Protein 9JER (pdb70)

Sequence (1684 aa):
VENPVETFRRKLIENDSTLYMLAHSMFDEVPEKAPYDRDPTTLKKQVRRNYKTMLYLFNTTLLTEVPEYFLRDNPNVPSGLIGFPFNIIVDWPMGTPSGRRQFFLDTRVNKCLKDILNKWNEFLKDPTAQGNGNKGGNQALIDAGWSSDAAVEQLVNKANESTTTDKKKTFSEIFQHPANGTQENFFNYACWDNFFTRRFKDGVRPVADAAVVNACESFPLSFDTDVSRRRNTFWLKGTPYSLHDMMLGATQDEERRVASYVDGFVGGSVYQAFLSADSYHCWNAPVTGKVVYRSLIDGTYFAETAAAGFGGSNGPDPAGPDVSQRYITHIAARGVLIVDTNVTGGAKIGLVGFVPVGMSEVSTCDWFDNTEEGKTISKGDVIGAFHSGGTHCLIFQRDAVKKLQFIPKAQYPEEIATTNLAVNSELAKLTVENPVEETFRRKLIENDSTLYMLAHSMFDEVPEKAPYDRDPTTLKKQVRRNYKTMLYLFNTLLTEVPEYFLRDNPNVPSGLIGFPFNIIVDWPMGTPSGRRQFFLDTRRVNKCLKDILNKWNEFLKDPTAQGNGNKGGNQALIDAGWSSDAAVEQQLVNKANESTTTDKKKTFSEIFQHPANGTQENFFNYACWDNFFTRRFKDGVRPVADAAVVNACESFPLSFDTDVSRRRNTFWLKGTPYSLHDMMLGATQQDERVASYVDGFVGGSVYQAFLSADSYHCWNAPVTGKVVYRSLIDGTYFAETAAAGFGGSNGPDPAGPDVSQRYITHIAARGVLIVDTNVTGGAKIGLVGFVPVGMSEVSTCDWFDNTEEEGKTISKGDVIGAFHSGGTHCLIFQRDAVKKLQFIPKAQYPEEIATTNLAVNSELAKLTVENPVETFRKLIENDSTLYMLAHSMFDEVPEKAPYDRDPTTLKKQVRRNYKTMLYLFNTLLTEVPEYFLRDNPNVPSGLIGFPFNIIVDWPMGTPSGRRQFFLDTRVNKCLKDILNKWNEEFLKDPTAQGNGNKGGNQALIDAGWSSDAAVEQQLVNKANESTTDKKKTFSEIFQHPANGTQENFFNYACWDNFFTRRFKDGVRPVADAAVVNACESFPLSFDTDVSRRNTFWLKGTPYSLHDMLGATQQDERVASYVDGFVGGSVYQAFLSADSYHCWNAPVTGKVVYRSLIDGTYFAETAAAGFGGSNGPDPAGPDVSQRYITHIAARGVLIVDTNVTGGAKIGLVGFVPVGMSEVSTCDWFDNTEEGKTISKGDVIGAFHSGGTHCLIFQRDAVKKLQFIPKAQYPEIATTNLAVNSELAKLTVENPVEETFRRKLIENDSTLYMLAHSMFDEVPEKAPYDRDPTTLKKQVRNYKTMLYLFNTLLTEVPEYFLRDNPNVPSGLIGFPFNIIVDWPMGTPSGRRQFFLDTRVNKCLKDILNKWNEEFLKDPTAQGNGNKGGNQALIDAGWSSDAAVEQLVNKANESTTDKKKTFSEIFQHPANGTQENFFNYACWDNFFTRRFKDGVRPVADAAVVNACESFPLSFDTDVSRRRNTFWLKGTTPYSLHDMLGATQDERVASYVDGFVGGSVYQAFLSADSYHCWNAPVTGKVVYRSLIDGTYFAETAAAGFGGSNGPDPAGPDVSQRYITHIAARGVLIVDTNVTGGAKIGLVGFVPVGMSEVSTCDWFDNTTEEGKTISKGDVIGAFHSGGTHCLIFQRDAVKKLQFIPKAQYPEEIATTNLAVNSELAKLT

Foldseek 3Di:
DDQLLVVLVCVCVVDVLSVVLQQVLLVQQDCDPPSQAFQQSPGGADRGVVVLSVVLSVLLLAFFAPVCLVPVPGDDLQRRFPNCRRCLQSLQGPSSLVNQQDPVSLVSQQVSQASSVVQQPDLCSVPVDNNNQLVSCVVRPCLPPVNQVLLQVLLQVVDPPHDDGPVQFWDADPPADSVSPGSHSGNQCVQQIHTDPPSDDFDPDQFDDFFSWAWDDKDFQAALADDQQDPPRGAHLCLLQVCVPDVVCSVVSVVCHRGMDTDTHDGSSGNFFTFDGHWFAWADKFWDAFGASNAHNLCHVVHVNYVPSNPPVVRVSVQSRGAGKMKIKGAQCDVVRPNPGIDMDIGGHYHQQRDWFFDPCRPHGHIHHGGHGGTGTGRHD/DDDDDDDPVVVVFKDADCCVVVVVVDDDDDDPPDDGIDGD/DDDLLVVLVCVCVVDPLSVVLQQVLLVQQDCDPPSQAFQQSPGGADRGVVVLSVVLSVLLLAFFAPVCQVPVPGDDLCRRPPNCRRCLQSLQGPSSLVSQQDPVNLVSQQVSQASSVVLQPQLCSVPVDNNNQQVSCVVRPCLPPVNQVVLQVLLQVVDPDHDDGPVQFWDADPPADSVSPGSHSGNQCVQQIDTDPPSDDFDPDQFDAFFSWAWDDKDFQAACADPLQDPVRGAHLCLLQVCVPDVVCSVVSVVCHRHMDTDTHAGSSTNFFTFARHWFAWADKFWDAFGASNAHNLCHVVHVNYVPSNPPVVRVSVQSRGAGKMKIKGAQCDVVRPNPGIDMDIGGHYHQQRDWFFDPQRPGGHIHHGGHGGTGTGRHD/DDDDDDDPVVVVQKDADCCVVVVVPDDDDDDPPDDGIDGD/DPQLLVVLVCVQVVDPLSVVLQQVLLVQQDCDPPSQAFQQSPGGADRGVVVLSVVLVVLLLAFFAPVCQVPVPGDCQCRRPPNCRRCLQSLQGPSSLVSQQDPVNLVSQQVSQASSVVLQPDLCSVPNPNNNQQVSCVVRPCLPPVNQVVLQCLLQVVDPPRDDGPVQFWDADPPADSVSPRPHSGNQCVQQIDTDPPSDDFDPDQFDDFFSWAWDDKDFQAALADPQQDPVRGAHLCQLQPCVPDVVCSVVSVVCHRGMDTDTHAGSSTNFFTFAGHWFAWADKFWDAFGASNAHNLCHVVHVNYVPSNPPVVRVSVQSRGAGKMKTKGAQCDVPRPNPGIDMDIGGHYHQQRDWFFDPCRPGGHIHHGGHGGTGTGRGD/DDDDDDDPVVVVFKDADCCVVPVVVDDDDDDPPDGGIDGD/DDQLLVVLVCVQVVDPLSVVLQQVLLVQQDCDPPSQAFQQSPGGADRGVVVLSVVLSVLLLAFFAPVCVVPVPGDDLCRRFPNCRRCLQSLQGPSSLVNLQDPVNLVSQQVSQASSLVLQPQLCSVPVPNNNQQVSCVVRPCLPPVNQVVLQVLLQVVDPPHDDGPVQFWDADPPADSVSPRPHSGNQCVQQIDTDPPSDDFDPDQFDDFFSWAWDDKFFQAALADDLQDPVRGAHLCQLQVCVPPVVCSVVSVVCHRHMDTDTHAGSSTNFFTFAGHWFAWADKFWDAFGASNAHNLCHVVHVNYVPSNPPVVRVSVQSRGAGKMKTKGAQCDVVRPNPGIDMDIGGHYHQQRDWFFDPQRPHGHIHHGGHGGTGTGRGD/DDDDDDDPVVVVQKDADCCVVVVVVDDDDDDPPDDGIDGD

InterPro domains:
  IPR003817 Phosphatidylserine decarboxylase-related [PF02666] (248-454)
  IPR003817 Phosphatidylserine decarboxylase-related [PTHR10067] (147-462)
  IPR022237 L-tryptophan decarboxylase PsiD-like [PF12588] (63-188)

Structure (mmCIF, N/CA/C/O backbone):
data_9JER
#
_entry.id   9JER
#
_cell.length_a   134.692
_cell.length_b   196.484
_cell.length_c   196.783
_cell.angle_alpha   90.000
_cell.angle_beta   90.000
_cell.angle_gamma   90.000
#
_symmetry.space_group_name_H-M   'C 2 2 21'
#
loop_
_entity.id
_entity.type
_entity.pdbx_description
1 polymer 'L-tryptophan decarboxylase PsiD-like domain-containing protein'
2 polymer 'L-tryptophan decarboxylase PsiD-like domain-containing protein'
3 non-polymer DI(HYDROXYETHYL)ETHER
4 non-polymer 1,2-ETHANEDIOL
5 water water
#
loop_
_atom_site.group_PDB
_atom_site.id
_atom_site.type_symbol
_atom_site.label_atom_id
_atom_site.label_alt_id
_atom_site.label_comp_id
_atom_site.label_asym_id
_atom_site.label_entity_id
_atom_site.label_seq_id
_atom_site.pdbx_PDB_ins_code
_atom_site.Cartn_x
_atom_site.Cartn_y
_atom_site.Cartn_z
_atom_site.occupancy
_atom_site.B_iso_or_equiv
_atom_site.auth_seq_id
_atom_site.auth_comp_id
_atom_site.auth_asym_id
_atom_site.auth_atom_id
_atom_site.pdbx_PDB_model_num
ATOM 1 N N . VAL A 1 81 ? 47.28400 -54.73300 -0.99500 1.000 64.39000 61 VAL A N 1
ATOM 2 C CA . VAL A 1 81 ? 46.27900 -55.79000 -0.94200 1.000 67.73000 61 VAL A CA 1
ATOM 3 C C . VAL A 1 81 ? 46.39000 -56.55400 0.39200 1.000 61.36000 61 VAL A C 1
ATOM 4 O O . VAL A 1 81 ? 45.41500 -57.15000 0.86900 1.000 59.28000 61 VAL A O 1
ATOM 8 N N . GLU A 1 82 ? 47.57000 -56.50800 1.00900 1.000 50.05000 62 GLU A N 1
ATOM 9 C CA . GLU A 1 82 ? 47.79500 -57.22600 2.25600 1.000 44.89000 62 GLU A CA 1
ATOM 10 C C . GLU A 1 82 ? 47.12200 -56.50800 3.42700 1.000 39.20000 62 GLU A C 1
ATOM 11 O O . GLU A 1 82 ? 47.15600 -55.27600 3.52400 1.000 42.29000 62 GLU A O 1
ATOM 17 N N . ASN A 1 83 ? 46.47800 -57.29200 4.29200 1.000 29.45000 63 ASN A N 1
ATOM 18 C CA . ASN A 1 83 ? 45.99300 -56.84300 5.58900 1.000 27.98000 63 ASN A CA 1
ATOM 19 C C . ASN A 1 83 ? 47.09100 -56.03700 6.28300 1.000 28.00000 63 ASN A C 1
ATOM 20 O O . ASN A 1 83 ? 48.19000 -56.57000 6.51000 1.000 26.12000 63 ASN A O 1
ATOM 25 N N . PRO A 1 84 ? 46.84000 -54.77200 6.63500 1.000 23.30000 64 PRO A N 1
ATOM 26 C CA . PRO A 1 84 ? 47.89900 -53.96400 7.26400 1.000 25.78000 6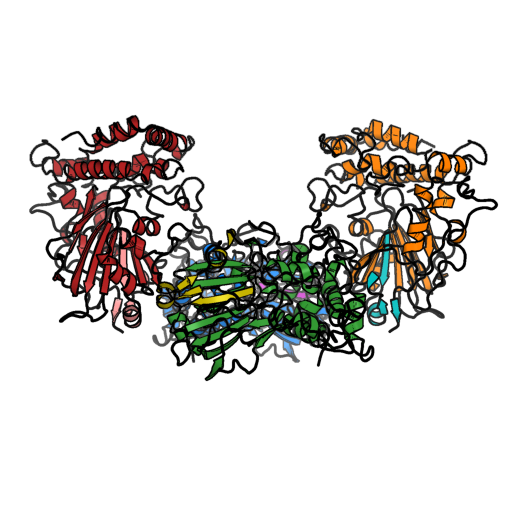4 PRO A CA 1
ATOM 27 C C . PRO A 1 84 ? 48.32400 -54.48600 8.63400 1.000 22.57000 64 PRO A C 1
ATOM 28 O O . PRO A 1 84 ? 49.46300 -54.23400 9.04500 1.000 22.85000 64 PRO A O 1
ATOM 32 N N . VAL A 1 85 ? 47.46500 -55.22200 9.33700 1.000 19.37000 65 VAL A N 1
ATOM 33 C CA . VAL A 1 85 ? 47.91300 -55.86900 10.57000 1.000 22.38000 65 VAL A CA 1
ATOM 34 C C . VAL A 1 85 ? 48.92700 -56.95900 10.24500 1.000 25.49000 65 VAL A C 1
ATOM 35 O O . VAL A 1 85 ? 49.91200 -57.14600 10.96600 1.000 21.68000 65 VAL A O 1
ATOM 39 N N . GLU A 1 86 ? 48.73300 -57.67000 9.13100 1.000 24.48000 66 GLU A N 1
ATOM 40 C CA . GLU A 1 86 ? 49.72400 -58.66900 8.74000 1.000 24.85000 66 GLU A CA 1
ATOM 41 C C . GLU A 1 86 ? 51.03500 -58.01800 8.32200 1.000 23.91000 66 GLU A C 1
ATOM 42 O O . GLU A 1 86 ? 52.11500 -58.53900 8.63200 1.000 23.07000 66 GLU A O 1
ATOM 48 N N . THR A 1 87 ? 50.97300 -56.87700 7.62600 1.000 22.40000 67 THR A N 1
ATOM 49 C CA . THR A 1 87 ? 52.19900 -56.15900 7.28500 1.000 23.50000 67 THR A CA 1
ATOM 50 C C . THR A 1 87 ? 52.96700 -55.76200 8.54900 1.000 21.59000 67 THR A C 1
ATOM 51 O O . THR A 1 87 ? 54.20300 -55.83700 8.58900 1.000 20.31000 67 THR A O 1
ATOM 55 N N . PHE A 1 88 ? 52.24400 -55.34500 9.58400 1.000 24.05000 68 PHE A N 1
ATOM 56 C CA . PHE A 1 88 ? 52.84700 -54.98600 10.87300 1.000 21.22000 68 PHE A CA 1
ATOM 57 C C . PHE A 1 88 ? 53.47400 -56.20700 11.55200 1.000 22.54000 68 PHE A C 1
ATOM 58 O O . PHE A 1 88 ? 54.58700 -56.12100 12.09000 1.000 21.86000 68 PHE A O 1
ATOM 66 N N . ARG A 1 89 ? 52.76300 -57.34400 11.55400 1.000 21.07000 69 ARG A N 1
ATOM 67 C CA A ARG A 1 89 ? 53.32500 -58.58300 12.08800 0.620 22.72000 69 ARG A CA 1
ATOM 68 C CA B ARG A 1 89 ? 53.32800 -58.58200 12.08800 0.380 22.73000 69 ARG A CA 1
ATOM 69 C C . ARG A 1 89 ? 54.66300 -58.90100 11.43400 1.000 23.14000 69 ARG A C 1
ATOM 70 O O . ARG A 1 89 ? 55.64300 -59.22100 12.11800 1.000 19.98000 69 ARG A O 1
ATOM 85 N N . LYS A 1 90 ? 54.71300 -58.82100 10.09700 1.000 22.30000 70 LYS A N 1
ATOM 86 C CA . LYS A 1 90 ? 55.95000 -59.09000 9.37400 1.000 21.22000 70 LYS A CA 1
ATOM 87 C C . LYS A 1 90 ? 57.04600 -58.09600 9.73900 1.000 23.15000 70 LYS A C 1
ATOM 88 O O . LYS A 1 90 ? 58.21300 -58.48300 9.88500 1.000 21.57000 70 LYS A O 1
ATOM 94 N N . LEU A 1 91 ? 56.70300 -56.80300 9.84800 1.000 22.07000 71 LEU A N 1
ATOM 95 C CA . LEU A 1 91 ? 57.69400 -55.80800 10.25200 1.000 19.65000 71 LEU A CA 1
ATOM 96 C C . LEU A 1 91 ? 58.33100 -56.19500 11.58200 1.000 20.19000 71 LEU A C 1
ATOM 97 O O . LEU A 1 91 ? 59.56000 -56.23700 11.70600 1.000 23.04000 71 LEU A O 1
ATOM 102 N N . ILE A 1 92 ? 57.49200 -56.49900 12.57700 1.000 19.83000 72 ILE A N 1
ATOM 103 C CA . ILE A 1 92 ? 57.97100 -56.86700 13.90900 1.000 19.21000 72 ILE A CA 1
ATOM 104 C C . ILE A 1 92 ? 58.84400 -58.11700 13.84700 1.000 23.83000 72 ILE A C 1
ATOM 105 O O . ILE A 1 92 ? 59.93600 -58.16400 14.42800 1.000 23.81000 72 ILE A O 1
ATOM 110 N N . GLU A 1 93 ? 58.35600 -59.16100 13.17700 1.000 21.84000 73 GLU A N 1
ATOM 111 C CA . GLU A 1 93 ? 59.02800 -60.45400 13.21700 1.000 23.71000 73 GLU A CA 1
ATOM 112 C C . GLU A 1 93 ? 60.24600 -60.53100 12.30800 1.000 26.49000 73 GLU A C 1
ATOM 113 O O . GLU A 1 93 ? 61.13500 -61.35500 12.56600 1.000 26.55000 73 GLU A O 1
ATOM 119 N N . ASN A 1 94 ? 60.32900 -59.69700 11.26700 1.000 20.87000 74 ASN A N 1
ATOM 120 C CA . ASN A 1 94 ? 61.45200 -59.76000 10.34100 1.000 25.49000 74 ASN A CA 1
ATOM 121 C C . ASN A 1 94 ? 62.51200 -58.71700 10.63900 1.000 25.53000 74 ASN A C 1
ATOM 122 O O . ASN A 1 94 ? 63.42000 -58.52400 9.82800 1.000 25.49000 74 ASN A O 1
ATOM 127 N N . ASP A 1 95 ? 62.43000 -58.04700 11.78500 1.000 22.05000 75 ASP A N 1
ATOM 128 C CA . ASP A 1 95 ? 63.47200 -57.12100 12.21100 1.000 21.81000 75 ASP A CA 1
ATOM 129 C C . ASP A 1 95 ? 63.86300 -57.47700 13.63600 1.000 24.59000 75 ASP A C 1
ATOM 130 O O . ASP A 1 95 ? 63.02600 -57.41000 14.54300 1.000 24.46000 75 ASP A O 1
ATOM 135 N N . SER A 1 96 ? 65.13000 -57.85000 13.82800 1.000 21.64000 76 SER A N 1
ATOM 136 C CA . SER A 1 96 ? 65.55900 -58.35500 15.12700 1.000 24.65000 76 SER A CA 1
ATOM 137 C C . SER A 1 96 ? 65.37600 -57.31100 16.22400 1.000 21.49000 76 SER A C 1
ATOM 138 O O . SER A 1 96 ? 64.97100 -57.64900 17.33700 1.000 20.66000 76 SER A O 1
ATOM 141 N N . THR A 1 97 ? 65.65800 -56.03800 15.93200 1.000 17.68000 77 THR A N 1
ATOM 142 C CA . THR A 1 97 ? 65.51600 -55.01800 16.97500 1.000 23.99000 77 THR A CA 1
ATOM 143 C C . THR A 1 97 ? 64.05000 -54.78000 17.32300 1.000 22.79000 77 THR A C 1
ATOM 144 O O . THR A 1 97 ? 63.68200 -54.72000 18.50600 1.000 21.32000 77 THR A O 1
ATOM 148 N N . LEU A 1 98 ? 63.19000 -54.65000 16.30700 1.000 22.52000 78 LEU A N 1
ATOM 149 C CA . LEU A 1 98 ? 61.76500 -54.46000 16.57600 1.000 22.17000 78 LEU A CA 1
ATOM 150 C C . LEU A 1 98 ? 61.16200 -55.68700 17.25600 1.000 21.15000 78 LEU A C 1
ATOM 151 O O . LEU A 1 98 ? 60.27100 -55.56200 18.10700 1.000 22.31000 78 LEU A O 1
ATOM 156 N N . TYR A 1 99 ? 61.62400 -56.88500 16.89000 1.000 22.44000 79 TYR A N 1
ATOM 157 C CA . TYR A 1 99 ? 61.17200 -58.08900 17.58600 1.000 18.50000 79 TYR A CA 1
ATOM 158 C C . TYR A 1 99 ? 61.52300 -58.02000 19.07000 1.000 18.57000 79 TYR A C 1
ATOM 159 O O . TYR A 1 99 ? 60.68700 -58.32500 19.93500 1.000 21.55000 79 TYR A O 1
ATOM 168 N N . MET A 1 100 ? 62.74900 -57.59800 19.38200 1.000 19.34000 80 MET A N 1
ATOM 169 C CA . MET A 1 100 ? 63.14800 -57.40400 20.77600 1.000 20.30000 80 MET A CA 1
ATOM 170 C C . MET A 1 100 ? 62.23500 -56.40400 21.47900 1.000 19.54000 80 MET A C 1
ATOM 171 O O . MET A 1 100 ? 61.69300 -56.68600 22.55500 1.000 21.17000 80 MET A O 1
ATOM 176 N N . LEU A 1 101 ? 62.05700 -55.22500 20.88100 1.000 20.52000 81 LEU A N 1
ATOM 177 C CA . LEU A 1 101 ? 61.26900 -54.17600 21.52400 1.000 19.15000 81 LEU A CA 1
ATOM 178 C C . LEU A 1 101 ? 59.82600 -54.60400 21.72800 1.000 22.01000 81 LEU A C 1
ATOM 179 O O . LEU A 1 101 ? 59.20200 -54.24500 22.73400 1.000 19.52000 81 LEU A O 1
ATOM 184 N N . ALA A 1 102 ? 59.27300 -55.36500 20.77500 1.000 22.96000 82 ALA A N 1
ATOM 185 C CA . ALA A 1 102 ? 57.88200 -55.79200 20.86400 1.000 21.17000 82 ALA A CA 1
ATOM 186 C C . ALA A 1 102 ? 57.65700 -56.81100 21.97300 1.000 22.98000 82 ALA A C 1
ATOM 187 O O . ALA A 1 102 ? 56.50700 -57.02900 22.36100 1.000 23.97000 82 ALA A O 1
ATOM 189 N N . HIS A 1 103 ? 58.71300 -57.45800 22.47000 1.000 19.07000 83 HIS A N 1
ATOM 190 C CA . HIS A 1 103 ? 58.60300 -58.21300 23.71300 1.000 21.31000 83 HIS A CA 1
ATOM 191 C C . HIS A 1 103 ? 58.84400 -57.32200 24.92600 1.000 21.06000 83 HIS A C 1
ATOM 192 O O . HIS A 1 103 ? 58.04700 -57.32300 25.87300 1.000 23.00000 83 HIS A O 1
ATOM 199 N N . SER A 1 104 ? 59.93800 -56.55900 24.90000 1.000 21.83000 84 SER A N 1
ATOM 200 C CA . SER A 1 104 ? 60.34500 -55.80500 26.08200 1.000 21.03000 84 SER A CA 1
ATOM 201 C C . SER A 1 104 ? 59.32400 -54.74300 26.47300 1.000 24.39000 84 SER A C 1
ATOM 202 O O . SER A 1 104 ? 59.19000 -54.43900 27.65900 1.000 20.46000 84 SER A O 1
ATOM 205 N N . MET A 1 105 ? 58.60400 -54.15600 25.51000 1.000 21.61000 85 MET A N 1
ATOM 206 C CA . MET A 1 105 ? 57.63400 -53.13000 25.89300 1.000 21.23000 85 MET A CA 1
ATOM 207 C C . MET A 1 105 ? 56.46800 -53.71100 26.68900 1.000 21.89000 85 MET A C 1
ATOM 208 O O . MET A 1 105 ? 55.79000 -52.96800 27.41000 1.000 21.26000 85 MET A O 1
ATOM 213 N N . PHE A 1 106 ? 56.23100 -55.02400 26.60300 1.000 21.52000 86 PHE A N 1
ATOM 214 C CA . PHE A 1 106 ? 55.27800 -55.64900 27.51400 1.000 22.79000 86 PHE A CA 1
ATOM 215 C C . PHE A 1 106 ? 55.94000 -56.15900 28.78900 1.000 22.05000 86 PHE A C 1
ATOM 216 O O . PHE A 1 106 ? 55.35600 -56.02900 29.87200 1.000 22.80000 86 PHE A O 1
ATOM 224 N N . ASP A 1 107 ? 57.14100 -56.74800 28.68200 1.000 21.45000 87 ASP A N 1
ATOM 225 C CA . ASP A 1 107 ? 57.85000 -57.23800 29.86700 1.000 24.23000 87 ASP A CA 1
ATOM 226 C C . ASP A 1 107 ? 58.09700 -56.12600 30.87600 1.000 26.05000 87 ASP A C 1
ATOM 227 O O . ASP A 1 107 ? 58.13100 -56.37800 32.08900 1.000 24.79000 87 ASP A O 1
ATOM 232 N N . GLU A 1 108 ? 58.29100 -54.89900 30.39900 1.000 20.86000 88 GLU A N 1
ATOM 233 C CA . GLU A 1 108 ? 58.56500 -53.76600 31.26800 1.000 20.53000 88 GLU A CA 1
ATOM 234 C C . GLU A 1 108 ? 57.31400 -53.21500 31.95200 1.000 25.61000 88 GLU A C 1
ATOM 235 O O . GLU A 1 108 ? 57.43800 -52.36200 32.83200 1.000 23.51000 88 GLU A O 1
ATOM 241 N N . VAL A 1 109 ? 56.12300 -53.67600 31.59100 1.000 20.35000 89 VAL A N 1
ATOM 242 C CA . VAL A 1 109 ? 54.92200 -53.31300 32.35200 1.000 21.65000 89 VAL A CA 1
ATOM 243 C C . VAL A 1 109 ? 54.89600 -54.13500 33.63400 1.000 20.00000 89 VAL A C 1
ATOM 244 O O . VAL A 1 109 ? 54.99800 -55.36900 33.56600 1.000 21.34000 89 VAL A O 1
ATOM 248 N N . PRO A 1 110 ? 54.76400 -53.51200 34.80800 1.000 21.26000 90 PRO A N 1
ATOM 249 C CA . PRO A 1 110 ? 54.71900 -54.28800 36.06000 1.000 24.19000 90 PRO A CA 1
ATOM 250 C C . PRO A 1 110 ? 53.59200 -55.30700 36.04100 1.000 24.09000 90 PRO A C 1
ATOM 251 O O . PRO A 1 110 ? 52.52800 -55.06900 35.46200 1.000 21.62000 90 PRO A O 1
ATOM 255 N N . GLU A 1 111 ? 53.83700 -56.46200 36.68400 1.000 22.53000 91 GLU A N 1
ATOM 256 C CA . GLU A 1 111 ? 52.78100 -57.46300 36.83500 1.000 23.33000 91 GLU A CA 1
ATOM 257 C C . GLU A 1 111 ? 51.72800 -57.02600 37.83800 1.000 24.27000 91 GLU A C 1
ATOM 258 O O . GLU A 1 111 ? 50.58000 -57.47400 37.75800 1.000 21.77000 91 GLU A O 1
ATOM 264 N N . LYS A 1 112 ? 52.09400 -56.17100 38.79300 1.000 20.72000 92 LYS A N 1
ATOM 265 C CA . LYS A 1 112 ? 51.23000 -55.91700 39.93900 1.000 23.08000 92 LYS A CA 1
ATOM 266 C C . LYS A 1 112 ? 50.13400 -54.90300 39.62600 1.000 21.88000 92 LYS A C 1
ATOM 267 O O . LYS A 1 112 ? 50.31600 -53.98500 38.81800 1.000 21.97000 92 LYS A O 1
ATOM 273 N N . ALA A 1 113 ? 48.99800 -55.06800 40.30500 1.000 20.76000 93 ALA A N 1
ATOM 274 C CA . ALA A 1 113 ? 47.89800 -54.11700 40.20600 1.000 21.49000 93 ALA A CA 1
ATOM 275 C C . ALA A 1 113 ? 48.39900 -52.69400 40.44800 1.000 24.43000 93 ALA A C 1
ATOM 276 O O . ALA A 1 113 ? 49.27300 -52.48000 41.30000 1.000 23.03000 93 ALA A O 1
ATOM 278 N N . PRO A 1 114 ? 47.86600 -51.69500 39.73300 1.000 23.53000 94 PRO A N 1
ATOM 279 C CA . PRO A 1 114 ? 46.75100 -51.76900 38.76900 1.000 24.99000 94 PRO A CA 1
ATOM 280 C C . PRO A 1 114 ? 47.17000 -52.17000 37.35500 1.000 22.95000 94 PRO A C 1
ATOM 281 O O . PRO A 1 114 ? 46.33200 -52.18300 36.44800 1.000 23.89000 94 PRO A O 1
ATOM 285 N N . TYR A 1 115 ? 48.44200 -52.48700 37.11400 1.000 22.42000 95 TYR A N 1
ATOM 286 C CA . TYR A 1 115 ? 48.90300 -52.69000 35.74400 1.000 20.48000 95 TYR A CA 1
ATOM 287 C C . TYR A 1 115 ? 48.62300 -54.09200 35.22400 1.000 21.56000 95 TYR A C 1
ATOM 288 O O . TYR A 1 115 ? 48.91000 -54.36900 34.05100 1.000 22.34000 95 TYR A O 1
ATOM 297 N N . ASP A 1 116 ? 48.03300 -54.96700 36.04200 1.000 22.19000 96 ASP A N 1
ATOM 298 C CA . ASP A 1 116 ? 47.51300 -56.22600 35.51900 1.000 24.58000 96 ASP A CA 1
ATOM 299 C C . ASP A 1 116 ? 46.26900 -56.02300 34.65700 1.000 25.12000 96 ASP A C 1
ATOM 300 O O . ASP A 1 116 ? 45.85400 -56.95600 33.95600 1.000 23.40000 96 ASP A O 1
ATOM 305 N N . ARG A 1 117 ? 45.66800 -54.83500 34.70100 1.000 23.37000 97 ARG A N 1
ATOM 306 C CA . ARG A 1 117 ? 44.52700 -54.46300 33.87800 1.000 23.54000 97 ARG A CA 1
ATOM 307 C C . ARG A 1 117 ? 44.86400 -53.20600 33.08600 1.000 24.20000 97 ARG A C 1
ATOM 308 O O . ARG A 1 117 ? 45.74900 -52.42800 33.46600 1.000 20.37000 97 ARG A O 1
ATOM 316 N N . ASP A 1 118 ? 44.16200 -53.01600 31.95800 1.000 21.34000 98 ASP A N 1
ATOM 317 C CA . ASP A 1 118 ? 44.35500 -51.81600 31.16300 1.000 19.59000 98 ASP A CA 1
ATOM 318 C C . ASP A 1 118 ? 43.78600 -50.62000 31.93900 1.000 22.02000 98 ASP A C 1
ATOM 319 O O . ASP A 1 118 ? 43.13500 -50.79200 32.98200 1.000 22.11000 98 ASP A O 1
ATOM 324 N N . PRO A 1 119 ? 44.02100 -49.38600 31.46900 1.000 22.59000 99 PRO A N 1
ATOM 325 C CA . PRO A 1 119 ? 43.63700 -48.21900 32.28600 1.000 21.43000 99 PRO A CA 1
ATOM 326 C C . PRO A 1 119 ? 42.14000 -48.06400 32.50900 1.000 23.75000 99 PRO A C 1
ATOM 327 O O . PRO A 1 119 ? 41.76100 -47.35200 33.44700 1.000 24.60000 99 PRO A O 1
ATOM 331 N N . THR A 1 120 ? 41.27300 -48.69400 31.70200 1.000 21.97000 100 THR A N 1
ATOM 332 C CA . THR A 1 120 ? 39.84300 -48.63000 32.01000 1.000 22.47000 100 THR A CA 1
ATOM 333 C C . THR A 1 120 ? 39.47800 -49.47400 33.22200 1.000 22.63000 100 THR A C 1
ATOM 334 O O . THR A 1 120 ? 38.38300 -49.29700 33.76900 1.000 22.23000 100 THR A O 1
ATOM 338 N N . THR A 1 121 ? 40.35400 -50.40400 33.61500 1.000 22.75000 101 THR A N 1
ATOM 339 C CA . THR A 1 121 ? 40.20300 -51.43000 34.65300 1.000 24.04000 101 THR A CA 1
ATOM 340 C C . THR A 1 121 ? 39.20400 -52.52100 34.27400 1.000 27.51000 101 THR A C 1
ATOM 341 O O . THR A 1 121 ? 38.94300 -53.41600 35.09300 1.000 28.20000 101 THR A O 1
ATOM 345 N N . LEU A 1 122 ? 38.66000 -52.50700 33.05600 1.000 26.25000 102 LEU A N 1
ATOM 346 C CA . LEU A 1 122 ? 37.60100 -53.44100 32.69600 1.000 26.06000 102 LEU A CA 1
ATOM 347 C C . LEU A 1 122 ? 38.11800 -54.75400 32.13400 1.000 28.29000 102 LEU A C 1
ATOM 348 O O . LEU A 1 122 ? 37.37000 -55.73600 32.11900 1.000 28.88000 102 LEU A O 1
ATOM 353 N N . LYS A 1 123 ? 39.36400 -54.79600 31.66700 1.000 23.40000 103 LYS A N 1
ATOM 354 C CA . LYS A 1 123 ? 39.91900 -55.98000 31.02000 1.000 26.06000 103 LYS A CA 1
ATOM 355 C C . LYS A 1 123 ? 41.35000 -56.19400 31.48100 1.000 25.18000 103 LYS A C 1
ATOM 356 O O . LYS A 1 123 ? 42.04300 -55.23700 31.83300 1.000 24.13000 103 LYS A O 1
ATOM 362 N N . LYS A 1 124 ? 41.80700 -57.44700 31.42300 1.000 24.49000 104 LYS A N 1
ATOM 363 C CA . LYS A 1 124 ? 43.20800 -57.73800 31.70400 1.000 26.28000 104 LYS A CA 1
ATOM 364 C C . LYS A 1 124 ? 44.11400 -57.04900 30.68900 1.000 31.04000 104 LYS A C 1
ATOM 365 O O . LYS A 1 124 ? 43.77500 -56.90300 29.50900 1.000 24.91000 104 LYS A O 1
ATOM 371 N N . GLN A 1 125 ? 45.28000 -56.62100 31.16400 1.000 23.13000 105 GLN A N 1
ATOM 372 C CA . GLN A 1 125 ? 46.25000 -55.96800 30.29100 1.000 22.95000 105 GLN A CA 1
ATOM 373 C C . GLN A 1 125 ? 46.88500 -56.97000 29.33500 1.000 26.72000 105 GLN A C 1
ATOM 374 O O . GLN A 1 125 ? 47.26800 -58.07400 29.73000 1.000 24.53000 105 GLN A O 1
ATOM 380 N N . VAL A 1 126 ? 46.98900 -56.57700 28.06300 1.000 21.45000 106 VAL A N 1
ATOM 381 C CA . VAL A 1 126 ? 47.66200 -57.39300 27.06100 1.000 21.39000 106 VAL A CA 1
ATOM 382 C C . VAL A 1 126 ? 49.15500 -57.45300 27.36200 1.000 26.25000 106 VAL A C 1
ATOM 383 O O . VAL A 1 126 ? 49.77700 -56.43500 27.69600 1.000 20.25000 106 VAL A O 1
ATOM 387 N N . ARG A 1 127 ? 49.74600 -58.64900 27.22400 1.000 20.82000 107 ARG A N 1
ATOM 388 C CA A ARG A 1 127 ? 51.12500 -58.91000 27.62200 0.520 25.58000 107 ARG A CA 1
ATOM 389 C CA B ARG A 1 127 ? 51.14200 -58.85000 27.60300 0.480 25.58000 107 ARG A CA 1
ATOM 390 C C . ARG A 1 127 ? 52.01500 -59.40800 26.48700 1.000 25.12000 107 ARG A C 1
ATOM 391 O O . ARG A 1 127 ? 53.16900 -59.75700 26.74300 1.000 22.12000 107 ARG A O 1
ATOM 406 N N . ASN A 1 128 ? 51.52100 -59.47800 25.25000 1.000 21.72000 108 ASN A N 1
ATOM 407 C CA . ASN A 1 128 ? 52.41000 -59.87900 24.16100 1.000 22.47000 108 ASN A CA 1
ATOM 408 C C . ASN A 1 128 ? 51.87900 -59.32600 22.84600 1.000 23.55000 108 ASN A C 1
ATOM 409 O O . ASN A 1 128 ? 50.68400 -59.05900 22.70400 1.000 23.43000 108 ASN A O 1
ATOM 414 N N . TYR A 1 129 ? 52.78900 -59.18200 21.88100 1.000 22.65000 109 TYR A N 1
ATOM 415 C CA . TYR A 1 129 ? 52.47500 -58.50700 20.62500 1.000 22.99000 109 TYR A CA 1
ATOM 416 C C . TYR A 1 129 ? 51.54800 -59.32300 19.73200 1.000 24.72000 109 TYR A C 1
ATOM 417 O O . TYR A 1 129 ? 50.87600 -58.74800 18.86700 1.000 22.79000 109 TYR A O 1
ATOM 426 N N . LYS A 1 130 ? 51.51100 -60.64800 19.89600 1.000 23.71000 110 LYS A N 1
ATOM 427 C CA . LYS A 1 130 ? 50.61000 -61.45000 19.07300 1.000 24.63000 110 LYS A CA 1
ATOM 428 C C . LYS A 1 130 ? 49.16400 -61.23800 19.49100 1.000 22.69000 110 LYS A C 1
ATOM 429 O O . LYS A 1 130 ? 48.28300 -61.05900 18.63900 1.000 24.08000 110 LYS A O 1
ATOM 435 N N . THR A 1 131 ? 48.90400 -61.22000 20.79800 1.000 22.29000 111 THR A N 1
ATOM 436 C CA . THR A 1 131 ? 47.57400 -60.84900 21.26600 1.000 23.46000 111 THR A CA 1
ATOM 437 C C . THR A 1 131 ? 47.23100 -59.42600 20.83500 1.000 23.19000 111 THR A C 1
ATOM 438 O O . THR A 1 131 ? 46.09900 -59.15000 20.40900 1.000 20.65000 111 THR A O 1
ATOM 442 N N . MET A 1 132 ? 48.20600 -58.51600 20.91600 1.000 21.19000 112 MET A N 1
ATOM 443 C CA . MET A 1 132 ? 48.00700 -57.15300 20.42800 1.000 20.70000 112 MET A CA 1
ATOM 444 C C . MET A 1 132 ? 47.56300 -57.15100 18.96600 1.000 23.01000 112 MET A C 1
ATOM 445 O O . MET A 1 132 ? 46.59600 -56.47300 18.59600 1.000 21.45000 112 MET A O 1
ATOM 450 N N . LEU A 1 133 ? 48.27000 -57.90000 18.11900 1.000 21.87000 113 LEU A N 1
ATOM 451 C CA . LEU A 1 133 ? 47.91900 -57.92900 16.70200 1.000 25.14000 113 LEU A CA 1
ATOM 452 C C . LEU A 1 133 ? 46.54800 -58.54500 16.49000 1.000 22.55000 113 LEU A C 1
ATOM 453 O O . LEU A 1 133 ? 45.75400 -58.03900 15.68600 1.000 25.17000 113 LEU A O 1
ATOM 458 N N . TYR A 1 134 ? 46.24100 -59.63300 17.20400 1.000 24.04000 114 TYR A N 1
ATOM 459 C CA . TYR A 1 134 ? 44.91100 -60.22100 17.08200 1.000 23.22000 114 TYR A CA 1
ATOM 460 C C . TYR A 1 134 ? 43.83900 -59.18000 17.36800 1.000 28.42000 114 TYR A C 1
ATOM 461 O O . TYR A 1 134 ? 42.83700 -59.08800 16.64800 1.000 20.13000 114 TYR A O 1
ATOM 470 N N . LEU A 1 135 ? 44.03300 -58.39200 18.43100 1.000 20.98000 115 LEU A N 1
ATOM 471 C CA . LEU A 1 135 ? 43.03500 -57.39600 18.80200 1.000 25.06000 115 LEU A CA 1
ATOM 472 C C . LEU A 1 135 ? 42.99700 -56.25300 17.79300 1.000 21.23000 115 LEU A C 1
ATOM 473 O O . LEU A 1 135 ? 41.91800 -55.74700 17.45800 1.000 22.24000 115 LEU A O 1
ATOM 478 N N . PHE A 1 136 ? 44.16300 -55.81500 17.31100 1.000 21.34000 116 PHE A N 1
ATOM 479 C CA . PHE A 1 136 ? 44.17500 -54.76800 16.29500 1.000 19.49000 116 PHE A CA 1
ATOM 480 C C . PHE A 1 136 ? 43.37700 -55.19400 15.07000 1.000 24.67000 116 PHE A C 1
ATOM 481 O O . PHE A 1 136 ? 42.63000 -54.39000 14.50200 1.000 21.94000 116 PHE A O 1
ATOM 489 N N . ASN A 1 137 ? 43.53700 -56.45300 14.64100 1.000 23.33000 117 ASN A N 1
ATOM 490 C CA . ASN A 1 137 ? 42.81000 -56.93000 13.46800 1.000 25.05000 117 ASN A CA 1
ATOM 491 C C . ASN A 1 137 ? 41.31400 -56.97000 13.73600 1.000 24.48000 117 ASN A C 1
ATOM 492 O O . ASN A 1 137 ? 40.51300 -56.58100 12.88200 1.000 24.76000 117 ASN A O 1
ATOM 497 N N . THR A 1 138 ? 40.91700 -57.42900 14.92100 1.000 22.16000 118 THR A N 1
ATOM 498 C CA A THR A 1 138 ? 39.50800 -57.43500 15.30100 0.560 23.71000 118 THR A CA 1
ATOM 499 C CA B THR A 1 138 ? 39.49500 -57.44100 15.21900 0.440 23.72000 118 THR A CA 1
ATOM 500 C C . THR A 1 138 ? 38.92900 -56.02200 15.28300 1.000 25.05000 118 THR A C 1
ATOM 501 O O . THR A 1 138 ? 37.78800 -55.80100 14.85000 1.000 22.64000 118 THR A O 1
ATOM 508 N N . LEU A 1 139 ? 39.71700 -55.04300 15.75000 1.000 20.94000 119 LEU A N 1
ATOM 509 C CA . LEU A 1 139 ? 39.24900 -53.66300 15.88400 1.000 23.13000 119 LEU A CA 1
ATOM 510 C C . LEU A 1 139 ? 38.99700 -52.99000 14.54900 1.000 23.11000 119 LEU A C 1
ATOM 511 O O . LEU A 1 139 ? 38.26300 -51.99600 14.50600 1.000 23.21000 119 LEU A O 1
ATOM 516 N N . LEU A 1 140 ? 39.61600 -53.49000 13.47600 1.000 22.12000 120 LEU A N 1
ATOM 517 C CA . LEU A 1 140 ? 39.38700 -52.93400 12.14800 1.000 22.61000 120 LEU A CA 1
ATOM 518 C C . LEU A 1 140 ? 37.90700 -52.87100 11.79200 1.000 24.33000 120 LEU A C 1
ATOM 519 O O . LEU A 1 140 ? 37.51100 -52.05800 10.94600 1.000 24.41000 120 LEU A O 1
ATOM 524 N N . THR A 1 141 ? 37.07800 -53.72300 12.39200 1.000 20.88000 121 THR A N 1
ATOM 525 C CA . THR A 1 141 ? 35.64200 -53.70700 12.12600 1.000 25.28000 121 THR A CA 1
ATOM 526 C C . THR A 1 141 ? 34.83300 -53.50300 13.40500 1.000 26.70000 121 THR A C 1
ATOM 527 O O . THR A 1 141 ? 33.80400 -54.14700 13.62200 1.000 27.50000 121 THR A O 1
ATOM 531 N N . GLU A 1 142 ? 35.27800 -52.56700 14.25500 1.000 23.96000 122 GLU A N 1
ATOM 532 C CA . GLU A 1 142 ? 34.57100 -52.18700 15.47300 1.000 23.50000 122 GLU A CA 1
ATOM 533 C C . GLU A 1 142 ? 34.57500 -50.67100 15.60700 1.000 24.34000 122 GLU A C 1
ATOM 534 O O . GLU A 1 142 ? 35.57100 -50.01200 15.28400 1.000 23.57000 122 GLU A O 1
ATOM 540 N N . VAL A 1 143 ? 33.47100 -50.11600 16.09000 1.000 21.06000 123 VAL A N 1
ATOM 541 C CA . VAL A 1 143 ? 33.48200 -48.70200 16.46200 1.000 21.81000 123 VAL A CA 1
ATOM 542 C C . VAL A 1 143 ? 33.89100 -48.65000 17.93100 1.000 23.30000 123 VAL A C 1
ATOM 543 O O . VAL A 1 143 ? 33.78100 -49.66400 18.63500 1.000 21.00000 123 VAL A O 1
ATOM 547 N N . PRO A 1 144 ? 34.37900 -47.51900 18.43600 1.000 21.84000 124 PRO A N 1
ATOM 548 C CA . PRO A 1 144 ? 34.70000 -47.45400 19.86700 1.000 26.22000 124 PRO A CA 1
ATOM 549 C C . PRO A 1 144 ? 33.45300 -47.69400 20.70200 1.000 28.08000 124 PRO A C 1
ATOM 550 O O . PRO A 1 144 ? 32.33700 -47.32400 20.32000 1.000 25.93000 124 PRO A O 1
ATOM 554 N N . GLU A 1 145 ? 33.65500 -48.34400 21.84300 1.000 25.62000 125 GLU A N 1
ATOM 555 C CA . GLU A 1 145 ? 32.57200 -48.67700 22.75300 1.000 25.91000 125 GLU A CA 1
ATOM 556 C C . GLU A 1 145 ? 32.41700 -47.59900 23.81800 1.000 26.71000 125 GLU A C 1
ATOM 557 O O . GLU A 1 145 ? 33.40800 -47.13200 24.38700 1.000 23.11000 125 GLU A O 1
ATOM 563 N N . TYR A 1 146 ? 31.17200 -47.20100 24.08400 1.000 24.04000 126 TYR A N 1
ATOM 564 C CA . TYR A 1 146 ? 30.88900 -46.29900 25.19900 1.000 25.78000 126 TYR A CA 1
ATOM 565 C C . TYR A 1 146 ? 30.76000 -47.15800 26.45300 1.000 28.08000 126 TYR A C 1
ATOM 566 O O . TYR A 1 146 ? 29.66600 -47.52800 26.88600 1.000 27.40000 126 TYR A O 1
ATOM 575 N N . PHE A 1 147 ? 31.91500 -47.49300 27.04000 1.000 23.27000 127 PHE A N 1
ATOM 576 C CA . PHE A 1 147 ? 31.91300 -48.43800 28.15100 1.000 24.58000 127 PHE A CA 1
ATOM 577 C C . PHE A 1 147 ? 31.40700 -47.83000 29.45200 1.000 25.98000 127 PHE A C 1
ATOM 578 O O . PHE A 1 147 ? 31.21700 -48.56900 30.42600 1.000 27.75000 127 PHE A O 1
ATOM 586 N N . LEU A 1 148 ? 31.16300 -46.51900 29.49400 1.000 25.22000 128 LEU A N 1
ATOM 587 C CA . LEU A 1 148 ? 30.63500 -45.90700 30.71100 1.000 30.13000 128 LEU A CA 1
ATOM 588 C C . LEU A 1 148 ? 29.16200 -46.21100 30.94200 1.000 35.49000 128 LEU A C 1
ATOM 589 O O . LEU A 1 148 ? 28.66000 -45.92700 32.03600 1.000 32.55000 128 LEU A O 1
ATOM 594 N N . ARG A 1 149 ? 28.45200 -46.76000 29.95000 1.000 29.12000 129 ARG A N 1
ATOM 595 C CA . ARG A 1 149 ? 27.03800 -47.06600 30.15500 1.000 31.01000 129 ARG A CA 1
ATOM 596 C C . ARG A 1 149 ? 26.85800 -48.05800 31.29700 1.000 33.72000 129 ARG A C 1
ATOM 597 O O . ARG A 1 149 ? 26.12300 -47.79300 32.25400 1.000 31.55000 129 ARG A O 1
ATOM 605 N N . ASP A 1 150 ? 27.52000 -49.21000 31.20900 1.000 31.85000 130 ASP A N 1
ATOM 606 C CA . ASP A 1 150 ? 27.42700 -50.23200 32.24000 1.000 32.10000 130 ASP A CA 1
ATOM 607 C C . ASP A 1 150 ? 28.49500 -50.09200 33.32100 1.000 32.91000 130 ASP A C 1
ATOM 608 O O . ASP A 1 150 ? 28.39900 -50.76300 34.35400 1.000 32.93000 130 ASP A O 1
ATOM 613 N N . ASN A 1 151 ? 29.49300 -49.23400 33.12100 1.000 34.16000 131 ASN A N 1
ATOM 614 C CA . ASN A 1 151 ? 30.60400 -49.06100 34.05800 1.000 35.03000 131 ASN A CA 1
ATOM 615 C C . ASN A 1 151 ? 30.82700 -47.57300 34.30600 1.000 28.86000 131 ASN A C 1
ATOM 616 O O . ASN A 1 151 ? 31.85900 -47.01000 33.92000 1.000 31.11000 131 ASN A O 1
ATOM 621 N N . PRO A 1 152 ? 29.86500 -46.89400 34.93800 1.000 28.74000 132 PRO A N 1
ATOM 622 C CA . PRO A 1 152 ? 29.93100 -45.42400 34.98500 1.000 31.12000 132 PRO A CA 1
ATOM 623 C C . PRO A 1 152 ? 31.08600 -44.86700 35.79900 1.000 30.37000 132 PRO A C 1
ATOM 624 O O . PRO A 1 152 ? 31.43500 -43.69700 35.60100 1.000 32.88000 132 PRO A O 1
ATOM 628 N N . ASN A 1 153 ? 31.70600 -45.64700 36.68600 1.000 29.93000 133 ASN A N 1
ATOM 629 C CA . ASN A 1 153 ? 32.67600 -45.09800 37.63200 1.000 32.06000 133 ASN A CA 1
ATOM 630 C C . ASN A 1 153 ? 34.12700 -45.43200 37.31100 1.000 31.17000 133 ASN A C 1
ATOM 631 O O . ASN A 1 153 ? 35.00900 -45.08600 38.10100 1.000 28.87000 133 ASN A O 1
ATOM 636 N N . VAL A 1 154 ? 34.41100 -46.08200 36.18800 1.000 29.81000 134 VAL A N 1
ATOM 637 C CA . VAL A 1 154 ? 35.79000 -46.45500 35.88200 1.000 25.62000 134 VAL A CA 1
ATOM 638 C C . VAL A 1 154 ? 36.47400 -45.28400 35.18600 1.000 26.72000 134 VAL A C 1
ATOM 639 O O . VAL A 1 154 ? 35.78500 -44.37400 34.70000 1.000 26.40000 134 VAL A O 1
ATOM 643 N N . PRO A 1 155 ? 37.80500 -45.26000 35.11200 1.000 26.41000 135 PRO A N 1
ATOM 644 C CA . PRO A 1 155 ? 38.49200 -44.18800 34.37600 1.000 25.06000 135 PRO A CA 1
ATOM 645 C C . PRO A 1 155 ? 37.99100 -44.08200 32.94000 1.000 28.70000 135 PRO A C 1
ATOM 646 O O . PRO A 1 155 ? 37.87100 -45.08000 32.23400 1.000 26.82000 135 PRO A O 1
ATOM 650 N N . SER A 1 156 ? 37.70300 -42.85500 32.50900 1.000 25.34000 136 SER A N 1
ATOM 651 C CA . SER A 1 156 ? 37.03600 -42.60700 31.23700 1.000 27.03000 136 SER A CA 1
ATOM 652 C C . SER A 1 156 ? 37.94200 -41.91500 30.22500 1.000 28.15000 136 SER A C 1
ATOM 653 O O . SER A 1 156 ? 37.47700 -41.53500 29.14200 1.000 25.36000 136 SER A O 1
ATOM 656 N N . GLY A 1 157 ? 39.22700 -41.75200 30.54400 1.000 25.67000 137 GLY A N 1
ATOM 657 C CA . GLY A 1 157 ? 40.12900 -41.03300 29.66200 1.000 23.01000 137 GLY A CA 1
ATOM 658 C C . GLY A 1 157 ? 40.25300 -41.62400 28.27100 1.000 23.68000 137 GLY A C 1
ATOM 659 O O . GLY A 1 157 ? 40.59500 -40.89900 27.33500 1.000 23.99000 137 GLY A O 1
ATOM 660 N N . LEU A 1 158 ? 39.98300 -42.92100 28.10300 1.000 19.96000 138 LEU A N 1
ATOM 661 C CA . LEU A 1 158 ? 40.21800 -43.56800 26.81600 1.000 22.86000 138 LEU A CA 1
ATOM 662 C C . LEU A 1 158 ? 38.92400 -43.89400 26.07100 1.000 21.46000 138 LEU A C 1
ATOM 663 O O . LEU A 1 158 ? 38.94200 -44.70000 25.13500 1.000 20.18000 138 LEU A O 1
ATOM 668 N N . ILE A 1 159 ? 37.81100 -43.26600 26.45400 1.000 22.22000 139 ILE A N 1
ATOM 669 C CA . ILE A 1 159 ? 36.59700 -43.35300 25.64900 1.000 20.52000 139 ILE A CA 1
ATOM 670 C C . ILE A 1 159 ? 36.91500 -42.86600 24.24500 1.000 19.11000 139 ILE A C 1
ATOM 671 O O . ILE A 1 159 ? 37.43100 -41.75700 24.05300 1.000 21.16000 139 ILE A O 1
ATOM 676 N N . GLY A 1 160 ? 36.65800 -43.71900 23.25500 1.000 18.42000 140 GLY A N 1
ATOM 677 C CA . GLY A 1 160 ? 36.94000 -43.41100 21.86700 1.000 19.07000 140 GLY A CA 1
ATOM 678 C C . GLY A 1 160 ? 38.20900 -44.03400 21.31900 1.000 21.81000 140 GLY A C 1
ATOM 679 O O . GLY A 1 160 ? 38.45800 -43.93000 20.11200 1.000 21.72000 140 GLY A O 1
ATOM 680 N N . PHE A 1 161 ? 39.00900 -44.69500 22.15800 1.000 18.78000 141 PHE A N 1
ATOM 681 C CA . PHE A 1 161 ? 40.38900 -45.04800 21.81700 1.000 18.17000 141 PHE A CA 1
ATOM 682 C C . PHE A 1 161 ? 40.65600 -46.52600 22.11600 1.000 21.92000 141 PHE A C 1
ATOM 683 O O . PHE A 1 161 ? 41.39100 -46.85900 23.05600 1.000 21.43000 141 PHE A O 1
ATOM 691 N N . PRO A 1 162 ? 40.11500 -47.44300 21.30700 1.000 22.96000 142 PRO A N 1
ATOM 692 C CA . PRO A 1 162 ? 40.30700 -48.87000 21.62200 1.000 21.84000 142 PRO A CA 1
ATOM 693 C C . PRO A 1 162 ? 41.73600 -49.36500 21.41000 1.000 24.05000 142 PRO A C 1
ATOM 694 O O . PRO A 1 162 ? 42.17500 -50.26100 22.14300 1.000 22.08000 142 PRO A O 1
ATOM 698 N N . PHE A 1 163 ? 42.46200 -48.84800 20.41300 1.000 21.12000 143 PHE A N 1
ATOM 699 C CA . PHE A 1 163 ? 43.86400 -49.23500 20.25200 1.000 24.24000 143 PHE A CA 1
ATOM 700 C C . PHE A 1 163 ? 44.70100 -48.70500 21.40800 1.000 20.45000 143 PHE A C 1
ATOM 701 O O . PHE A 1 163 ? 45.57400 -49.41200 21.92500 1.000 20.85000 143 PHE A O 1
ATOM 709 N N . ASN A 1 164 ? 44.44900 -47.44900 21.79500 1.000 21.83000 144 ASN A N 1
ATOM 710 C CA . ASN A 1 164 ? 45.15000 -46.79600 22.90200 1.000 25.09000 144 ASN A CA 1
ATOM 711 C C . ASN A 1 164 ? 45.03300 -47.60600 24.18700 1.000 22.73000 144 ASN A C 1
ATOM 712 O O . ASN A 1 164 ? 45.98700 -47.68200 24.96900 1.000 22.01000 144 ASN A O 1
ATOM 717 N N . ILE A 1 165 ? 43.86500 -48.21900 24.42100 1.000 20.58000 145 ILE A N 1
ATOM 718 C CA . ILE A 1 165 ? 43.64500 -48.98300 25.64700 1.000 22.82000 145 ILE A CA 1
ATOM 719 C C . ILE A 1 165 ? 44.64200 -50.13200 25.75000 1.000 23.20000 145 ILE A C 1
ATOM 720 O O . ILE A 1 165 ? 45.19300 -50.41600 26.83100 1.000 21.11000 145 ILE A O 1
ATOM 725 N N . ILE A 1 166 ? 44.90700 -50.79400 24.62100 1.000 20.30000 146 ILE A N 1
ATOM 726 C CA . ILE A 1 166 ? 45.79200 -51.95400 24.59600 1.000 19.07000 146 ILE A CA 1
ATOM 727 C C . ILE A 1 166 ? 47.23500 -51.55000 24.86100 1.000 19.38000 146 ILE A C 1
ATOM 728 O O . ILE A 1 166 ? 47.96300 -52.24500 25.57900 1.000 22.64000 146 ILE A O 1
ATOM 733 N N . VAL A 1 167 ? 47.68500 -50.43200 24.28700 1.000 18.20000 147 VAL A N 1
ATOM 734 C CA . VAL A 1 167 ? 49.10500 -50.09600 24.32500 1.000 19.11000 147 VAL A CA 1
ATOM 735 C C . VAL A 1 167 ? 49.42200 -49.01400 25.35700 1.000 21.17000 147 VAL A C 1
ATOM 736 O O . VAL A 1 167 ? 50.57100 -48.57100 25.43900 1.000 19.65000 147 VAL A O 1
ATOM 740 N N . ASP A 1 168 ? 48.44700 -48.60200 26.17100 1.000 16.90000 148 ASP A N 1
ATOM 741 C CA . ASP A 1 168 ? 48.69000 -47.44100 27.02500 1.000 20.21000 148 ASP A CA 1
ATOM 742 C C . ASP A 1 168 ? 49.82900 -47.68500 28.01900 1.000 19.61000 148 ASP A C 1
ATOM 743 O O . ASP A 1 168 ? 50.69800 -46.82300 28.19800 1.000 18.46000 148 ASP A O 1
ATOM 748 N N . TRP A 1 169 ? 49.83300 -48.83400 28.69400 1.000 18.75000 149 TRP A N 1
ATOM 749 C CA . TRP A 1 169 ? 50.94900 -49.06100 29.61500 1.000 19.13000 149 TRP A CA 1
ATOM 750 C C . TRP A 1 169 ? 52.24100 -49.35500 28.83700 1.000 17.30000 149 TRP A C 1
ATOM 751 O O . TRP A 1 169 ? 53.29400 -48.80000 29.18200 1.000 18.36000 149 TRP A O 1
ATOM 762 N N . PRO A 1 170 ? 52.22300 -50.18900 27.77600 1.000 18.46000 150 PRO A N 1
ATOM 763 C CA . PRO A 1 170 ? 53.44800 -50.34600 26.97500 1.000 18.78000 150 PRO A CA 1
ATOM 764 C C . PRO A 1 170 ? 54.04700 -49.03600 26.49100 1.000 20.68000 150 PRO A C 1
ATOM 765 O O . PRO A 1 170 ? 55.27900 -48.90100 26.49100 1.000 19.19000 150 PRO A O 1
ATOM 769 N N . MET A 1 171 ? 53.21300 -48.06400 26.07800 1.000 19.88000 151 MET A N 1
ATOM 770 C CA . MET A 1 171 ? 53.69800 -46.73000 25.71300 1.000 22.17000 151 MET A CA 1
ATOM 771 C C . MET A 1 171 ? 54.54700 -46.09000 26.80200 1.000 20.31000 151 MET A C 1
ATOM 772 O O . MET A 1 171 ? 55.36600 -45.20600 26.51600 1.000 22.06000 151 MET A O 1
ATOM 777 N N . GLY A 1 172 ? 54.31800 -46.45900 28.04800 1.000 21.12000 152 GLY A N 1
ATOM 778 C CA . GLY A 1 172 ? 55.00300 -45.83600 29.15600 1.000 22.42000 152 GLY A CA 1
ATOM 779 C C . GLY A 1 172 ? 56.28300 -46.50600 29.58700 1.000 22.21000 152 GLY A C 1
ATOM 780 O O . GLY A 1 172 ? 56.88700 -46.07800 30.58200 1.000 21.27000 152 GLY A O 1
ATOM 781 N N . THR A 1 173 ? 56.71200 -47.57200 28.87300 1.000 21.39000 153 THR A N 1
ATOM 782 C CA . THR A 1 173 ? 57.96900 -48.25400 29.15100 1.000 25.20000 153 THR A CA 1
ATOM 783 C C . THR A 1 173 ? 59.08400 -47.68800 28.28700 1.000 21.09000 153 THR A C 1
ATOM 784 O O . THR A 1 173 ? 58.83100 -47.12600 27.21300 1.000 21.20000 153 THR A O 1
ATOM 788 N N . PRO A 1 174 ? 60.34000 -47.83100 28.73000 1.000 20.34000 154 PRO A N 1
ATOM 789 C CA . PRO A 1 174 ? 61.47000 -47.37700 27.89700 1.000 20.82000 154 PRO A CA 1
ATOM 790 C C . PRO A 1 174 ? 61.52200 -48.04300 26.53000 1.000 21.88000 154 PRO A C 1
ATOM 791 O O . PRO A 1 174 ? 61.78300 -47.37100 25.52000 1.000 21.03000 154 PRO A O 1
ATOM 795 N N . SER A 1 175 ? 61.26800 -49.35300 26.47200 1.000 20.67000 155 SER A N 1
ATOM 796 C CA . SER A 1 175 ? 61.25800 -50.05500 25.19100 1.000 22.05000 155 SER A CA 1
ATOM 797 C C . SER A 1 175 ? 60.05500 -49.64700 24.35500 1.000 19.63000 155 SER A C 1
ATOM 798 O O . SER A 1 175 ? 60.15100 -49.54100 23.12300 1.000 20.04000 155 SER A O 1
ATOM 801 N N . GLY A 1 176 ? 58.91800 -49.40400 25.01000 1.000 18.84000 156 GLY A N 1
ATOM 802 C CA . GLY A 1 176 ? 57.74300 -48.94800 24.28300 1.000 21.55000 156 GLY A CA 1
ATOM 803 C C . GLY A 1 176 ? 57.93200 -47.57100 23.68200 1.000 21.41000 156 GLY A C 1
ATOM 804 O O . GLY A 1 176 ? 57.48300 -47.30600 22.56000 1.000 20.46000 156 GLY A O 1
ATOM 805 N N . ARG A 1 177 ? 58.58000 -46.66700 24.42000 1.000 19.25000 157 ARG A N 1
ATOM 806 C CA A ARG A 1 177 ? 58.88200 -45.34900 23.86300 0.570 19.41000 157 ARG A CA 1
ATOM 807 C CA B ARG A 1 177 ? 58.86200 -45.35300 23.85400 0.430 19.41000 157 ARG A CA 1
ATOM 808 C C . ARG A 1 177 ? 59.73000 -45.46800 22.60500 1.000 22.48000 157 ARG A C 1
ATOM 809 O O . ARG A 1 177 ? 59.46700 -44.80200 21.60000 1.000 20.82000 157 ARG A O 1
ATOM 824 N N . GLN A 1 178 ? 60.74300 -46.33300 22.63200 1.000 18.93000 158 GLN A N 1
ATOM 825 C CA . GLN A 1 178 ? 61.56800 -46.53100 21.44800 1.000 17.94000 158 GLN A CA 1
ATOM 826 C C . GLN A 1 178 ? 60.74600 -47.12400 20.30400 1.000 17.70000 158 GLN A C 1
ATOM 827 O O . GLN A 1 178 ? 60.81400 -46.66000 19.15700 1.000 21.26000 158 GLN A O 1
ATOM 833 N N . PHE A 1 179 ? 59.93700 -48.13600 20.60700 1.000 18.25000 159 PHE A N 1
ATOM 834 C CA . PHE A 1 179 ? 59.11300 -48.78800 19.58900 1.000 19.06000 159 PHE A CA 1
ATOM 835 C C . PHE A 1 179 ? 58.19300 -47.78600 18.88900 1.000 21.02000 159 PHE A C 1
ATOM 836 O O . PHE A 1 179 ? 58.09200 -47.77300 17.65500 1.000 18.59000 159 PHE A O 1
ATOM 844 N N . PHE A 1 180 ? 57.51600 -46.92800 19.66300 1.000 20.51000 160 PHE A N 1
ATOM 845 C CA . PHE A 1 180 ? 56.53700 -46.01200 19.08500 1.000 19.35000 160 PHE A CA 1
ATOM 846 C C . PHE A 1 180 ? 57.16300 -44.74500 18.51700 1.000 20.79000 160 PHE A C 1
ATOM 847 O O . PHE A 1 180 ? 56.43200 -43.87700 18.01400 1.000 21.84000 160 PHE A O 1
ATOM 855 N N . LEU A 1 181 ? 58.49000 -44.62000 18.55900 1.000 19.38000 161 LEU A N 1
ATOM 856 C CA . LEU A 1 181 ? 59.19500 -43.60000 17.80200 1.000 20.51000 161 LEU A CA 1
ATOM 857 C C . LEU A 1 181 ? 59.74800 -44.12000 16.47700 1.000 22.46000 161 LEU A C 1
ATOM 858 O O . LEU A 1 181 ? 60.28300 -43.33100 15.70200 1.000 21.45000 161 LEU A O 1
ATOM 863 N N . ASP A 1 182 ? 59.63700 -45.41700 16.19600 1.000 21.75000 162 ASP A N 1
ATOM 864 C CA . ASP A 1 182 ? 60.21300 -45.98100 14.97700 1.000 21.18000 162 ASP A CA 1
ATOM 865 C C . ASP A 1 182 ? 59.35400 -45.60900 13.77000 1.000 18.45000 162 ASP A C 1
ATOM 866 O O . ASP A 1 182 ? 58.14000 -45.82700 13.77800 1.000 19.40000 162 ASP A O 1
ATOM 871 N N . THR A 1 183 ? 59.98800 -45.06000 12.72900 1.000 17.83000 163 THR A N 1
ATOM 872 C CA . THR A 1 183 ? 59.24900 -44.56100 11.56900 1.000 23.69000 163 THR A CA 1
ATOM 873 C C . THR A 1 183 ? 58.54100 -45.68000 10.81000 1.000 21.82000 163 THR A C 1
ATOM 874 O O . THR A 1 183 ? 57.45500 -45.46300 10.25300 1.000 22.42000 163 THR A O 1
ATOM 878 N N . ARG A 1 184 ? 59.13700 -46.87300 10.76200 1.000 22.68000 164 ARG A N 1
ATOM 879 C CA . ARG A 1 184 ? 58.49600 -47.99600 10.08100 1.000 22.29000 164 ARG A CA 1
ATOM 880 C C . ARG A 1 184 ? 57.29400 -48.50300 10.86600 1.000 23.48000 164 ARG A C 1
ATOM 881 O O . ARG A 1 184 ? 56.25800 -48.84900 10.27600 1.000 21.04000 164 ARG A O 1
ATOM 889 N N . VAL A 1 185 ? 57.42200 -48.57700 12.19700 1.000 19.53000 165 VAL A N 1
ATOM 890 C CA . VAL A 1 185 ? 56.27700 -48.90100 13.03800 1.000 22.23000 165 VAL A CA 1
ATOM 891 C C . VAL A 1 185 ? 55.14900 -47.91300 12.78500 1.000 20.06000 165 VAL A C 1
ATOM 892 O O . VAL A 1 185 ? 53.97600 -48.29300 12.69100 1.000 20.00000 165 VAL A O 1
ATOM 896 N N . ASN A 1 186 ? 55.48200 -46.62700 12.68400 1.000 17.00000 166 ASN A N 1
ATOM 897 C CA . ASN A 1 186 ? 54.42700 -45.63200 12.54700 1.000 20.52000 166 ASN A CA 1
ATOM 898 C C . ASN A 1 186 ? 53.81200 -45.63100 11.14500 1.000 20.58000 166 ASN A C 1
ATOM 899 O O . ASN A 1 186 ? 52.61500 -45.34800 10.99900 1.000 22.01000 166 ASN A O 1
ATOM 904 N N . LYS A 1 187 ? 54.57700 -45.98900 10.11700 1.000 21.77000 167 LYS A N 1
ATOM 905 C CA . LYS A 1 187 ? 53.94300 -46.22200 8.81300 1.000 20.77000 167 LYS A CA 1
ATOM 906 C C . LYS A 1 187 ? 52.94200 -47.37500 8.89700 1.000 21.82000 167 LYS A C 1
ATOM 907 O O . LYS A 1 187 ? 51.81000 -47.26600 8.40500 1.000 22.17000 167 LYS A O 1
ATOM 913 N N . CYS A 1 188 ? 53.32000 -48.47000 9.56500 1.000 21.83000 168 CYS A N 1
ATOM 914 C CA . CYS A 1 188 ? 52.39700 -49.58900 9.73800 1.000 20.16000 168 CYS A CA 1
ATOM 915 C C . CYS A 1 188 ? 51.16700 -49.18300 10.53700 1.000 22.11000 168 CYS A C 1
ATOM 916 O O . CYS A 1 188 ? 50.04300 -49.57900 10.20000 1.000 20.68000 168 CYS A O 1
ATOM 919 N N . LEU A 1 189 ? 51.36000 -48.42300 11.62700 1.000 19.23000 169 LEU A N 1
ATOM 920 C CA . LEU A 1 189 ? 50.21100 -47.94500 12.38900 1.000 21.10000 169 LEU A CA 1
ATOM 921 C C . LEU A 1 189 ? 49.33900 -47.02800 11.54000 1.000 15.35000 169 LEU A C 1
ATOM 922 O O . LEU A 1 189 ? 48.10700 -47.10400 11.59900 1.000 19.96000 169 LEU A O 1
ATOM 927 N N . LYS A 1 190 ? 49.96200 -46.13400 10.77600 1.000 18.74000 170 LYS A N 1
ATOM 928 C CA . LYS A 1 190 ? 49.19500 -45.28600 9.87000 1.000 23.09000 170 LYS A CA 1
ATOM 929 C C . LYS A 1 190 ? 48.27800 -46.13500 8.99300 1.000 21.68000 170 LYS A C 1
ATOM 930 O O . LYS A 1 190 ? 47.06500 -45.88700 8.90600 1.000 20.15000 170 LYS A O 1
ATOM 936 N N . ASP A 1 191 ? 48.83700 -47.18000 8.37700 1.000 22.01000 171 ASP A N 1
ATOM 937 C CA . ASP A 1 191 ? 48.04100 -47.99700 7.46600 1.000 22.03000 171 ASP A CA 1
ATOM 938 C C . ASP A 1 191 ? 46.94300 -48.75800 8.20200 1.000 23.69000 171 ASP A C 1
ATOM 939 O O . ASP A 1 191 ? 45.83300 -48.91200 7.67500 1.000 21.67000 171 ASP A O 1
ATOM 944 N N . ILE A 1 192 ? 47.21300 -49.20500 9.43500 1.000 20.96000 172 ILE A N 1
ATOM 945 C CA . ILE A 1 192 ? 46.19600 -49.90700 10.21100 1.000 17.74000 172 ILE A CA 1
ATOM 946 C C . ILE A 1 192 ? 45.06600 -48.95900 10.58500 1.000 20.23000 172 ILE A C 1
ATOM 947 O O . ILE A 1 192 ? 43.88900 -49.29700 10.45200 1.000 21.21000 172 ILE A O 1
ATOM 952 N N . LEU A 1 193 ? 45.40900 -47.77200 11.09100 1.000 20.08000 173 LEU A N 1
ATOM 953 C CA . LEU A 1 193 ? 44.39000 -46.83600 11.54800 1.000 21.06000 173 LEU A CA 1
ATOM 954 C C . LEU A 1 193 ? 43.60900 -46.24100 10.37400 1.000 18.44000 173 LEU A C 1
ATOM 955 O O . LEU A 1 193 ? 42.42800 -45.91200 10.53000 1.000 22.92000 173 LEU A O 1
ATOM 960 N N . ASN A 1 194 ? 44.23400 -46.11900 9.19700 1.000 20.39000 174 ASN A N 1
ATOM 961 C CA . ASN A 1 194 ? 43.49700 -45.66800 8.01600 1.000 22.09000 174 ASN A CA 1
ATOM 962 C C . ASN A 1 194 ? 42.55500 -46.75300 7.49500 1.000 24.38000 174 ASN A C 1
ATOM 963 O O . ASN A 1 194 ? 41.45700 -46.44800 7.00600 1.000 25.57000 174 ASN A O 1
ATOM 968 N N . LYS A 1 195 ? 42.95800 -48.02400 7.59500 1.000 22.40000 175 LYS A N 1
ATOM 969 C CA . LYS A 1 195 ? 42.02200 -49.11400 7.31100 1.000 22.95000 175 LYS A CA 1
ATOM 970 C C . LYS A 1 195 ? 40.85000 -49.08800 8.28800 1.000 25.55000 175 LYS A C 1
ATOM 971 O O . LYS A 1 195 ? 39.69000 -49.28800 7.89800 1.000 21.80000 175 LYS A O 1
ATOM 977 N N . TRP A 1 196 ? 41.13400 -48.84400 9.57200 1.000 23.66000 176 TRP A N 1
ATOM 978 C CA . TRP A 1 196 ? 40.06500 -48.64100 10.54700 1.000 21.06000 176 TRP A CA 1
ATOM 979 C C . TRP A 1 196 ? 39.13300 -47.51300 10.11100 1.000 21.39000 176 TRP A C 1
ATOM 980 O O . TRP A 1 196 ? 37.90400 -47.65100 10.14300 1.000 21.79000 176 TRP A O 1
ATOM 991 N N . ASN A 1 197 ? 39.70900 -46.38100 9.71000 1.000 21.62000 177 ASN A N 1
ATOM 992 C CA . ASN A 1 197 ? 38.89900 -45.23400 9.31500 1.000 22.62000 177 ASN A CA 1
ATOM 993 C C . ASN A 1 197 ? 37.97000 -45.59400 8.15300 1.000 24.25000 177 ASN A C 1
ATOM 994 O O . ASN A 1 197 ? 36.82300 -45.12800 8.09800 1.000 21.12000 177 ASN A O 1
ATOM 999 N N . GLU A 1 198 ? 38.43500 -46.44200 7.23300 1.000 24.33000 178 GLU A N 1
ATOM 1000 C CA . GLU A 1 198 ? 37.55800 -46.89600 6.15300 1.000 27.76000 178 GLU A CA 1
ATOM 1001 C C . GLU A 1 198 ? 36.29200 -47.52600 6.71400 1.000 26.39000 178 GLU A C 1
ATOM 1002 O O . GLU A 1 198 ? 35.18700 -47.26800 6.22200 1.000 25.81000 178 GLU A O 1
ATOM 1008 N N . PHE A 1 199 ? 36.43500 -48.34600 7.75900 1.000 22.51000 179 PHE A N 1
ATOM 1009 C CA . PHE A 1 199 ? 35.27400 -48.96400 8.38900 1.000 21.64000 179 PHE A CA 1
ATOM 1010 C C . PHE A 1 199 ? 34.40400 -47.92500 9.09400 1.000 23.27000 179 PHE A C 1
ATOM 1011 O O . PHE A 1 199 ? 33.17000 -47.98300 9.01500 1.000 22.57000 179 PHE A O 1
ATOM 1019 N N . LEU A 1 200 ? 35.02800 -46.97000 9.79200 1.000 23.18000 180 LEU A N 1
ATOM 1020 C CA . LEU A 1 200 ? 34.27900 -45.96500 10.54600 1.000 23.48000 180 LEU A CA 1
ATOM 1021 C C . LEU A 1 200 ? 33.49500 -45.01400 9.64200 1.000 20.73000 180 LEU A C 1
ATOM 1022 O O . LEU A 1 200 ? 32.54400 -44.36800 10.11400 1.000 21.83000 180 LEU A O 1
ATOM 1027 N N . LYS A 1 201 ? 33.89500 -44.89700 8.37900 1.000 19.91000 181 LYS A N 1
ATOM 1028 C CA . LYS A 1 201 ? 33.21300 -44.10200 7.36100 1.000 20.97000 181 LYS A CA 1
ATOM 1029 C C . LYS A 1 201 ? 32.17600 -44.90200 6.58600 1.000 26.00000 181 LYS A C 1
ATOM 1030 O O . LYS A 1 201 ? 31.54400 -44.35200 5.67400 1.000 23.20000 181 LYS A O 1
ATOM 1036 N N . ASP A 1 202 ? 32.01400 -46.18500 6.90000 1.000 25.13000 182 ASP A N 1
ATOM 1037 C CA . ASP A 1 202 ? 31.25600 -47.08900 6.04700 1.000 26.22000 182 ASP A CA 1
ATOM 1038 C C . ASP A 1 202 ? 29.84100 -47.20600 6.58200 1.000 23.73000 182 ASP A C 1
ATOM 1039 O O . ASP A 1 202 ? 29.64300 -47.78800 7.66200 1.000 25.26000 182 ASP A O 1
ATOM 1044 N N . PRO A 1 203 ? 28.83400 -46.66600 5.89100 1.000 22.55000 183 PRO A N 1
ATOM 1045 C CA . PRO A 1 203 ? 27.46300 -46.74000 6.41900 1.000 20.87000 183 PRO A CA 1
ATOM 1046 C C . PRO A 1 203 ? 26.89500 -48.15400 6.43300 1.000 19.28000 183 PRO A C 1
ATOM 1047 O O . PRO A 1 203 ? 25.83700 -48.36800 7.03800 1.000 27.58000 183 PRO A O 1
ATOM 1051 N N . THR A 1 204 ? 27.56500 -49.12800 5.81700 1.000 22.15000 184 THR A N 1
ATOM 1052 C CA . THR A 1 204 ? 27.13000 -50.51900 5.89300 1.000 22.62000 184 THR A CA 1
ATOM 1053 C C . THR A 1 204 ? 27.83000 -51.31200 6.98700 1.000 27.12000 184 THR A C 1
ATOM 1054 O O . THR A 1 204 ? 27.44800 -52.46500 7.22400 1.000 26.59000 184 THR A O 1
ATOM 1058 N N . ALA A 1 205 ? 28.83300 -50.73500 7.65400 1.000 25.40000 185 ALA A N 1
ATOM 1059 C CA . ALA A 1 205 ? 29.63600 -51.47100 8.63400 1.000 24.08000 185 ALA A CA 1
ATOM 1060 C C . ALA A 1 205 ? 30.17500 -52.75600 8.01100 1.000 24.33000 185 ALA A C 1
ATOM 1061 O O . ALA A 1 205 ? 30.02200 -53.85400 8.54900 1.000 22.99000 185 ALA A O 1
ATOM 1063 N N . GLN A 1 206 ? 30.78500 -52.58700 6.83600 1.000 24.75000 186 GLN A N 1
ATOM 1064 C CA . GLN A 1 206 ? 31.36800 -53.64800 6.01000 1.000 26.65000 186 GLN A CA 1
ATOM 1065 C C . GLN A 1 206 ? 30.33400 -54.71800 5.63900 1.000 28.11000 186 GLN A C 1
ATOM 1066 O O . GLN A 1 206 ? 30.46600 -55.90200 5.95900 1.000 24.03000 186 GLN A O 1
ATOM 1072 N N . GLY A 1 207 ? 29.29700 -54.27800 4.93400 1.000 28.29000 187 GLY A N 1
ATOM 1073 C CA . GLY A 1 207 ? 28.38600 -55.20600 4.29600 1.000 26.85000 187 GLY A CA 1
ATOM 1074 C C . GLY A 1 207 ? 27.25500 -55.72200 5.14600 1.000 26.29000 187 GLY A C 1
ATOM 1075 O O . GLY A 1 207 ? 26.71700 -56.79600 4.84500 1.000 26.74000 187 GLY A O 1
ATOM 1076 N N . ASN A 1 208 ? 26.86400 -54.99900 6.19000 1.000 25.69000 188 ASN A N 1
ATOM 1077 C CA . ASN A 1 208 ? 25.78400 -55.40900 7.07800 1.000 29.01000 188 ASN A CA 1
ATOM 1078 C C . ASN A 1 208 ? 24.51400 -54.59600 6.83900 1.000 27.02000 188 ASN A C 1
ATOM 1079 O O . ASN A 1 208 ? 23.76200 -54.29700 7.77000 1.000 28.11000 188 ASN A O 1
ATOM 1084 N N . GLY A 1 209 ? 24.25200 -54.24600 5.58200 1.000 31.63000 189 GLY A N 1
ATOM 1085 C CA . GLY A 1 209 ? 23.06100 -53.50100 5.22600 1.000 32.14000 189 GLY A CA 1
ATOM 1086 C C . GLY A 1 209 ? 23.25500 -51.99700 5.32800 1.000 34.67000 189 GLY A C 1
ATOM 1087 O O . GLY A 1 209 ? 24.19600 -51.49700 5.94500 1.000 28.11000 189 GLY A O 1
ATOM 1088 N N . ASN A 1 210 ? 22.31900 -51.26200 4.72100 1.000 28.55000 190 ASN A N 1
ATOM 1089 C CA . ASN A 1 210 ? 22.43700 -49.81000 4.64400 1.000 29.46000 190 ASN A CA 1
ATOM 1090 C C . ASN A 1 210 ? 22.36400 -49.12900 6.00900 1.000 28.44000 190 ASN A C 1
ATOM 1091 O O . ASN A 1 210 ? 22.72400 -47.95300 6.11600 1.000 35.19000 190 ASN A O 1
ATOM 1096 N N . LYS A 1 211 ? 21.90600 -49.82300 7.04800 1.000 28.76000 191 LYS A N 1
ATOM 1097 C CA . LYS A 1 211 ? 21.87800 -49.27700 8.40100 1.000 31.42000 191 LYS A CA 1
ATOM 1098 C C . LYS A 1 211 ? 22.95600 -49.87400 9.29500 1.000 28.44000 191 LYS A C 1
ATOM 1099 O O . LYS A 1 211 ? 22.95400 -49.62200 10.50900 1.000 29.97000 191 LYS A O 1
ATOM 1105 N N . GLY A 1 212 ? 23.87800 -50.65400 8.72800 1.000 26.97000 192 GLY A N 1
ATOM 1106 C CA . GLY A 1 212 ? 24.86700 -51.32900 9.55400 1.000 29.63000 192 GLY A CA 1
ATOM 1107 C C . GLY A 1 212 ? 25.70900 -50.36200 10.36100 1.000 25.63000 192 GLY A C 1
ATOM 1108 O O . GLY A 1 212 ? 25.94900 -50.57500 11.55100 1.000 26.16000 192 GLY A O 1
ATOM 1109 N N . GLY A 1 213 ? 26.16000 -49.28100 9.72400 1.000 22.92000 193 GLY A N 1
ATOM 1110 C CA . GLY A 1 213 ? 26.98000 -48.30600 10.42400 1.000 27.10000 193 GLY A CA 1
ATOM 1111 C C . GLY A 1 213 ? 26.24300 -47.65200 11.57400 1.000 25.70000 193 GLY A C 1
ATOM 1112 O O . GLY A 1 213 ? 26.80700 -47.45800 12.65500 1.000 25.15000 193 GLY A O 1
ATOM 1113 N N . ASN A 1 214 ? 24.96600 -47.32100 11.36500 1.000 27.70000 194 ASN A N 1
ATOM 1114 C CA . ASN A 1 214 ? 24.14700 -46.76200 12.44000 1.000 25.78000 194 ASN A CA 1
ATOM 1115 C C . ASN A 1 214 ? 23.94000 -47.76600 13.56600 1.000 27.28000 194 ASN A C 1
ATOM 1116 O O . ASN A 1 214 ? 24.04300 -47.41500 14.75300 1.000 23.33000 194 ASN A O 1
ATOM 1121 N N . GLN A 1 215 ? 23.63700 -49.02100 13.21800 1.000 27.37000 195 GLN A N 1
ATOM 1122 C CA . GLN A 1 215 ? 23.36500 -50.02600 14.24100 1.000 25.76000 195 GLN A CA 1
ATOM 1123 C C . GLN A 1 215 ? 24.59300 -50.28200 15.10600 1.000 27.85000 195 GLN A C 1
ATOM 1124 O O . GLN A 1 215 ? 24.47000 -50.49000 16.32000 1.000 26.42000 195 GLN A O 1
ATOM 1130 N N . ALA A 1 216 ? 25.78500 -50.28000 14.49500 1.000 27.60000 196 ALA A N 1
ATOM 1131 C CA . ALA A 1 216 ? 27.01500 -50.46600 15.26100 1.000 26.67000 196 ALA A CA 1
ATOM 1132 C C . ALA A 1 216 ? 27.14600 -49.41600 16.36100 1.000 25.20000 196 ALA A C 1
ATOM 1133 O O . ALA A 1 216 ? 27.60900 -49.72000 17.47100 1.000 28.14000 196 ALA A O 1
ATOM 1135 N N . LEU A 1 217 ? 26.72000 -48.18200 16.08100 1.000 23.25000 197 LEU A N 1
ATOM 1136 C CA . LEU A 1 217 ? 26.77900 -47.12500 17.08300 1.000 27.95000 197 LEU A CA 1
ATOM 1137 C C . LEU A 1 217 ? 25.83500 -47.41700 18.23900 1.000 28.42000 197 LEU A C 1
ATOM 1138 O O . LEU A 1 217 ? 26.20100 -47.26000 19.41600 1.000 24.31000 197 LEU A O 1
ATOM 1143 N N . ILE A 1 218 ? 24.62200 -47.86900 17.92300 1.000 25.32000 198 ILE A N 1
ATOM 1144 C CA . ILE A 1 218 ? 23.65600 -48.19400 18.96400 1.000 23.85000 198 ILE A CA 1
ATOM 1145 C C . ILE A 1 218 ? 24.12900 -49.38900 19.78500 1.000 27.15000 198 ILE A C 1
ATOM 1146 O O . ILE A 1 218 ? 24.04300 -49.38000 21.02000 1.000 27.21000 198 ILE A O 1
ATOM 1151 N N . ASP A 1 219 ? 24.63500 -50.43400 19.11800 1.000 25.96000 199 ASP A N 1
ATOM 1152 C CA . ASP A 1 219 ? 25.13700 -51.60100 19.83900 1.000 29.49000 199 ASP A CA 1
ATOM 1153 C C . ASP A 1 219 ? 26.27400 -51.23100 20.78000 1.000 27.20000 199 ASP A C 1
ATOM 1154 O O . ASP A 1 219 ? 26.41400 -51.83200 21.85300 1.000 29.42000 199 ASP A O 1
ATOM 1159 N N . ALA A 1 220 ? 27.08400 -50.24100 20.40100 1.000 25.62000 200 ALA A N 1
ATOM 1160 C CA . ALA A 1 220 ? 28.22500 -49.79500 21.19100 1.000 27.22000 200 ALA A CA 1
ATOM 1161 C C . ALA A 1 220 ? 27.84000 -48.86000 22.32900 1.000 24.80000 200 ALA A C 1
ATOM 1162 O O . ALA A 1 220 ? 28.73500 -48.38800 23.04100 1.000 28.73000 200 ALA A O 1
ATOM 1164 N N . GLY A 1 221 ? 26.55200 -48.56400 22.51000 1.000 27.47000 201 GLY A N 1
ATOM 1165 C CA . GLY A 1 221 ? 26.07900 -47.84300 23.67900 1.000 25.11000 201 GLY A CA 1
ATOM 1166 C C . GLY A 1 221 ? 25.94400 -46.34800 23.52500 1.000 27.37000 201 GLY A C 1
ATOM 1167 O O . GLY A 1 221 ? 25.68000 -45.66100 24.52100 1.000 28.00000 201 GLY A O 1
ATOM 1168 N N . TRP A 1 222 ? 26.10100 -45.81700 22.31500 1.000 22.85000 202 TRP A N 1
ATOM 1169 C CA . TRP A 1 222 ? 26.15300 -44.37300 22.12800 1.000 24.88000 202 TRP A CA 1
ATOM 1170 C C . TRP A 1 222 ? 24.78600 -43.70400 22.18600 1.000 28.82000 202 TRP A C 1
ATOM 1171 O O . TRP A 1 222 ? 24.72100 -42.48400 22.38000 1.000 25.85000 202 TRP A O 1
ATOM 1182 N N . SER A 1 223 ? 23.70000 -44.45700 22.04600 1.000 25.50000 203 SER A N 1
ATOM 1183 C CA . SER A 1 223 ? 22.37000 -43.88400 22.20800 1.000 29.70000 203 SER A CA 1
ATOM 1184 C C . SER A 1 223 ? 21.85400 -43.99700 23.64000 1.000 31.09000 203 SER A C 1
ATOM 1185 O O . SER A 1 223 ? 20.69000 -43.66900 23.89900 1.000 30.85000 203 SER A O 1
ATOM 1188 N N . SER A 1 224 ? 22.68600 -44.44500 24.57500 1.000 28.57000 204 SER A N 1
ATOM 1189 C CA . SER A 1 224 ? 22.26200 -44.52700 25.96900 1.000 25.36000 204 SER A CA 1
ATOM 1190 C C . SER A 1 224 ? 22.05700 -43.13000 26.55000 1.000 23.46000 204 SER A C 1
ATOM 1191 O O . SER A 1 224 ? 22.64200 -42.15100 26.08700 1.000 26.59000 204 SER A O 1
ATOM 1194 N N . ASP A 1 225 ? 21.20800 -43.03900 27.58200 1.000 26.74000 205 ASP A N 1
ATOM 1195 C CA . ASP A 1 225 ? 21.07500 -41.77600 28.30900 1.000 29.47000 205 ASP A CA 1
ATOM 1196 C C . ASP A 1 225 ? 22.43200 -41.25000 28.75500 1.000 29.58000 205 ASP A C 1
ATOM 1197 O O . ASP A 1 225 ? 22.69400 -40.04300 28.68100 1.000 26.80000 205 ASP A O 1
ATOM 1202 N N . ALA A 1 226 ? 23.31300 -42.14200 29.20700 1.000 28.44000 206 ALA A N 1
ATOM 1203 C CA . ALA A 1 226 ? 24.58900 -41.69200 29.75700 1.000 31.19000 206 ALA A CA 1
ATOM 1204 C C . ALA A 1 226 ? 25.42500 -40.99600 28.68900 1.000 25.52000 206 ALA A C 1
ATOM 1205 O O . ALA A 1 226 ? 25.94200 -39.89500 28.91200 1.000 28.47000 206 ALA A O 1
ATOM 1207 N N . ALA A 1 227 ? 25.53600 -41.60800 27.50500 1.000 27.07000 207 ALA A N 1
ATOM 1208 C CA . ALA A 1 227 ? 26.33700 -41.02100 26.43200 1.000 28.06000 207 ALA A CA 1
ATOM 1209 C C . ALA A 1 227 ? 25.72200 -39.72000 25.92800 1.000 26.14000 207 ALA A C 1
ATOM 1210 O O . ALA A 1 227 ? 26.41600 -38.70700 25.77900 1.000 27.85000 207 ALA A O 1
ATOM 1212 N N . VAL A 1 228 ? 24.41700 -39.73300 25.65900 1.000 25.24000 208 VAL A N 1
ATOM 1213 C CA . VAL A 1 228 ? 23.76600 -38.56000 25.08300 1.000 29.42000 208 VAL A CA 1
ATOM 1214 C C . VAL A 1 228 ? 23.79200 -37.39300 26.06300 1.000 29.16000 208 VAL A C 1
ATOM 1215 O O . VAL A 1 228 ? 24.09200 -36.25500 25.68300 1.000 29.40000 208 VAL A O 1
ATOM 1219 N N . GLU A 1 229 ? 23.49500 -37.65200 27.33800 1.000 28.02000 209 GLU A N 1
ATOM 1220 C CA . GLU A 1 229 ? 23.59900 -36.58500 28.33100 1.000 28.15000 209 GLU A CA 1
ATOM 1221 C C . GLU A 1 229 ? 25.01700 -36.03600 28.41300 1.000 25.97000 209 GLU A C 1
ATOM 1222 O O . GLU A 1 229 ? 25.20900 -34.82200 28.52500 1.000 27.25000 209 GLU A O 1
ATOM 1228 N N . GLN A 1 230 ? 26.02100 -36.91600 28.35900 1.000 27.85000 210 GLN A N 1
ATOM 1229 C CA . GLN A 1 230 ? 27.40900 -36.46900 28.36600 1.000 27.22000 210 GLN A CA 1
ATOM 1230 C C . GLN A 1 230 ? 27.69400 -35.54300 27.18700 1.000 24.45000 210 GLN A C 1
ATOM 1231 O O . GLN A 1 230 ? 28.29800 -34.47900 27.35100 1.000 23.49000 210 GLN A O 1
ATOM 1237 N N . LEU A 1 231 ? 27.23800 -35.92000 25.98900 1.000 25.47000 211 LEU A N 1
ATOM 1238 C CA . LEU A 1 231 ? 27.47800 -35.09400 24.80600 1.000 22.16000 211 LEU A CA 1
ATOM 1239 C C . LEU A 1 231 ? 26.75600 -33.75900 24.90100 1.000 24.51000 211 LEU A C 1
ATOM 1240 O O . LEU A 1 231 ? 27.28900 -32.71900 24.48100 1.000 23.11000 211 LEU A O 1
ATOM 1245 N N . VAL A 1 232 ? 25.52700 -33.77500 25.41300 1.000 25.35000 212 VAL A N 1
ATOM 1246 C CA . VAL A 1 232 ? 24.76500 -32.54200 25.56100 1.000 27.35000 212 VAL A CA 1
ATOM 1247 C C . VAL A 1 232 ? 25.40200 -31.65400 26.62200 1.000 23.92000 212 VAL A C 1
ATOM 1248 O O . VAL A 1 232 ? 25.58200 -30.44900 26.41500 1.000 25.58000 212 VAL A O 1
ATOM 1252 N N . ASN A 1 233 ? 25.75300 -32.24000 27.77400 1.000 24.06000 213 ASN A N 1
ATOM 1253 C CA . ASN A 1 233 ? 26.37300 -31.45300 28.83500 1.000 26.88000 213 ASN A CA 1
ATOM 1254 C C . ASN A 1 233 ? 27.68400 -30.83000 28.37300 1.000 25.35000 213 ASN A C 1
ATOM 1255 O O . ASN A 1 233 ? 27.93500 -29.64600 28.62300 1.000 24.06000 213 ASN A O 1
ATOM 1260 N N . LYS A 1 234 ? 28.51900 -31.59900 27.66600 1.000 27.47000 214 LYS A N 1
ATOM 1261 C CA . LYS A 1 234 ? 29.79900 -31.05700 27.21600 1.000 25.52000 214 LYS A CA 1
ATOM 1262 C C . LYS A 1 234 ? 29.60400 -29.88200 26.27000 1.000 25.04000 214 LYS A C 1
ATOM 1263 O O . LYS A 1 234 ? 30.35800 -28.90300 26.32200 1.000 25.05000 214 LYS A O 1
ATOM 1269 N N . ALA A 1 235 ? 28.62300 -29.97500 25.36700 1.000 26.52000 215 ALA A N 1
ATOM 1270 C CA . ALA A 1 235 ? 28.36800 -28.85700 24.46500 1.000 24.50000 215 ALA A CA 1
ATOM 1271 C C . ALA A 1 235 ? 27.87500 -27.63600 25.23400 1.000 22.59000 215 ALA A C 1
ATOM 1272 O O . ALA A 1 235 ? 28.24000 -26.49900 24.90900 1.000 24.85000 215 ALA A O 1
ATOM 1274 N N . ASN A 1 236 ? 27.05000 -27.85300 26.26000 1.000 24.59000 216 ASN A N 1
ATOM 1275 C CA . ASN A 1 236 ? 26.47800 -26.74500 27.01700 1.000 27.10000 216 ASN A CA 1
ATOM 1276 C C . ASN A 1 236 ? 27.48000 -26.07000 27.94500 1.000 30.62000 216 ASN A C 1
ATOM 1277 O O . ASN A 1 236 ? 27.25300 -24.92100 28.34500 1.000 28.58000 216 ASN A O 1
ATOM 1282 N N . GLU A 1 237 ? 28.57700 -26.74400 28.30100 1.000 27.38000 217 GLU A N 1
ATOM 1283 C CA . GLU A 1 237 ? 29.45500 -26.18300 29.32200 1.000 28.67000 217 GLU A CA 1
ATOM 1284 C C . GLU A 1 237 ? 30.18300 -24.93500 28.84200 1.000 30.44000 217 GLU A C 1
ATOM 1285 O O . GLU A 1 237 ? 30.63200 -24.14400 29.67700 1.000 27.89000 217 GLU A O 1
ATOM 1291 N N . SER A 1 238 ? 30.26900 -24.70700 27.53000 1.000 25.73000 218 SER A N 1
ATOM 1292 C CA . SER A 1 238 ? 31.05700 -23.60500 26.99500 1.000 23.63000 218 SER A CA 1
ATOM 1293 C C . SER A 1 238 ? 30.23700 -22.36300 26.67800 1.000 24.42000 218 SER A C 1
ATOM 1294 O O . SER A 1 238 ? 30.80000 -21.39400 26.16100 1.000 27.57000 218 SER A O 1
ATOM 1297 N N . THR A 1 239 ? 28.93000 -22.36800 26.95400 1.000 28.45000 219 THR A N 1
ATOM 1298 C CA A THR A 1 239 ? 28.04300 -21.28800 26.54100 0.350 29.76000 219 THR A CA 1
ATOM 1299 C CA B THR A 1 239 ? 28.05800 -21.27500 26.55200 0.650 29.72000 219 THR A CA 1
ATOM 1300 C C . THR A 1 239 ? 26.99700 -21.02700 27.61600 1.000 30.50000 219 THR A C 1
ATOM 1301 O O . THR A 1 239 ? 26.64100 -21.91300 28.39600 1.000 29.08000 219 THR A O 1
ATOM 1308 N N . THR A 1 240 ? 26.48300 -19.79500 27.63100 1.000 35.66000 220 THR A N 1
ATOM 1309 C CA . THR A 1 240 ? 25.33400 -19.48400 28.47400 1.000 40.06000 220 THR A CA 1
ATOM 1310 C C . THR A 1 240 ? 24.01300 -19.84000 27.79700 1.000 40.30000 220 THR A C 1
ATOM 1311 O O . THR A 1 240 ? 23.00600 -20.01900 28.48700 1.000 47.50000 220 THR A O 1
ATOM 1315 N N . ASP A 1 241 ? 24.00400 -19.96800 26.46700 1.000 40.31000 221 ASP A N 1
ATOM 1316 C CA . ASP A 1 241 ? 22.80600 -20.33300 25.70600 1.000 41.68000 221 ASP A CA 1
ATOM 1317 C C . ASP A 1 241 ? 22.71100 -21.85600 25.65400 1.000 41.02000 221 ASP A C 1
ATOM 1318 O O . ASP A 1 241 ? 22.97900 -22.49900 24.63700 1.000 38.98000 221 ASP A O 1
ATOM 1323 N N . LYS A 1 242 ? 22.30500 -22.43400 26.78100 1.000 35.78000 222 LYS A N 1
ATOM 1324 C CA . LYS A 1 242 ? 22.26300 -23.88200 26.93000 1.000 38.13000 222 LYS A CA 1
ATOM 1325 C C . LYS A 1 242 ? 21.00100 -24.46700 26.30600 1.000 40.74000 222 LYS A C 1
ATOM 1326 O O . LYS A 1 242 ? 19.90600 -23.91100 26.44300 1.000 36.15000 222 LYS A O 1
ATOM 1332 N N . LYS A 1 243 ? 21.15800 -25.59800 25.62100 1.000 31.30000 223 LYS A N 1
ATOM 1333 C CA . LYS A 1 243 ? 20.04600 -26.30100 24.99800 1.000 30.57000 223 LYS A CA 1
ATOM 1334 C C . LYS A 1 243 ? 19.73300 -27.58200 25.76500 1.000 33.80000 223 LYS A C 1
ATOM 1335 O O . LYS A 1 243 ? 20.62100 -28.22800 26.33000 1.000 29.27000 223 LYS A O 1
ATOM 1341 N N . LYS A 1 244 ? 18.45600 -27.96600 25.74800 1.000 33.18000 224 LYS A N 1
ATOM 1342 C CA . LYS A 1 244 ? 18.00800 -29.14900 26.47200 1.000 30.94000 224 LYS A CA 1
ATOM 1343 C C . LYS A 1 244 ? 18.29700 -30.45300 25.73300 1.000 30.41000 224 LYS A C 1
ATOM 1344 O O . LYS A 1 244 ? 18.51900 -31.48000 26.38300 1.000 32.56000 224 LYS A O 1
ATOM 1350 N N . THR A 1 245 ? 18.28600 -30.45700 24.39600 1.000 29.37000 225 THR A N 1
ATOM 1351 C CA . THR A 1 245 ? 18.35200 -31.70800 23.65300 1.000 30.86000 225 THR A CA 1
ATOM 1352 C C . THR A 1 245 ? 19.49700 -31.69400 22.64700 1.000 25.79000 225 THR A C 1
ATOM 1353 O O . THR A 1 245 ? 19.88500 -30.64500 22.13000 1.000 26.09000 225 THR A O 1
ATOM 1357 N N . PHE A 1 246 ? 20.02800 -32.89000 22.38400 1.000 29.52000 226 PHE A N 1
ATOM 1358 C CA . PHE A 1 246 ? 21.07700 -33.06200 21.38600 1.000 27.83000 226 PHE A CA 1
ATOM 1359 C C . PHE A 1 246 ? 20.67800 -32.44600 20.05100 1.000 31.91000 226 PHE A C 1
ATOM 1360 O O . PHE A 1 246 ? 21.49200 -31.78400 19.39600 1.000 27.73000 226 PHE A O 1
ATOM 1368 N N . SER A 1 247 ? 19.41800 -32.63500 19.64000 1.000 29.43000 227 SER A N 1
ATOM 1369 C CA . SER A 1 247 ? 18.99500 -32.18200 18.31700 1.000 27.13000 227 SER A CA 1
ATOM 1370 C C . SER A 1 247 ? 18.96500 -30.66600 18.18700 1.000 31.79000 227 SER A C 1
ATOM 1371 O O . SER A 1 247 ? 19.02300 -30.16000 17.06000 1.000 32.12000 227 SER A O 1
ATOM 1374 N N . GLU A 1 248 ? 18.86500 -29.92400 19.29500 1.000 26.12000 228 GLU A N 1
ATOM 1375 C CA . GLU A 1 248 ? 18.97500 -28.47200 19.17800 1.000 30.67000 228 GLU A CA 1
ATOM 1376 C C . GLU A 1 248 ? 20.41200 -27.99800 19.01400 1.000 27.85000 228 GLU A C 1
ATOM 1377 O O . GLU A 1 248 ? 20.63000 -26.83300 18.67200 1.000 29.59000 228 GLU A O 1
ATOM 1383 N N . ILE A 1 249 ? 21.39100 -28.85800 19.26400 1.000 30.08000 229 ILE A N 1
ATOM 1384 C CA . ILE A 1 249 ? 22.79100 -28.45900 19.28900 1.000 26.09000 229 ILE A CA 1
ATOM 1385 C C . ILE A 1 249 ? 23.50600 -28.86500 18.01500 1.000 22.68000 229 ILE A C 1
ATOM 1386 O O . ILE A 1 249 ? 24.20200 -28.05600 17.40100 1.000 24.81000 229 ILE A O 1
ATOM 1391 N N . PHE A 1 250 ? 23.35000 -30.12200 17.60100 1.000 23.83000 230 PHE A N 1
ATOM 1392 C CA . PHE A 1 250 ? 24.14200 -30.67700 16.51000 1.000 21.29000 230 PHE A CA 1
ATOM 1393 C C . PHE A 1 250 ? 23.27000 -31.07300 15.33100 1.000 26.99000 230 PHE A C 1
ATOM 1394 O O . PHE A 1 250 ? 22.17100 -31.59900 15.50800 1.000 28.18000 230 PHE A O 1
ATOM 1402 N N . GLN A 1 251 ? 23.79800 -30.85200 14.13100 1.000 25.16000 231 GLN A N 1
ATOM 1403 C CA . GLN A 1 251 ? 23.14300 -31.31900 12.91400 1.000 26.32000 231 GLN A CA 1
ATOM 1404 C C . GLN A 1 251 ? 23.23900 -32.83700 12.79500 1.000 29.93000 231 GLN A C 1
ATOM 1405 O O . GLN A 1 251 ? 24.29100 -33.43100 13.05100 1.000 25.02000 231 GLN A O 1
ATOM 1411 N N . HIS A 1 252 ? 22.14300 -33.46600 12.38200 1.000 28.06000 232 HIS A N 1
ATOM 1412 C CA . HIS A 1 252 ? 22.12200 -34.90300 12.15100 1.000 25.26000 232 HIS A CA 1
ATOM 1413 C C . HIS A 1 252 ? 21.05600 -35.20500 11.10700 1.000 31.64000 232 HIS A C 1
ATOM 1414 O O . HIS A 1 252 ? 20.24200 -34.33600 10.77300 1.000 25.71000 232 HIS A O 1
ATOM 1421 N N . PRO A 1 253 ? 21.04200 -36.42200 10.56000 1.000 25.75000 233 PRO A N 1
ATOM 1422 C CA . PRO A 1 253 ? 20.11000 -36.71100 9.46200 1.000 28.93000 233 PRO A CA 1
ATOM 1423 C C . PRO A 1 253 ? 18.64500 -36.66100 9.88600 1.000 25.82000 233 PRO A C 1
ATOM 1424 O O . PRO A 1 253 ? 18.29100 -36.74400 11.06600 1.000 28.41000 233 PRO A O 1
ATOM 1428 N N . ALA A 1 254 ? 17.78900 -36.56200 8.87200 1.000 28.46000 234 ALA A N 1
ATOM 1429 C CA . ALA A 1 254 ? 16.35300 -36.41200 9.05600 1.000 30.27000 234 ALA A CA 1
ATOM 1430 C C . ALA A 1 254 ? 15.76700 -37.56800 9.85700 1.000 25.94000 234 ALA A C 1
ATOM 1431 O O . ALA A 1 254 ? 16.24600 -38.70400 9.80000 1.000 28.96000 234 ALA A O 1
ATOM 1433 N N . ASN A 1 255 ? 14.72200 -37.25900 10.62200 1.000 32.12000 235 ASN A N 1
ATOM 1434 C CA . ASN A 1 255 ? 14.02100 -38.22100 11.47300 1.000 28.67000 235 ASN A CA 1
ATOM 1435 C C . ASN A 1 255 ? 14.91900 -38.79900 12.56500 1.000 32.92000 235 ASN A C 1
ATOM 1436 O O . ASN A 1 255 ? 14.62800 -39.86600 13.11200 1.000 29.74000 235 ASN A O 1
ATOM 1441 N N . GLY A 1 256 ? 16.00300 -38.10700 12.89800 1.000 28.41000 236 GLY A N 1
ATOM 1442 C CA . GLY A 1 256 ? 16.87600 -38.58000 13.95300 1.000 28.48000 236 GLY A CA 1
ATOM 1443 C C . GLY A 1 256 ? 16.26100 -38.34600 15.32300 1.000 29.85000 236 GLY A C 1
ATOM 1444 O O . GLY A 1 256 ? 15.68900 -37.29100 15.60100 1.000 30.46000 236 GLY A O 1
ATOM 1445 N N . THR A 1 257 ? 16.37600 -39.36300 16.17700 1.000 27.81000 237 THR A N 1
ATOM 1446 C CA . THR A 1 257 ? 15.94800 -39.33300 17.57200 1.000 29.13000 237 THR A CA 1
ATOM 1447 C C . THR A 1 257 ? 17.03600 -39.99800 18.40800 1.000 27.09000 237 THR A C 1
ATOM 1448 O O . THR A 1 257 ? 17.94700 -40.63400 17.87000 1.000 29.39000 237 THR A O 1
ATOM 1452 N N . GLN A 1 258 ? 16.92900 -39.89600 19.73600 1.000 29.96000 238 GLN A N 1
ATOM 1453 C CA . GLN A 1 258 ? 17.89500 -40.61700 20.56400 1.000 30.97000 238 GLN A CA 1
ATOM 1454 C C . GLN A 1 258 ? 17.84100 -42.11400 20.27600 1.000 33.38000 238 GLN A C 1
ATOM 1455 O O . GLN A 1 258 ? 18.88600 -42.77100 20.17500 1.000 28.95000 238 GLN A O 1
ATOM 1461 N N . GLU A 1 259 ? 16.63200 -42.65800 20.08000 1.000 31.16000 239 GLU A N 1
ATOM 1462 C CA . GLU A 1 259 ? 16.47700 -44.10100 19.92500 1.000 31.85000 239 GLU A CA 1
ATOM 1463 C C . GLU A 1 259 ? 17.21000 -44.64000 18.69700 1.000 31.48000 239 GLU A C 1
ATOM 1464 O O . GLU A 1 259 ? 17.70100 -45.77400 18.72600 1.000 34.97000 239 GLU A O 1
ATOM 1470 N N . ASN A 1 260 ? 17.28500 -43.86900 17.60900 1.000 29.25000 240 ASN A N 1
ATOM 1471 C CA . ASN A 1 260 ? 18.02100 -44.31000 16.42500 1.000 29.49000 240 ASN A CA 1
ATOM 1472 C C . ASN A 1 260 ? 19.39200 -43.63800 16.30800 1.000 28.64000 240 ASN A C 1
ATOM 1473 O O . ASN A 1 260 ? 19.95200 -43.56300 15.20200 1.000 29.14000 240 ASN A O 1
ATOM 1478 N N . PHE A 1 261 ? 19.93600 -43.17200 17.43500 1.000 29.32000 241 PHE A N 1
ATOM 1479 C CA . PHE A 1 261 ? 21.16500 -42.37500 17.50900 1.000 27.99000 241 PHE A CA 1
ATOM 1480 C C . PHE A 1 261 ? 21.20600 -41.32100 16.40900 1.000 27.80000 241 PHE A C 1
ATOM 1481 O O . PHE A 1 261 ? 22.18100 -41.18500 15.66300 1.000 25.80000 241 PHE A O 1
ATOM 1489 N N . PHE A 1 262 ? 20.10200 -40.57900 16.31100 1.000 27.31000 242 PHE A N 1
ATOM 1490 C CA . PHE A 1 262 ? 19.97100 -39.39800 15.46600 1.000 28.47000 242 PHE A CA 1
ATOM 1491 C C . PHE A 1 262 ? 20.18100 -39.72400 13.99200 1.000 24.68000 242 PHE A C 1
ATOM 1492 O O . PHE A 1 262 ? 20.44500 -38.83200 13.17700 1.000 26.42000 242 PHE A O 1
ATOM 1500 N N . ASN A 1 263 ? 20.02600 -41.00100 13.65200 1.000 26.11000 243 ASN A N 1
ATOM 1501 C CA . ASN A 1 263 ? 20.22000 -41.52400 12.29900 1.000 28.99000 243 ASN A CA 1
ATOM 1502 C C . ASN A 1 263 ? 21.61000 -41.21100 11.74100 1.000 28.15000 243 ASN A C 1
ATOM 1503 O O . ASN A 1 263 ? 21.79700 -41.18600 10.51800 1.000 27.42000 243 ASN A O 1
ATOM 1508 N N . TYR A 1 264 ? 22.61400 -40.98500 12.59600 1.000 25.75000 244 TYR A N 1
ATOM 1509 C CA . TYR A 1 264 ? 23.97800 -40.88000 12.08200 1.000 25.59000 244 TYR A CA 1
ATOM 1510 C C . TYR A 1 264 ? 24.34200 -42.16300 11.34300 1.000 24.40000 244 TYR A C 1
ATOM 1511 O O . TYR A 1 264 ? 24.19500 -43.27000 11.87900 1.000 25.30000 244 TYR A O 1
ATOM 1520 N N . ALA A 1 265 ? 24.80800 -42.01300 10.09900 1.000 23.95000 245 ALA A N 1
ATOM 1521 C CA . ALA A 1 265 ? 24.99200 -43.17400 9.23500 1.000 26.65000 245 ALA A CA 1
ATOM 1522 C C . ALA A 1 265 ? 26.21200 -44.00600 9.60800 1.000 28.30000 245 ALA A C 1
ATOM 1523 O O . ALA A 1 265 ? 26.27100 -45.18900 9.25100 1.000 25.75000 245 ALA A O 1
ATOM 1525 N N . CYS A 1 266 ? 27.18500 -43.41600 10.30000 1.000 26.18000 246 CYS A N 1
ATOM 1526 C CA . CYS A 1 266 ? 28.41700 -44.11000 10.65000 1.000 23.27000 246 CYS A CA 1
ATOM 1527 C C . CYS A 1 266 ? 29.13200 -43.28300 11.70700 1.000 26.34000 246 CYS A C 1
ATOM 1528 O O . CYS A 1 266 ? 28.81700 -42.10700 11.91100 1.000 21.79000 246 CYS A O 1
ATOM 1531 N N . TRP A 1 267 ? 30.10400 -43.91600 12.37100 1.000 22.43000 247 TRP A N 1
ATOM 1532 C CA . TRP A 1 267 ? 30.89400 -43.22500 13.38800 1.000 23.96000 247 TRP A CA 1
ATOM 1533 C C . TRP A 1 267 ? 31.47500 -41.91700 12.86100 1.000 22.84000 247 TRP A C 1
ATOM 1534 O O . TRP A 1 267 ? 31.40200 -40.87900 13.53200 1.000 23.41000 247 TRP A O 1
ATOM 1545 N N . ASP A 1 268 ? 32.05200 -41.94600 11.65300 1.000 21.36000 248 ASP A N 1
ATOM 1546 C CA . ASP A 1 268 ? 32.75000 -40.76400 11.15100 1.000 21.87000 248 ASP A CA 1
ATOM 1547 C C . ASP A 1 268 ? 31.82400 -39.55000 11.09100 1.000 23.96000 248 ASP A C 1
ATOM 1548 O O . ASP A 1 268 ? 32.21700 -38.44100 11.47500 1.000 22.29000 248 ASP A O 1
ATOM 1553 N N . ASN A 1 269 ? 30.58000 -39.74800 10.64300 1.000 24.75000 249 ASN A N 1
ATOM 1554 C CA . ASN A 1 269 ? 29.62500 -38.64500 10.57800 1.000 24.24000 249 ASN A CA 1
ATOM 1555 C C . ASN A 1 269 ? 29.23800 -38.15200 11.96900 1.000 21.63000 249 ASN A C 1
ATOM 1556 O O . ASN A 1 269 ? 29.04500 -36.94800 12.17400 1.000 25.12000 249 ASN A O 1
ATOM 1561 N N . PHE A 1 270 ? 29.07000 -39.06600 12.92500 1.000 21.32000 250 PHE A N 1
ATOM 1562 C CA . PHE A 1 270 ? 28.85500 -38.64100 14.30300 1.000 23.30000 250 PHE A CA 1
ATOM 1563 C C . PHE A 1 270 ? 30.06300 -37.86600 14.82300 1.000 24.77000 250 PHE A C 1
ATOM 1564 O O . PHE A 1 270 ? 29.92500 -36.79000 15.42000 1.000 24.53000 250 PHE A O 1
ATOM 1572 N N . PHE A 1 271 ? 31.26200 -38.40500 14.59900 1.000 23.37000 251 PHE A N 1
ATOM 1573 C CA . PHE A 1 271 ? 32.47300 -37.81300 15.16100 1.000 24.42000 251 PHE A CA 1
ATOM 1574 C C . PHE A 1 271 ? 32.69400 -36.39000 14.65300 1.000 25.58000 251 PHE A C 1
ATOM 1575 O O . PHE A 1 271 ? 33.05400 -35.49300 15.42700 1.000 24.97000 251 PHE A O 1
ATOM 1583 N N . THR A 1 272 ? 32.47900 -36.16200 13.35800 1.000 21.47000 252 THR A N 1
ATOM 1584 C CA . THR A 1 272 ? 32.71500 -34.86400 12.73800 1.000 21.91000 252 THR A CA 1
ATOM 1585 C C . THR A 1 272 ? 31.43000 -34.05700 12.57600 1.000 21.55000 252 THR A C 1
ATOM 1586 O O . THR A 1 272 ? 31.34000 -33.20500 11.68100 1.000 24.06000 252 THR A O 1
ATOM 1590 N N . ARG A 1 273 ? 30.44000 -34.29700 13.43400 1.000 20.64000 253 ARG A N 1
ATOM 1591 C CA . ARG A 1 273 ? 29.16400 -33.59600 13.33800 1.000 21.06000 253 ARG A CA 1
ATOM 1592 C C . ARG A 1 273 ? 29.35800 -32.08300 13.44900 1.000 28.23000 253 ARG A C 1
ATOM 1593 O O . ARG A 1 273 ? 30.29800 -31.59200 14.08700 1.000 22.01000 253 ARG A O 1
ATOM 1601 N N . ARG A 1 274 ? 28.45700 -31.34400 12.80600 1.000 21.80000 254 ARG A N 1
ATOM 1602 C CA . ARG A 1 274 ? 28.46000 -29.88900 12.82200 1.000 22.06000 254 ARG A CA 1
ATOM 1603 C C . ARG A 1 274 ? 27.45100 -29.36000 13.84000 1.000 22.10000 254 ARG A C 1
ATOM 1604 O O . ARG A 1 274 ? 26.43200 -29.99400 14.13000 1.000 23.83000 254 ARG A O 1
ATOM 1612 N N . PHE A 1 275 ? 27.73700 -28.17300 14.36000 1.000 24.56000 255 PHE A N 1
ATOM 1613 C CA . PHE A 1 275 ? 26.75700 -27.44700 15.15200 1.000 25.56000 255 PHE A CA 1
ATOM 1614 C C . PHE A 1 275 ? 25.63100 -26.93700 14.25500 1.000 25.25000 255 PHE A C 1
ATOM 1615 O O . PHE A 1 275 ? 25.85100 -26.56600 13.10000 1.000 26.11000 255 PHE A O 1
ATOM 1623 N N . LYS A 1 276 ? 24.42200 -26.89900 14.81100 1.000 27.43000 256 LYS A N 1
ATOM 1624 C CA . LYS A 1 276 ? 23.30900 -26.22700 14.15000 1.000 29.24000 256 LYS A CA 1
ATOM 1625 C C . LYS A 1 276 ? 23.58300 -24.73300 14.01900 1.000 33.47000 256 LYS A C 1
ATOM 1626 O O . LYS A 1 276 ? 24.32100 -24.14400 14.81400 1.000 26.64000 256 LYS A O 1
ATOM 1632 N N . ASP A 1 277 ? 22.96700 -24.11600 13.00500 1.000 28.83000 257 ASP A N 1
ATOM 1633 C CA . ASP A 1 277 ? 23.14700 -22.68500 12.77400 1.000 32.74000 257 ASP A CA 1
ATOM 1634 C C . ASP A 1 277 ? 22.79700 -21.89800 14.03000 1.000 29.18000 257 ASP A C 1
ATOM 1635 O O . ASP A 1 277 ? 21.83100 -22.21800 14.72800 1.000 26.54000 257 ASP A O 1
ATOM 1640 N N . GLY A 1 278 ? 23.59800 -20.87000 14.32300 1.000 31.56000 258 GLY A N 1
ATOM 1641 C CA . GLY A 1 278 ? 23.35600 -20.01100 15.47200 1.000 28.21000 258 GLY A CA 1
ATOM 1642 C C . GLY A 1 278 ? 23.77600 -20.56300 16.82300 1.000 34.23000 258 GLY A C 1
ATOM 1643 O O . GLY A 1 278 ? 23.77800 -19.80800 17.80700 1.000 31.12000 258 GLY A O 1
ATOM 1644 N N . VAL A 1 279 ? 24.12600 -21.84700 16.91900 1.000 29.55000 259 VAL A N 1
ATOM 1645 C CA . VAL A 1 279 ? 24.52200 -22.40900 18.21100 1.000 27.47000 259 VAL A CA 1
ATOM 1646 C C . VAL A 1 279 ? 25.94100 -21.97200 18.60100 1.000 27.85000 259 VAL A C 1
ATOM 1647 O O . VAL A 1 279 ? 26.26600 -21.89600 19.79600 1.000 28.32000 259 VAL A O 1
ATOM 1651 N N . ARG A 1 280 ? 26.79700 -21.67000 17.62400 1.000 29.78000 260 ARG A N 1
ATOM 1652 C CA . ARG A 1 280 ? 28.14500 -21.14200 17.86200 1.000 31.31000 260 ARG A CA 1
ATOM 1653 C C . ARG A 1 280 ? 28.32800 -19.88400 17.02400 1.000 25.27000 260 ARG A C 1
ATOM 1654 O O . ARG A 1 280 ? 29.00200 -19.89900 15.98300 1.000 22.88000 260 ARG A O 1
ATOM 1662 N N . PRO A 1 281 ? 27.74300 -18.76800 17.45100 1.000 26.58000 261 PRO A N 1
ATOM 1663 C CA . PRO A 1 281 ? 27.84200 -17.53800 16.65800 1.000 32.14000 261 PRO A CA 1
ATOM 1664 C C . PRO A 1 281 ? 29.26700 -17.00500 16.62300 1.000 32.33000 261 PRO A C 1
ATOM 1665 O O . PRO A 1 281 ? 30.02200 -17.11700 17.59200 1.000 31.53000 261 PRO A O 1
ATOM 1669 N N . VAL A 1 282 ? 29.63700 -16.43100 15.48200 1.000 29.03000 262 VAL A N 1
ATOM 1670 C CA . VAL A 1 282 ? 30.98800 -15.91100 15.30300 1.000 30.70000 262 VAL A CA 1
ATOM 1671 C C . VAL A 1 282 ? 31.10200 -14.56300 16.00100 1.000 33.15000 262 VAL A C 1
ATOM 1672 O O . VAL A 1 282 ? 30.31600 -13.64500 15.73800 1.000 29.56000 262 VAL A O 1
ATOM 1676 N N . ALA A 1 28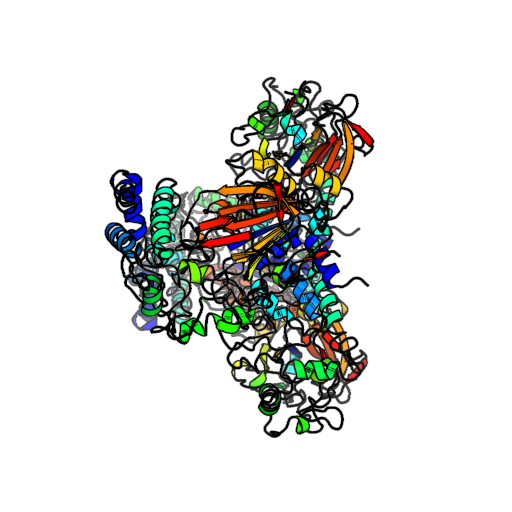3 ? 32.09700 -14.43300 16.87800 1.000 26.74000 263 ALA A N 1
ATOM 1677 C CA . ALA A 1 283 ? 32.26900 -13.22800 17.67600 1.000 29.03000 263 ALA A CA 1
ATOM 1678 C C . ALA A 1 283 ? 32.86600 -12.09800 16.83700 1.000 29.79000 263 ALA A C 1
ATOM 1679 O O . ALA A 1 283 ? 33.50500 -12.32500 15.80700 1.000 28.87000 263 ALA A O 1
ATOM 1681 N N . ASP A 1 284 ? 32.65200 -10.85500 17.29100 1.000 32.82000 264 ASP A N 1
ATOM 1682 C CA . ASP A 1 284 ? 33.18100 -9.69600 16.56500 1.000 31.66000 264 ASP A CA 1
ATOM 1683 C C . ASP A 1 284 ? 34.70100 -9.59200 16.63200 1.000 34.58000 264 ASP A C 1
ATOM 1684 O O . ASP A 1 284 ? 35.30600 -8.94000 15.77300 1.000 30.58000 264 ASP A O 1
ATOM 1689 N N . ALA A 1 285 ? 35.31700 -10.21500 17.63000 1.000 30.63000 265 ALA A N 1
ATOM 1690 C CA . ALA A 1 285 ? 36.74700 -10.08700 17.87400 1.000 27.94000 265 ALA A CA 1
ATOM 1691 C C . ALA A 1 285 ? 37.57500 -10.52200 16.67000 1.000 28.80000 265 ALA A C 1
ATOM 1692 O O . ALA A 1 285 ? 37.16700 -11.37400 15.87600 1.000 30.29000 265 ALA A O 1
ATOM 1694 N N . ALA A 1 286 ? 38.77200 -9.93600 16.55900 1.000 27.89000 266 ALA A N 1
ATOM 1695 C CA . ALA A 1 286 ? 39.65800 -10.24000 15.44400 1.000 27.14000 266 ALA A CA 1
ATOM 1696 C C . ALA A 1 286 ? 40.05000 -11.71400 15.40600 1.000 26.75000 266 ALA A C 1
ATOM 1697 O O . ALA A 1 286 ? 40.27000 -12.26300 14.31800 1.000 27.06000 266 ALA A O 1
ATOM 1699 N N . VAL A 1 287 ? 40.17100 -12.36100 16.56900 1.000 24.76000 267 VAL A N 1
ATOM 1700 C CA . VAL A 1 287 ? 40.57400 -13.76600 16.65800 1.000 24.13000 267 VAL A CA 1
ATOM 1701 C C . VAL A 1 287 ? 39.51500 -14.52700 17.44100 1.000 25.31000 267 VAL A C 1
ATOM 1702 O O . VAL A 1 287 ? 39.13700 -14.11900 18.54900 1.000 23.66000 267 VAL A O 1
ATOM 1706 N N . VAL A 1 288 ? 39.04600 -15.63700 16.87200 1.000 23.78000 268 VAL A N 1
ATOM 1707 C CA . VAL A 1 288 ? 38.08000 -16.49200 17.54000 1.000 25.15000 268 VAL A CA 1
ATOM 1708 C C . VAL A 1 288 ? 38.70600 -17.86400 17.72700 1.000 24.92000 268 VAL A C 1
ATOM 1709 O O . VAL A 1 288 ? 39.72000 -18.20400 17.11300 1.000 22.70000 268 VAL A O 1
ATOM 1713 N N . ASN A 1 289 ? 38.08300 -18.64600 18.60200 1.000 21.79000 269 ASN A N 1
ATOM 1714 C CA . ASN A 1 289 ? 38.53500 -20.00100 18.87900 1.000 24.17000 269 ASN A CA 1
ATOM 1715 C C . ASN A 1 289 ? 38.32800 -20.89000 17.66400 1.000 27.36000 269 ASN A C 1
ATOM 1716 O O . ASN A 1 289 ? 37.22800 -20.94500 17.10100 1.000 23.13000 269 ASN A O 1
ATOM 1721 N N . ALA A 1 290 ? 39.39000 -21.59800 17.27200 1.000 21.45000 270 ALA A N 1
ATOM 1722 C CA . ALA A 1 290 ? 39.33600 -22.46300 16.10100 1.000 21.30000 270 ALA A CA 1
ATOM 1723 C C . ALA A 1 290 ? 38.73300 -23.82200 16.41800 1.000 21.44000 270 ALA A C 1
ATOM 1724 O O . ALA A 1 290 ? 38.17200 -24.47000 15.53000 1.000 24.20000 270 ALA A O 1
ATOM 1726 N N . CYS A 1 291 ? 38.85800 -24.27700 17.66200 1.000 19.84000 271 CYS A N 1
ATOM 1727 C CA . CYS A 1 291 ? 38.29500 -25.54400 18.09100 1.000 23.99000 271 CYS A CA 1
ATOM 1728 C C . CYS A 1 291 ? 37.48100 -25.34000 19.35300 1.000 24.55000 271 CYS A C 1
ATOM 1729 O O . CYS A 1 291 ? 37.75100 -24.43500 20.14900 1.000 23.29000 271 CYS A O 1
ATOM 1732 N N . GLU A 1 292 ? 36.45200 -26.16700 19.49500 1.000 22.53000 272 GLU A N 1
ATOM 1733 C CA . GLU A 1 292 ? 35.74500 -26.35600 20.75700 1.000 20.90000 272 GLU A CA 1
ATOM 1734 C C . GLU A 1 292 ? 36.70200 -27.08600 21.68900 1.000 25.99000 272 GLU A C 1
ATOM 1735 O O . GLU A 1 292 ? 36.86400 -28.30100 21.58500 1.000 21.38000 272 GLU A O 1
ATOM 1741 N N . SER A 1 293 ? 37.36900 -26.36000 22.58500 1.000 21.83000 273 SER A N 1
ATOM 1742 C CA . SER A 1 293 ? 38.60300 -26.91200 23.13500 1.000 21.08000 273 SER A CA 1
ATOM 1743 C C . SER A 1 293 ? 38.91600 -26.29900 24.49800 1.000 24.25000 273 SER A C 1
ATOM 1744 O O . SER A 1 293 ? 38.43600 -25.21800 24.84800 1.000 22.78000 273 SER A O 1
ATOM 1747 N N . PHE A 1 294 ? 39.76800 -27.00100 25.24400 1.000 21.87000 274 PHE A N 1
ATOM 1748 C CA . PHE A 1 294 ? 40.07000 -26.69000 26.63800 1.000 18.18000 274 PHE A CA 1
ATOM 1749 C C . PHE A 1 294 ? 41.47000 -26.09900 26.72900 1.000 21.36000 274 PHE A C 1
ATOM 1750 O O . PHE A 1 294 ? 42.44000 -26.79300 26.37900 1.000 20.39000 274 PHE A O 1
ATOM 1758 N N . PRO A 1 295 ? 41.63400 -24.84600 27.17000 1.000 22.83000 275 PRO A N 1
ATOM 1759 C CA . PRO A 1 295 ? 42.97100 -24.23400 27.18400 1.000 23.56000 275 PRO A CA 1
ATOM 1760 C C . PRO A 1 295 ? 43.98600 -25.09600 27.92400 1.000 21.21000 275 PRO A C 1
ATOM 1761 O O . PRO A 1 295 ? 43.69900 -25.66000 28.98400 1.000 21.42000 275 PRO A O 1
ATOM 1765 N N . LEU A 1 296 ? 45.17300 -25.20700 27.32700 1.000 21.65000 276 LEU A N 1
ATOM 1766 C CA . LEU A 1 296 ? 46.29200 -25.98400 27.84900 1.000 25.07000 276 LEU A CA 1
ATOM 1767 C C . LEU A 1 296 ? 47.49800 -25.12000 28.17900 1.000 22.05000 276 LEU A C 1
ATOM 1768 O O . LEU A 1 296 ? 48.01100 -25.18700 29.29900 1.000 22.73000 276 LEU A O 1
ATOM 1773 N N . SER A 1 297 ? 47.97600 -24.32300 27.22900 1.000 23.43000 277 SER A N 1
ATOM 1774 C CA . SER A 1 297 ? 49.20500 -23.56300 27.39900 1.000 23.35000 277 SER A CA 1
ATOM 1775 C C . SER A 1 297 ? 49.09600 -22.25000 26.64600 1.000 23.48000 277 SER A C 1
ATOM 1776 O O . SER A 1 297 ? 48.41900 -22.16100 25.62200 1.000 22.03000 277 SER A O 1
ATOM 1779 N N . PHE A 1 298 ? 49.80100 -21.23800 27.14600 1.000 19.20000 278 PHE A N 1
ATOM 1780 C CA . PHE A 1 298 ? 50.00600 -19.99600 26.40200 1.000 22.76000 278 PHE A CA 1
ATOM 1781 C C . PHE A 1 298 ? 51.43900 -19.55200 26.66000 1.000 23.30000 278 PHE A C 1
ATOM 1782 O O . PHE A 1 298 ? 51.78300 -19.20200 27.79400 1.000 26.05000 278 PHE A O 1
ATOM 1790 N N . ASP A 1 299 ? 52.27600 -19.58600 25.63000 1.000 21.56000 279 ASP A N 1
ATOM 1791 C CA . ASP A 1 299 ? 53.69800 -19.29700 25.77400 1.000 24.01000 279 ASP A CA 1
ATOM 1792 C C . ASP A 1 299 ? 54.03300 -18.05900 24.96400 1.000 22.97000 279 ASP A C 1
ATOM 1793 O O . ASP A 1 299 ? 53.66400 -17.97400 23.78700 1.000 24.48000 279 ASP A O 1
ATOM 1798 N N . THR A 1 300 ? 54.74400 -17.11000 25.57500 1.000 20.33000 280 THR A N 1
ATOM 1799 C CA . THR A 1 300 ? 55.18400 -15.92500 24.84900 1.000 23.24000 280 THR A CA 1
ATOM 1800 C C . THR A 1 300 ? 56.67900 -16.00000 24.56100 1.000 23.82000 280 THR A C 1
ATOM 1801 O O . THR A 1 300 ? 57.42300 -16.73500 25.21600 1.000 27.09000 280 THR A O 1
ATOM 1805 N N . ASP A 1 301 ? 57.09900 -15.25300 23.53800 1.000 21.72000 281 ASP A N 1
ATOM 1806 C CA . ASP A 1 301 ? 58.51700 -15.08200 23.21300 1.000 27.41000 281 ASP A CA 1
ATOM 1807 C C . ASP A 1 301 ? 59.18000 -16.42800 22.91300 1.000 30.66000 281 ASP A C 1
ATOM 1808 O O . ASP A 1 301 ? 60.20700 -16.78000 23.49500 1.000 26.79000 281 ASP A O 1
ATOM 1813 N N . VAL A 1 302 ? 58.57900 -17.18900 21.99300 1.000 26.56000 282 VAL A N 1
ATOM 1814 C CA . VAL A 1 302 ? 59.06600 -18.54100 21.71900 1.000 27.53000 282 VAL A CA 1
ATOM 1815 C C . VAL A 1 302 ? 60.25600 -18.48900 20.76100 1.000 27.43000 282 VAL A C 1
ATOM 1816 O O . VAL A 1 302 ? 60.42800 -17.54500 19.98100 1.000 28.52000 282 VAL A O 1
ATOM 1820 N N . SER A 1 303 ? 61.07600 -19.53900 20.80600 1.000 27.81000 283 SER A N 1
ATOM 1821 C CA . SER A 1 303 ? 62.34800 -19.58600 20.09700 1.000 30.83000 283 SER A CA 1
ATOM 1822 C C . SER A 1 303 ? 62.21200 -20.22900 18.72200 1.000 25.83000 283 SER A C 1
ATOM 1823 O O . SER A 1 303 ? 61.26900 -20.97400 18.44500 1.000 29.00000 283 SER A O 1
ATOM 1826 N N . ARG A 1 304 ? 63.20100 -19.94800 17.86900 1.000 24.34000 284 ARG A N 1
ATOM 1827 C CA A ARG A 1 304 ? 63.24400 -20.56800 16.54600 0.530 24.60000 284 ARG A CA 1
ATOM 1828 C CA B ARG A 1 304 ? 63.25200 -20.56600 16.54700 0.470 24.61000 284 ARG A CA 1
ATOM 1829 C C . ARG A 1 304 ? 63.26700 -22.08700 16.65400 1.000 22.58000 284 ARG A C 1
ATOM 1830 O O . ARG A 1 304 ? 62.51100 -22.77900 15.97100 1.000 22.78000 284 ARG A O 1
ATOM 1845 N N . ARG A 1 305 ? 64.13800 -22.62100 17.51100 1.000 23.18000 285 ARG A N 1
ATOM 1846 C CA . ARG A 1 305 ? 64.22400 -24.04700 17.77900 1.000 23.04000 285 ARG A CA 1
ATOM 1847 C C . ARG A 1 305 ? 64.59500 -24.18500 19.24500 1.000 25.21000 285 ARG A C 1
ATOM 1848 O O . ARG A 1 305 ? 65.27200 -23.31600 19.79600 1.000 25.34000 285 ARG A O 1
ATOM 1856 N N . ASN A 1 306 ? 64.14200 -25.25700 19.88800 1.000 21.44000 286 ASN A N 1
ATOM 1857 C CA . ASN A 1 306 ? 64.36700 -25.35400 21.32400 1.000 22.19000 286 ASN A CA 1
ATOM 1858 C C . ASN A 1 306 ? 64.41000 -26.81500 21.73500 1.000 22.60000 286 ASN A C 1
ATOM 1859 O O . ASN A 1 306 ? 64.07100 -27.71300 20.96300 1.000 19.46000 286 ASN A O 1
ATOM 1864 N N . THR A 1 307 ? 64.83400 -27.03800 22.98000 1.000 19.65000 287 THR A N 1
ATOM 1865 C CA . THR A 1 307 ? 64.98800 -28.37400 23.55600 1.000 20.85000 287 THR A CA 1
ATOM 1866 C C . THR A 1 307 ? 63.62600 -28.89100 24.01800 1.000 21.95000 287 THR A C 1
ATOM 1867 O O . THR A 1 307 ? 63.32200 -28.98200 25.20900 1.000 21.44000 287 THR A O 1
ATOM 1871 N N . PHE A 1 308 ? 62.79000 -29.24400 23.04100 1.000 19.91000 288 PHE A N 1
ATOM 1872 C CA . PHE A 1 308 ? 61.42400 -29.63400 23.37400 1.000 19.75000 288 PHE A CA 1
ATOM 1873 C C . PHE A 1 308 ? 61.34900 -30.91300 24.20800 1.000 20.80000 288 PHE A C 1
ATOM 1874 O O . PHE A 1 308 ? 60.28000 -31.22200 24.73900 1.000 19.57000 288 PHE A O 1
ATOM 1882 N N . TRP A 1 309 ? 62.44500 -31.65400 24.34000 1.000 19.74000 289 TRP A N 1
ATOM 1883 C CA . TRP A 1 309 ? 62.46200 -32.89300 25.10500 1.000 22.37000 289 TRP A CA 1
ATOM 1884 C C . TRP A 1 309 ? 62.72800 -32.68800 26.59200 1.000 24.63000 289 TRP A C 1
ATOM 1885 O O . TRP A 1 309 ? 62.60300 -33.64600 27.36600 1.000 22.96000 289 TRP A O 1
ATOM 1896 N N . LEU A 1 310 ? 63.09400 -31.47900 27.01100 1.000 21.56000 290 LEU A N 1
ATOM 1897 C CA . LEU A 1 310 ? 63.38000 -31.22500 28.42000 1.000 21.19000 290 LEU A CA 1
ATOM 1898 C C . LEU A 1 310 ? 62.08700 -30.97400 29.20000 1.000 28.17000 290 LEU A C 1
ATOM 1899 O O . LEU A 1 310 ? 61.02300 -30.71300 28.63000 1.000 24.21000 290 LEU A O 1
ATOM 1904 N N . LYS A 1 311 ? 62.18400 -31.08400 30.52800 1.000 29.06000 291 LYS A N 1
ATOM 1905 C CA . LYS A 1 311 ? 61.00100 -30.96900 31.36900 1.000 28.62000 291 LYS A CA 1
ATOM 1906 C C . LYS A 1 311 ? 60.29400 -29.64100 31.11200 1.000 23.81000 291 LYS A C 1
ATOM 1907 O O . LYS A 1 311 ? 60.92600 -28.59900 30.91900 1.000 24.88000 291 LYS A O 1
ATOM 1913 N N . GLY A 1 312 ? 58.97000 -29.69100 31.06200 1.000 28.17000 292 GLY A N 1
ATOM 1914 C CA . GLY A 1 312 ? 58.19300 -28.53000 30.70600 1.000 32.14000 292 GLY A CA 1
ATOM 1915 C C . GLY A 1 312 ? 57.99300 -28.33700 29.21700 1.000 27.91000 292 GLY A C 1
ATOM 1916 O O . GLY A 1 312 ? 57.11800 -2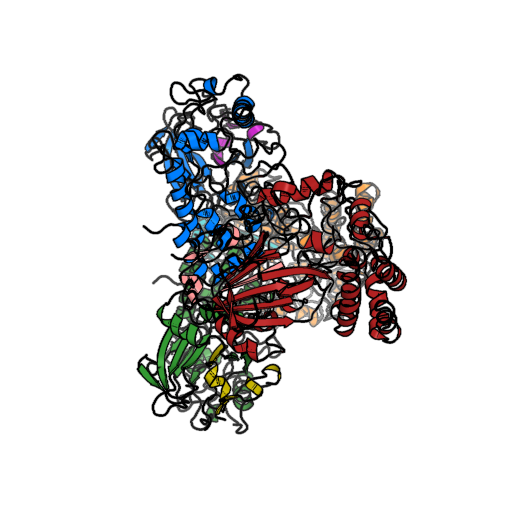7.56000 28.82300 1.000 24.76000 292 GLY A O 1
ATOM 1917 N N . THR A 1 313 ? 58.79000 -29.01100 28.38200 1.000 24.14000 293 THR A N 1
ATOM 1918 C CA . THR A 1 313 ? 58.59500 -29.02700 26.93100 1.000 20.36000 293 THR A CA 1
ATOM 1919 C C . THR A 1 313 ? 58.51100 -27.62900 26.33500 1.000 21.03000 293 THR A C 1
ATOM 1920 O O . THR A 1 313 ? 57.42800 -27.21000 25.89900 1.000 20.98000 293 THR A O 1
ATOM 1924 N N . PRO A 1 314 ? 59.60500 -26.87300 26.29200 1.000 21.35000 294 PRO A N 1
ATOM 1925 C CA . PRO A 1 314 ? 59.56200 -25.59300 25.57700 1.000 22.55000 294 PRO A CA 1
ATOM 1926 C C . PRO A 1 314 ? 59.24100 -25.83900 24.11100 1.000 22.37000 294 PRO A C 1
ATOM 1927 O O . PRO A 1 314 ? 59.70200 -26.81700 23.51400 1.000 21.40000 294 PRO A O 1
ATOM 1931 N N . TYR A 1 315 ? 58.42600 -24.95700 23.53400 1.000 19.01000 295 TYR A N 1
ATOM 1932 C CA . TYR A 1 315 ? 58.03800 -25.13700 22.13600 1.000 22.49000 295 TYR A CA 1
ATOM 1933 C C . TYR A 1 315 ? 59.21800 -24.89900 21.20600 1.000 19.90000 295 TYR A C 1
ATOM 1934 O O . TYR A 1 315 ? 60.04100 -24.01200 21.43100 1.000 20.35000 295 TYR A O 1
ATOM 1943 N N . SER A 1 316 ? 59.27500 -25.68000 20.13000 1.000 18.65000 296 SER A N 1
ATOM 1944 C CA . SER A 1 316 ? 60.32700 -25.58300 19.12500 1.000 22.36000 296 SER A CA 1
ATOM 1945 C C . SER A 1 316 ? 59.65500 -25.38100 17.76700 1.000 20.19000 296 SER A C 1
ATOM 1946 O O . SER A 1 316 ? 59.23000 -26.35500 17.13600 1.000 22.35000 296 SER A O 1
ATOM 1949 N N . LEU A 1 317 ? 59.56700 -24.12000 17.32100 1.000 21.89000 297 LEU A N 1
ATOM 1950 C CA . LEU A 1 317 ? 58.88400 -23.79700 16.06100 1.000 22.15000 297 LEU A CA 1
ATOM 1951 C C . LEU A 1 317 ? 59.44600 -24.58700 14.88600 1.000 23.38000 297 LEU A C 1
ATOM 1952 O O . LEU A 1 317 ? 58.69100 -25.10100 14.04700 1.000 21.89000 297 LEU A O 1
ATOM 1957 N N . HIS A 1 318 ? 60.77500 -24.64100 14.77500 1.000 21.73000 298 HIS A N 1
ATOM 1958 C CA . HIS A 1 318 ? 61.40200 -25.31800 13.64100 1.000 21.95000 298 HIS A CA 1
ATOM 1959 C C . HIS A 1 318 ? 60.89400 -26.75000 13.51300 1.000 23.30000 298 HIS A C 1
ATOM 1960 O O . HIS A 1 318 ? 60.54100 -27.20400 12.41500 1.000 21.12000 298 HIS A O 1
ATOM 1967 N N . ASP A 1 319 ? 60.79400 -27.45300 14.64100 1.000 22.50000 299 ASP A N 1
ATOM 1968 C CA . ASP A 1 319 ? 60.32200 -28.83200 14.64800 1.000 21.50000 299 ASP A CA 1
ATOM 1969 C C . ASP A 1 319 ? 58.80900 -28.91800 14.48200 1.000 21.25000 299 ASP A C 1
ATOM 1970 O O . ASP A 1 319 ? 58.31700 -29.72800 13.68900 1.000 20.83000 299 ASP A O 1
ATOM 1975 N N . MET A 1 320 ? 58.06700 -28.08300 15.22200 1.000 20.04000 300 MET A N 1
ATOM 1976 C CA A MET A 1 320 ? 56.61200 -28.15400 15.17800 0.730 19.82000 300 MET A CA 1
ATOM 1977 C CA B MET A 1 320 ? 56.60300 -28.10700 15.18100 0.270 19.87000 300 MET A CA 1
ATOM 1978 C C . MET A 1 320 ? 56.08700 -27.93400 13.76300 1.000 21.16000 300 MET A C 1
ATOM 1979 O O . MET A 1 320 ? 55.21600 -28.68000 13.29800 1.000 20.67000 300 MET A O 1
ATOM 1988 N N . LEU A 1 321 ? 56.60300 -26.92700 13.06500 1.000 19.44000 301 LEU A N 1
ATOM 1989 C CA . LEU A 1 321 ? 56.07800 -26.55100 11.75900 1.000 21.05000 301 LEU A CA 1
ATOM 1990 C C . LEU A 1 321 ? 56.68100 -27.36200 10.62300 1.000 24.87000 301 LEU A C 1
ATOM 1991 O O . LEU A 1 321 ? 56.27300 -27.18600 9.46800 1.000 23.15000 301 LEU A O 1
ATOM 1996 N N . GLY A 1 322 ? 57.63200 -28.24500 10.92000 1.000 22.36000 302 GLY A N 1
ATOM 1997 C CA . GLY A 1 322 ? 58.16200 -29.12400 9.90400 1.000 21.65000 302 GLY A CA 1
ATOM 1998 C C . GLY A 1 322 ? 59.22500 -28.52400 9.01700 1.000 24.53000 302 GLY A C 1
ATOM 1999 O O . GLY A 1 322 ? 59.41000 -29.00300 7.89300 1.000 25.68000 302 GLY A O 1
ATOM 2000 N N . ALA A 1 323 ? 59.93000 -27.48400 9.48300 1.000 23.92000 303 ALA A N 1
ATOM 2001 C CA . ALA A 1 323 ? 61.05400 -26.94000 8.72900 1.000 26.85000 303 ALA A CA 1
ATOM 2002 C C . ALA A 1 323 ? 62.18600 -27.94700 8.59900 1.000 30.44000 303 ALA A C 1
ATOM 2003 O O . ALA A 1 323 ? 63.06300 -27.78400 7.73800 1.000 31.92000 303 ALA A O 1
ATOM 2005 N N . THR A 1 324 ? 62.18200 -28.97500 9.45000 1.000 24.76000 304 THR A N 1
ATOM 2006 C CA . THR A 1 324 ? 63.08700 -30.10300 9.29500 1.000 29.22000 304 THR A CA 1
ATOM 2007 C C . THR A 1 324 ? 63.01100 -30.69200 7.89200 1.000 29.11000 304 THR A C 1
ATOM 2008 O O . THR A 1 324 ? 64.03300 -31.08000 7.31700 1.000 30.56000 304 THR A O 1
ATOM 2012 N N . GLN A 1 325 ? 61.80300 -30.79600 7.33800 1.000 28.13000 305 GLN A N 1
ATOM 2013 C CA . GLN A 1 325 ? 61.60300 -31.51400 6.08300 1.000 31.97000 305 GLN A CA 1
ATOM 2014 C C . GLN A 1 325 ? 61.00000 -30.67700 4.96300 1.000 33.97000 305 GLN A C 1
ATOM 2015 O O . GLN A 1 325 ? 60.82300 -31.20000 3.85700 1.000 32.92000 305 GLN A O 1
ATOM 2021 N N . ASP A 1 326 ? 60.68300 -29.40400 5.19500 1.000 29.95000 306 ASP A N 1
ATOM 2022 C CA . ASP A 1 326 ? 60.18900 -28.53500 4.12500 1.000 30.79000 306 ASP A CA 1
ATOM 2023 C C . ASP A 1 326 ? 60.82600 -27.16500 4.29300 1.000 29.83000 306 ASP A C 1
ATOM 2024 O O . ASP A 1 326 ? 60.43500 -26.41200 5.18300 1.000 30.67000 306 ASP A O 1
ATOM 2029 N N . GLU A 1 327 ? 61.79600 -26.83300 3.43800 1.000 30.55000 307 GLU A N 1
ATOM 2030 C CA A GLU A 1 327 ? 62.43500 -25.52700 3.52300 0.510 33.26000 307 GLU A CA 1
ATOM 2031 C CA B GLU A 1 327 ? 62.43500 -25.52500 3.52700 0.490 33.27000 307 GLU A CA 1
ATOM 2032 C C . GLU A 1 327 ? 61.46100 -24.39100 3.24200 1.000 35.74000 307 GLU A C 1
ATOM 2033 O O . GLU A 1 327 ? 61.73100 -23.24900 3.62700 1.000 32.63000 307 GLU A O 1
ATOM 2044 N N . ARG A 1 328 ? 60.33400 -24.68400 2.58600 1.000 32.17000 308 ARG A N 1
ATOM 2045 C CA A ARG A 1 328 ? 59.39100 -23.62300 2.25400 0.650 30.34000 308 ARG A CA 1
ATOM 2046 C CA B ARG A 1 328 ? 59.35200 -23.65700 2.25400 0.350 30.35000 308 ARG A CA 1
ATOM 2047 C C . ARG A 1 328 ? 58.73700 -23.03100 3.49900 1.000 29.07000 308 ARG A C 1
ATOM 2048 O O . ARG A 1 328 ? 58.32200 -21.86700 3.47600 1.000 28.77000 308 ARG A O 1
ATOM 2063 N N . VAL A 1 329 ? 58.64500 -23.79200 4.59600 1.000 27.55000 309 VAL A N 1
ATOM 2064 C CA . VAL A 1 329 ? 58.07100 -23.24200 5.82300 1.000 24.19000 309 VAL A CA 1
ATOM 2065 C C . VAL A 1 329 ? 59.10700 -22.48700 6.65400 1.000 25.77000 309 VAL A C 1
ATOM 2066 O O . VAL A 1 329 ? 58.73800 -21.82900 7.63500 1.000 26.13000 309 VAL A O 1
ATOM 2070 N N . ALA A 1 330 ? 60.38700 -22.53000 6.27500 1.000 25.85000 310 ALA A N 1
ATOM 2071 C CA . ALA A 1 330 ? 61.42600 -21.98400 7.14400 1.000 29.81000 310 ALA A CA 1
ATOM 2072 C C . ALA A 1 330 ? 61.26400 -20.48000 7.33700 1.000 32.78000 310 ALA A C 1
ATOM 2073 O O . ALA A 1 330 ? 61.52600 -19.95600 8.42600 1.000 27.72000 310 ALA A O 1
ATOM 2075 N N . SER A 1 331 ? 60.82600 -19.76100 6.30000 1.000 30.88000 311 SER A N 1
ATOM 2076 C CA . SER A 1 331 ? 60.63500 -18.32800 6.48100 1.000 28.02000 311 SER A CA 1
ATOM 2077 C C . SER A 1 331 ? 59.52700 -18.04000 7.48800 1.000 26.02000 311 SER A C 1
ATOM 2078 O O . SER A 1 331 ? 59.59400 -17.03800 8.20800 1.000 27.86000 311 SER A O 1
ATOM 2081 N N . TYR A 1 332 ? 58.50900 -18.90400 7.56600 1.000 24.81000 312 TYR A N 1
ATOM 2082 C CA . TYR A 1 332 ? 57.44200 -18.69000 8.54200 1.000 25.84000 312 TYR A CA 1
ATOM 2083 C C . TYR A 1 332 ? 57.92300 -18.96700 9.96000 1.000 24.60000 312 TYR A C 1
ATOM 2084 O O . TYR A 1 332 ? 57.50100 -18.29000 10.90300 1.000 24.52000 312 TYR A O 1
ATOM 2093 N N . VAL A 1 333 ? 58.79000 -19.96600 10.13000 1.000 28.63000 313 VAL A N 1
ATOM 2094 C CA . VAL A 1 333 ? 59.44200 -20.16500 11.42100 1.000 25.69000 313 VAL A CA 1
ATOM 2095 C C . VAL A 1 333 ? 60.14200 -18.88700 11.85300 1.000 24.69000 313 VAL A C 1
ATOM 2096 O O . VAL A 1 333 ? 59.94800 -18.39800 12.97200 1.000 26.12000 313 VAL A O 1
ATOM 2100 N N . ASP A 1 334 ? 60.96300 -18.32400 10.96400 1.000 25.27000 314 ASP A N 1
ATOM 2101 C CA . ASP A 1 334 ? 61.68600 -17.10000 11.29600 1.000 30.18000 314 ASP A CA 1
ATOM 2102 C C . ASP A 1 334 ? 60.72400 -15.99500 11.71300 1.000 28.14000 314 ASP A C 1
ATOM 2103 O O . ASP A 1 334 ? 60.95500 -15.29800 12.70900 1.000 26.14000 314 ASP A O 1
ATOM 2108 N N . GLY A 1 335 ? 59.62500 -15.83600 10.96800 1.000 29.12000 315 GLY A N 1
ATOM 2109 C CA . GLY A 1 335 ? 58.64000 -14.80800 11.26600 1.000 25.92000 315 GLY A CA 1
ATOM 2110 C C . GLY A 1 335 ? 57.87000 -15.01900 12.55800 1.000 29.62000 315 GLY A C 1
ATOM 2111 O O . GLY A 1 335 ? 57.24600 -14.07200 13.05300 1.000 27.05000 315 GLY A O 1
ATOM 2112 N N . PHE A 1 336 ? 57.87800 -16.23600 13.11000 1.000 24.85000 316 PHE A N 1
ATOM 2113 C CA . PHE A 1 336 ? 57.22100 -16.49400 14.38600 1.000 23.72000 316 PHE A CA 1
ATOM 2114 C C . PHE A 1 336 ? 58.17600 -16.42300 15.57200 1.000 23.76000 316 PHE A C 1
ATOM 2115 O O . PHE A 1 336 ? 57.72900 -16.57000 16.71300 1.000 25.35000 316 PHE A O 1
ATOM 2123 N N . VAL A 1 337 ? 59.47500 -16.21000 15.33500 1.000 25.89000 317 VAL A N 1
ATOM 2124 C CA . VAL A 1 337 ? 60.41700 -16.09200 16.44400 1.000 25.59000 317 VAL A CA 1
ATOM 2125 C C . VAL A 1 337 ? 60.01800 -14.90200 17.30000 1.000 30.64000 317 VAL A C 1
ATOM 2126 O O . VAL A 1 337 ? 59.77600 -13.80100 16.78700 1.000 29.93000 317 VAL A O 1
ATOM 2130 N N . GLY A 1 338 ? 59.94100 -15.11600 18.60900 1.000 25.76000 318 GLY A N 1
ATOM 2131 C CA . GLY A 1 338 ? 59.45900 -14.10100 19.51900 1.000 28.18000 318 GLY A CA 1
ATOM 2132 C C . GLY A 1 338 ? 57.95800 -14.04700 19.64600 1.000 27.06000 318 GLY A C 1
ATOM 2133 O O . GLY A 1 338 ? 57.44800 -13.28900 20.47600 1.000 27.49000 318 GLY A O 1
ATOM 2134 N N . GLY A 1 339 ? 57.22800 -14.82400 18.85300 1.000 28.81000 319 GLY A N 1
ATOM 2135 C CA . GLY A 1 339 ? 55.78400 -14.83800 18.91400 1.000 24.97000 319 GLY A CA 1
ATOM 2136 C C . GLY A 1 339 ? 55.24500 -15.67700 20.05300 1.000 24.50000 319 GLY A C 1
ATOM 2137 O O . GLY A 1 339 ? 55.96000 -16.10300 20.96700 1.000 26.69000 319 GLY A O 1
ATOM 2138 N N . SER A 1 340 ? 53.93400 -15.90000 20.00400 1.000 22.05000 320 SER A N 1
ATOM 2139 C CA . SER A 1 340 ? 53.24600 -16.63900 21.04900 1.000 23.82000 320 SER A CA 1
ATOM 2140 C C . SER A 1 340 ? 52.59200 -17.88900 20.48000 1.000 25.55000 320 SER A C 1
ATOM 2141 O O . SER A 1 340 ? 52.10000 -17.88500 19.34200 1.000 22.94000 320 SER A O 1
ATOM 2144 N N . VAL A 1 341 ? 52.59000 -18.94900 21.28800 1.000 21.23000 321 VAL A N 1
ATOM 2145 C CA . VAL A 1 341 ? 51.95600 -20.22400 20.96800 1.000 22.66000 321 VAL A CA 1
ATOM 2146 C C . VAL A 1 341 ? 50.86400 -20.48600 21.99400 1.000 22.01000 321 VAL A C 1
ATOM 2147 O O . VAL A 1 341 ? 51.12600 -20.50100 23.20700 1.000 21.07000 321 VAL A O 1
ATOM 2151 N N . TYR A 1 342 ? 49.64300 -20.70400 21.51500 1.000 21.00000 322 TYR A N 1
ATOM 2152 C CA . TYR A 1 342 ? 48.52500 -21.08800 22.36400 1.000 19.09000 322 TYR A CA 1
ATOM 2153 C C . TYR A 1 342 ? 48.11400 -22.50600 22.01300 1.000 21.98000 322 TYR A C 1
ATOM 2154 O O . TYR A 1 342 ? 48.04800 -22.85200 20.83500 1.000 22.70000 322 TYR A O 1
ATOM 2163 N N . GLN A 1 343 ? 47.82500 -23.32900 23.02500 1.000 21.18000 323 GLN A N 1
ATOM 2164 C CA . GLN A 1 343 ? 47.47300 -24.72500 22.77500 1.000 20.37000 323 GLN A CA 1
ATOM 2165 C C . GLN A 1 343 ? 46.24600 -25.11600 23.58400 1.000 20.14000 323 GLN A C 1
ATOM 2166 O O . GLN A 1 343 ? 46.10800 -24.72400 24.74700 1.000 21.16000 323 GLN A O 1
ATOM 2172 N N . ALA A 1 344 ? 45.36600 -25.91400 22.97800 1.000 20.10000 324 ALA A N 1
ATOM 2173 C CA . ALA A 1 344 ? 44.14100 -26.31900 23.65700 1.000 22.49000 324 ALA A CA 1
ATOM 2174 C C . ALA A 1 344 ? 43.72000 -27.70800 23.17800 1.000 18.64000 324 ALA A C 1
ATOM 2175 O O . ALA A 1 344 ? 43.99700 -28.10000 22.04500 1.000 18.33000 324 ALA A O 1
ATOM 2177 N N . PHE A 1 345 ? 43.02400 -28.42700 24.05600 1.000 18.42000 325 PHE A N 1
ATOM 2178 C CA . PHE A 1 345 ? 42.75900 -29.85600 23.94800 1.000 19.92000 325 PHE A CA 1
ATOM 2179 C C . PHE A 1 345 ? 41.30000 -30.11400 23.59300 1.000 21.48000 325 PHE A C 1
ATOM 2180 O O . PHE A 1 345 ? 40.40000 -29.49900 24.17400 1.000 20.48000 325 PHE A O 1
ATOM 2188 N N . LEU A 1 346 ? 41.07000 -31.04800 22.66200 1.000 19.97000 326 LEU A N 1
ATOM 2189 C CA . LEU A 1 346 ? 39.72800 -31.47200 22.25600 1.000 21.30000 326 LEU A CA 1
ATOM 2190 C C . LEU A 1 346 ? 39.41500 -32.84400 22.84600 1.000 25.74000 326 LEU A C 1
ATOM 2191 O O . LEU A 1 346 ? 40.03200 -33.84100 22.45700 1.000 31.09000 326 LEU A O 1
ATOM 2196 N N . SER A 1 347 ? 38.42000 -32.90700 23.72700 1.000 25.82000 327 SER A N 1
ATOM 2197 C CA . SER A 1 347 ? 38.02500 -34.16900 24.33600 1.000 24.90000 327 SER A CA 1
ATOM 2198 C C . SER A 1 347 ? 37.19300 -35.01200 23.36600 1.000 28.53000 327 SER A C 1
ATOM 2199 O O . SER A 1 347 ? 36.68800 -34.52800 22.34500 1.000 25.45000 327 SER A O 1
ATOM 2202 N N . ALA A 1 348 ? 37.05600 -36.29800 23.70000 1.000 20.70000 328 ALA A N 1
ATOM 2203 C CA . ALA A 1 348 ? 36.33900 -37.20500 22.80600 1.000 26.60000 328 ALA A CA 1
ATOM 2204 C C . ALA A 1 348 ? 34.87600 -36.81600 22.66500 1.000 26.57000 328 ALA A C 1
ATOM 2205 O O . ALA A 1 348 ? 34.26600 -37.07200 21.62000 1.000 23.52000 328 ALA A O 1
ATOM 2207 N N . ASP A 1 349 ? 34.29400 -36.20200 23.69100 1.000 26.10000 329 ASP A N 1
ATOM 2208 C CA . ASP A 1 349 ? 32.89300 -35.80700 23.63100 1.000 26.22000 329 ASP A CA 1
ATOM 2209 C C . ASP A 1 349 ? 32.69900 -34.36400 23.16800 1.000 26.05000 329 ASP A C 1
ATOM 2210 O O . ASP A 1 349 ? 31.58700 -33.84100 23.27600 1.000 27.45000 329 ASP A O 1
ATOM 2215 N N . SER A 1 350 ? 33.73700 -33.72600 22.63000 1.000 24.80000 330 SER A N 1
ATOM 2216 C CA . SER A 1 350 ? 33.64400 -32.38900 22.05900 1.000 26.24000 330 SER A CA 1
ATOM 2217 C C . SER A 1 350 ? 33.48500 -32.44600 20.54200 1.000 26.06000 330 SER A C 1
ATOM 2218 O O . SER A 1 350 ? 33.86000 -33.42000 19.88500 1.000 22.98000 330 SER A O 1
ATOM 2221 N N . TYR A 1 351 ? 32.93100 -31.36200 20.00000 1.000 21.63000 331 TYR A N 1
ATOM 2222 C CA . TYR A 1 351 ? 33.01200 -31.05800 18.57000 1.000 23.12000 331 TYR A CA 1
ATOM 2223 C C . TYR A 1 351 ? 34.44600 -31.18400 18.06500 1.000 27.84000 331 TYR A C 1
ATOM 2224 O O . TYR A 1 351 ? 35.38600 -30.68700 18.69300 1.000 23.98000 331 TYR A O 1
ATOM 2233 N N . HIS A 1 352 ? 34.60900 -31.85400 16.91600 1.000 22.11000 332 HIS A N 1
ATOM 2234 C CA . HIS A 1 352 ? 35.92600 -32.17600 16.37800 1.000 24.63000 332 HIS A CA 1
ATOM 2235 C C . HIS A 1 352 ? 36.27200 -31.48100 15.07600 1.000 27.03000 332 HIS A C 1
ATOM 2236 O O . HIS A 1 352 ? 37.32400 -31.79800 14.49500 1.000 23.58000 332 HIS A O 1
ATOM 2243 N N . CYS A 1 353 ? 35.42700 -30.57700 14.57300 1.000 21.61000 333 CYS A N 1
ATOM 2244 C CA . CYS A 1 353 ? 35.80700 -29.87500 13.35800 1.000 21.77000 333 CYS A CA 1
ATOM 2245 C C . CYS A 1 353 ? 36.66500 -28.66300 13.69200 1.000 23.87000 333 CYS A C 1
ATOM 2246 O O . CYS A 1 353 ? 36.83400 -28.28700 14.85800 1.000 24.05000 333 CYS A O 1
ATOM 2249 N N . TRP A 1 354 ? 37.20600 -28.04600 12.64300 1.000 22.87000 334 TRP A N 1
ATOM 2250 C CA . TRP A 1 354 ? 38.05600 -26.86900 12.76200 1.000 22.02000 334 TRP A CA 1
ATOM 2251 C C . TRP A 1 354 ? 37.40600 -25.67900 12.07700 1.000 23.97000 334 TRP A C 1
ATOM 2252 O O . TRP A 1 354 ? 36.97400 -25.78200 10.92300 1.000 23.71000 334 TRP A O 1
ATOM 2263 N N . ASN A 1 355 ? 37.40600 -24.53600 12.75800 1.000 25.15000 335 ASN A N 1
ATOM 2264 C CA . ASN A 1 355 ? 36.86900 -23.29600 12.21800 1.000 24.07000 335 ASN A CA 1
ATOM 2265 C C . ASN A 1 355 ? 37.97200 -22.24800 12.11300 1.000 25.20000 335 ASN A C 1
ATOM 2266 O O . ASN A 1 355 ? 38.89500 -22.21200 12.93200 1.000 24.75000 335 ASN A O 1
ATOM 2271 N N . ALA A 1 356 ? 37.87200 -21.39600 11.09800 1.000 24.07000 336 ALA A N 1
ATOM 2272 C CA . ALA A 1 356 ? 38.91200 -20.41700 10.82100 1.000 22.73000 336 ALA A CA 1
ATOM 2273 C C . ALA A 1 356 ? 39.03500 -19.43200 11.97700 1.000 23.35000 336 ALA A C 1
ATOM 2274 O O . ALA A 1 356 ? 38.04700 -18.75900 12.31600 1.000 27.03000 336 ALA A O 1
ATOM 2276 N N . PRO A 1 357 ? 40.20400 -19.31600 12.60900 1.000 26.13000 337 PRO A N 1
ATOM 2277 C CA . PRO A 1 357 ? 40.32400 -18.39800 13.74900 1.000 25.66000 337 PRO A CA 1
ATOM 2278 C C . PRO A 1 357 ? 40.38300 -16.94100 13.33100 1.000 23.21000 337 PRO A C 1
ATOM 2279 O O . PRO A 1 357 ? 40.07900 -16.06500 14.15200 1.000 24.83000 337 PRO A O 1
ATOM 2283 N N . VAL A 1 358 ? 40.79900 -16.66200 12.09200 1.000 24.54000 338 VAL A N 1
ATOM 2284 C CA . VAL A 1 358 ? 40.92700 -15.31100 11.56500 1.000 21.54000 338 VAL A CA 1
ATOM 2285 C C . VAL A 1 358 ? 40.50900 -15.33300 10.10200 1.000 26.28000 338 VAL A C 1
ATOM 2286 O O . VAL A 1 358 ? 40.44900 -16.38800 9.46300 1.000 24.19000 338 VAL A O 1
ATOM 2290 N N . THR A 1 359 ? 40.22600 -14.14600 9.57600 1.000 25.13000 339 THR A N 1
ATOM 2291 C CA . THR A 1 359 ? 40.03100 -13.94500 8.14400 1.000 23.15000 339 THR A CA 1
ATOM 2292 C C . THR A 1 359 ? 41.36700 -13.64100 7.48300 1.000 26.57000 339 THR A C 1
ATOM 2293 O O . THR A 1 359 ? 42.13000 -12.80700 7.98100 1.000 28.29000 339 THR A O 1
ATOM 2297 N N . GLY A 1 360 ? 41.64300 -14.29600 6.36100 1.000 24.21000 340 GLY A N 1
ATOM 2298 C CA . GLY A 1 360 ? 42.85400 -14.00000 5.62700 1.000 23.61000 340 GLY A CA 1
ATOM 2299 C C . GLY A 1 360 ? 43.07800 -14.96800 4.48300 1.000 23.81000 340 GLY A C 1
ATOM 2300 O O . GLY A 1 360 ? 42.27000 -15.85800 4.20900 1.000 28.48000 340 GLY A O 1
ATOM 2301 N N . LYS A 1 361 ? 44.21400 -14.78000 3.82600 1.000 26.22000 341 LYS A N 1
ATOM 2302 C CA . LYS A 1 361 ? 44.61100 -15.58400 2.67800 1.000 31.46000 341 LYS A CA 1
ATOM 2303 C C . LYS A 1 361 ? 45.57500 -16.67800 3.12100 1.000 29.44000 341 LYS A C 1
ATOM 2304 O O . LYS A 1 361 ? 46.57500 -16.39400 3.79600 1.000 26.13000 341 LYS A O 1
ATOM 2310 N N . VAL A 1 362 ? 45.27400 -17.92100 2.74700 1.000 28.62000 342 VAL A N 1
ATOM 2311 C CA . VAL A 1 362 ? 46.15200 -19.04300 3.07400 1.000 24.17000 342 VAL A CA 1
ATOM 2312 C C . VAL A 1 362 ? 47.44300 -18.91100 2.28000 1.000 24.71000 342 VAL A C 1
ATOM 2313 O O . VAL A 1 362 ? 47.42800 -18.85900 1.04300 1.000 29.62000 342 VAL A O 1
ATOM 2317 N N . VAL A 1 363 ? 48.57400 -18.86200 2.98100 1.000 21.93000 343 VAL A N 1
ATOM 2318 C CA . VAL A 1 363 ? 49.86900 -18.75100 2.31700 1.000 21.04000 343 VAL A CA 1
ATOM 2319 C C . VAL A 1 363 ? 50.69500 -20.02400 2.41200 1.000 24.69000 343 VAL A C 1
ATOM 2320 O O . VAL A 1 363 ? 51.68700 -20.15400 1.67500 1.000 26.39000 343 VAL A O 1
ATOM 2324 N N . TYR A 1 364 ? 50.32100 -20.96700 3.26800 1.000 24.41000 344 TYR A N 1
ATOM 2325 C CA . TYR A 1 364 ? 51.06800 -22.20900 3.40600 1.000 24.20000 344 TYR A CA 1
ATOM 2326 C C . TYR A 1 364 ? 50.14900 -23.26100 4.00700 1.000 22.75000 344 TYR A C 1
ATOM 2327 O O . TYR A 1 364 ? 49.41200 -22.97200 4.95100 1.000 23.65000 344 TYR A O 1
ATOM 2336 N N . ARG A 1 365 ? 50.20500 -24.47900 3.47300 1.000 23.50000 345 ARG A N 1
ATOM 2337 C CA . ARG A 1 365 ? 49.43100 -25.57000 4.05500 1.000 25.33000 345 ARG A CA 1
ATOM 2338 C C . ARG A 1 365 ? 50.21700 -26.86400 3.91100 1.000 24.82000 345 ARG A C 1
ATOM 2339 O O . ARG A 1 365 ? 50.74700 -27.14100 2.83700 1.000 21.96000 345 ARG A O 1
ATOM 2347 N N . SER A 1 366 ? 50.28300 -27.65700 4.98000 1.000 23.36000 346 SER A N 1
ATOM 2348 C CA . SER A 1 366 ? 51.00500 -28.92000 4.92600 1.000 24.11000 346 SER A CA 1
ATOM 2349 C C . SER A 1 366 ? 50.32300 -29.95800 5.80200 1.000 20.68000 346 SER A C 1
ATOM 2350 O O . SER A 1 366 ? 49.51300 -29.64000 6.68200 1.000 20.36000 346 SER A O 1
ATOM 2353 N N . LEU A 1 367 ? 50.65300 -31.21500 5.51400 1.000 19.65000 347 LEU A N 1
ATOM 2354 C CA . LEU A 1 367 ? 50.40700 -32.35300 6.38500 1.000 19.87000 347 LEU A CA 1
ATOM 2355 C C . LEU A 1 367 ? 51.75000 -33.00100 6.67200 1.000 26.04000 347 LEU A C 1
ATOM 2356 O O . LEU A 1 367 ? 52.60300 -33.08300 5.78100 1.000 22.35000 347 LEU A O 1
ATOM 2361 N N . ILE A 1 368 ? 51.94300 -33.44500 7.91600 1.000 22.29000 348 ILE A N 1
ATOM 2362 C CA . ILE A 1 368 ? 53.22400 -33.98200 8.37600 1.000 19.88000 348 ILE A CA 1
ATOM 2363 C C . ILE A 1 368 ? 52.97900 -35.35900 8.98600 1.000 20.01000 348 ILE A C 1
ATOM 2364 O O . ILE A 1 368 ? 52.19700 -35.48600 9.93700 1.000 20.85000 348 ILE A O 1
ATOM 2369 N N . ASP A 1 369 ? 53.63000 -36.38700 8.43600 1.000 18.55000 349 ASP A N 1
ATOM 2370 C CA . ASP A 1 369 ? 53.57200 -37.71900 9.03100 1.000 21.89000 349 ASP A CA 1
ATOM 2371 C C . ASP A 1 369 ? 54.35500 -37.74000 10.33800 1.000 19.22000 349 ASP A C 1
ATOM 2372 O O . ASP A 1 369 ? 55.35100 -37.03200 10.50000 1.000 23.00000 349 ASP A O 1
ATOM 2377 N N . GLY A 1 370 ? 53.91500 -38.57500 11.26600 1.000 21.17000 350 GLY A N 1
ATOM 2378 C CA . GLY A 1 370 ? 54.65000 -38.68600 12.51200 1.000 22.16000 350 GLY A CA 1
ATOM 2379 C C . GLY A 1 370 ? 54.15300 -39.79600 13.40100 1.000 22.30000 350 GLY A C 1
ATOM 2380 O O . GLY A 1 370 ? 53.69600 -40.82900 12.91700 1.000 19.81000 350 GLY A O 1
ATOM 2381 N N . THR A 1 371 ? 54.24500 -39.59900 14.71000 1.000 19.06000 351 THR A N 1
ATOM 2382 C CA . THR A 1 371 ? 53.93300 -40.64200 15.67400 1.000 15.71000 351 THR A CA 1
ATOM 2383 C C . THR A 1 371 ? 52.43400 -40.69200 15.97000 1.000 19.57000 351 THR A C 1
ATOM 2384 O O . THR A 1 371 ? 51.65600 -39.82200 15.55200 1.000 20.85000 351 THR A O 1
ATOM 2388 N N . TYR A 1 372 ? 52.04200 -41.72200 16.72800 1.000 17.43000 352 TYR A N 1
ATOM 2389 C CA . TYR A 1 372 ? 50.67700 -41.90700 17.22500 1.000 18.77000 352 TYR A CA 1
ATOM 2390 C C . TYR A 1 372 ? 50.64100 -42.11700 18.72900 1.000 20.40000 352 TYR A C 1
ATOM 2391 O O . TYR A 1 372 ? 49.80700 -41.52400 19.42100 1.000 19.81000 352 TYR A O 1
ATOM 2400 N N . PHE A 1 373 ? 51.52900 -42.97500 19.23200 1.000 18.50000 353 PHE A N 1
ATOM 2401 C CA . PHE A 1 373 ? 51.53100 -43.39900 20.63100 1.000 19.92000 353 PHE A CA 1
ATOM 2402 C C . PHE A 1 373 ? 52.85100 -43.05100 21.30400 1.000 19.95000 353 PHE A C 1
ATOM 2403 O O . PHE A 1 373 ? 53.27900 -43.72700 22.25200 1.000 22.43000 353 PHE A O 1
ATOM 2411 N N . ALA A 1 374 ? 53.50700 -41.99600 20.83100 1.000 17.39000 354 ALA A N 1
ATOM 2412 C CA . ALA A 1 374 ? 54.72800 -41.51200 21.46200 1.000 19.48000 354 ALA A CA 1
ATOM 2413 C C . ALA A 1 374 ? 54.38500 -40.51400 22.57000 1.000 21.82000 354 ALA A C 1
ATOM 2414 O O . ALA A 1 374 ? 53.66500 -39.53200 22.34100 1.000 19.10000 354 ALA A O 1
ATOM 2416 N N . GLU A 1 375 ? 54.89600 -40.77100 23.77500 1.000 20.34000 355 GLU A N 1
ATOM 2417 C CA . GLU A 1 375 ? 54.70100 -39.87700 24.91700 1.000 18.34000 355 GLU A CA 1
ATOM 2418 C C . GLU A 1 375 ? 56.03900 -39.66100 25.61900 1.000 22.26000 355 GLU A C 1
ATOM 2419 O O . GLU A 1 375 ? 57.03300 -40.32500 25.31000 1.000 18.40000 355 GLU A O 1
ATOM 2425 N N . THR A 1 376 ? 56.06700 -38.72100 26.57100 1.000 19.69000 356 THR A N 1
ATOM 2426 C CA . THR A 1 376 ? 57.32900 -38.37000 27.22600 1.000 22.49000 356 THR A CA 1
ATOM 2427 C C . THR A 1 376 ? 57.75500 -39.44100 28.22600 1.000 20.17000 356 THR A C 1
ATOM 2428 O O . THR A 1 376 ? 56.95700 -40.26600 28.68700 1.000 19.56000 356 THR A O 1
ATOM 2432 N N . ALA A 1 377 ? 59.04300 -39.39600 28.58100 1.000 20.61000 357 ALA A N 1
ATOM 2433 C CA . ALA A 1 377 ? 59.53500 -40.20800 29.68500 1.000 21.60000 357 ALA A CA 1
ATOM 2434 C C . ALA A 1 377 ? 58.86000 -39.82000 30.99600 1.000 19.95000 357 ALA A C 1
ATOM 2435 O O . ALA A 1 377 ? 58.56200 -40.68400 31.83100 1.000 17.63000 357 ALA A O 1
ATOM 2437 N N . ALA A 1 378 ? 58.59700 -38.52400 31.19700 1.000 18.41000 358 ALA A N 1
ATOM 2438 C CA . ALA A 1 378 ? 57.89400 -38.11700 32.41900 1.000 19.84000 358 ALA A CA 1
ATOM 2439 C C . ALA A 1 378 ? 56.50700 -38.74200 32.50500 1.000 20.01000 358 ALA A C 1
ATOM 2440 O O . ALA A 1 378 ? 55.99500 -38.98100 33.60500 1.000 19.89000 358 ALA A O 1
ATOM 2442 N N . ALA A 1 379 ? 55.89000 -39.02700 31.36100 1.000 19.83000 359 ALA A N 1
ATOM 2443 C CA . ALA A 1 379 ? 54.57400 -39.65100 31.30300 1.000 21.32000 359 ALA A CA 1
ATOM 2444 C C . ALA A 1 379 ? 54.62300 -41.17400 31.41500 1.000 20.64000 359 ALA A C 1
ATOM 2445 O O . ALA A 1 379 ? 53.57000 -41.81700 31.34100 1.000 19.46000 359 ALA A O 1
ATOM 2447 N N . GLY A 1 380 ? 55.80500 -41.77700 31.55700 1.000 20.39000 360 GLY A N 1
ATOM 2448 C CA . GLY A 1 380 ? 55.92700 -43.21600 31.62000 1.000 18.20000 360 GLY A CA 1
ATOM 2449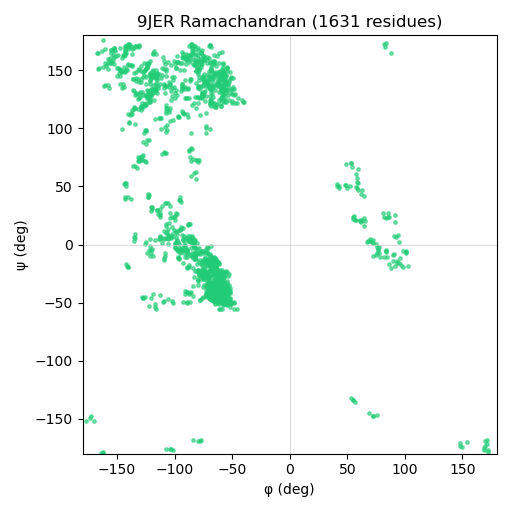 C C . GLY A 1 380 ? 56.15500 -43.74500 33.03300 1.000 22.82000 360 GLY A C 1
ATOM 2450 O O . GLY A 1 380 ? 56.15300 -43.01000 34.01800 1.000 20.68000 360 GLY A O 1
ATOM 2451 N N . PHE A 1 381 ? 56.35600 -45.06400 33.10800 1.000 20.65000 361 PHE A N 1
ATOM 2452 C CA . PHE A 1 381 ? 56.66200 -45.70500 34.38200 1.000 21.27000 361 PHE A CA 1
ATOM 2453 C C . PHE A 1 381 ? 57.93400 -45.11200 34.97400 1.000 19.09000 361 PHE A C 1
ATOM 2454 O O . PHE A 1 381 ? 58.92600 -44.90900 34.27100 1.000 18.89000 361 PHE A O 1
ATOM 2462 N N . GLY A 1 382 ? 57.88600 -44.80200 36.27000 1.000 22.07000 362 GLY A N 1
ATOM 2463 C CA . GLY A 1 382 ? 58.98200 -44.10900 36.91400 1.000 23.41000 362 GLY A CA 1
ATOM 2464 C C . GLY A 1 382 ? 59.09600 -42.63700 36.58800 1.000 29.04000 362 GLY A C 1
ATOM 2465 O O . GLY A 1 382 ? 60.01600 -41.98100 37.09400 1.000 24.17000 362 GLY A O 1
ATOM 2466 N N . GLY A 1 383 ? 58.19400 -42.09200 35.75800 1.000 23.94000 363 GLY A N 1
ATOM 2467 C CA . GLY A 1 383 ? 58.27400 -40.69400 35.39000 1.000 20.74000 363 GLY A CA 1
ATOM 2468 C C . GLY A 1 383 ? 57.65200 -39.77300 36.43100 1.000 23.27000 363 GLY A C 1
ATOM 2469 O O . GLY A 1 383 ? 56.80900 -40.17300 37.23800 1.000 21.63000 363 GLY A O 1
ATOM 2470 N N . SER A 1 384 ? 58.06300 -38.50100 36.38600 1.000 21.38000 364 SER A N 1
ATOM 2471 C CA . SER A 1 384 ? 57.56900 -37.53500 37.36100 1.000 25.79000 364 SER A CA 1
ATOM 2472 C C . SER A 1 384 ? 56.08400 -37.24900 37.20100 1.000 24.46000 364 SER A C 1
ATOM 2473 O O . SER A 1 384 ? 55.48500 -36.65600 38.10500 1.000 22.68000 364 SER A O 1
ATOM 2476 N N . ASN A 1 385 ? 55.46900 -37.66600 36.09400 1.000 20.68000 365 ASN A N 1
ATOM 2477 C CA . ASN A 1 385 ? 54.03000 -37.51300 35.91600 1.000 18.43000 365 ASN A CA 1
ATOM 2478 C C . ASN A 1 385 ? 53.46100 -38.72400 35.18900 1.000 21.62000 365 ASN A C 1
ATOM 2479 O O . ASN A 1 385 ? 52.60700 -38.59600 34.30300 1.000 19.54000 365 ASN A O 1
ATOM 2484 N N . GLY A 1 386 ? 53.93700 -39.91800 35.55500 1.000 20.63000 366 GLY A N 1
ATOM 2485 C CA . GLY A 1 386 ? 53.60600 -41.13700 34.84700 1.000 19.69000 366 GLY A CA 1
ATOM 2486 C C . GLY A 1 386 ? 53.38100 -42.32600 35.76500 1.000 22.02000 366 GLY A C 1
ATOM 2487 O O . GLY A 1 386 ? 53.64200 -42.27300 36.97100 1.000 24.01000 366 GLY A O 1
ATOM 2488 N N . PRO A 1 387 ? 52.87600 -43.43500 35.20100 1.000 23.58000 367 PRO A N 1
ATOM 2489 C CA . PRO A 1 387 ? 52.50900 -43.61300 33.79200 1.000 19.05000 367 PRO A CA 1
ATOM 2490 C C . PRO A 1 387 ? 51.14200 -42.98700 33.50400 1.000 19.90000 367 PRO A C 1
ATOM 2491 O O . PRO A 1 387 ? 50.20400 -43.14500 34.27900 1.000 20.95000 367 PRO A O 1
ATOM 2495 N N . ASP A 1 388 ? 51.02900 -42.28300 32.38300 1.000 19.84000 368 ASP A N 1
ATOM 2496 C CA . ASP A 1 388 ? 49.77400 -41.65200 31.96800 1.000 19.41000 368 ASP A CA 1
ATOM 2497 C C . ASP A 1 388 ? 48.72000 -42.71500 31.66000 1.000 18.87000 368 ASP A C 1
ATOM 2498 O O . ASP A 1 388 ? 48.93900 -43.54500 30.76800 1.000 21.42000 368 ASP A O 1
ATOM 2503 N N . PRO A 1 389 ? 47.57700 -42.73600 32.36600 1.000 20.09000 369 PRO A N 1
ATOM 2504 C CA . PRO A 1 389 ? 46.50800 -43.69900 32.03600 1.000 22.15000 369 PRO A CA 1
ATOM 2505 C C . PRO A 1 389 ? 45.81200 -43.40800 30.71300 1.000 19.17000 369 PRO A C 1
ATOM 2506 O O . PRO A 1 389 ? 44.98800 -44.22300 30.26000 1.000 20.60000 369 PRO A O 1
ATOM 2510 N N . ALA A 1 390 ? 46.09900 -42.26900 30.09700 1.000 20.19000 370 ALA A N 1
ATOM 2511 C CA . ALA A 1 390 ? 45.52500 -41.90600 28.81200 1.000 21.94000 370 ALA A CA 1
ATOM 2512 C C . ALA A 1 390 ? 46.56700 -41.16600 27.97800 1.000 21.06000 370 ALA A C 1
ATOM 2513 O O . ALA A 1 390 ? 46.34300 -40.05600 27.49100 1.000 19.71000 370 ALA A O 1
ATOM 2515 N N . GLY A 1 391 ? 47.74300 -41.77200 27.81300 1.000 22.74000 371 GLY A N 1
ATOM 2516 C CA . GLY A 1 391 ? 48.76300 -41.19000 26.97200 1.000 18.54000 371 GLY A CA 1
ATOM 2517 C C . GLY A 1 391 ? 48.23200 -41.01200 25.56400 1.000 21.42000 371 GLY A C 1
ATOM 2518 O O . GLY A 1 391 ? 47.46700 -41.84300 25.07000 1.000 21.06000 371 GLY A O 1
ATOM 2519 N N . PRO A 1 392 ? 48.62400 -39.92400 24.88400 1.000 22.40000 372 PRO A N 1
ATOM 2520 C CA . PRO A 1 392 ? 49.59900 -38.90100 25.29300 1.000 18.31000 372 PRO A CA 1
ATOM 2521 C C . PRO A 1 392 ? 48.98900 -37.65400 25.94800 1.000 19.52000 372 PRO A C 1
ATOM 2522 O O . PRO A 1 392 ? 49.47400 -36.55300 25.69800 1.000 18.30000 372 PRO A O 1
ATOM 2526 N N . ASP A 1 393 ? 47.94800 -37.81100 26.77300 1.000 20.32000 373 ASP A N 1
ATOM 2527 C CA . ASP A 1 393 ? 47.28200 -36.68100 27.43200 1.000 22.96000 373 ASP A CA 1
ATOM 2528 C C . ASP A 1 393 ? 48.27200 -35.68700 28.05000 1.000 21.46000 373 ASP A C 1
ATOM 2529 O O . ASP A 1 393 ? 48.24500 -34.48400 27.74900 1.000 20.09000 373 ASP A O 1
ATOM 2534 N N . VAL A 1 394 ? 49.15900 -36.16800 28.92200 1.000 20.00000 374 VAL A N 1
ATOM 2535 C CA . VAL A 1 394 ? 50.01900 -35.23500 29.64700 1.000 19.65000 374 VAL A CA 1
ATOM 2536 C C . VAL A 1 394 ? 51.26100 -34.91800 28.82400 1.000 19.07000 374 VAL A C 1
ATOM 2537 O O . VAL A 1 394 ? 52.16500 -34.22300 29.30000 1.000 20.69000 374 VAL A O 1
ATOM 2541 N N . SER A 1 395 ? 51.30400 -35.38700 27.56600 1.000 19.54000 375 SER A N 1
ATOM 2542 C CA . SER A 1 395 ? 52.42300 -35.13000 26.66400 1.000 16.73000 375 SER A CA 1
ATOM 2543 C C . SER A 1 395 ? 52.03400 -34.23100 25.48600 1.000 20.18000 375 SER A C 1
ATOM 2544 O O . SER A 1 395 ? 52.69400 -34.25300 24.44800 1.000 18.01000 375 SER A O 1
ATOM 2547 N N . GLN A 1 396 ? 50.98400 -33.41600 25.64000 1.000 19.69000 376 GLN A N 1
ATOM 2548 C CA . GLN A 1 396 ? 50.43000 -32.70900 24.48400 1.000 18.48000 376 GLN A CA 1
ATOM 2549 C C . GLN A 1 396 ? 51.39200 -31.68100 23.90200 1.000 20.17000 376 GLN A C 1
ATOM 2550 O O . GLN A 1 396 ? 51.41000 -31.48500 22.68200 1.000 18.38000 376 GLN A O 1
ATOM 2556 N N . ARG A 1 397 ? 52.18600 -31.00300 24.73800 1.000 19.76000 377 ARG A N 1
ATOM 2557 C CA . ARG A 1 397 ? 53.16900 -30.07800 24.18600 1.000 17.45000 377 ARG A CA 1
ATOM 2558 C C . ARG A 1 397 ? 54.24000 -30.82900 23.40800 1.000 17.84000 377 ARG A C 1
ATOM 2559 O O . ARG A 1 397 ? 54.69500 -30.37300 22.35100 1.000 19.41000 377 ARG A O 1
ATOM 2567 N N . TYR A 1 398 ? 54.66600 -31.97100 23.94000 1.000 18.33000 378 TYR A N 1
ATOM 2568 C CA . TYR A 1 398 ? 55.73200 -32.75100 23.31900 1.000 18.93000 378 TYR A CA 1
ATOM 2569 C C . TYR A 1 398 ? 55.33100 -33.21700 21.92400 1.000 19.40000 378 TYR A C 1
ATOM 2570 O O . TYR A 1 398 ? 56.09000 -33.05900 20.95900 1.000 18.76000 378 TYR A O 1
ATOM 2579 N N . ILE A 1 399 ? 54.12600 -33.77400 21.79100 1.000 17.73000 379 ILE A N 1
ATOM 2580 C CA . ILE A 1 399 ? 53.73100 -34.37700 20.52200 1.000 18.51000 379 ILE A CA 1
ATOM 2581 C C . ILE A 1 399 ? 53.49200 -33.35400 19.42000 1.000 19.49000 379 ILE A C 1
ATOM 2582 O O . ILE A 1 399 ? 53.41500 -33.74200 18.24400 1.000 20.75000 379 ILE A O 1
ATOM 2587 N N . THR A 1 400 ? 53.38200 -32.05700 19.74500 1.000 18.06000 380 THR A N 1
ATOM 2588 C CA . THR A 1 400 ? 53.29600 -31.07000 18.66600 1.000 18.61000 380 THR A CA 1
ATOM 2589 C C . THR A 1 400 ? 54.54200 -31.08700 17.79700 1.000 21.74000 380 THR A C 1
ATOM 2590 O O . THR A 1 400 ? 54.52500 -30.53500 16.69000 1.000 20.58000 380 THR A O 1
ATOM 2594 N N . HIS A 1 401 ? 55.62700 -31.69500 18.27900 1.000 20.20000 381 HIS A N 1
ATOM 2595 C CA . HIS A 1 401 ? 56.88400 -31.71700 17.54800 1.000 19.06000 381 HIS A CA 1
ATOM 2596 C C . HIS A 1 401 ? 57.10000 -32.99600 16.75000 1.000 18.52000 381 HIS A C 1
ATOM 2597 O O . HIS A 1 401 ? 58.01800 -33.02900 15.92600 1.000 20.35000 381 HIS A O 1
ATOM 2604 N N . ILE A 1 402 ? 56.28800 -34.03900 16.95800 1.000 19.15000 382 ILE A N 1
ATOM 2605 C CA . ILE A 1 402 ? 56.55300 -35.34300 16.34800 1.000 21.27000 382 ILE A CA 1
ATOM 2606 C C . ILE A 1 402 ? 55.31000 -36.09400 15.87700 1.000 17.99000 382 ILE A C 1
ATOM 2607 O O . ILE A 1 402 ? 55.42000 -37.05700 15.11100 1.000 19.31000 382 ILE A O 1
ATOM 2612 N N . ALA A 1 403 ? 54.12600 -35.70200 16.33200 1.000 16.63000 383 ALA A N 1
ATOM 2613 C CA . ALA A 1 403 ? 52.95000 -36.48500 15.96600 1.000 17.90000 383 ALA A CA 1
ATOM 2614 C C . ALA A 1 403 ? 52.47700 -36.14000 14.55300 1.000 20.82000 383 ALA A C 1
ATOM 2615 O O . ALA A 1 403 ? 52.76700 -35.06900 14.01500 1.000 19.64000 383 ALA A O 1
ATOM 2617 N N . ALA A 1 404 ? 51.74900 -37.07800 13.94500 1.000 19.38000 384 ALA A N 1
ATOM 2618 C CA . ALA A 1 404 ? 50.99300 -36.76700 12.73400 1.000 22.23000 384 ALA A CA 1
ATOM 2619 C C . ALA A 1 404 ? 50.19600 -35.49000 12.95800 1.000 19.68000 384 ALA A C 1
ATOM 2620 O O . ALA A 1 404 ? 49.47800 -35.37500 13.95200 1.000 20.01000 384 ALA A O 1
ATOM 2622 N N . ARG A 1 405 ? 50.32600 -34.52800 12.04400 1.000 18.07000 385 ARG A N 1
ATOM 2623 C CA . ARG A 1 405 ? 49.75800 -33.20400 12.28500 1.000 24.24000 385 ARG A CA 1
ATOM 2624 C C . ARG A 1 405 ? 49.64400 -32.45300 10.96200 1.000 20.27000 385 ARG A C 1
ATOM 2625 O O . ARG A 1 405 ? 49.99300 -32.97200 9.89600 1.000 21.78000 385 ARG A O 1
ATOM 2633 N N . GLY A 1 406 ? 49.16900 -31.20600 11.04400 1.000 18.28000 386 GLY A N 1
ATOM 2634 C CA . GLY A 1 406 ? 49.09800 -30.34400 9.88100 1.000 20.78000 386 GLY A CA 1
ATOM 2635 C C . GLY A 1 406 ? 49.43200 -28.91100 10.24700 1.000 20.66000 386 GLY A C 1
ATOM 2636 O O . GLY A 1 406 ? 49.41600 -28.52300 11.42100 1.000 19.60000 386 GLY A O 1
ATOM 2637 N N . VAL A 1 407 ? 49.70600 -28.11400 9.21600 1.000 21.19000 387 VAL A N 1
ATOM 2638 C CA . VAL A 1 407 ? 50.10100 -26.71700 9.37400 1.000 18.58000 387 VAL A CA 1
ATOM 2639 C C . VAL A 1 407 ? 49.30800 -25.86200 8.39200 1.000 22.91000 387 VAL A C 1
ATOM 2640 O O . VAL A 1 407 ? 49.26200 -26.16800 7.19400 1.000 23.01000 387 VAL A O 1
ATOM 2644 N N . LEU A 1 408 ? 48.70700 -24.78300 8.89300 1.000 23.64000 388 LEU A N 1
ATOM 2645 C CA . LEU A 1 408 ? 48.06300 -23.77100 8.06100 1.000 22.07000 388 LEU A CA 1
ATOM 2646 C C . LEU A 1 408 ? 48.55900 -22.40100 8.49400 1.000 23.33000 388 LEU A C 1
ATOM 2647 O O . LEU A 1 408 ? 48.56900 -22.10100 9.69400 1.000 24.52000 388 LEU A O 1
ATOM 2652 N N . ILE A 1 409 ? 48.98100 -21.57800 7.53100 1.000 22.75000 389 ILE A N 1
ATOM 2653 C CA . ILE A 1 409 ? 49.47800 -20.23000 7.81000 1.000 21.97000 389 ILE A CA 1
ATOM 2654 C C . ILE A 1 409 ? 48.60800 -19.25500 7.02800 1.000 24.49000 389 ILE A C 1
ATOM 2655 O O . ILE A 1 409 ? 48.50700 -19.35800 5.80000 1.000 26.84000 389 ILE A O 1
ATOM 2660 N N . VAL A 1 410 ? 47.98900 -18.31100 7.73300 1.000 24.72000 390 VAL A N 1
ATOM 2661 C CA . VAL A 1 410 ? 47.02200 -17.38800 7.14900 1.000 25.93000 390 VAL A CA 1
ATOM 2662 C C . VAL A 1 410 ? 47.58500 -15.97600 7.22900 1.000 30.18000 390 VAL A C 1
ATOM 2663 O O . VAL A 1 410 ? 48.04100 -15.54200 8.29500 1.000 27.06000 390 VAL A O 1
ATOM 2667 N N . ASP A 1 411 ? 47.55800 -15.26100 6.10500 1.000 29.65000 391 ASP A N 1
ATOM 2668 C CA . ASP A 1 411 ? 47.97200 -13.85900 6.06000 1.000 27.98000 391 ASP A CA 1
ATOM 2669 C C . ASP A 1 411 ? 46.74200 -12.98900 6.29900 1.000 28.60000 391 ASP A C 1
ATOM 2670 O O . ASP A 1 411 ? 45.82900 -12.95700 5.46900 1.000 29.54000 391 ASP A O 1
ATOM 2675 N N . THR A 1 412 ? 46.71200 -12.29300 7.43700 1.000 26.55000 392 THR A N 1
ATOM 2676 C CA . THR A 1 412 ? 45.61600 -11.39100 7.77400 1.000 30.05000 392 THR A CA 1
ATOM 2677 C C . THR A 1 412 ? 45.86100 -9.95900 7.30800 1.000 31.31000 392 THR A C 1
ATOM 2678 O O . THR A 1 412 ? 45.00500 -9.09700 7.53100 1.000 30.81000 392 THR A O 1
ATOM 2682 N N . ASN A 1 413 ? 47.01700 -9.67600 6.71200 1.000 30.88000 393 ASN A N 1
ATOM 2683 C CA . ASN A 1 413 ? 47.31600 -8.34100 6.19000 1.000 34.97000 393 ASN A CA 1
ATOM 2684 C C . ASN A 1 413 ? 46.77100 -8.20900 4.77100 1.000 34.52000 393 ASN A C 1
ATOM 2685 O O . ASN A 1 413 ? 47.50100 -7.98500 3.80800 1.000 42.27000 393 ASN A O 1
ATOM 2690 N N . VAL A 1 414 ? 45.45600 -8.38700 4.65600 1.000 35.95000 394 VAL A N 1
ATOM 2691 C CA . VAL A 1 414 ? 44.75500 -8.34600 3.38000 1.000 40.18000 394 VAL A CA 1
ATOM 2692 C C . VAL A 1 414 ? 43.42900 -7.62400 3.58900 1.000 41.43000 394 VAL A C 1
ATOM 2693 O O . VAL A 1 414 ? 42.99700 -7.38100 4.71800 1.000 36.78000 394 VAL A O 1
ATOM 2697 N N . THR A 1 415 ? 42.77800 -7.28200 2.47600 1.000 43.48000 395 THR A N 1
ATOM 2698 C CA . THR A 1 415 ? 41.47500 -6.63600 2.55100 1.000 36.18000 395 THR A CA 1
ATOM 2699 C C . THR A 1 415 ? 40.49400 -7.53200 3.29400 1.000 38.03000 395 THR A C 1
ATOM 2700 O O . THR A 1 415 ? 40.39600 -8.72900 3.01500 1.000 44.85000 395 THR A O 1
ATOM 2704 N N . GLY A 1 416 ? 39.77500 -6.94800 4.25300 1.000 31.60000 396 GLY A N 1
ATOM 2705 C CA . GLY A 1 416 ? 38.90300 -7.70000 5.12800 1.000 41.43000 396 GLY A CA 1
ATOM 2706 C C . GLY A 1 416 ? 39.58600 -8.37600 6.30100 1.000 35.76000 396 GLY A C 1
ATOM 2707 O O . GLY A 1 416 ? 38.89000 -8.87400 7.19400 1.000 35.93000 396 GLY A O 1
ATOM 2708 N N . GLY A 1 417 ? 40.92900 -8.42600 6.32800 1.000 36.45000 397 GLY A N 1
ATOM 2709 C CA . GLY A 1 417 ? 41.63000 -9.03500 7.44000 1.000 33.20000 397 GLY A CA 1
ATOM 2710 C C . GLY A 1 417 ? 41.87600 -8.07200 8.59500 1.000 37.35000 397 GLY A C 1
ATOM 2711 O O . GLY A 1 417 ? 41.81600 -6.85500 8.44900 1.000 32.04000 397 GLY A O 1
ATOM 2712 N N . ALA A 1 418 ? 42.17700 -8.64000 9.76300 1.000 33.31000 398 ALA A N 1
ATOM 2713 C CA . ALA A 1 418 ? 42.39800 -7.83500 10.95700 1.000 28.45000 398 ALA A CA 1
ATOM 2714 C C . ALA A 1 418 ? 43.75500 -7.13700 10.97600 1.000 31.32000 398 ALA A C 1
ATOM 2715 O O . ALA A 1 418 ? 44.01400 -6.35000 11.89400 1.000 35.51000 398 ALA A O 1
ATOM 2717 N N . LYS A 1 419 ? 44.62000 -7.40500 10.00200 1.000 29.00000 399 LYS A N 1
ATOM 2718 C CA . LYS A 1 419 ? 45.94800 -6.79000 9.91900 1.000 34.94000 399 LYS A CA 1
ATOM 2719 C C . LYS A 1 419 ? 46.81000 -7.13600 11.13300 1.000 35.80000 399 LYS A C 1
ATOM 2720 O O . LYS A 1 419 ? 47.50200 -6.27700 11.69100 1.000 31.89000 399 LYS A O 1
ATOM 2726 N N . ILE A 1 420 ? 46.78100 -8.40300 11.54500 1.000 29.65000 400 ILE A N 1
ATOM 2727 C CA . ILE A 1 420 ? 47.64400 -8.86500 12.63000 1.000 26.75000 400 ILE A CA 1
ATOM 2728 C C . ILE A 1 420 ? 48.70200 -9.82200 12.08500 1.000 32.56000 400 ILE A C 1
ATOM 2729 O O . ILE A 1 420 ? 49.11500 -10.76000 12.77300 1.000 33.03000 400 ILE A O 1
ATOM 2734 N N . GLY A 1 421 ? 49.15100 -9.59000 10.85300 1.000 27.10000 401 GLY A N 1
ATOM 2735 C CA . GLY A 1 421 ? 50.21500 -10.39500 10.27600 1.000 33.72000 401 GLY A CA 1
ATOM 2736 C C . GLY A 1 421 ? 49.80000 -11.83300 9.98700 1.000 34.11000 401 GLY A C 1
ATOM 2737 O O . GLY A 1 421 ? 48.65600 -12.12400 9.61700 1.000 28.29000 401 GLY A O 1
ATOM 2738 N N . LEU A 1 422 ? 50.75600 -12.74700 10.16800 1.000 28.20000 402 LEU A N 1
ATOM 2739 C CA . LEU A 1 422 ? 50.56700 -14.15700 9.85500 1.000 27.94000 402 LEU A CA 1
ATOM 2740 C C . LEU A 1 422 ? 50.13400 -14.92200 11.09400 1.000 26.19000 402 LEU A C 1
ATOM 2741 O O . LEU A 1 422 ? 50.73300 -14.77400 12.16700 1.000 26.58000 402 LEU A O 1
ATOM 2746 N N . VAL A 1 423 ? 49.09700 -15.74200 10.94700 1.000 23.88000 403 VAL A N 1
ATOM 2747 C CA . VAL A 1 423 ? 48.58400 -16.56600 12.03400 1.000 25.02000 403 VAL A CA 1
ATOM 2748 C C . VAL A 1 423 ? 48.70500 -18.02800 11.62000 1.000 25.84000 403 VAL A C 1
ATOM 2749 O O . VAL A 1 423 ? 48.34700 -18.38700 10.49300 1.000 23.98000 403 VAL A O 1
ATOM 2753 N N . GLY A 1 424 ? 49.20800 -18.86200 12.52700 1.000 24.64000 404 GLY A N 1
ATOM 2754 C CA . GLY A 1 424 ? 49.38700 -20.28700 12.27600 1.000 19.01000 404 GLY A CA 1
ATOM 2755 C C . GLY A 1 424 ? 48.37300 -21.10200 13.05200 1.000 20.10000 404 GLY A C 1
ATOM 2756 O O . GLY A 1 424 ? 47.99800 -20.74700 14.17600 1.000 20.88000 404 GLY A O 1
ATOM 2757 N N . PHE A 1 425 ? 47.92700 -22.20100 12.44200 1.000 21.21000 405 PHE A N 1
ATOM 2758 C CA . PHE A 1 425 ? 47.00000 -23.14000 13.05200 1.000 18.81000 405 PHE A CA 1
ATOM 2759 C C . PHE A 1 425 ? 47.57900 -24.53200 12.84200 1.000 24.81000 405 PHE A C 1
ATOM 2760 O O . PHE A 1 425 ? 47.76000 -24.95800 11.69800 1.000 21.24000 405 PHE A O 1
ATOM 2768 N N . VAL A 1 426 ? 47.91100 -25.21400 13.93700 1.000 19.97000 406 VAL A N 1
ATOM 2769 C CA . VAL A 1 426 ? 48.58500 -26.51500 13.88100 1.000 20.23000 406 VAL A CA 1
ATOM 2770 C C . VAL A 1 426 ? 47.75000 -27.56900 14.59800 1.000 18.68000 406 VAL A C 1
ATOM 2771 O O . VAL A 1 426 ? 47.92000 -27.77300 15.81200 1.000 21.14000 406 VAL A O 1
ATOM 2775 N N . PRO A 1 427 ? 46.83800 -28.25100 13.90200 1.000 19.99000 407 PRO A N 1
ATOM 2776 C CA . PRO A 1 427 ? 46.16500 -29.40800 14.50400 1.000 20.68000 407 PRO A CA 1
ATOM 2777 C C . PRO A 1 427 ? 47.12200 -30.58000 14.60800 1.000 17.01000 407 PRO A C 1
ATOM 2778 O O . PRO A 1 427 ? 47.87900 -30.86800 13.67700 1.000 21.43000 407 PRO A O 1
ATOM 2782 N N . VAL A 1 428 ? 47.06100 -31.27000 15.74400 1.000 21.00000 408 VAL A N 1
ATOM 2783 C CA . VAL A 1 428 ? 48.02800 -32.30000 16.11200 1.000 21.55000 408 VAL A CA 1
ATOM 2784 C C . VAL A 1 428 ? 47.26100 -33.54000 16.55400 1.000 16.25000 408 VAL A C 1
ATOM 2785 O O . VAL A 1 428 ? 46.41300 -33.46300 17.44900 1.000 20.58000 408 VAL A O 1
ATOM 2789 N N . GLY A 1 429 ? 47.56400 -34.68300 15.93400 1.000 20.20000 409 GLY A N 1
ATOM 2790 C CA . GLY A 1 429 ? 46.89200 -35.91200 16.30100 1.000 17.50000 409 GLY A CA 1
ATOM 2791 C C . GLY A 1 429 ? 47.27400 -36.40800 17.68400 1.000 22.32000 409 GLY A C 1
ATOM 2792 O O . GLY A 1 429 ? 48.31600 -36.07200 18.24500 1.000 18.43000 409 GLY A O 1
ATOM 2793 N N . MET A 1 430 ? 46.38400 -37.21700 18.25200 1.000 18.65000 410 MET A N 1
ATOM 2794 C CA . MET A 1 430 ? 46.64800 -37.93200 19.49600 1.000 19.36000 410 MET A CA 1
ATOM 2795 C C . MET A 1 430 ? 46.15800 -39.35200 19.28700 1.000 18.88000 410 MET A C 1
ATOM 2796 O O . MET A 1 430 ? 44.97100 -39.54900 19.02000 1.000 18.83000 410 MET A O 1
ATOM 2801 N N . SER A 1 431 ? 47.06400 -40.32200 19.36600 1.000 20.24000 411 SER A N 1
ATOM 2802 C CA . SER A 1 431 ? 46.68600 -41.75000 19.36800 1.000 19.31000 411 SER A CA 1
ATOM 2803 C C . SER A 1 431 ? 45.88100 -42.01500 18.09300 1.000 20.43000 411 SER A C 1
ATOM 2804 O O . SER A 1 431 ? 46.27900 -41.53900 17.01500 1.000 17.78000 411 SER A O 1
ATOM 2807 N N . GLU A 1 432 ? 44.75800 -42.73600 18.16200 1.000 19.25000 412 GLU A N 1
ATOM 2808 C CA . GLU A 1 432 ? 44.05000 -43.05400 16.92900 1.000 23.55000 412 GLU A CA 1
ATOM 2809 C C . GLU A 1 432 ? 43.04100 -41.97300 16.53100 1.000 23.27000 412 GLU A C 1
ATOM 2810 O O . GLU A 1 432 ? 42.15500 -42.23800 15.70600 1.000 20.90000 412 GLU A O 1
ATOM 2816 N N . VAL A 1 433 ? 43.15400 -40.76500 17.08800 1.000 21.79000 413 VAL A N 1
ATOM 2817 C CA . VAL A 1 433 ? 42.47200 -39.61000 16.50300 1.000 19.93000 413 VAL A CA 1
ATOM 2818 C C . VAL A 1 433 ? 43.55100 -38.74700 15.86400 1.000 22.79000 413 VAL A C 1
ATOM 2819 O O . VAL A 1 433 ? 43.98400 -37.73200 16.42800 1.000 21.62000 413 VAL A O 1
ATOM 2823 N N . SER A 1 434 ? 44.00600 -39.15400 14.67800 1.000 19.62000 414 SER A N 1
ATOM 2824 C CA . SER A 1 434 ? 45.17100 -38.51100 14.09300 1.000 19.38000 414 SER A CA 1
ATOM 2825 C C . SER A 1 434 ? 45.00300 -38.19000 12.61200 1.000 21.61000 414 SER A C 1
ATOM 2826 O O . SER A 1 434 ? 45.96900 -37.74700 11.99000 1.000 20.87000 414 SER A O 1
ATOM 2829 N N . THR A 1 435 ? 43.81800 -38.39700 12.03800 1.000 19.21000 415 THR A N 1
ATOM 2830 C CA . THR A 1 435 ? 43.53500 -38.00200 10.66100 1.000 18.50000 415 THR A CA 1
ATOM 2831 C C . THR A 1 435 ? 43.28400 -36.50400 10.64400 1.000 22.70000 415 THR A C 1
ATOM 2832 O O . THR A 1 435 ? 42.28600 -36.02900 11.19700 1.000 20.60000 415 THR A O 1
ATOM 2836 N N . CYS A 1 436 ? 44.20700 -35.76400 10.03900 1.000 20.06000 416 CYS A N 1
ATOM 2837 C CA . CYS A 1 436 ? 44.10900 -34.31500 9.89700 1.000 22.22000 416 CYS A CA 1
ATOM 2838 C C . CYS A 1 436 ? 43.55300 -34.01300 8.50800 1.000 19.76000 416 CYS A C 1
ATOM 2839 O O . CYS A 1 436 ? 44.23600 -34.22000 7.49600 1.000 23.84000 416 CYS A O 1
ATOM 2842 N N . ASP A 1 437 ? 42.31300 -33.53500 8.46000 1.000 19.75000 417 ASP A N 1
A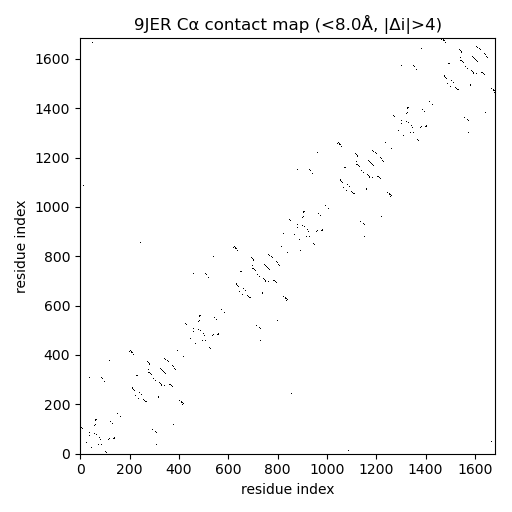TOM 2843 C CA . ASP A 1 437 ? 41.55400 -33.39500 7.21000 1.000 23.35000 417 ASP A CA 1
ATOM 2844 C C . ASP A 1 437 ? 41.36200 -31.91100 6.90200 1.000 21.66000 417 ASP A C 1
ATOM 2845 O O . ASP A 1 437 ? 40.46800 -31.27300 7.45600 1.000 22.76000 417 ASP A O 1
ATOM 2850 N N . TRP A 1 438 ? 42.18800 -31.35800 6.01300 1.000 22.99000 418 TRP A N 1
ATOM 2851 C CA . TRP A 1 438 ? 41.98400 -29.98500 5.55100 1.000 23.96000 418 TRP A CA 1
ATOM 2852 C C . TRP A 1 438 ? 40.89700 -29.96600 4.48100 1.000 26.91000 418 TRP A C 1
ATOM 2853 O O . TRP A 1 438 ? 40.99700 -30.69100 3.49300 1.000 23.62000 418 TRP A O 1
ATOM 2864 N N . PHE A 1 439 ? 39.87800 -29.12500 4.65600 1.000 25.06000 419 PHE A N 1
ATOM 2865 C CA . PHE A 1 439 ? 38.88400 -28.98300 3.59700 1.000 31.73000 419 PHE A CA 1
ATOM 2866 C C . PHE A 1 439 ? 39.45800 -28.16700 2.43300 1.000 31.19000 419 PHE A C 1
ATOM 2867 O O . PHE A 1 439 ? 40.43700 -27.42100 2.57600 1.000 27.18000 419 PHE A O 1
ATOM 2875 N N . ASP A 1 440 ? 38.84500 -28.32800 1.25000 1.000 27.11000 420 ASP A N 1
ATOM 2876 C CA . ASP A 1 440 ? 39.38000 -27.67800 0.05400 1.000 28.15000 420 ASP A CA 1
ATOM 2877 C C . ASP A 1 440 ? 39.34600 -26.15900 0.13600 1.000 25.76000 420 ASP A C 1
ATOM 2878 O O . ASP A 1 440 ? 40.07900 -25.49900 -0.60900 1.000 27.58000 420 ASP A O 1
ATOM 2883 N N . ASN A 1 441 ? 38.54300 -25.58200 1.02700 1.000 31.37000 421 ASN A N 1
ATOM 2884 C CA . ASN A 1 441 ? 38.56100 -24.12800 1.12200 1.000 27.32000 421 ASN A CA 1
ATOM 2885 C C . ASN A 1 441 ? 39.84300 -23.58400 1.75500 1.000 31.43000 421 ASN A C 1
ATOM 2886 O O . ASN A 1 441 ? 39.99800 -22.35600 1.81900 1.000 26.40000 421 ASN A O 1
ATOM 2891 N N . THR A 1 442 ? 40.77500 -24.43900 2.18900 1.000 25.09000 422 THR A N 1
ATOM 2892 C CA . THR A 1 442 ? 42.03900 -23.98800 2.76800 1.000 24.82000 422 THR A CA 1
ATOM 2893 C C . THR A 1 442 ? 43.20100 -24.08900 1.79300 1.000 27.32000 422 THR A C 1
ATOM 2894 O O . THR A 1 442 ? 44.35400 -23.89600 2.19400 1.000 23.57000 422 THR A O 1
ATOM 2898 N N . GLU A 1 443 ? 42.92800 -24.37700 0.52100 1.000 24.96000 423 GLU A N 1
ATOM 2899 C CA . GLU A 1 443 ? 44.00000 -24.45900 -0.45800 1.000 26.70000 423 GLU A CA 1
ATOM 2900 C C . GLU A 1 443 ? 44.79300 -23.15900 -0.48400 1.000 24.97000 423 GLU A C 1
ATOM 2901 O O . GLU A 1 443 ? 44.23600 -22.07100 -0.31600 1.000 29.19000 423 GLU A O 1
ATOM 2907 N N . GLU A 1 444 ? 46.10600 -23.28300 -0.66100 1.000 22.50000 424 GLU A N 1
ATOM 2908 C CA . GLU A 1 444 ? 46.96400 -22.11000 -0.68500 1.000 24.20000 424 GLU A CA 1
ATOM 2909 C C . GLU A 1 444 ? 46.49500 -21.16100 -1.77700 1.000 33.22000 424 GLU A C 1
ATOM 2910 O O . GLU A 1 444 ? 46.27300 -21.57000 -2.91800 1.000 27.06000 424 GLU A O 1
ATOM 2916 N N . GLY A 1 445 ? 46.31900 -19.89900 -1.41900 1.000 30.17000 425 GLY A N 1
ATOM 2917 C CA . GLY A 1 445 ? 45.82100 -18.90100 -2.33100 1.000 33.71000 425 GLY A CA 1
ATOM 2918 C C . GLY A 1 445 ? 44.36600 -18.54400 -2.12100 1.000 31.12000 425 GLY A C 1
ATOM 2919 O O . GLY A 1 445 ? 43.92600 -17.48900 -2.59400 1.000 34.76000 425 GLY A O 1
ATOM 2920 N N . LYS A 1 446 ? 43.61000 -19.38700 -1.42500 1.000 25.28000 426 LYS A N 1
ATOM 2921 C CA . LYS A 1 446 ? 42.23500 -19.05000 -1.10000 1.000 31.20000 426 LYS A CA 1
ATOM 2922 C C . LYS A 1 446 ? 42.17400 -18.17500 0.14400 1.000 32.04000 426 LYS A C 1
ATOM 2923 O O . LYS A 1 446 ? 43.06700 -18.20200 0.99700 1.000 28.51000 426 LYS A O 1
ATOM 2929 N N . THR A 1 447 ? 41.10200 -17.39500 0.23700 1.000 26.62000 427 THR A N 1
ATOM 2930 C CA . THR A 1 447 ? 40.79900 -16.59000 1.41200 1.000 28.99000 427 THR A CA 1
ATOM 2931 C C . THR A 1 447 ? 39.75700 -17.31800 2.24300 1.000 30.92000 427 THR A C 1
ATOM 2932 O O . THR A 1 447 ? 38.74200 -17.77500 1.70800 1.000 30.86000 427 THR A O 1
ATOM 2936 N N . ILE A 1 448 ? 40.01100 -17.44500 3.54200 1.000 24.87000 428 ILE A N 1
ATOM 2937 C CA . ILE A 1 448 ? 39.02500 -18.01200 4.44700 1.000 27.25000 428 ILE A CA 1
ATOM 2938 C C . ILE A 1 448 ? 38.46600 -16.88500 5.29900 1.000 26.48000 428 ILE A C 1
ATOM 2939 O O . ILE A 1 448 ? 39.14000 -15.88100 5.56100 1.000 27.92000 428 ILE A O 1
ATOM 2944 N N . SER A 1 449 ? 37.21900 -17.05200 5.71900 1.000 28.50000 429 SER A N 1
ATOM 2945 C CA . SER A 1 449 ? 36.55500 -16.10800 6.60400 1.000 33.16000 429 SER A CA 1
ATOM 2946 C C . SER A 1 449 ? 36.50800 -16.66900 8.01300 1.000 28.43000 429 SER A C 1
ATOM 2947 O O . SER A 1 449 ? 36.23600 -17.85500 8.21300 1.000 31.18000 429 SER A O 1
ATOM 2950 N N . LYS A 1 450 ? 36.78000 -15.79900 8.97600 1.000 28.61000 430 LYS A N 1
ATOM 2951 C CA . LYS A 1 450 ? 36.66200 -16.11500 10.39300 1.000 28.82000 430 LYS A CA 1
ATOM 2952 C C . LYS A 1 450 ? 35.36100 -16.85800 10.68800 1.000 32.26000 430 LYS A C 1
ATOM 2953 O O . LYS A 1 450 ? 34.27500 -16.40100 10.32800 1.000 30.00000 430 LYS A O 1
ATOM 2959 N N . GLY A 1 451 ? 35.47200 -18.01900 11.33300 1.000 26.76000 431 GLY A N 1
ATOM 2960 C CA . GLY A 1 451 ? 34.31200 -18.82700 11.63500 1.000 27.61000 431 GLY A CA 1
ATOM 2961 C C . GLY A 1 451 ? 33.95700 -19.89400 10.61300 1.000 26.72000 431 GLY A C 1
ATOM 2962 O O . GLY A 1 451 ? 33.16200 -20.78400 10.93900 1.000 28.97000 431 GLY A O 1
ATOM 2963 N N . ASP A 1 452 ? 34.50100 -19.83200 9.39200 1.000 26.94000 432 ASP A N 1
ATOM 2964 C CA . ASP A 1 452 ? 34.26100 -20.88100 8.39600 1.000 28.48000 432 ASP A CA 1
ATOM 2965 C C . ASP A 1 452 ? 34.78200 -22.22500 8.88700 1.000 33.35000 432 ASP A C 1
ATOM 2966 O O . ASP A 1 452 ? 35.88700 -22.30900 9.42900 1.000 28.18000 432 ASP A O 1
ATOM 2971 N N . VAL A 1 453 ? 34.00800 -23.28700 8.66000 1.000 27.68000 433 VAL A N 1
ATOM 2972 C CA . VAL A 1 453 ? 34.52400 -24.63200 8.91500 1.000 26.21000 433 VAL A CA 1
ATOM 2973 C C . VAL A 1 453 ? 35.59800 -24.94800 7.87700 1.000 26.98000 433 VAL A C 1
ATOM 2974 O O . VAL A 1 453 ? 35.36600 -24.85200 6.66400 1.000 28.62000 433 VAL A O 1
ATOM 2978 N N . ILE A 1 454 ? 36.79400 -25.30300 8.34700 1.000 20.19000 434 ILE A N 1
ATOM 2979 C CA . ILE A 1 454 ? 37.95000 -25.44500 7.46900 1.000 18.86000 434 ILE A CA 1
ATOM 2980 C C . ILE A 1 454 ? 38.58000 -26.83200 7.50800 1.000 19.21000 434 ILE A C 1
ATOM 2981 O O . ILE A 1 454 ? 39.50800 -27.09700 6.72100 1.000 20.62000 434 ILE A O 1
ATOM 2986 N N . GLY A 1 455 ? 38.11000 -27.72700 8.36300 1.000 23.40000 435 GLY A N 1
ATOM 2987 C CA . GLY A 1 455 ? 38.66500 -29.06400 8.41300 1.000 24.44000 435 GLY A CA 1
ATOM 2988 C C . GLY A 1 455 ? 38.11900 -29.82700 9.60400 1.000 19.26000 435 GLY A C 1
ATOM 2989 O O . GLY A 1 455 ? 37.16300 -29.39700 10.25500 1.000 22.38000 435 GLY A O 1
ATOM 2990 N N . ALA A 1 456 ? 38.74900 -30.96700 9.88500 1.000 22.17000 436 ALA A N 1
ATOM 2991 C CA . ALA A 1 456 ? 38.30900 -31.75800 11.03200 1.000 19.91000 436 ALA A CA 1
ATOM 2992 C C . ALA A 1 456 ? 39.34000 -32.82900 11.36900 1.000 20.24000 436 ALA A C 1
ATOM 2993 O O . ALA A 1 456 ? 40.05000 -33.31700 10.48700 1.000 20.58000 436 ALA A O 1
ATOM 2995 N N . PHE A 1 457 ? 39.38700 -33.19800 12.65200 1.000 20.42000 437 PHE A N 1
ATOM 2996 C CA . PHE A 1 457 ? 39.97100 -34.46300 13.07400 1.000 20.54000 437 PHE A CA 1
ATOM 2997 C C . PHE A 1 457 ? 39.01400 -35.60200 12.74200 1.000 19.79000 437 PHE A C 1
ATOM 2998 O O . PHE A 1 457 ? 37.79300 -35.46500 12.88500 1.000 21.96000 437 PHE A O 1
ATOM 3006 N N . HIS A 1 458 ? 39.57100 -36.74600 12.34800 1.000 19.68000 438 HIS A N 1
ATOM 3007 C CA . HIS A 1 458 ? 38.82200 -37.99600 12.29400 1.000 20.39000 438 HIS A CA 1
ATOM 3008 C C . HIS A 1 458 ? 39.57200 -39.05600 13.08800 1.000 20.94000 438 HIS A C 1
ATOM 3009 O O . HIS A 1 458 ? 40.80700 -39.03700 13.15800 1.000 20.77000 438 HIS A O 1
ATOM 3016 N N . SER A 1 459 ? 38.82300 -39.98700 13.68000 1.000 21.01000 439 SER A N 1
ATOM 3017 C CA . SER A 1 459 ? 39.42700 -41.23800 14.12500 1.000 23.11000 439 SER A CA 1
ATOM 3018 C C . SER A 1 459 ? 40.08200 -41.92100 12.92800 1.000 26.06000 439 SER A C 1
ATOM 3019 O O . SER A 1 459 ? 39.43200 -42.14900 11.90100 1.000 23.00000 439 SER A O 1
ATOM 3022 N N . GLY A 1 460 ? 41.36200 -42.24100 13.05400 1.000 21.61000 440 GLY A N 1
ATOM 3023 C CA . GLY A 1 460 ? 42.12900 -42.75400 11.93900 1.000 19.51000 440 GLY A CA 1
ATOM 3024 C C . GLY A 1 460 ? 43.57500 -42.31000 12.03600 1.000 21.26000 440 GLY A C 1
ATOM 3025 O O . GLY A 1 460 ? 44.00400 -41.71600 13.02600 1.000 21.24000 440 GLY A O 1
ATOM 3026 N N . GLY A 1 461 ? 44.32300 -42.61700 10.98400 1.000 21.01000 441 GLY A N 1
ATOM 3027 C CA . GLY A 1 461 ? 45.75500 -42.37500 10.96400 1.000 22.09000 441 GLY A CA 1
ATOM 3028 C C . GLY A 1 461 ? 46.20000 -41.12400 10.23200 1.000 24.59000 441 GLY A C 1
ATOM 3029 O O . GLY A 1 461 ? 45.37500 -40.36600 9.72200 1.000 23.94000 441 GLY A O 1
ATOM 3035 N N . THR B 2 2 ? 44.62800 -32.23500 19.67100 1.000 21.23000 502 THR E N 1
ATOM 3036 C CA . THR B 2 2 ? 45.09700 -31.04500 20.36700 1.000 21.97000 502 THR E CA 1
ATOM 3037 C C . THR B 2 2 ? 45.50000 -30.08000 19.25100 1.000 18.11000 502 THR E C 1
ATOM 3038 O O . THR B 2 2 ? 45.55700 -30.49300 18.09200 1.000 19.87000 502 THR E O 1
ATOM 3042 N N . HIS B 2 3 ? 45.70500 -28.79600 19.54200 1.000 18.38000 503 HIS E N 1
ATOM 3043 C CA . HIS B 2 3 ? 46.06000 -27.88800 18.45900 1.000 19.15000 503 HIS E CA 1
ATOM 3044 C C . HIS B 2 3 ? 46.73700 -26.65100 19.02000 1.000 18.33000 503 HIS E C 1
ATOM 3045 O O . HIS B 2 3 ? 46.52200 -26.27200 20.17500 1.000 20.69000 503 HIS E O 1
ATOM 3052 N N . CYS B 2 4 ? 47.54000 -26.02200 18.17900 1.000 18.92000 504 CYS E N 1
ATOM 3053 C CA . CYS B 2 4 ? 48.18200 -24.76400 18.50900 1.000 21.92000 504 CYS E CA 1
ATOM 3054 C C . CYS B 2 4 ? 47.69500 -23.66700 17.57700 1.000 22.48000 504 CYS E C 1
ATOM 3055 O O . CYS B 2 4 ? 47.41500 -23.91300 16.40500 1.000 21.46000 504 CYS E O 1
ATOM 3058 N N . LEU B 2 5 ? 47.61400 -22.45100 18.11000 1.000 22.31000 505 LEU E N 1
ATOM 3059 C CA . LEU B 2 5 ? 47.53800 -21.24300 17.30300 1.000 25.42000 505 LEU E CA 1
ATOM 3060 C C . LEU B 2 5 ? 48.78400 -20.42100 17.58800 1.000 23.40000 505 LEU E C 1
ATOM 3061 O O . LEU B 2 5 ? 49.21200 -20.32000 18.74500 1.000 20.15000 505 LEU E O 1
ATOM 3066 N N . ILE B 2 6 ? 49.37900 -19.86000 16.53500 1.000 20.41000 506 ILE E N 1
ATOM 3067 C CA . ILE B 2 6 ? 50.67100 -19.18900 16.61300 1.000 21.17000 506 ILE E CA 1
ATOM 3068 C C . ILE B 2 6 ? 50.51600 -17.76300 16.10600 1.000 25.32000 506 ILE E C 1
ATOM 3069 O O . ILE B 2 6 ? 49.95200 -17.53900 15.02900 1.000 24.19000 506 ILE E O 1
ATOM 3074 N N . PHE B 2 7 ? 51.04700 -16.80700 16.86100 1.000 21.76000 507 PHE E N 1
ATOM 3075 C CA . PHE B 2 7 ? 50.90900 -15.39300 16.54600 1.000 29.94000 507 PHE E CA 1
ATOM 3076 C C . PHE B 2 7 ? 52.27800 -14.73400 16.52600 1.000 27.57000 507 PHE E C 1
ATOM 3077 O O . PHE B 2 7 ? 53.17700 -15.12100 17.27600 1.000 24.00000 507 PHE E O 1
ATOM 3085 N N . GLN B 2 8 ? 52.42200 -13.71900 15.68000 1.000 23.88000 508 GLN E N 1
ATOM 3086 C CA . GLN B 2 8 ? 53.69000 -13.01900 15.55700 1.000 24.99000 508 GLN E CA 1
ATOM 3087 C C . GLN B 2 8 ? 53.88800 -12.03000 16.70500 1.000 28.98000 508 GLN E C 1
ATOM 3088 O O . GLN B 2 8 ? 52.93100 -11.52900 17.30200 1.000 27.34000 508 GLN E O 1
ATOM 3094 N N . ARG B 2 9 ? 55.16000 -11.74800 16.99800 1.000 27.75000 509 ARG E N 1
ATOM 3095 C CA . ARG B 2 9 ? 55.51900 -10.86000 18.10300 1.000 29.08000 509 ARG E CA 1
ATOM 3096 C C . ARG B 2 9 ? 54.82000 -9.50800 17.99600 1.000 31.66000 509 ARG E C 1
ATOM 3097 O O . ARG B 2 9 ? 54.21000 -9.03400 18.96100 1.000 34.06000 509 ARG E O 1
ATOM 3105 N N . ASP B 2 10 ? 54.88800 -8.87600 16.82200 1.000 33.68000 510 ASP E N 1
ATOM 3106 C CA . ASP B 2 10 ? 54.28500 -7.55300 16.66900 1.000 37.03000 510 ASP E CA 1
ATOM 3107 C C . ASP B 2 10 ? 52.76300 -7.60600 16.74700 1.000 37.04000 510 ASP E C 1
ATOM 3108 O O . ASP B 2 10 ? 52.13100 -6.62500 17.15600 1.000 36.49000 510 ASP E O 1
ATOM 3113 N N . ALA B 2 11 ? 52.15700 -8.73300 16.36200 1.000 34.15000 511 ALA E N 1
ATOM 3114 C CA . ALA B 2 11 ? 50.70700 -8.86300 16.45600 1.000 32.58000 511 ALA E CA 1
ATOM 3115 C C . ALA B 2 11 ? 50.25200 -9.01700 17.90300 1.000 34.63000 511 ALA E C 1
ATOM 3116 O O . ALA B 2 11 ? 49.22200 -8.45700 18.30000 1.000 35.20000 511 ALA E O 1
ATOM 3118 N N . VAL B 2 12 ? 51.01000 -9.76600 18.71000 1.000 29.97000 512 VAL E N 1
ATOM 3119 C CA . VAL B 2 12 ? 50.66000 -9.95000 20.11400 1.000 28.90000 512 VAL E CA 1
ATOM 3120 C C . VAL B 2 12 ? 50.65800 -8.61700 20.85900 1.000 30.57000 512 VAL E C 1
ATOM 3121 O O . VAL B 2 12 ? 49.88500 -8.42500 21.80600 1.000 33.41000 512 VAL E O 1
ATOM 3125 N N . LYS B 2 13 ? 51.49300 -7.66800 20.43000 1.000 31.69000 513 LYS E N 1
ATOM 3126 C CA . LYS B 2 13 ? 51.46100 -6.33400 21.02600 1.000 39.96000 513 LYS E CA 1
ATOM 3127 C C . LYS B 2 13 ? 50.10600 -5.66100 20.83800 1.000 40.05000 513 LYS E C 1
ATOM 3128 O O . LYS B 2 13 ? 49.71200 -4.82700 21.66200 1.000 42.05000 513 LYS E O 1
ATOM 3134 N N . LYS B 2 14 ? 49.38500 -6.00400 19.76800 1.000 36.30000 514 LYS E N 1
ATOM 3135 C CA . LYS B 2 14 ? 48.12500 -5.35700 19.41900 1.000 37.95000 514 LYS E CA 1
ATOM 3136 C C . LYS B 2 14 ? 46.89500 -6.10900 19.91200 1.000 40.09000 514 LYS E C 1
ATOM 3137 O O . LYS B 2 14 ? 45.77400 -5.65500 19.65300 1.000 38.79000 514 LYS E O 1
ATOM 3143 N N . LEU B 2 15 ? 47.06500 -7.24000 20.59800 1.000 32.66000 515 LEU E N 1
ATOM 3144 C CA . LEU B 2 15 ? 45.96500 -8.14800 20.89100 1.000 29.89000 515 LEU E CA 1
ATOM 3145 C C . LEU B 2 15 ? 45.78200 -8.32100 22.38800 1.000 34.61000 515 LEU E C 1
ATOM 3146 O O . LEU B 2 15 ? 46.75800 -8.39300 23.14000 1.000 34.36000 515 LEU E O 1
ATOM 3151 N N . GLN B 2 16 ? 44.52300 -8.43200 22.80600 1.000 29.79000 516 GLN E N 1
ATOM 3152 C CA . GLN B 2 16 ? 44.15300 -8.78400 24.16900 1.000 30.75000 516 GLN E CA 1
ATOM 3153 C C . GLN B 2 16 ? 43.49000 -10.15700 24.13000 1.000 31.34000 516 GLN E C 1
ATOM 3154 O O . GLN B 2 16 ? 42.37100 -10.29400 23.62300 1.000 25.80000 516 GLN E O 1
ATOM 3160 N N . PHE B 2 17 ? 44.18000 -11.17000 24.64900 1.000 27.74000 517 PHE E N 1
ATOM 3161 C CA . PHE B 2 17 ? 43.60200 -12.50200 24.74100 1.000 25.82000 517 PHE E CA 1
ATOM 3162 C C . PHE B 2 17 ? 42.69700 -12.60000 25.95900 1.000 29.82000 517 PHE E C 1
ATOM 3163 O O . PHE B 2 17 ? 42.91400 -11.93500 26.97800 1.000 26.43000 517 PHE E O 1
ATOM 3171 N N . ILE B 2 18 ? 41.66400 -13.42900 25.84600 1.000 22.33000 518 ILE E N 1
ATOM 3172 C CA . ILE B 2 18 ? 40.79200 -13.69200 26.98400 1.000 22.78000 518 ILE E CA 1
ATOM 3173 C C . ILE B 2 18 ? 41.60400 -14.39700 28.06400 1.000 24.27000 518 ILE E C 1
ATOM 3174 O O . ILE B 2 18 ? 42.51600 -15.17900 27.74800 1.000 22.37000 518 ILE E O 1
ATOM 3179 N N . PRO B 2 19 ? 41.30500 -14.15000 29.34000 1.000 25.13000 519 PRO E N 1
ATOM 3180 C CA . PRO B 2 19 ? 42.12400 -14.73700 30.41600 1.000 26.95000 519 PRO E CA 1
ATOM 3181 C C . PRO B 2 19 ? 42.09700 -16.25300 30.47400 1.000 25.54000 519 PRO E C 1
ATOM 3182 O O . PRO B 2 19 ? 43.11100 -16.86500 30.84700 1.000 23.06000 519 PRO E O 1
ATOM 3186 N N . LYS B 2 20 ? 40.95500 -16.88000 30.16700 1.000 22.72000 520 LYS E N 1
ATOM 3187 C CA . LYS B 2 20 ? 40.88700 -18.33600 30.23200 1.000 23.80000 520 LYS E CA 1
ATOM 3188 C C . LYS B 2 20 ? 41.88300 -18.98400 29.28000 1.000 20.63000 520 LYS E C 1
ATOM 3189 O O . LYS B 2 20 ? 42.36500 -20.09100 29.54300 1.000 23.66000 520 LYS E O 1
ATOM 3195 N N . ALA B 2 21 ? 42.18900 -18.31900 28.17100 1.000 20.66000 521 ALA E N 1
ATOM 3196 C CA . ALA B 2 21 ? 43.17800 -18.82100 27.22600 1.000 24.05000 521 ALA E CA 1
ATOM 3197 C C . ALA B 2 21 ? 44.59700 -18.39200 27.58600 1.000 25.30000 521 ALA E C 1
ATOM 3198 O O . ALA B 2 21 ? 45.53300 -19.19100 27.48100 1.000 20.43000 521 ALA E O 1
ATOM 3200 N N . GLN B 2 22 ? 44.78700 -17.14000 28.00400 1.000 23.44000 522 GLN E N 1
ATOM 3201 C CA . GLN B 2 22 ? 46.14200 -16.68400 28.29500 1.000 23.20000 522 GLN E CA 1
ATOM 3202 C C . GLN B 2 22 ? 46.66900 -17.27500 29.59400 1.000 22.91000 522 GLN E C 1
ATOM 3203 O O . GLN B 2 22 ? 47.88800 -17.40000 29.75600 1.000 23.47000 522 GLN E O 1
ATOM 3209 N N . TYR B 2 23 ? 45.77700 -17.64200 30.52000 1.000 19.94000 523 TYR E N 1
ATOM 3210 C CA . TYR B 2 23 ? 46.14700 -18.20100 31.82400 1.000 22.58000 523 TYR E CA 1
ATOM 3211 C C . TYR B 2 23 ? 45.42400 -19.52900 32.01000 1.000 22.50000 523 TYR E C 1
ATOM 3212 O O . TYR B 2 23 ? 44.49500 -19.64300 32.81400 1.000 20.39000 523 TYR E O 1
ATOM 3221 N N . PRO B 2 24 ? 45.84500 -20.56400 31.27600 1.000 23.74000 524 PRO E N 1
ATOM 3222 C CA . PRO B 2 24 ? 45.00200 -21.76600 31.12600 1.000 24.29000 524 PRO E CA 1
ATOM 3223 C C . PRO B 2 24 ? 44.66200 -22.47700 32.41400 1.000 22.65000 524 PRO E C 1
ATOM 3224 O O . PRO B 2 24 ? 43.63100 -23.15900 32.46600 1.000 23.43000 524 PRO E O 1
ATOM 3228 N N . GLU B 2 25 ? 45.48800 -22.37100 33.45900 1.000 20.62000 525 GLU E N 1
ATOM 3229 C CA A GLU B 2 25 ? 45.15900 -23.04700 34.70900 0.670 20.99000 525 GLU E CA 1
ATOM 3230 C CA B GLU B 2 25 ? 45.15700 -23.04600 34.70800 0.330 21.04000 525 GLU E CA 1
ATOM 3231 C C . GLU B 2 25 ? 43.82400 -22.58800 35.28000 1.000 21.39000 525 GLU E C 1
ATOM 3232 O O . GLU B 2 25 ? 43.23500 -23.31100 36.08700 1.000 20.13000 525 GLU E O 1
ATOM 3243 N N . ILE B 2 26 ? 43.33400 -21.40400 34.88900 1.000 20.78000 526 ILE E N 1
ATOM 3244 C CA . ILE B 2 26 ? 42.06000 -20.94100 35.44100 1.000 22.74000 526 ILE E CA 1
ATOM 3245 C C . ILE B 2 26 ? 40.86200 -21.53400 34.72100 1.000 26.50000 526 ILE E C 1
ATOM 3246 O O . ILE B 2 26 ? 39.74200 -21.43300 35.23200 1.000 23.44000 526 ILE E O 1
ATOM 3251 N N . ALA B 2 27 ? 41.06500 -22.16900 33.56300 1.000 22.55000 527 ALA E N 1
ATOM 3252 C CA . ALA B 2 27 ? 39.94600 -22.65700 32.77000 1.000 21.97000 527 ALA E CA 1
ATOM 3253 C C . ALA B 2 27 ? 39.33700 -23.89300 33.40800 1.000 24.38000 527 ALA E C 1
ATOM 3254 O O . ALA B 2 27 ? 40.04700 -24.77100 33.90700 1.000 23.35000 527 ALA E O 1
ATOM 3256 N N . THR B 2 28 ? 38.00100 -23.95600 33.40100 1.000 20.46000 528 THR E N 1
ATOM 3257 C CA . THR B 2 28 ? 37.27900 -25.10700 33.92200 1.000 23.16000 528 THR E CA 1
ATOM 3258 C C . THR B 2 28 ? 36.42000 -25.82300 32.88600 1.000 24.95000 528 THR E C 1
ATOM 3259 O O . THR B 2 28 ? 35.88900 -26.89500 33.19400 1.000 22.61000 528 THR E O 1
ATOM 3263 N N . THR B 2 29 ? 36.24000 -25.25400 31.69600 1.000 26.27000 529 THR E N 1
ATOM 3264 C CA . THR B 2 29 ? 35.39800 -25.82400 30.64900 1.000 26.73000 529 THR E CA 1
ATOM 3265 C C . THR B 2 29 ? 36.05400 -25.58700 29.30300 1.000 25.94000 529 THR E C 1
ATOM 3266 O O . THR B 2 29 ? 37.00600 -24.80800 29.18300 1.000 22.77000 529 THR E O 1
ATOM 3270 N N . ASN B 2 30 ? 35.49200 -26.22800 28.27100 1.000 26.66000 530 ASN E N 1
ATOM 3271 C CA . ASN B 2 30 ? 35.80100 -25.85400 26.89800 1.000 24.53000 530 ASN E CA 1
ATOM 3272 C C . ASN B 2 30 ? 35.53800 -24.37000 26.68100 1.000 23.76000 530 ASN E C 1
ATOM 3273 O O . ASN B 2 30 ? 34.65000 -23.78100 27.29900 1.000 24.76000 530 ASN E O 1
ATOM 3278 N N . LEU B 2 31 ? 36.31900 -23.77300 25.78600 1.000 25.16000 531 LEU E N 1
ATOM 3279 C CA . LEU B 2 31 ? 35.93000 -22.53600 25.12600 1.000 19.97000 531 LEU E CA 1
ATOM 3280 C C . LEU B 2 31 ? 35.07800 -22.90100 23.91900 1.000 26.21000 531 LEU E C 1
ATOM 3281 O O . LEU B 2 31 ? 35.32800 -23.91800 23.26400 1.000 23.16000 531 LEU E O 1
ATOM 3286 N N . ALA B 2 32 ? 34.05600 -22.08900 23.64600 1.000 27.50000 532 ALA E N 1
ATOM 3287 C CA . ALA B 2 32 ? 33.17000 -22.34400 22.51500 1.000 25.99000 532 ALA E CA 1
ATOM 3288 C C . ALA B 2 32 ? 33.84900 -21.95600 21.21300 1.000 22.51000 532 ALA E C 1
ATOM 3289 O O . ALA B 2 32 ? 34.38400 -20.85000 21.09000 1.000 24.54000 532 ALA E O 1
ATOM 3291 N N . VAL B 2 33 ? 33.82800 -22.86600 20.23300 1.000 21.98000 533 VAL E N 1
ATOM 3292 C CA . VAL B 2 33 ? 34.33400 -22.51600 18.91800 1.000 21.56000 533 VAL E CA 1
ATOM 3293 C C . VAL B 2 33 ? 33.56300 -21.29900 18.41000 1.000 21.58000 533 VAL E C 1
ATOM 3294 O O . VAL B 2 33 ? 32.38200 -21.10300 18.73300 1.000 23.15000 533 VAL E O 1
ATOM 3298 N N . ASN B 2 34 ? 34.26100 -20.45200 17.65900 1.000 21.30000 534 ASN E N 1
ATOM 3299 C CA . ASN B 2 34 ? 33.81600 -19.22800 17.00000 1.000 25.72000 534 ASN E CA 1
ATOM 3300 C C . ASN B 2 34 ? 33.69700 -18.07500 17.98600 1.000 26.27000 534 ASN E C 1
ATOM 3301 O O . ASN B 2 34 ? 33.49000 -16.93400 17.55400 1.000 25.65000 534 ASN E O 1
ATOM 3306 N N . SER B 2 35 ? 33.84300 -18.31900 19.28600 1.000 26.81000 535 SER E N 1
ATOM 3307 C CA . SER B 2 35 ? 33.73200 -17.26400 20.28100 1.000 30.17000 535 SER E CA 1
ATOM 3308 C C . SER B 2 35 ? 35.06400 -16.53700 20.42800 1.000 27.52000 535 SER E C 1
ATOM 3309 O O . SER B 2 35 ? 36.10800 -16.99600 19.96400 1.000 26.26000 535 SER E O 1
ATOM 3312 N N . GLU B 2 36 ? 35.01300 -15.38000 21.08700 1.000 27.07000 536 GLU E N 1
ATOM 3313 C CA . GLU B 2 36 ? 36.18600 -14.52600 21.20500 1.000 29.01000 536 GLU E CA 1
ATOM 3314 C C . GLU B 2 36 ? 37.36800 -15.27100 21.80900 1.000 22.21000 536 GLU E C 1
ATOM 3315 O O . GLU B 2 36 ? 37.23800 -15.92700 22.84600 1.000 24.06000 536 GLU E O 1
ATOM 3321 N N . LEU B 2 37 ? 38.51800 -15.16100 21.15300 1.000 25.20000 537 LEU E N 1
ATOM 3322 C CA . LEU B 2 37 ? 39.80700 -15.55700 21.71400 1.000 26.92000 537 LEU E CA 1
ATOM 3323 C C . LEU B 2 37 ? 40.72800 -14.36900 21.96800 1.000 27.94000 537 LEU E C 1
ATOM 3324 O O . LEU B 2 37 ? 41.35600 -14.29400 23.03200 1.000 26.37000 537 LEU E O 1
ATOM 3329 N N . ALA B 2 38 ? 40.81700 -13.42500 21.02900 1.000 23.96000 538 ALA E N 1
ATOM 3330 C CA . ALA B 2 38 ? 41.63100 -12.23000 21.21800 1.000 26.74000 538 ALA E CA 1
ATOM 3331 C C . ALA B 2 38 ? 41.00700 -11.07600 20.44800 1.000 33.26000 538 ALA E C 1
ATOM 3332 O O . ALA B 2 38 ? 40.46500 -11.27400 19.36000 1.000 26.06000 538 ALA E O 1
ATOM 3334 N N . LYS B 2 39 ? 41.11300 -9.86800 20.99500 1.000 28.67000 539 LYS E N 1
ATOM 3335 C CA . LYS B 2 39 ? 40.59600 -8.69000 20.31900 1.000 29.69000 539 LYS E CA 1
ATOM 3336 C C . LYS B 2 39 ? 41.69700 -7.65200 20.13600 1.000 31.62000 539 LYS E C 1
ATOM 3337 O O . LYS B 2 39 ? 42.67500 -7.60700 20.88900 1.000 28.55000 539 LYS E O 1
ATOM 3343 N N . LEU B 2 40 ? 41.53800 -6.83300 19.10600 1.000 31.60000 540 LEU E N 1
ATOM 3344 C CA . LEU B 2 40 ? 42.44500 -5.71700 18.89100 1.000 34.41000 540 LEU E CA 1
ATOM 3345 C C . LEU B 2 40 ? 42.29100 -4.67800 19.99400 1.000 34.74000 540 LEU E C 1
ATOM 3346 O O . LEU B 2 40 ? 41.18100 -4.39000 20.44800 1.000 33.88000 540 LEU E O 1
ATOM 3351 N N . THR B 2 41 ? 43.41400 -4.11200 20.42000 1.000 37.38000 541 THR E N 1
ATOM 3352 C CA . THR B 2 41 ? 43.39900 -3.03400 21.40400 1.000 48.67000 541 THR E CA 1
ATOM 3353 C C . THR B 2 41 ? 43.74400 -1.70200 20.75000 1.000 56.91000 541 THR E C 1
ATOM 3354 O O . THR B 2 41 ? 44.52300 -1.64500 19.79300 1.000 58.52000 541 THR E O 1
ATOM 3358 N N . VAL C 1 81 ? 85.49400 6.55100 57.86300 1.000 72.45000 61 VAL B N 1
ATOM 3359 C CA . VAL C 1 81 ? 84.63900 5.56000 57.21600 1.000 67.85000 61 VAL B CA 1
ATOM 3360 C C . VAL C 1 81 ? 84.80300 4.19600 57.89900 1.000 61.38000 61 VAL B C 1
ATOM 3361 O O . VAL C 1 81 ? 85.90200 3.80700 58.30000 1.000 54.84000 61 VAL B O 1
ATOM 3365 N N . GLU C 1 82 ? 83.68800 3.48500 58.03900 1.000 54.93000 62 GLU B N 1
ATOM 3366 C CA . GLU C 1 82 ? 83.67400 2.24500 58.80000 1.000 51.68000 62 GLU B CA 1
ATOM 3367 C C . GLU C 1 82 ? 84.42000 1.14500 58.05300 1.000 43.97000 62 GLU B C 1
ATOM 3368 O O . GLU C 1 82 ? 84.34600 1.04800 56.82500 1.000 47.71000 62 GLU B O 1
ATOM 3374 N N . ASN C 1 83 ? 85.16200 0.33600 58.80600 1.000 36.55000 63 ASN B N 1
ATOM 3375 C CA . ASN C 1 83 ? 85.71200 -0.92100 58.32300 1.000 31.00000 63 ASN B CA 1
ATOM 3376 C C . ASN C 1 83 ? 84.61800 -1.71100 57.59900 1.000 23.89000 63 ASN B C 1
ATOM 3377 O O . ASN C 1 83 ? 83.57800 -2.01000 58.20900 1.000 24.62000 63 ASN B O 1
ATOM 3382 N N . PRO C 1 84 ? 84.80500 -2.05800 56.31700 1.000 24.87000 64 PRO B N 1
ATOM 3383 C CA . PRO C 1 84 ? 83.74100 -2.76900 55.58300 1.000 21.79000 64 PRO B CA 1
ATOM 3384 C C . PRO C 1 84 ? 83.46200 -4.16500 56.11300 1.000 23.02000 64 PRO B C 1
ATOM 3385 O O . PRO C 1 84 ? 82.35100 -4.67600 55.91000 1.000 22.21000 64 PRO B O 1
ATOM 3389 N N . VAL C 1 85 ? 84.42400 -4.80500 56.77600 1.000 21.69000 65 VAL B N 1
ATOM 3390 C CA . VAL C 1 85 ? 84.12500 -6.06800 57.44700 1.000 22.90000 65 VAL B CA 1
ATOM 3391 C C . VAL C 1 85 ? 83.18200 -5.83300 58.62000 1.000 20.82000 65 VAL B C 1
ATOM 3392 O O . VAL C 1 85 ? 82.28900 -6.64500 58.88300 1.000 23.84000 65 VAL B O 1
ATOM 3396 N N . GLU C 1 86 ? 83.33500 -4.70900 59.32900 1.000 21.68000 66 GLU B N 1
ATOM 3397 C CA A GLU C 1 86 ? 82.41200 -4.38300 60.41400 0.560 23.51000 66 GLU B CA 1
ATOM 3398 C CA B GLU C 1 86 ? 82.40000 -4.43200 60.41000 0.440 23.51000 66 GLU B CA 1
ATOM 3399 C C . GLU C 1 86 ? 81.02800 -4.04200 59.87500 1.000 25.82000 66 GLU B C 1
ATOM 3400 O O . GLU C 1 86 ? 80.01100 -4.36500 60.50200 1.000 20.87000 66 GLU B O 1
ATOM 3411 N N . THR C 1 87 ? 80.96700 -3.37900 58.71500 1.000 22.02000 67 THR B N 1
ATOM 3412 C CA . THR C 1 87 ? 79.66500 -3.12700 58.10500 1.000 26.38000 67 THR B CA 1
ATOM 3413 C C . THR C 1 87 ? 78.97700 -4.44500 57.75900 1.000 24.58000 67 THR B C 1
ATOM 3414 O O . THR C 1 87 ? 77.76100 -4.59000 57.93400 1.000 20.64000 67 THR B O 1
ATOM 3418 N N . PHE C 1 88 ? 79.75400 -5.42100 57.28400 1.000 20.17000 68 PHE B N 1
ATOM 3419 C CA . PHE C 1 88 ? 79.22600 -6.74500 56.96500 1.000 21.60000 68 PHE B CA 1
ATOM 3420 C C . PHE C 1 88 ? 78.74700 -7.46100 58.22700 1.000 22.46000 68 PHE B C 1
ATOM 3421 O O . PHE C 1 88 ? 77.68100 -8.08600 58.22700 1.000 20.77000 68 PHE B O 1
ATOM 3429 N N . ARG C 1 89 ? 79.51900 -7.37000 59.31500 1.000 21.76000 69 ARG B N 1
ATOM 3430 C CA A ARG C 1 89 ? 79.08300 -7.93900 60.58700 0.360 21.18000 69 ARG B CA 1
ATOM 3431 C CA B ARG C 1 89 ? 79.08700 -7.93200 60.59100 0.640 21.16000 69 ARG B CA 1
ATOM 3432 C C . ARG C 1 89 ? 77.72500 -7.38800 61.00400 1.000 24.94000 69 ARG B C 1
ATOM 3433 O O . ARG C 1 89 ? 76.83600 -8.14500 61.41500 1.000 21.66000 69 ARG B O 1
ATOM 3448 N N . LYS C 1 90 ? 77.55300 -6.06700 60.92800 1.000 20.52000 70 LYS B N 1
ATOM 3449 C CA . LYS C 1 90 ? 76.28200 -5.46600 61.32400 1.000 21.22000 70 LYS B CA 1
ATOM 3450 C C . LYS C 1 90 ? 75.14800 -5.90000 60.40300 1.000 21.84000 70 LYS B C 1
ATOM 3451 O O . LYS C 1 90 ? 74.02200 -6.09700 60.86600 1.000 20.30000 70 LYS B O 1
ATOM 3457 N N . LEU C 1 91 ? 75.41100 -6.02700 59.09600 1.000 22.30000 71 LEU B N 1
ATOM 3458 C CA . LEU C 1 91 ? 74.37300 -6.52000 58.19100 1.000 21.81000 71 LEU B CA 1
ATOM 3459 C C . LEU C 1 91 ? 73.87800 -7.89000 58.63600 1.000 21.58000 71 LEU B C 1
ATOM 3460 O O . LEU C 1 91 ? 72.66800 -8.12400 58.74800 1.000 23.56000 71 LEU B O 1
ATOM 3465 N N . ILE C 1 92 ? 74.81000 -8.81300 58.87900 1.000 17.74000 72 ILE B N 1
ATOM 3466 C CA . ILE C 1 92 ? 74.44900 -10.17700 59.26200 1.000 19.92000 72 ILE B CA 1
ATOM 3467 C C . ILE C 1 92 ? 73.67400 -10.17800 60.57200 1.000 23.40000 72 ILE B C 1
ATOM 3468 O O . ILE C 1 92 ? 72.61200 -10.80400 60.68800 1.000 21.43000 72 ILE B O 1
ATOM 3473 N N . GLU C 1 93 ? 74.19800 -9.47800 61.58500 1.000 21.94000 73 GLU B N 1
ATOM 3474 C CA . GLU C 1 93 ? 73.62500 -9.56300 62.92200 1.000 20.52000 73 GLU B CA 1
ATOM 3475 C C . GLU C 1 93 ? 72.33400 -8.76300 63.07900 1.000 24.30000 73 GLU B C 1
ATOM 3476 O O . GLU C 1 93 ? 71.52400 -9.10200 63.95100 1.000 22.60000 73 GLU B O 1
ATOM 3482 N N . ASN C 1 94 ? 72.10200 -7.73600 62.25700 1.000 19.90000 74 ASN B N 1
ATOM 3483 C CA . ASN C 1 94 ? 70.91900 -6.89500 62.40400 1.000 23.20000 74 ASN B CA 1
ATOM 3484 C C . ASN C 1 94 ? 69.79700 -7.28000 61.44600 1.000 27.84000 74 ASN B C 1
ATOM 3485 O O . ASN C 1 94 ? 68.82700 -6.52600 61.30000 1.000 26.57000 74 ASN B O 1
ATOM 3490 N N . ASP C 1 95 ? 69.91000 -8.43300 60.79100 1.000 26.78000 75 ASP B N 1
ATOM 3491 C CA . ASP C 1 95 ? 68.85700 -8.96300 59.93100 1.000 23.25000 75 ASP B CA 1
ATOM 3492 C C . ASP C 1 95 ? 68.60400 -10.40400 60.33800 1.000 20.18000 75 ASP B C 1
ATOM 3493 O O . ASP C 1 95 ? 69.49100 -11.24900 60.20500 1.000 19.53000 75 ASP B O 1
ATOM 3498 N N . SER C 1 96 ? 67.39900 -10.68100 60.83600 1.000 21.75000 76 SER B N 1
ATOM 3499 C CA . SER C 1 96 ? 67.10800 -12.00900 61.36400 1.000 20.59000 76 SER B CA 1
ATOM 3500 C C . SER C 1 96 ? 67.33500 -13.09800 60.32200 1.000 17.70000 76 SER B C 1
ATOM 3501 O O . SER C 1 96 ? 67.88600 -14.15800 60.63200 1.000 19.87000 76 SER B O 1
ATOM 3504 N N . THR C 1 97 ? 66.91900 -12.85900 59.08100 1.000 18.49000 77 THR B N 1
ATOM 3505 C CA . THR C 1 97 ? 67.07300 -13.88400 58.05100 1.000 21.26000 77 THR B CA 1
ATOM 3506 C C . THR C 1 97 ? 68.53600 -14.09200 57.68500 1.000 18.15000 77 THR B C 1
ATOM 3507 O O . THR C 1 97 ? 69.00400 -15.23200 57.58900 1.000 18.53000 77 THR B O 1
ATOM 3511 N N . LEU C 1 98 ? 69.28000 -13.00400 57.46800 1.000 18.69000 78 LEU B N 1
ATOM 3512 C CA . LEU C 1 98 ? 70.69700 -13.16700 57.17000 1.000 19.40000 78 LEU B CA 1
ATOM 3513 C C . LEU C 1 98 ? 71.44300 -13.78200 58.35100 1.000 20.55000 78 LEU B C 1
ATOM 3514 O O . LEU C 1 98 ? 72.38600 -14.55400 58.15200 1.000 20.17000 78 LEU B O 1
ATOM 3519 N N . TYR C 1 99 ? 71.03100 -13.46500 59.58000 1.000 23.32000 79 TYR B N 1
ATOM 3520 C CA . TYR C 1 99 ? 71.64700 -14.09000 60.75500 1.000 19.56000 79 TYR B CA 1
ATOM 3521 C C . TYR C 1 99 ? 71.44700 -15.60100 60.72700 1.000 19.39000 79 TYR B C 1
ATOM 3522 O O . TYR C 1 99 ? 72.39200 -16.37200 60.93600 1.000 20.03000 79 TYR B O 1
ATOM 3531 N N . MET C 1 100 ? 70.21900 -16.03700 60.42200 1.000 21.74000 80 MET B N 1
ATOM 3532 C CA . MET C 1 100 ? 69.92300 -17.45700 60.23000 1.000 20.43000 80 MET B CA 1
ATOM 3533 C C . MET C 1 100 ? 70.79400 -18.08000 59.13500 1.000 17.71000 80 MET B C 1
ATOM 3534 O O . MET C 1 100 ? 71.41100 -19.13200 59.33600 1.000 19.82000 80 MET B O 1
ATOM 3539 N N . LEU C 1 101 ? 70.83900 -17.45600 57.96100 1.000 17.06000 81 LEU B N 1
ATOM 3540 C CA . LEU C 1 101 ? 71.57800 -18.04500 56.84400 1.000 17.56000 81 LEU B CA 1
ATOM 3541 C C . LEU C 1 101 ? 73.07100 -18.11400 57.13500 1.000 18.69000 81 LEU B C 1
ATOM 3542 O O . LEU C 1 101 ? 73.74800 -19.07100 56.72700 1.000 17.98000 81 LEU B O 1
ATOM 3547 N N . ALA C 1 102 ? 73.60200 -17.10500 57.82700 1.000 18.66000 82 ALA B N 1
ATOM 3548 C CA . ALA C 1 102 ? 75.02300 -17.08800 58.16000 1.000 22.08000 82 ALA B CA 1
ATOM 3549 C C . ALA C 1 102 ? 75.39500 -18.18800 59.14400 1.000 24.50000 82 ALA B C 1
ATOM 3550 O O . ALA C 1 102 ? 76.58100 -18.49200 59.29400 1.000 21.67000 82 ALA B O 1
ATOM 3552 N N . HIS C 1 103 ? 74.41900 -18.78700 59.82100 1.000 21.46000 83 HIS B N 1
ATOM 3553 C CA . HIS C 1 103 ? 74.69100 -20.00100 60.58100 1.000 18.71000 83 HIS B CA 1
ATOM 3554 C C . HIS C 1 103 ? 74.49500 -21.24500 59.72600 1.000 18.78000 83 HIS B C 1
ATOM 3555 O O . HIS C 1 103 ? 75.37100 -22.11300 59.67300 1.000 20.89000 83 HIS B O 1
ATOM 3562 N N . SER C 1 104 ? 73.34400 -21.33500 59.05100 1.000 17.55000 84 SER B N 1
ATOM 3563 C CA . SER C 1 104 ? 72.98500 -22.55500 58.33100 1.000 23.28000 84 SER B CA 1
ATOM 3564 C C . SER C 1 104 ? 73.96000 -22.87400 57.20700 1.000 20.72000 84 SER B C 1
ATOM 3565 O O . SER C 1 104 ? 74.17900 -24.05000 56.90000 1.000 18.48000 84 SER B O 1
ATOM 3568 N N . MET C 1 105 ? 74.54700 -21.86000 56.56600 1.000 19.30000 85 MET B N 1
ATOM 3569 C CA . MET C 1 105 ? 75.45800 -22.15400 55.45800 1.000 19.59000 85 MET B CA 1
ATOM 3570 C C . MET C 1 105 ? 76.74000 -22.83100 55.92500 1.000 22.06000 85 MET B C 1
ATOM 3571 O O . MET C 1 105 ? 77.45700 -23.41800 55.10000 1.000 18.56000 85 MET B O 1
ATOM 3576 N N . PHE C 1 106 ? 77.06000 -22.73800 57.21700 1.000 17.86000 86 PHE B N 1
ATOM 3577 C CA . PHE C 1 106 ? 78.12500 -23.55100 57.79700 1.000 19.18000 86 PHE B CA 1
ATOM 3578 C C . PHE C 1 106 ? 77.59600 -24.87100 58.34600 1.000 21.38000 86 PHE B C 1
ATOM 3579 O O . PHE C 1 106 ? 78.21500 -25.92100 58.12700 1.000 18.91000 86 PHE B O 1
ATOM 3587 N N . ASP C 1 107 ? 76.45100 -24.83600 59.04000 1.000 21.86000 87 ASP B N 1
ATOM 3588 C CA . ASP C 1 107 ? 75.84600 -26.06300 59.56000 1.000 22.81000 87 ASP B CA 1
ATOM 3589 C C . ASP C 1 107 ? 75.62700 -27.09100 58.46400 1.000 22.55000 87 ASP B C 1
ATOM 3590 O O . ASP C 1 107 ? 75.67400 -28.30200 58.72100 1.000 23.04000 87 ASP B O 1
ATOM 3595 N N . GLU C 1 108 ? 75.36600 -26.63200 57.23600 1.000 19.44000 88 GLU B N 1
ATOM 3596 C CA . GLU C 1 108 ? 75.03100 -27.54400 56.15400 1.000 21.23000 88 GLU B CA 1
ATOM 3597 C C . GLU C 1 108 ? 76.25600 -28.15800 55.49000 1.000 21.23000 88 GLU B C 1
ATOM 3598 O O . GLU C 1 108 ? 76.09600 -29.04500 54.64800 1.000 20.56000 88 GLU B O 1
ATOM 3604 N N . VAL C 1 109 ? 77.45500 -27.70200 55.82500 1.000 18.50000 89 VAL B N 1
ATOM 3605 C CA . VAL C 1 109 ? 78.67700 -28.36300 55.35800 1.000 20.52000 89 VAL B CA 1
ATOM 3606 C C . VAL C 1 109 ? 78.88400 -29.64100 56.17400 1.000 20.16000 89 VAL B C 1
ATOM 3607 O O . VAL C 1 109 ? 78.87200 -29.57900 57.41800 1.000 19.61000 89 VAL B O 1
ATOM 3611 N N . PRO C 1 110 ? 79.07800 -30.80000 55.53700 1.000 21.15000 90 PRO B N 1
ATOM 3612 C CA . PRO C 1 110 ? 79.26800 -32.03500 56.31200 1.000 23.10000 90 PRO B CA 1
ATOM 3613 C C . PRO C 1 110 ? 80.46700 -31.93400 57.23900 1.000 23.85000 90 PRO B C 1
ATOM 3614 O O . PRO C 1 110 ? 81.45600 -31.26100 56.94000 1.000 19.78000 90 PRO B O 1
ATOM 3618 N N . GLU C 1 111 ? 80.37400 -32.62600 58.37900 1.000 21.19000 91 GLU B N 1
ATOM 3619 C CA . GLU C 1 111 ? 81.50300 -32.67400 59.30600 1.000 25.43000 91 GLU B CA 1
ATOM 3620 C C . GLU C 1 111 ? 82.60900 -33.58600 58.79600 1.000 20.44000 91 GLU B C 1
ATOM 3621 O O . GLU C 1 111 ? 83.77900 -33.38400 59.13700 1.000 22.24000 91 GLU B O 1
ATOM 3627 N N . LYS C 1 112 ? 82.25800 -34.59000 58.00100 1.000 22.33000 92 LYS B N 1
ATOM 3628 C CA . LYS C 1 112 ? 83.18100 -35.66200 57.65900 1.000 23.57000 92 LYS B CA 1
ATOM 3629 C C . LYS C 1 112 ? 84.15900 -35.24800 56.56800 1.000 21.75000 92 LYS B C 1
ATOM 3630 O O . LYS C 1 112 ? 83.83500 -34.45100 55.68700 1.000 21.21000 92 LYS B O 1
ATOM 3636 N N . ALA C 1 113 ? 85.36600 -35.81300 56.63700 1.000 21.51000 93 ALA B N 1
ATOM 3637 C CA . ALA C 1 113 ? 86.36300 -35.60600 55.59300 1.000 25.29000 93 ALA B CA 1
ATOM 3638 C C . ALA C 1 113 ? 85.76000 -35.89100 54.21900 1.000 25.77000 93 ALA B C 1
ATOM 3639 O O . ALA C 1 113 ? 84.98200 -36.84200 54.07300 1.000 23.49000 93 ALA B O 1
ATOM 3641 N N . PRO C 1 114 ? 86.15000 -35.13700 53.17500 1.000 22.37000 94 PRO B N 1
ATOM 3642 C CA . PRO C 1 114 ? 87.21400 -34.11500 53.17800 1.000 20.98000 94 PRO B CA 1
ATOM 3643 C C . PRO C 1 114 ? 86.72200 -32.74900 53.63100 1.000 22.64000 94 PRO B C 1
ATOM 3644 O O . PRO C 1 114 ? 87.49500 -31.79200 53.62400 1.000 22.96000 94 PRO B O 1
ATOM 3648 N N . TYR C 1 115 ? 85.46400 -32.62500 54.06200 1.000 21.66000 95 TYR B N 1
ATOM 3649 C CA . TYR C 1 115 ? 84.86600 -31.31700 54.31900 1.000 21.01000 95 TYR B CA 1
ATOM 3650 C C . TYR C 1 115 ? 85.20100 -30.75100 55.69000 1.000 22.79000 95 TYR B C 1
ATOM 3651 O O . TYR C 1 115 ? 84.80800 -29.61300 55.98600 1.000 19.73000 95 TYR B O 1
ATOM 3660 N N . ASP C 1 116 ? 85.92700 -31.49900 56.52300 1.000 20.37000 96 ASP B N 1
ATOM 3661 C CA . ASP C 1 116 ? 86.49800 -30.91800 57.73100 1.000 23.09000 96 ASP B CA 1
ATOM 3662 C C . ASP C 1 116 ? 87.65600 -29.97200 57.42600 1.000 22.14000 96 ASP B C 1
ATOM 3663 O O . ASP C 1 116 ? 88.06400 -29.21300 58.31000 1.000 19.12000 96 ASP B O 1
ATOM 3668 N N . ARG C 1 117 ? 88.18100 -29.99200 56.20100 1.000 23.52000 97 ARG B N 1
ATOM 3669 C CA . ARG C 1 117 ? 89.20200 -29.05500 55.75600 1.000 24.88000 97 ARG B CA 1
ATOM 3670 C C . ARG C 1 117 ? 88.69800 -28.29400 54.53400 1.000 23.11000 97 ARG B C 1
ATOM 3671 O O . ARG C 1 117 ? 87.79300 -28.75200 53.83100 1.000 19.39000 97 ARG B O 1
ATOM 3679 N N . ASP C 1 118 ? 89.28900 -27.11800 54.28300 1.000 20.34000 98 ASP B N 1
ATOM 3680 C CA . ASP C 1 118 ? 88.93200 -26.33900 53.09800 1.000 18.32000 98 ASP B CA 1
ATOM 3681 C C . ASP C 1 118 ? 89.42700 -27.08500 51.85500 1.000 20.51000 98 ASP B C 1
ATOM 3682 O O . ASP C 1 118 ? 90.13800 -28.09200 51.96700 1.000 22.82000 98 ASP B O 1
ATOM 3687 N N . PRO C 1 119 ? 89.03000 -26.65800 50.64500 1.000 19.99000 99 PRO B N 1
ATOM 3688 C CA . PRO C 1 119 ? 89.37100 -27.46500 49.46100 1.000 20.99000 99 PRO B CA 1
ATOM 3689 C C . PRO C 1 119 ? 90.87200 -27.58200 49.19500 1.000 22.17000 99 PRO B C 1
ATOM 3690 O O . PRO C 1 119 ? 91.27300 -28.49300 48.46400 1.000 24.39000 99 PRO B O 1
ATOM 3694 N N . THR C 1 120 ? 91.71700 -26.71500 49.76400 1.000 23.69000 100 THR B N 1
ATOM 3695 C CA . THR C 1 120 ? 93.15500 -26.90900 49.58400 1.000 22.33000 100 THR B CA 1
ATOM 3696 C C . THR C 1 120 ? 93.67600 -28.10500 50.37400 1.000 25.41000 100 THR B C 1
ATOM 3697 O O . THR C 1 120 ? 94.77700 -28.59500 50.08100 1.000 25.52000 100 THR B O 1
ATOM 3701 N N . THR C 1 121 ? 92.90100 -28.57800 51.35300 1.000 22.92000 101 THR B N 1
ATOM 3702 C CA . THR C 1 121 ? 93.21200 -29.60500 52.35200 1.000 24.12000 101 THR B CA 1
ATOM 3703 C C . THR C 1 121 ? 94.24200 -29.13500 53.37100 1.000 30.21000 101 THR B C 1
ATOM 3704 O O . THR C 1 121 ? 94.61500 -29.91500 54.25600 1.000 26.48000 101 THR B O 1
ATOM 3708 N N . LEU C 1 122 ? 94.68800 -27.88400 53.30500 1.000 24.63000 102 LEU B N 1
ATOM 3709 C CA . LEU C 1 122 ? 95.78900 -27.43300 54.14300 1.000 25.76000 102 LEU B CA 1
ATOM 3710 C C . LEU C 1 122 ? 95.34300 -26.88300 55.48500 1.000 28.32000 102 LEU B C 1
ATOM 3711 O O . LEU C 1 122 ? 96.16500 -26.81700 56.40400 1.000 28.06000 102 LEU B O 1
ATOM 3716 N N . LYS C 1 123 ? 94.08000 -26.48000 55.62300 1.000 23.38000 103 LYS B N 1
ATOM 3717 C CA . LYS C 1 123 ? 93.57900 -25.88500 56.85200 1.000 25.29000 103 LYS B CA 1
ATOM 3718 C C . LYS C 1 123 ? 92.20600 -26.45700 57.17700 1.000 22.86000 103 LYS B C 1
ATOM 3719 O O . LYS C 1 123 ? 91.47000 -26.88800 56.28600 1.000 24.07000 103 LYS B O 1
ATOM 3725 N N . LYS C 1 124 ? 91.86600 -26.43200 58.46200 1.000 22.88000 104 LYS B N 1
ATOM 3726 C CA . LYS C 1 124 ? 90.51600 -26.77600 58.89200 1.000 21.96000 104 LYS B CA 1
ATOM 3727 C C . LYS C 1 124 ? 89.49200 -25.83600 58.26500 1.000 24.52000 104 LYS B C 1
ATOM 3728 O O . LYS C 1 124 ? 89.72200 -24.62800 58.15200 1.000 21.65000 104 LYS B O 1
ATOM 3734 N N . GLN C 1 125 ? 88.33400 -26.39100 57.91900 1.000 23.06000 105 GLN B N 1
ATOM 3735 C CA . GLN C 1 125 ? 87.23100 -25.60100 57.38000 1.000 20.99000 105 GLN B CA 1
ATOM 3736 C C . GLN C 1 125 ? 86.64100 -24.68000 58.44000 1.000 25.07000 105 GLN B C 1
ATOM 3737 O O . GLN C 1 125 ? 86.33500 -25.11000 59.56000 1.000 22.25000 105 GLN B O 1
ATOM 3743 N N . VAL C 1 126 ? 86.46700 -23.40600 58.07500 1.000 21.26000 106 VAL B N 1
ATOM 3744 C CA . VAL C 1 126 ? 85.75900 -22.46100 58.92900 1.000 20.69000 106 VAL B CA 1
ATOM 3745 C C . VAL C 1 126 ? 84.31100 -22.90700 59.09500 1.000 24.23000 106 VAL B C 1
ATOM 3746 O O . VAL C 1 126 ? 83.65200 -23.30700 58.12400 1.000 23.65000 106 VAL B O 1
ATOM 3750 N N . ARG C 1 127 ? 83.79200 -22.79800 60.32800 1.000 20.69000 107 ARG B N 1
ATOM 3751 C CA A ARG C 1 127 ? 82.47600 -23.31300 60.69000 0.510 24.39000 107 ARG B CA 1
ATOM 3752 C CA B ARG C 1 127 ? 82.45600 -23.29900 60.63300 0.490 24.37000 107 ARG B CA 1
ATOM 3753 C C . ARG C 1 127 ? 81.53200 -22.26100 61.26200 1.000 24.08000 107 ARG B C 1
ATOM 3754 O O . ARG C 1 127 ? 80.42600 -22.61600 61.68900 1.000 22.83000 107 ARG B O 1
ATOM 3769 N N . ASN C 1 128 ? 81.92800 -20.98900 61.32900 1.000 19.63000 108 ASN B N 1
ATOM 3770 C CA . ASN C 1 128 ? 80.98700 -19.98100 61.80900 1.000 18.31000 108 ASN B CA 1
ATOM 3771 C C . ASN C 1 128 ? 81.34900 -18.62500 61.22300 1.000 17.79000 108 ASN B C 1
ATOM 3772 O O . ASN C 1 128 ? 82.48900 -18.38900 60.79900 1.000 20.21000 108 ASN B O 1
ATOM 3777 N N . TYR C 1 129 ? 80.36300 -17.72900 61.20900 1.000 19.27000 109 TYR B N 1
ATOM 3778 C CA . TYR C 1 129 ? 80.53200 -16.47200 60.47600 1.000 22.94000 109 TYR B CA 1
ATOM 3779 C C . TYR C 1 129 ? 81.47300 -15.51300 61.20200 1.000 23.01000 109 TYR B C 1
ATOM 3780 O O . TYR C 1 129 ? 82.08000 -14.64000 60.56600 1.000 18.58000 109 TYR B O 1
ATOM 3789 N N . LYS C 1 130 ? 81.58700 -15.62800 62.52900 1.000 20.39000 110 LYS B N 1
ATOM 3790 C CA . LYS C 1 130 ? 82.48700 -14.73100 63.25000 1.000 23.35000 110 LYS B CA 1
ATOM 3791 C C . LYS C 1 130 ? 83.94600 -15.02600 62.91900 1.000 23.21000 110 LYS B C 1
ATOM 3792 O O . LYS C 1 130 ? 84.74300 -14.09800 62.70900 1.000 23.76000 110 LYS B O 1
ATOM 3798 N N . THR C 1 131 ? 84.31800 -16.30500 62.85800 1.000 18.56000 111 THR B N 1
ATOM 3799 C CA . THR C 1 131 ? 85.65400 -16.64600 62.37800 1.000 19.06000 111 THR B CA 1
ATOM 3800 C C . THR C 1 131 ? 85.84200 -16.18500 60.93700 1.000 22.53000 111 THR B C 1
ATOM 3801 O O . THR C 1 131 ? 86.90700 -15.67800 60.56900 1.000 20.34000 111 THR B O 1
ATOM 3805 N N . MET C 1 132 ? 84.81100 -16.33900 60.10800 1.000 22.27000 112 MET B N 1
ATOM 3806 C CA . MET C 1 132 ? 84.90800 -15.86600 58.73000 1.000 18.69000 112 MET B CA 1
ATOM 3807 C C . MET C 1 132 ? 85.22400 -14.37700 58.69300 1.000 18.57000 112 MET B C 1
ATOM 3808 O O . MET C 1 132 ? 86.10400 -13.93800 57.94300 1.000 21.78000 112 MET B O 1
ATOM 3813 N N . LEU C 1 133 ? 84.51000 -13.58500 59.50200 1.000 17.70000 113 LEU B N 1
ATOM 3814 C CA . LEU C 1 133 ? 84.72300 -12.14200 59.50700 1.000 18.04000 113 LEU B CA 1
ATOM 3815 C C . LEU C 1 133 ? 86.11800 -11.80100 60.01700 1.000 23.86000 113 LEU B C 1
ATOM 3816 O O . LEU C 1 133 ? 86.78100 -10.90600 59.47800 1.000 19.81000 113 LEU B O 1
ATOM 3821 N N . TYR C 1 134 ? 86.58200 -12.50100 61.06100 1.000 21.65000 114 TYR B N 1
ATOM 3822 C CA . TYR C 1 134 ? 87.94600 -12.27300 61.54100 1.000 21.78000 114 TYR B CA 1
ATOM 3823 C C . TYR C 1 134 ? 88.95800 -12.49800 60.42600 1.000 22.46000 114 TYR B C 1
ATOM 3824 O O . TYR C 1 134 ? 89.87900 -11.69700 60.23700 1.000 22.40000 114 TYR B O 1
ATOM 3833 N N . LEU C 1 135 ? 88.81900 -13.60100 59.68900 1.000 20.11000 115 LEU B N 1
ATOM 3834 C CA . LEU C 1 135 ? 89.76800 -13.88700 58.61700 1.000 22.19000 115 LEU B CA 1
ATOM 3835 C C . LEU C 1 135 ? 89.64400 -12.88700 57.47400 1.000 24.79000 115 LEU B C 1
ATOM 3836 O O . LEU C 1 135 ? 90.66000 -12.46500 56.90000 1.000 22.92000 115 LEU B O 1
ATOM 3841 N N . PHE C 1 136 ? 88.41200 -12.52400 57.10400 1.000 20.18000 116 PHE B N 1
ATOM 3842 C CA . PHE C 1 136 ? 88.23500 -11.52000 56.05200 1.000 21.75000 116 PHE B CA 1
ATOM 3843 C C . PHE C 1 136 ? 88.96200 -10.23200 56.41500 1.000 23.04000 116 PHE B C 1
ATOM 3844 O O . PHE C 1 136 ? 89.63900 -9.63000 55.57300 1.000 25.69000 116 PHE B O 1
ATOM 3852 N N . ASN C 1 137 ? 88.83800 -9.79600 57.66800 1.000 23.51000 117 ASN B N 1
ATOM 3853 C CA . ASN C 1 137 ? 89.53000 -8.58400 58.09600 1.000 23.89000 117 ASN B CA 1
ATOM 3854 C C . ASN C 1 137 ? 91.04800 -8.73200 57.99200 1.000 22.78000 117 ASN B C 1
ATOM 3855 O O . ASN C 1 137 ? 91.73000 -7.81500 57.51600 1.000 23.25000 117 ASN B O 1
ATOM 3860 N N . THR C 1 138 ? 91.59800 -9.87900 58.41200 1.000 24.56000 118 THR B N 1
ATOM 3861 C CA . THR C 1 138 ? 93.04400 -10.08400 58.28300 1.000 24.46000 118 THR B CA 1
ATOM 3862 C C . THR C 1 138 ? 93.47400 -10.11900 56.82300 1.000 24.65000 118 THR B C 1
ATOM 3863 O O . THR C 1 138 ? 94.57000 -9.65900 56.48100 1.000 25.74000 118 THR B O 1
ATOM 3867 N N . LEU C 1 139 ? 92.62900 -10.66700 55.94800 1.000 22.93000 119 LEU B N 1
ATOM 3868 C CA . LEU C 1 139 ? 92.97800 -10.77600 54.54000 1.000 23.20000 119 LEU B CA 1
ATOM 3869 C C . LEU C 1 139 ? 93.02900 -9.41900 53.84100 1.000 21.68000 119 LEU B C 1
ATOM 3870 O O . LEU C 1 139 ? 93.65600 -9.31900 52.78400 1.000 21.98000 119 LEU B O 1
ATOM 3875 N N . LEU C 1 140 ? 92.37900 -8.38700 54.39400 1.000 21.57000 120 LEU B N 1
ATOM 3876 C CA . LEU C 1 140 ? 92.46500 -7.04500 53.81400 1.000 23.87000 120 LEU B CA 1
ATOM 3877 C C . LEU C 1 140 ? 93.90700 -6.57300 53.64700 1.000 25.97000 120 LEU B C 1
ATOM 3878 O O . LEU C 1 140 ? 94.16800 -5.71400 52.80200 1.000 23.64000 120 LEU B O 1
ATOM 3883 N N . THR C 1 141 ? 94.84900 -7.11200 54.41800 1.000 22.90000 121 THR B N 1
ATOM 3884 C CA . THR C 1 141 ? 96.26100 -6.76700 54.26200 1.000 27.02000 121 THR B CA 1
ATOM 3885 C C . THR C 1 141 ? 97.11900 -8.00700 54.00900 1.000 25.42000 121 THR B C 1
ATOM 3886 O O . THR C 1 141 ? 98.23000 -8.13400 54.53000 1.000 29.17000 121 THR B O 1
ATOM 3890 N N . GLU C 1 142 ? 96.61600 -8.93400 53.18900 1.000 23.31000 122 GLU B N 1
ATOM 3891 C CA . GLU C 1 142 ? 97.37100 -10.09700 52.73600 1.000 23.91000 122 GLU B CA 1
ATOM 3892 C C . GLU C 1 142 ? 97.29100 -10.22300 51.22200 1.000 21.58000 122 GLU B C 1
ATOM 3893 O O . GLU C 1 142 ? 96.23600 -9.97800 50.63000 1.000 23.92000 122 GLU B O 1
ATOM 3899 N N . VAL C 1 143 ? 98.39600 -10.63100 50.59900 1.000 21.81000 123 VAL B N 1
ATOM 3900 C CA . VAL C 1 143 ? 98.37900 -11.03400 49.19400 1.000 23.16000 123 VAL B CA 1
ATOM 3901 C C . VAL C 1 143 ? 98.09900 -12.53200 49.15000 1.000 24.26000 123 VAL B C 1
ATOM 3902 O O . VAL C 1 143 ? 98.37400 -13.24300 50.13000 1.000 24.18000 123 VAL B O 1
ATOM 3906 N N . PRO C 1 144 ? 97.55600 -13.05500 48.05300 1.000 23.16000 124 PRO B N 1
ATOM 3907 C CA . PRO C 1 144 ? 97.34500 -14.50400 47.96600 1.000 25.96000 124 PRO B CA 1
ATOM 3908 C C . PRO C 1 144 ? 98.65700 -15.25200 48.12200 1.000 31.19000 124 PRO B C 1
ATOM 3909 O O . PRO C 1 144 ? 99.70800 -14.81100 47.65200 1.000 23.50000 124 PRO B O 1
ATOM 3913 N N . GLU C 1 145 ? 98.58200 -16.39500 48.79000 1.000 28.93000 125 GLU B N 1
ATOM 3914 C CA . GLU C 1 145 ? 99.74900 -17.21300 49.05200 1.000 27.63000 125 GLU B CA 1
ATOM 3915 C C . GLU C 1 145 ? 99.90300 -18.25000 47.95400 1.000 28.33000 125 GLU B C 1
ATOM 3916 O O . GLU C 1 145 ? 98.92400 -18.87400 47.53000 1.000 26.34000 125 GLU B O 1
ATOM 3922 N N . TYR C 1 146 ? 101.13600 -18.42400 47.47200 1.000 25.00000 126 TYR B N 1
ATOM 3923 C CA . TYR C 1 146 ? 101.40500 -19.50500 46.52300 1.000 25.20000 126 TYR B CA 1
ATOM 3924 C C . TYR C 1 146 ? 101.68200 -20.77100 47.33000 1.000 30.52000 126 TYR B C 1
ATOM 3925 O O . TYR C 1 146 ? 102.82600 -21.14700 47.60000 1.000 31.97000 126 TYR B O 1
ATOM 3934 N N . PHE C 1 147 ? 100.60100 -21.44100 47.74300 1.000 27.30000 127 PHE B N 1
ATOM 3935 C CA . PHE C 1 147 ? 100.75900 -22.52800 48.70100 1.000 27.14000 127 PHE B CA 1
ATOM 3936 C C . PHE C 1 147 ? 101.28900 -23.80800 48.07200 1.000 27.69000 127 PHE B C 1
ATOM 3937 O O . PHE C 1 147 ? 101.57400 -24.76200 48.80200 1.000 28.47000 127 PHE B O 1
ATOM 3945 N N . LEU C 1 148 ? 101.43700 -23.85100 46.74500 1.000 25.87000 128 LEU B N 1
ATOM 3946 C CA . LEU C 1 148 ? 101.99200 -25.02600 46.08400 1.000 27.31000 128 LEU B CA 1
ATOM 3947 C C . LEU C 1 148 ? 103.50000 -25.17700 46.27400 1.000 30.72000 128 LEU B C 1
ATOM 3948 O O . LEU C 1 148 ? 104.03800 -26.24100 45.94700 1.000 34.41000 128 LEU B O 1
ATOM 3953 N N . ARG C 1 149 ? 104.19600 -24.15500 46.77800 1.000 25.87000 129 ARG B N 1
ATOM 3954 C CA . ARG C 1 149 ? 105.64000 -24.28500 46.96600 1.000 34.26000 129 ARG B CA 1
ATOM 3955 C C . ARG C 1 149 ? 105.96400 -25.40500 47.94800 1.000 30.85000 129 ARG B C 1
ATOM 3956 O O . ARG C 1 149 ? 106.72100 -26.32700 47.62800 1.000 30.80000 129 ARG B O 1
ATOM 3964 N N . ASP C 1 150 ? 105.39400 -25.34000 49.14900 1.000 33.40000 130 ASP B N 1
ATOM 3965 C CA . ASP C 1 150 ? 105.63000 -26.34900 50.17600 1.000 32.61000 130 ASP B CA 1
ATOM 3966 C C . ASP C 1 150 ? 104.64900 -27.50700 50.11400 1.000 37.99000 130 ASP B C 1
ATOM 3967 O O . ASP C 1 150 ? 104.85800 -28.50800 50.80500 1.000 35.75000 130 ASP B O 1
ATOM 3972 N N . ASN C 1 151 ? 103.58900 -27.39600 49.31700 1.000 35.21000 131 ASN B N 1
ATOM 3973 C CA . ASN C 1 151 ? 102.55900 -28.42700 49.20700 1.000 31.43000 131 ASN B CA 1
ATOM 3974 C C . ASN C 1 151 ? 102.24800 -28.66200 47.73800 1.000 29.83000 131 ASN B C 1
ATOM 3975 O O . ASN C 1 151 ? 101.14300 -28.36000 47.26900 1.000 31.08000 131 ASN B O 1
ATOM 3980 N N . PRO C 1 152 ? 103.19800 -29.22100 46.98100 1.000 35.39000 132 PRO B N 1
ATOM 3981 C CA . PRO C 1 152 ? 103.02900 -29.28000 45.52000 1.000 29.89000 132 PRO B CA 1
ATOM 3982 C C . PRO C 1 152 ? 101.86800 -30.13500 45.05300 1.000 35.76000 132 PRO B C 1
ATOM 3983 O O . PRO C 1 152 ? 101.41000 -29.94500 43.92000 1.000 32.87000 132 PRO B O 1
ATOM 3987 N N . ASN C 1 153 ? 101.37000 -31.06000 45.86800 1.000 32.29000 133 ASN B N 1
ATOM 3988 C CA . ASN C 1 153 ? 100.43300 -32.06100 45.37500 1.000 36.20000 133 ASN B CA 1
ATOM 3989 C C . ASN C 1 153 ? 98.99700 -31.85400 45.84400 1.000 33.71000 133 ASN B C 1
ATOM 3990 O O . ASN C 1 153 ? 98.16700 -32.73700 45.62500 1.000 35.62000 133 ASN B O 1
ATOM 3995 N N . VAL C 1 154 ? 98.67300 -30.72200 46.46600 1.000 31.77000 134 VAL B N 1
ATOM 3996 C CA . VAL C 1 154 ? 97.31000 -30.49700 46.95000 1.000 29.26000 134 VAL B CA 1
ATOM 3997 C C . VAL C 1 154 ? 96.48500 -29.83100 45.85100 1.000 30.87000 134 VAL B C 1
ATOM 3998 O O . VAL C 1 154 ? 97.05800 -29.31500 44.87900 1.000 25.51000 134 VAL B O 1
ATOM 4002 N N . PRO C 1 155 ? 95.15200 -29.82600 45.94200 1.000 29.81000 135 PRO B N 1
ATOM 4003 C CA . PRO C 1 155 ? 94.35300 -29.14500 44.91100 1.000 28.12000 135 PRO B CA 1
ATOM 4004 C C . PRO C 1 155 ? 94.72600 -27.67100 44.79500 1.000 27.36000 135 PRO B C 1
ATOM 4005 O O . PRO C 1 155 ? 94.86000 -26.96300 45.79700 1.000 24.21000 135 PRO B O 1
ATOM 4009 N N . SER C 1 156 ? 94.86100 -27.20900 43.55100 1.000 31.05000 136 SER B N 1
ATOM 4010 C CA . SER C 1 156 ? 95.42000 -25.89600 43.24300 1.000 28.55000 136 SER B CA 1
ATOM 4011 C C . SER C 1 156 ? 94.40300 -24.91300 42.68400 1.000 30.73000 136 SER B C 1
ATOM 4012 O O . SER C 1 156 ? 94.77500 -23.77300 42.36300 1.000 25.31000 136 SER B O 1
ATOM 4015 N N . GLY C 1 157 ? 93.13600 -25.31600 42.56400 1.000 29.52000 137 GLY B N 1
ATOM 4016 C CA . GLY C 1 157 ? 92.13000 -24.48500 41.92900 1.000 24.46000 137 GLY B CA 1
ATOM 4017 C C . GLY C 1 157 ? 91.91300 -23.13100 42.56900 1.000 23.91000 137 GLY B C 1
ATOM 4018 O O . GLY C 1 157 ? 91.41300 -22.21700 41.89900 1.000 23.65000 137 GLY B O 1
ATOM 4019 N N . LEU C 1 158 ? 92.27700 -22.96400 43.84800 1.000 20.53000 138 LEU B N 1
ATOM 4020 C CA . LEU C 1 158 ? 92.03200 -21.71300 44.55200 1.000 20.12000 138 LEU B CA 1
ATOM 4021 C C . LEU C 1 158 ? 93.30500 -20.90400 44.79000 1.000 22.63000 138 LEU B C 1
ATOM 4022 O O . LEU C 1 158 ? 93.29500 -19.98000 45.60900 1.000 21.98000 138 LEU B O 1
ATOM 4027 N N . ILE C 1 159 ? 94.39400 -21.22200 44.08900 1.000 22.86000 139 ILE B N 1
ATOM 4028 C CA . ILE C 1 159 ? 95.57000 -20.35200 44.06300 1.000 23.16000 139 ILE B CA 1
ATOM 4029 C C . ILE C 1 159 ? 95.12300 -18.96700 43.61200 1.000 19.63000 139 ILE B C 1
ATOM 4030 O O . ILE C 1 159 ? 94.54700 -18.82200 42.52600 1.000 24.77000 139 ILE B O 1
ATOM 4035 N N . GLY C 1 160 ? 95.37600 -17.95100 44.42900 1.000 22.20000 140 GLY B N 1
ATOM 4036 C CA . GLY C 1 160 ? 94.93900 -16.60100 44.13400 1.000 21.77000 140 GLY B CA 1
ATOM 4037 C C . GLY C 1 160 ? 93.70000 -16.13700 44.87300 1.000 23.90000 140 GLY B C 1
ATOM 4038 O O . GLY C 1 160 ? 93.37300 -14.94100 44.80800 1.000 21.82000 140 GLY B O 1
ATOM 4039 N N . PHE C 1 161 ? 93.01700 -17.02100 45.60300 1.000 20.96000 141 PHE B N 1
ATOM 4040 C CA . PHE C 1 161 ? 91.66300 -16.75400 46.08800 1.000 21.42000 141 PHE B CA 1
ATOM 4041 C C . PHE C 1 161 ? 91.52500 -17.08300 47.57100 1.000 21.47000 141 PHE B C 1
ATOM 4042 O O . PHE C 1 161 ? 90.88200 -18.07800 47.93100 1.000 21.67000 141 PHE B O 1
ATOM 4050 N N . PRO C 1 162 ? 92.05900 -16.23900 48.46100 1.000 22.08000 142 PRO B N 1
ATOM 4051 C CA . PRO C 1 162 ? 91.98500 -16.56900 49.89700 1.000 22.06000 142 PRO B CA 1
ATOM 4052 C C . PRO C 1 162 ? 90.58800 -16.45500 50.49100 1.000 23.34000 142 PRO B C 1
ATOM 4053 O O . PRO C 1 162 ? 90.24000 -17.24400 51.38200 1.000 22.31000 142 PRO B O 1
ATOM 4057 N N . PHE C 1 163 ? 89.78400 -15.47600 50.06400 1.000 20.23000 143 PHE B N 1
ATOM 4058 C CA . PHE C 1 163 ? 88.40400 -15.41600 50.54000 1.000 19.71000 143 PHE B CA 1
ATOM 4059 C C . PHE C 1 163 ? 87.61900 -16.63900 50.08000 1.000 21.98000 143 PHE B C 1
ATOM 4060 O O . PHE C 1 163 ? 86.88200 -17.24200 50.86700 1.000 21.37000 143 PHE B O 1
ATOM 4068 N N . ASN C 1 164 ? 87.77600 -17.00800 48.80000 1.000 20.78000 144 ASN B N 1
ATOM 4069 C CA . ASN C 1 164 ? 87.10000 -18.16000 48.20500 1.000 22.33000 144 ASN B CA 1
ATOM 4070 C C . ASN C 1 164 ? 87.38400 -19.43900 48.98700 1.000 23.43000 144 ASN B C 1
ATOM 4071 O O . ASN C 1 164 ? 86.51300 -20.30400 49.11500 1.000 20.27000 144 ASN B O 1
ATOM 4076 N N . ILE C 1 165 ? 88.60900 -19.58400 49.50100 1.000 22.85000 145 ILE B N 1
ATOM 4077 C CA . ILE C 1 165 ? 88.97300 -20.78500 50.24900 1.000 23.31000 145 ILE B CA 1
ATOM 4078 C C . ILE C 1 165 ? 88.06400 -20.95700 51.46200 1.000 19.81000 145 ILE B C 1
ATOM 4079 O O . ILE C 1 165 ? 87.59600 -22.06500 51.75800 1.000 21.41000 145 ILE B O 1
ATOM 4084 N N . ILE C 1 166 ? 87.77200 -19.85900 52.15400 1.000 17.88000 146 ILE B N 1
ATOM 4085 C CA . ILE C 1 166 ? 86.99000 -19.90600 53.38600 1.000 18.48000 146 ILE B CA 1
ATOM 4086 C C . ILE C 1 166 ? 85.55000 -20.31800 53.10200 1.000 22.17000 146 ILE B C 1
ATOM 4087 O O . ILE C 1 166 ? 84.95500 -21.09100 53.86400 1.000 22.29000 146 ILE B O 1
ATOM 4092 N N . VAL C 1 167 ? 84.96300 -19.80800 52.01400 1.000 18.32000 147 VAL B N 1
ATOM 4093 C CA . VAL C 1 167 ? 83.52300 -19.91100 51.78300 1.000 19.19000 147 VAL B CA 1
ATOM 4094 C C . VAL C 1 167 ? 83.18100 -20.94500 50.71500 1.000 18.38000 147 VAL B C 1
ATOM 4095 O O . VAL C 1 167 ? 82.00700 -21.08400 50.34900 1.000 20.41000 147 VAL B O 1
ATOM 4099 N N . ASP C 1 168 ? 84.16300 -21.69700 50.21600 1.000 17.73000 148 ASP B N 1
ATOM 4100 C CA . ASP C 1 168 ? 83.89400 -22.56500 49.06800 1.000 21.03000 148 ASP B CA 1
ATOM 4101 C C . ASP C 1 168 ? 82.87000 -23.64600 49.39100 1.000 21.35000 148 ASP B C 1
ATOM 4102 O O . ASP C 1 168 ? 81.93400 -23.87300 48.61800 1.000 19.93000 148 ASP B O 1
ATOM 4107 N N . TRP C 1 169 ? 83.05000 -24.36700 50.50600 1.000 18.31000 149 TRP B N 1
ATOM 4108 C CA . TRP C 1 169 ? 82.02800 -25.35600 50.85400 1.000 17.84000 149 TRP B CA 1
ATOM 4109 C C . TRP C 1 169 ? 80.71100 -24.68500 51.24000 1.000 17.88000 149 TRP B C 1
ATOM 4110 O O . TRP C 1 169 ? 79.65000 -25.12500 50.75100 1.000 17.90000 149 TRP B O 1
ATOM 4121 N N . PRO C 1 170 ? 80.68700 -23.63900 52.08000 1.000 19.47000 150 PRO B N 1
ATOM 4122 C CA . PRO C 1 170 ? 79.41500 -22.92900 52.32600 1.000 18.48000 150 PRO B CA 1
ATOM 4123 C C . PRO C 1 170 ? 78.70200 -22.48100 51.05400 1.000 23.62000 150 PRO B C 1
ATOM 4124 O O . PRO C 1 170 ? 77.46000 -22.52000 51.00800 1.000 19.60000 150 PRO B O 1
ATOM 4128 N N . MET C 1 171 ? 79.45600 -22.09100 50.01100 1.000 21.47000 151 MET B N 1
ATOM 4129 C CA . MET C 1 171 ? 78.87600 -21.73300 48.71400 1.000 21.15000 151 MET B CA 1
ATOM 4130 C C . MET C 1 171 ? 78.04100 -22.85200 48.12900 1.000 19.36000 151 MET B C 1
ATOM 4131 O O . MET C 1 171 ? 77.14500 -22.59300 47.31600 1.000 19.65000 151 MET B O 1
ATOM 4136 N N . GLY C 1 172 ? 78.36700 -24.09500 48.46400 1.000 20.18000 152 GLY B N 1
ATOM 4137 C CA . GLY C 1 172 ? 77.72500 -25.26400 47.91500 1.000 19.12000 152 GLY B CA 1
ATOM 4138 C C . GLY C 1 172 ? 76.52600 -25.75600 48.68900 1.000 20.80000 152 GLY B C 1
ATOM 4139 O O . GLY C 1 172 ? 75.97400 -26.80800 48.34000 1.000 20.71000 152 GLY B O 1
ATOM 4140 N N . THR C 1 173 ? 76.10500 -25.02500 49.72100 1.000 18.75000 153 THR B N 1
ATOM 4141 C CA . THR C 1 173 ? 74.96600 -25.41300 50.53600 1.000 20.03000 153 THR B CA 1
ATOM 4142 C C . THR C 1 173 ? 73.72900 -24.64500 50.11400 1.000 18.53000 153 THR B C 1
ATOM 4143 O O . THR C 1 173 ? 73.81900 -23.55800 49.53800 1.000 18.12000 153 THR B O 1
ATOM 4147 N N . PRO C 1 174 ? 72.54400 -25.18800 50.37700 1.000 21.50000 154 PRO B N 1
ATOM 4148 C CA . PRO C 1 174 ? 71.32100 -24.44500 50.02900 1.000 21.60000 154 PRO B CA 1
ATOM 4149 C C . PRO C 1 174 ? 71.21900 -23.09200 50.71600 1.000 21.00000 154 PRO B C 1
ATOM 4150 O O . PRO C 1 174 ? 70.84900 -22.10800 50.06600 1.000 19.31000 154 PRO B O 1
ATOM 4154 N N . SER C 1 175 ? 71.55200 -23.00400 52.01200 1.000 16.24000 155 SER B N 1
ATOM 4155 C CA . SER C 1 175 ? 71.51500 -21.70500 52.68400 1.000 14.80000 155 SER B CA 1
ATOM 4156 C C . SER C 1 175 ? 72.63300 -20.78900 52.19400 1.000 17.49000 155 SER B C 1
ATOM 4157 O O . SER C 1 175 ? 72.45000 -19.56500 52.10300 1.000 19.58000 155 SER B O 1
ATOM 4160 N N . GLY C 1 176 ? 73.81100 -21.35400 51.90900 1.000 15.69000 156 GLY B N 1
ATOM 4161 C CA . GLY C 1 176 ? 74.88400 -20.54600 51.34100 1.000 18.50000 156 GLY B CA 1
ATOM 4162 C C . GLY C 1 176 ? 74.54300 -19.98200 49.97100 1.000 20.87000 156 GLY B C 1
ATOM 4163 O O . GLY C 1 176 ? 74.86900 -18.83100 49.66400 1.000 17.12000 156 GLY B O 1
ATOM 4164 N N . ARG C 1 177 ? 73.89300 -20.77900 49.12300 1.000 18.65000 157 ARG B N 1
ATOM 4165 C CA A ARG C 1 177 ? 73.45700 -20.25400 47.83100 0.560 17.91000 157 ARG B CA 1
ATOM 4166 C CA B ARG C 1 177 ? 73.46300 -20.25000 47.83200 0.440 17.81000 157 ARG B CA 1
ATOM 4167 C C . ARG C 1 177 ? 72.52100 -19.06800 48.01800 1.000 19.29000 157 ARG B C 1
ATOM 4168 O O . ARG C 1 177 ? 72.64100 -18.05300 47.32200 1.000 20.90000 157 ARG B O 1
ATOM 4183 N N . GLN C 1 178 ? 71.59300 -19.16900 48.97200 1.000 19.77000 158 GLN B N 1
ATOM 4184 C CA . GLN C 1 178 ? 70.69400 -18.05400 49.23500 1.000 17.91000 158 GLN B CA 1
ATOM 4185 C C . GLN C 1 178 ? 71.46800 -16.84900 49.75100 1.000 18.27000 158 GLN B C 1
ATOM 4186 O O . GLN C 1 178 ? 71.30500 -15.72800 49.25200 1.000 19.99000 158 GLN B O 1
ATOM 4192 N N . PHE C 1 179 ? 72.33400 -17.07100 50.74700 1.000 21.66000 159 PHE B N 1
ATOM 4193 C CA . PHE C 1 179 ? 73.14000 -15.99600 51.32000 1.000 16.95000 159 PHE B CA 1
ATOM 4194 C C . PHE C 1 179 ? 73.91100 -15.24000 50.24100 1.000 21.47000 159 PHE B C 1
ATOM 4195 O O . PHE C 1 179 ? 73.92500 -14.00500 50.21800 1.000 20.78000 159 PHE B O 1
ATOM 4203 N N . PHE C 1 180 ? 74.57200 -15.96500 49.34500 1.000 16.63000 160 PHE B N 1
ATOM 4204 C CA . PHE C 1 180 ? 75.43200 -15.31000 48.36400 1.000 19.61000 160 PHE B CA 1
ATOM 4205 C C . PHE C 1 180 ? 74.67300 -14.77300 47.15100 1.000 20.64000 160 PHE B C 1
ATOM 4206 O O . PHE C 1 180 ? 75.30300 -14.22700 46.23800 1.000 20.44000 160 PHE B O 1
ATOM 4214 N N . LEU C 1 181 ? 73.34900 -14.86900 47.13400 1.000 19.41000 161 LEU B N 1
ATOM 4215 C CA . LEU C 1 181 ? 72.53300 -14.15100 46.16500 1.000 21.28000 161 LEU B CA 1
ATOM 4216 C C . LEU C 1 181 ? 71.92400 -12.87800 46.73800 1.000 23.64000 161 LEU B C 1
ATOM 4217 O O . LEU C 1 181 ? 71.26900 -12.13700 46.00400 1.000 20.55000 161 LEU B O 1
ATOM 4222 N N . ASP C 1 182 ? 72.13000 -12.59400 48.02200 1.000 18.15000 162 ASP B N 1
ATOM 4223 C CA . ASP C 1 182 ? 71.49200 -11.43900 48.64000 1.000 21.02000 162 ASP B CA 1
ATOM 4224 C C . ASP C 1 182 ? 72.19000 -10.15500 48.19900 1.000 21.72000 162 ASP B C 1
ATOM 4225 O O . ASP C 1 182 ? 73.41900 -10.04700 48.27900 1.000 20.17000 162 ASP B O 1
ATOM 4230 N N . THR C 1 183 ? 71.40800 -9.17300 47.72600 1.000 19.40000 163 THR B N 1
ATOM 4231 C CA . THR C 1 183 ? 72.03500 -7.98500 47.15500 1.000 24.18000 163 THR B CA 1
ATOM 4232 C C . THR C 1 183 ? 72.77800 -7.16900 48.20800 1.000 21.10000 163 THR B C 1
ATOM 4233 O O . THR C 1 183 ? 73.80200 -6.55500 47.89400 1.000 20.79000 163 THR B O 1
ATOM 4237 N N . ARG C 1 184 ? 72.28700 -7.13700 49.45000 1.000 21.23000 164 ARG B N 1
ATOM 4238 C CA A ARG C 1 184 ? 72.99800 -6.39500 50.48600 0.370 22.52000 164 ARG B CA 1
ATOM 4239 C CA B ARG C 1 184 ? 72.98900 -6.40700 50.50500 0.630 22.51000 164 ARG B CA 1
ATOM 4240 C C . ARG C 1 184 ? 74.28900 -7.10300 50.88000 1.000 25.21000 164 ARG B C 1
ATOM 4241 O O . ARG C 1 184 ? 75.30900 -6.44400 51.14300 1.000 19.65000 164 ARG B O 1
ATOM 4256 N N . VAL C 1 185 ? 74.26100 -8.43900 50.93300 1.000 20.79000 165 VAL B N 1
ATOM 4257 C CA . VAL C 1 185 ? 75.47500 -9.21000 51.16400 1.000 19.47000 165 VAL B CA 1
ATOM 4258 C C . VAL C 1 185 ? 76.50800 -8.88300 50.09300 1.000 19.43000 165 VAL B C 1
ATOM 4259 O O . VAL C 1 185 ? 77.68900 -8.65000 50.38300 1.000 18.94000 165 VAL B O 1
ATOM 4263 N N . ASN C 1 186 ? 76.07300 -8.82000 48.84200 1.000 15.69000 166 ASN B N 1
ATOM 4264 C CA . ASN C 1 186 ? 77.04700 -8.61900 47.78500 1.000 20.01000 166 ASN B CA 1
ATOM 4265 C C . ASN C 1 186 ? 77.55600 -7.18500 47.73600 1.000 19.24000 166 ASN B C 1
ATOM 4266 O O . ASN C 1 186 ? 78.70700 -6.96300 47.35400 1.000 20.88000 166 ASN B O 1
ATOM 4271 N N . LYS C 1 187 ? 76.74600 -6.20300 48.13900 1.000 18.89000 167 LYS B N 1
ATOM 4272 C CA . LYS C 1 187 ? 77.28700 -4.85400 48.30000 1.000 22.62000 167 LYS B CA 1
ATOM 4273 C C . LYS C 1 187 ? 78.35400 -4.82500 49.39500 1.000 24.73000 167 LYS B C 1
ATOM 4274 O O . LYS C 1 187 ? 79.41500 -4.20600 49.22600 1.000 19.96000 167 LYS B O 1
ATOM 4280 N N . CYS C 1 188 ? 78.10900 -5.51800 50.51200 1.000 20.13000 168 CYS B N 1
ATOM 4281 C CA . CYS C 1 188 ? 79.12600 -5.58700 51.55900 1.000 21.33000 168 CYS B CA 1
ATOM 4282 C C . CYS C 1 188 ? 80.39300 -6.26400 51.05100 1.000 19.39000 168 CYS B C 1
ATOM 4283 O O . CYS C 1 188 ? 81.50500 -5.80400 51.33000 1.000 20.98000 168 CYS B O 1
ATOM 4286 N N . LEU C 1 189 ? 80.24500 -7.35000 50.28300 1.000 20.58000 169 LEU B N 1
ATOM 4287 C CA . LEU C 1 189 ? 81.41000 -8.05400 49.75500 1.000 20.83000 169 LEU B CA 1
ATOM 4288 C C . LEU C 1 189 ? 82.16600 -7.19600 48.74500 1.000 20.96000 169 LEU B C 1
ATOM 4289 O O . LEU C 1 189 ? 83.40200 -7.19300 48.72800 1.000 19.70000 169 LEU B O 1
ATOM 4294 N N . LYS C 1 190 ? 81.44200 -6.48500 47.88200 1.000 22.06000 170 LYS B N 1
ATOM 4295 C CA . LYS C 1 190 ? 82.08500 -5.53100 46.98600 1.000 21.72000 170 LYS B CA 1
ATOM 4296 C C . LYS C 1 190 ? 82.99500 -4.58200 47.76100 1.000 19.45000 170 LYS B C 1
ATOM 4297 O O . LYS C 1 190 ? 84.16000 -4.36700 47.39500 1.000 23.75000 170 LYS B O 1
ATOM 4303 N N . ASP C 1 191 ? 82.46500 -3.98900 48.82800 1.000 20.04000 171 ASP B N 1
ATOM 4304 C CA . ASP C 1 191 ? 83.23400 -3.00500 49.58700 1.000 23.28000 171 ASP B CA 1
ATOM 4305 C C . ASP C 1 191 ? 84.43000 -3.64700 50.28000 1.000 21.53000 171 ASP B C 1
ATOM 4306 O O . ASP C 1 191 ? 85.51700 -3.06300 50.31800 1.000 19.90000 171 ASP B O 1
ATOM 4311 N N . ILE C 1 192 ? 84.25700 -4.86200 50.80700 1.000 20.73000 172 ILE B N 1
ATOM 4312 C CA . ILE C 1 192 ? 85.38200 -5.58800 51.39400 1.000 23.02000 172 ILE B CA 1
ATOM 4313 C C . ILE C 1 192 ? 86.44700 -5.87400 50.34200 1.000 22.89000 172 ILE B C 1
ATOM 4314 O O . ILE C 1 192 ? 87.64400 -5.64000 50.56100 1.000 20.64000 172 ILE B O 1
ATOM 4319 N N . LEU C 1 193 ? 86.03500 -6.41700 49.19600 1.000 20.67000 173 LEU B N 1
ATOM 4320 C CA . LEU C 1 193 ? 87.01000 -6.80700 48.18600 1.000 20.61000 173 LEU B CA 1
ATOM 4321 C C . LEU C 1 193 ? 87.65800 -5.58900 47.53600 1.000 23.41000 173 LEU B C 1
ATOM 4322 O O . LEU C 1 193 ? 88.80600 -5.66900 47.08000 1.000 23.38000 173 LEU B O 1
ATOM 4327 N N . ASN C 1 194 ? 86.95500 -4.45500 47.49300 1.000 21.23000 174 ASN B N 1
ATOM 4328 C CA . ASN C 1 194 ? 87.58000 -3.24200 46.97100 1.000 22.36000 174 ASN B CA 1
ATOM 4329 C C . ASN C 1 194 ? 88.57500 -2.66100 47.97000 1.000 24.26000 174 ASN B C 1
ATOM 4330 O O . ASN C 1 194 ? 89.62100 -2.12700 47.57400 1.000 22.03000 174 ASN B O 1
ATOM 4335 N N . LYS C 1 195 ? 88.28700 -2.77900 49.26800 1.000 23.27000 175 LYS B N 1
ATOM 4336 C CA . LYS C 1 195 ? 89.28600 -2.39900 50.26300 1.000 24.24000 175 LYS B CA 1
ATOM 4337 C C . LYS C 1 195 ? 90.52700 -3.27700 50.13900 1.000 26.23000 175 LYS B C 1
ATOM 4338 O O . LYS C 1 195 ? 91.66000 -2.79600 50.27600 1.000 25.25000 175 LYS B O 1
ATOM 4344 N N . TRP C 1 196 ? 90.33000 -4.57100 49.86900 1.000 22.75000 176 TRP B N 1
ATOM 4345 C CA . TRP C 1 196 ? 91.45000 -5.47200 49.61800 1.000 21.50000 176 TRP B CA 1
ATOM 4346 C C . TRP C 1 196 ? 92.25300 -5.02000 48.40600 1.000 26.45000 176 TRP B C 1
ATOM 4347 O O . TRP C 1 196 ? 93.49200 -5.01800 48.42600 1.000 23.52000 176 TRP B O 1
ATOM 4358 N N . ASN C 1 197 ? 91.55300 -4.67500 47.32200 1.000 24.06000 177 ASN B N 1
ATOM 4359 C CA . ASN C 1 197 ? 92.22100 -4.19200 46.12200 1.000 27.13000 177 ASN B CA 1
ATOM 4360 C C . ASN C 1 197 ? 93.07400 -2.95900 46.41300 1.000 22.94000 177 ASN B C 1
ATOM 4361 O O . ASN C 1 197 ? 94.16200 -2.81500 45.84800 1.000 24.46000 177 ASN B O 1
ATOM 4366 N N . GLU C 1 198 ? 92.60100 -2.06100 47.28900 1.000 22.45000 178 GLU B N 1
ATOM 4367 C CA . GLU C 1 198 ? 93.40600 -0.89700 47.67500 1.000 28.08000 178 GLU B CA 1
ATOM 4368 C C . GLU C 1 198 ? 94.75700 -1.31700 48.23400 1.000 31.87000 178 GLU B C 1
ATOM 4369 O O . GLU C 1 198 ? 95.78500 -0.68000 47.95900 1.000 24.97000 178 GLU B O 1
ATOM 4375 N N . PHE C 1 199 ? 94.76600 -2.35700 49.06900 1.000 24.65000 179 PHE B N 1
ATOM 4376 C CA . PHE C 1 199 ? 96.01800 -2.87100 49.60400 1.000 24.91000 179 PHE B CA 1
ATOM 4377 C C . PHE C 1 199 ? 96.85100 -3.53800 48.51600 1.000 24.44000 179 PHE B C 1
ATOM 4378 O O . PHE C 1 199 ? 98.07900 -3.37800 48.47700 1.000 26.06000 179 PHE B O 1
ATOM 4386 N N . LEU C 1 200 ? 96.20900 -4.29600 47.62200 1.000 24.81000 180 LEU B N 1
ATOM 4387 C CA . LEU C 1 200 ? 96.95200 -4.99600 46.58300 1.000 20.02000 180 LEU B CA 1
ATOM 4388 C C . LEU C 1 200 ? 97.60400 -4.04200 45.58300 1.000 24.17000 180 LEU B C 1
ATOM 4389 O O . LEU C 1 200 ? 98.55700 -4.43500 44.90400 1.000 24.66000 180 LEU B O 1
ATOM 4394 N N . LYS C 1 201 ? 97.09700 -2.82200 45.46200 1.000 22.29000 181 LYS B N 1
ATOM 4395 C CA . LYS C 1 201 ? 97.68100 -1.78400 44.61600 1.000 27.28000 181 LYS B CA 1
ATOM 4396 C C . LYS C 1 201 ? 98.66100 -0.88500 45.35900 1.000 25.38000 181 LYS B C 1
ATOM 4397 O O . LYS C 1 201 ? 99.12200 0.10400 44.78100 1.000 26.20000 181 LYS B O 1
ATOM 4403 N N . ASP C 1 202 ? 98.94500 -1.17000 46.62900 1.000 25.49000 182 ASP B N 1
ATOM 4404 C CA . ASP C 1 202 ? 99.75900 -0.30100 47.46300 1.000 25.27000 182 ASP B CA 1
ATOM 4405 C C . ASP C 1 202 ? 101.19400 -0.80800 47.44600 1.000 29.34000 182 ASP B C 1
ATOM 4406 O O . ASP C 1 202 ? 101.47400 -1.87000 48.03000 1.000 27.17000 182 ASP B O 1
ATOM 4411 N N . PRO C 1 203 ? 102.13400 -0.10300 46.81300 1.000 28.35000 183 PRO B N 1
ATOM 4412 C CA . PRO C 1 203 ? 103.52900 -0.58400 46.81700 1.000 26.59000 183 PRO B CA 1
ATOM 4413 C C . PRO C 1 203 ? 104.15900 -0.60700 48.20700 1.000 20.31000 183 PRO B C 1
ATOM 4414 O O . PRO C 1 203 ? 105.19900 -1.25200 48.38600 1.000 28.31000 183 PRO B O 1
ATOM 4418 N N . THR C 1 204 ? 103.56100 0.05000 49.19600 1.000 25.21000 184 THR B N 1
ATOM 4419 C CA . THR C 1 204 ? 104.07300 0.00200 50.56000 1.000 25.66000 184 THR B CA 1
ATOM 4420 C C . THR C 1 204 ? 103.44800 -1.10200 51.40500 1.000 31.49000 184 THR B C 1
ATOM 4421 O O . THR C 1 204 ? 103.88100 -1.29700 52.54500 1.000 27.20000 184 THR B O 1
ATOM 4425 N N . ALA C 1 205 ? 102.45700 -1.82900 50.88700 1.000 28.59000 185 ALA B N 1
ATOM 4426 C CA . ALA C 1 205 ? 101.70900 -2.81300 51.68600 1.000 23.73000 185 ALA B CA 1
ATOM 4427 C C . ALA C 1 205 ? 101.25000 -2.20500 53.00900 1.000 25.88000 185 ALA B C 1
ATOM 4428 O O . ALA C 1 205 ? 101.48800 -2.74400 54.09200 1.000 27.25000 185 ALA B O 1
ATOM 4430 N N . GLN C 1 206 ? 100.60500 -1.04700 52.90200 1.000 24.57000 186 GLN B N 1
ATOM 4431 C CA . GLN C 1 206 ? 100.03500 -0.31200 54.02400 1.000 28.25000 186 GLN B CA 1
ATOM 4432 C C . GLN C 1 206 ? 101.10500 0.04500 55.06200 1.000 30.52000 186 GLN B C 1
ATOM 4433 O O . GLN C 1 206 ? 101.01700 -0.29600 56.24300 1.000 24.88000 186 GLN B O 1
ATOM 4439 N N . GLY C 1 207 ? 102.12900 0.75200 54.59800 1.000 27.65000 187 GLY B N 1
ATOM 4440 C CA . GLY C 1 207 ? 103.05000 1.39400 55.51200 1.000 29.74000 187 GLY B CA 1
ATOM 4441 C C . GLY C 1 207 ? 104.25400 0.57700 55.90400 1.000 27.20000 187 GLY B C 1
ATOM 4442 O O . GLY C 1 207 ? 104.82700 0.81700 56.97400 1.000 26.70000 187 GLY B O 1
ATOM 4443 N N . ASN C 1 208 ? 104.66700 -0.37000 55.06600 1.000 28.93000 188 ASN B N 1
ATOM 4444 C CA . ASN C 1 208 ? 105.81200 -1.23100 55.33600 1.000 30.62000 188 ASN B CA 1
ATOM 4445 C C . ASN C 1 208 ? 107.01000 -0.86500 54.46100 1.000 30.79000 188 ASN B C 1
ATOM 4446 O O . ASN C 1 208 ? 107.78200 -1.72900 54.03700 1.000 30.25000 188 ASN B O 1
ATOM 4451 N N . GLY C 1 209 ? 107.18100 0.43100 54.19600 1.000 30.68000 189 GLY B N 1
ATOM 4452 C CA . GLY C 1 209 ? 108.28300 0.91000 53.39000 1.000 32.72000 189 GLY B CA 1
ATOM 4453 C C . GLY C 1 209 ? 107.99500 0.79200 51.90600 1.000 33.82000 189 GLY B C 1
ATOM 4454 O O . GLY C 1 209 ? 107.03400 0.16000 51.46900 1.000 28.18000 189 GLY B O 1
ATOM 4455 N N . ASN C 1 210 ? 108.86700 1.41000 51.10700 1.000 29.85000 190 ASN B N 1
ATOM 4456 C CA . ASN C 1 210 ? 108.61800 1.45800 49.67000 1.000 25.63000 190 ASN B CA 1
ATOM 4457 C C . ASN C 1 210 ? 108.71800 0.08700 49.00600 1.000 28.01000 190 ASN B C 1
ATOM 4458 O O . ASN C 1 210 ? 108.14500 -0.10500 47.92700 1.000 25.92000 190 ASN B O 1
ATOM 4463 N N . LYS C 1 211 ? 109.40300 -0.87500 49.62500 1.000 30.67000 191 LYS B N 1
ATOM 4464 C CA . LYS C 1 211 ? 109.48700 -2.23100 49.09600 1.000 29.15000 191 LYS B CA 1
ATOM 4465 C C . LYS C 1 211 ? 108.48600 -3.17900 49.74800 1.000 29.60000 191 LYS B C 1
ATOM 4466 O O . LYS C 1 211 ? 108.55400 -4.39100 49.51200 1.000 28.34000 191 LYS B O 1
ATOM 4472 N N . GLY C 1 212 ? 107.56300 -2.65500 50.55700 1.000 27.24000 192 GLY B N 1
ATOM 4473 C CA . GLY C 1 212 ? 106.66200 -3.52400 51.30100 1.000 33.85000 192 GLY B CA 1
ATOM 4474 C C . GLY C 1 212 ? 105.77700 -4.37100 50.40400 1.000 30.29000 192 GLY B C 1
ATOM 4475 O O . GLY C 1 212 ? 105.56500 -5.55900 50.66900 1.000 26.56000 192 GLY B O 1
ATOM 4476 N N . GLY C 1 213 ? 105.26300 -3.77500 49.32500 1.000 24.67000 193 GLY B N 1
ATOM 4477 C CA . GLY C 1 213 ? 104.41600 -4.52300 48.40500 1.000 26.83000 193 GLY B CA 1
ATOM 4478 C C . GLY C 1 213 ? 105.15900 -5.64900 47.71800 1.000 31.72000 193 GLY B C 1
ATOM 4479 O O . GLY C 1 213 ? 104.61000 -6.73500 47.50900 1.000 27.92000 193 GLY B O 1
ATOM 4480 N N . ASN C 1 214 ? 106.42300 -5.40600 47.36300 1.000 27.65000 194 ASN B N 1
ATOM 4481 C CA . ASN C 1 214 ? 107.24300 -6.43000 46.73200 1.000 26.84000 194 ASN B CA 1
ATOM 4482 C C . ASN C 1 214 ? 107.63300 -7.52700 47.72300 1.000 24.98000 194 ASN B C 1
ATOM 4483 O O . ASN C 1 214 ? 107.63700 -8.71400 47.37400 1.000 26.31000 194 ASN B O 1
ATOM 4488 N N . GLN C 1 215 ? 107.99300 -7.15000 48.95100 1.000 31.43000 195 GLN B N 1
ATOM 4489 C CA . GLN C 1 215 ? 108.38500 -8.15800 49.93300 1.000 28.92000 195 GLN B CA 1
ATOM 4490 C C . GLN C 1 215 ? 107.21800 -9.08300 50.25800 1.000 31.39000 195 GLN B C 1
ATOM 4491 O O . GLN C 1 215 ? 107.40500 -10.29100 50.46300 1.000 27.76000 195 GLN B O 1
ATOM 4497 N N . ALA C 1 216 ? 106.00900 -8.53000 50.32100 1.000 26.93000 196 ALA B N 1
ATOM 4498 C CA . ALA C 1 216 ? 104.83900 -9.36200 50.57500 1.000 32.20000 196 ALA B CA 1
ATOM 4499 C C . ALA C 1 216 ? 104.71400 -10.46000 49.52400 1.000 27.21000 196 ALA B C 1
ATOM 4500 O O . ALA C 1 216 ? 104.37900 -11.60600 49.84700 1.000 30.14000 196 ALA B O 1
ATOM 4502 N N . LEU C 1 217 ? 105.02800 -10.13900 48.26700 1.000 23.24000 197 LEU B N 1
ATOM 4503 C CA . LEU C 1 217 ? 104.97100 -11.13900 47.20700 1.000 22.16000 197 LEU B CA 1
ATOM 4504 C C . LEU C 1 217 ? 106.02300 -12.21800 47.41100 1.000 28.99000 197 LEU B C 1
ATOM 4505 O O . LEU C 1 217 ? 105.76200 -13.40300 47.17100 1.000 26.24000 197 LEU B O 1
ATOM 4510 N N . ILE C 1 218 ? 107.23000 -11.82400 47.82900 1.000 30.74000 198 ILE B N 1
ATOM 4511 C CA . ILE C 1 218 ? 108.29000 -12.80300 48.04100 1.000 28.73000 198 ILE B CA 1
ATOM 4512 C C . ILE C 1 218 ? 107.96300 -13.68000 49.24300 1.000 23.05000 198 ILE B C 1
ATOM 4513 O O . ILE C 1 218 ? 108.11800 -14.90600 49.19400 1.000 27.33000 198 ILE B O 1
ATOM 4518 N N . ASP C 1 219 ? 107.48700 -13.06600 50.33000 1.000 24.74000 199 ASP B N 1
ATOM 4519 C CA . ASP C 1 219 ? 107.12800 -13.82700 51.52300 1.000 29.78000 199 ASP B CA 1
ATOM 4520 C C . ASP C 1 219 ? 106.06700 -14.87600 51.21400 1.000 33.08000 199 ASP B C 1
ATOM 4521 O O . ASP C 1 219 ? 106.07100 -15.96200 51.81100 1.000 27.68000 199 ASP B O 1
ATOM 4526 N N . ALA C 1 220 ? 105.16200 -14.57800 50.27700 1.000 25.71000 200 ALA B N 1
ATOM 4527 C CA . ALA C 1 220 ? 104.05900 -15.47000 49.95100 1.000 29.22000 200 ALA B CA 1
ATOM 4528 C C . ALA C 1 220 ? 104.44200 -16.55500 48.95100 1.000 31.01000 200 ALA B C 1
ATOM 4529 O O . ALA C 1 220 ? 103.56600 -17.30800 48.51800 1.000 30.01000 200 ALA B O 1
ATOM 4531 N N . GLY C 1 221 ? 105.71400 -16.65600 48.56900 1.000 29.10000 201 GLY B N 1
ATOM 4532 C CA . GLY C 1 221 ? 106.18400 -17.76400 47.76300 1.000 27.10000 201 GLY B CA 1
ATOM 4533 C C . GLY C 1 221 ? 106.18300 -17.56600 46.26500 1.000 28.28000 201 GLY B C 1
ATOM 4534 O O . GLY C 1 221 ? 106.47700 -18.52100 45.53200 1.000 28.28000 201 GLY B O 1
ATOM 4535 N N . TRP C 1 222 ? 105.88000 -16.36200 45.77800 1.000 28.44000 202 TRP B N 1
ATOM 4536 C CA . TRP C 1 222 ? 105.75000 -16.17200 44.34000 1.000 27.88000 202 TRP B CA 1
ATOM 4537 C C . TRP C 1 222 ? 107.09000 -16.11400 43.61100 1.000 27.51000 202 TRP B C 1
ATOM 4538 O O . TRP C 1 222 ? 107.11700 -16.32100 42.39500 1.000 28.42000 202 TRP B O 1
ATOM 4549 N N . SER C 1 223 ? 108.20100 -15.87200 44.30900 1.000 28.84000 203 SER B N 1
ATOM 4550 C CA . SER C 1 223 ? 109.50700 -15.96200 43.66000 1.000 30.55000 203 SER B CA 1
ATOM 4551 C C . SER C 1 223 ? 110.08200 -17.37100 43.67400 1.000 33.12000 203 SER B C 1
ATOM 4552 O O . SER C 1 223 ? 111.19700 -17.57100 43.18400 1.000 31.25000 203 SER B O 1
ATOM 4555 N N . SER C 1 224 ? 109.35600 -18.35100 44.21000 1.000 29.62000 204 SER B N 1
ATOM 4556 C CA . SER C 1 224 ? 109.85800 -19.71400 44.23400 1.000 26.52000 204 SER B CA 1
ATOM 4557 C C . SER C 1 224 ? 110.00800 -20.25000 42.81100 1.000 33.88000 204 SER B C 1
ATOM 4558 O O . SER C 1 224 ? 109.37800 -19.76600 41.86500 1.000 29.01000 204 SER B O 1
ATOM 4561 N N . ASP C 1 225 ? 110.87100 -21.26200 42.66500 1.000 30.62000 205 ASP B N 1
ATOM 4562 C CA . ASP C 1 225 ? 110.98600 -21.95300 41.38200 1.000 30.73000 205 ASP B CA 1
ATOM 4563 C C . ASP C 1 225 ? 109.64600 -22.52300 40.94900 1.000 35.04000 205 ASP B C 1
ATOM 4564 O O . ASP C 1 225 ? 109.29500 -22.46700 39.76700 1.000 30.73000 205 ASP B O 1
ATOM 4569 N N . ALA C 1 226 ? 108.89400 -23.10300 41.89000 1.000 30.94000 206 ALA B N 1
ATOM 4570 C CA . ALA C 1 226 ? 107.59600 -23.67400 41.54200 1.000 33.75000 206 ALA B CA 1
ATOM 4571 C C . ALA C 1 226 ? 106.70400 -22.63600 40.86800 1.000 25.52000 206 ALA B C 1
ATOM 4572 O O . ALA C 1 226 ? 106.14900 -22.88500 39.79300 1.000 28.85000 206 ALA B O 1
ATOM 4574 N N . ALA C 1 227 ? 106.56700 -21.45900 41.48900 1.000 30.18000 207 ALA B N 1
ATOM 4575 C CA . ALA C 1 227 ? 105.64200 -20.44800 40.98300 1.000 28.03000 207 ALA B CA 1
ATOM 4576 C C . ALA C 1 227 ? 106.12400 -19.86400 39.65800 1.000 32.33000 207 ALA B C 1
ATOM 4577 O O . ALA C 1 227 ? 105.35000 -19.74600 38.69600 1.000 26.54000 207 ALA B O 1
ATOM 4579 N N . VAL C 1 228 ? 107.40200 -19.49100 39.57900 1.000 29.53000 208 VAL B N 1
ATOM 4580 C CA . VAL C 1 228 ? 107.88300 -18.84100 38.36000 1.000 30.04000 208 VAL B CA 1
ATOM 4581 C C . VAL C 1 228 ? 107.86000 -19.81500 37.18500 1.000 29.62000 208 VAL B C 1
ATOM 4582 O O . VAL C 1 228 ? 107.43300 -19.45900 36.07800 1.000 30.12000 208 VAL B O 1
ATOM 4586 N N . GLU C 1 229 ? 108.29200 -21.06300 37.40400 1.000 28.94000 209 GLU B N 1
ATOM 4587 C CA . GLU C 1 229 ? 108.20600 -22.05800 36.33800 1.000 29.45000 209 GLU B CA 1
ATOM 4588 C C . GLU C 1 229 ? 106.76400 -22.26000 35.88100 1.000 32.55000 209 GLU B C 1
ATOM 4589 O O . GLU C 1 229 ? 106.50500 -22.43900 34.68600 1.000 33.11000 209 GLU B O 1
ATOM 4595 N N . GLN C 1 230 ? 105.81000 -22.24000 36.81500 1.000 31.73000 210 GLN B N 1
ATOM 4596 C CA A GLN C 1 230 ? 104.40200 -22.38100 36.45300 0.660 30.68000 210 GLN B CA 1
ATOM 4597 C CA B GLN C 1 230 ? 104.42000 -22.40300 36.40800 0.340 30.69000 210 GLN B CA 1
ATOM 4598 C C . GLN C 1 230 ? 103.93300 -21.20500 35.60200 1.000 27.87000 210 GLN B C 1
ATOM 4599 O O . GLN C 1 230 ? 103.19900 -21.38000 34.62400 1.000 30.26000 210 GLN B O 1
ATOM 4610 N N . LEU C 1 231 ? 104.33600 -19.98800 35.97500 1.000 27.33000 211 LEU B N 1
ATOM 4611 C CA . LEU C 1 231 ? 103.93400 -18.82400 35.19100 1.000 27.57000 211 LEU B CA 1
ATOM 4612 C C . LEU C 1 231 ? 104.53800 -18.87800 33.79400 1.000 28.75000 211 LEU B C 1
ATOM 4613 O O . LEU C 1 231 ? 103.86100 -18.57100 32.79800 1.000 26.90000 211 LEU B O 1
ATOM 4618 N N . VAL C 1 232 ? 105.80500 -19.28900 33.70100 1.000 28.62000 212 VAL B N 1
ATOM 4619 C CA . VAL C 1 232 ? 106.46500 -19.41700 32.40400 1.000 29.57000 212 VAL B CA 1
ATOM 4620 C C . VAL C 1 232 ? 105.81100 -20.51600 31.58000 1.000 29.62000 212 VAL B C 1
ATOM 4621 O O . VAL C 1 232 ? 105.46700 -20.31400 30.41000 1.000 35.02000 212 VAL B O 1
ATOM 4625 N N . ASN C 1 233 ? 105.62000 -21.69500 32.17800 1.000 29.77000 213 ASN B N 1
ATOM 4626 C CA . ASN C 1 233 ? 105.01600 -22.80800 31.44700 1.000 27.44000 213 ASN B CA 1
ATOM 4627 C C . ASN C 1 233 ? 103.62200 -22.45800 30.94300 1.000 29.63000 213 ASN B C 1
ATOM 4628 O O . ASN C 1 233 ? 103.22200 -22.89300 29.85700 1.000 31.53000 213 ASN B O 1
ATOM 4633 N N . LYS C 1 234 ? 102.85500 -21.69800 31.73300 1.000 31.49000 214 LYS B N 1
ATOM 4634 C CA . LYS C 1 234 ? 101.50500 -21.34100 31.30800 1.000 28.48000 214 LYS B CA 1
ATOM 4635 C C . LYS C 1 234 ? 101.53700 -20.38100 30.12200 1.000 28.42000 214 LYS B C 1
ATOM 4636 O O . LYS C 1 234 ? 100.78800 -20.55800 29.15500 1.000 26.29000 214 LYS B O 1
ATOM 4642 N N . ALA C 1 235 ? 102.39900 -19.36300 30.17500 1.000 26.87000 215 ALA B N 1
ATOM 4643 C CA . ALA C 1 235 ? 102.54100 -18.46400 29.03300 1.000 32.77000 215 ALA B CA 1
ATOM 4644 C C . ALA C 1 235 ? 102.97400 -19.22200 27.78000 1.000 30.86000 215 ALA B C 1
ATOM 4645 O O . ALA C 1 235 ? 102.47900 -18.94300 26.68000 1.000 31.77000 215 ALA B O 1
ATOM 4647 N N . ASN C 1 236 ? 103.85700 -20.22100 27.92900 1.000 30.95000 216 ASN B N 1
ATOM 4648 C CA . ASN C 1 236 ? 104.39500 -20.93800 26.77400 1.000 32.66000 216 ASN B CA 1
ATOM 4649 C C . ASN C 1 236 ? 103.41800 -21.93800 26.15700 1.000 31.89000 216 ASN B C 1
ATOM 4650 O O . ASN C 1 236 ? 103.59100 -22.30300 24.98600 1.000 30.51000 216 ASN B O 1
ATOM 4655 N N . GLU C 1 237 ? 102.40300 -22.40000 26.90100 1.000 32.20000 217 GLU B N 1
ATOM 4656 C CA . GLU C 1 237 ? 101.54800 -23.46100 26.37500 1.000 26.36000 217 GLU B CA 1
ATOM 4657 C C . GLU C 1 237 ? 100.67700 -22.99800 25.20700 1.000 29.49000 217 GLU B C 1
ATOM 4658 O O . GLU C 1 237 ? 100.16100 -23.84200 24.46600 1.000 33.25000 217 GLU B O 1
ATOM 4664 N N . SER C 1 238 ? 100.51300 -21.68900 25.00200 1.000 28.43000 218 SER B N 1
ATOM 4665 C CA . SER C 1 238 ? 99.61600 -21.21100 23.95500 1.000 30.49000 218 SER B CA 1
ATOM 4666 C C . SER C 1 238 ? 100.32800 -20.81900 22.66100 1.000 30.91000 218 SER B C 1
ATOM 4667 O O . SER C 1 238 ? 99.65600 -20.38500 21.72400 1.000 31.60000 218 SER B O 1
ATOM 4670 N N . THR C 1 239 ? 101.65400 -20.97300 22.57700 1.000 31.94000 219 THR B N 1
ATOM 4671 C CA A THR C 1 239 ? 102.41900 -20.56100 21.40600 0.730 33.81000 219 THR B CA 1
ATOM 4672 C CA B THR C 1 239 ? 102.43300 -20.54700 21.42100 0.270 33.91000 219 THR B CA 1
ATOM 4673 C C . THR C 1 239 ? 103.41100 -21.64400 21.01500 1.000 37.38000 219 THR B C 1
ATOM 4674 O O . THR C 1 239 ? 103.85900 -22.43600 21.84700 1.000 35.66000 219 THR B O 1
ATOM 4681 N N . THR C 1 240 ? 103.75300 -21.67300 19.72600 1.000 40.84000 220 THR B N 1
ATOM 4682 C CA . THR C 1 240 ? 104.83100 -22.55000 19.27800 1.000 43.12000 220 THR B CA 1
ATOM 4683 C C . THR C 1 240 ? 106.19800 -21.94400 19.58500 1.000 38.69000 220 THR B C 1
ATOM 4684 O O . THR C 1 240 ? 107.17600 -22.67700 19.76300 1.000 46.20000 220 THR B O 1
ATOM 4688 N N . ASP C 1 241 ? 106.27400 -20.61800 19.67900 1.000 37.54000 221 ASP B N 1
ATOM 4689 C CA . ASP C 1 241 ? 107.50200 -19.89500 20.01000 1.000 38.75000 221 ASP B CA 1
ATOM 4690 C C . ASP C 1 241 ? 107.63600 -19.82400 21.53000 1.000 47.61000 221 ASP B C 1
ATOM 4691 O O . ASP C 1 241 ? 107.08000 -18.93100 22.17300 1.000 55.85000 221 ASP B O 1
ATOM 4696 N N . LYS C 1 242 ? 108.39200 -20.75100 22.10900 1.000 43.69000 222 LYS B N 1
ATOM 4697 C CA . LYS C 1 242 ? 108.55100 -20.82300 23.55500 1.000 43.94000 222 LYS B CA 1
ATOM 4698 C C . LYS C 1 242 ? 109.75600 -20.01600 24.02800 1.000 46.94000 222 LYS B C 1
ATOM 4699 O O . LYS C 1 242 ? 110.74900 -19.86600 23.31300 1.000 46.44000 222 LYS B O 1
ATOM 4705 N N . LYS C 1 243 ? 109.65700 -19.49700 25.25000 1.000 37.13000 223 LYS B N 1
ATOM 4706 C CA . LYS C 1 243 ? 110.71100 -18.71000 25.87200 1.000 37.88000 223 LYS B CA 1
ATOM 4707 C C . LYS C 1 243 ? 111.18800 -19.40000 27.14300 1.000 46.86000 223 LYS B C 1
ATOM 4708 O O . LYS C 1 243 ? 110.42000 -20.08400 27.82700 1.000 42.60000 223 LYS B O 1
ATOM 4714 N N . LYS C 1 244 ? 112.46500 -19.19600 27.46700 1.000 41.36000 224 LYS B N 1
ATOM 4715 C CA . LYS C 1 244 ? 113.06300 -19.89900 28.59700 1.000 46.00000 224 LYS B CA 1
ATOM 4716 C C . LYS C 1 244 ? 112.78900 -19.20200 29.92500 1.000 39.46000 224 LYS B C 1
ATOM 4717 O O . LYS C 1 244 ? 112.60800 -19.87000 30.94900 1.000 39.59000 224 LYS B O 1
ATOM 4723 N N . THR C 1 245 ? 112.75400 -17.87300 29.94100 1.000 40.41000 225 THR B N 1
ATOM 4724 C CA . THR C 1 245 ? 112.65900 -17.14100 31.19300 1.000 39.46000 225 THR B CA 1
ATOM 4725 C C . THR C 1 245 ? 111.45000 -16.21200 31.21600 1.000 36.89000 225 THR B C 1
ATOM 4726 O O . THR C 1 245 ? 110.96500 -15.75300 30.17800 1.000 38.87000 225 THR B O 1
ATOM 4730 N N . PHE C 1 246 ? 110.99100 -15.93400 32.43700 1.000 40.79000 226 PHE B N 1
ATOM 4731 C CA . PHE C 1 246 ? 109.90300 -14.99000 32.67200 1.000 33.59000 226 PHE B CA 1
ATOM 4732 C C . PHE C 1 246 ? 110.19400 -13.63100 32.04200 1.000 39.38000 226 PHE B C 1
ATOM 4733 O O . PHE C 1 246 ? 109.32900 -13.03100 31.39100 1.000 30.56000 226 PHE B O 1
ATOM 4741 N N . SER C 1 247 ? 111.42000 -13.13300 32.22400 1.000 33.66000 227 SER B N 1
ATOM 4742 C CA . SER C 1 247 ? 111.77000 -11.80400 31.73600 1.000 36.07000 227 SER B CA 1
ATOM 4743 C C . SER C 1 247 ? 111.71200 -11.68700 30.21900 1.000 34.35000 227 SER B C 1
ATOM 4744 O O . SER C 1 247 ? 111.64700 -10.56700 29.70600 1.000 40.14000 227 SER B O 1
ATOM 4747 N N . GLU C 1 248 ? 111.74600 -12.80100 29.49000 1.000 34.67000 228 GLU B N 1
ATOM 4748 C CA . GLU C 1 248 ? 111.56200 -12.75200 28.04400 1.000 33.70000 228 GLU B CA 1
ATOM 4749 C C . GLU C 1 248 ? 110.09800 -12.69000 27.63100 1.000 42.44000 228 GLU B C 1
ATOM 4750 O O . GLU C 1 248 ? 109.81700 -12.47000 26.44500 1.000 36.00000 228 GLU B O 1
ATOM 4756 N N . ILE C 1 249 ? 109.17000 -12.88300 28.56700 1.000 34.31000 229 ILE B N 1
ATOM 4757 C CA . ILE C 1 249 ? 107.74300 -12.99000 28.27300 1.000 31.97000 229 ILE B CA 1
ATOM 4758 C C . ILE C 1 249 ? 106.98200 -11.76000 28.75200 1.000 31.37000 229 ILE B C 1
ATOM 4759 O O . ILE C 1 249 ? 106.19800 -11.17300 28.00600 1.000 33.60000 229 ILE B O 1
ATOM 4764 N N . PHE C 1 250 ? 107.21600 -11.34600 29.99200 1.000 29.79000 230 PHE B N 1
ATOM 4765 C CA . PHE C 1 250 ? 106.43200 -10.29500 30.62100 1.000 31.68000 230 PHE B CA 1
ATOM 4766 C C . PHE C 1 250 ? 107.30200 -9.10200 30.97300 1.000 34.35000 230 PHE B C 1
ATOM 4767 O O . PHE C 1 250 ? 108.45900 -9.26100 31.37500 1.000 33.51000 230 PHE B O 1
ATOM 4775 N N . GLN C 1 251 ? 106.71800 -7.91400 30.86500 1.000 28.56000 231 GLN B N 1
ATOM 4776 C CA . GLN C 1 251 ? 107.37800 -6.69700 31.30600 1.000 31.27000 231 GLN B CA 1
ATOM 4777 C C . GLN C 1 251 ? 107.33600 -6.57600 32.82800 1.000 36.17000 231 GLN B C 1
ATOM 4778 O O . GLN C 1 251 ? 106.34600 -6.94500 33.46600 1.000 35.00000 231 GLN B O 1
ATOM 4784 N N . HIS C 1 252 ? 108.41000 -6.04400 33.40200 1.000 33.82000 232 HIS B N 1
ATOM 4785 C CA . HIS C 1 252 ? 108.49200 -5.81500 34.84000 1.000 32.45000 232 HIS B CA 1
ATOM 4786 C C . HIS C 1 252 ? 109.49200 -4.69700 35.08400 1.000 39.55000 232 HIS B C 1
ATOM 4787 O O . HIS C 1 252 ? 110.21600 -4.29000 34.16800 1.000 35.81000 232 HIS B O 1
ATOM 4794 N N . PRO C 1 253 ? 109.53100 -4.14800 36.30400 1.000 33.94000 233 PRO B N 1
ATOM 4795 C CA . PRO C 1 253 ? 110.41800 -3.00600 36.55900 1.000 37.36000 233 PRO B CA 1
ATOM 4796 C C . PRO C 1 253 ? 111.89000 -3.32800 36.33700 1.000 42.47000 233 PRO B C 1
ATOM 4797 O O . PRO C 1 253 ? 112.30800 -4.48700 36.25100 1.000 39.43000 233 PRO B O 1
ATOM 4801 N N . ALA C 1 254 ? 112.67600 -2.25400 36.24100 1.000 40.75000 234 ALA B N 1
ATOM 4802 C CA . ALA C 1 254 ? 114.11000 -2.35300 36.01000 1.000 43.72000 234 ALA B CA 1
ATOM 4803 C C . ALA C 1 254 ? 114.79900 -3.12800 37.12700 1.000 37.75000 234 ALA B C 1
ATOM 4804 O O . ALA C 1 254 ? 114.38200 -3.09300 38.29100 1.000 39.58000 234 ALA B O 1
ATOM 4806 N N . ASN C 1 255 ? 115.88000 -3.81300 36.75200 1.000 36.10000 235 ASN B N 1
ATOM 4807 C CA . ASN C 1 255 ? 116.72000 -4.59900 37.65100 1.000 37.47000 235 ASN B CA 1
ATOM 4808 C C . ASN C 1 255 ? 115.96700 -5.77900 38.24800 1.000 38.21000 235 ASN B C 1
ATOM 4809 O O . ASN C 1 255 ? 116.35200 -6.29300 39.30200 1.000 35.36000 235 ASN B O 1
ATOM 4814 N N . GLY C 1 256 ? 114.90700 -6.22300 37.57400 1.000 39.00000 236 GLY B N 1
ATOM 4815 C CA . GLY C 1 256 ? 114.10300 -7.32300 38.07400 1.000 35.27000 236 GLY B CA 1
ATOM 4816 C C . GLY C 1 256 ? 114.75700 -8.66000 37.79500 1.000 33.77000 236 GLY B C 1
ATOM 4817 O O . GLY C 1 256 ? 115.25200 -8.91200 36.69100 1.000 36.20000 236 GLY B O 1
ATOM 4818 N N . THR C 1 257 ? 114.76700 -9.51900 38.80800 1.000 36.22000 237 THR B N 1
ATOM 4819 C CA . THR C 1 257 ? 115.22600 -10.89400 38.71300 1.000 35.52000 237 THR B CA 1
ATOM 4820 C C . THR C 1 257 ? 114.21200 -11.77000 39.43700 1.000 35.04000 237 THR B C 1
ATOM 4821 O O . THR C 1 257 ? 113.33900 -11.27400 40.15900 1.000 29.28000 237 THR B O 1
ATOM 4825 N N . GLN C 1 258 ? 114.34300 -13.08500 39.26500 1.000 35.36000 238 GLN B N 1
ATOM 4826 C CA . GLN C 1 258 ? 113.51900 -13.99200 40.05700 1.000 35.67000 238 GLN B CA 1
ATOM 4827 C C . GLN C 1 258 ? 113.70700 -13.73800 41.54700 1.000 37.35000 238 GLN B C 1
ATOM 4828 O O . GLN C 1 258 ? 112.73600 -13.75400 42.31200 1.000 34.55000 238 GLN B O 1
ATOM 4834 N N . GLU C 1 259 ? 114.94200 -13.43800 41.96600 1.000 34.95000 239 GLU B N 1
ATOM 4835 C CA . GLU C 1 259 ? 115.23800 -13.31100 43.38900 1.000 39.46000 239 GLU B CA 1
ATOM 4836 C C . GLU C 1 259 ? 114.44600 -12.17900 44.03300 1.000 39.50000 239 GLU B C 1
ATOM 4837 O O . GLU C 1 259 ? 114.02300 -12.29700 45.18800 1.000 33.42000 239 GLU B O 1
ATOM 4843 N N . ASN C 1 260 ? 114.23000 -11.07200 43.31500 1.000 35.70000 240 ASN B N 1
ATOM 4844 C CA . ASN C 1 260 ? 113.43000 -9.97800 43.85600 1.000 36.18000 240 ASN B CA 1
ATOM 4845 C C . ASN C 1 260 ? 112.02500 -9.93800 43.25100 1.000 31.05000 240 ASN B C 1
ATOM 4846 O O . ASN C 1 260 ? 111.38400 -8.88000 43.23700 1.000 30.36000 240 ASN B O 1
ATOM 4851 N N . PHE C 1 261 ? 111.52900 -11.09500 42.81500 1.000 30.74000 241 PHE B N 1
ATOM 4852 C CA . PHE C 1 261 ? 110.27000 -11.24000 42.07800 1.000 30.25000 241 PHE B CA 1
ATOM 4853 C C . PHE C 1 261 ? 110.10200 -10.12100 41.05600 1.000 33.04000 241 PHE B C 1
ATOM 4854 O O . PHE C 1 261 ? 109.08700 -9.42000 41.01800 1.000 29.27000 241 PHE B O 1
ATOM 4862 N N . PHE C 1 262 ? 111.13800 -9.95400 40.22800 1.000 32.53000 242 PHE B N 1
ATOM 4863 C CA . PHE C 1 262 ? 111.14600 -9.05700 39.07100 1.000 31.70000 242 PHE B CA 1
ATOM 4864 C C . PHE C 1 262 ? 110.84500 -7.61500 39.44700 1.000 28.63000 242 PHE B C 1
ATOM 4865 O O . PHE C 1 262 ? 110.47100 -6.80500 38.58600 1.000 32.61000 242 PHE B O 1
ATOM 4873 N N . ASN C 1 263 ? 111.04100 -7.28200 40.71800 1.000 26.28000 243 ASN B N 1
ATOM 4874 C CA . ASN C 1 263 ? 110.80400 -5.95400 41.26900 1.000 29.99000 243 ASN B CA 1
ATOM 4875 C C . ASN C 1 263 ? 109.37300 -5.46900 41.05200 1.000 32.21000 243 ASN B C 1
ATOM 4876 O O . ASN C 1 263 ? 109.11800 -4.26000 41.10500 1.000 29.65000 243 ASN B O 1
ATOM 4881 N N . TYR C 1 264 ? 108.42300 -6.37600 40.81800 1.000 28.24000 244 TYR B N 1
ATOM 4882 C CA . TYR C 1 264 ? 107.02000 -5.97700 40.84300 1.000 27.62000 244 TYR B CA 1
ATOM 4883 C C . TYR C 1 264 ? 106.71400 -5.27800 42.15600 1.000 28.43000 244 TYR B C 1
ATOM 4884 O O . TYR C 1 264 ? 107.02300 -5.79100 43.23800 1.000 32.48000 244 TYR B O 1
ATOM 4893 N N . ALA C 1 265 ? 106.11400 -4.09200 42.05600 1.000 26.45000 245 ALA B N 1
ATOM 4894 C CA . ALA C 1 265 ? 105.95200 -3.24600 43.22900 1.000 25.79000 245 ALA B CA 1
ATOM 4895 C C . ALA C 1 265 ? 104.78500 -3.66700 44.11300 1.000 26.02000 245 ALA B C 1
ATOM 4896 O O . ALA C 1 265 ? 104.77300 -3.31900 45.29700 1.000 25.17000 245 ALA B O 1
ATOM 4898 N N . CYS C 1 266 ? 103.81000 -4.39300 43.57200 1.000 27.95000 246 CYS B N 1
ATOM 4899 C CA . CYS C 1 266 ? 102.67600 -4.86600 44.36000 1.000 25.55000 246 CYS B CA 1
ATOM 4900 C C . CYS C 1 266 ? 101.98900 -5.97900 43.58500 1.000 29.09000 246 CYS B C 1
ATOM 4901 O O . CYS C 1 266 ? 102.24400 -6.18100 42.39400 1.000 24.18000 246 CYS B O 1
ATOM 4904 N N . TRP C 1 267 ? 101.10500 -6.69700 44.28500 1.000 27.05000 247 TRP B N 1
ATOM 4905 C CA . TRP C 1 267 ? 100.30300 -7.74200 43.65500 1.000 26.17000 247 TRP B CA 1
ATOM 4906 C C . TRP C 1 267 ? 99.64400 -7.25100 42.37100 1.000 21.25000 247 TRP B C 1
ATOM 4907 O O . TRP C 1 267 ? 99.71600 -7.91300 41.33100 1.000 22.18000 247 TRP B O 1
ATOM 4918 N N . ASP C 1 268 ? 98.98600 -6.09400 42.43300 1.000 23.18000 248 ASP B N 1
ATOM 4919 C CA . ASP C 1 268 ? 98.19300 -5.64200 41.29100 1.000 24.77000 248 ASP B CA 1
ATOM 4920 C C . ASP C 1 268 ? 99.05400 -5.46600 40.03900 1.000 27.31000 248 ASP B C 1
ATOM 4921 O O . ASP C 1 268 ? 98.62800 -5.81600 38.93000 1.000 25.26000 248 ASP B O 1
ATOM 4926 N N . ASN C 1 269 ? 100.27300 -4.93500 40.19600 1.000 27.08000 249 ASN B N 1
ATOM 4927 C CA . ASN C 1 269 ? 101.17400 -4.78300 39.05200 1.000 24.92000 249 ASN B CA 1
ATOM 4928 C C . ASN C 1 269 ? 101.57400 -6.13400 38.46800 1.000 27.04000 249 ASN B C 1
ATOM 4929 O O . ASN C 1 269 ? 101.66600 -6.28800 37.24400 1.000 26.79000 249 ASN B O 1
ATOM 4934 N N . PHE C 1 270 ? 101.83500 -7.12200 39.32800 1.000 25.13000 250 PHE B N 1
ATOM 4935 C CA . PHE C 1 270 ? 102.11600 -8.47100 38.84600 1.000 24.90000 250 PHE B CA 1
ATOM 4936 C C . PHE C 1 270 ? 100.89100 -9.08000 38.17000 1.000 26.28000 250 PHE B C 1
ATOM 4937 O O . PHE C 1 270 ? 100.99000 -9.68200 37.08900 1.000 25.14000 250 PHE B O 1
ATOM 4945 N N . PHE C 1 271 ? 99.72600 -8.94500 38.80900 1.000 26.41000 251 PHE B N 1
ATOM 4946 C CA . PHE C 1 271 ? 98.51500 -9.59200 38.31400 1.000 22.88000 251 PHE B CA 1
ATOM 4947 C C . PHE C 1 271 ? 98.14700 -9.08800 36.92100 1.000 23.75000 251 PHE B C 1
ATOM 4948 O O . PHE C 1 271 ? 97.76600 -9.87700 36.04400 1.000 25.31000 251 PHE B O 1
ATOM 4956 N N . THR C 1 272 ? 98.24300 -7.77300 36.70600 1.000 25.81000 252 THR B N 1
ATOM 4957 C CA . THR C 1 272 ? 97.89500 -7.15000 35.43100 1.000 23.98000 252 THR B CA 1
ATOM 4958 C C . THR C 1 272 ? 99.12000 -6.89800 34.55300 1.000 30.42000 252 THR B C 1
ATOM 4959 O O . THR C 1 272 ? 99.09800 -5.99600 33.70900 1.000 29.68000 252 THR B O 1
ATOM 4963 N N . ARG C 1 273 ? 100.17900 -7.68800 34.72600 1.000 28.99000 253 ARG B N 1
ATOM 4964 C CA . ARG C 1 273 ? 101.40900 -7.50400 33.96000 1.000 31.89000 253 ARG B CA 1
ATOM 4965 C C . ARG C 1 273 ? 101.15700 -7.60300 32.45200 1.000 33.48000 253 ARG B C 1
ATOM 4966 O O . ARG C 1 273 ? 100.28700 -8.34500 31.98100 1.000 28.46000 253 ARG B O 1
ATOM 4974 N N . ARG C 1 274 ? 101.94400 -6.85300 31.68500 1.000 31.67000 254 ARG B N 1
ATOM 4975 C CA . ARG C 1 274 ? 101.83100 -6.85900 30.23200 1.000 30.16000 254 ARG B CA 1
ATOM 4976 C C . ARG C 1 274 ? 102.82900 -7.82900 29.61600 1.000 30.90000 254 ARG B C 1
ATOM 4977 O O . ARG C 1 274 ? 103.91400 -8.06100 30.15900 1.000 32.12000 254 ARG B O 1
ATOM 4985 N N . PHE C 1 275 ? 102.45800 -8.38600 28.46600 1.000 26.36000 255 PHE B N 1
ATOM 4986 C CA . PHE C 1 275 ? 103.41100 -9.12700 27.65100 1.000 34.53000 255 PHE B CA 1
ATOM 4987 C C . PHE C 1 275 ? 104.47900 -8.18000 27.10700 1.000 36.04000 255 PHE B C 1
ATOM 4988 O O . PHE C 1 275 ? 104.22200 -7.00000 26.84800 1.000 30.52000 255 PHE B O 1
ATOM 4996 N N . LYS C 1 276 ? 105.69400 -8.70400 26.95600 1.000 34.64000 256 LYS B N 1
ATOM 4997 C CA . LYS C 1 276 ? 106.72700 -7.97400 26.23300 1.000 36.91000 256 LYS B CA 1
ATOM 4998 C C . LYS C 1 276 ? 106.30900 -7.79200 24.78000 1.000 38.24000 256 LYS B C 1
ATOM 4999 O O . LYS C 1 276 ? 105.72200 -8.69300 24.17100 1.000 33.36000 256 LYS B O 1
ATOM 5005 N N . ASP C 1 277 ? 106.63200 -6.62700 24.21800 1.000 35.35000 257 ASP B N 1
ATOM 5006 C CA . ASP C 1 277 ? 106.31400 -6.35800 22.82100 1.000 42.60000 257 ASP B CA 1
ATOM 5007 C C . ASP C 1 277 ? 106.82100 -7.49200 21.93700 1.000 32.75000 257 ASP B C 1
ATOM 5008 O O . ASP C 1 277 ? 107.93500 -7.98800 22.11900 1.000 38.40000 257 ASP B O 1
ATOM 5013 N N . GLY C 1 278 ? 105.97000 -7.94300 21.01500 1.000 35.98000 258 GLY B N 1
ATOM 5014 C CA . GLY C 1 278 ? 106.31800 -9.00000 20.09000 1.000 34.70000 258 GLY B CA 1
ATOM 5015 C C . GLY C 1 278 ? 106.01100 -10.41000 20.55600 1.000 37.99000 258 GLY B C 1
ATOM 5016 O O . GLY C 1 278 ? 106.01800 -11.33100 19.73200 1.000 31.71000 258 GLY B O 1
ATOM 5017 N N . VAL C 1 279 ? 105.73300 -10.61000 21.84900 1.000 36.58000 259 VAL B N 1
ATOM 5018 C CA . VAL C 1 279 ? 105.48600 -11.95900 22.36200 1.000 35.58000 259 VAL B CA 1
ATOM 5019 C C . VAL C 1 279 ? 104.07200 -12.43700 22.01500 1.000 29.13000 259 VAL B C 1
ATOM 5020 O O . VAL C 1 279 ? 103.83000 -13.64500 21.90300 1.000 31.49000 259 VAL B O 1
ATOM 5024 N N . ARG C 1 280 ? 103.13000 -11.51400 21.82400 1.000 28.90000 260 ARG B N 1
ATOM 5025 C CA . ARG C 1 280 ? 101.76000 -11.83400 21.41600 1.000 32.72000 260 ARG B CA 1
ATOM 5026 C C . ARG C 1 280 ? 101.39500 -11.00500 20.18900 1.000 31.80000 260 ARG B C 1
ATOM 5027 O O . ARG C 1 280 ? 100.65900 -10.01300 20.29100 1.000 29.48000 260 ARG B O 1
ATOM 5035 N N . PRO C 1 281 ? 101.88900 -11.38700 19.01100 1.000 32.82000 261 PRO B N 1
ATOM 5036 C CA . PRO C 1 281 ? 101.60600 -10.60000 17.80600 1.000 31.39000 261 PRO B CA 1
ATOM 5037 C C . PRO C 1 281 ? 100.14000 -10.67400 17.40300 1.000 36.85000 261 PRO B C 1
ATOM 5038 O O . PRO C 1 281 ? 99.45400 -11.67600 17.62600 1.000 30.94000 261 PRO B O 1
ATOM 5042 N N . VAL C 1 282 ? 99.66600 -9.58600 16.80100 1.000 29.37000 262 VAL B N 1
ATOM 5043 C CA . VAL C 1 282 ? 98.27000 -9.46800 16.39500 1.000 33.12000 262 VAL B CA 1
ATOM 5044 C C . VAL C 1 282 ? 98.08600 -10.15800 15.04900 1.000 39.00000 262 VAL B C 1
ATOM 5045 O O . VAL C 1 282 ? 98.72900 -9.78900 14.05800 1.000 32.78000 262 VAL B O 1
ATOM 5049 N N . ALA C 1 283 ? 97.19800 -11.15300 15.00400 1.000 30.56000 263 ALA B N 1
ATOM 5050 C CA . ALA C 1 283 ? 96.99200 -11.90600 13.77200 1.000 33.85000 263 ALA B CA 1
ATOM 5051 C C . ALA C 1 283 ? 96.26400 -11.07000 12.71600 1.000 30.63000 263 ALA B C 1
ATOM 5052 O O . ALA C 1 283 ? 95.58400 -10.08900 13.01800 1.000 28.68000 263 ALA B O 1
ATOM 5054 N N . ASP C 1 284 ? 96.40200 -11.49300 11.45200 1.000 33.84000 264 ASP B N 1
ATOM 5055 C CA . ASP C 1 284 ? 95.70400 -10.83300 10.34800 1.000 34.02000 264 ASP B CA 1
ATOM 5056 C C . ASP C 1 284 ? 94.19300 -11.01700 10.42200 1.000 33.88000 264 ASP B C 1
ATOM 5057 O O . ASP C 1 284 ? 93.44900 -10.18300 9.89500 1.000 35.07000 264 ASP B O 1
ATOM 5062 N N . ALA C 1 285 ? 93.72800 -12.10000 11.04700 1.000 35.04000 265 ALA B N 1
ATOM 5063 C CA . ALA C 1 285 ? 92.31000 -12.45300 11.04100 1.000 32.90000 265 ALA B CA 1
ATOM 5064 C C . ALA C 1 285 ? 91.44000 -11.30800 11.55000 1.000 24.16000 265 ALA B C 1
ATOM 5065 O O . ALA C 1 285 ? 91.87000 -10.48100 12.36000 1.000 29.74000 265 ALA B O 1
ATOM 5067 N N . ALA C 1 286 ? 90.19500 -11.26900 11.06200 1.000 21.73000 266 ALA B N 1
ATOM 5068 C CA . ALA C 1 286 ? 89.27200 -10.21000 11.45600 1.000 24.93000 266 ALA B CA 1
ATOM 5069 C C . ALA C 1 286 ? 88.97800 -10.23200 12.95600 1.000 26.94000 266 ALA B C 1
ATOM 5070 O O . ALA C 1 286 ? 88.74600 -9.17400 13.55800 1.000 24.58000 266 ALA B O 1
ATOM 5072 N N . VAL C 1 287 ? 88.97200 -11.41000 13.57700 1.000 25.79000 267 VAL B N 1
ATOM 5073 C CA . VAL C 1 287 ? 88.68400 -11.53300 15.00700 1.000 22.65000 267 VAL B CA 1
ATOM 5074 C C . VAL C 1 287 ? 89.84400 -12.24200 15.69100 1.000 19.57000 267 VAL B C 1
ATOM 5075 O O . VAL C 1 287 ? 90.22600 -13.34900 15.29100 1.000 24.23000 267 VAL B O 1
ATOM 5079 N N . VAL C 1 288 ? 90.39300 -11.61500 16.73200 1.000 22.96000 268 VAL B N 1
ATOM 5080 C CA . VAL C 1 288 ? 91.47700 -12.20600 17.50200 1.000 24.66000 268 VAL B CA 1
ATOM 5081 C C . VAL C 1 288 ? 90.99800 -12.44200 18.93000 1.000 22.44000 268 VAL B C 1
ATOM 5082 O O . VAL C 1 288 ? 89.99400 -11.88300 19.37600 1.000 25.89000 268 VAL B O 1
ATOM 5086 N N . ASN C 1 289 ? 91.75000 -13.26800 19.65100 1.000 26.60000 269 ASN B N 1
ATOM 5087 C CA . ASN C 1 289 ? 91.42500 -13.57200 21.04500 1.000 24.48000 269 ASN B CA 1
ATOM 5088 C C . ASN C 1 289 ? 91.59600 -12.34500 21.92800 1.000 29.04000 269 ASN B C 1
ATOM 5089 O O . ASN C 1 289 ? 92.65700 -11.71400 21.93500 1.000 25.75000 269 ASN B O 1
ATOM 5094 N N . ALA C 1 290 ? 90.54900 -12.01200 22.68700 1.000 23.90000 270 ALA B N 1
ATOM 5095 C CA . ALA C 1 290 ? 90.60200 -10.84700 23.55800 1.000 22.93000 270 ALA B CA 1
ATOM 5096 C C . ALA C 1 290 ? 91.32500 -11.13400 24.86400 1.000 22.92000 270 ALA B C 1
ATOM 5097 O O . ALA C 1 290 ? 91.82600 -10.20400 25.50500 1.000 25.58000 270 ALA B O 1
ATOM 5099 N N . CYS C 1 291 ? 91.38600 -12.39700 25.26400 1.000 23.97000 271 CYS B N 1
ATOM 5100 C CA . CYS C 1 291 ? 91.97600 -12.79900 26.52600 1.000 23.30000 271 CYS B CA 1
ATOM 5101 C C . CYS C 1 291 ? 92.86800 -14.00400 26.29200 1.000 23.94000 271 CYS B C 1
ATOM 5102 O O . CYS C 1 291 ? 92.58700 -14.84100 25.42900 1.000 24.35000 271 CYS B O 1
ATOM 5105 N N . GLU C 1 292 ? 93.94100 -14.08700 27.07500 1.000 25.09000 272 GLU B N 1
ATOM 5106 C CA . GLU C 1 292 ? 94.75300 -15.30000 27.14800 1.000 22.80000 272 GLU B CA 1
ATOM 5107 C C . GLU C 1 292 ? 93.93100 -16.32000 27.92700 1.000 24.99000 272 GLU B C 1
ATOM 5108 O O . GLU C 1 292 ? 93.84300 -16.23900 29.15100 1.000 24.86000 272 GLU B O 1
ATOM 5114 N N . SER C 1 293 ? 93.28000 -17.25500 27.23500 1.000 26.40000 273 SER B N 1
ATOM 5115 C CA . SER C 1 293 ? 92.11800 -17.88000 27.85900 1.000 26.53000 273 SER B CA 1
ATOM 5116 C C . SER C 1 293 ? 91.83600 -19.24700 27.25600 1.000 23.35000 273 SER B C 1
ATOM 5117 O O . SER C 1 293 ? 92.23800 -19.55000 26.13200 1.000 25.13000 273 SER B O 1
ATOM 5120 N N . PHE C 1 294 ? 91.12800 -20.07200 28.03800 1.000 23.30000 274 PHE B N 1
ATOM 5121 C CA . PHE C 1 294 ? 90.89400 -21.47700 27.71900 1.000 20.02000 274 PHE B CA 1
ATOM 5122 C C . PHE C 1 294 ? 89.46600 -21.66000 27.22600 1.000 21.99000 274 PHE B C 1
ATOM 5123 O O . PHE C 1 294 ? 88.52300 -21.39900 27.99100 1.000 22.17000 274 PHE B O 1
ATOM 5131 N N . PRO C 1 295 ? 89.26000 -22.09600 25.98100 1.000 24.01000 275 PRO B N 1
ATOM 5132 C CA . PRO C 1 295 ? 87.89500 -22.24100 25.45300 1.000 21.51000 275 PRO B CA 1
ATOM 5133 C C . PRO C 1 295 ? 86.99000 -23.03400 26.38900 1.000 28.39000 275 PRO B C 1
ATOM 5134 O O . PRO C 1 295 ? 87.36500 -24.09200 26.90000 1.000 27.26000 275 PRO B O 1
ATOM 5138 N N . LEU C 1 296 ? 85.78200 -22.51700 26.60500 1.000 22.26000 276 LEU B N 1
ATOM 5139 C CA . LEU C 1 296 ? 84.79800 -23.17200 27.45900 1.000 20.68000 276 LEU B CA 1
ATOM 5140 C C . LEU C 1 296 ? 83.54700 -23.57900 26.70000 1.000 22.85000 276 LEU B C 1
ATOM 5141 O O . LEU C 1 296 ? 83.12500 -24.74000 26.79000 1.000 21.86000 276 LEU B O 1
ATOM 5146 N N . SER C 1 297 ? 82.94200 -22.65600 25.94700 1.000 20.12000 277 SER B N 1
ATOM 5147 C CA . SER C 1 297 ? 81.66000 -22.90300 25.29700 1.000 19.86000 277 SER B CA 1
ATOM 5148 C C . SER C 1 297 ? 81.60500 -22.15100 23.97600 1.000 20.72000 277 SER B C 1
ATOM 5149 O O . SER C 1 297 ? 82.16000 -21.05900 23.85100 1.000 21.01000 277 SER B O 1
ATOM 5152 N N . PHE C 1 298 ? 80.88000 -22.71800 23.01700 1.000 19.41000 278 PHE B N 1
ATOM 5153 C CA . PHE C 1 298 ? 80.51900 -22.00700 21.79200 1.000 22.53000 278 PHE B CA 1
ATOM 5154 C C . PHE C 1 298 ? 79.06700 -22.35000 21.47700 1.000 20.40000 278 PHE B C 1
ATOM 5155 O O . PHE C 1 298 ? 78.76500 -23.49800 21.14400 1.000 22.02000 278 PHE B O 1
ATOM 5163 N N . ASP C 1 299 ? 78.16700 -21.37300 21.60000 1.000 19.01000 279 ASP B N 1
ATOM 5164 C CA . ASP C 1 299 ? 76.73300 -21.59200 21.41400 1.000 18.62000 279 ASP B CA 1
ATOM 5165 C C . ASP C 1 299 ? 76.24600 -20.78100 20.22700 1.000 21.11000 279 ASP B C 1
ATOM 5166 O O . ASP C 1 299 ? 76.53500 -19.58600 20.13400 1.000 23.22000 279 ASP B O 1
ATOM 5171 N N . THR C 1 300 ? 75.47300 -21.41700 19.35200 1.000 23.11000 280 THR B N 1
ATOM 5172 C CA . THR C 1 300 ? 74.89800 -20.74800 18.19200 1.000 24.15000 280 THR B CA 1
ATOM 5173 C C . THR C 1 300 ? 73.39400 -20.56200 18.36400 1.000 23.33000 280 THR B C 1
ATOM 5174 O O . THR C 1 300 ? 72.73600 -21.27300 19.13800 1.000 26.97000 280 THR B O 1
ATOM 5178 N N . ASP C 1 301 ? 72.86000 -19.55700 17.66300 1.000 22.38000 281 ASP B N 1
ATOM 5179 C CA . ASP C 1 301 ? 71.41800 -19.31400 17.60300 1.000 23.87000 281 ASP B CA 1
ATOM 5180 C C . ASP C 1 301 ? 70.83800 -19.09800 19.00600 1.000 27.28000 281 ASP B C 1
ATOM 5181 O O . ASP C 1 301 ? 69.88100 -19.75800 19.41500 1.000 28.14000 281 ASP B O 1
ATOM 5186 N N . VAL C 1 302 ? 71.42900 -18.15600 19.74600 1.000 25.84000 282 VAL B N 1
ATOM 5187 C CA . VAL C 1 302 ? 71.02000 -17.93300 21.13400 1.000 23.81000 282 VAL B CA 1
ATOM 5188 C C . VAL C 1 302 ? 69.75100 -17.08200 21.17700 1.000 28.90000 282 VAL B C 1
ATOM 5189 O O . VAL C 1 302 ? 69.42200 -16.34600 20.24200 1.000 28.04000 282 VAL B O 1
ATOM 5193 N N . SER C 1 303 ? 69.02900 -17.18900 22.28700 1.000 24.14000 283 SER B N 1
ATOM 5194 C CA . SER C 1 303 ? 67.72500 -16.56100 22.44600 1.000 27.69000 283 SER B CA 1
ATOM 5195 C C . SER C 1 303 ? 67.82900 -15.18800 23.10400 1.000 24.54000 283 SER B C 1
ATOM 5196 O O . SER C 1 303 ? 68.81100 -14.86200 23.76900 1.000 27.59000 283 SER B O 1
ATOM 5199 N N . ARG C 1 304 ? 66.76200 -14.39600 22.93900 1.000 23.45000 284 ARG B N 1
ATOM 5200 C CA A ARG C 1 304 ? 66.69500 -13.10300 23.60900 0.610 24.68000 284 ARG B CA 1
ATOM 5201 C CA B ARG C 1 304 ? 66.68200 -13.10100 23.60800 0.390 24.74000 284 ARG B CA 1
ATOM 5202 C C . ARG C 1 304 ? 66.76000 -13.26800 25.12000 1.000 23.58000 284 ARG B C 1
ATOM 5203 O O . ARG C 1 304 ? 67.47900 -12.53000 25.80500 1.000 23.57000 284 ARG B O 1
ATOM 5218 N N . ARG C 1 305 ? 66.01000 -14.22700 25.65900 1.000 21.29000 285 ARG B N 1
ATOM 5219 C CA . ARG C 1 305 ? 66.03500 -14.53800 27.08400 1.000 21.25000 285 ARG B CA 1
ATOM 5220 C C . ARG C 1 305 ? 65.79300 -16.03100 27.21100 1.000 24.07000 285 ARG B C 1
ATOM 5221 O O . ARG C 1 305 ? 65.13500 -16.63700 26.35800 1.000 22.89000 285 ARG B O 1
ATOM 5229 N N . ASN C 1 306 ? 66.35000 -16.63800 28.25700 1.000 24.28000 286 ASN B N 1
ATOM 5230 C CA . ASN C 1 306 ? 66.26100 -18.08700 28.35900 1.000 21.20000 286 ASN B CA 1
ATOM 5231 C C . ASN C 1 306 ? 66.37700 -18.51100 29.81800 1.000 23.27000 286 ASN B C 1
ATOM 5232 O O . ASN C 1 306 ? 66.75800 -17.72600 30.69000 1.000 20.29000 286 ASN B O 1
ATOM 5237 N N . THR C 1 307 ? 66.04900 -19.78200 30.06400 1.000 19.98000 287 THR B N 1
ATOM 5238 C CA . THR C 1 307 ? 66.03000 -20.37400 31.40800 1.000 22.16000 287 THR B CA 1
ATOM 5239 C C . THR C 1 307 ? 67.45300 -20.74600 31.83200 1.000 21.49000 287 THR B C 1
ATOM 5240 O O . THR C 1 307 ? 67.83200 -21.91600 31.92300 1.000 21.58000 287 THR B O 1
ATOM 5244 N N . PHE C 1 308 ? 68.24700 -19.71100 32.10900 1.000 20.99000 288 PHE B N 1
ATOM 5245 C CA . PHE C 1 308 ? 69.67300 -19.90600 32.34600 1.000 19.95000 288 PHE B CA 1
ATOM 5246 C C . PHE C 1 308 ? 69.95500 -20.72100 33.60600 1.000 23.48000 288 PHE B C 1
ATOM 5247 O O . PHE C 1 308 ? 71.09200 -21.16100 33.79500 1.000 20.78000 288 PHE B O 1
ATOM 5255 N N . TRP C 1 309 ? 68.95500 -20.92200 34.46800 1.000 22.01000 289 TRP B N 1
ATOM 5256 C CA . TRP C 1 309 ? 69.11000 -21.70300 35.68800 1.000 21.77000 289 TRP B CA 1
ATOM 5257 C C . TRP C 1 309 ? 68.93900 -23.19900 35.46300 1.000 23.83000 289 TRP B C 1
ATOM 5258 O O . TRP C 1 309 ? 69.18000 -23.97000 36.39000 1.000 22.28000 289 TRP B O 1
ATOM 5269 N N . LEU C 1 310 ? 68.51500 -23.63500 34.27600 1.000 22.08000 290 LEU B N 1
ATOM 5270 C CA . LEU C 1 310 ? 68.30600 -25.06100 34.07900 1.000 21.81000 290 LEU B CA 1
ATOM 5271 C C . LEU C 1 310 ? 69.61500 -25.74000 33.69200 1.000 28.10000 290 LEU B C 1
ATOM 5272 O O . LEU C 1 310 ? 70.59000 -25.08900 33.31600 1.000 27.52000 290 LEU B O 1
ATOM 5277 N N . LYS C 1 311 ? 69.63000 -27.06700 33.80800 1.000 29.89000 291 LYS B N 1
ATOM 5278 C CA . LYS C 1 311 ? 70.83800 -27.82800 33.51200 1.000 33.16000 291 LYS B CA 1
ATOM 5279 C C . LYS C 1 311 ? 71.32200 -27.52200 32.09900 1.000 29.05000 291 LYS B C 1
ATOM 5280 O O . LYS C 1 311 ? 70.53000 -27.39100 31.16400 1.000 31.18000 291 LYS B O 1
ATOM 5286 N N . GLY C 1 312 ? 72.63000 -27.36600 31.95900 1.000 33.60000 292 GLY B N 1
ATOM 5287 C CA . GLY C 1 312 ? 73.20600 -26.93200 30.71200 1.000 36.93000 292 GLY B CA 1
ATOM 5288 C C . GLY C 1 312 ? 73.36800 -25.43300 30.58900 1.000 31.37000 292 GLY B C 1
ATOM 5289 O O . GLY C 1 312 ? 74.14300 -24.97900 29.74200 1.000 30.25000 292 GLY B O 1
ATOM 5290 N N . THR C 1 313 ? 72.65400 -24.65400 31.41600 1.000 22.44000 293 THR B N 1
ATOM 5291 C CA . THR C 1 313 ? 72.74300 -23.19500 31.48300 1.000 17.93000 293 THR B CA 1
ATOM 5292 C C . THR C 1 313 ? 72.65000 -22.55800 30.09600 1.000 19.48000 293 THR B C 1
ATOM 5293 O O . THR C 1 313 ? 73.64100 -22.00800 29.60100 1.000 21.25000 293 THR B O 1
ATOM 5297 N N . PRO C 1 314 ? 71.49300 -22.59100 29.43900 1.000 23.44000 294 PRO B N 1
ATOM 5298 C CA . PRO C 1 314 ? 71.36700 -21.85800 28.17400 1.000 22.50000 294 PRO B CA 1
ATOM 5299 C C . PRO C 1 314 ? 71.56700 -20.36900 28.41600 1.000 22.09000 294 PRO B C 1
ATOM 5300 O O . PRO C 1 314 ? 71.10300 -19.81700 29.41700 1.000 19.91000 294 PRO B O 1
ATOM 5304 N N . TYR C 1 315 ? 72.30200 -19.73000 27.51000 1.000 23.47000 295 TYR B N 1
ATOM 5305 C CA . TYR C 1 315 ? 72.59100 -18.31200 27.65200 1.000 19.33000 295 TYR B CA 1
ATOM 5306 C C . TYR C 1 315 ? 71.32000 -17.49100 27.51000 1.000 21.99000 295 TYR B C 1
ATOM 5307 O O . TYR C 1 315 ? 70.44500 -17.80300 26.69500 1.000 20.70000 295 TYR B O 1
ATOM 5316 N N . SER C 1 316 ? 71.23300 -16.41900 28.29500 1.000 19.28000 296 SER B N 1
ATOM 5317 C CA . SER C 1 316 ? 70.09700 -15.49700 28.26600 1.000 22.01000 296 SER B CA 1
ATOM 5318 C C . SER C 1 316 ? 70.64200 -14.08800 28.04300 1.000 23.04000 296 SER B C 1
ATOM 5319 O O . SER C 1 316 ? 71.08700 -13.43400 28.98800 1.000 21.81000 296 SER B O 1
ATOM 5322 N N . LEU C 1 317 ? 70.59800 -13.61900 26.78800 1.000 21.49000 297 LEU B N 1
ATOM 5323 C CA . LEU C 1 317 ? 71.19700 -12.32800 26.44200 1.000 20.86000 297 LEU B CA 1
ATOM 5324 C C . LEU C 1 317 ? 70.62800 -11.19000 27.27600 1.000 18.61000 297 LEU B C 1
ATOM 5325 O O . LEU C 1 317 ? 71.37300 -10.31500 27.73300 1.000 21.05000 297 LEU B O 1
ATOM 5330 N N . HIS C 1 318 ? 69.30400 -11.16100 27.44500 1.000 21.40000 298 HIS B N 1
ATOM 5331 C CA . HIS C 1 318 ? 68.64700 -10.11100 28.22000 1.000 21.58000 298 HIS B CA 1
ATOM 5332 C C . HIS C 1 318 ? 69.27200 -9.97200 29.60800 1.000 22.93000 298 HIS B C 1
ATOM 5333 O O . HIS C 1 318 ? 69.58100 -8.86400 30.06700 1.000 20.32000 298 HIS B O 1
ATOM 5340 N N . ASP C 1 319 ? 69.48600 -11.10300 30.27600 1.000 20.66000 299 ASP B N 1
ATOM 5341 C CA . ASP C 1 319 ? 70.07300 -11.10000 31.61500 1.000 22.73000 299 ASP B CA 1
ATOM 5342 C C . ASP C 1 319 ? 71.57500 -10.81900 31.56700 1.000 19.32000 299 ASP B C 1
ATOM 5343 O O . ASP C 1 319 ? 72.07900 -9.99300 32.34000 1.000 22.45000 299 ASP B O 1
ATOM 5348 N N . MET C 1 320 ? 72.29400 -11.47500 30.63900 1.000 21.30000 300 MET B N 1
ATOM 5349 C CA A MET C 1 320 ? 73.74500 -11.30600 30.55500 0.730 20.27000 300 MET B CA 1
ATOM 5350 C CA B MET C 1 320 ? 73.74700 -11.30600 30.52100 0.270 20.30000 300 MET B CA 1
ATOM 5351 C C . MET C 1 320 ? 74.13100 -9.84500 30.33800 1.000 21.93000 300 MET B C 1
ATOM 5352 O O . MET C 1 320 ? 75.00500 -9.31600 31.04200 1.000 20.13000 300 MET B O 1
ATOM 5361 N N . LEU C 1 321 ? 73.51100 -9.18300 29.35600 1.000 20.50000 301 LEU B N 1
ATOM 5362 C CA . LEU C 1 321 ? 73.89300 -7.83200 28.96100 1.000 19.33000 301 LEU B CA 1
ATOM 5363 C C . LEU C 1 321 ? 73.29800 -6.75400 29.85100 1.000 23.84000 301 LEU B C 1
ATOM 5364 O O . LEU C 1 321 ? 73.59400 -5.57600 29.64000 1.000 27.92000 301 LEU B O 1
ATOM 5369 N N . GLY C 1 322 ? 72.46600 -7.11900 30.82300 1.000 23.69000 302 GLY B N 1
ATOM 5370 C CA . GLY C 1 322 ? 71.95400 -6.15400 31.77700 1.000 24.25000 302 GLY B CA 1
ATOM 5371 C C . GLY C 1 322 ? 70.74700 -5.36300 31.33000 1.000 26.76000 302 GLY B C 1
ATOM 5372 O O . GLY C 1 322 ? 70.50900 -4.26800 31.85800 1.000 28.96000 302 GLY B O 1
ATOM 5373 N N . ALA C 1 323 ? 69.97200 -5.88100 30.37500 1.000 28.71000 303 ALA B N 1
ATOM 5374 C CA . ALA C 1 323 ? 68.75300 -5.21700 29.92000 1.000 28.81000 303 ALA B CA 1
ATOM 5375 C C . ALA C 1 323 ? 67.67900 -5.19200 30.99200 1.000 33.58000 303 ALA B C 1
ATOM 5376 O O . ALA C 1 323 ? 66.69400 -4.45600 30.84800 1.000 30.78000 303 ALA B O 1
ATOM 5378 N N . THR C 1 324 ? 67.83900 -5.99900 32.04000 1.000 28.48000 304 THR B N 1
ATOM 5379 C CA . THR C 1 324 ? 66.95600 -5.92000 33.19300 1.000 34.86000 304 THR B CA 1
ATOM 5380 C C . THR C 1 324 ? 66.98200 -4.53800 33.82300 1.000 35.94000 304 THR B C 1
ATOM 5381 O O . THR C 1 324 ? 65.96500 -4.07800 34.35900 1.000 36.66000 304 THR B O 1
ATOM 5385 N N . GLN C 1 325 ? 68.13200 -3.85800 33.78000 1.000 37.65000 305 GLN B N 1
ATOM 5386 C CA A GLN C 1 325 ? 68.27200 -2.59600 34.48400 0.580 36.82000 305 GLN B CA 1
ATOM 5387 C CA B GLN C 1 325 ? 68.29000 -2.59800 34.48700 0.420 36.81000 305 GLN B CA 1
ATOM 5388 C C . GLN C 1 325 ? 68.81700 -1.45300 33.63300 1.000 38.64000 305 GLN B C 1
ATOM 5389 O O . GLN C 1 325 ? 68.94300 -0.33900 34.14700 1.000 40.79000 305 GLN B O 1
ATOM 5400 N N . ASP C 1 326 ? 69.13000 -1.68100 32.35700 1.000 30.79000 306 ASP B N 1
ATOM 5401 C CA . ASP C 1 326 ? 69.51100 -0.58600 31.46100 1.000 30.67000 306 ASP B CA 1
ATOM 5402 C C . ASP C 1 326 ? 68.75700 -0.77800 30.15400 1.000 34.38000 306 ASP B C 1
ATOM 5403 O O . ASP C 1 326 ? 69.12500 -1.62500 29.33400 1.000 33.21000 306 ASP B O 1
ATOM 5408 N N . GLU C 1 327 ? 67.70800 0.02400 29.95600 1.000 34.24000 307 GLU B N 1
ATOM 5409 C CA . GLU C 1 327 ? 66.94000 -0.06900 28.72200 1.000 33.74000 307 GLU B CA 1
ATOM 5410 C C . GLU C 1 327 ? 67.79800 0.26200 27.50800 1.000 31.61000 307 GLU B C 1
ATOM 5411 O O . GLU C 1 327 ? 67.53400 -0.23300 26.40700 1.000 35.96000 307 GLU B O 1
ATOM 5417 N N . ARG C 1 328 ? 68.85100 1.06400 27.69100 1.000 29.37000 308 ARG B N 1
ATOM 5418 C CA . ARG C 1 328 ? 69.70000 1.44300 26.56500 1.000 32.66000 308 ARG B CA 1
ATOM 5419 C C . ARG C 1 328 ? 70.40300 0.24500 25.93100 1.000 32.57000 308 ARG B C 1
ATOM 5420 O O . ARG C 1 328 ? 70.78600 0.31400 24.75700 1.000 27.66000 308 ARG B O 1
ATOM 5428 N N . VAL C 1 329 ? 70.57500 -0.86600 26.65900 1.000 28.97000 309 VAL B N 1
ATOM 5429 C CA . VAL C 1 329 ? 71.20100 -2.03300 26.03900 1.000 25.71000 309 VAL B CA 1
ATOM 5430 C C . VAL C 1 329 ? 70.18000 -2.95000 25.38100 1.000 25.74000 309 VAL B C 1
ATOM 5431 O O . VAL C 1 329 ? 70.57400 -3.90000 24.69000 1.000 25.96000 309 VAL B O 1
ATOM 5435 N N . ALA C 1 330 ? 68.88200 -2.66900 25.52900 1.000 27.84000 310 ALA B N 1
ATOM 5436 C CA . ALA C 1 330 ? 67.86400 -3.59200 25.02500 1.000 30.29000 310 ALA B CA 1
ATOM 5437 C C . ALA C 1 330 ? 67.91300 -3.74400 23.50400 1.000 31.66000 310 ALA B C 1
ATOM 5438 O O . ALA C 1 330 ? 67.65400 -4.83600 22.98200 1.000 30.55000 310 ALA B O 1
ATOM 5440 N N . SER C 1 331 ? 68.23700 -2.67500 22.77100 1.000 27.42000 311 SER B N 1
ATOM 5441 C CA . SER C 1 331 ? 68.33400 -2.81000 21.31900 1.000 32.59000 311 SER B CA 1
ATOM 5442 C C . SER C 1 331 ? 69.49400 -3.71100 20.92100 1.000 28.69000 311 SER B C 1
ATOM 5443 O O . SER C 1 331 ? 69.41100 -4.42000 19.91300 1.000 28.80000 311 SER B O 1
ATOM 5446 N N . TYR C 1 332 ? 70.57800 -3.70900 21.69800 1.000 28.55000 312 TYR B N 1
ATOM 5447 C CA . TYR C 1 332 ? 71.69500 -4.58900 21.37200 1.000 28.76000 312 TYR B CA 1
ATOM 5448 C C . TYR C 1 332 ? 71.36000 -6.04800 21.66600 1.000 24.94000 312 TYR B C 1
ATOM 5449 O O . TYR C 1 332 ? 71.78000 -6.94300 20.92300 1.000 24.53000 312 TYR B O 1
ATOM 5458 N N . VAL C 1 333 ? 70.60700 -6.31000 22.74400 1.000 27.57000 313 VAL B N 1
ATOM 5459 C CA . VAL C 1 333 ? 70.10800 -7.66500 22.99100 1.000 24.55000 313 VAL B CA 1
ATOM 5460 C C . VAL C 1 333 ? 69.32800 -8.17100 21.78500 1.000 23.47000 313 VAL B C 1
ATOM 5461 O O . VAL C 1 333 ? 69.54700 -9.29000 21.30400 1.000 23.25000 313 VAL B O 1
ATOM 5465 N N . ASP C 1 334 ? 68.38200 -7.35900 21.29700 1.000 25.69000 314 ASP B N 1
ATOM 5466 C CA . ASP C 1 334 ? 67.59100 -7.76200 20.13400 1.000 26.19000 314 ASP B CA 1
ATOM 5467 C C . ASP C 1 334 ? 68.48600 -8.05700 18.93500 1.000 27.01000 314 ASP B C 1
ATOM 5468 O O . ASP C 1 334 ? 68.29800 -9.06600 18.24800 1.000 29.77000 314 ASP B O 1
ATOM 5473 N N . GLY C 1 335 ? 69.48800 -7.20800 18.68900 1.000 28.03000 315 GLY B N 1
ATOM 5474 C CA . GLY C 1 335 ? 70.38800 -7.41700 17.56500 1.000 28.17000 315 GLY B CA 1
ATOM 5475 C C . GLY C 1 335 ? 71.27500 -8.64300 17.68800 1.000 27.57000 315 GLY B C 1
ATOM 5476 O O . GLY C 1 335 ? 71.84900 -9.08200 16.68800 1.000 26.11000 315 GLY B O 1
ATOM 5477 N N . PHE C 1 336 ? 71.41100 -9.20200 18.89200 1.000 24.82000 316 PHE B N 1
ATOM 5478 C CA . PHE C 1 336 ? 72.19200 -10.41900 19.10200 1.000 24.70000 316 PHE B CA 1
ATOM 5479 C C . PHE C 1 336 ? 71.34500 -11.69000 19.07600 1.000 21.55000 316 PHE B C 1
ATOM 5480 O O . PHE C 1 336 ? 71.91000 -12.78800 19.09500 1.000 23.47000 316 PHE B O 1
ATOM 5488 N N . VAL C 1 337 ? 70.01400 -11.57900 19.02700 1.000 25.83000 317 VAL B N 1
ATOM 5489 C CA . VAL C 1 337 ? 69.18100 -12.77500 18.95100 1.000 22.22000 317 VAL B CA 1
ATOM 5490 C C . VAL C 1 337 ? 69.55900 -13.57200 17.71400 1.000 29.78000 317 VAL B C 1
ATOM 5491 O O . VAL C 1 337 ? 69.76100 -13.01300 16.62800 1.000 27.47000 317 VAL B O 1
ATOM 5495 N N . GLY C 1 338 ? 69.65700 -14.88900 17.87200 1.000 27.67000 318 GLY B N 1
ATOM 5496 C CA . GLY C 1 338 ? 70.13400 -15.73800 16.80700 1.000 28.78000 318 GLY B CA 1
ATOM 5497 C C . GLY C 1 338 ? 71.63000 -15.69900 16.59900 1.000 29.51000 318 GLY B C 1
ATOM 5498 O O . GLY C 1 338 ? 72.14100 -16.44600 15.75100 1.000 27.41000 318 GLY B O 1
ATOM 5499 N N . GLY C 1 339 ? 72.34700 -14.85100 17.33600 1.000 25.25000 319 GLY B N 1
ATOM 5500 C CA . GLY C 1 339 ? 73.78700 -14.76300 17.22400 1.000 23.38000 319 GLY B CA 1
ATOM 5501 C C . GLY C 1 339 ? 74.48000 -15.89600 17.95400 1.000 25.32000 319 GLY B C 1
ATOM 5502 O O . GLY C 1 339 ? 73.86200 -16.86700 18.39600 1.000 25.96000 319 GLY B O 1
ATOM 5503 N N . SER C 1 340 ? 75.79800 -15.75900 18.09200 1.000 19.14000 320 SER B N 1
ATOM 5504 C CA . SER C 1 340 ? 76.60100 -16.78600 18.74700 1.000 21.32000 320 SER B CA 1
ATOM 5505 C C . SER C 1 340 ? 77.35900 -16.21800 19.93600 1.000 22.60000 320 SER B C 1
ATOM 5506 O O . SER C 1 340 ? 77.81800 -15.07200 19.91100 1.000 22.52000 320 SER B O 1
ATOM 5509 N N . VAL C 1 341 ? 77.52300 -17.05800 20.95600 1.000 19.74000 321 VAL B N 1
ATOM 5510 C CA . VAL C 1 341 ? 78.21700 -16.70000 22.18800 1.000 21.71000 321 VAL B CA 1
ATOM 5511 C C . VAL C 1 341 ? 79.38300 -17.65800 22.37400 1.000 18.21000 321 VAL B C 1
ATOM 5512 O O . VAL C 1 341 ? 79.19400 -18.88100 22.39500 1.000 23.06000 321 VAL B O 1
ATOM 5516 N N . TYR C 1 342 ? 80.58100 -17.09700 22.52700 1.000 21.72000 322 TYR B N 1
ATOM 5517 C CA . TYR C 1 342 ? 81.79200 -17.84700 22.82000 1.000 20.92000 322 TYR B CA 1
ATOM 5518 C C . TYR C 1 342 ? 82.27000 -17.45500 24.21000 1.000 20.24000 322 TYR B C 1
ATOM 5519 O O . TYR C 1 342 ? 82.29500 -16.26500 24.54700 1.000 21.90000 322 TYR B O 1
ATOM 5528 N N . GLN C 1 343 ? 82.64300 -18.44500 25.01900 1.000 21.63000 323 GLN B N 1
ATOM 5529 C CA . GLN C 1 343 ? 83.09200 -18.18000 26.38100 1.000 20.24000 323 GLN B CA 1
ATOM 5530 C C . GLN C 1 343 ? 84.41800 -18.88000 26.64500 1.000 18.68000 323 GLN B C 1
ATOM 5531 O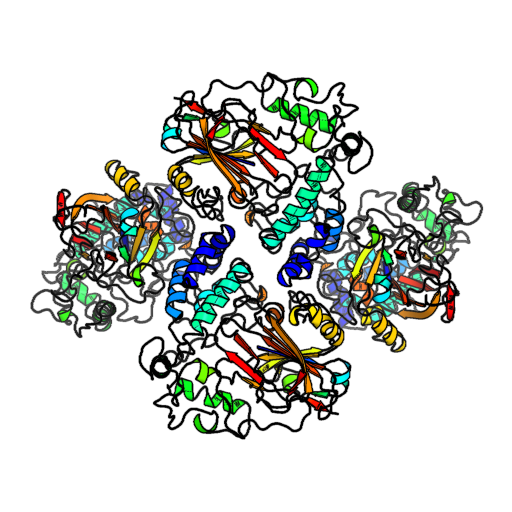 O . GLN C 1 343 ? 84.61900 -20.02000 26.22300 1.000 22.09000 323 GLN B O 1
ATOM 5537 N N . ALA C 1 344 ? 85.31500 -18.20100 27.35700 1.000 18.86000 324 ALA B N 1
ATOM 5538 C CA . ALA C 1 344 ? 86.62200 -18.77500 27.64100 1.000 22.01000 324 ALA B CA 1
ATOM 5539 C C . ALA C 1 344 ? 87.09800 -18.29900 29.00900 1.000 20.03000 324 ALA B C 1
ATOM 5540 O O . ALA C 1 344 ? 86.78700 -17.18300 29.44000 1.000 22.74000 324 ALA B O 1
ATOM 5542 N N . PHE C 1 345 ? 87.87800 -19.16000 29.66600 1.000 21.37000 325 PHE B N 1
ATOM 5543 C CA . PHE C 1 345 ? 88.27700 -19.03300 31.06600 1.000 21.68000 325 PHE B CA 1
ATOM 5544 C C . PHE C 1 345 ? 89.72700 -18.55700 31.21000 1.000 22.43000 325 PHE B C 1
ATOM 5545 O O . PHE C 1 345 ? 90.61800 -19.02900 30.50000 1.000 20.90000 325 PHE B O 1
ATOM 5553 N N . LEU C 1 346 ? 89.96400 -17.63300 32.15700 1.000 24.02000 326 LEU B N 1
ATOM 5554 C CA . LEU C 1 346 ? 91.30200 -17.11200 32.46300 1.000 24.87000 326 LEU B CA 1
ATOM 5555 C C . LEU C 1 346 ? 91.77700 -17.66300 33.81000 1.000 28.18000 326 LEU B C 1
ATOM 5556 O O . LEU C 1 346 ? 91.25100 -17.28100 34.85800 1.000 24.85000 326 LEU B O 1
ATOM 5561 N N . SER C 1 347 ? 92.80800 -18.50200 33.79200 1.000 25.95000 327 SER B N 1
ATOM 5562 C CA . SER C 1 347 ? 93.32800 -19.06600 35.03100 1.000 25.63000 327 SER B CA 1
ATOM 5563 C C . SER C 1 347 ? 94.17600 -18.04800 35.80100 1.000 25.53000 327 SER B C 1
ATOM 5564 O O . SER C 1 347 ? 94.60900 -17.01600 35.27500 1.000 23.32000 327 SER B O 1
ATOM 5567 N N . ALA C 1 348 ? 94.41700 -18.36700 37.07600 1.000 20.43000 328 ALA B N 1
ATOM 5568 C CA . ALA C 1 348 ? 95.12600 -17.44800 37.96100 1.000 24.73000 328 ALA B CA 1
ATOM 5569 C C . ALA C 1 348 ? 96.55500 -17.18900 37.49900 1.000 23.01000 328 ALA B C 1
ATOM 5570 O O . ALA C 1 348 ? 97.11500 -16.12400 37.79100 1.000 24.03000 328 ALA B O 1
ATOM 5572 N N . ASP C 1 349 ? 97.16300 -18.14100 36.79400 1.000 24.49000 329 ASP B N 1
ATOM 5573 C CA . ASP C 1 349 ? 98.51600 -17.96900 36.27900 1.000 29.84000 329 ASP B CA 1
ATOM 5574 C C . ASP C 1 349 ? 98.54200 -17.50600 34.83000 1.000 28.22000 329 ASP B C 1
ATOM 5575 O O . ASP C 1 349 ? 99.60300 -17.55400 34.19900 1.000 27.07000 329 ASP B O 1
ATOM 5580 N N . SER C 1 350 ? 97.40600 -17.07500 34.29100 1.000 25.20000 330 SER B N 1
ATOM 5581 C CA . SER C 1 350 ? 97.33000 -16.51400 32.94800 1.000 28.12000 330 SER B CA 1
ATOM 5582 C C . SER C 1 350 ? 97.40500 -14.98500 32.98200 1.000 25.24000 330 SER B C 1
ATOM 5583 O O . SER C 1 350 ? 97.09500 -14.33900 33.98000 1.000 26.54000 330 SER B O 1
ATOM 5586 N N . TYR C 1 351 ? 97.83300 -14.41800 31.85700 1.000 26.76000 331 TYR B N 1
ATOM 5587 C CA . TYR C 1 351 ? 97.64900 -12.99800 31.57500 1.000 26.73000 331 TYR B CA 1
ATOM 5588 C C . TYR C 1 351 ? 96.20200 -12.57800 31.81500 1.000 21.13000 331 TYR B C 1
ATOM 5589 O O . TYR C 1 351 ? 95.27000 -13.25900 31.38200 1.000 23.80000 331 TYR B O 1
ATOM 5598 N N . HIS C 1 352 ? 96.01400 -11.43400 32.48600 1.000 24.40000 332 HIS B N 1
ATOM 5599 C CA . HIS C 1 352 ? 94.69100 -10.98700 32.92000 1.000 25.83000 332 HIS B CA 1
ATOM 5600 C C . HIS C 1 352 ? 94.21400 -9.67800 32.30700 1.000 28.09000 332 HIS B C 1
ATOM 5601 O O . HIS C 1 352 ? 93.14800 -9.18300 32.70500 1.000 24.82000 332 HIS B O 1
ATOM 5608 N N . CYS C 1 353 ? 94.96100 -9.08700 31.38300 1.000 25.13000 333 CYS B N 1
ATOM 5609 C CA . CYS C 1 353 ? 94.44800 -7.90000 30.72500 1.000 23.28000 333 CYS B CA 1
ATOM 5610 C C . CYS C 1 353 ? 93.56600 -8.30800 29.54900 1.000 24.28000 333 CYS B C 1
ATOM 5611 O O . CYS C 1 353 ? 93.50800 -9.47700 29.15600 1.000 27.26000 333 CYS B O 1
ATOM 5614 N N . TRP C 1 354 ? 92.86400 -7.33100 28.98500 1.000 23.35000 334 TRP B N 1
ATOM 5615 C CA . TRP C 1 354 ? 91.96600 -7.56900 27.86200 1.000 20.47000 334 TRP B CA 1
ATOM 5616 C C . TRP C 1 354 ? 92.46500 -6.81500 26.63900 1.000 22.21000 334 TRP B C 1
ATOM 5617 O O . TRP C 1 354 ? 92.89000 -5.66000 26.74500 1.000 23.38000 334 TRP B O 1
ATOM 5628 N N . ASN C 1 355 ? 92.38400 -7.46300 25.48400 1.000 22.66000 335 ASN B N 1
ATOM 5629 C CA . ASN C 1 355 ? 92.82700 -6.88300 24.22300 1.000 25.94000 335 ASN B CA 1
ATOM 5630 C C . ASN C 1 355 ? 91.65600 -6.81400 23.25100 1.000 28.30000 335 ASN B C 1
ATOM 5631 O O . ASN C 1 355 ? 90.80700 -7.70900 23.22800 1.000 25.67000 335 ASN B O 1
ATOM 5636 N N . ALA C 1 356 ? 91.61400 -5.75300 22.44000 1.000 28.36000 336 ALA B N 1
ATOM 5637 C CA . ALA C 1 356 ? 90.50200 -5.57000 21.51700 1.000 25.00000 336 ALA B CA 1
ATOM 5638 C C . ALA C 1 356 ? 90.42000 -6.74800 20.55300 1.000 22.52000 336 ALA B C 1
ATOM 5639 O O . ALA C 1 356 ? 91.37900 -6.99800 19.80200 1.000 24.88000 336 ALA B O 1
ATOM 5641 N N . PRO C 1 357 ? 89.31400 -7.49300 20.53500 1.000 23.63000 337 PRO B N 1
ATOM 5642 C CA . PRO C 1 357 ? 89.21200 -8.62100 19.59900 1.000 25.38000 337 PRO B CA 1
ATOM 5643 C C . PRO C 1 357 ? 88.96500 -8.18200 18.16900 1.000 27.85000 337 PRO B C 1
ATOM 5644 O O . PRO C 1 357 ? 89.20200 -8.96800 17.24200 1.000 26.28000 337 PRO B O 1
ATOM 5648 N N . VAL C 1 358 ? 88.45600 -6.96700 17.96700 1.000 27.23000 338 VAL B N 1
ATOM 5649 C CA . VAL C 1 358 ? 88.15200 -6.44700 16.63800 1.000 26.21000 338 VAL B CA 1
ATOM 5650 C C . VAL C 1 358 ? 88.45200 -4.95600 16.62800 1.000 29.11000 338 VAL B C 1
ATOM 5651 O O . VAL C 1 358 ? 88.58700 -4.31900 17.67300 1.000 23.66000 338 VAL B O 1
ATOM 5655 N N . THR C 1 359 ? 88.56400 -4.40600 15.42100 1.000 29.30000 339 THR B N 1
ATOM 5656 C CA . THR C 1 359 ? 88.65000 -2.96800 15.22700 1.000 29.67000 339 THR B CA 1
ATOM 5657 C C . THR C 1 359 ? 87.24400 -2.41400 15.03700 1.000 27.13000 339 THR B C 1
ATOM 5658 O O . THR C 1 359 ? 86.42500 -3.00300 14.32600 1.000 30.43000 339 THR B O 1
ATOM 5662 N N . GLY C 1 360 ? 86.95400 -1.30000 15.69700 1.000 28.84000 340 GLY B N 1
ATOM 5663 C CA . GLY C 1 360 ? 85.66100 -0.68000 15.50100 1.000 26.54000 340 GLY B CA 1
ATOM 5664 C C . GLY C 1 360 ? 85.40700 0.40200 16.52400 1.000 25.67000 340 GLY B C 1
ATOM 5665 O O . GLY C 1 360 ? 86.26700 0.73600 17.34800 1.000 31.72000 340 GLY B O 1
ATOM 5666 N N . LYS C 1 361 ? 84.19400 0.93800 16.45900 1.000 26.75000 341 LYS B N 1
ATOM 5667 C CA . LYS C 1 361 ? 83.80100 2.07400 17.28000 1.000 27.38000 341 LYS B CA 1
ATOM 5668 C C . LYS C 1 361 ? 82.94700 1.60400 18.45100 1.000 26.50000 341 LYS B C 1
ATOM 5669 O O . LYS C 1 361 ? 81.94500 0.90400 18.26000 1.000 26.53000 341 LYS B O 1
ATOM 5675 N N . VAL C 1 362 ? 83.34200 1.99900 19.66000 1.000 28.85000 342 VAL B N 1
ATOM 5676 C CA . VAL C 1 362 ? 82.58700 1.62100 20.84800 1.000 27.39000 342 VAL B CA 1
ATOM 5677 C C . VAL C 1 362 ? 81.25100 2.34800 20.83200 1.000 27.90000 342 VAL B C 1
ATOM 5678 O O . VAL C 1 362 ? 81.19800 3.58400 20.81200 1.000 31.09000 342 VAL B O 1
ATOM 5682 N N . VAL C 1 363 ? 80.16100 1.58500 20.84400 1.000 24.97000 343 VAL B N 1
ATOM 5683 C CA . VAL C 1 363 ? 78.82300 2.16500 20.89600 1.000 26.48000 343 VAL B CA 1
ATOM 5684 C C . VAL C 1 363 ? 78.13500 1.93700 22.23300 1.000 30.19000 343 VAL B C 1
ATOM 5685 O O . VAL C 1 363 ? 77.09700 2.57200 22.49900 1.000 25.89000 343 VAL B O 1
ATOM 5689 N N . TYR C 1 364 ? 78.67200 1.07200 23.08900 1.000 25.42000 344 TYR B N 1
ATOM 5690 C CA . TYR C 1 364 ? 78.06000 0.84600 24.39200 1.000 24.68000 344 TYR B CA 1
ATOM 5691 C C . TYR C 1 364 ? 79.12400 0.29700 25.33300 1.000 22.46000 344 TYR B C 1
ATOM 5692 O O . TYR C 1 364 ? 79.89200 -0.58900 24.95100 1.000 22.49000 344 TYR B O 1
ATOM 5701 N N . ARG C 1 365 ? 79.17000 0.83600 26.55600 1.000 27.02000 345 ARG B N 1
ATOM 5702 C CA . ARG C 1 365 ? 80.07100 0.33900 27.58900 1.000 24.50000 345 ARG B CA 1
ATOM 5703 C C . ARG C 1 365 ? 79.37600 0.43900 28.93600 1.000 27.50000 345 ARG B C 1
ATOM 5704 O O . ARG C 1 365 ? 78.75500 1.46100 29.24600 1.000 25.40000 345 ARG B O 1
ATOM 5712 N N . SER C 1 366 ? 79.48200 -0.61800 29.74300 1.000 21.42000 346 SER B N 1
ATOM 5713 C CA . SER C 1 366 ? 78.80600 -0.59400 31.03200 1.000 24.84000 346 SER B CA 1
ATOM 5714 C C . SER C 1 366 ? 79.56400 -1.44400 32.04500 1.000 21.38000 346 SER B C 1
ATOM 5715 O O . SER C 1 366 ? 80.41100 -2.27500 31.69800 1.000 21.48000 346 SER B O 1
ATOM 5718 N N . LEU C 1 367 ? 79.25800 -1.19300 33.30700 1.000 19.85000 347 LEU B N 1
ATOM 5719 C CA . LEU C 1 367 ? 79.59100 -2.08800 34.40200 1.000 23.66000 347 LEU B CA 1
ATOM 5720 C C . LEU C 1 367 ? 78.29200 -2.48000 35.08400 1.000 24.54000 347 LEU B C 1
ATOM 5721 O O . LEU C 1 367 ? 77.37900 -1.65600 35.20900 1.000 24.87000 347 LEU B O 1
ATOM 5726 N N . ILE C 1 368 ? 78.20000 -3.74100 35.49800 1.000 22.35000 348 ILE B N 1
ATOM 5727 C CA . ILE C 1 368 ? 77.00200 -4.28400 36.12900 1.000 22.48000 348 ILE B CA 1
ATOM 5728 C C . ILE C 1 368 ? 77.40800 -4.87500 37.47200 1.000 26.35000 348 ILE B C 1
ATOM 5729 O O . ILE C 1 368 ? 78.23600 -5.79200 37.51100 1.000 21.72000 348 ILE B O 1
ATOM 5734 N N . ASP C 1 369 ? 76.82400 -4.36300 38.56100 1.000 19.35000 349 ASP B N 1
ATOM 5735 C CA . ASP C 1 369 ? 77.03500 -4.94900 39.88200 1.000 26.07000 349 ASP B CA 1
ATOM 5736 C C . ASP C 1 369 ? 76.38100 -6.32500 39.96600 1.000 22.33000 349 ASP B C 1
ATOM 5737 O O . ASP C 1 369 ? 75.37200 -6.59600 39.31000 1.000 23.44000 349 ASP B O 1
ATOM 5742 N N . GLY C 1 370 ? 76.94800 -7.19700 40.80100 1.000 23.59000 350 GLY B N 1
ATOM 5743 C CA . GLY C 1 370 ? 76.35700 -8.51500 40.94300 1.000 23.11000 350 GLY B CA 1
ATOM 5744 C C . GLY C 1 370 ? 76.95800 -9.39300 42.02300 1.000 20.52000 350 GLY B C 1
ATOM 5745 O O . GLY C 1 370 ? 77.46900 -8.90600 43.04000 1.000 19.61000 350 GLY B O 1
ATOM 5746 N N . THR C 1 371 ? 76.93000 -10.70000 41.78700 1.000 20.33000 351 THR B N 1
ATOM 5747 C CA . THR C 1 371 ? 77.37400 -11.67100 42.77300 1.000 19.07000 351 THR B CA 1
ATOM 5748 C C . THR C 1 371 ? 78.88800 -11.87100 42.70200 1.000 19.20000 351 THR B C 1
ATOM 5749 O O . THR C 1 371 ? 79.56900 -11.43100 41.76600 1.000 18.68000 351 THR B O 1
ATOM 5753 N N . TYR C 1 372 ? 79.40900 -12.55300 43.71300 1.000 18.21000 352 TYR B N 1
ATOM 5754 C CA . TYR C 1 372 ? 80.80800 -12.96300 43.79100 1.000 18.92000 352 TYR B CA 1
ATOM 5755 C C . TYR C 1 372 ? 80.96800 -14.45600 44.02700 1.000 19.52000 352 TYR B C 1
ATOM 5756 O O . TYR C 1 372 ? 81.80500 -15.09400 43.37200 1.000 18.36000 352 TYR B O 1
ATOM 5765 N N . PHE C 1 373 ? 80.20000 -15.02900 44.95600 1.000 17.25000 353 PHE B N 1
ATOM 5766 C CA . PHE C 1 373 ? 80.33300 -16.42600 45.36100 1.000 18.80000 353 PHE B CA 1
ATOM 5767 C C . PHE C 1 373 ? 79.03600 -17.19800 45.11000 1.000 18.39000 353 PHE B C 1
ATOM 5768 O O . PHE C 1 373 ? 78.68800 -18.11200 45.85200 1.000 17.90000 353 PHE B O 1
ATOM 5776 N N . ALA C 1 374 ? 78.30000 -16.82200 44.07400 1.000 19.65000 354 ALA B N 1
ATOM 5777 C CA . ALA C 1 374 ? 77.10500 -17.54200 43.67000 1.000 21.79000 354 ALA B CA 1
ATOM 5778 C C . ALA C 1 374 ? 77.47300 -18.61800 42.65500 1.000 21.18000 354 ALA B C 1
ATOM 5779 O O . ALA C 1 374 ? 78.09000 -18.31900 41.62600 1.000 19.28000 354 ALA B O 1
ATOM 5781 N N . GLU C 1 375 ? 77.08300 -19.86500 42.93300 1.000 19.20000 355 GLU B N 1
ATOM 5782 C CA . GLU C 1 375 ? 77.27900 -20.97200 41.99800 1.000 18.80000 355 GLU B CA 1
ATOM 5783 C C . GLU C 1 375 ? 75.97000 -21.74400 41.87300 1.000 21.49000 355 GLU B C 1
ATOM 5784 O O . GLU C 1 375 ? 75.03000 -21.51700 42.63700 1.000 19.72000 355 GLU B O 1
ATOM 5790 N N . THR C 1 376 ? 75.91300 -22.66100 40.90000 1.000 19.92000 356 THR B N 1
ATOM 5791 C CA . THR C 1 376 ? 74.70500 -23.44900 40.65500 1.000 22.01000 356 THR B CA 1
ATOM 5792 C C . THR C 1 376 ? 74.46200 -24.48600 41.75700 1.000 20.59000 356 THR B C 1
ATOM 5793 O O . THR C 1 376 ? 75.36500 -24.87200 42.50800 1.000 17.36000 356 THR B O 1
ATOM 5797 N N . ALA C 1 377 ? 73.21300 -24.96100 41.82000 1.000 18.24000 357 ALA B N 1
ATOM 5798 C CA . ALA C 1 377 ? 72.90000 -26.09600 42.68400 1.000 23.66000 357 ALA B CA 1
ATOM 5799 C C . ALA C 1 377 ? 73.63000 -27.35400 42.22900 1.000 23.86000 357 ALA B C 1
ATOM 5800 O O . ALA C 1 377 ? 74.05300 -28.15900 43.06800 1.000 18.38000 357 ALA B O 1
ATOM 5802 N N . ALA C 1 378 ? 73.80600 -27.53400 40.91300 1.000 18.62000 358 ALA B N 1
ATOM 5803 C CA . ALA C 1 378 ? 74.57100 -28.68400 40.43500 1.000 16.95000 358 ALA B CA 1
ATOM 5804 C C . ALA C 1 378 ? 76.00900 -28.64800 40.93300 1.000 17.68000 358 ALA B C 1
ATOM 5805 O O . ALA C 1 378 ? 76.63800 -29.70000 41.08700 1.000 19.07000 358 ALA B O 1
ATOM 5807 N N . ALA C 1 379 ? 76.54300 -27.45700 41.20400 1.000 17.21000 359 ALA B N 1
ATOM 5808 C CA . ALA C 1 379 ? 77.89100 -27.29200 41.74000 1.000 16.91000 359 ALA B CA 1
ATOM 5809 C C . ALA C 1 379 ? 77.94600 -27.40800 43.26200 1.000 18.95000 359 ALA B C 1
ATOM 5810 O O . ALA C 1 379 ? 79.02600 -27.25600 43.85200 1.000 18.22000 359 ALA B O 1
ATOM 5812 N N . GLY C 1 380 ? 76.81100 -27.65900 43.91700 1.000 19.68000 360 GLY B N 1
ATOM 5813 C CA . GLY C 1 380 ? 76.76100 -27.73200 45.36000 1.000 17.54000 360 GLY B CA 1
ATOM 5814 C C . GLY C 1 380 ? 76.74000 -29.16000 45.89200 1.000 20.19000 360 GLY B C 1
ATOM 5815 O O . GLY C 1 380 ? 76.82100 -30.14500 45.15600 1.000 19.56000 360 GLY B O 1
ATOM 5816 N N . PHE C 1 381 ? 76.62900 -29.25200 47.22100 1.000 19.04000 361 PHE B N 1
ATOM 5817 C CA . PHE C 1 381 ? 76.49700 -30.55400 47.85900 1.000 17.91000 361 PHE B CA 1
ATOM 5818 C C . PHE C 1 381 ? 75.2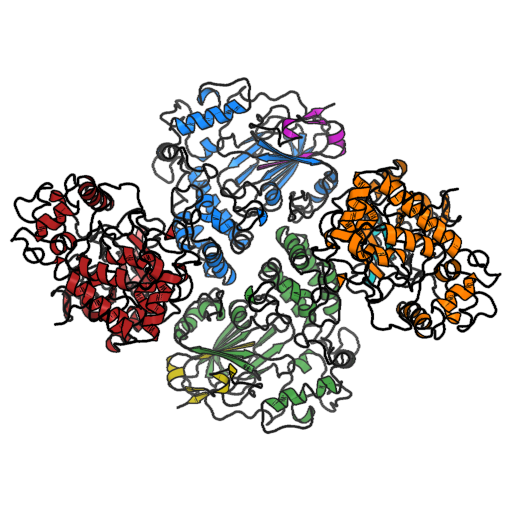5600 -31.26700 47.34900 1.000 18.33000 361 PHE B C 1
ATOM 5819 O O . PHE C 1 381 ? 74.18000 -30.67000 47.22400 1.000 20.44000 361 PHE B O 1
ATOM 5827 N N . GLY C 1 382 ? 75.41800 -32.55600 47.04700 1.000 19.12000 362 GLY B N 1
ATOM 5828 C CA . GLY C 1 382 ? 74.37000 -33.33700 46.42700 1.000 24.04000 362 GLY B CA 1
ATOM 5829 C C . GLY C 1 382 ? 74.10600 -33.02500 44.96700 1.000 25.43000 362 GLY B C 1
ATOM 5830 O O . GLY C 1 382 ? 73.21800 -33.64800 44.37200 1.000 20.22000 362 GLY B O 1
ATOM 5831 N N . GLY C 1 383 ? 74.85500 -32.09900 44.35900 1.000 21.23000 363 GLY B N 1
ATOM 5832 C CA . GLY C 1 383 ? 74.61900 -31.73700 42.97600 1.000 19.84000 363 GLY B CA 1
ATOM 5833 C C . GLY C 1 383 ? 75.31400 -32.67300 42.00200 1.000 21.52000 363 GLY B C 1
ATOM 5834 O O . GLY C 1 383 ? 76.30900 -33.31400 42.33000 1.000 22.37000 363 GLY B O 1
ATOM 5835 N N . SER C 1 384 ? 74.76800 -32.74500 40.78300 1.000 22.73000 364 SER B N 1
ATOM 5836 C CA . SER C 1 384 ? 75.31000 -33.65000 39.77000 1.000 21.27000 364 SER B CA 1
ATOM 5837 C C . SER C 1 384 ? 76.75300 -33.32600 39.39000 1.000 26.38000 364 SER B C 1
ATOM 5838 O O . SER C 1 384 ? 77.41000 -34.16200 38.76200 1.000 24.88000 364 SER B O 1
ATOM 5841 N N . ASN C 1 385 ? 77.26200 -32.14800 39.74100 1.000 24.27000 365 ASN B N 1
ATOM 5842 C CA . ASN C 1 385 ? 78.66300 -31.81500 39.48700 1.000 19.70000 365 ASN B CA 1
ATOM 5843 C C . ASN C 1 385 ? 79.26000 -31.10300 40.69400 1.000 21.94000 365 ASN B C 1
ATOM 5844 O O . ASN C 1 385 ? 80.04400 -30.15700 40.55700 1.000 19.86000 365 ASN B O 1
ATOM 5849 N N . GLY C 1 386 ? 78.90200 -31.54500 41.90000 1.000 20.78000 366 GLY B N 1
ATOM 5850 C CA . GLY C 1 386 ? 79.28900 -30.82700 43.09600 1.000 19.30000 366 GLY B CA 1
ATOM 5851 C C . GLY C 1 386 ? 79.68800 -31.72300 44.25300 1.000 21.14000 366 GLY B C 1
ATOM 5852 O O . GLY C 1 386 ? 79.53500 -32.94600 44.20800 1.000 19.63000 366 GLY B O 1
ATOM 5853 N N . PRO C 1 387 ? 80.21600 -31.11900 45.32100 1.000 19.45000 367 PRO B N 1
ATOM 5854 C CA . PRO C 1 387 ? 80.48700 -29.68200 45.49400 1.000 19.24000 367 PRO B CA 1
ATOM 5855 C C . PRO C 1 387 ? 81.75700 -29.25600 44.76400 1.000 21.07000 367 PRO B C 1
ATOM 5856 O O . PRO C 1 387 ? 82.78000 -29.93800 44.81600 1.000 19.33000 367 PRO B O 1
ATOM 5860 N N . ASP C 1 388 ? 81.69800 -28.12400 44.07400 1.000 20.66000 368 ASP B N 1
ATOM 5861 C CA . ASP C 1 388 ? 82.85100 -27.57700 43.36600 1.000 20.10000 368 ASP B CA 1
ATOM 5862 C C . ASP C 1 388 ? 83.94500 -27.18800 44.35900 1.000 17.94000 368 ASP B C 1
ATOM 5863 O O . ASP C 1 388 ? 83.71300 -26.31400 45.20400 1.000 20.78000 368 ASP B O 1
ATOM 5868 N N . PRO C 1 389 ? 85.13400 -27.80000 44.29300 1.000 20.22000 369 PRO B N 1
ATOM 5869 C CA . PRO C 1 389 ? 86.24100 -27.39300 45.17700 1.000 21.06000 369 PRO B CA 1
ATOM 5870 C C . PRO C 1 389 ? 86.83700 -26.04900 44.81300 1.000 24.01000 369 PRO B C 1
ATOM 5871 O O . PRO C 1 389 ? 87.70800 -25.55900 45.54700 1.000 20.95000 369 PRO B O 1
ATOM 5875 N N . ALA C 1 390 ? 86.41600 -25.45300 43.69900 1.000 19.00000 370 ALA B N 1
ATOM 5876 C CA . ALA C 1 390 ? 86.87000 -24.12800 43.28900 1.000 22.96000 370 ALA B CA 1
ATOM 5877 C C . ALA C 1 390 ? 85.71700 -23.34000 42.66200 1.000 23.99000 370 ALA B C 1
ATOM 5878 O O . ALA C 1 390 ? 85.83100 -22.81300 41.55600 1.000 21.26000 370 ALA B O 1
ATOM 5880 N N . GLY C 1 391 ? 84.57300 -23.28100 43.34900 1.000 20.64000 371 GLY B N 1
ATOM 5881 C CA . GLY C 1 391 ? 83.44400 -22.50700 42.86600 1.000 20.98000 371 GLY B CA 1
ATOM 5882 C C . GLY C 1 391 ? 83.82000 -21.05300 42.64200 1.000 23.70000 371 GLY B C 1
ATOM 5883 O O . GLY C 1 391 ? 84.57900 -20.46600 43.42200 1.000 20.58000 371 GLY B O 1
ATOM 5884 N N . PRO C 1 392 ? 83.28600 -20.42100 41.57900 1.000 20.88000 372 PRO B N 1
ATOM 5885 C CA . PRO C 1 392 ? 82.27500 -20.89300 40.61600 1.000 16.80000 372 PRO B CA 1
ATOM 5886 C C . PRO C 1 392 ? 82.82700 -21.51200 39.31600 1.000 21.98000 372 PRO B C 1
ATOM 5887 O O . PRO C 1 392 ? 82.22100 -21.37200 38.24300 1.000 19.96000 372 PRO B O 1
ATOM 5891 N N . ASP C 1 393 ? 83.94000 -22.24700 39.39300 1.000 19.54000 373 ASP B N 1
ATOM 5892 C CA . ASP C 1 393 ? 84.58000 -22.82300 38.20700 1.000 19.27000 373 ASP B CA 1
ATOM 5893 C C . ASP C 1 393 ? 83.59800 -23.56000 37.29000 1.000 22.59000 373 ASP B C 1
ATOM 5894 O O . ASP C 1 393 ? 83.57300 -23.33300 36.07100 1.000 21.90000 373 ASP B O 1
ATOM 5899 N N . VAL C 1 394 ? 82.79200 -24.46400 37.84400 1.000 20.34000 374 VAL B N 1
ATOM 5900 C CA . VAL C 1 394 ? 81.92200 -25.26800 36.99300 1.000 20.30000 374 VAL B CA 1
ATOM 5901 C C . VAL C 1 394 ? 80.58900 -24.55400 36.78800 1.000 18.55000 374 VAL B C 1
ATOM 5902 O O . VAL C 1 394 ? 79.67800 -25.10500 36.16600 1.000 21.08000 374 VAL B O 1
ATOM 5906 N N . SER C 1 395 ? 80.47400 -23.31900 37.28600 1.000 18.94000 375 SER B N 1
ATOM 5907 C CA . SER C 1 395 ? 79.28100 -22.49600 37.10100 1.000 19.70000 375 SER B CA 1
ATOM 5908 C C . SER C 1 395 ? 79.54700 -21.27800 36.21000 1.000 17.92000 375 SER B C 1
ATOM 5909 O O . SER C 1 395 ? 78.84900 -20.26800 36.31300 1.000 18.39000 375 SER B O 1
ATOM 5912 N N . GLN C 1 396 ? 80.52400 -21.37200 35.30600 1.000 18.73000 376 GLN B N 1
ATOM 5913 C CA . GLN C 1 396 ? 80.94800 -20.18900 34.54700 1.000 20.88000 376 GLN B CA 1
ATOM 5914 C C . GLN C 1 396 ? 79.85900 -19.66900 33.61100 1.000 17.99000 376 GLN B C 1
ATOM 5915 O O . GLN C 1 396 ? 79.69600 -18.44900 33.46800 1.000 18.65000 376 GLN B O 1
ATOM 5921 N N . ARG C 1 397 ? 79.10700 -20.55600 32.96000 1.000 19.23000 377 ARG B N 1
ATOM 5922 C CA . ARG C 1 397 ? 77.99700 -20.08400 32.12500 1.000 19.00000 377 ARG B CA 1
ATOM 5923 C C . ARG C 1 397 ? 76.92500 -19.40400 32.97600 1.000 20.50000 377 ARG B C 1
ATOM 5924 O O . ARG C 1 397 ? 76.39200 -18.34700 32.60700 1.000 17.85000 377 ARG B O 1
ATOM 5932 N N . TYR C 1 398 ? 76.60200 -19.99900 34.12600 1.000 16.42000 378 TYR B N 1
ATOM 5933 C CA . TYR C 1 398 ? 75.57600 -19.43900 35.00500 1.000 16.83000 378 TYR B CA 1
ATOM 5934 C C . TYR C 1 398 ? 75.92400 -18.02000 35.45100 1.000 20.57000 378 TYR B C 1
ATOM 5935 O O . TYR C 1 398 ? 75.08500 -17.11300 35.37500 1.000 19.62000 378 TYR B O 1
ATOM 5944 N N . ILE C 1 399 ? 77.16500 -17.79100 35.89900 1.000 18.90000 379 ILE B N 1
ATOM 5945 C CA . ILE C 1 399 ? 77.49700 -16.48200 36.46900 1.000 18.24000 379 ILE B CA 1
ATOM 5946 C C . ILE C 1 399 ? 77.54100 -15.35300 35.43500 1.000 18.24000 379 ILE B C 1
ATOM 5947 O O . ILE C 1 399 ? 77.54300 -14.18000 35.82700 1.000 18.11000 379 ILE B O 1
ATOM 5952 N N . THR C 1 400 ? 77.57500 -15.64700 34.13000 1.000 16.37000 380 THR B N 1
ATOM 5953 C CA . THR C 1 400 ? 77.50200 -14.54700 33.16200 1.000 18.31000 380 THR B CA 1
ATOM 5954 C C . THR C 1 400 ? 76.18900 -13.77800 33.26700 1.000 18.91000 380 THR B C 1
ATOM 5955 O O . THR C 1 400 ? 76.08600 -12.66400 32.73900 1.000 18.47000 380 THR B O 1
ATOM 5959 N N . HIS C 1 401 ? 75.19100 -14.33800 33.94300 1.000 19.85000 381 HIS B N 1
ATOM 5960 C CA . HIS C 1 401 ? 73.90400 -13.67700 34.10800 1.000 19.67000 381 HIS B CA 1
ATOM 5961 C C . HIS C 1 401 ? 73.75100 -12.92800 35.42500 1.000 23.16000 381 HIS B C 1
ATOM 5962 O O . HIS C 1 401 ? 72.77500 -12.18100 35.56400 1.000 19.92000 381 HIS B O 1
ATOM 5969 N N . ILE C 1 402 ? 74.66300 -13.10300 36.39900 1.000 18.64000 382 ILE B N 1
ATOM 5970 C CA . ILE C 1 402 ? 74.42300 -12.52900 37.72600 1.000 19.23000 382 ILE B CA 1
ATOM 5971 C C . ILE C 1 402 ? 75.66900 -11.94400 38.39200 1.000 21.56000 382 ILE B C 1
ATOM 5972 O O . ILE C 1 402 ? 75.55200 -11.16400 39.34200 1.000 19.81000 382 ILE B O 1
ATOM 5977 N N . ALA C 1 403 ? 76.86500 -12.33600 37.95100 1.000 18.56000 383 ALA B N 1
ATOM 5978 C CA . ALA C 1 403 ? 78.07200 -11.88600 38.63700 1.000 19.57000 383 ALA B CA 1
ATOM 5979 C C . ALA C 1 403 ? 78.41700 -10.44400 38.26300 1.000 23.41000 383 ALA B C 1
ATOM 5980 O O . ALA C 1 403 ? 78.02700 -9.93700 37.20900 1.000 23.29000 383 ALA B O 1
ATOM 5982 N N . ALA C 1 404 ? 79.17100 -9.78700 39.14300 1.000 19.08000 384 ALA B N 1
ATOM 5983 C CA . ALA C 1 404 ? 79.81800 -8.53100 38.78200 1.000 19.15000 384 ALA B CA 1
ATOM 5984 C C . ALA C 1 404 ? 80.52900 -8.67700 37.43900 1.000 22.63000 384 ALA B C 1
ATOM 5985 O O . ALA C 1 404 ? 81.28700 -9.63000 37.22300 1.000 20.52000 384 ALA B O 1
ATOM 5987 N N . ARG C 1 405 ? 80.26900 -7.74800 36.51800 1.000 22.55000 385 ARG B N 1
ATOM 5988 C CA . ARG C 1 405 ? 80.73200 -7.95100 35.14600 1.000 17.57000 385 ARG B CA 1
ATOM 5989 C C . ARG C 1 405 ? 80.69100 -6.62900 34.37900 1.000 17.86000 385 ARG B C 1
ATOM 5990 O O . ARG C 1 405 ? 80.31100 -5.58200 34.91000 1.000 20.78000 385 ARG B O 1
ATOM 5998 N N . GLY C 1 406 ? 81.07500 -6.69400 33.10100 1.000 21.94000 386 GLY B N 1
ATOM 5999 C CA . GLY C 1 406 ? 81.05600 -5.51500 32.25600 1.000 21.29000 386 GLY B CA 1
ATOM 6000 C C . GLY C 1 406 ? 80.65700 -5.87800 30.84100 1.000 21.09000 386 GLY B C 1
ATOM 6001 O O . GLY C 1 406 ? 80.69600 -7.04400 30.44000 1.000 21.27000 386 GLY B O 1
ATOM 6002 N N . VAL C 1 407 ? 80.27400 -4.85300 30.08400 1.000 19.94000 387 VAL B N 1
ATOM 6003 C CA . VAL C 1 407 ? 79.80500 -5.04500 28.71400 1.000 16.66000 387 VAL B CA 1
ATOM 6004 C C . VAL C 1 407 ? 80.45900 -3.99900 27.82700 1.000 22.58000 387 VAL B C 1
ATOM 6005 O O . VAL C 1 407 ? 80.47100 -2.81100 28.17000 1.000 22.40000 387 VAL B O 1
ATOM 6009 N N . LEU C 1 408 ? 81.00200 -4.44300 26.69200 1.000 20.62000 388 LEU B N 1
ATOM 6010 C CA . LEU C 1 408 ? 81.51800 -3.56200 25.65200 1.000 21.66000 388 LEU B CA 1
ATOM 6011 C C . LEU C 1 408 ? 80.92900 -4.02100 24.33200 1.000 21.71000 388 LEU B C 1
ATOM 6012 O O . LEU C 1 408 ? 80.96600 -5.21300 24.02400 1.000 24.73000 388 LEU B O 1
ATOM 6017 N N . ILE C 1 409 ? 80.35300 -3.09100 23.57300 1.000 24.54000 389 ILE B N 1
ATOM 6018 C CA . ILE C 1 409 ? 79.79300 -3.39600 22.25900 1.000 23.17000 389 ILE B CA 1
ATOM 6019 C C . ILE C 1 409 ? 80.46400 -2.49300 21.23800 1.000 25.69000 389 ILE B C 1
ATOM 6020 O O . ILE C 1 409 ? 80.49700 -1.26800 21.40800 1.000 24.21000 389 ILE B O 1
ATOM 6025 N N . VAL C 1 410 ? 81.01000 -3.11000 20.19500 1.000 23.83000 390 VAL B N 1
ATOM 6026 C CA . VAL C 1 410 ? 81.89500 -2.46500 19.23500 1.000 22.71000 390 VAL B CA 1
ATOM 6027 C C . VAL C 1 410 ? 81.26500 -2.61200 17.85600 1.000 28.83000 390 VAL B C 1
ATOM 6028 O O . VAL C 1 410 ? 80.88600 -3.71900 17.45900 1.000 23.45000 390 VAL B O 1
ATOM 6032 N N . ASP C 1 411 ? 81.13600 -1.49600 17.13900 1.000 26.68000 391 ASP B N 1
ATOM 6033 C CA . ASP C 1 411 ? 80.57700 -1.48800 15.79000 1.000 27.03000 391 ASP B CA 1
ATOM 6034 C C . ASP C 1 411 ? 81.73700 -1.59200 14.80900 1.000 28.04000 391 ASP B C 1
ATOM 6035 O O . ASP C 1 411 ? 82.58200 -0.69700 14.74700 1.000 28.53000 391 ASP B O 1
ATOM 6040 N N . THR C 1 412 ? 81.80100 -2.69800 14.07100 1.000 26.78000 392 THR B N 1
ATOM 6041 C CA . THR C 1 412 ? 82.86500 -2.91300 13.10200 1.000 27.54000 392 THR B CA 1
ATOM 6042 C C . THR C 1 412 ? 82.47500 -2.45300 11.70300 1.000 30.34000 392 THR B C 1
ATOM 6043 O O . THR C 1 412 ? 83.29000 -2.56500 10.78200 1.000 30.79000 392 THR B O 1
ATOM 6047 N N . ASN C 1 413 ? 81.23800 -1.98400 11.52000 1.000 28.71000 393 ASN B N 1
ATOM 6048 C CA . ASN C 1 413 ? 80.77600 -1.48200 10.22400 1.000 32.72000 393 ASN B CA 1
ATOM 6049 C C . ASN C 1 413 ? 81.21800 -0.02600 10.07500 1.000 32.76000 393 ASN B C 1
ATOM 6050 O O . ASN C 1 413 ? 80.41300 0.90200 10.00000 1.000 40.34000 393 ASN B O 1
ATOM 6055 N N . VAL C 1 414 ? 82.54000 0.16100 10.10000 1.000 30.92000 394 VAL B N 1
ATOM 6056 C CA . VAL C 1 414 ? 83.16700 1.47600 10.08400 1.000 37.96000 394 VAL B CA 1
ATOM 6057 C C . VAL C 1 414 ? 84.43300 1.38800 9.24100 1.000 42.50000 394 VAL B C 1
ATOM 6058 O O . VAL C 1 414 ? 84.92100 0.30200 8.92100 1.000 37.58000 394 VAL B O 1
ATOM 6062 N N . THR C 1 415 ? 84.96800 2.55700 8.89000 1.000 41.65000 395 THR B N 1
ATOM 6063 C CA . THR C 1 415 ? 86.21900 2.60600 8.14500 1.000 45.87000 395 THR B CA 1
ATOM 6064 C C . THR C 1 415 ? 87.32400 1.90500 8.92700 1.000 43.39000 395 THR B C 1
ATOM 6065 O O . THR C 1 415 ? 87.54700 2.19400 10.10600 1.000 40.66000 395 THR B O 1
ATOM 6069 N N . GLY C 1 416 ? 88.01100 0.97500 8.26600 1.000 40.55000 396 GLY B N 1
ATOM 6070 C CA . GLY C 1 416 ? 89.02700 0.18200 8.92100 1.000 38.01000 396 GLY B CA 1
ATOM 6071 C C . GLY C 1 416 ? 88.50900 -1.02900 9.67000 1.000 39.00000 396 GLY B C 1
ATOM 6072 O O . GLY C 1 416 ? 89.31900 -1.81800 10.17300 1.000 37.78000 396 GLY B O 1
ATOM 6073 N N . GLY C 1 417 ? 87.18800 -1.21500 9.74600 1.000 36.57000 397 GLY B N 1
ATOM 6074 C CA . GLY C 1 417 ? 86.63200 -2.38000 10.39900 1.000 39.77000 397 GLY B CA 1
ATOM 6075 C C . GLY C 1 417 ? 86.36300 -3.53200 9.44000 1.000 37.58000 397 GLY B C 1
ATOM 6076 O O . GLY C 1 417 ? 86.32000 -3.36100 8.22100 1.000 35.70000 397 GLY B O 1
ATOM 6077 N N . ALA C 1 418 ? 86.17300 -4.72200 10.01300 1.000 29.24000 398 ALA B N 1
ATOM 6078 C CA . ALA C 1 418 ? 85.94800 -5.92800 9.22200 1.000 29.93000 398 ALA B CA 1
ATOM 6079 C C . ALA C 1 418 ? 84.52400 -6.04800 8.68900 1.000 30.17000 398 ALA B C 1
ATOM 6080 O O . ALA C 1 418 ? 84.23500 -7.00600 7.95800 1.000 30.93000 398 ALA B O 1
ATOM 6082 N N . LYS C 1 419 ? 83.63600 -5.11400 9.03000 1.000 26.12000 399 LYS B N 1
ATOM 6083 C CA . LYS C 1 419 ? 82.25400 -5.10900 8.53600 1.000 30.94000 399 LYS B CA 1
ATOM 6084 C C . LYS C 1 419 ? 81.51800 -6.38700 8.93000 1.000 34.40000 399 LYS B C 1
ATOM 6085 O O . LYS C 1 419 ? 80.83500 -7.01900 8.11800 1.000 27.96000 399 LYS B O 1
ATOM 6091 N N . ILE C 1 420 ? 81.65500 -6.76700 10.19900 1.000 31.00000 400 ILE B N 1
ATOM 6092 C CA . ILE C 1 420 ? 80.93500 -7.92500 10.71000 1.000 30.24000 400 ILE B CA 1
ATOM 6093 C C . ILE C 1 420 ? 79.95100 -7.46900 11.78300 1.000 33.95000 400 ILE B C 1
ATOM 6094 O O . ILE C 1 420 ? 79.64600 -8.21400 12.71900 1.000 31.60000 400 ILE B O 1
ATOM 6099 N N . GLY C 1 421 ? 79.45300 -6.24000 11.65600 1.000 28.17000 401 GLY B N 1
ATOM 6100 C CA . GLY C 1 421 ? 78.37600 -5.80600 12.52500 1.000 27.46000 401 GLY B CA 1
ATOM 6101 C C . GLY C 1 421 ? 78.86300 -5.48000 13.93000 1.000 27.87000 401 GLY B C 1
ATOM 6102 O O . GLY C 1 421 ? 79.98000 -4.99500 14.13700 1.000 25.92000 401 GLY B O 1
ATOM 6103 N N . LEU C 1 422 ? 78.00100 -5.75500 14.91300 1.000 28.32000 402 LEU B N 1
ATOM 6104 C CA . LEU C 1 422 ? 78.27300 -5.43500 16.31100 1.000 30.67000 402 LEU B CA 1
ATOM 6105 C C . LEU C 1 422 ? 78.89100 -6.63400 17.02500 1.000 26.43000 402 LEU B C 1
ATOM 6106 O O . LEU C 1 422 ? 78.41000 -7.76000 16.88700 1.000 27.65000 402 LEU B O 1
ATOM 6111 N N . VAL C 1 423 ? 79.96000 -6.39200 17.78100 1.000 23.99000 403 VAL B N 1
ATOM 6112 C CA . VAL C 1 423 ? 80.66000 -7.44700 18.50700 1.000 24.72000 403 VAL B CA 1
ATOM 6113 C C . VAL C 1 423 ? 80.63100 -7.09200 19.98400 1.000 22.25000 403 VAL B C 1
ATOM 6114 O O . VAL C 1 423 ? 80.97000 -5.96500 20.36300 1.000 23.85000 403 VAL B O 1
ATOM 6118 N N . GLY C 1 424 ? 80.19700 -8.03700 20.81000 1.000 26.35000 404 GLY B N 1
ATOM 6119 C CA . GLY C 1 424 ? 80.09900 -7.82300 22.24300 1.000 20.67000 404 GLY B CA 1
ATOM 6120 C C . GLY C 1 424 ? 81.25300 -8.49300 22.96300 1.000 21.27000 404 GLY B C 1
ATOM 6121 O O . GLY C 1 424 ? 81.70700 -9.56800 22.57200 1.000 22.68000 404 GLY B O 1
ATOM 6122 N N . PHE C 1 425 ? 81.72700 -7.84100 24.02000 1.000 21.07000 405 PHE B N 1
ATOM 6123 C CA . PHE C 1 425 ? 82.75600 -8.38400 24.89600 1.000 21.20000 405 PHE B CA 1
ATOM 6124 C C . PHE C 1 425 ? 82.23200 -8.25200 26.31900 1.000 21.07000 405 PHE B C 1
ATOM 6125 O O . PHE C 1 425 ? 81.92600 -7.14200 26.76200 1.000 22.22000 405 PHE B O 1
ATOM 6133 N N . VAL C 1 426 ? 82.08300 -9.38100 27.00900 1.000 21.02000 406 VAL B N 1
ATOM 6134 C CA . VAL C 1 426 ? 81.49900 -9.41100 28.34900 1.000 19.60000 406 VAL B CA 1
ATOM 6135 C C . VAL C 1 426 ? 82.47200 -10.08700 29.30700 1.000 19.52000 406 VAL B C 1
ATOM 6136 O O . VAL C 1 426 ? 82.39100 -11.30500 29.51700 1.000 19.61000 406 VAL B O 1
ATOM 6140 N N . PRO C 1 427 ? 83.40900 -9.34300 29.89000 1.000 24.43000 407 PRO B N 1
ATOM 6141 C CA . PRO C 1 427 ? 84.20600 -9.88700 31.00300 1.000 20.88000 407 PRO B CA 1
ATOM 6142 C C . PRO C 1 427 ? 83.34100 -10.07300 32.24800 1.000 19.63000 407 PRO B C 1
ATOM 6143 O O . PRO C 1 427 ? 82.57100 -9.18800 32.62000 1.000 20.61000 407 PRO B O 1
ATOM 6147 N N . VAL C 1 428 ? 83.47600 -11.23300 32.89400 1.000 22.14000 408 VAL B N 1
ATOM 6148 C CA . VAL C 1 428 ? 82.61400 -11.63200 34.00900 1.000 19.37000 408 VAL B CA 1
ATOM 6149 C C . VAL C 1 428 ? 83.49700 -12.01900 35.19000 1.000 20.29000 408 VAL B C 1
ATOM 6150 O O . VAL C 1 428 ? 84.41400 -12.83300 35.04000 1.000 17.20000 408 VAL B O 1
ATOM 6154 N N . GLY C 1 429 ? 83.21800 -11.44000 36.36000 1.000 20.64000 409 GLY B N 1
ATOM 6155 C CA . GLY C 1 429 ? 83.99600 -11.75600 37.54200 1.000 21.74000 409 GLY B CA 1
ATOM 6156 C C . GLY C 1 429 ? 83.81100 -13.19000 38.01100 1.000 24.90000 409 GLY B C 1
ATOM 6157 O O . GLY C 1 429 ? 82.82400 -13.86400 37.70700 1.000 21.88000 409 GLY B O 1
ATOM 6158 N N . MET C 1 430 ? 84.80700 -13.66200 38.76400 1.000 19.32000 410 MET B N 1
ATOM 6159 C CA . MET C 1 430 ? 84.76100 -14.95300 39.44800 1.000 18.10000 410 MET B CA 1
ATOM 6160 C C . MET C 1 430 ? 85.33600 -14.73900 40.84000 1.000 20.68000 410 MET B C 1
ATOM 6161 O O . MET C 1 430 ? 86.51300 -14.38800 40.97200 1.000 20.58000 410 MET B O 1
ATOM 6166 N N . SER C 1 431 ? 84.50500 -14.91600 41.86700 1.000 18.44000 411 SER B N 1
ATOM 6167 C CA . SER C 1 431 ? 84.92900 -14.80800 43.26900 1.000 21.72000 411 SER B CA 1
ATOM 6168 C C . SER C 1 431 ? 85.63200 -13.46400 43.45800 1.000 21.72000 411 SER B C 1
ATOM 6169 O O . SER C 1 431 ? 85.10500 -12.43900 43.00600 1.000 20.71000 411 SER B O 1
ATOM 6172 N N . GLU C 1 432 ? 86.80500 -13.41600 44.09700 1.000 22.43000 412 GLU B N 1
ATOM 6173 C CA . GLU C 1 432 ? 87.46100 -12.14700 44.38300 1.000 24.00000 412 GLU B CA 1
ATOM 6174 C C . GLU C 1 432 ? 88.37300 -11.68500 43.25000 1.000 21.80000 412 GLU B C 1
ATOM 6175 O O . GLU C 1 432 ? 89.22400 -10.81100 43.47100 1.000 24.09000 412 GLU B O 1
ATOM 6181 N N . VAL C 1 433 ? 88.22600 -12.25500 42.05400 1.000 21.04000 413 VAL B N 1
ATOM 6182 C CA . VAL C 1 433 ? 88.76300 -11.62500 40.85200 1.000 19.19000 413 VAL B CA 1
ATOM 6183 C C . VAL C 1 433 ? 87.56500 -11.11700 40.06800 1.000 18.41000 413 VAL B C 1
ATOM 6184 O O . VAL C 1 433 ? 87.11200 -11.74400 39.10000 1.000 21.36000 413 VAL B O 1
ATOM 6188 N N . SER C 1 434 ? 87.02800 -9.98000 40.49900 1.000 21.80000 414 SER B N 1
ATOM 6189 C CA . SER C 1 434 ? 85.79400 -9.45900 39.92700 1.000 21.62000 414 SER B CA 1
ATOM 6190 C C . SER C 1 434 ? 85.87000 -7.96800 39.61500 1.000 21.54000 414 SER B C 1
ATOM 6191 O O . SER C 1 434 ? 84.84900 -7.37100 39.26800 1.000 23.68000 414 SER B O 1
ATOM 6194 N N . THR C 1 435 ? 87.04600 -7.35400 39.70400 1.000 24.16000 415 THR B N 1
ATOM 6195 C CA . THR C 1 435 ? 87.18800 -5.95500 39.32200 1.000 21.04000 415 THR B CA 1
ATOM 6196 C C . THR C 1 435 ? 87.32500 -5.87800 37.80200 1.000 24.18000 415 THR B C 1
ATOM 6197 O O . THR C 1 435 ? 88.26000 -6.44800 37.22600 1.000 22.32000 415 THR B O 1
ATOM 6201 N N . CYS C 1 436 ? 86.36300 -5.22300 37.15600 1.000 22.41000 416 CYS B N 1
ATOM 6202 C CA . CYS C 1 436 ? 86.32700 -5.08000 35.69900 1.000 22.38000 416 CYS B CA 1
ATOM 6203 C C . CYS C 1 436 ? 86.75900 -3.65700 35.35500 1.000 25.32000 416 CYS B C 1
ATOM 6204 O O . CYS C 1 436 ? 86.01300 -2.70100 35.58700 1.000 24.50000 416 CYS B O 1
ATOM 6207 N N . ASP C 1 437 ? 87.97100 -3.52200 34.83100 1.000 25.43000 417 ASP B N 1
ATOM 6208 C CA . ASP C 1 437 ? 88.64300 -2.23100 34.67200 1.000 26.93000 417 ASP B CA 1
ATOM 6209 C C . ASP C 1 437 ? 88.66200 -1.89400 33.18300 1.000 24.14000 417 ASP B C 1
ATOM 6210 O O . ASP C 1 437 ? 89.47200 -2.44400 32.43400 1.000 25.64000 417 ASP B O 1
ATOM 6215 N N . TRP C 1 438 ? 87.75200 -1.01800 32.75300 1.000 26.36000 418 TRP B N 1
ATOM 6216 C CA . TRP C 1 438 ? 87.77900 -0.50700 31.38200 1.000 25.12000 418 TRP B CA 1
ATOM 6217 C C . TRP C 1 438 ? 88.77700 0.63900 31.27700 1.000 24.96000 418 TRP B C 1
ATOM 6218 O O . TRP C 1 438 ? 88.69600 1.60500 32.03400 1.000 26.26000 418 TRP B O 1
ATOM 6229 N N . PHE C 1 439 ? 89.70300 0.54200 30.33300 1.000 27.44000 419 PHE B N 1
ATOM 6230 C CA . PHE C 1 439 ? 90.63700 1.63900 30.12500 1.000 27.01000 419 PHE B CA 1
ATOM 6231 C C . PHE C 1 439 ? 89.95400 2.78300 29.37000 1.000 30.02000 419 PHE B C 1
ATOM 6232 O O . PHE C 1 439 ? 88.94900 2.59400 28.67500 1.000 25.58000 419 PHE B O 1
ATOM 6240 N N . ASP C 1 440 ? 90.52200 3.98500 29.51400 1.000 27.03000 420 ASP B N 1
ATOM 6241 C CA . ASP C 1 440 ? 89.90600 5.17900 28.94200 1.000 30.30000 420 ASP B CA 1
ATOM 6242 C C . ASP C 1 440 ? 89.77700 5.10500 27.42700 1.000 30.77000 420 ASP B C 1
ATOM 6243 O O . ASP C 1 440 ? 88.92800 5.80100 26.85700 1.000 30.67000 420 ASP B O 1
ATOM 6248 N N . ASN C 1 441 ? 90.57500 4.26800 26.75900 1.000 26.66000 421 ASN B N 1
ATOM 6249 C CA . ASN C 1 441 ? 90.42500 4.15600 25.31200 1.000 30.77000 421 ASN B CA 1
ATOM 6250 C C . ASN C 1 441 ? 89.14300 3.43900 24.89500 1.000 30.17000 421 ASN B C 1
ATOM 6251 O O . ASN C 1 441 ? 88.87100 3.36600 23.69000 1.000 28.29000 421 ASN B O 1
ATOM 6256 N N . THR C 1 442 ? 88.33600 2.93500 25.83300 1.000 28.10000 422 THR B N 1
ATOM 6257 C CA . THR C 1 442 ? 87.08300 2.26300 25.49600 1.000 26.94000 422 THR B CA 1
ATOM 6258 C C . THR C 1 442 ? 85.85800 3.14900 25.69900 1.000 27.10000 422 THR B C 1
ATOM 6259 O O . THR C 1 442 ? 84.73000 2.65500 25.57700 1.000 28.16000 422 THR B O 1
ATOM 6263 N N . GLU C 1 443 ? 86.04400 4.43500 25.99800 1.000 26.47000 423 GLU B N 1
ATOM 6264 C CA A GLU C 1 443 ? 84.91200 5.33800 26.17000 0.480 26.86000 423 GLU B CA 1
ATOM 6265 C CA B GLU C 1 443 ? 84.90300 5.32000 26.17900 0.520 26.84000 423 GLU B CA 1
ATOM 6266 C C . GLU C 1 443 ? 84.02600 5.31700 24.93000 1.000 27.70000 423 GLU B C 1
ATOM 6267 O O . GLU C 1 443 ? 84.51800 5.22900 23.80200 1.000 27.24000 423 GLU B O 1
ATOM 6278 N N . GLU C 1 444 ? 82.71000 5.38000 25.14300 1.000 26.83000 424 GLU B N 1
ATOM 6279 C CA . GLU C 1 444 ? 81.77100 5.31800 24.02800 1.000 29.53000 424 GLU B CA 1
ATOM 6280 C C . GLU C 1 444 ? 82.07100 6.42900 23.02700 1.000 28.75000 424 GLU B C 1
ATOM 6281 O O . GLU C 1 444 ? 82.33900 7.57300 23.40600 1.000 27.20000 424 GLU B O 1
ATOM 6287 N N . GLY C 1 445 ? 82.07200 6.07000 21.74300 1.000 31.75000 425 GLY B N 1
ATOM 6288 C CA . GLY C 1 445 ? 82.39900 6.98600 20.67300 1.000 33.44000 425 GLY B CA 1
ATOM 6289 C C . GLY C 1 445 ? 83.83400 6.90600 20.20500 1.000 32.12000 425 GLY B C 1
ATOM 6290 O O . GLY C 1 445 ? 84.14200 7.38400 19.10700 1.000 34.96000 425 GLY B O 1
ATOM 6291 N N . LYS C 1 446 ? 84.71800 6.31400 21.00500 1.000 29.00000 426 LYS B N 1
ATOM 6292 C CA . LYS C 1 446 ? 86.09800 6.11300 20.59500 1.000 32.32000 426 LYS B CA 1
ATOM 6293 C C . LYS C 1 446 ? 86.22000 4.87400 19.71700 1.000 32.25000 426 LYS B C 1
ATOM 6294 O O . LYS C 1 446 ? 85.39700 3.95600 19.78300 1.000 29.14000 426 LYS B O 1
ATOM 6300 N N . THR C 1 447 ? 87.26000 4.85800 18.88200 1.000 26.21000 427 THR B N 1
ATOM 6301 C CA . THR C 1 447 ? 87.59700 3.70000 18.06700 1.000 26.79000 427 THR B CA 1
ATOM 6302 C C . THR C 1 447 ? 88.76400 2.95400 18.69500 1.000 31.88000 427 THR B C 1
ATOM 6303 O O . THR C 1 447 ? 89.75000 3.57100 19.11800 1.000 29.47000 427 THR B O 1
ATOM 6307 N N . ILE C 1 448 ? 88.64700 1.63000 18.76000 1.000 31.48000 428 ILE B N 1
ATOM 6308 C CA . ILE C 1 448 ? 89.71900 0.76900 19.23400 1.000 28.57000 428 ILE B CA 1
ATOM 6309 C C . ILE C 1 448 ? 90.24300 -0.03600 18.05700 1.000 29.86000 428 ILE B C 1
ATOM 6310 O O . ILE C 1 448 ? 89.49700 -0.41600 17.15000 1.000 29.28000 428 ILE B O 1
ATOM 6315 N N . SER C 1 449 ? 91.54200 -0.29700 18.07900 1.000 28.16000 429 SER B N 1
ATOM 6316 C CA . SER C 1 449 ? 92.17700 -1.12500 17.07300 1.000 29.69000 429 SER B CA 1
ATOM 6317 C C . SER C 1 449 ? 92.40000 -2.52300 17.61400 1.000 31.53000 429 SER B C 1
ATOM 6318 O O . SER C 1 449 ? 92.83100 -2.69900 18.75900 1.000 31.65000 429 SER B O 1
ATOM 6321 N N . LYS C 1 450 ? 92.08100 -3.50800 16.78200 1.000 28.69000 430 LYS B N 1
ATOM 6322 C CA . LYS C 1 450 ? 92.32400 -4.91300 17.07500 1.000 27.92000 430 LYS B CA 1
ATOM 6323 C C . LYS C 1 450 ? 93.68800 -5.10800 17.72700 1.000 32.51000 430 LYS B C 1
ATOM 6324 O O . LYS C 1 450 ? 94.71300 -4.66500 17.20200 1.000 31.35000 430 LYS B O 1
ATOM 6330 N N . GLY C 1 451 ? 93.69100 -5.73900 18.90400 1.000 33.26000 431 GLY B N 1
ATOM 6331 C CA . GLY C 1 451 ? 94.91800 -6.00900 19.62000 1.000 29.16000 431 GLY B CA 1
ATOM 6332 C C . GLY C 1 451 ? 95.32900 -4.97500 20.64600 1.000 29.60000 431 GLY B C 1
ATOM 6333 O O . GLY C 1 451 ? 96.23100 -5.25900 21.44700 1.000 29.97000 431 GLY B O 1
ATOM 6334 N N . ASP C 1 452 ? 94.72600 -3.78100 20.63600 1.000 26.61000 432 ASP B N 1
ATOM 6335 C CA . ASP C 1 452 ? 94.98500 -2.79300 21.67500 1.000 27.95000 432 ASP B CA 1
ATOM 6336 C C . ASP C 1 452 ? 94.58700 -3.35500 23.03100 1.000 30.95000 432 ASP B C 1
ATOM 6337 O O . ASP C 1 452 ? 93.56200 -4.02700 23.16000 1.000 28.88000 432 ASP B O 1
ATOM 6342 N N . VAL C 1 453 ? 95.38400 -3.05300 24.04900 1.000 24.37000 433 VAL B N 1
ATOM 6343 C CA . VAL C 1 453 ? 94.97800 -3.37500 25.41200 1.000 27.69000 433 VAL B CA 1
ATOM 6344 C C . VAL C 1 453 ? 93.88500 -2.39500 25.83000 1.000 28.77000 433 VAL B C 1
ATOM 6345 O O . VAL C 1 453 ? 94.06100 -1.17300 25.76400 1.000 26.56000 433 VAL B O 1
ATOM 6349 N N . ILE C 1 454 ? 92.73300 -2.92800 26.23500 1.000 24.30000 434 ILE B N 1
ATOM 6350 C CA . ILE C 1 454 ? 91.54400 -2.12300 26.48700 1.000 22.61000 434 ILE B CA 1
ATOM 6351 C C . ILE C 1 454 ? 91.03600 -2.22700 27.92200 1.000 26.38000 434 ILE B C 1
ATOM 6352 O O . ILE C 1 454 ? 90.07100 -1.53300 28.27800 1.000 24.71000 434 ILE B O 1
ATOM 6357 N N . GLY C 1 455 ? 91.64400 -3.06000 28.75700 1.000 24.80000 435 GLY B N 1
ATOM 6358 C CA . GLY C 1 455 ? 91.21000 -3.15700 30.13600 1.000 24.85000 435 GLY B CA 1
ATOM 6359 C C . GLY C 1 455 ? 91.86700 -4.33400 30.82800 1.000 23.42000 435 GLY B C 1
ATOM 6360 O O . GLY C 1 455 ? 92.80700 -4.93900 30.30300 1.000 24.07000 435 GLY B O 1
ATOM 6361 N N . ALA C 1 456 ? 91.35500 -4.64800 32.02300 1.000 23.85000 436 ALA B N 1
ATOM 6362 C CA . ALA C 1 456 ? 91.92800 -5.77400 32.74600 1.000 23.43000 436 ALA B CA 1
ATOM 6363 C C . ALA C 1 456 ? 91.02100 -6.20600 33.89000 1.000 21.19000 436 ALA B C 1
ATOM 6364 O O . ALA C 1 456 ? 90.28700 -5.39500 34.46900 1.000 21.74000 436 ALA B O 1
ATOM 6366 N N . PHE C 1 457 ? 91.10800 -7.49400 34.21700 1.000 22.81000 437 PHE B N 1
ATOM 6367 C CA . PHE C 1 457 ? 90.66600 -7.97600 35.51700 1.000 24.41000 437 PHE B CA 1
ATOM 6368 C C . PHE C 1 457 ? 91.66600 -7.57700 36.59300 1.000 23.07000 437 PHE B C 1
ATOM 6369 O O . PHE C 1 457 ? 92.87800 -7.55400 36.36300 1.000 24.69000 437 PHE B O 1
ATOM 6377 N N . HIS C 1 458 ? 91.15400 -7.30700 37.79300 1.000 20.95000 438 HIS B N 1
ATOM 6378 C CA . HIS C 1 458 ? 91.98200 -7.20500 38.98600 1.000 22.20000 438 HIS B CA 1
ATOM 6379 C C . HIS C 1 458 ? 91.35500 -8.04700 40.08800 1.000 24.45000 438 HIS B C 1
ATOM 6380 O O . HIS C 1 458 ? 90.13500 -8.21000 40.13900 1.000 21.70000 438 HIS B O 1
ATOM 6387 N N . SER C 1 459 ? 92.19800 -8.55000 40.98600 1.000 24.35000 439 SER B N 1
ATOM 6388 C CA . SER C 1 459 ? 91.69800 -9.01800 42.27500 1.000 22.50000 439 SER B CA 1
ATOM 6389 C C . SER C 1 459 ? 91.01800 -7.86300 42.99100 1.000 24.28000 439 SER B C 1
ATOM 6390 O O . SER C 1 459 ? 91.61300 -6.79500 43.16900 1.000 24.68000 439 SER B O 1
ATOM 6393 N N . GLY C 1 460 ? 89.77200 -8.07000 43.39100 1.000 22.33000 440 GLY B N 1
ATOM 6394 C CA . GLY C 1 460 ? 88.97000 -7.00700 43.95500 1.000 20.95000 440 GLY B CA 1
ATOM 6395 C C . GLY C 1 460 ? 87.50500 -7.23900 43.64900 1.000 20.88000 440 GLY B C 1
ATOM 6396 O O . GLY C 1 460 ? 87.12200 -8.27200 43.11100 1.000 21.84000 440 GLY B O 1
ATOM 6397 N N . GLY C 1 461 ? 86.69300 -6.25600 44.02600 1.000 23.84000 441 GLY B N 1
ATOM 6398 C CA . GLY C 1 461 ? 85.25000 -6.35100 43.88700 1.000 22.52000 441 GLY B CA 1
ATOM 6399 C C . GLY C 1 461 ? 84.70600 -5.64900 42.65700 1.000 26.55000 441 GLY B C 1
ATOM 6400 O O . GLY C 1 461 ? 83.49100 -5.63200 42.43300 1.000 23.53000 441 GLY B O 1
ATOM 6406 N N . THR D 2 2 ? 86.33100 -14.98300 33.72300 1.000 24.69000 502 THR F N 1
ATOM 6407 C CA . THR D 2 2 ? 85.82800 -15.64800 32.52700 1.000 22.20000 502 THR F CA 1
ATOM 6408 C C . THR D 2 2 ? 85.25400 -14.54900 31.62900 1.000 18.82000 502 THR F C 1
ATOM 6409 O O . THR D 2 2 ? 85.07700 -13.40800 32.09200 1.000 21.03000 502 THR F O 1
ATOM 6413 N N . HIS D 2 3 ? 84.99300 -14.84100 30.35600 1.000 20.79000 503 HIS F N 1
ATOM 6414 C CA . HIS D 2 3 ? 84.47200 -13.77800 29.50000 1.000 21.06000 503 HIS F CA 1
ATOM 6415 C C . HIS D 2 3 ? 83.71400 -14.37600 28.32900 1.000 20.53000 503 HIS F C 1
ATOM 6416 O O . HIS D 2 3 ? 83.96100 -15.50900 27.91200 1.000 18.75000 503 HIS F O 1
ATOM 6423 N N . CYS D 2 4 ? 82.79900 -13.57900 27.77900 1.000 20.05000 504 CYS F N 1
ATOM 6424 C CA . CYS D 2 4 ? 82.09500 -13.95700 26.56600 1.000 21.33000 504 CYS F CA 1
ATOM 6425 C C . CYS D 2 4 ? 82.42800 -12.98400 25.43800 1.000 20.58000 504 CYS F C 1
ATOM 6426 O O . CYS D 2 4 ? 82.74100 -11.81200 25.67500 1.000 20.71000 504 CYS F O 1
ATOM 6429 N N . LEU D 2 5 ? 82.38400 -13.50500 24.21500 1.000 22.28000 505 LEU F N 1
ATOM 6430 C CA . LEU D 2 5 ? 82.38300 -12.71800 22.98700 1.000 23.41000 505 LEU F CA 1
ATOM 6431 C C . LEU D 2 5 ? 81.09800 -13.05800 22.24700 1.000 23.27000 505 LEU F C 1
ATOM 6432 O O . LEU D 2 5 ? 80.73200 -14.23400 22.14400 1.000 22.90000 505 LEU F O 1
ATOM 6437 N N . ILE D 2 6 ? 80.40100 -12.03700 21.75500 1.000 22.53000 506 ILE F N 1
ATOM 6438 C CA . ILE D 2 6 ? 79.06900 -12.21300 21.19100 1.000 18.88000 506 ILE F CA 1
ATOM 6439 C C . ILE D 2 6 ? 79.07000 -11.66600 19.76800 1.000 25.03000 506 ILE F C 1
ATOM 6440 O O . ILE D 2 6 ? 79.54800 -10.55200 19.52400 1.000 23.40000 506 ILE F O 1
ATOM 6445 N N . PHE D 2 7 ? 78.51900 -12.44200 18.84300 1.000 21.48000 507 PHE F N 1
ATOM 6446 C CA . PHE D 2 7 ? 78.53300 -12.11400 17.42400 1.000 21.52000 507 PHE F CA 1
ATOM 6447 C C . PHE D 2 7 ? 77.12000 -12.18300 16.87200 1.000 25.62000 507 PHE F C 1
ATOM 6448 O O . PHE D 2 7 ? 76.33300 -13.04700 17.26300 1.000 25.77000 507 PHE F O 1
ATOM 6456 N N . GLN D 2 8 ? 76.80800 -11.28700 15.93400 1.000 27.67000 508 GLN F N 1
ATOM 6457 C CA . GLN D 2 8 ? 75.46800 -11.26000 15.36600 1.000 24.63000 508 GLN F CA 1
ATOM 6458 C C . GLN D 2 8 ? 75.26900 -12.40300 14.37200 1.000 28.86000 508 GLN F C 1
ATOM 6459 O O . GLN D 2 8 ? 76.22000 -12.92300 13.77300 1.000 28.44000 508 GLN F O 1
ATOM 6465 N N . ARG D 2 9 ? 73.99800 -12.77800 14.19600 1.000 24.92000 509 ARG F N 1
ATOM 6466 C CA . ARG D 2 9 ? 73.64600 -13.91700 13.34900 1.000 28.55000 509 ARG F CA 1
ATOM 6467 C C . ARG D 2 9 ? 74.20600 -13.77800 11.93100 1.000 29.63000 509 ARG F C 1
ATOM 6468 O O . ARG D 2 9 ? 74.78500 -14.72500 11.38800 1.000 29.56000 509 ARG F O 1
ATOM 6476 N N . ASP D 2 10 ? 74.05100 -12.60200 11.31300 1.000 31.28000 510 ASP F N 1
ATOM 6477 C CA . ASP D 2 10 ? 74.51800 -12.45300 9.93500 1.000 36.73000 510 ASP F CA 1
ATOM 6478 C C . ASP D 2 10 ? 76.03600 -12.44800 9.85300 1.000 33.42000 510 ASP F C 1
ATOM 6479 O O . ASP D 2 10 ? 76.60200 -12.87600 8.84200 1.000 35.32000 510 ASP F O 1
ATOM 6484 N N . ALA D 2 11 ? 76.71100 -11.97600 10.90100 1.000 33.00000 511 ALA F N 1
ATOM 6485 C CA . ALA D 2 11 ? 78.16800 -11.95700 10.89200 1.000 30.32000 511 ALA F CA 1
ATOM 6486 C C . ALA D 2 11 ? 78.74000 -13.36200 10.98900 1.000 35.18000 511 ALA F C 1
ATOM 6487 O O . ALA D 2 11 ? 79.77000 -13.66300 10.37300 1.000 32.15000 511 ALA F O 1
ATOM 6489 N N . VAL D 2 12 ? 78.09900 -14.22400 11.78400 1.000 31.87000 512 VAL F N 1
ATOM 6490 C CA . VAL D 2 12 ? 78.54400 -15.60400 11.93800 1.000 28.24000 512 VAL F CA 1
ATOM 6491 C C . VAL D 2 12 ? 78.53700 -16.33200 10.60400 1.000 36.22000 512 VAL F C 1
ATOM 6492 O O . VAL D 2 12 ? 79.37500 -17.21200 10.36200 1.000 34.01000 512 VAL F O 1
ATOM 6496 N N . LYS D 2 13 ? 77.61000 -15.97500 9.71300 1.000 32.69000 513 LYS F N 1
ATOM 6497 C CA . LYS D 2 13 ? 77.59800 -16.58200 8.38500 1.000 35.42000 513 LYS F CA 1
ATOM 6498 C C . LYS D 2 13 ? 78.85700 -16.26200 7.58800 1.000 35.84000 513 LYS F C 1
ATOM 6499 O O . LYS D 2 13 ? 79.20000 -17.01600 6.67300 1.000 39.75000 513 LYS F O 1
ATOM 6505 N N . LYS D 2 14 ? 79.54500 -15.16100 7.89800 1.000 31.77000 514 LYS F N 1
ATOM 6506 C CA . LYS D 2 14 ? 80.72600 -14.74000 7.15000 1.000 36.96000 514 LYS F CA 1
ATOM 6507 C C . LYS D 2 14 ? 82.03500 -15.12100 7.82500 1.000 38.97000 514 LYS F C 1
ATOM 6508 O O . LYS D 2 14 ? 83.10500 -14.79600 7.29800 1.000 35.37000 514 LYS F O 1
ATOM 6514 N N . LEU D 2 15 ? 81.98700 -15.77500 8.98400 1.000 31.65000 515 LEU F N 1
ATOM 6515 C CA . LEU D 2 15 ? 83.17400 -16.01800 9.78200 1.000 28.80000 515 LEU F CA 1
ATOM 6516 C C . LEU D 2 15 ? 83.45800 -17.50700 9.87600 1.000 27.18000 515 LEU F C 1
ATOM 6517 O O . LEU D 2 15 ? 82.54000 -18.33000 9.93400 1.000 34.76000 515 LEU F O 1
ATOM 6522 N N . GLN D 2 16 ? 84.74400 -17.83900 9.92000 1.000 28.88000 516 GLN F N 1
ATOM 6523 C CA . GLN D 2 16 ? 85.21100 -19.19500 10.19500 1.000 29.36000 516 GLN F CA 1
ATOM 6524 C C . GLN D 2 16 ? 86.01000 -19.16900 11.49300 1.000 30.89000 516 GLN F C 1
ATOM 6525 O O . GLN D 2 16 ? 87.12800 -18.64000 11.52700 1.000 29.50000 516 GLN F O 1
ATOM 6531 N N . PHE D 2 17 ? 85.44400 -19.73400 12.55800 1.000 29.13000 517 PHE F N 1
ATOM 6532 C CA . PHE D 2 17 ? 86.14400 -19.79200 13.83300 1.000 24.18000 517 PHE F CA 1
ATOM 6533 C C . PHE D 2 17 ? 87.13700 -20.94500 13.84300 1.000 25.23000 517 PHE F C 1
ATOM 6534 O O . PHE D 2 17 ? 86.93500 -21.97100 13.19200 1.000 27.64000 517 PHE F O 1
ATOM 6542 N N . ILE D 2 18 ? 88.20900 -20.78200 14.60700 1.000 26.85000 518 ILE F N 1
ATOM 6543 C CA . ILE D 2 18 ? 89.17800 -21.86500 14.74000 1.000 27.48000 518 ILE F CA 1
ATOM 6544 C C . ILE D 2 18 ? 88.51100 -23.02100 15.48100 1.000 26.04000 518 ILE F C 1
ATOM 6545 O O . ILE D 2 18 ? 87.62000 -22.79300 16.31500 1.000 27.19000 518 ILE F O 1
ATOM 6550 N N . PRO D 2 19 ? 88.88600 -24.27000 15.19100 1.000 27.21000 519 PRO F N 1
ATOM 6551 C CA . PRO D 2 19 ? 88.22000 -25.41100 15.84900 1.000 22.30000 519 PRO F CA 1
ATOM 6552 C C . PRO D 2 19 ? 88.38200 -25.45700 17.36400 1.000 26.33000 519 PRO F C 1
ATOM 6553 O O . PRO D 2 19 ? 87.48100 -25.95700 18.04800 1.000 25.00000 519 PRO F O 1
ATOM 6557 N N . LYS D 2 20 ? 89.50600 -24.99300 17.91300 1.000 25.98000 520 LYS F N 1
ATOM 6558 C CA . LYS D 2 20 ? 89.68700 -25.06900 19.36500 1.000 25.22000 520 LYS F CA 1
ATOM 6559 C C . LYS D 2 20 ? 88.68100 -24.19300 20.09300 1.000 28.07000 520 LYS F C 1
ATOM 6560 O O . LYS D 2 20 ? 88.28500 -24.50700 21.22300 1.000 23.90000 520 LYS F O 1
ATOM 6566 N N . ALA D 2 21 ? 88.26100 -23.10000 19.46100 1.000 21.87000 521 ALA F N 1
ATOM 6567 C CA . ALA D 2 21 ? 87.24300 -22.23400 20.02900 1.000 25.47000 521 ALA F CA 1
ATOM 6568 C C . ALA D 2 21 ? 85.83300 -22.73700 19.72900 1.000 28.11000 521 ALA F C 1
ATOM 6569 O O . ALA D 2 21 ? 84.97800 -22.74400 20.61900 1.000 23.08000 521 ALA F O 1
ATOM 6571 N N . GLN D 2 22 ? 85.56300 -23.15900 18.49000 1.000 23.13000 522 GLN F N 1
ATOM 6572 C CA . GLN D 2 22 ? 84.20500 -23.56500 18.13100 1.000 28.49000 522 GLN F CA 1
ATOM 6573 C C . GLN D 2 22 ? 83.82000 -24.91400 18.71900 1.000 24.82000 522 GLN F C 1
ATOM 6574 O O . GLN D 2 22 ? 82.62500 -25.19700 18.87700 1.000 22.91000 522 GLN F O 1
ATOM 6580 N N . TYR D 2 23 ? 84.79500 -25.75200 19.03800 1.000 22.25000 523 TYR F N 1
ATOM 6581 C CA . TYR D 2 23 ? 84.55100 -27.08500 19.58900 1.000 22.32000 523 TYR F CA 1
ATOM 6582 C C . TYR D 2 23 ? 85.41100 -27.21600 20.84200 1.000 23.31000 523 TYR F C 1
ATOM 6583 O O . TYR D 2 23 ? 86.42800 -27.91800 20.85000 1.000 24.33000 523 TYR F O 1
ATOM 6592 N N . PRO D 2 24 ? 85.02500 -26.51900 21.92200 1.000 23.67000 524 PRO F N 1
ATOM 6593 C CA . PRO D 2 24 ? 85.94100 -26.31100 23.05900 1.000 24.08000 524 PRO F CA 1
ATOM 6594 C C . PRO D 2 24 ? 86.44800 -27.57500 23.72700 1.000 23.45000 524 PRO F C 1
ATOM 6595 O O . PRO D 2 24 ? 87.53200 -27.53900 24.32500 1.000 23.09000 524 PRO F O 1
ATOM 6599 N N . GLU D 2 25 ? 85.71500 -28.68600 23.67100 1.000 22.57000 525 GLU F N 1
ATOM 6600 C CA A GLU D 2 25 ? 86.21000 -29.90700 24.30500 0.840 25.60000 525 GLU F CA 1
ATOM 6601 C CA B GLU D 2 25 ? 86.20200 -29.90900 24.29500 0.160 25.65000 525 GLU F CA 1
ATOM 6602 C C . GLU D 2 25 ? 87.52100 -30.38400 23.69700 1.000 28.43000 525 GLU F C 1
ATOM 6603 O O . GLU D 2 25 ? 88.22800 -31.16700 24.33700 1.000 27.32000 525 GLU F O 1
ATOM 6614 N N . ILE D 2 26 ? 87.86100 -29.94800 22.47700 1.000 25.37000 526 ILE F N 1
ATOM 6615 C CA . ILE D 2 26 ? 89.12800 -30.38100 21.88100 1.000 25.86000 526 ILE F CA 1
ATOM 6616 C C . ILE D 2 26 ? 90.31000 -29.55800 22.36800 1.000 24.55000 526 ILE F C 1
ATOM 6617 O O . ILE D 2 26 ? 91.46000 -29.95300 22.13600 1.000 27.54000 526 ILE F O 1
ATOM 6622 N N . ALA D 2 27 ? 90.07200 -28.44900 23.06700 1.000 22.71000 527 ALA F N 1
ATOM 6623 C CA . ALA D 2 27 ? 91.16600 -27.59000 23.49900 1.000 24.44000 527 ALA F CA 1
ATOM 6624 C C . ALA D 2 27 ? 91.91300 -28.20800 24.67400 1.000 29.87000 527 ALA F C 1
ATOM 6625 O O . ALA D 2 27 ? 91.30900 -28.80400 25.56900 1.000 24.18000 527 ALA F O 1
ATOM 6627 N N . THR D 2 28 ? 93.23600 -28.04200 24.67900 1.000 26.25000 528 THR F N 1
ATOM 6628 C CA . THR D 2 28 ? 94.07200 -28.52800 25.76900 1.000 30.44000 528 THR F CA 1
ATOM 6629 C C . THR D 2 28 ? 94.91700 -27.44500 26.41700 1.000 29.96000 528 THR F C 1
ATOM 6630 O O . THR D 2 28 ? 95.57000 -27.72700 27.42700 1.000 28.51000 528 THR F O 1
ATOM 6634 N N . THR D 2 29 ? 94.94700 -26.23100 25.86400 1.000 26.77000 529 THR F N 1
ATOM 6635 C CA . THR D 2 29 ? 95.74400 -25.13900 26.41000 1.000 29.41000 529 THR F CA 1
ATOM 6636 C C . THR D 2 29 ? 94.97600 -23.83600 26.24900 1.000 24.88000 529 THR F C 1
ATOM 6637 O O . THR D 2 29 ? 93.95500 -23.77500 25.56300 1.000 26.88000 529 THR F O 1
ATOM 6641 N N . ASN D 2 30 ? 95.49600 -22.78000 26.87000 1.000 24.59000 530 ASN F N 1
ATOM 6642 C CA . ASN D 2 30 ? 95.05500 -21.43500 26.53300 1.000 23.10000 530 ASN F CA 1
ATOM 6643 C C . ASN D 2 30 ? 95.20700 -21.17900 25.04300 1.000 28.18000 530 ASN F C 1
ATOM 6644 O O . ASN D 2 30 ? 96.06900 -21.75900 24.37500 1.000 25.62000 530 ASN F O 1
ATOM 6649 N N . LEU D 2 31 ? 94.36000 -20.29700 24.53200 1.000 26.59000 531 LEU F N 1
ATOM 6650 C CA . LEU D 2 31 ? 94.59100 -19.64600 23.25400 1.000 25.96000 531 LEU F CA 1
ATOM 6651 C C . LEU D 2 31 ? 95.34700 -18.35400 23.52200 1.000 28.16000 531 LEU F C 1
ATOM 6652 O O . LEU D 2 31 ? 95.10200 -17.68000 24.52900 1.000 24.07000 531 LEU F O 1
ATOM 6657 N N . ALA D 2 32 ? 96.29300 -18.02500 22.64000 1.000 26.39000 532 ALA F N 1
ATOM 6658 C CA . ALA D 2 32 ? 97.10700 -16.83400 22.84900 1.000 28.50000 532 ALA F CA 1
ATOM 6659 C C . ALA D 2 32 ? 96.29200 -15.57400 22.56700 1.000 24.16000 532 ALA F C 1
ATOM 6660 O O . ALA D 2 32 ? 95.60900 -15.47700 21.53900 1.000 29.86000 532 ALA F O 1
ATOM 6662 N N . VAL D 2 33 ? 96.36500 -14.60500 23.48600 1.000 23.39000 533 VAL F N 1
ATOM 6663 C CA . VAL D 2 33 ? 95.75600 -13.31100 23.22000 1.000 21.63000 533 VAL F CA 1
ATOM 6664 C C . VAL D 2 33 ? 96.36100 -12.73100 21.92700 1.000 28.86000 533 VAL F C 1
ATOM 6665 O O . VAL D 2 33 ? 97.52800 -12.98200 21.59500 1.000 27.41000 533 VAL F O 1
ATOM 6669 N N . ASN D 2 34 ? 95.53000 -12.00700 21.16800 1.000 27.20000 534 ASN F N 1
ATOM 6670 C CA . ASN D 2 34 ? 95.89000 -11.39600 19.88200 1.000 30.45000 534 ASN F CA 1
ATOM 6671 C C . ASN D 2 34 ? 96.04100 -12.39700 18.74000 1.000 28.63000 534 ASN F C 1
ATOM 6672 O O . ASN D 2 34 ? 96.15200 -11.99000 17.57400 1.000 29.37000 534 ASN F O 1
ATOM 6677 N N . SER D 2 35 ? 96.04000 -13.69700 19.03600 1.000 25.21000 535 SER F N 1
ATOM 6678 C CA . SER D 2 35 ? 96.08400 -14.68800 17.97100 1.000 25.11000 535 SER F CA 1
ATOM 6679 C C . SER D 2 35 ? 94.69700 -14.88200 17.35100 1.000 28.89000 535 SER F C 1
ATOM 6680 O O . SER D 2 35 ? 93.67500 -14.44000 17.88300 1.000 29.66000 535 SER F O 1
ATOM 6683 N N . GLU D 2 36 ? 94.67700 -15.55700 16.20100 1.000 26.00000 536 GLU F N 1
ATOM 6684 C CA . GLU D 2 36 ? 93.46000 -15.69900 15.41200 1.000 27.75000 536 GLU F CA 1
ATOM 6685 C C . GLU D 2 36 ? 92.33900 -16.39300 16.18600 1.000 29.55000 536 GLU F C 1
ATOM 6686 O O . GLU D 2 36 ? 92.53400 -17.46800 16.75800 1.000 27.53000 536 GLU F O 1
ATOM 6692 N N . LEU D 2 37 ? 91.14900 -15.79700 16.15500 1.000 24.92000 537 LEU F N 1
ATOM 6693 C CA . LEU D 2 37 ? 89.93300 -16.43200 16.65200 1.000 25.55000 537 LEU F CA 1
ATOM 6694 C C . LEU D 2 37 ? 88.97300 -16.79200 15.52900 1.000 30.82000 537 LEU F C 1
ATOM 6695 O O . LEU D 2 37 ? 88.49400 -17.93100 15.46300 1.000 23.62000 537 LEU F O 1
ATOM 6700 N N . ALA D 2 38 ? 88.68700 -15.84700 14.63000 1.000 27.27000 538 ALA F N 1
ATOM 6701 C CA . ALA D 2 38 ? 87.83400 -16.11400 13.47900 1.000 27.40000 538 ALA F CA 1
ATOM 6702 C C . ALA D 2 38 ? 88.29500 -15.26300 12.30000 1.000 27.70000 538 ALA F C 1
ATOM 6703 O O . ALA D 2 38 ? 88.73500 -14.12500 12.48000 1.000 28.56000 538 ALA F O 1
ATOM 6705 N N . LYS D 2 39 ? 88.18600 -15.82100 11.10000 1.000 27.47000 539 LYS F N 1
ATOM 6706 C CA . LYS D 2 39 ? 88.59200 -15.13500 9.88000 1.000 27.94000 539 LYS F CA 1
ATOM 6707 C C . LYS D 2 39 ? 87.41000 -15.02000 8.92700 1.000 30.58000 539 LYS F C 1
ATOM 6708 O O . LYS D 2 39 ? 86.52600 -15.88600 8.89500 1.000 30.68000 539 LYS F O 1
ATOM 6714 N N . LEU D 2 40 ? 87.39400 -13.93200 8.15300 1.000 28.69000 540 LEU F N 1
ATOM 6715 C CA . LEU D 2 40 ? 86.38500 -13.78600 7.11500 1.000 32.65000 540 LEU F CA 1
ATOM 6716 C C . LEU D 2 40 ? 86.56200 -14.88200 6.07400 1.000 35.11000 540 LEU F C 1
ATOM 6717 O O . LEU D 2 40 ? 87.68700 -15.24000 5.71600 1.000 35.23000 540 LEU F O 1
ATOM 6722 N N . THR D 2 41 ? 85.44900 -15.44100 5.61100 1.000 35.30000 541 THR F N 1
ATOM 6723 C CA . THR D 2 41 ? 85.51000 -16.46000 4.56100 1.000 48.54000 541 THR F CA 1
ATOM 6724 C C . THR D 2 41 ? 85.31700 -15.84000 3.17400 1.000 50.55000 541 THR F C 1
ATOM 6725 O O . THR D 2 41 ? 84.22600 -15.37400 2.83400 1.000 56.97000 541 THR F O 1
ATOM 6729 N N . VAL E 1 81 ? 80.33800 -37.00100 -4.57100 1.000 63.01000 61 VAL C N 1
ATOM 6730 C CA . VAL E 1 81 ? 79.32300 -37.32700 -3.57700 1.000 55.00000 61 VAL C CA 1
ATOM 6731 C C . VAL E 1 81 ? 79.53100 -36.45800 -2.34100 1.000 41.16000 61 VAL C C 1
ATOM 6732 O O . VAL E 1 81 ? 80.65700 -36.07800 -1.99100 1.000 38.92000 61 VAL C O 1
ATOM 6736 N N . GLU E 1 82 ? 78.42100 -36.10100 -1.70400 1.000 31.16000 62 GLU C N 1
ATOM 6737 C CA . GLU E 1 82 ? 78.46500 -35.36100 -0.44800 1.000 28.01000 62 GLU C CA 1
ATOM 6738 C C . GLU E 1 82 ? 79.36400 -36.06000 0.56700 1.000 26.92000 62 GLU C C 1
ATOM 6739 O O . GLU E 1 82 ? 79.37000 -37.28800 0.66900 1.000 31.53000 62 GLU C O 1
ATOM 6745 N N . ASN E 1 83 ? 80.13900 -35.26200 1.30100 1.000 24.82000 63 ASN C N 1
ATOM 6746 C CA . ASN E 1 83 ? 80.88600 -35.71700 2.45700 1.000 26.37000 63 ASN C CA 1
ATOM 6747 C C . ASN E 1 83 ? 79.94100 -36.49400 3.37500 1.000 26.84000 63 ASN C C 1
ATOM 6748 O O . ASN E 1 83 ? 78.88200 -35.96600 3.74900 1.000 22.82000 63 ASN C O 1
ATOM 6753 N N . PRO E 1 84 ? 80.25100 -37.75100 3.71100 1.000 24.16000 64 PRO C N 1
ATOM 6754 C CA . PRO E 1 84 ? 79.28700 -38.54100 4.49000 1.000 22.82000 64 PRO C CA 1
ATOM 6755 C C . PRO E 1 84 ? 79.07700 -38.00500 5.90400 1.000 22.81000 64 PRO C C 1
ATOM 6756 O O . PRO E 1 84 ? 78.02900 -38.28000 6.50300 1.000 22.71000 64 PRO C O 1
ATOM 6760 N N . VAL E 1 85 ? 80.02500 -37.23700 6.44400 1.000 21.01000 65 VAL C N 1
ATOM 6761 C CA . VAL E 1 85 ? 79.79400 -36.61400 7.74700 1.000 21.94000 65 VAL C CA 1
ATOM 6762 C C . VAL E 1 85 ? 78.76300 -35.49900 7.60500 1.000 26.57000 65 VAL C C 1
ATOM 6763 O O . VAL E 1 85 ? 77.95700 -35.26200 8.51100 1.000 22.98000 65 VAL C O 1
ATOM 6767 N N . GLU E 1 86 ? 78.75000 -34.81300 6.45700 1.000 23.58000 66 GLU C N 1
ATOM 6768 C CA . GLU E 1 86 ? 77.73500 -33.79200 6.22300 1.000 22.76000 66 GLU C CA 1
ATOM 6769 C C . GLU E 1 86 ? 76.35800 -34.41700 6.02900 1.000 22.42000 66 GLU C C 1
ATOM 6770 O O . GLU E 1 86 ? 75.34900 -33.86600 6.48600 1.000 23.99000 66 GLU C O 1
ATOM 6776 N N . THR E 1 87 ? 76.29700 -35.57600 5.36900 1.000 22.61000 67 THR C N 1
ATOM 6777 C CA . THR E 1 87 ? 75.03400 -36.30200 5.25400 1.000 23.72000 67 THR C CA 1
ATOM 6778 C C . THR E 1 87 ? 74.50100 -36.69500 6.63200 1.000 22.04000 67 THR C C 1
ATOM 6779 O O . THR E 1 87 ? 73.29100 -36.62400 6.88900 1.000 19.92000 67 THR C O 1
ATOM 6783 N N . PHE E 1 88 ? 75.39800 -37.12000 7.52100 1.000 20.98000 68 PHE C N 1
ATOM 6784 C CA . PHE E 1 88 ? 75.02200 -37.46000 8.89500 1.000 18.41000 68 PHE C CA 1
ATOM 6785 C C . PHE E 1 88 ? 74.52300 -36.22900 9.65400 1.000 21.19000 68 PHE C C 1
ATOM 6786 O O . PHE E 1 88 ? 73.51900 -36.29500 10.37300 1.000 21.25000 68 PHE C O 1
ATOM 6794 N N . ARG E 1 89 ? 75.23400 -35.10400 9.52900 1.000 21.16000 69 ARG C N 1
ATOM 6795 C CA . ARG E 1 89 ? 74.76400 -33.84600 10.11100 1.000 23.37000 69 ARG C CA 1
ATOM 6796 C C . ARG E 1 89 ? 73.33600 -33.54300 9.68100 1.000 23.93000 69 ARG C C 1
ATOM 6797 O O . ARG E 1 89 ? 72.48200 -33.20000 10.50500 1.000 22.10000 69 ARG C O 1
ATOM 6805 N N . LYS E 1 90 ? 73.05500 -33.66000 8.38100 1.000 21.69000 70 LYS C N 1
ATOM 6806 C CA . LYS E 1 90 ? 71.70500 -33.37900 7.89700 1.000 23.53000 70 LYS C CA 1
ATOM 6807 C C . LYS E 1 90 ? 70.68800 -34.36600 8.46200 1.000 22.85000 70 LYS C C 1
ATOM 6808 O O . LYS E 1 90 ? 69.56400 -33.97400 8.80800 1.000 21.24000 70 LYS C O 1
ATOM 6814 N N . LEU E 1 91 ? 71.05400 -35.64800 8.55700 1.000 21.99000 71 LEU C N 1
ATOM 6815 C CA . LEU E 1 91 ? 70.12800 -36.63600 9.11000 1.000 22.52000 71 LEU C CA 1
ATOM 6816 C C . LEU E 1 91 ? 69.73900 -36.27100 10.53600 1.000 22.89000 71 LEU C C 1
ATOM 6817 O O . LEU E 1 91 ? 68.55400 -36.28700 10.89900 1.000 21.84000 71 LEU C O 1
ATOM 6822 N N . ILE E 1 92 ? 70.73700 -35.93900 11.35700 1.000 18.33000 72 ILE C N 1
ATOM 6823 C CA . ILE E 1 92 ? 70.48600 -35.56800 12.75000 1.000 19.89000 72 ILE C CA 1
ATOM 6824 C C . ILE E 1 92 ? 69.64400 -34.30400 12.82000 1.000 21.13000 72 ILE C C 1
ATOM 6825 O O . ILE E 1 92 ? 68.62700 -34.24900 13.52200 1.000 21.43000 72 ILE C O 1
ATOM 6830 N N . GLU E 1 93 ? 70.05900 -33.26500 12.09800 1.000 21.27000 73 GLU C N 1
ATOM 6831 C CA . GLU E 1 93 ? 69.41400 -31.97000 12.25500 1.000 23.84000 73 GLU C CA 1
ATOM 6832 C C . GLU E 1 93 ? 68.03800 -31.90200 11.60200 1.000 26.35000 73 GLU C C 1
ATOM 6833 O O . GLU E 1 93 ? 67.21000 -31.09400 12.04000 1.000 25.85000 73 GLU C O 1
ATOM 6839 N N . ASN E 1 94 ? 67.75600 -32.74100 10.59700 1.000 19.76000 74 ASN C N 1
ATOM 6840 C CA . ASN E 1 94 ? 66.48400 -32.68000 9.88300 1.000 24.03000 74 ASN C CA 1
ATOM 6841 C C . ASN E 1 94 ? 65.48400 -33.72800 10.33600 1.000 24.51000 74 ASN C C 1
ATOM 6842 O O . ASN E 1 94 ? 64.46500 -33.92700 9.66400 1.000 23.45000 74 ASN C O 1
ATOM 6847 N N . ASP E 1 95 ? 65.74000 -34.39200 11.46000 1.000 21.04000 75 ASP C N 1
ATOM 6848 C CA . ASP E 1 95 ? 64.79700 -35.32900 12.05500 1.000 21.74000 75 ASP C CA 1
ATOM 6849 C C . ASP E 1 95 ? 64.61300 -34.96200 13.52200 1.000 21.44000 75 ASP C C 1
ATOM 6850 O O . ASP E 1 95 ? 65.57500 -34.99700 14.29100 1.000 20.66000 75 ASP C O 1
ATOM 6855 N N . SER E 1 96 ? 63.38600 -34.60000 13.90600 1.000 21.43000 76 SER C N 1
ATOM 6856 C CA . SER E 1 96 ? 63.15700 -34.11900 15.26900 1.000 20.47000 76 SER C CA 1
ATOM 6857 C C . SER E 1 96 ? 63.55300 -35.15200 16.31900 1.000 20.90000 76 SER C C 1
ATOM 6858 O O . SER E 1 96 ? 64.10700 -34.79400 17.36400 1.000 19.85000 76 SER C O 1
ATOM 6861 N N . THR E 1 97 ? 63.26200 -36.43300 16.08000 1.000 19.81000 77 THR C N 1
ATOM 6862 C CA . THR E 1 97 ? 63.58100 -37.45300 17.08400 1.000 20.59000 77 THR C CA 1
ATOM 6863 C C . THR E 1 97 ? 65.08700 -37.67000 17.19600 1.000 23.62000 77 THR C C 1
ATOM 6864 O O . THR E 1 97 ? 65.63400 -37.77100 18.30000 1.000 20.72000 77 THR C O 1
ATOM 6868 N N . LEU E 1 98 ? 65.77400 -37.76800 16.05700 1.000 19.89000 78 LEU C N 1
ATOM 6869 C CA . LEU E 1 98 ? 67.22300 -37.95800 16.09700 1.000 21.67000 78 LEU C CA 1
ATOM 6870 C C . LEU E 1 98 ? 67.92900 -36.73100 16.66100 1.000 21.45000 78 LEU C C 1
ATOM 6871 O O . LEU E 1 98 ? 68.95900 -36.85600 17.33700 1.000 21.17000 78 LEU C O 1
ATOM 6876 N N . TYR E 1 99 ? 67.41800 -35.53500 16.35500 1.000 19.81000 79 TYR C N 1
ATOM 6877 C CA . TYR E 1 99 ? 67.96400 -34.31900 16.95400 1.000 20.86000 79 TYR C CA 1
ATOM 6878 C C . TYR E 1 99 ? 67.88400 -34.39200 18.47400 1.000 18.95000 79 TYR C C 1
ATOM 6879 O O . TYR E 1 99 ? 68.86400 -34.10800 19.18100 1.000 21.57000 79 TYR C O 1
ATOM 6888 N N . MET E 1 100 ? 66.72800 -34.80900 18.98700 1.000 18.28000 80 MET C N 1
ATOM 6889 C CA . MET E 1 100 ? 66.56900 -35.02500 20.42700 1.000 18.08000 80 MET C CA 1
ATOM 6890 C C . MET E 1 100 ? 67.59400 -36.02500 20.96800 1.000 19.88000 80 MET C C 1
ATOM 6891 O O . MET E 1 100 ? 68.28500 -35.75300 21.96300 1.000 19.56000 80 MET C O 1
ATOM 6896 N N . LEU E 1 101 ? 67.69400 -37.19900 20.33200 1.000 20.17000 81 LEU C N 1
ATOM 6897 C CA . LEU E 1 101 ? 68.57100 -38.25000 20.84700 1.000 24.40000 81 LEU C CA 1
ATOM 6898 C C . LEU E 1 101 ? 70.03100 -37.82900 20.79700 1.000 21.18000 81 LEU C C 1
ATOM 6899 O O . LEU E 1 101 ? 70.81100 -38.16300 21.69900 1.000 20.98000 81 LEU C O 1
ATOM 6904 N N . ALA E 1 102 ? 70.40600 -37.06900 19.76700 1.000 19.48000 82 ALA C N 1
ATOM 6905 C CA . ALA E 1 102 ? 71.77600 -36.59600 19.62000 1.000 22.45000 82 ALA C CA 1
ATOM 6906 C C . ALA E 1 102 ? 72.15200 -35.56300 20.67400 1.000 23.16000 82 ALA C C 1
ATOM 6907 O O . ALA E 1 102 ? 73.33700 -35.23700 20.80800 1.000 21.64000 82 ALA C O 1
ATOM 6909 N N . HIS E 1 103 ? 71.17700 -35.00900 21.39300 1.000 20.47000 83 HIS C N 1
ATOM 6910 C CA . HIS E 1 103 ? 71.50100 -34.23200 22.58500 1.000 19.39000 83 HIS C CA 1
ATOM 6911 C C . HIS E 1 103 ? 71.46800 -35.09800 23.83800 1.000 20.69000 83 HIS C C 1
ATOM 6912 O O . HIS E 1 103 ? 72.40500 -35.08000 24.64800 1.000 20.67000 83 HIS C O 1
ATOM 6919 N N . SER E 1 104 ? 70.39000 -35.86200 24.00200 1.000 20.05000 84 SER C N 1
ATOM 6920 C CA . SER E 1 104 ? 70.18800 -36.61000 25.23700 1.000 21.59000 84 SER C CA 1
ATOM 6921 C C . SER E 1 104 ? 71.26200 -37.66600 25.45300 1.000 23.76000 84 SER C C 1
ATOM 6922 O O . SER E 1 104 ? 71.61000 -37.95700 26.59900 1.000 17.34000 84 SER C O 1
ATOM 6925 N N . MET E 1 105 ? 71.81300 -38.23300 24.37400 1.000 19.56000 85 MET C N 1
ATOM 6926 C CA . MET E 1 105 ? 72.83500 -39.26200 24.55000 1.000 21.46000 85 MET C CA 1
ATOM 6927 C C . MET E 1 105 ? 74.12000 -38.70100 25.14200 1.000 21.82000 85 MET C C 1
ATOM 6928 O O . MET E 1 105 ? 74.89800 -39.46400 25.72200 1.000 21.40000 85 MET C O 1
ATOM 6933 N N . PHE E 1 106 ? 74.35700 -37.39400 25.01100 1.000 20.29000 86 PHE C N 1
ATOM 6934 C CA . PHE E 1 106 ? 75.43900 -36.75600 25.74800 1.000 22.40000 86 PHE C CA 1
ATOM 6935 C C . PHE E 1 106 ? 74.99300 -36.24400 27.11300 1.000 21.48000 86 PHE C C 1
ATOM 6936 O O . PHE E 1 106 ? 75.73600 -36.39100 28.08800 1.000 22.40000 86 PHE C O 1
ATOM 6944 N N . ASP E 1 107 ? 73.78800 -35.65800 27.20300 1.000 22.96000 87 ASP C N 1
ATOM 6945 C CA . ASP E 1 107 ? 73.26700 -35.20500 28.49200 1.000 22.75000 87 ASP C CA 1
ATOM 6946 C C . ASP E 1 107 ? 73.25000 -36.32200 29.52100 1.000 23.55000 87 ASP C C 1
ATOM 6947 O O . ASP E 1 107 ? 73.42800 -36.07100 30.71900 1.000 23.05000 87 ASP C O 1
ATOM 6952 N N . GLU E 1 108 ? 73.01400 -37.55300 29.08200 1.000 20.67000 88 GLU C N 1
ATOM 6953 C CA . GLU E 1 108 ? 72.84600 -38.66100 30.00100 1.000 19.51000 88 GLU C CA 1
ATOM 6954 C C . GLU E 1 108 ? 74.17400 -39.23100 30.47700 1.000 23.76000 88 GLU C C 1
ATOM 6955 O O . GLU E 1 108 ? 74.17200 -40.08700 31.36100 1.000 21.03000 88 GLU C O 1
ATOM 6961 N N . VAL E 1 109 ? 75.29100 -38.77500 29.92600 1.000 19.24000 89 VAL C N 1
ATOM 6962 C CA . VAL E 1 109 ? 76.60600 -39.12100 30.47300 1.000 17.65000 89 VAL C CA 1
ATOM 6963 C C . VAL E 1 109 ? 76.85000 -38.27400 31.71900 1.000 20.80000 89 VAL C C 1
ATOM 6964 O O . VAL E 1 109 ? 76.72300 -37.04400 31.65000 1.000 19.65000 89 VAL C O 1
ATOM 6968 N N . PRO E 1 110 ? 77.19300 -38.87700 32.86000 1.000 19.42000 90 PRO C N 1
ATOM 6969 C CA . PRO E 1 110 ? 77.44900 -38.08200 34.07000 1.000 23.29000 90 PRO C CA 1
ATOM 6970 C C . PRO E 1 110 ? 78.56300 -37.06600 33.86000 1.000 21.96000 90 PRO C C 1
ATOM 6971 O O . PRO E 1 110 ? 79.53900 -37.31600 33.14500 1.000 20.95000 90 PRO C O 1
ATOM 6975 N N . GLU E 1 111 ? 78.41900 -35.90300 34.51000 1.000 19.53000 91 GLU C N 1
ATOM 6976 C CA . GLU E 1 111 ? 79.49000 -34.91000 34.47000 1.000 20.10000 91 GLU C CA 1
ATOM 6977 C C . GLU E 1 111 ? 80.68700 -35.31600 35.32300 1.000 23.36000 91 GLU C C 1
ATOM 6978 O O . GLU E 1 111 ? 81.80900 -34.86700 35.05800 1.000 21.15000 91 GLU C O 1
ATOM 6984 N N . LYS E 1 112 ? 80.48200 -36.15800 36.33500 1.000 21.30000 92 LYS C N 1
ATOM 6985 C CA . LYS E 1 112 ? 81.52600 -36.43000 37.31200 1.000 23.61000 92 LYS C CA 1
ATOM 6986 C C . LYS E 1 112 ? 82.54900 -37.43400 36.79400 1.000 24.23000 92 LYS C C 1
ATOM 6987 O O . LYS E 1 112 ? 82.22600 -38.35400 36.03400 1.000 22.40000 92 LYS C O 1
ATOM 6993 N N . ALA E 1 113 ? 83.80100 -37.24000 37.22400 1.000 23.85000 93 ALA C N 1
ATOM 6994 C CA . ALA E 1 113 ? 84.90100 -38.15500 36.94500 1.000 25.86000 93 ALA C CA 1
ATOM 6995 C C . ALA E 1 113 ? 84.48100 -39.58000 37.27800 1.000 24.68000 93 ALA C C 1
ATOM 6996 O O . ALA E 1 113 ? 83.74300 -39.80100 38.24800 1.000 24.89000 93 ALA C O 1
ATOM 6998 N N . PRO E 1 114 ? 84.90600 -40.56900 36.50000 1.000 23.46000 94 PRO C N 1
ATOM 6999 C CA . PRO E 1 114 ? 85.83500 -40.49800 35.36600 1.000 20.61000 94 PRO C CA 1
ATOM 7000 C C . PRO E 1 114 ? 85.14600 -40.13800 34.04000 1.000 25.52000 94 PRO C C 1
ATOM 7001 O O . PRO E 1 114 ? 85.77600 -40.15900 32.98200 1.000 25.30000 94 PRO C O 1
ATOM 7005 N N . TYR E 1 115 ? 83.85500 -39.81200 34.04800 1.000 24.92000 95 TYR C N 1
ATOM 7006 C CA . TYR E 1 115 ? 83.12700 -39.63000 32.79500 1.000 20.53000 95 TYR C CA 1
ATOM 7007 C C . TYR E 1 115 ? 83.29300 -38.23700 32.21600 1.000 24.12000 95 TYR C C 1
ATOM 7008 O O . TYR E 1 115 ? 82.75600 -37.95700 31.13200 1.000 23.50000 95 TYR C O 1
ATOM 7017 N N . ASP E 1 116 ? 84.04200 -37.36800 32.89600 1.000 21.13000 96 ASP C N 1
ATOM 7018 C CA . ASP E 1 116 ? 84.45700 -36.11400 32.28900 1.000 24.55000 96 ASP C CA 1
ATOM 7019 C C . ASP E 1 116 ? 85.55100 -36.31500 31.24800 1.000 24.24000 96 ASP C C 1
ATOM 7020 O O . ASP E 1 116 ? 85.87500 -35.37100 30.52100 1.000 23.84000 96 ASP C O 1
ATOM 7025 N N . ARG E 1 117 ? 86.13400 -37.50900 31.17500 1.000 23.31000 97 ARG C N 1
ATOM 7026 C CA . ARG E 1 117 ? 87.12200 -37.85100 30.16600 1.000 24.21000 97 ARG C CA 1
ATOM 7027 C C . ARG E 1 117 ? 86.68300 -39.12600 29.46100 1.000 23.89000 97 ARG C C 1
ATOM 7028 O O . ARG E 1 117 ? 85.89100 -39.90800 29.99200 1.000 22.09000 97 ARG C O 1
ATOM 7036 N N . ASP E 1 118 ? 87.17300 -39.32400 28.23000 1.000 21.97000 98 ASP C N 1
ATOM 7037 C CA . ASP E 1 118 ? 86.83000 -40.53600 27.49300 1.000 20.11000 98 ASP C CA 1
ATOM 7038 C C . ASP E 1 118 ? 87.49900 -41.74100 28.16900 1.000 23.93000 98 ASP C C 1
ATOM 7039 O O . ASP E 1 118 ? 88.28900 -41.58100 29.10800 1.000 24.18000 98 ASP C O 1
ATOM 7044 N N . PRO E 1 119 ? 87.17300 -42.97200 27.75000 1.000 22.58000 99 PRO C N 1
ATOM 7045 C CA . PRO E 1 119 ? 87.69000 -44.14100 28.48700 1.000 24.62000 99 PRO C CA 1
ATOM 7046 C C . PRO E 1 119 ? 89.20500 -44.28900 28.47600 1.000 26.68000 99 PRO C C 1
ATOM 7047 O O . PRO E 1 119 ? 89.73400 -44.99300 29.34100 1.000 23.32000 99 PRO C O 1
ATOM 7051 N N . THR E 1 120 ? 89.92200 -43.68400 27.52400 1.000 23.91000 100 THR C N 1
ATOM 7052 C CA . THR E 1 120 ? 91.38000 -43.71000 27.60500 1.000 22.25000 100 THR C CA 1
ATOM 7053 C C . THR E 1 120 ? 91.92300 -42.82600 28.71500 1.000 25.44000 100 THR C C 1
ATOM 7054 O O . THR E 1 120 ? 93.11100 -42.94600 29.04900 1.000 25.75000 100 THR C O 1
ATOM 7058 N N . THR E 1 121 ? 91.09700 -41.92900 29.26400 1.000 24.66000 101 THR C N 1
ATOM 7059 C CA . THR E 1 121 ? 91.43300 -40.88200 30.23000 1.000 24.70000 101 THR C CA 1
ATOM 7060 C C . THR E 1 121 ? 92.34100 -39.79900 29.64600 1.000 25.43000 101 THR C C 1
ATOM 7061 O O . THR E 1 121 ? 92.71400 -38.86900 30.36700 1.000 28.25000 101 THR C O 1
ATOM 7065 N N . LEU E 1 122 ? 92.68700 -39.86500 28.36300 1.000 26.26000 102 LEU C N 1
ATOM 7066 C CA . LEU E 1 122 ? 93.64600 -38.92700 27.79600 1.000 27.77000 102 LEU C CA 1
ATOM 7067 C C . LEU E 1 122 ? 93.01700 -37.63900 27.27900 1.000 33.07000 102 LEU C C 1
ATOM 7068 O O . LEU E 1 122 ? 93.73700 -36.64800 27.11300 1.000 30.22000 102 LEU C O 1
ATOM 7073 N N . LYS E 1 123 ? 91.70800 -37.61900 27.01200 1.000 24.74000 103 LYS C N 1
ATOM 7074 C CA . LYS E 1 123 ? 91.05000 -36.41500 26.51700 1.000 25.28000 103 LYS C CA 1
ATOM 7075 C C . LYS E 1 123 ? 89.71800 -36.19400 27.22200 1.000 27.39000 103 LYS C C 1
ATOM 7076 O O . LYS E 1 123 ? 89.06300 -37.14600 27.65200 1.000 23.96000 103 LYS C O 1
ATOM 7082 N N . LYS E 1 124 ? 89.30100 -34.92900 27.28200 1.000 26.80000 104 LYS C N 1
ATOM 7083 C CA . LYS E 1 124 ? 87.95500 -34.61300 27.74700 1.000 25.37000 104 LYS C CA 1
ATOM 7084 C C . LYS E 1 124 ? 86.90400 -35.31600 26.89300 1.000 26.28000 104 LYS C C 1
ATOM 7085 O O . LYS E 1 124 ? 87.05700 -35.46500 25.67100 1.000 23.33000 104 LYS C O 1
ATOM 7091 N N . GLN E 1 125 ? 85.84200 -35.76200 27.56000 1.000 22.56000 105 GLN C N 1
ATOM 7092 C CA . GLN E 1 125 ? 84.70300 -36.38500 26.90000 1.000 21.97000 105 GLN C CA 1
ATOM 7093 C C . GLN E 1 125 ? 83.94800 -35.36700 26.04900 1.000 27.51000 105 GLN C C 1
ATOM 7094 O O . GLN E 1 125 ? 83.68300 -34.24500 26.49000 1.000 25.56000 105 GLN C O 1
ATOM 7100 N N . VAL E 1 126 ? 83.62300 -35.76600 24.81600 1.000 21.95000 106 VAL C N 1
ATOM 7101 C CA . VAL E 1 126 ? 82.77500 -34.97400 23.93200 1.000 22.15000 106 VAL C CA 1
ATOM 7102 C C . VAL E 1 126 ? 81.35600 -34.90900 24.49600 1.000 25.41000 106 VAL C C 1
ATOM 7103 O O . VAL E 1 126 ? 80.79100 -35.92800 24.92200 1.000 20.86000 106 VAL C O 1
ATOM 7107 N N . ARG E 1 127 ? 80.76100 -33.70900 24.48800 1.000 21.90000 107 ARG C N 1
ATOM 7108 C CA A ARG E 1 127 ? 79.45600 -33.48400 25.10100 0.470 26.03000 107 ARG C CA 1
ATOM 7109 C CA B ARG E 1 127 ? 79.45700 -33.47900 25.10200 0.530 26.04000 107 ARG C CA 1
ATOM 7110 C C . ARG E 1 127 ? 78.39900 -32.95900 24.13200 1.000 25.90000 107 ARG C C 1
ATOM 7111 O O . ARG E 1 127 ? 77.29100 -32.62400 24.57000 1.000 25.86000 107 ARG C O 1
ATOM 7126 N N . ASN E 1 128 ? 78.68800 -32.87100 22.83000 1.000 21.66000 108 ASN C N 1
ATOM 7127 C CA . ASN E 1 128 ? 77.63500 -32.43800 21.91600 1.000 20.70000 108 ASN C CA 1
ATOM 7128 C C . ASN E 1 128 ? 77.90700 -32.98800 20.52400 1.000 23.72000 108 ASN C C 1
ATOM 7129 O O . ASN E 1 128 ? 79.04600 -33.30700 20.17900 1.000 23.07000 108 ASN C O 1
ATOM 7134 N N . TYR E 1 129 ? 76.84100 -33.09400 19.72500 1.000 19.70000 109 TYR C N 1
ATOM 7135 C CA . TYR E 1 129 ? 76.94600 -33.79900 18.45100 1.000 23.55000 109 TYR C CA 1
ATOM 7136 C C . TYR E 1 129 ? 77.74300 -33.01400 17.41300 1.000 21.43000 109 TYR C C 1
ATOM 7137 O O . TYR E 1 129 ? 78.28400 -33.62100 16.48400 1.000 22.52000 109 TYR C O 1
ATOM 7146 N N . LYS E 1 130 ? 77.82800 -31.68500 17.54000 1.000 20.19000 110 LYS C N 1
ATOM 7147 C CA . LYS E 1 130 ? 78.58100 -30.90800 16.55800 1.000 25.22000 110 LYS C CA 1
ATOM 7148 C C . LYS E 1 130 ? 80.08100 -31.12100 16.72500 1.000 25.00000 110 LYS C C 1
ATOM 7149 O O . LYS E 1 130 ? 80.80800 -31.26500 15.73400 1.000 22.71000 110 LYS C O 1
ATOM 7155 N N . THR E 1 131 ? 80.55900 -31.15100 17.96900 1.000 21.84000 111 THR C N 1
ATOM 7156 C CA . THR E 1 131 ? 81.94700 -31.53400 18.20600 1.000 21.91000 111 THR C CA 1
ATOM 7157 C C . THR E 1 131 ? 82.20400 -32.95800 17.72700 1.000 22.40000 111 THR C C 1
ATOM 7158 O O . THR E 1 131 ? 83.25200 -33.24100 17.13200 1.000 22.21000 111 THR C O 1
ATOM 7162 N N . MET E 1 132 ? 81.25400 -33.86400 17.97500 1.000 19.54000 112 MET C N 1
ATOM 7163 C CA . MET E 1 132 ? 81.36900 -35.22800 17.47000 1.000 20.08000 112 MET C CA 1
ATOM 7164 C C . MET E 1 132 ? 81.56900 -35.22700 15.96100 1.000 24.77000 112 MET C C 1
ATOM 7165 O O . MET E 1 132 ? 82.48900 -35.87000 15.44500 1.000 24.27000 112 MET C O 1
ATOM 7170 N N . LEU E 1 133 ? 80.71700 -34.49200 15.24000 1.000 21.82000 113 LEU C N 1
ATOM 7171 C CA . LEU E 1 133 ? 80.82500 -34.45500 13.78400 1.000 25.13000 113 LEU C CA 1
ATOM 7172 C C . LEU E 1 133 ? 82.15200 -33.85200 13.33900 1.000 22.90000 113 LEU C C 1
ATOM 7173 O O . LEU E 1 133 ? 82.77700 -34.34000 12.38300 1.000 23.07000 113 LEU C O 1
ATOM 7178 N N . TYR E 1 134 ? 82.58600 -32.77300 13.99400 1.000 24.47000 114 TYR C N 1
ATOM 7179 C CA . TYR E 1 134 ? 83.87400 -32.17900 13.64500 1.000 23.32000 114 TYR C CA 1
ATOM 7180 C C . TYR E 1 134 ? 84.98700 -33.20600 13.76500 1.000 27.55000 114 TYR C C 1
ATOM 7181 O O . TYR E 1 134 ? 85.83400 -33.33100 12.87400 1.000 24.18000 114 TYR C O 1
ATOM 7190 N N . LEU E 1 135 ? 84.99800 -33.95100 14.87400 1.000 21.26000 115 LEU C N 1
ATOM 7191 C CA . LEU E 1 135 ? 86.02400 -34.96400 15.07900 1.000 22.60000 115 LEU C CA 1
ATOM 7192 C C . LEU E 1 135 ? 85.89900 -36.10200 14.07300 1.000 20.51000 115 LEU C C 1
ATOM 7193 O O . LEU E 1 135 ? 86.91300 -36.56900 13.54200 1.000 22.66000 115 LEU C O 1
ATOM 7198 N N . PHE E 1 136 ? 84.67200 -36.56400 13.79300 1.000 22.96000 116 PHE C N 1
ATOM 7199 C CA . PHE E 1 136 ? 84.50400 -37.62000 12.79900 1.000 21.62000 116 PHE C CA 1
ATOM 7200 C C . PHE E 1 136 ? 85.08300 -37.18400 11.45500 1.000 26.03000 116 PHE C C 1
ATOM 7201 O O . PHE E 1 136 ? 85.74400 -37.97400 10.77000 1.000 23.99000 116 PHE C O 1
ATOM 7209 N N . ASN E 1 137 ? 84.84900 -35.92500 11.06700 1.000 23.28000 117 ASN C N 1
ATOM 7210 C CA . ASN E 1 137 ? 85.37900 -35.44300 9.79300 1.000 22.26000 117 ASN C CA 1
ATOM 7211 C C . ASN E 1 137 ? 86.90200 -35.42200 9.79900 1.000 26.46000 117 ASN C C 1
ATOM 7212 O O . ASN E 1 137 ? 87.53200 -35.80200 8.80500 1.000 23.09000 117 ASN C O 1
ATOM 7217 N N . THR E 1 138 ? 87.51700 -34.96900 10.89800 1.000 25.22000 118 THR C N 1
ATOM 7218 C CA . THR E 1 138 ? 88.97600 -35.00100 10.96400 1.000 24.89000 118 THR C CA 1
ATOM 7219 C C . THR E 1 138 ? 89.48900 -36.43600 10.91600 1.000 28.79000 118 THR C C 1
ATOM 7220 O O . THR E 1 138 ? 90.54800 -36.70500 10.33600 1.000 29.12000 118 THR C O 1
ATOM 7224 N N . LEU E 1 139 ? 88.75000 -37.37500 11.52300 1.000 21.15000 119 LEU C N 1
ATOM 7225 C CA . LEU E 1 139 ? 89.19500 -38.76300 11.55900 1.000 22.21000 119 LEU C CA 1
ATOM 7226 C C . LEU E 1 139 ? 89.20900 -39.41800 10.18700 1.000 24.50000 119 LEU C C 1
ATOM 7227 O O . LEU E 1 139 ? 89.88500 -40.44000 10.01900 1.000 22.97000 119 LEU C O 1
ATOM 7232 N N . LEU E 1 140 ? 88.45400 -38.88000 9.22500 1.000 24.68000 120 LEU C N 1
ATOM 7233 C CA . LEU E 1 140 ? 88.43900 -39.45000 7.87900 1.000 26.84000 120 LEU C CA 1
ATOM 7234 C C . LEU E 1 140 ? 89.83200 -39.53400 7.26300 1.000 28.75000 120 LEU C C 1
ATOM 7235 O O . LEU E 1 140 ? 90.05200 -40.36000 6.36300 1.000 24.66000 120 LEU C O 1
ATOM 7240 N N . THR E 1 141 ? 90.76900 -38.70600 7.71400 1.000 24.88000 121 THR C N 1
ATOM 7241 C CA . THR E 1 141 ? 92.13700 -38.73500 7.22100 1.000 28.36000 121 THR C CA 1
ATOM 7242 C C . THR E 1 141 ? 93.13000 -38.95800 8.35900 1.000 27.31000 121 THR C C 1
ATOM 7243 O O . THR E 1 141 ? 94.19300 -38.33900 8.40100 1.000 29.77000 121 THR C O 1
ATOM 7247 N N . GLU E 1 142 ? 92.79600 -39.85800 9.30200 1.000 26.81000 122 GLU C N 1
ATOM 7248 C CA . GLU E 1 142 ? 93.71100 -40.26600 10.36700 1.000 25.09000 122 GLU C CA 1
ATOM 7249 C C . GLU E 1 142 ? 93.75000 -41.78300 10.49900 1.000 24.70000 122 GLU C C 1
ATOM 7250 O O . GLU E 1 142 ? 92.72000 -42.45300 10.39100 1.000 26.45000 122 GLU C O 1
ATOM 7256 N N . VAL E 1 143 ? 94.93200 -42.32400 10.78200 1.000 23.03000 123 VAL C N 1
ATOM 7257 C CA . VAL E 1 143 ? 95.01300 -43.73500 11.15100 1.000 24.73000 123 VAL C CA 1
ATOM 7258 C C . VAL E 1 143 ? 94.82800 -43.78300 12.66500 1.000 21.36000 123 VAL C C 1
ATOM 7259 O O . VAL E 1 143 ? 94.99500 -42.75100 13.32800 1.000 24.57000 123 VAL C O 1
ATOM 7263 N N . PRO E 1 144 ? 94.45100 -44.92000 13.24700 1.000 23.04000 124 PRO C N 1
ATOM 7264 C CA . PRO E 1 144 ? 94.40900 -45.01300 14.71400 1.000 26.68000 124 PRO C CA 1
ATOM 7265 C C . PRO E 1 144 ? 95.77500 -44.75700 15.33000 1.000 31.53000 124 PRO C C 1
ATOM 7266 O O . PRO E 1 144 ? 96.80600 -45.16700 14.79600 1.000 27.59000 124 PRO C O 1
ATOM 7270 N N . GLU E 1 145 ? 95.76900 -44.08400 16.47400 1.000 23.94000 125 GLU C N 1
ATOM 7271 C CA . GLU E 1 145 ? 96.99200 -43.73200 17.17700 1.000 29.51000 125 GLU C CA 1
ATOM 7272 C C . GLU E 1 145 ? 97.33000 -44.79300 18.21500 1.000 31.14000 125 GLU C C 1
ATOM 7273 O O . GLU E 1 145 ? 96.44800 -45.29000 18.92400 1.000 30.16000 125 GLU C O 1
ATOM 7279 N N . TYR E 1 146 ? 98.61400 -45.14300 18.30200 1.000 28.85000 126 TYR C N 1
ATOM 7280 C CA . TYR E 1 146 ? 99.07400 -46.06100 19.34800 1.000 29.55000 126 TYR C CA 1
ATOM 7281 C C . TYR E 1 146 ? 99.40500 -45.23300 20.58700 1.000 30.16000 126 TYR C C 1
ATOM 7282 O O . TYR E 1 146 ? 100.55900 -44.91600 20.87900 1.000 31.25000 126 TYR C O 1
ATOM 7291 N N . PHE E 1 147 ? 98.35400 -44.87200 21.33500 1.000 29.74000 127 PHE C N 1
ATOM 7292 C CA . PHE E 1 147 ? 98.54500 -43.93100 22.42900 1.000 28.29000 127 PHE C CA 1
ATOM 7293 C C . PHE E 1 147 ? 99.25700 -44.54800 23.62800 1.000 28.10000 127 PHE C C 1
ATOM 7294 O O . PHE E 1 147 ? 99.58200 -43.82300 24.57500 1.000 31.37000 127 PHE C O 1
ATOM 7302 N N . LEU E 1 148 ? 99.50400 -45.85800 23.61600 1.000 27.76000 128 LEU C N 1
ATOM 7303 C CA . LEU E 1 148 ? 100.21200 -46.49100 24.72200 1.000 34.04000 128 LEU C CA 1
ATOM 7304 C C . LEU E 1 148 ? 101.69900 -46.16800 24.72200 1.000 37.21000 128 LEU C C 1
ATOM 7305 O O . LEU E 1 148 ? 102.36500 -46.40500 25.73300 1.000 36.06000 128 LEU C O 1
ATOM 7310 N N . ARG E 1 149 ? 102.23300 -45.63900 23.61600 1.000 33.91000 129 ARG C N 1
ATOM 7311 C CA . ARG E 1 149 ? 103.65900 -45.32900 23.56100 1.000 34.06000 129 ARG C CA 1
ATOM 7312 C C . ARG E 1 149 ? 104.03500 -44.29300 24.60900 1.000 33.06000 129 ARG C C 1
ATOM 7313 O O . ARG E 1 149 ? 104.98000 -44.48700 25.38300 1.000 36.78000 129 ARG C O 1
ATOM 7321 N N . ASP E 1 150 ? 103.31300 -43.17800 24.64300 1.000 34.97000 130 ASP C N 1
ATOM 7322 C CA . ASP E 1 150 ? 103.61200 -42.13100 25.60700 1.000 35.54000 130 ASP C CA 1
ATOM 7323 C C . ASP E 1 150 ? 102.80600 -42.26000 26.89100 1.000 38.43000 130 ASP C C 1
ATOM 7324 O O . ASP E 1 150 ? 103.16500 -41.63300 27.89500 1.000 36.83000 130 ASP C O 1
ATOM 7329 N N . ASN E 1 151 ? 101.73900 -43.05600 26.88800 1.000 34.30000 131 ASN C N 1
ATOM 7330 C CA . ASN E 1 151 ? 100.86400 -43.22900 28.04900 1.000 34.73000 131 ASN C CA 1
ATOM 7331 C C . ASN E 1 151 ? 100.64300 -44.71700 28.28800 1.000 32.60000 131 ASN C C 1
ATOM 7332 O O . ASN E 1 151 ? 99.54700 -45.24300 28.06200 1.000 32.33000 131 ASN C O 1
ATOM 7337 N N . PRO E 1 152 ? 101.67100 -45.42700 28.76300 1.000 35.77000 132 PRO C N 1
ATOM 7338 C CA . PRO E 1 152 ? 101.59500 -46.89800 28.79700 1.000 34.58000 132 PRO C CA 1
ATOM 7339 C C . PRO E 1 152 ? 100.62200 -47.45700 29.81800 1.000 32.65000 132 PRO C C 1
ATOM 7340 O O . PRO E 1 152 ? 100.24000 -48.62900 29.70500 1.000 33.35000 132 PRO C O 1
ATOM 7344 N N . ASN E 1 153 ? 100.19700 -46.67100 30.80000 1.000 33.93000 133 ASN C N 1
ATOM 7345 C CA . ASN E 1 153 ? 99.41600 -47.20500 31.90600 1.000 36.11000 133 ASN C CA 1
ATOM 7346 C C . ASN E 1 153 ? 97.92900 -46.86200 31.82700 1.000 37.80000 133 ASN C C 1
ATOM 7347 O O . ASN E 1 153 ? 97.19300 -47.17000 32.77000 1.000 35.00000 133 ASN C O 1
ATOM 7352 N N . VAL E 1 154 ? 97.46000 -46.26800 30.72800 1.000 30.95000 134 VAL C N 1
ATOM 7353 C CA . VAL E 1 154 ? 96.04800 -45.88600 30.63700 1.000 31.74000 134 VAL C CA 1
ATOM 7354 C C . VAL E 1 154 ? 95.24700 -47.05900 30.07700 1.000 31.08000 134 VAL C C 1
ATOM 7355 O O . VAL E 1 154 ? 95.84200 -47.99900 29.53100 1.000 31.43000 134 VAL C O 1
ATOM 7359 N N . PRO E 1 155 ? 93.91600 -47.07900 30.22000 1.000 31.56000 135 PRO C N 1
ATOM 7360 C CA . PRO E 1 155 ? 93.13700 -48.20100 29.67500 1.000 28.89000 135 PRO C CA 1
ATOM 7361 C C . PRO E 1 155 ? 93.33200 -48.31500 28.17100 1.000 30.20000 135 PRO C C 1
ATOM 7362 O O . PRO E 1 155 ? 93.25700 -47.32500 27.44500 1.000 28.35000 135 PRO C O 1
ATOM 7366 N N . SER E 1 156 ? 93.57600 -49.53700 27.70500 1.000 29.70000 136 SER C N 1
ATOM 7367 C CA . SER E 1 156 ? 94.01400 -49.76700 26.33300 1.000 31.70000 136 SER C CA 1
ATOM 7368 C C . SER E 1 156 ? 92.95000 -50.42300 25.46500 1.000 29.13000 136 SER C C 1
ATOM 7369 O O . SER E 1 156 ? 93.23400 -50.75100 24.30600 1.000 28.14000 136 SER C O 1
ATOM 7372 N N . GLY E 1 157 ? 91.73800 -50.62400 25.99000 1.000 25.17000 137 GLY C N 1
ATOM 7373 C CA . GLY E 1 157 ? 90.71900 -51.37300 25.27600 1.000 23.80000 137 GLY C CA 1
ATOM 7374 C C . GLY E 1 157 ? 90.30000 -50.76500 23.94800 1.000 23.12000 137 GLY C C 1
ATOM 7375 O O . GLY E 1 157 ? 89.68900 -51.45400 23.12900 1.000 23.74000 137 GLY C O 1
ATOM 7376 N N . LEU E 1 158 ? 90.60900 -49.49000 23.72000 1.000 23.82000 138 LEU C N 1
ATOM 7377 C CA . LEU E 1 158 ? 90.14900 -48.77200 22.53900 1.000 27.50000 138 LEU C CA 1
ATOM 7378 C C . LEU E 1 158 ? 91.27900 -48.48500 21.55500 1.000 26.03000 138 LEU C C 1
ATOM 7379 O O . LEU E 1 158 ? 91.08800 -47.69000 20.62800 1.000 24.26000 138 LEU C O 1
ATOM 7384 N N . ILE E 1 159 ? 92.45000 -49.10500 21.74200 1.000 25.06000 139 ILE C N 1
ATOM 7385 C CA . ILE E 1 159 ? 93.52500 -49.01900 20.75500 1.000 23.96000 139 ILE C CA 1
ATOM 7386 C C . ILE E 1 159 ? 92.99000 -49.52700 19.42300 1.000 21.14000 139 ILE C C 1
ATOM 7387 O O . ILE E 1 159 ? 92.48400 -50.65100 19.33200 1.000 25.63000 139 ILE C O 1
ATOM 7392 N N . GLY E 1 160 ? 93.06600 -48.68400 18.39000 1.000 24.24000 140 GLY C N 1
ATOM 7393 C CA . GLY E 1 160 ? 92.51400 -49.00600 17.09200 1.000 24.39000 140 GLY C CA 1
ATOM 7394 C C . GLY E 1 160 ? 91.17200 -48.36700 16.77800 1.000 27.36000 140 GLY C C 1
ATOM 7395 O O . GLY E 1 160 ? 90.70700 -48.47900 15.63900 1.000 25.42000 140 GLY C O 1
ATOM 7396 N N . PHE E 1 161 ? 90.54600 -47.68200 17.73100 1.000 23.60000 141 PHE C N 1
ATOM 7397 C CA . PHE E 1 161 ? 89.12900 -47.32300 17.63200 1.000 21.69000 141 PHE C CA 1
ATOM 7398 C C . PHE E 1 161 ? 88.91300 -45.84900 17.96900 1.000 26.29000 141 PHE C C 1
ATOM 7399 O O . PHE E 1 161 ? 88.32500 -45.51400 19.00500 1.000 22.55000 141 PHE C O 1
ATOM 7407 N N . PRO E 1 162 ? 89.32700 -44.93900 17.08300 1.000 26.24000 142 PRO C N 1
ATOM 7408 C CA . PRO E 1 162 ? 89.18200 -43.51000 17.39700 1.000 23.50000 142 PRO C CA 1
ATOM 7409 C C . PRO E 1 162 ? 87.73400 -43.02200 17.40400 1.000 23.74000 142 PRO C C 1
ATOM 7410 O O . PRO E 1 162 ? 87.41200 -42.12800 18.20200 1.000 24.37000 142 PRO C O 1
ATOM 7414 N N . PHE E 1 163 ? 86.86000 -43.56000 16.54400 1.000 20.98000 143 PHE C N 1
ATOM 7415 C CA . PHE E 1 163 ? 85.44400 -43.19600 16.60700 1.000 21.52000 143 PHE C CA 1
ATOM 7416 C C . PHE E 1 163 ? 84.81100 -43.72000 17.89200 1.000 23.58000 143 PHE C C 1
ATOM 7417 O O . PHE E 1 163 ? 84.07500 -42.99800 18.56900 1.000 23.52000 143 PHE C O 1
ATOM 7425 N N . ASN E 1 164 ? 85.09200 -44.98700 18.22100 1.000 21.06000 144 ASN C N 1
ATOM 7426 C CA . ASN E 1 164 ? 84.58600 -45.62900 19.43600 1.000 24.24000 144 ASN C CA 1
ATOM 7427 C C . ASN E 1 164 ? 84.92400 -44.81600 20.68100 1.000 24.67000 144 ASN C C 1
ATOM 7428 O O . ASN E 1 164 ? 84.13000 -44.76000 21.62900 1.000 22.95000 144 ASN C O 1
ATOM 7433 N N . ILE E 1 165 ? 86.10700 -44.19300 20.70600 1.000 22.33000 145 ILE C N 1
ATOM 7434 C CA . ILE E 1 165 ? 86.52400 -43.42000 21.87800 1.000 24.64000 145 ILE C CA 1
ATOM 7435 C C . ILE E 1 165 ? 85.56000 -42.26900 22.13600 1.000 25.57000 145 ILE C C 1
ATOM 7436 O O . ILE E 1 165 ? 85.20100 -41.98400 23.28700 1.000 23.86000 145 ILE C O 1
ATOM 7441 N N . ILE E 1 166 ? 85.13700 -41.58800 21.06900 1.000 21.47000 146 ILE C N 1
ATOM 7442 C CA . ILE E 1 166 ? 84.27400 -40.41900 21.19900 1.000 21.11000 146 ILE C CA 1
ATOM 7443 C C . ILE E 1 166 ? 82.89800 -40.81200 21.73100 1.000 19.03000 146 ILE C C 1
ATOM 7444 O O . ILE E 1 166 ? 82.32100 -40.11100 22.57400 1.000 23.69000 146 ILE C O 1
ATOM 7449 N N . VAL E 1 167 ? 82.34600 -41.92800 21.25200 1.000 18.72000 147 VAL C N 1
ATOM 7450 C CA . VAL E 1 167 ? 80.95400 -42.27700 21.53300 1.000 20.07000 147 VAL C CA 1
ATOM 7451 C C . VAL E 1 167 ? 80.81400 -43.36000 22.59900 1.000 21.46000 147 VAL C C 1
ATOM 7452 O O . VAL E 1 167 ? 79.69400 -43.82600 22.84700 1.000 19.94000 147 VAL C O 1
ATOM 7456 N N . ASP E 1 168 ? 81.90600 -43.78300 23.23600 1.000 19.17000 148 ASP C N 1
ATOM 7457 C CA . ASP E 1 168 ? 81.81500 -44.94200 24.11900 1.000 22.44000 148 ASP C CA 1
ATOM 7458 C C . ASP E 1 168 ? 80.87600 -44.69200 25.30200 1.000 15.57000 148 ASP C C 1
ATOM 7459 O O . ASP E 1 168 ? 80.03600 -45.53500 25.62500 1.000 19.66000 148 ASP C O 1
ATOM 7464 N N . TRP E 1 169 ? 81.01000 -43.55300 25.97300 1.000 17.17000 149 TRP C N 1
ATOM 7465 C CA . TRP E 1 169 ? 80.08800 -43.29300 27.08000 1.000 20.96000 149 TRP C CA 1
ATOM 7466 C C . TRP E 1 169 ? 78.68000 -43.01300 26.56200 1.000 17.62000 149 TRP C C 1
ATOM 7467 O O . TRP E 1 169 ? 77.72600 -43.61700 27.08200 1.000 19.43000 149 TRP C O 1
ATOM 7478 N N . PRO E 1 170 ? 78.47300 -42.17800 25.52000 1.000 19.41000 150 PRO C N 1
ATOM 7479 C CA . PRO E 1 170 ? 77.11900 -42.04400 24.94900 1.000 20.04000 150 PRO C CA 1
ATOM 7480 C C . PRO E 1 170 ? 76.46500 -43.36400 24.58600 1.000 19.97000 150 PRO C C 1
ATOM 7481 O O . PRO E 1 170 ? 75.24800 -43.51100 24.77000 1.000 20.93000 150 PRO C O 1
ATOM 7485 N N . MET E 1 171 ? 77.24200 -44.33600 24.07700 1.000 19.60000 151 MET C N 1
ATOM 7486 C CA . MET E 1 171 ? 76.69800 -45.65600 23.75800 1.000 20.00000 151 MET C CA 1
ATOM 7487 C C . MET E 1 171 ? 76.05000 -46.31000 24.96300 1.000 20.79000 151 MET C C 1
ATOM 7488 O O . MET E 1 171 ? 75.19800 -47.18800 24.79900 1.000 21.33000 151 MET C O 1
ATOM 7493 N N . GLY E 1 172 ? 76.49900 -45.96400 26.16400 1.000 23.73000 152 GLY C N 1
ATOM 7494 C CA . GLY E 1 172 ? 76.03100 -46.54400 27.40600 1.000 19.38000 152 GLY C CA 1
ATOM 7495 C C . GLY E 1 172 ? 74.82200 -45.87600 28.01900 1.000 20.41000 152 GLY C C 1
ATOM 7496 O O . GLY E 1 172 ? 74.39200 -46.26800 29.11300 1.000 21.70000 152 GLY C O 1
ATOM 7497 N N . THR E 1 173 ? 74.25900 -44.87100 27.35200 1.000 20.66000 153 THR C N 1
ATOM 7498 C CA . THR E 1 173 ? 73.08100 -44.18100 27.85800 1.000 23.26000 153 THR C CA 1
ATOM 7499 C C . THR E 1 173 ? 71.81700 -44.71900 27.20000 1.000 22.21000 153 THR C C 1
ATOM 7500 O O . THR E 1 173 ? 71.86600 -45.29100 26.10700 1.000 20.88000 153 THR C O 1
ATOM 7504 N N . PRO E 1 174 ? 70.65700 -44.56500 27.84600 1.000 24.02000 154 PRO C N 1
ATOM 7505 C CA . PRO E 1 174 ? 69.40000 -44.99800 27.19500 1.000 23.34000 154 PRO C CA 1
ATOM 7506 C C . PRO E 1 174 ? 69.15300 -44.32600 25.85200 1.000 20.94000 154 PRO C C 1
ATOM 7507 O O . PRO E 1 174 ? 68.75100 -44.98800 24.88000 1.000 21.62000 154 PRO C O 1
ATOM 7511 N N . SER E 1 175 ? 69.39300 -43.01500 25.76100 1.000 16.49000 155 SER C N 1
ATOM 7512 C CA . SER E 1 175 ? 69.18900 -42.32900 24.49200 1.000 18.20000 155 SER C CA 1
ATOM 7513 C C . SER E 1 175 ? 70.24100 -42.73500 23.46800 1.000 18.33000 155 SER C C 1
ATOM 7514 O O . SER E 1 175 ? 69.93800 -42.84200 22.27400 1.000 21.04000 155 SER C O 1
ATOM 7517 N N . GLY E 1 176 ? 71.48100 -42.95500 23.91500 1.000 20.52000 156 GLY C N 1
ATOM 7518 C CA . GLY E 1 176 ? 72.51300 -43.43600 23.00400 1.000 19.56000 156 GLY C CA 1
ATOM 7519 C C . GLY E 1 176 ? 72.20200 -44.81000 22.43900 1.000 22.94000 156 GLY C C 1
ATOM 7520 O O . GLY E 1 176 ? 72.41600 -45.06900 21.24800 1.000 22.02000 156 GLY C O 1
ATOM 7521 N N . ARG E 1 177 ? 71.70100 -45.71400 23.28000 1.000 18.80000 157 ARG C N 1
ATOM 7522 C CA A ARG E 1 177 ? 71.32100 -47.04100 22.79700 0.600 19.01000 157 ARG C CA 1
ATOM 7523 C CA B ARG E 1 177 ? 71.33500 -47.03800 22.78600 0.400 19.04000 157 ARG C CA 1
ATOM 7524 C C . ARG E 1 177 ? 70.26600 -46.94500 21.70500 1.000 22.20000 157 ARG C C 1
ATOM 7525 O O . ARG E 1 177 ? 70.34400 -47.64400 20.68600 1.000 20.14000 157 ARG C O 1
ATOM 7540 N N . GLN E 1 178 ? 69.26400 -46.08600 21.90000 1.000 20.93000 158 GLN C N 1
ATOM 7541 C CA . GLN E 1 178 ? 68.25400 -45.89000 20.86600 1.000 22.07000 158 GLN C CA 1
ATOM 7542 C C . GLN E 1 178 ? 68.87500 -45.29300 19.60600 1.000 18.84000 158 GLN C C 1
ATOM 7543 O O . GLN E 1 178 ? 68.62500 -45.76500 18.48900 1.000 20.21000 158 GLN C O 1
ATOM 7549 N N . PHE E 1 179 ? 69.69600 -44.25500 19.77200 1.000 19.70000 159 PHE C N 1
ATOM 7550 C CA . PHE E 1 179 ? 70.33600 -43.60300 18.62900 1.000 20.76000 159 PHE C CA 1
ATOM 7551 C C . PHE E 1 179 ? 71.10800 -44.61000 17.77700 1.000 21.72000 159 PHE C C 1
ATOM 7552 O O . PHE E 1 179 ? 70.99300 -44.62500 16.54600 1.000 17.87000 159 PHE C O 1
ATOM 7560 N N . PHE E 1 180 ? 71.86900 -45.49000 18.42300 1.000 20.32000 160 PHE C N 1
ATOM 7561 C CA . PHE E 1 180 ? 72.75500 -46.39700 17.70600 1.000 20.38000 160 PHE C CA 1
ATOM 7562 C C . PHE E 1 180 ? 72.05700 -47.66900 17.24300 1.000 20.46000 160 PHE C C 1
ATOM 7563 O O . PHE E 1 180 ? 72.69800 -48.52500 16.61900 1.000 21.21000 160 PHE C O 1
ATOM 7571 N N . LEU E 1 181 ? 70.75500 -47.79200 17.48100 1.000 19.92000 161 LEU C N 1
ATOM 7572 C CA . LEU E 1 181 ? 69.93900 -48.81000 16.83500 1.000 20.94000 161 LEU C CA 1
ATOM 7573 C C . LEU E 1 181 ? 69.16800 -48.27700 15.62700 1.000 23.31000 161 LEU C C 1
ATOM 7574 O O . LEU E 1 181 ? 68.49100 -49.05600 14.93800 1.000 20.29000 161 LEU C O 1
ATOM 7579 N N . ASP E 1 182 ? 69.25800 -46.98000 15.34300 1.000 20.65000 162 ASP C N 1
ATOM 7580 C CA . ASP E 1 182 ? 68.48500 -46.40400 14.25100 1.000 23.82000 162 ASP C CA 1
ATOM 7581 C C . ASP E 1 182 ? 69.09600 -46.79100 12.90000 1.000 23.55000 162 ASP C C 1
ATOM 7582 O O . ASP E 1 182 ? 70.29700 -46.61000 12.67900 1.000 23.05000 162 ASP C O 1
ATOM 7587 N N . THR E 1 183 ? 68.26600 -47.33100 11.99300 1.000 22.40000 163 THR C N 1
ATOM 7588 C CA . THR E 1 183 ? 68.81200 -47.84400 10.73900 1.000 23.53000 163 THR C CA 1
ATOM 7589 C C . THR E 1 183 ? 69.38300 -46.72700 9.87600 1.000 26.46000 163 THR C C 1
ATOM 7590 O O . THR E 1 183 ? 70.36200 -46.95000 9.16000 1.000 22.56000 163 THR C O 1
ATOM 7594 N N . ARG E 1 184 ? 68.79700 -45.52600 9.92400 1.000 21.20000 164 ARG C N 1
ATOM 7595 C CA . ARG E 1 184 ? 69.34300 -44.42200 9.13500 1.000 24.48000 164 ARG C CA 1
ATOM 7596 C C . ARG E 1 184 ? 70.67000 -43.94300 9.70000 1.000 21.39000 164 ARG C C 1
ATOM 7597 O O . ARG E 1 184 ? 71.57900 -43.57500 8.94200 1.000 18.69000 164 ARG C O 1
ATOM 7605 N N . VAL E 1 185 ? 70.78100 -43.89000 11.03400 1.000 20.00000 165 VAL C N 1
ATOM 7606 C CA . VAL E 1 185 ? 72.06100 -43.57200 11.66500 1.000 17.55000 165 VAL C CA 1
ATOM 7607 C C . VAL E 1 185 ? 73.13800 -44.54200 11.19500 1.000 18.89000 165 VAL C C 1
ATOM 7608 O O . VAL E 1 185 ? 74.26600 -44.14500 10.88100 1.000 20.46000 165 VAL C O 1
ATOM 7612 N N . ASN E 1 186 ? 72.81300 -45.83000 11.16000 1.000 17.23000 166 ASN C N 1
ATOM 7613 C CA . ASN E 1 186 ? 73.83600 -46.82100 10.86100 1.000 20.95000 166 ASN C CA 1
ATOM 7614 C C . ASN E 1 186 ? 74.18200 -46.86100 9.37300 1.000 22.44000 166 ASN C C 1
ATOM 7615 O O . ASN E 1 186 ? 75.33700 -47.12900 9.02500 1.000 21.69000 166 ASN C O 1
ATOM 7620 N N . LYS E 1 187 ? 73.23600 -46.53800 8.48500 1.000 20.14000 167 LYS C N 1
ATOM 7621 C CA . LYS E 1 187 ? 73.62400 -46.30900 7.08900 1.000 21.00000 167 LYS C CA 1
ATOM 7622 C C . LYS E 1 187 ? 74.58100 -45.13000 6.98100 1.000 22.74000 167 LYS C C 1
ATOM 7623 O O . LYS E 1 187 ? 75.59600 -45.20800 6.27900 1.000 22.68000 167 LYS C O 1
ATOM 7629 N N . CYS E 1 188 ? 74.30400 -44.04400 7.71300 1.000 21.15000 168 CYS C N 1
ATOM 7630 C CA . CYS E 1 188 ? 75.22300 -42.91000 7.72900 1.000 19.62000 168 CYS C CA 1
ATOM 7631 C C . CYS E 1 188 ? 76.58300 -43.28900 8.30900 1.000 24.32000 168 CYS C C 1
ATOM 7632 O O . CYS E 1 188 ? 77.62100 -42.86700 7.78700 1.000 21.78000 168 CYS C O 1
ATOM 7635 N N . LEU E 1 189 ? 76.59900 -44.04100 9.41700 1.000 20.89000 169 LEU C N 1
ATOM 7636 C CA . LEU E 1 189 ? 77.87600 -44.47200 9.98200 1.000 22.06000 169 LEU C CA 1
ATOM 7637 C C . LEU E 1 189 ? 78.62700 -45.37500 9.00800 1.000 23.77000 169 LEU C C 1
ATOM 7638 O O . LEU E 1 189 ? 79.85300 -45.27200 8.87300 1.000 21.20000 169 LEU C O 1
ATOM 7643 N N . LYS E 1 190 ? 77.90600 -46.27700 8.34000 1.000 20.64000 170 LYS C N 1
ATOM 7644 C CA . LYS E 1 190 ? 78.53800 -47.14900 7.35300 1.000 24.40000 170 LYS C CA 1
ATOM 7645 C C . LYS E 1 190 ? 79.27000 -46.32900 6.29600 1.000 22.83000 170 LYS C C 1
ATOM 7646 O O . LYS E 1 190 ? 80.44600 -46.58300 5.99800 1.000 23.55000 170 LYS C O 1
ATOM 7652 N N . ASP E 1 191 ? 78.60100 -45.30700 5.74700 1.000 24.05000 171 ASP C N 1
ATOM 7653 C CA . ASP E 1 191 ? 79.23300 -44.50200 4.69900 1.000 25.45000 171 ASP C CA 1
ATOM 7654 C C . ASP E 1 191 ? 80.42000 -43.71500 5.23900 1.000 25.21000 171 ASP C C 1
ATOM 7655 O O . ASP E 1 191 ? 81.42300 -43.53600 4.53700 1.000 21.80000 171 ASP C O 1
ATOM 7660 N N . ILE E 1 192 ? 80.33000 -43.23700 6.48300 1.000 20.31000 172 ILE C N 1
ATOM 7661 C CA . ILE E 1 192 ? 81.45000 -42.52700 7.09200 1.000 21.69000 172 ILE C CA 1
ATOM 7662 C C . ILE E 1 192 ? 82.62200 -43.47500 7.30200 1.000 21.30000 172 ILE C C 1
ATOM 7663 O O . ILE E 1 192 ? 83.76800 -43.15200 6.96900 1.000 22.54000 172 ILE C O 1
ATOM 7668 N N . LEU E 1 193 ? 82.35200 -44.66100 7.86400 1.000 19.55000 173 LEU C N 1
ATOM 7669 C CA . LEU E 1 193 ? 83.43600 -45.59400 8.16600 1.000 22.14000 173 LEU C CA 1
ATOM 7670 C C . LEU E 1 193 ? 84.02600 -46.19600 6.89400 1.000 23.76000 173 LEU C C 1
ATOM 7671 O O . LEU E 1 193 ? 85.20500 -46.56600 6.87300 1.000 22.78000 173 LEU C O 1
ATOM 7676 N N . ASN E 1 194 ? 83.22900 -46.30100 5.83600 1.000 22.15000 174 ASN C N 1
ATOM 7677 C CA . ASN E 1 194 ? 83.77100 -46.77200 4.56100 1.000 24.41000 174 ASN C CA 1
ATOM 7678 C C . ASN E 1 194 ? 84.60600 -45.69900 3.87700 1.000 23.35000 174 ASN C C 1
ATOM 7679 O O . ASN E 1 194 ? 85.61900 -46.01100 3.24000 1.000 26.10000 174 ASN C O 1
ATOM 7684 N N . LYS E 1 195 ? 84.21000 -44.42800 3.99100 1.000 23.30000 175 LYS C N 1
ATOM 7685 C CA . LYS E 1 195 ? 85.07800 -43.35500 3.51200 1.000 25.28000 175 LYS C CA 1
ATOM 7686 C C . LYS E 1 195 ? 86.38400 -43.32400 4.29700 1.000 25.29000 175 LYS C C 1
ATOM 7687 O O . LYS E 1 195 ? 87.45900 -43.05400 3.73800 1.000 24.80000 175 LYS C O 1
ATOM 7693 N N . TRP E 1 196 ? 86.31400 -43.59700 5.59700 1.000 24.57000 176 TRP C N 1
ATOM 7694 C CA . TRP E 1 196 ? 87.52900 -43.74800 6.39000 1.000 23.60000 176 TRP C CA 1
ATOM 7695 C C . TRP E 1 196 ? 88.39400 -44.87600 5.84300 1.000 20.24000 176 TRP C C 1
ATOM 7696 O O . TRP E 1 196 ? 89.60800 -44.72100 5.66900 1.000 22.90000 176 TRP C O 1
ATOM 7707 N N . ASN E 1 197 ? 87.77900 -46.02700 5.57700 1.000 18.63000 177 ASN C N 1
ATOM 7708 C CA . ASN E 1 197 ? 88.53000 -47.16700 5.06900 1.000 23.96000 177 ASN C CA 1
ATOM 7709 C C . ASN E 1 197 ? 89.20200 -46.85200 3.72900 1.000 27.34000 177 ASN C C 1
ATOM 7710 O O . ASN E 1 197 ? 90.31100 -47.33100 3.45900 1.000 22.97000 177 ASN C O 1
ATOM 7715 N N . GLU E 1 198 ? 88.55300 -46.05100 2.87800 1.000 22.02000 178 GLU C N 1
ATOM 7716 C CA A GLU E 1 198 ? 89.20300 -45.62500 1.63900 0.480 26.16000 178 GLU C CA 1
ATOM 7717 C CA B GLU E 1 198 ? 89.20300 -45.62500 1.63900 0.520 26.17000 178 GLU C CA 1
ATOM 7718 C C . GLU E 1 198 ? 90.52400 -44.92500 1.93000 1.000 26.40000 178 GLU C C 1
ATOM 7719 O O . GLU E 1 198 ? 91.51800 -45.13200 1.22400 1.000 24.36000 178 GLU C O 1
ATOM 7730 N N . PHE E 1 199 ? 90.55700 -44.09200 2.97400 1.000 22.52000 179 PHE C N 1
ATOM 7731 C CA . PHE E 1 199 ? 91.80800 -43.45600 3.36200 1.000 22.67000 179 PHE C CA 1
ATOM 7732 C C . PHE E 1 199 ? 92.79400 -44.47300 3.93200 1.000 24.34000 179 PHE C C 1
ATOM 7733 O O . PHE E 1 199 ? 93.99600 -44.40900 3.64800 1.000 25.09000 179 PHE C O 1
ATOM 7741 N N . LEU E 1 200 ? 92.31100 -45.40100 4.75800 1.000 21.96000 180 LEU C N 1
ATOM 7742 C CA . LEU E 1 200 ? 93.19700 -46.40500 5.34200 1.000 24.44000 180 LEU C CA 1
ATOM 7743 C C . LEU E 1 200 ? 93.81400 -47.31600 4.28600 1.000 23.76000 180 LEU C C 1
ATOM 7744 O O . LEU E 1 200 ? 94.85700 -47.93000 4.55000 1.000 25.07000 180 LEU C O 1
ATOM 7749 N N . LYS E 1 201 ? 93.18000 -47.43100 3.11800 1.000 24.11000 181 LYS C N 1
ATOM 7750 C CA . LYS E 1 201 ? 93.70000 -48.19400 1.98300 1.000 22.45000 181 LYS C CA 1
ATOM 7751 C C . LYS E 1 201 ? 94.58500 -47.35900 1.06200 1.000 28.94000 181 LYS C C 1
ATOM 7752 O O . LYS E 1 201 ? 95.14300 -47.89500 0.09600 1.000 26.42000 181 LYS C O 1
ATOM 7758 N N . ASP E 1 202 ? 94.72100 -46.06500 1.33500 1.000 27.98000 182 ASP C N 1
ATOM 7759 C CA . ASP E 1 202 ? 95.37000 -45.14100 0.41500 1.000 27.58000 182 ASP C CA 1
ATOM 7760 C C . ASP E 1 202 ? 96.86100 -45.10400 0.72200 1.000 27.66000 182 ASP C C 1
ATOM 7761 O O . ASP E 1 202 ? 97.25000 -44.60000 1.78800 1.000 26.04000 182 ASP C O 1
ATOM 7766 N N . PRO E 1 203 ? 97.72600 -45.59700 -0.16900 1.000 25.83000 183 PRO C N 1
ATOM 7767 C CA . PRO E 1 203 ? 99.17000 -45.58000 0.11400 1.000 25.60000 183 PRO C CA 1
ATOM 7768 C C . PRO E 1 203 ? 99.76200 -44.18600 0.16600 1.000 22.74000 183 PRO C C 1
ATOM 7769 O O . PRO E 1 203 ? 100.90100 -44.03300 0.62500 1.000 28.83000 183 PRO C O 1
ATOM 7773 N N . THR E 1 204 ? 99.02800 -43.16500 -0.27100 1.000 25.24000 184 THR C N 1
ATOM 7774 C CA . THR E 1 204 ? 99.50500 -41.78900 -0.22800 1.000 27.59000 184 THR C CA 1
ATOM 7775 C C . THR E 1 204 ? 98.98900 -41.00600 0.97700 1.000 30.25000 184 THR C C 1
ATOM 7776 O O . THR E 1 204 ? 99.41500 -39.85900 1.17400 1.000 26.40000 184 THR C O 1
ATOM 7780 N N . ALA E 1 205 ? 98.11100 -41.59800 1.79200 1.000 25.70000 185 ALA C N 1
ATOM 7781 C CA . ALA E 1 205 ? 97.45400 -40.88600 2.89300 1.000 26.11000 185 ALA C CA 1
ATOM 7782 C C . ALA E 1 205 ? 96.86600 -39.56500 2.39400 1.000 28.74000 185 ALA C C 1
ATOM 7783 O O . ALA E 1 205 ? 97.10100 -38.49000 2.95500 1.000 27.16000 185 ALA C O 1
ATOM 7785 N N . GLN E 1 206 ? 96.13400 -39.65900 1.28100 1.000 29.15000 186 GLN C N 1
ATOM 7786 C CA . GLN E 1 206 ? 95.45900 -38.53400 0.63800 1.000 31.91000 186 GLN C CA 1
ATOM 7787 C C . GLN E 1 206 ? 96.46000 -37.44500 0.24300 1.000 35.50000 186 GLN C C 1
ATOM 7788 O O . GLN E 1 206 ? 96.45200 -36.32600 0.75600 1.000 38.11000 186 GLN C O 1
ATOM 7794 N N . GLY E 1 207 ? 97.33900 -37.82500 -0.68300 1.000 37.88000 187 GLY C N 1
ATOM 7795 C CA . GLY E 1 207 ? 98.18000 -36.86300 -1.36900 1.000 40.85000 187 GLY C CA 1
ATOM 7796 C C . GLY E 1 207 ? 99.46700 -36.47900 -0.67800 1.000 39.82000 187 GLY C C 1
ATOM 7797 O O . GLY E 1 207 ? 99.97400 -35.37700 -0.90900 1.000 43.48000 187 GLY C O 1
ATOM 7798 N N . ASN E 1 208 ? 100.02600 -37.35100 0.15600 1.000 37.96000 188 ASN C N 1
ATOM 7799 C CA . ASN E 1 208 ? 101.29200 -37.07500 0.83100 1.000 44.99000 188 ASN C CA 1
ATOM 7800 C C . ASN E 1 208 ? 102.44100 -37.91200 0.27100 1.000 43.29000 188 ASN C C 1
ATOM 7801 O O . ASN E 1 208 ? 103.34300 -38.32100 1.00300 1.000 47.68000 188 ASN C O 1
ATOM 7806 N N . GLY E 1 209 ? 102.43300 -38.16000 -1.03800 1.000 46.29000 189 GLY C N 1
ATOM 7807 C CA . GLY E 1 209 ? 103.49900 -38.90100 -1.67700 1.000 43.11000 189 GLY C CA 1
ATOM 7808 C C . GLY E 1 209 ? 103.32900 -40.39900 -1.51900 1.000 48.00000 189 GLY C C 1
ATOM 7809 O O . GLY E 1 209 ? 102.46800 -40.89300 -0.78500 1.000 42.05000 189 GLY C O 1
ATOM 7810 N N . ASN E 1 210 ? 104.19300 -41.14000 -2.22100 1.000 44.39000 190 ASN C N 1
ATOM 7811 C CA . ASN E 1 210 ? 104.04300 -42.59000 -2.30100 1.000 41.83000 190 ASN C CA 1
ATOM 7812 C C . ASN E 1 210 ? 104.29600 -43.28700 -0.96700 1.000 38.87000 190 ASN C C 1
ATOM 7813 O O . ASN E 1 210 ? 103.87800 -44.43700 -0.80200 1.000 43.10000 190 ASN C O 1
ATOM 7818 N N . LYS E 1 211 ? 104.95900 -42.62800 -0.01600 1.000 36.54000 191 LYS C N 1
ATOM 7819 C CA . LYS E 1 211 ? 105.16200 -43.17900 1.32000 1.000 40.01000 191 LYS C CA 1
ATOM 7820 C C . LYS E 1 211 ? 104.26000 -42.52200 2.36600 1.000 37.14000 191 LYS C C 1
ATOM 7821 O O . LYS E 1 211 ? 104.52900 -42.62800 3.56900 1.000 33.58000 191 LYS C O 1
ATOM 7827 N N . GLY E 1 212 ? 103.18800 -41.85400 1.93100 1.000 32.48000 192 GLY C N 1
ATOM 7828 C CA . GLY E 1 212 ? 102.33700 -41.14400 2.87300 1.000 34.02000 192 GLY C CA 1
ATOM 7829 C C . GLY E 1 212 ? 101.62300 -42.07800 3.83400 1.000 29.69000 192 GLY C C 1
ATOM 7830 O O . GLY E 1 212 ? 101.57700 -41.82600 5.04200 1.000 31.58000 192 GLY C O 1
ATOM 7831 N N . GLY E 1 213 ? 101.05600 -43.16800 3.30600 1.000 28.97000 193 GLY C N 1
ATOM 7832 C CA . GLY E 1 213 ? 100.37500 -44.13100 4.15700 1.000 30.21000 193 GLY C CA 1
ATOM 7833 C C . GLY E 1 213 ? 101.30300 -44.77900 5.16400 1.000 34.74000 193 GLY C C 1
ATOM 7834 O O . GLY E 1 213 ? 100.91600 -45.03100 6.30900 1.000 30.19000 193 GLY C O 1
ATOM 7835 N N . ASN E 1 214 ? 102.54100 -45.05600 4.75300 1.000 30.33000 194 ASN C N 1
ATOM 7836 C CA . ASN E 1 214 ? 103.51300 -45.65700 5.66000 1.000 30.06000 194 ASN C CA 1
ATOM 7837 C C . ASN E 1 214 ? 103.93900 -44.67000 6.73700 1.000 33.21000 194 ASN C C 1
ATOM 7838 O O . ASN E 1 214 ? 104.01100 -45.02300 7.92100 1.000 32.24000 194 ASN C O 1
ATOM 7843 N N . GLN E 1 215 ? 104.20600 -43.42200 6.34900 1.000 32.60000 195 GLN C N 1
ATOM 7844 C CA . GLN E 1 215 ? 104.61600 -42.42400 7.32400 1.000 34.69000 195 GLN C CA 1
ATOM 7845 C C . GLN E 1 215 ? 103.51600 -42.15100 8.34200 1.000 30.93000 195 GLN C C 1
ATOM 7846 O O . GLN E 1 215 ? 103.80900 -41.85700 9.50300 1.000 31.45000 195 GLN C O 1
ATOM 7852 N N . ALA E 1 216 ? 102.25200 -42.23600 7.92700 1.000 33.64000 196 ALA C N 1
ATOM 7853 C CA . ALA E 1 216 ? 101.15600 -42.01800 8.86400 1.000 31.84000 196 ALA C CA 1
ATOM 7854 C C . ALA E 1 216 ? 101.19100 -43.04200 9.99100 1.000 30.73000 196 ALA C C 1
ATOM 7855 O O . ALA E 1 216 ? 100.87400 -42.72300 11.14300 1.000 35.64000 196 ALA C O 1
ATOM 7857 N N . LEU E 1 217 ? 101.58200 -44.27900 9.67400 1.000 31.00000 197 LEU C N 1
ATOM 7858 C CA . LEU E 1 217 ? 101.68900 -45.31500 10.69800 1.000 32.34000 197 LEU C CA 1
ATOM 7859 C C . LEU E 1 217 ? 102.82700 -45.01400 11.66300 1.000 36.85000 197 LEU C C 1
ATOM 7860 O O . LEU E 1 217 ? 102.68000 -45.18800 12.87900 1.000 32.76000 197 LEU C O 1
ATOM 7865 N N . ILE E 1 218 ? 103.95900 -44.53500 11.14100 1.000 33.23000 198 ILE C N 1
ATOM 7866 C CA . ILE E 1 218 ? 105.09300 -44.19600 11.99300 1.000 34.39000 198 ILE C CA 1
ATOM 7867 C C . ILE E 1 218 ? 104.75700 -43.00500 12.88000 1.000 31.23000 198 ILE C C 1
ATOM 7868 O O . ILE E 1 218 ? 105.01900 -43.02600 14.08600 1.000 31.91000 198 ILE C O 1
ATOM 7873 N N . ASP E 1 219 ? 104.18700 -41.94200 12.29100 1.000 31.97000 199 ASP C N 1
ATOM 7874 C CA . ASP E 1 219 ? 103.81400 -40.77000 13.08100 1.000 33.45000 199 ASP C CA 1
ATOM 7875 C C . ASP E 1 219 ? 102.86700 -41.13900 14.21500 1.000 29.25000 199 ASP C C 1
ATOM 7876 O O . ASP E 1 219 ? 102.89800 -40.50700 15.27300 1.000 30.87000 199 ASP C O 1
ATOM 7881 N N . ALA E 1 220 ? 102.02700 -42.15400 14.01100 1.000 31.47000 200 ALA C N 1
ATOM 7882 C CA . ALA E 1 220 ? 101.03400 -42.56700 14.99300 1.000 32.88000 200 ALA C CA 1
ATOM 7883 C C . ALA E 1 220 ? 101.59400 -43.53500 16.02900 1.000 37.83000 200 ALA C C 1
ATOM 7884 O O . ALA E 1 220 ? 100.82900 -44.03900 16.86300 1.000 33.28000 200 ALA C O 1
ATOM 7886 N N . GLY E 1 221 ? 102.89900 -43.80900 15.98900 1.000 33.94000 201 GLY C N 1
ATOM 7887 C CA . GLY E 1 221 ? 103.56900 -44.55300 17.03600 1.000 29.99000 201 GLY C CA 1
ATOM 7888 C C . GLY E 1 221 ? 103.62700 -46.05400 16.85600 1.000 30.66000 201 GLY C C 1
ATOM 7889 O O . GLY E 1 221 ? 104.07700 -46.74700 17.77600 1.000 33.36000 201 GLY C O 1
ATOM 7890 N N . TRP E 1 222 ? 103.20300 -46.58100 15.70600 1.000 29.36000 202 TRP C N 1
ATOM 7891 C CA . TRP E 1 222 ? 103.14700 -48.03000 15.53600 1.000 31.19000 202 TRP C CA 1
ATOM 7892 C C . TRP E 1 222 ? 104.51200 -48.67800 15.30900 1.000 30.22000 202 TRP C C 1
ATOM 7893 O O . TRP E 1 222 ? 104.62500 -49.90400 15.43800 1.000 28.77000 202 TRP C O 1
ATOM 7904 N N . SER E 1 223 ? 105.54900 -47.90800 14.98900 1.000 33.33000 203 SER C N 1
ATOM 7905 C CA . SER E 1 223 ? 106.88400 -48.47900 14.88300 1.000 36.33000 203 SER C CA 1
ATOM 7906 C C . SER E 1 223 ? 107.66400 -48.36100 16.18500 1.000 38.24000 203 SER C C 1
ATOM 7907 O O . SER E 1 223 ? 108.86200 -48.66000 16.20700 1.000 36.14000 203 SER C O 1
ATOM 7910 N N . SER E 1 224 ? 107.01300 -47.93400 17.26700 1.000 35.24000 204 SER C N 1
ATOM 7911 C CA . SER E 1 224 ? 107.67400 -47.83200 18.55900 1.000 34.12000 204 SER C CA 1
ATOM 7912 C C . SER E 1 224 ? 107.98400 -49.22200 19.10900 1.000 30.11000 204 SER C C 1
ATOM 7913 O O . SER E 1 224 ? 107.35000 -50.21900 18.75300 1.000 32.49000 204 SER C O 1
ATOM 7916 N N . ASP E 1 225 ? 108.98400 -49.28200 19.99100 1.000 31.68000 205 ASP C N 1
ATOM 7917 C CA . ASP E 1 225 ? 109.26500 -50.53600 20.68500 1.000 37.75000 205 ASP C CA 1
ATOM 7918 C C . ASP E 1 225 ? 108.01300 -51.05900 21.37700 1.000 29.86000 205 ASP C C 1
ATOM 7919 O O . ASP E 1 225 ? 107.67600 -52.24400 21.26600 1.000 31.28000 205 ASP C O 1
ATOM 7924 N N . ALA E 1 226 ? 107.29000 -50.17000 22.06400 1.000 34.56000 206 ALA C N 1
ATOM 7925 C CA . ALA E 1 226 ? 106.09700 -50.58200 22.79700 1.000 36.35000 206 ALA C CA 1
ATOM 7926 C C . ALA E 1 226 ? 105.11300 -51.29100 21.87800 1.000 32.66000 206 ALA C C 1
ATOM 7927 O O . ALA E 1 226 ? 104.65300 -52.40100 22.17600 1.000 32.89000 206 ALA C O 1
ATOM 7929 N N . ALA E 1 227 ? 104.81300 -50.68100 20.72700 1.000 29.61000 207 ALA C N 1
ATOM 7930 C CA . ALA E 1 227 ? 103.82400 -51.26200 19.82900 1.000 30.22000 207 ALA C CA 1
ATOM 7931 C C . ALA E 1 227 ? 104.31600 -52.56600 19.22000 1.000 31.22000 207 ALA C C 1
ATOM 7932 O O . ALA E 1 227 ? 103.56200 -53.54300 19.14500 1.000 26.76000 207 ALA C O 1
ATOM 7934 N N . VAL E 1 228 ? 105.57000 -52.60200 18.75400 1.000 33.92000 208 VAL C N 1
ATOM 7935 C CA . VAL E 1 228 ? 106.04200 -53.79000 18.04800 1.000 29.98000 208 VAL C CA 1
ATOM 7936 C C . VAL E 1 228 ? 106.20400 -54.96000 19.01300 1.000 26.31000 208 VAL C C 1
ATOM 7937 O O . VAL E 1 228 ? 105.81000 -56.09300 18.70500 1.000 29.66000 208 VAL C O 1
ATOM 7941 N N . GLU E 1 229 ? 106.78400 -54.71000 20.18900 1.000 30.52000 209 GLU C N 1
ATOM 7942 C CA . GLU E 1 229 ? 106.88000 -55.76000 21.20100 1.000 38.27000 209 GLU C CA 1
ATOM 7943 C C . GLU E 1 229 ? 105.50600 -56.32400 21.54100 1.000 36.60000 209 GLU C C 1
ATOM 7944 O O . GLU E 1 229 ? 105.34700 -57.54300 21.67900 1.000 35.47000 209 GLU C O 1
ATOM 7950 N N . GLN E 1 230 ? 104.49800 -55.45500 21.66900 1.000 35.02000 210 GLN C N 1
ATOM 7951 C CA A GLN E 1 230 ? 103.13900 -55.91700 21.95100 0.550 33.30000 210 GLN C CA 1
ATOM 7952 C CA B GLN E 1 230 ? 103.15900 -55.95100 21.96800 0.450 33.29000 210 GLN C CA 1
ATOM 7953 C C . GLN E 1 230 ? 102.63900 -56.83300 20.84300 1.000 28.31000 210 GLN C C 1
ATOM 7954 O O . GLN E 1 230 ? 102.07100 -57.89900 21.10200 1.000 27.65000 210 GLN C O 1
ATOM 7965 N N . LEU E 1 231 ? 102.84300 -56.42200 19.58700 1.000 30.39000 211 LEU C N 1
ATOM 7966 C CA . LEU E 1 231 ? 102.40300 -57.24100 18.46200 1.000 28.24000 211 LEU C CA 1
ATOM 7967 C C . LEU E 1 231 ? 103.12900 -58.57800 18.42800 1.000 31.43000 211 LEU C C 1
ATOM 7968 O O . LEU E 1 231 ? 102.52500 -59.61400 18.12000 1.000 28.94000 211 LEU C O 1
ATOM 7973 N N . VAL E 1 232 ? 104.43200 -58.56900 18.71400 1.000 33.21000 212 VAL C N 1
ATOM 7974 C CA . VAL E 1 232 ? 105.18800 -59.81800 18.76700 1.000 35.35000 212 VAL C CA 1
ATOM 7975 C C . VAL E 1 232 ? 104.69100 -60.68800 19.91500 1.000 28.34000 212 VAL C C 1
ATOM 7976 O O . VAL E 1 232 ? 104.37100 -61.87000 19.73000 1.000 29.28000 212 VAL C O 1
ATOM 7980 N N . ASN E 1 233 ? 104.60400 -60.10900 21.11900 1.000 31.88000 213 ASN C N 1
ATOM 7981 C CA . ASN E 1 233 ? 104.17000 -60.88500 22.28000 1.000 31.80000 213 ASN C CA 1
ATOM 7982 C C . ASN E 1 233 ? 102.79400 -61.49800 22.05200 1.000 31.04000 213 ASN C C 1
ATOM 7983 O O . ASN E 1 233 ? 102.56300 -62.66600 22.39200 1.000 33.47000 213 ASN C O 1
ATOM 7988 N N . LYS E 1 234 ? 101.87100 -60.73500 21.45500 1.000 30.86000 214 LYS C N 1
ATOM 7989 C CA . LYS E 1 234 ? 100.52300 -61.25700 21.24700 1.000 31.05000 214 LYS C CA 1
ATOM 7990 C C . LYS E 1 234 ? 100.52500 -62.43500 20.28400 1.000 29.41000 214 LYS C C 1
ATOM 7991 O O . LYS E 1 234 ? 99.79600 -63.41500 20.49100 1.000 29.69000 214 LYS C O 1
ATOM 7997 N N . ALA E 1 235 ? 101.31200 -62.35200 19.20400 1.000 29.09000 215 ALA C N 1
ATOM 7998 C CA . ALA E 1 235 ? 101.41000 -63.48800 18.29200 1.000 30.09000 215 ALA C CA 1
ATOM 7999 C C . ALA E 1 235 ? 102.02100 -64.69900 18.99000 1.000 24.90000 215 ALA C C 1
ATOM 8000 O O . ALA E 1 235 ? 101.59100 -65.83700 18.77400 1.000 30.51000 215 ALA C O 1
ATOM 8002 N N . ASN E 1 236 ? 103.02600 -64.47100 19.83300 1.000 29.11000 216 ASN C N 1
ATOM 8003 C CA . ASN E 1 236 ? 103.72500 -65.58200 20.47000 1.000 34.72000 216 ASN C CA 1
ATOM 8004 C C . ASN E 1 236 ? 102.86600 -66.29000 21.51700 1.000 37.98000 216 ASN C C 1
ATOM 8005 O O . ASN E 1 236 ? 103.07300 -67.48500 21.77300 1.000 33.02000 216 ASN C O 1
ATOM 8010 N N . GLU E 1 237 ? 101.89100 -65.58900 22.11500 1.000 30.20000 217 GLU C N 1
ATOM 8011 C CA . GLU E 1 237 ? 101.20000 -66.14300 23.28200 1.000 32.12000 217 GLU C CA 1
ATOM 8012 C C . GLU E 1 237 ? 100.42400 -67.41100 22.95900 1.000 29.17000 217 GLU C C 1
ATOM 8013 O O . GLU E 1 237 ? 100.13500 -68.19400 23.86900 1.000 35.73000 217 GLU C O 1
ATOM 8019 N N . SER E 1 238 ? 100.09700 -67.64600 21.69200 1.000 29.55000 218 SER C N 1
ATOM 8020 C CA . SER E 1 238 ? 99.23700 -68.75200 21.30200 1.000 23.35000 218 SER C CA 1
ATOM 8021 C C . SER E 1 238 ? 100.01100 -69.96800 20.80800 1.000 29.12000 218 SER C C 1
ATOM 8022 O O . SER E 1 238 ? 99.39400 -70.93100 20.34600 1.000 25.51000 218 SER C O 1
ATOM 8025 N N . THR E 1 239 ? 101.33900 -69.94800 20.88500 1.000 33.87000 219 THR C N 1
ATOM 8026 C CA . THR E 1 239 ? 102.13800 -71.02200 20.31500 1.000 36.70000 219 THR C CA 1
ATOM 8027 C C . THR E 1 239 ? 103.35400 -71.29100 21.18900 1.000 31.31000 219 THR C C 1
ATOM 8028 O O . THR E 1 239 ? 103.85000 -70.40000 21.88400 1.000 36.15000 219 THR C O 1
ATOM 8032 N N . THR E 1 240 ? 103.84000 -72.53600 21.13800 1.000 39.45000 220 THR C N 1
ATOM 8033 C CA . THR E 1 240 ? 105.12800 -72.85300 21.75100 1.000 43.24000 220 THR C CA 1
ATOM 8034 C C . THR E 1 240 ? 106.30700 -72.43900 20.86900 1.000 42.45000 220 THR C C 1
ATOM 8035 O O . THR E 1 240 ? 107.40900 -72.22600 21.38500 1.000 44.66000 220 THR C O 1
ATOM 8039 N N . ASP E 1 241 ? 106.09200 -72.28200 19.56300 1.000 43.67000 221 ASP C N 1
ATOM 8040 C CA . ASP E 1 241 ? 107.15900 -71.90500 18.63200 1.000 39.85000 221 ASP C CA 1
ATOM 8041 C C . ASP E 1 241 ? 107.30800 -70.38000 18.60300 1.000 37.55000 221 ASP C C 1
ATOM 8042 O O . ASP E 1 241 ? 106.95800 -69.69900 17.63500 1.000 40.12000 221 ASP C O 1
ATOM 8047 N N . LYS E 1 242 ? 107.85800 -69.85100 19.69600 1.000 35.85000 222 LYS C N 1
ATOM 8048 C CA . LYS E 1 242 ? 108.00400 -68.40800 19.85700 1.000 40.35000 222 LYS C CA 1
ATOM 8049 C C . LYS E 1 242 ? 109.06400 -67.85100 18.91100 1.000 47.37000 222 LYS C C 1
ATOM 8050 O O . LYS E 1 242 ? 110.10200 -68.47700 18.67900 1.000 45.90000 222 LYS C O 1
ATOM 8056 N N . LYS E 1 243 ? 108.79800 -66.65500 18.37400 1.000 36.56000 223 LYS C N 1
ATOM 8057 C CA . LYS E 1 243 ? 109.69700 -65.96100 17.45900 1.000 38.11000 223 LYS C CA 1
ATOM 8058 C C . LYS E 1 243 ? 110.18900 -64.67200 18.10300 1.000 42.51000 223 LYS C C 1
ATOM 8059 O O . LYS E 1 243 ? 109.43300 -63.99800 18.80900 1.000 42.27000 223 LYS C O 1
ATOM 8065 N N . LYS E 1 244 ? 111.45600 -64.32000 17.85200 1.000 35.50000 224 LYS C N 1
ATOM 8066 C CA . LYS E 1 244 ? 112.03400 -63.16000 18.52700 1.000 36.28000 224 LYS C CA 1
ATOM 8067 C C . LYS E 1 244 ? 111.61800 -61.83400 17.90000 1.000 36.38000 224 LYS C C 1
ATOM 8068 O O . LYS E 1 244 ? 111.54100 -60.82100 18.60900 1.000 36.95000 224 LYS C O 1
ATOM 8074 N N . THR E 1 245 ? 111.36200 -61.80300 16.59200 1.000 37.84000 225 THR C N 1
ATOM 8075 C CA . THR E 1 245 ? 111.15600 -60.54400 15.88200 1.000 41.98000 225 THR C CA 1
ATOM 8076 C C . THR E 1 245 ? 109.87200 -60.57400 15.06500 1.000 36.74000 225 THR C C 1
ATOM 8077 O O . THR E 1 245 ? 109.40800 -61.63600 14.63300 1.000 29.78000 225 THR C O 1
ATOM 8081 N N . PHE E 1 246 ? 109.32200 -59.37300 14.84000 1.000 35.64000 226 PHE C N 1
ATOM 8082 C CA . PHE E 1 246 ? 108.12600 -59.22900 14.01600 1.000 39.71000 226 PHE C CA 1
ATOM 8083 C C . PHE E 1 246 ? 108.30500 -59.88500 12.65200 1.000 36.66000 226 PHE C C 1
ATOM 8084 O O . PHE E 1 246 ? 107.40500 -60.57300 12.15700 1.000 34.04000 226 PHE C O 1
ATOM 8092 N N . SER E 1 247 ? 109.47100 -59.69300 12.03100 1.000 38.06000 227 SER C N 1
ATOM 8093 C CA . SER E 1 247 ? 109.65200 -60.15300 10.65700 1.000 39.27000 227 SER C CA 1
ATOM 8094 C C . SER E 1 247 ? 109.70100 -61.66900 10.53700 1.000 39.93000 227 SER C C 1
ATOM 8095 O O . SER E 1 247 ? 109.55300 -62.18400 9.42600 1.000 38.32000 227 SER C O 1
ATOM 8098 N N . GLU E 1 248 ? 109.90600 -62.39700 11.63500 1.000 35.72000 228 GLU C N 1
ATOM 8099 C CA . GLU E 1 248 ? 109.80400 -63.85000 11.57400 1.000 36.38000 228 GLU C CA 1
ATOM 8100 C C . GLU E 1 248 ? 108.36800 -64.34200 11.66300 1.000 36.25000 228 GLU C C 1
ATOM 8101 O O . GLU E 1 248 ? 108.11400 -65.51900 11.37600 1.000 34.73000 228 GLU C O 1
ATOM 8107 N N . ILE E 1 249 ? 107.42900 -63.47700 12.03100 1.000 35.03000 229 ILE C N 1
ATOM 8108 C CA . ILE E 1 249 ? 106.04100 -63.87300 12.27000 1.000 31.67000 229 ILE C CA 1
ATOM 8109 C C . ILE E 1 249 ? 105.13400 -63.51200 11.09900 1.000 34.26000 229 ILE C C 1
ATOM 8110 O O . ILE E 1 249 ? 104.36900 -64.35100 10.62200 1.000 29.07000 229 ILE C O 1
ATOM 8115 N N . PHE E 1 250 ? 105.18900 -62.26000 10.63500 1.000 32.72000 230 PHE C N 1
ATOM 8116 C CA . PHE E 1 250 ? 104.22700 -61.73600 9.66900 1.000 33.86000 230 PHE C CA 1
ATOM 8117 C C . PHE E 1 250 ? 104.89800 -61.37000 8.34900 1.000 30.19000 230 PHE C C 1
ATOM 8118 O O . PHE E 1 250 ? 106.01700 -60.85100 8.32700 1.000 29.19000 230 PHE C O 1
ATOM 8126 N N . GLN E 1 251 ? 104.17800 -61.60100 7.26100 1.000 32.22000 231 GLN C N 1
ATOM 8127 C CA . GLN E 1 251 ? 104.61100 -61.13800 5.94800 1.000 38.13000 231 GLN C CA 1
ATOM 8128 C C . GLN E 1 251 ? 104.53400 -59.61500 5.85900 1.000 42.79000 231 GLN C C 1
ATOM 8129 O O . GLN E 1 251 ? 103.54700 -59.00700 6.28800 1.000 35.18000 231 GLN C O 1
ATOM 8135 N N . HIS E 1 252 ? 105.57000 -58.99700 5.30000 1.000 39.53000 232 HIS C N 1
ATOM 8136 C CA . HIS E 1 252 ? 105.54400 -57.57300 4.99200 1.000 35.85000 232 HIS C CA 1
ATOM 8137 C C . HIS E 1 252 ? 106.38500 -57.34200 3.74700 1.000 40.33000 232 HIS C C 1
ATOM 8138 O O . HIS E 1 252 ? 107.07800 -58.25400 3.28000 1.000 33.52000 232 HIS C O 1
ATOM 8145 N N . PRO E 1 253 ? 106.31700 -56.14300 3.15600 1.000 36.35000 233 PRO C N 1
ATOM 8146 C CA . PRO E 1 253 ? 107.08900 -55.88300 1.93300 1.000 38.41000 233 PRO C CA 1
ATOM 8147 C C . PRO E 1 253 ? 108.59600 -55.96500 2.14400 1.000 38.33000 233 PRO C C 1
ATOM 8148 O O . PRO E 1 253 ? 109.11500 -55.88200 3.26300 1.000 36.24000 233 PRO C O 1
ATOM 8152 N N . ALA E 1 254 ? 109.30300 -56.10000 1.02100 1.000 38.10000 234 ALA C N 1
ATOM 8153 C CA . ALA E 1 254 ? 110.74400 -56.31200 1.04200 1.000 33.64000 234 ALA C CA 1
ATOM 8154 C C . ALA E 1 254 ? 111.46700 -55.14000 1.68900 1.000 33.53000 234 ALA C C 1
ATOM 8155 O O . ALA E 1 254 ? 111.03900 -53.98300 1.60100 1.000 36.19000 234 ALA C O 1
ATOM 8157 N N . ASN E 1 255 ? 112.58100 -55.45900 2.34900 1.000 32.45000 235 ASN C N 1
ATOM 8158 C CA . ASN E 1 255 ? 113.42400 -54.49000 3.04600 1.000 36.36000 235 ASN C CA 1
ATOM 8159 C C . ASN E 1 255 ? 112.70600 -53.83900 4.22200 1.000 37.85000 235 ASN C C 1
ATOM 8160 O O . ASN E 1 255 ? 113.16200 -52.81800 4.74900 1.000 37.82000 235 ASN C O 1
ATOM 8165 N N . GLY E 1 256 ? 111.59600 -54.43100 4.65400 1.000 36.85000 236 GLY C N 1
ATOM 8166 C CA . GLY E 1 256 ? 110.91000 -53.93100 5.83400 1.000 38.79000 236 GLY C CA 1
ATOM 8167 C C . GLY E 1 256 ? 111.76300 -54.09800 7.08000 1.000 38.10000 236 GLY C C 1
ATOM 8168 O O . GLY E 1 256 ? 112.35500 -55.15900 7.31200 1.000 44.13000 236 GLY C O 1
ATOM 8169 N N . THR E 1 257 ? 111.84700 -53.03600 7.87600 1.000 39.71000 237 THR C N 1
ATOM 8170 C CA . THR E 1 257 ? 112.47400 -53.04800 9.19000 1.000 36.86000 237 THR C CA 1
ATOM 8171 C C . THR E 1 257 ? 111.51700 -52.39900 10.18300 1.000 39.47000 237 THR C C 1
ATOM 8172 O O . THR E 1 257 ? 110.49700 -51.81600 9.80300 1.000 35.23000 237 THR C O 1
ATOM 8176 N N . GLN E 1 258 ? 111.85700 -52.47500 11.46900 1.000 38.22000 238 GLN C N 1
ATOM 8177 C CA . GLN E 1 258 ? 111.05600 -51.75600 12.45300 1.000 40.37000 238 GLN C CA 1
ATOM 8178 C C . GLN E 1 258 ? 111.06800 -50.26100 12.16500 1.000 46.59000 238 GLN C C 1
ATOM 8179 O O . GLN E 1 258 ? 110.02200 -49.60500 12.21000 1.000 40.75000 238 GLN C O 1
ATOM 8185 N N . GLU E 1 259 ? 112.23500 -49.71800 11.80800 1.000 41.76000 239 GLU C N 1
ATOM 8186 C CA . GLU E 1 259 ? 112.37000 -48.27700 11.62900 1.000 43.26000 239 GLU C CA 1
ATOM 8187 C C . GLU E 1 259 ? 111.46500 -47.74000 10.51900 1.000 39.65000 239 GLU C C 1
ATOM 8188 O O . GLU E 1 259 ? 111.00900 -46.59300 10.59600 1.000 35.40000 239 GLU C O 1
ATOM 8194 N N . ASN E 1 260 ? 111.19300 -48.53400 9.48400 1.000 34.04000 240 ASN C N 1
ATOM 8195 C CA . ASN E 1 260 ? 110.28700 -48.11500 8.42100 1.000 39.38000 240 ASN C CA 1
ATOM 8196 C C . ASN E 1 260 ? 108.92400 -48.78400 8.54000 1.000 35.13000 240 ASN C C 1
ATOM 8197 O O . ASN E 1 260 ? 108.19100 -48.87800 7.55100 1.000 34.28000 240 ASN C O 1
ATOM 8202 N N . PHE E 1 261 ? 108.57300 -49.22600 9.74400 1.000 37.47000 241 PHE C N 1
ATOM 8203 C CA . PHE E 1 261 ? 107.37300 -50.01400 10.01600 1.000 36.48000 241 PHE C CA 1
ATOM 8204 C C . PHE E 1 261 ? 107.12900 -51.06000 8.93300 1.000 35.75000 241 PHE C C 1
ATOM 8205 O O . PHE E 1 261 ? 106.03300 -51.18700 8.37500 1.000 29.57000 241 PHE C O 1
ATOM 8213 N N . PHE E 1 262 ? 108.18500 -51.82200 8.64100 1.000 33.64000 242 PHE C N 1
ATOM 8214 C CA . PHE E 1 262 ? 108.12000 -53.01800 7.80400 1.000 31.71000 242 PHE C CA 1
ATOM 8215 C C . PHE E 1 262 ? 107.66000 -52.71300 6.38100 1.000 31.69000 242 PHE C C 1
ATOM 8216 O O . PHE E 1 262 ? 107.22400 -53.61600 5.65700 1.000 29.61000 242 PHE C O 1
ATOM 8224 N N . ASN E 1 263 ? 107.77500 -51.44900 5.97400 1.000 34.47000 243 ASN C N 1
ATOM 8225 C CA . ASN E 1 263 ? 107.34600 -50.96100 4.66500 1.000 37.10000 243 ASN C CA 1
ATOM 8226 C C . ASN E 1 263 ? 105.88700 -51.28100 4.36400 1.000 37.43000 243 ASN C C 1
ATOM 8227 O O . ASN E 1 263 ? 105.50000 -51.34800 3.19300 1.000 31.61000 243 ASN C O 1
ATOM 8232 N N . TYR E 1 264 ? 105.05200 -51.48900 5.38100 1.000 33.00000 244 TYR C N 1
ATOM 8233 C CA . TYR E 1 264 ? 103.61900 -51.56300 5.12400 1.000 31.33000 244 TYR C CA 1
ATOM 8234 C C . TYR E 1 264 ? 103.16800 -50.26600 4.46700 1.000 24.90000 244 TYR C C 1
ATOM 8235 O O . TYR E 1 264 ? 103.48800 -49.17400 4.94300 1.000 31.45000 244 TYR C O 1
ATOM 8244 N N . ALA E 1 265 ? 102.44400 -50.38900 3.35500 1.000 31.67000 245 ALA C N 1
ATOM 8245 C CA . ALA E 1 265 ? 102.12800 -49.22000 2.54200 1.000 32.28000 245 ALA C CA 1
ATOM 8246 C C . ALA E 1 265 ? 100.96400 -48.40300 3.09800 1.000 36.92000 245 ALA C C 1
ATOM 8247 O O . ALA E 1 265 ? 100.87500 -47.20100 2.81400 1.000 29.41000 245 ALA C O 1
ATOM 8249 N N . CYS E 1 266 ? 100.08400 -49.01400 3.88700 1.000 31.48000 246 CYS C N 1
ATOM 8250 C CA . CYS E 1 266 ? 98.93800 -48.30300 4.44200 1.000 28.88000 246 CYS C CA 1
ATOM 8251 C C . CYS E 1 266 ? 98.43500 -49.08800 5.64200 1.000 28.03000 246 CYS C C 1
ATOM 8252 O O . CYS E 1 266 ? 98.84800 -50.22500 5.87800 1.000 24.48000 246 CYS C O 1
ATOM 8255 N N . TRP E 1 267 ? 97.54200 -48.45900 6.40900 1.000 32.19000 247 TRP C N 1
ATOM 8256 C CA . TRP E 1 267 ? 96.98400 -49.12700 7.58200 1.000 26.31000 247 TRP C CA 1
ATOM 8257 C C . TRP E 1 267 ? 96.30600 -50.43400 7.20000 1.000 23.01000 247 TRP C C 1
ATOM 8258 O O . TRP E 1 267 ? 96.46100 -51.44800 7.89300 1.000 26.42000 247 TRP C O 1
ATOM 8269 N N . ASP E 1 268 ? 95.55300 -50.43100 6.09400 1.000 21.77000 248 ASP C N 1
ATOM 8270 C CA . ASP E 1 268 ? 94.75300 -51.59700 5.73000 1.000 25.88000 248 ASP C CA 1
ATOM 8271 C C . ASP E 1 268 ? 95.62700 -52.82100 5.48000 1.000 28.89000 248 ASP C C 1
ATOM 8272 O O . ASP E 1 268 ? 95.24500 -53.94600 5.83000 1.000 27.28000 248 ASP C O 1
ATOM 8277 N N . ASN E 1 269 ? 96.80500 -52.62000 4.87900 1.000 29.20000 249 ASN C N 1
ATOM 8278 C CA . ASN E 1 269 ? 97.71700 -53.73800 4.65000 1.000 32.84000 249 ASN C CA 1
ATOM 8279 C C . ASN E 1 269 ? 98.31500 -54.24000 5.96200 1.000 28.54000 249 ASN C C 1
ATOM 8280 O O . ASN E 1 269 ? 98.46300 -55.45100 6.15300 1.000 27.84000 249 ASN C O 1
ATOM 8285 N N . PHE E 1 270 ? 98.67600 -53.32800 6.87100 1.000 29.84000 250 PHE C N 1
ATOM 8286 C CA . PHE E 1 270 ? 99.15200 -53.75000 8.18800 1.000 25.96000 250 PHE C CA 1
ATOM 8287 C C . PHE E 1 270 ? 98.06700 -54.50000 8.95300 1.000 32.80000 250 PHE C C 1
ATOM 8288 O O . PHE E 1 270 ? 98.33700 -55.52700 9.58900 1.000 31.25000 250 PHE C O 1
ATOM 8296 N N . PHE E 1 271 ? 96.82900 -54.00600 8.89300 1.000 28.82000 251 PHE C N 1
ATOM 8297 C CA . PHE E 1 271 ? 95.74800 -54.58100 9.68400 1.000 27.88000 251 PHE C CA 1
ATOM 8298 C C . PHE E 1 271 ? 95.40000 -55.98600 9.21300 1.000 31.94000 251 PHE C C 1
ATOM 8299 O O . PHE E 1 271 ? 95.11700 -56.86600 10.03100 1.000 26.93000 251 PHE C O 1
ATOM 8307 N N . THR E 1 272 ? 95.42300 -56.22400 7.90000 1.000 25.39000 252 THR C N 1
ATOM 8308 C CA . THR E 1 272 ? 95.08500 -57.52400 7.34200 1.000 25.08000 252 THR C CA 1
ATOM 8309 C C . THR E 1 272 ? 96.32600 -58.34300 6.98100 1.000 30.02000 252 THR C C 1
ATOM 8310 O O . THR E 1 272 ? 96.24100 -59.23300 6.13200 1.000 31.95000 252 THR C O 1
ATOM 8314 N N . ARG E 1 273 ? 97.46500 -58.06300 7.61400 1.000 29.00000 253 ARG C N 1
ATOM 8315 C CA . ARG E 1 273 ? 98.70400 -58.79200 7.34800 1.000 28.67000 253 ARG C CA 1
ATOM 8316 C C . ARG E 1 273 ? 98.52100 -60.29800 7.52200 1.000 34.48000 253 ARG C C 1
ATOM 8317 O O . ARG E 1 273 ? 97.67600 -60.76600 8.29600 1.000 31.52000 253 ARG C O 1
ATOM 8325 N N . ARG E 1 274 ? 99.33800 -61.06000 6.79500 1.000 26.36000 254 ARG C N 1
ATOM 8326 C CA . ARG E 1 274 ? 99.30200 -62.51600 6.78900 1.000 26.73000 254 ARG C CA 1
ATOM 8327 C C . ARG E 1 274 ? 100.44200 -63.07200 7.63000 1.000 24.07000 254 ARG C C 1
ATOM 8328 O O . ARG E 1 274 ? 101.47700 -62.42500 7.81000 1.000 29.50000 254 ARG C O 1
ATOM 8336 N N . PHE E 1 275 ? 100.24400 -64.28500 8.13800 1.000 30.02000 255 PHE C N 1
ATOM 8337 C CA . PHE E 1 275 ? 101.32000 -64.98600 8.82600 1.000 27.90000 255 PHE C CA 1
ATOM 8338 C C . PHE E 1 275 ? 102.32600 -65.50400 7.80300 1.000 29.61000 255 PHE C C 1
ATOM 8339 O O . PHE E 1 275 ? 101.94500 -65.97300 6.73300 1.000 30.75000 255 PHE C O 1
ATOM 8347 N N . LYS E 1 276 ? 103.60900 -65.43500 8.14900 1.000 31.46000 256 LYS C N 1
ATOM 8348 C CA . LYS E 1 276 ? 104.63700 -66.09200 7.35500 1.000 36.54000 256 LYS C CA 1
ATOM 8349 C C . LYS E 1 276 ? 104.41800 -67.60200 7.32700 1.000 39.72000 256 LYS C C 1
ATOM 8350 O O . LYS E 1 276 ? 103.80600 -68.19500 8.22200 1.000 37.13000 256 LYS C O 1
ATOM 8356 N N . ASP E 1 277 ? 104.95100 -68.23200 6.28500 1.000 34.53000 257 ASP C N 1
ATOM 8357 C CA . ASP E 1 277 ? 104.76400 -69.66300 6.10800 1.000 35.48000 257 ASP C CA 1
ATOM 8358 C C . ASP E 1 277 ? 105.32500 -70.44900 7.29300 1.000 30.96000 257 ASP C C 1
ATOM 8359 O O . ASP E 1 277 ? 106.38900 -70.13000 7.82900 1.000 34.58000 257 ASP C O 1
ATOM 8364 N N . GLY E 1 278 ? 104.59500 -71.48300 7.70200 1.000 35.95000 258 GLY C N 1
ATOM 8365 C CA . GLY E 1 278 ? 105.00600 -72.31400 8.81800 1.000 37.97000 258 GLY C CA 1
ATOM 8366 C C . GLY E 1 278 ? 104.78300 -71.72000 10.19700 1.000 42.71000 258 GLY C C 1
ATOM 8367 O O . GLY E 1 278 ? 105.04000 -72.40800 11.19500 1.000 37.03000 258 GLY C O 1
ATOM 8368 N N . VAL E 1 279 ? 104.32600 -70.47000 10.29300 1.000 35.13000 259 VAL C N 1
ATOM 8369 C CA . VAL E 1 279 ? 104.13800 -69.86200 11.60800 1.000 35.88000 259 VAL C CA 1
ATOM 8370 C C . VAL E 1 279 ? 102.83500 -70.34600 12.24300 1.000 32.38000 259 VAL C C 1
ATOM 8371 O O . VAL E 1 279 ? 102.74000 -70.45700 13.47400 1.000 38.11000 259 VAL C O 1
ATOM 8375 N N . ARG E 1 280 ? 101.83900 -70.67900 11.42700 1.000 30.77000 260 ARG C N 1
ATOM 8376 C CA . ARG E 1 280 ? 100.56300 -71.21900 11.89000 1.000 34.63000 260 ARG C CA 1
ATOM 8377 C C . ARG E 1 280 ? 100.23800 -72.49200 11.11700 1.000 31.50000 260 ARG C C 1
ATOM 8378 O O . ARG E 1 280 ? 99.33700 -72.51400 10.26700 1.000 29.83000 260 ARG C O 1
ATOM 8386 N N . PRO E 1 281 ? 100.94100 -73.59000 11.41100 1.000 33.22000 261 PRO C N 1
ATOM 8387 C CA . PRO E 1 281 ? 100.69400 -74.83800 10.67700 1.000 34.29000 261 PRO C CA 1
ATOM 8388 C C . PRO E 1 281 ? 99.27300 -75.34800 10.86400 1.000 35.63000 261 PRO C C 1
ATOM 8389 O O . PRO E 1 281 ? 98.65300 -75.16900 11.91600 1.000 37.73000 261 PRO C O 1
ATOM 8393 N N . VAL E 1 282 ? 98.76600 -76.00500 9.82600 1.000 28.69000 262 VAL C N 1
ATOM 8394 C CA . VAL E 1 282 ? 97.39600 -76.51100 9.81200 1.000 36.47000 262 VAL C CA 1
ATOM 8395 C C . VAL E 1 282 ? 97.36300 -77.87900 10.48500 1.000 41.58000 262 VAL C C 1
ATOM 8396 O O . VAL E 1 282 ? 98.02000 -78.81900 10.02700 1.000 36.08000 262 VAL C O 1
ATOM 8400 N N . ALA E 1 283 ? 96.58200 -78.00000 11.55700 1.000 34.04000 263 ALA C N 1
ATOM 8401 C CA . ALA E 1 283 ? 96.50200 -79.25900 12.29300 1.000 39.88000 263 ALA C CA 1
ATOM 8402 C C . ALA E 1 283 ? 95.76900 -80.33200 11.48800 1.000 36.65000 263 ALA C C 1
ATOM 8403 O O . ALA E 1 283 ? 95.00200 -80.04100 10.57000 1.000 37.37000 263 ALA C O 1
ATOM 8405 N N . ASP E 1 284 ? 96.00000 -81.59700 11.87300 1.000 37.84000 264 ASP C N 1
ATOM 8406 C CA . ASP E 1 284 ? 95.32900 -82.73500 11.24300 1.000 31.69000 264 ASP C CA 1
ATOM 8407 C C . ASP E 1 284 ? 93.84000 -82.79500 11.56300 1.000 38.95000 264 ASP C C 1
ATOM 8408 O O . ASP E 1 284 ? 93.07100 -83.39300 10.80300 1.000 38.02000 264 ASP C O 1
ATOM 8413 N N . ALA E 1 285 ? 93.42600 -82.24200 12.70200 1.000 39.46000 265 ALA C N 1
ATOM 8414 C CA . ALA E 1 285 ? 92.06400 -82.41700 13.19000 1.000 31.91000 265 ALA C CA 1
ATOM 8415 C C . ALA E 1 285 ? 91.03300 -81.93100 12.17200 1.000 29.69000 265 ALA C C 1
ATOM 8416 O O . ALA E 1 285 ? 91.30900 -81.08700 11.31500 1.000 35.92000 265 ALA C O 1
ATOM 8418 N N . ALA E 1 286 ? 89.81900 -82.47400 12.29200 1.000 29.46000 266 ALA C N 1
ATOM 8419 C CA . ALA E 1 286 ? 88.75700 -82.15200 11.34300 1.000 33.82000 266 ALA C CA 1
ATOM 8420 C C . ALA E 1 286 ? 88.41200 -80.66300 11.35200 1.000 36.56000 266 ALA C C 1
ATOM 8421 O O . ALA E 1 286 ? 88.11300 -80.08500 10.29900 1.000 33.29000 266 ALA C O 1
ATOM 8423 N N . VAL E 1 287 ? 88.43200 -80.02600 12.52300 1.000 30.64000 267 VAL C N 1
ATOM 8424 C CA . VAL E 1 287 ? 88.08100 -78.61500 12.66600 1.000 26.62000 267 VAL C CA 1
ATOM 8425 C C . VAL E 1 287 ? 89.27300 -77.87700 13.25200 1.000 27.50000 267 VAL C C 1
ATOM 8426 O O . VAL E 1 287 ? 89.81500 -78.28700 14.28600 1.000 30.16000 267 VAL C O 1
ATOM 8430 N N . VAL E 1 288 ? 89.66600 -76.78000 12.61000 1.000 26.94000 268 VAL C N 1
ATOM 8431 C CA . VAL E 1 288 ? 90.71700 -75.91900 13.12900 1.000 29.05000 268 VAL C CA 1
ATOM 8432 C C . VAL E 1 288 ? 90.14300 -74.53300 13.40300 1.000 29.70000 268 VAL C C 1
ATOM 8433 O O . VAL E 1 288 ? 89.05000 -74.17900 12.95300 1.000 30.14000 268 VAL C O 1
ATOM 8437 N N . ASN E 1 289 ? 90.92200 -73.73900 14.12900 1.000 29.69000 269 ASN C N 1
ATOM 8438 C CA . ASN E 1 289 ? 90.53400 -72.37900 14.49200 1.000 28.79000 269 ASN C CA 1
ATOM 8439 C C . ASN E 1 289 ? 90.51400 -71.46900 13.26400 1.000 33.59000 269 ASN C C 1
ATOM 8440 O O . ASN E 1 289 ? 91.53700 -71.29000 12.59400 1.000 28.65000 269 ASN C O 1
ATOM 8445 N N . ALA E 1 290 ? 89.34600 -70.88300 12.98400 1.000 25.55000 270 ALA C N 1
ATOM 8446 C CA . ALA E 1 290 ? 89.20500 -69.97900 11.84800 1.000 29.07000 270 ALA C CA 1
ATOM 8447 C C . ALA E 1 290 ? 89.85000 -68.62100 12.10500 1.000 30.03000 270 ALA C C 1
ATOM 8448 O O . ALA E 1 290 ? 90.25300 -67.94100 11.15600 1.000 28.34000 270 ALA C O 1
ATOM 8450 N N . CYS E 1 291 ? 89.96600 -68.20300 13.36300 1.000 25.53000 271 CYS C N 1
ATOM 8451 C CA . CYS E 1 291 ? 90.56700 -66.92200 13.68100 1.000 24.93000 271 CYS C CA 1
ATOM 8452 C C . CYS E 1 291 ? 91.58900 -67.07800 14.79400 1.000 27.95000 271 CYS C C 1
ATOM 8453 O O . CYS E 1 291 ? 91.47400 -67.95400 15.65200 1.000 28.67000 271 CYS C O 1
ATOM 8456 N N . GLU E 1 292 ? 92.59500 -66.22100 14.75600 1.000 23.61000 272 GLU C N 1
ATOM 8457 C CA . GLU E 1 292 ? 93.52400 -66.05100 15.86300 1.000 26.47000 272 GLU C CA 1
ATOM 8458 C C . GLU E 1 292 ? 92.77100 -65.30500 16.95600 1.000 29.52000 272 GLU C C 1
ATOM 8459 O O . GLU E 1 292 ? 92.67500 -64.08000 16.92100 1.000 26.82000 272 GLU C O 1
ATOM 8465 N N . SER E 1 293 ? 92.21300 -66.03400 17.92500 1.000 28.38000 273 SER C N 1
ATOM 8466 C CA . SER E 1 293 ? 91.11900 -65.46800 18.70100 1.000 24.41000 273 SER C CA 1
ATOM 8467 C C . SER E 1 293 ? 91.04700 -66.08600 20.09700 1.000 29.33000 273 SER C C 1
ATOM 8468 O O . SER E 1 293 ? 91.60000 -67.15800 20.36400 1.000 25.45000 273 SER C O 1
ATOM 8471 N N . PHE E 1 294 ? 90.32500 -65.39200 20.97900 1.000 25.49000 274 PHE C N 1
ATOM 8472 C CA . PHE E 1 294 ? 90.25200 -65.72400 22.40300 1.000 22.12000 274 PHE C CA 1
ATOM 8473 C C . PHE E 1 294 ? 88.89100 -66.32600 22.72400 1.000 22.93000 274 PHE C C 1
ATOM 8474 O O . PHE E 1 294 ? 87.87000 -65.63800 22.56100 1.000 24.94000 274 PHE C O 1
ATOM 8482 N N . PRO E 1 295 ? 88.81700 -67.58000 23.18400 1.000 24.30000 275 PRO C N 1
ATOM 8483 C CA . PRO E 1 295 ? 87.51300 -68.20500 23.43500 1.000 25.52000 275 PRO C CA 1
ATOM 8484 C C . PRO E 1 295 ? 86.64800 -67.34600 24.34200 1.000 25.45000 275 PRO C C 1
ATOM 8485 O O . PRO E 1 295 ? 87.12700 -66.76500 25.31900 1.000 23.38000 275 PRO C O 1
ATOM 8489 N N . LEU E 1 296 ? 85.36700 -67.26000 23.99300 1.000 22.83000 276 LEU C N 1
ATOM 8490 C CA . LEU E 1 296 ? 84.39200 -66.45800 24.72100 1.000 27.09000 276 LEU C CA 1
ATOM 8491 C C . LEU E 1 296 ? 83.22000 -67.28900 25.21200 1.000 27.72000 276 LEU C C 1
ATOM 8492 O O . LEU E 1 296 ? 82.90200 -67.25400 26.40600 1.000 25.42000 276 LEU C O 1
ATOM 8497 N N . SER E 1 297 ? 82.56400 -68.03700 24.32400 1.000 23.67000 277 SER C N 1
ATOM 8498 C CA . SER E 1 297 ? 81.40700 -68.84500 24.68100 1.000 25.09000 277 SER C CA 1
ATOM 8499 C C . SER E 1 297 ? 81.43400 -70.16300 23.92900 1.000 25.86000 277 SER C C 1
ATOM 8500 O O . SER E 1 297 ? 81.92400 -70.24100 22.79500 1.000 24.11000 277 SER C O 1
ATOM 8503 N N . PHE E 1 298 ? 80.84800 -71.18700 24.55300 1.000 23.16000 278 PHE C N 1
ATOM 8504 C CA . PHE E 1 298 ? 80.50000 -72.43200 23.87000 1.000 26.33000 278 PHE C CA 1
ATOM 8505 C C . PHE E 1 298 ? 79.12400 -72.86300 24.35800 1.000 29.63000 278 PHE C C 1
ATOM 8506 O O . PHE E 1 298 ? 78.97400 -73.24200 25.52400 1.000 27.34000 278 PHE C O 1
ATOM 8514 N N . ASP E 1 299 ? 78.13000 -72.83400 23.47100 1.000 23.97000 279 ASP C N 1
ATOM 8515 C CA . ASP E 1 299 ? 76.74700 -73.14100 23.81700 1.000 25.79000 279 ASP C CA 1
ATOM 8516 C C . ASP E 1 299 ? 76.28900 -74.37400 23.05300 1.000 27.09000 279 ASP C C 1
ATOM 8517 O O . ASP E 1 299 ? 76.48500 -74.45700 21.83700 1.000 28.61000 279 ASP C O 1
ATOM 8522 N N . THR E 1 300 ? 75.64700 -75.31000 23.74900 1.000 23.90000 280 THR C N 1
ATOM 8523 C CA . THR E 1 300 ? 75.06900 -76.48400 23.10900 1.000 26.63000 280 THR C CA 1
ATOM 8524 C C . THR E 1 300 ? 73.55000 -76.40200 23.14300 1.000 29.15000 280 THR C C 1
ATOM 8525 O O . THR E 1 300 ? 72.96500 -75.65100 23.92900 1.000 29.09000 280 THR C O 1
ATOM 8529 N N . ASP E 1 301 ? 72.91800 -77.18700 22.26700 1.000 26.16000 281 ASP C N 1
ATOM 8530 C CA . ASP E 1 301 ? 71.46000 -77.30700 22.21200 1.000 28.88000 281 ASP C CA 1
ATOM 8531 C C . ASP E 1 301 ? 70.79300 -75.94700 21.98300 1.000 30.92000 281 ASP C C 1
ATOM 8532 O O . ASP E 1 301 ? 69.85500 -75.56900 22.68700 1.000 32.00000 281 ASP C O 1
ATOM 8537 N N . VAL E 1 302 ? 71.28100 -75.20000 20.98200 1.000 28.83000 282 VAL C N 1
ATOM 8538 C CA . VAL E 1 302 ? 70.77500 -73.84700 20.74500 1.000 30.21000 282 VAL C CA 1
ATOM 8539 C C . VAL E 1 302 ? 69.43700 -73.91300 20.01300 1.000 33.73000 282 VAL C C 1
ATOM 8540 O O . VAL E 1 302 ? 69.14600 -74.86000 19.27100 1.000 30.30000 282 VAL C O 1
ATOM 8544 N N . SER E 1 303 ? 68.60500 -72.90000 20.24000 1.000 28.48000 283 SER C N 1
ATOM 8545 C CA . SER E 1 303 ? 67.23500 -72.87100 19.75300 1.000 32.99000 283 SER C CA 1
ATOM 8546 C C . SER E 1 303 ? 67.15400 -72.21100 18.38200 1.000 27.87000 283 SER C C 1
ATOM 8547 O O . SER E 1 303 ? 68.04700 -71.47000 17.96700 1.000 29.29000 283 SER C O 1
ATOM 8550 N N . ARG E 1 304 ? 66.04100 -72.47100 17.69100 1.000 26.06000 284 ARG C N 1
ATOM 8551 C CA . ARG E 1 304 ? 65.80700 -71.85200 16.38700 1.000 26.96000 284 ARG C CA 1
ATOM 8552 C C . ARG E 1 304 ? 65.76100 -70.33300 16.50300 1.000 27.77000 284 ARG C C 1
ATOM 8553 O O . ARG E 1 304 ? 66.37000 -69.62000 15.70200 1.000 26.06000 284 ARG C O 1
ATOM 8561 N N . ARG E 1 305 ? 65.01400 -69.82500 17.48300 1.000 27.60000 285 ARG C N 1
ATOM 8562 C CA . ARG E 1 305 ? 64.97700 -68.40200 17.80100 1.000 25.35000 285 ARG C CA 1
ATOM 8563 C C . ARG E 1 305 ? 64.91800 -68.27000 19.31400 1.000 23.18000 285 ARG C C 1
ATOM 8564 O O . ARG E 1 305 ? 64.38600 -69.14400 20.00000 1.000 24.29000 285 ARG C O 1
ATOM 8572 N N . ASN E 1 306 ? 65.47400 -67.18800 19.84200 1.000 25.16000 286 ASN C N 1
ATOM 8573 C CA . ASN E 1 306 ? 65.51200 -67.06400 21.28700 1.000 25.26000 286 ASN C CA 1
ATOM 8574 C C . ASN E 1 306 ? 65.52100 -65.59700 21.69900 1.000 25.48000 286 ASN C C 1
ATOM 8575 O O . ASN E 1 306 ? 65.75300 -64.69700 20.88900 1.000 23.51000 286 ASN C O 1
ATOM 8580 N N . THR E 1 307 ? 65.26600 -65.37400 22.99400 1.000 24.66000 287 THR C N 1
ATOM 8581 C CA . THR E 1 307 ? 65.20500 -64.03500 23.58700 1.000 25.21000 287 THR C CA 1
ATOM 8582 C C . THR E 1 307 ? 66.62400 -63.51200 23.82200 1.000 26.97000 287 THR C C 1
ATOM 8583 O O . THR E 1 307 ? 67.11600 -63.42000 24.95100 1.000 25.49000 287 THR C O 1
ATOM 8587 N N . PHE E 1 308 ? 67.28500 -63.14900 22.71900 1.000 23.15000 288 PHE C N 1
ATOM 8588 C CA . PHE E 1 308 ? 68.69500 -62.77600 22.79900 1.000 23.09000 288 PHE C CA 1
ATOM 8589 C C . PHE E 1 308 ? 68.93200 -61.50000 23.60100 1.000 25.00000 288 PHE C C 1
ATOM 8590 O O . PHE E 1 308 ? 70.08700 -61.20200 23.91400 1.000 22.19000 288 PHE C O 1
ATOM 8598 N N . TRP E 1 309 ? 67.88300 -60.75100 23.93700 1.000 20.91000 289 TRP C N 1
ATOM 8599 C CA . TRP E 1 309 ? 68.00800 -59.50900 24.69100 1.000 24.23000 289 TRP C CA 1
ATOM 8600 C C . TRP E 1 309 ? 67.97800 -59.72100 26.20100 1.000 24.99000 289 TRP C C 1
ATOM 8601 O O . TRP E 1 309 ? 68.21600 -58.76800 26.95300 1.000 23.43000 289 TRP C O 1
ATOM 8612 N N . LEU E 1 310 ? 67.70100 -60.93500 26.66100 1.000 23.73000 290 LEU C N 1
ATOM 8613 C CA . LEU E 1 310 ? 67.67500 -61.18400 28.09100 1.000 24.54000 290 LEU C CA 1
ATOM 8614 C C . LEU E 1 310 ? 69.09100 -61.39400 28.63200 1.000 29.74000 290 LEU C C 1
ATOM 8615 O O . LEU E 1 310 ? 70.04400 -61.62600 27.88500 1.000 24.31000 290 LEU C O 1
ATOM 8620 N N . LYS E 1 311 ? 69.22600 -61.29400 29.95800 1.000 32.75000 291 LYS C N 1
ATOM 8621 C CA . LYS E 1 311 ? 70.53500 -61.46400 30.58200 1.000 32.05000 291 LYS C CA 1
ATOM 8622 C C . LYS E 1 311 ? 71.12900 -62.82000 30.20700 1.000 27.15000 291 LYS C C 1
ATOM 8623 O O . LYS E 1 311 ? 70.42900 -63.83400 30.13100 1.000 31.16000 291 LYS C O 1
ATOM 8629 N N . GLY E 1 312 ? 72.42700 -62.83200 29.95700 1.000 31.41000 292 GLY C N 1
ATOM 8630 C CA . GLY E 1 312 ? 73.07900 -64.02200 29.46700 1.000 34.40000 292 GLY C CA 1
ATOM 8631 C C . GLY E 1 312 ? 73.07700 -64.16500 27.95900 1.000 30.88000 292 GLY C C 1
ATOM 8632 O O . GLY E 1 312 ? 73.89100 -64.92200 27.42700 1.000 25.92000 292 GLY C O 1
ATOM 8633 N N . THR E 1 313 ? 72.17600 -63.46600 27.26200 1.000 24.56000 293 THR C N 1
ATOM 8634 C CA . THR E 1 313 ? 72.12800 -63.40800 25.80300 1.000 22.89000 293 THR C CA 1
ATOM 8635 C C . THR E 1 313 ? 72.09700 -64.79700 25.17700 1.000 23.10000 293 THR C C 1
ATOM 8636 O O . THR E 1 313 ? 73.09200 -65.21800 24.57200 1.000 23.81000 293 THR C O 1
ATOM 8640 N N . PRO E 1 314 ? 71.00000 -65.54000 25.30200 1.000 22.25000 294 PRO C N 1
ATOM 8641 C CA . PRO E 1 314 ? 70.91000 -66.82200 24.59500 1.000 22.70000 294 PRO C CA 1
ATOM 8642 C C . PRO E 1 314 ? 70.97200 -66.57900 23.09900 1.000 25.97000 294 PRO C C 1
ATOM 8643 O O . PRO E 1 314 ? 70.39600 -65.61300 22.59100 1.000 21.88000 294 PRO C O 1
ATOM 8647 N N . TYR E 1 315 ? 71.70900 -67.44200 22.39800 1.000 22.40000 295 TYR C N 1
ATOM 8648 C CA . TYR E 1 315 ? 71.86500 -67.27600 20.96000 1.000 22.17000 295 TYR C CA 1
ATOM 8649 C C . TYR E 1 315 ? 70.54000 -67.52800 20.26100 1.000 21.54000 295 TYR C C 1
ATOM 8650 O O . TYR E 1 315 ? 69.77100 -68.41100 20.64900 1.000 22.07000 295 TYR C O 1
ATOM 8659 N N . SER E 1 316 ? 70.27900 -66.74600 19.21700 1.000 23.00000 296 SER C N 1
ATOM 8660 C CA . SER E 1 316 ? 69.05000 -66.84800 18.43500 1.000 22.99000 296 SER C CA 1
ATOM 8661 C C . SER E 1 316 ? 69.47300 -67.04800 16.98300 1.000 19.56000 296 SER C C 1
ATOM 8662 O O . SER E 1 316 ? 69.82400 -66.08000 16.30200 1.000 22.92000 296 SER C O 1
ATOM 8665 N N . LEU E 1 317 ? 69.45800 -68.30400 16.52100 1.000 21.88000 297 LEU C N 1
ATOM 8666 C CA . LEU E 1 317 ? 69.97800 -68.61400 15.18700 1.000 24.21000 297 LEU C CA 1
ATOM 8667 C C . LEU E 1 317 ? 69.22800 -67.85300 14.10300 1.000 21.04000 297 LEU C C 1
ATOM 8668 O O . LEU E 1 317 ? 69.83700 -67.34200 13.15900 1.000 22.46000 297 LEU C O 1
ATOM 8673 N N . HIS E 1 318 ? 67.89700 -67.81000 14.20200 1.000 23.69000 298 HIS C N 1
ATOM 8674 C CA . HIS E 1 318 ? 67.08200 -67.14900 13.18700 1.000 22.66000 298 HIS C CA 1
ATOM 8675 C C . HIS E 1 318 ? 67.54500 -65.71500 12.95800 1.000 25.02000 298 HIS C C 1
ATOM 8676 O O . HIS E 1 318 ? 67.65800 -65.25800 11.81100 1.000 24.29000 298 HIS C O 1
ATOM 8683 N N . ASP E 1 319 ? 67.86300 -65.00600 14.04600 1.000 24.27000 299 ASP C N 1
ATOM 8684 C CA . ASP E 1 319 ? 68.32200 -63.62200 13.98000 1.000 21.89000 299 ASP C CA 1
ATOM 8685 C C . ASP E 1 319 ? 69.78300 -63.52800 13.55600 1.000 24.75000 299 ASP C C 1
ATOM 8686 O O . ASP E 1 319 ? 70.13600 -62.72000 12.68500 1.000 22.32000 299 ASP C O 1
ATOM 8691 N N . MET E 1 320 ? 70.65600 -64.32300 14.18100 1.000 22.42000 300 MET C N 1
ATOM 8692 C CA . MET E 1 320 ? 72.08400 -64.25400 13.87500 1.000 17.63000 300 MET C CA 1
ATOM 8693 C C . MET E 1 320 ? 72.34100 -64.45400 12.38600 1.000 16.34000 300 MET C C 1
ATOM 8694 O O . MET E 1 320 ? 73.11400 -63.70900 11.76800 1.000 21.32000 300 MET C O 1
ATOM 8699 N N . LEU E 1 321 ? 71.70300 -65.45500 11.80100 1.000 21.07000 301 LEU C N 1
ATOM 8700 C CA . LEU E 1 321 ? 71.98700 -65.87300 10.43300 1.000 22.14000 301 LEU C CA 1
ATOM 8701 C C . LEU E 1 321 ? 71.22900 -65.07000 9.38800 1.000 26.24000 301 LEU C C 1
ATOM 8702 O O . LEU E 1 321 ? 71.52700 -65.20300 8.19300 1.000 25.71000 301 LEU C O 1
ATOM 8707 N N . GLY E 1 322 ? 70.26300 -64.25500 9.79900 1.000 27.91000 302 GLY C N 1
ATOM 8708 C CA . GLY E 1 322 ? 69.57600 -63.37700 8.87500 1.000 27.21000 302 GLY C CA 1
ATOM 8709 C C . GLY E 1 322 ? 68.32900 -63.93300 8.23400 1.000 28.92000 302 GLY C C 1
ATOM 8710 O O . GLY E 1 322 ? 67.89900 -63.40200 7.20200 1.000 32.62000 302 GLY C O 1
ATOM 8711 N N . ALA E 1 323 ? 67.72400 -64.97900 8.80500 1.000 25.71000 303 ALA C N 1
ATOM 8712 C CA . ALA E 1 323 ? 66.49000 -65.51000 8.23800 1.000 29.82000 303 ALA C CA 1
ATOM 8713 C C . ALA E 1 323 ? 65.35900 -64.50600 8.31700 1.000 32.75000 303 ALA C C 1
ATOM 8714 O O . ALA E 1 323 ? 64.34500 -64.67600 7.63100 1.000 36.07000 303 ALA C O 1
ATOM 8716 N N . THR E 1 324 ? 65.52600 -63.46700 9.13400 1.000 30.74000 304 THR C N 1
ATOM 8717 C CA . THR E 1 324 ? 64.60500 -62.34200 9.14400 1.000 30.15000 304 THR C CA 1
ATOM 8718 C C . THR E 1 324 ? 64.46400 -61.71700 7.76400 1.000 36.46000 304 THR C C 1
ATOM 8719 O O . THR E 1 324 ? 63.36600 -61.30600 7.37700 1.000 33.22000 304 THR C O 1
ATOM 8723 N N . GLN E 1 325 ? 65.56600 -61.62000 7.01000 1.000 30.70000 305 GLN C N 1
ATOM 8724 C CA A GLN E 1 325 ? 65.56300 -60.90200 5.74200 0.580 36.32000 305 GLN C CA 1
ATOM 8725 C CA B GLN E 1 325 ? 65.54200 -60.91000 5.73600 0.420 36.27000 305 GLN C CA 1
ATOM 8726 C C . GLN E 1 325 ? 66.03100 -61.74500 4.55600 1.000 35.95000 305 GLN C C 1
ATOM 8727 O O . GLN E 1 325 ? 66.16400 -61.20800 3.45000 1.000 32.28000 305 GLN C O 1
ATOM 8738 N N . ASP E 1 326 ? 66.29400 -63.04200 4.74600 1.000 30.32000 306 ASP C N 1
ATOM 8739 C CA . ASP E 1 326 ? 66.66000 -63.90400 3.61300 1.000 33.77000 306 ASP C CA 1
ATOM 8740 C C . ASP E 1 326 ? 66.08800 -65.29200 3.87700 1.000 33.14000 306 ASP C C 1
ATOM 8741 O O . ASP E 1 326 ? 66.68600 -66.07700 4.61700 1.000 31.98000 306 ASP C O 1
ATOM 8746 N N . GLU E 1 327 ? 64.94500 -65.58700 3.25000 1.000 32.47000 307 GLU C N 1
ATOM 8747 C CA . GLU E 1 327 ? 64.32100 -66.89900 3.36800 1.000 37.91000 307 GLU C CA 1
ATOM 8748 C C . GLU E 1 327 ? 65.26100 -68.02300 2.95500 1.000 37.59000 307 GLU C C 1
ATOM 8749 O O . GLU E 1 327 ? 65.09500 -69.15900 3.41700 1.000 39.78000 307 GLU C O 1
ATOM 8755 N N . ARG E 1 328 ? 66.25900 -67.73300 2.11700 1.000 34.25000 308 ARG C N 1
ATOM 8756 C CA . ARG E 1 328 ? 67.13400 -68.79400 1.64600 1.000 36.23000 308 ARG C CA 1
ATOM 8757 C C . ARG E 1 328 ? 68.01200 -69.35200 2.75600 1.000 39.95000 308 ARG C C 1
ATOM 8758 O O . ARG E 1 328 ? 68.51000 -70.47600 2.63000 1.000 32.67000 308 ARG C O 1
ATOM 8766 N N . VAL E 1 329 ? 68.20100 -68.61300 3.85500 1.000 37.04000 309 VAL C N 1
ATOM 8767 C CA . VAL E 1 329 ? 68.99700 -69.16000 4.94900 1.000 31.09000 309 VAL C CA 1
ATOM 8768 C C . VAL E 1 329 ? 68.14600 -69.93500 5.94700 1.000 31.18000 309 VAL C C 1
ATOM 8769 O O . VAL E 1 329 ? 68.70500 -70.58800 6.83900 1.000 32.71000 309 VAL C O 1
ATOM 8773 N N . ALA E 1 330 ? 66.81600 -69.94900 5.78400 1.000 30.28000 310 ALA C N 1
ATOM 8774 C CA . ALA E 1 330 ? 65.93900 -70.50000 6.81700 1.000 32.59000 310 ALA C CA 1
ATOM 8775 C C . ALA E 1 330 ? 66.12300 -72.00800 6.99600 1.000 36.28000 310 ALA C C 1
ATOM 8776 O O . ALA E 1 330 ? 66.06700 -72.51000 8.12600 1.000 30.49000 310 ALA C O 1
ATOM 8778 N N . SER E 1 331 ? 66.31100 -72.75500 5.90200 1.000 35.13000 311 SER C N 1
ATOM 8779 C CA . SER E 1 331 ? 66.52500 -74.19500 6.04200 1.000 34.61000 311 SER C CA 1
ATOM 8780 C C . SER E 1 331 ? 67.81400 -74.48900 6.79600 1.000 31.92000 311 SER C C 1
ATOM 8781 O O . SER E 1 331 ? 67.89800 -75.48700 7.52100 1.000 34.70000 311 SER C O 1
ATOM 8784 N N . TYR E 1 332 ? 68.82300 -73.62500 6.65000 1.000 30.84000 312 TYR C N 1
ATOM 8785 C CA . TYR E 1 332 ? 70.05300 -73.79100 7.41400 1.000 32.98000 312 TYR C CA 1
ATOM 8786 C C . TYR E 1 332 ? 69.83200 -73.50000 8.89300 1.000 37.10000 312 TYR C C 1
ATOM 8787 O O . TYR E 1 332 ? 70.40700 -74.17700 9.75400 1.000 32.87000 312 TYR C O 1
ATOM 8796 N N . VAL E 1 333 ? 69.00800 -72.49800 9.20900 1.000 32.39000 313 VAL C N 1
ATOM 8797 C CA . VAL E 1 333 ? 68.62000 -72.27500 10.60200 1.000 28.74000 313 VAL C CA 1
ATOM 8798 C C . VAL E 1 333 ? 67.94700 -73.52000 11.16000 1.000 32.98000 313 VAL C C 1
ATOM 8799 O O . VAL E 1 333 ? 68.29800 -74.00500 12.24200 1.000 32.18000 313 VAL C O 1
ATOM 8803 N N . ASP E 1 334 ? 66.97600 -74.06500 10.42100 1.000 29.53000 314 ASP C N 1
ATOM 8804 C CA . ASP E 1 334 ? 66.32100 -75.29000 10.86300 1.000 35.38000 314 ASP C CA 1
ATOM 8805 C C . ASP E 1 334 ? 67.33600 -76.39100 11.13000 1.000 36.84000 314 ASP C C 1
ATOM 8806 O O . ASP E 1 334 ? 67.19000 -77.16300 12.08500 1.000 38.31000 314 ASP C O 1
ATOM 8811 N N . GLY E 1 335 ? 68.38100 -76.46600 10.30000 1.000 34.56000 315 GLY C N 1
ATOM 8812 C CA . GLY E 1 335 ? 69.38300 -77.50800 10.41600 1.000 36.21000 315 GLY C CA 1
ATOM 8813 C C . GLY E 1 335 ? 70.34900 -77.34800 11.56800 1.000 40.87000 315 GLY C C 1
ATOM 8814 O O . GLY E 1 335 ? 71.02500 -78.31800 11.93000 1.000 31.88000 315 GLY C O 1
ATOM 8815 N N . PHE E 1 336 ? 70.43300 -76.15300 12.15100 1.000 34.50000 316 PHE C N 1
ATOM 8816 C CA . PHE E 1 336 ? 71.31500 -75.89900 13.28100 1.000 33.74000 316 PHE C CA 1
ATOM 8817 C C . PHE E 1 336 ? 70.59400 -75.95900 14.62100 1.000 31.63000 316 PHE C C 1
ATOM 8818 O O . PHE E 1 336 ? 71.24700 -75.81500 15.66100 1.000 30.79000 316 PHE C O 1
ATOM 8826 N N . VAL E 1 337 ? 69.27100 -76.15700 14.62100 1.000 26.09000 317 VAL C N 1
ATOM 8827 C CA . VAL E 1 337 ? 68.52700 -76.31600 15.86700 1.000 29.59000 317 VAL C CA 1
ATOM 8828 C C . VAL E 1 337 ? 69.07800 -77.50900 16.63500 1.000 36.91000 317 VAL C C 1
ATOM 8829 O O . VAL E 1 337 ? 69.29800 -78.58500 16.06800 1.000 32.85000 317 VAL C O 1
ATOM 8833 N N . GLY E 1 338 ? 69.29900 -77.32600 17.93400 1.000 32.77000 318 GLY C N 1
ATOM 8834 C CA . GLY E 1 338 ? 69.94200 -78.34400 18.73700 1.000 32.77000 318 GLY C CA 1
ATOM 8835 C C . GLY E 1 338 ? 71.44400 -78.42700 18.57600 1.000 35.45000 318 GLY C C 1
ATOM 8836 O O . GLY E 1 338 ? 72.07800 -79.24000 19.26200 1.000 34.34000 318 GLY C O 1
ATOM 8837 N N . GLY E 1 339 ? 72.03600 -77.61000 17.70500 1.000 28.94000 319 GLY C N 1
ATOM 8838 C CA . GLY E 1 339 ? 73.46700 -77.61400 17.48800 1.000 31.18000 319 GLY C CA 1
ATOM 8839 C C . GLY E 1 339 ? 74.21800 -76.77000 18.50000 1.000 30.76000 319 GLY C C 1
ATOM 8840 O O . GLY E 1 339 ? 73.68300 -76.33000 19.52100 1.000 27.92000 319 GLY C O 1
ATOM 8841 N N . SER E 1 340 ? 75.49600 -76.54500 18.20300 1.000 25.58000 320 SER C N 1
ATOM 8842 C CA . SER E 1 340 ? 76.38800 -75.83400 19.10600 1.000 27.47000 320 SER C CA 1
ATOM 8843 C C . SER E 1 340 ? 76.95500 -74.59100 18.43700 1.000 28.18000 320 SER C C 1
ATOM 8844 O O . SER E 1 340 ? 77.24500 -74.59700 17.23300 1.000 25.78000 320 SER C O 1
ATOM 8847 N N . VAL E 1 341 ? 77.11500 -73.53100 19.22900 1.000 23.88000 321 VAL C N 1
ATOM 8848 C CA . VAL E 1 341 ? 77.67900 -72.25800 18.77600 1.000 25.78000 321 VAL C CA 1
ATOM 8849 C C . VAL E 1 341 ? 78.90900 -71.96800 19.62100 1.000 26.92000 321 VAL C C 1
ATOM 8850 O O . VAL E 1 341 ? 78.82100 -71.90500 20.85400 1.000 25.51000 321 VAL C O 1
ATOM 8854 N N . TYR E 1 342 ? 80.04300 -71.77500 18.96300 1.000 23.07000 322 TYR C N 1
ATOM 8855 C CA . TYR E 1 342 ? 81.27200 -71.32700 19.59800 1.000 23.15000 322 TYR C CA 1
ATOM 8856 C C . TYR E 1 342 ? 81.55800 -69.89800 19.15900 1.000 25.89000 322 TYR C C 1
ATOM 8857 O O . TYR E 1 342 ? 81.38000 -69.55800 17.98600 1.000 26.51000 322 TYR C O 1
ATOM 8866 N N . GLN E 1 343 ? 81.99400 -69.05500 20.09400 1.000 20.71000 323 GLN C N 1
ATOM 8867 C CA . GLN E 1 343 ? 82.32500 -67.66700 19.78900 1.000 21.15000 323 GLN C CA 1
ATOM 8868 C C . GLN E 1 343 ? 83.66200 -67.30000 20.40900 1.000 22.71000 323 GLN C C 1
ATOM 8869 O O . GLN E 1 343 ? 83.97700 -67.72100 21.52900 1.000 26.69000 323 GLN C O 1
ATOM 8875 N N . ALA E 1 344 ? 84.43800 -66.48900 19.69300 1.000 22.78000 324 ALA C N 1
ATOM 8876 C CA . ALA E 1 344 ? 85.77000 -66.11600 20.14300 1.000 24.13000 324 ALA C CA 1
ATOM 8877 C C . ALA E 1 344 ? 86.11500 -64.73000 19.61600 1.000 21.85000 324 ALA C C 1
ATOM 8878 O O . ALA E 1 344 ? 85.64900 -64.32200 18.54900 1.000 24.17000 324 ALA C O 1
ATOM 8880 N N . PHE E 1 345 ? 86.97300 -64.03200 20.35900 1.000 22.15000 325 PHE C N 1
ATOM 8881 C CA . PHE E 1 345 ? 87.21000 -62.59700 20.22300 1.000 25.10000 325 PHE C CA 1
ATOM 8882 C C . PHE E 1 345 ? 88.58400 -62.33000 19.61800 1.000 25.57000 325 PHE C C 1
ATOM 8883 O O . PHE E 1 345 ? 89.56800 -62.97000 19.99900 1.000 26.33000 325 PHE C O 1
ATOM 8891 N N . LEU E 1 346 ? 88.64900 -61.37800 18.67300 1.000 25.41000 326 LEU C N 1
ATOM 8892 C CA . LEU E 1 346 ? 89.88900 -60.97900 18.01200 1.000 24.63000 326 LEU C CA 1
ATOM 8893 C C . LEU E 1 346 ? 90.30300 -59.60700 18.52800 1.000 28.00000 326 LEU C C 1
ATOM 8894 O O . LEU E 1 346 ? 89.62300 -58.60600 18.26100 1.000 29.64000 326 LEU C O 1
ATOM 8899 N N . SER E 1 347 ? 91.43400 -59.54600 19.22400 1.000 27.35000 327 SER C N 1
ATOM 8900 C CA . SER E 1 347 ? 91.89800 -58.27100 19.75000 1.000 26.76000 327 SER C CA 1
ATOM 8901 C C . SER E 1 347 ? 92.51400 -57.42300 18.64000 1.000 31.94000 327 SER C C 1
ATOM 8902 O O . SER E 1 347 ? 92.80500 -57.90200 17.54200 1.000 35.48000 327 SER C O 1
ATOM 8905 N N . ALA E 1 348 ? 92.72300 -56.14100 18.95300 1.000 28.48000 328 ALA C N 1
ATOM 8906 C CA . ALA E 1 348 ? 93.26000 -55.20500 17.97100 1.000 32.95000 328 ALA C CA 1
ATOM 8907 C C . ALA E 1 348 ? 94.68400 -55.56100 17.57200 1.000 32.41000 328 ALA C C 1
ATOM 8908 O O . ALA E 1 348 ? 95.09900 -55.28500 16.44000 1.000 34.70000 328 ALA C O 1
ATOM 8910 N N . ASP E 1 349 ? 95.44900 -56.15800 18.48100 1.000 29.16000 329 ASP C N 1
ATOM 8911 C CA . ASP E 1 349 ? 96.81000 -56.57100 18.17300 1.000 34.37000 329 ASP C CA 1
ATOM 8912 C C . ASP E 1 349 ? 96.89800 -58.01700 17.69400 1.000 32.24000 329 ASP C C 1
ATOM 8913 O O . ASP E 1 349 ? 98.00100 -58.57300 17.63800 1.000 35.51000 329 ASP C O 1
ATOM 8918 N N . SER E 1 350 ? 95.77600 -58.63100 17.33000 1.000 29.41000 330 SER C N 1
ATOM 8919 C CA . SER E 1 350 ? 95.76900 -59.98000 16.78500 1.000 27.32000 330 SER C CA 1
ATOM 8920 C C . SER E 1 350 ? 95.70800 -59.93700 15.26200 1.000 29.38000 330 SER C C 1
ATOM 8921 O O . SER E 1 350 ? 95.38700 -58.91500 14.65300 1.000 28.95000 330 SER C O 1
ATOM 8924 N N . TYR E 1 351 ? 96.05900 -61.07000 14.66200 1.000 26.01000 331 TYR C N 1
ATOM 8925 C CA . TYR E 1 351 ? 95.80900 -61.32500 13.25300 1.000 28.54000 331 TYR C CA 1
ATOM 8926 C C . TYR E 1 351 ? 94.31600 -61.25000 12.96300 1.000 30.79000 331 TYR C C 1
ATOM 8927 O O . TYR E 1 351 ? 93.49500 -61.80700 13.69800 1.000 27.45000 331 TYR C O 1
ATOM 8936 N N . HIS E 1 352 ? 93.96300 -60.55100 11.88400 1.000 28.02000 332 HIS C N 1
ATOM 8937 C CA . HIS E 1 352 ? 92.56900 -60.24700 11.58900 1.000 26.17000 332 HIS C CA 1
ATOM 8938 C C . HIS E 1 352 ? 92.02400 -60.94700 10.35500 1.000 32.76000 332 HIS C C 1
ATOM 8939 O O . HIS E 1 352 ? 90.87800 -60.67200 9.97200 1.000 27.85000 332 HIS C O 1
ATOM 8946 N N . CYS E 1 353 ? 92.79200 -61.82700 9.70800 1.000 27.92000 333 CYS C N 1
ATOM 8947 C CA . CYS E 1 353 ? 92.19000 -62.53500 8.59200 1.000 23.34000 333 CYS C CA 1
ATOM 8948 C C . CYS E 1 353 ? 91.44600 -63.77000 9.08400 1.000 28.66000 333 CYS C C 1
ATOM 8949 O O . CYS E 1 353 ? 91.47800 -64.12800 10.26700 1.000 29.90000 333 CYS C O 1
ATOM 8952 N N . TRP E 1 354 ? 90.73900 -64.40000 8.15300 1.000 25.52000 334 TRP C N 1
ATOM 8953 C CA . TRP E 1 354 ? 89.91700 -65.57100 8.40600 1.000 26.91000 334 TRP C CA 1
ATOM 8954 C C . TRP E 1 354 ? 90.46100 -66.75400 7.61900 1.000 33.55000 334 TRP C C 1
ATOM 8955 O O . TRP E 1 354 ? 90.71000 -66.63800 6.41100 1.000 29.18000 334 TRP C O 1
ATOM 8966 N N . ASN E 1 355 ? 90.59900 -67.89400 8.28900 1.000 29.40000 335 ASN C N 1
ATOM 8967 C CA . ASN E 1 355 ? 91.04300 -69.12800 7.65800 1.000 30.42000 335 ASN C CA 1
ATOM 8968 C C . ASN E 1 355 ? 89.92600 -70.16300 7.70200 1.000 31.57000 335 ASN C C 1
ATOM 8969 O O . ASN E 1 355 ? 89.14700 -70.22200 8.65900 1.000 30.84000 335 ASN C O 1
ATOM 8974 N N . ALA E 1 356 ? 89.84800 -70.98400 6.65900 1.000 26.06000 336 ALA C N 1
ATOM 8975 C CA . ALA E 1 356 ? 88.80500 -71.99500 6.58000 1.000 26.52000 336 ALA C CA 1
ATOM 8976 C C . ALA E 1 356 ? 88.89500 -72.95100 7.77100 1.000 33.47000 336 ALA C C 1
ATOM 8977 O O . ALA E 1 356 ? 89.94600 -73.58200 7.97000 1.000 31.53000 336 ALA C O 1
ATOM 8979 N N . PRO E 1 357 ? 87.84100 -73.07800 8.58700 1.000 32.40000 337 PRO C N 1
ATOM 8980 C CA . PRO E 1 357 ? 87.91300 -74.00000 9.73700 1.000 35.72000 337 PRO C CA 1
ATOM 8981 C C . PRO E 1 357 ? 87.80900 -75.46000 9.34100 1.000 35.94000 337 PRO C C 1
ATOM 8982 O O . PRO E 1 357 ? 88.25300 -76.33400 10.10100 1.000 28.33000 337 PRO C O 1
ATOM 8986 N N . VAL E 1 358 ? 87.18300 -75.74800 8.19700 1.000 30.62000 338 VAL C N 1
ATOM 8987 C CA . VAL E 1 358 ? 86.99200 -77.10200 7.70000 1.000 30.09000 338 VAL C CA 1
ATOM 8988 C C . VAL E 1 358 ? 87.20600 -77.09100 6.19200 1.000 36.95000 338 VAL C C 1
ATOM 8989 O O . VAL E 1 358 ? 87.34100 -76.03500 5.56500 1.000 31.00000 338 VAL C O 1
ATOM 8993 N N . THR E 1 359 ? 87.21900 -78.29100 5.61100 1.000 33.34000 339 THR C N 1
ATOM 8994 C CA . THR E 1 359 ? 87.19400 -78.47200 4.16200 1.000 30.45000 339 THR C CA 1
ATOM 8995 C C . THR E 1 359 ? 85.77300 -78.78600 3.72500 1.000 24.88000 339 THR C C 1
ATOM 8996 O O . THR E 1 359 ? 85.10600 -79.63500 4.32500 1.000 33.20000 339 THR C O 1
ATOM 9000 N N . GLY E 1 360 ? 85.31200 -78.11100 2.68100 1.000 29.64000 340 GLY C N 1
ATOM 9001 C CA . GLY E 1 360 ? 84.01800 -78.44000 2.12600 1.000 30.31000 340 GLY C CA 1
ATOM 9002 C C . GLY E 1 360 ? 83.59300 -77.42500 1.08600 1.000 27.27000 340 GLY C C 1
ATOM 9003 O O . GLY E 1 360 ? 84.36100 -76.54600 0.69100 1.000 36.94000 340 GLY C O 1
ATOM 9004 N N . LYS E 1 361 ? 82.34300 -77.56800 0.66500 1.000 34.15000 341 LYS C N 1
ATOM 9005 C CA . LYS E 1 361 ? 81.75800 -76.76500 -0.39800 1.000 40.35000 341 LYS C CA 1
ATOM 9006 C C . LYS E 1 361 ? 80.84800 -75.70100 0.20500 1.000 33.42000 341 LYS C C 1
ATOM 9007 O O . LYS E 1 361 ? 79.91300 -76.02600 0.94500 1.000 32.23000 341 LYS C O 1
ATOM 9013 N N . VAL E 1 362 ? 81.11300 -74.43900 -0.13400 1.000 36.25000 342 VAL C N 1
ATOM 9014 C CA . VAL E 1 362 ? 80.23300 -73.34300 0.27000 1.000 31.78000 342 VAL C CA 1
ATOM 9015 C C . VAL E 1 362 ? 78.86200 -73.52900 -0.36100 1.000 36.62000 342 VAL C C 1
ATOM 9016 O O . VAL E 1 362 ? 78.72600 -73.55800 -1.59100 1.000 39.30000 342 VAL C O 1
ATOM 9020 N N . VAL E 1 363 ? 77.83400 -73.63200 0.47700 1.000 31.58000 343 VAL C N 1
ATOM 9021 C CA . VAL E 1 363 ? 76.45300 -73.69800 0.01100 1.000 30.13000 343 VAL C CA 1
ATOM 9022 C C . VAL E 1 363 ? 75.66500 -72.42800 0.30800 1.000 38.84000 343 VAL C C 1
ATOM 9023 O O . VAL E 1 363 ? 74.51400 -72.31400 -0.14400 1.000 33.01000 343 VAL C O 1
ATOM 9027 N N . TYR E 1 364 ? 76.22700 -71.48300 1.05900 1.000 35.80000 344 TYR C N 1
ATOM 9028 C CA . TYR E 1 364 ? 75.53600 -70.23100 1.34200 1.000 34.51000 344 TYR C CA 1
ATOM 9029 C C . TYR E 1 364 ? 76.55900 -69.20100 1.79800 1.000 34.10000 344 TYR C C 1
ATOM 9030 O O . TYR E 1 364 ? 77.45700 -69.51700 2.58500 1.000 28.90000 344 TYR C O 1
ATOM 9039 N N . ARG E 1 365 ? 76.43000 -67.97800 1.28600 1.000 28.77000 345 ARG C N 1
ATOM 9040 C CA . ARG E 1 365 ? 77.26900 -66.87600 1.73800 1.000 28.82000 345 ARG C CA 1
ATOM 9041 C C . ARG E 1 365 ? 76.45600 -65.58900 1.71900 1.000 37.58000 345 ARG C C 1
ATOM 9042 O O . ARG E 1 365 ? 75.71200 -65.34400 0.76600 1.000 30.61000 345 ARG C O 1
ATOM 9050 N N . SER E 1 366 ? 76.60800 -64.76600 2.76000 1.000 29.11000 346 SER C N 1
ATOM 9051 C CA . SER E 1 366 ? 75.88400 -63.50000 2.81000 1.000 29.16000 346 SER C CA 1
ATOM 9052 C C . SER E 1 366 ? 76.68700 -62.44700 3.56700 1.000 28.83000 346 SER C C 1
ATOM 9053 O O . SER E 1 366 ? 77.65000 -62.74500 4.28000 1.000 27.31000 346 SER C O 1
ATOM 9056 N N . LEU E 1 367 ? 76.28800 -61.19500 3.35900 1.000 28.56000 347 LEU C N 1
ATOM 9057 C CA . LEU E 1 367 ? 76.69500 -60.05700 4.17100 1.000 28.53000 347 LEU C CA 1
ATOM 9058 C C . LEU E 1 367 ? 75.41800 -59.39500 4.66300 1.000 29.62000 347 LEU C C 1
ATOM 9059 O O . LEU E 1 367 ? 74.44200 -59.30000 3.91200 1.000 24.47000 347 LEU C O 1
ATOM 9064 N N . ILE E 1 368 ? 75.40200 -58.98400 5.93400 1.000 24.10000 348 ILE C N 1
ATOM 9065 C CA . ILE E 1 368 ? 74.21100 -58.42700 6.57300 1.000 23.22000 348 ILE C CA 1
ATOM 9066 C C . ILE E 1 368 ? 74.57600 -57.05400 7.12400 1.000 25.71000 348 ILE C C 1
ATOM 9067 O O . ILE E 1 368 ? 75.51400 -56.93500 7.92100 1.000 26.41000 348 ILE C O 1
ATOM 9072 N N . ASP E 1 369 ? 73.85400 -56.01900 6.68300 1.000 21.78000 349 ASP C N 1
ATOM 9073 C CA . ASP E 1 369 ? 74.00900 -54.68600 7.24400 1.000 22.89000 349 ASP C CA 1
ATOM 9074 C C . ASP E 1 369 ? 73.49600 -54.67100 8.68000 1.000 17.03000 349 ASP C C 1
ATOM 9075 O O . ASP E 1 369 ? 72.59300 -55.42900 9.04300 1.000 21.39000 349 ASP C O 1
ATOM 9080 N N . GLY E 1 370 ? 74.04600 -53.77400 9.48600 1.000 21.74000 350 GLY C N 1
ATOM 9081 C CA . GLY E 1 370 ? 73.56600 -53.68200 10.85700 1.000 21.97000 350 GLY C CA 1
ATOM 9082 C C . GLY E 1 370 ? 74.20700 -52.58200 11.67300 1.000 23.57000 350 GLY C C 1
ATOM 9083 O O . GLY E 1 370 ? 74.64900 -51.56400 11.12900 1.000 21.74000 350 GLY C O 1
ATOM 9084 N N . THR E 1 371 ? 74.28300 -52.78900 12.98300 1.000 18.31000 351 THR C N 1
ATOM 9085 C CA . THR E 1 371 ? 74.75900 -51.75700 13.88800 1.000 20.69000 351 THR C CA 1
ATOM 9086 C C . THR E 1 371 ? 76.28600 -51.71700 13.93600 1.000 20.78000 351 THR C C 1
ATOM 9087 O O . THR E 1 371 ? 76.98300 -52.60000 13.41700 1.000 21.40000 351 THR C O 1
ATOM 9091 N N . TYR E 1 372 ? 76.79700 -50.67300 14.59600 1.000 19.52000 352 TYR C N 1
ATOM 9092 C CA . TYR E 1 372 ? 78.22100 -50.48400 14.86300 1.000 17.50000 352 TYR C CA 1
ATOM 9093 C C . TYR E 1 372 ? 78.51600 -50.24000 16.33800 1.000 22.98000 352 TYR C C 1
ATOM 9094 O O . TYR E 1 372 ? 79.45500 -50.82800 16.89100 1.000 23.71000 352 TYR C O 1
ATOM 9103 N N . PHE E 1 373 ? 77.74700 -49.35800 16.98000 1.000 23.40000 353 PHE C N 1
ATOM 9104 C CA . PHE E 1 373 ? 77.99300 -48.98000 18.36700 1.000 17.66000 353 PHE C CA 1
ATOM 9105 C C . PHE E 1 373 ? 76.80600 -49.32300 19.25800 1.000 20.47000 353 PHE C C 1
ATOM 9106 O O . PHE E 1 373 ? 76.54800 -48.63000 20.24500 1.000 21.25000 353 PHE C O 1
ATOM 9114 N N . ALA E 1 374 ? 76.08600 -50.39700 18.93000 1.000 19.12000 354 ALA C N 1
ATOM 9115 C CA . ALA E 1 374 ? 74.98600 -50.88700 19.75200 1.000 18.32000 354 ALA C CA 1
ATOM 9116 C C . ALA E 1 374 ? 75.49800 -51.89000 20.77900 1.000 24.49000 354 ALA C C 1
ATOM 9117 O O . ALA E 1 374 ? 76.14700 -52.87900 20.42000 1.000 21.10000 354 ALA C O 1
ATOM 9119 N N . GLU E 1 375 ? 75.19600 -51.63900 22.05000 1.000 19.31000 355 GLU C N 1
ATOM 9120 C CA . GLU E 1 375 ? 75.58400 -52.52300 23.13900 1.000 19.97000 355 GLU C CA 1
ATOM 9121 C C . GLU E 1 375 ? 74.38300 -52.72500 24.04900 1.000 22.76000 355 GLU C C 1
ATOM 9122 O O . GLU E 1 375 ? 73.35200 -52.06100 23.90200 1.000 21.41000 355 GLU C O 1
ATOM 9128 N N . THR E 1 376 ? 74.51800 -53.65500 24.99700 1.000 21.45000 356 THR C N 1
ATOM 9129 C CA . THR E 1 376 ? 73.39700 -53.99300 25.86000 1.000 22.61000 356 THR C CA 1
ATOM 9130 C C . THR E 1 376 ? 73.16800 -52.91000 26.91000 1.000 16.44000 356 THR C C 1
ATOM 9131 O O . THR E 1 376 ? 74.03000 -52.08300 27.19500 1.000 18.42000 356 THR C O 1
ATOM 9135 N N . ALA E 1 377 ? 71.96900 -52.93600 27.49300 1.000 22.08000 357 ALA C N 1
ATOM 9136 C CA . ALA E 1 377 ? 71.69600 -52.11200 28.65900 1.000 20.75000 357 ALA C CA 1
ATOM 9137 C C . ALA E 1 377 ? 72.57600 -52.52100 29.83500 1.000 21.04000 357 ALA C C 1
ATOM 9138 O O . ALA E 1 377 ? 73.00200 -51.66300 30.61300 1.000 18.87000 357 ALA C O 1
ATOM 9140 N N . ALA E 1 378 ? 72.85700 -53.82400 29.98100 1.000 19.37000 358 ALA C N 1
ATOM 9141 C CA . ALA E 1 378 ? 73.75100 -54.25900 31.05300 1.000 21.51000 358 ALA C CA 1
ATOM 9142 C C . ALA E 1 378 ? 75.13400 -53.64000 30.90900 1.000 22.78000 358 ALA C C 1
ATOM 9143 O O . ALA E 1 378 ? 75.81900 -53.42700 31.91300 1.000 19.85000 358 ALA C O 1
ATOM 9145 N N . ALA E 1 379 ? 75.55200 -53.33000 29.67400 1.000 19.24000 359 ALA C N 1
ATOM 9146 C CA . ALA E 1 379 ? 76.83800 -52.71100 29.38600 1.000 19.17000 359 ALA C CA 1
ATOM 9147 C C . ALA E 1 379 ? 76.82700 -51.19600 29.54000 1.000 18.89000 359 ALA C C 1
ATOM 9148 O O . ALA E 1 379 ? 77.86500 -50.55900 29.33900 1.000 20.82000 359 ALA C O 1
ATOM 9150 N N . GLY E 1 380 ? 75.69100 -50.59500 29.89100 1.000 20.86000 360 GLY C N 1
ATOM 9151 C CA . GLY E 1 380 ? 75.57500 -49.15700 29.95300 1.000 18.98000 360 GLY C CA 1
ATOM 9152 C C . GLY E 1 380 ? 75.59000 -48.63700 31.38300 1.000 22.13000 360 GLY C C 1
ATOM 9153 O O . GLY E 1 380 ? 75.77400 -49.37700 32.34800 1.000 19.19000 360 GLY C O 1
ATOM 9154 N N . PHE E 1 381 ? 75.39800 -47.32400 31.49400 1.000 22.24000 361 PHE C N 1
ATOM 9155 C CA . PHE E 1 381 ? 75.29000 -46.69900 32.80500 1.000 24.17000 361 PHE C CA 1
ATOM 9156 C C . PHE E 1 381 ? 74.15900 -47.34100 33.59500 1.000 23.39000 361 PHE C C 1
ATOM 9157 O O . PHE E 1 381 ? 73.09400 -47.65000 33.05000 1.000 21.41000 361 PHE C O 1
ATOM 9165 N N . GLY E 1 382 ? 74.42000 -47.59100 34.87600 1.000 25.17000 362 GLY C N 1
ATOM 9166 C CA . GLY E 1 382 ? 73.48000 -48.27700 35.73900 1.000 24.46000 362 GLY C CA 1
ATOM 9167 C C . GLY E 1 382 ? 73.30500 -49.75000 35.45200 1.000 28.51000 362 GLY C C 1
ATOM 9168 O O . GLY E 1 382 ? 72.47400 -50.39700 36.10200 1.000 24.07000 362 GLY C O 1
ATOM 9169 N N . GLY E 1 383 ? 74.04500 -50.30800 34.48300 1.000 22.68000 363 GLY C N 1
ATOM 9170 C CA . GLY E 1 383 ? 73.88700 -51.70600 34.15000 1.000 20.02000 363 GLY C CA 1
ATOM 9171 C C . GLY E 1 383 ? 74.73900 -52.62900 35.01300 1.000 23.80000 363 GLY C C 1
ATOM 9172 O O . GLY E 1 383 ? 75.73900 -52.23600 35.61300 1.000 24.03000 363 GLY C O 1
ATOM 9173 N N . SER E 1 384 ? 74.33200 -53.89300 35.06100 1.000 22.91000 364 SER C N 1
ATOM 9174 C CA . SER E 1 384 ? 75.01600 -54.85500 35.91800 1.000 24.74000 364 SER C CA 1
ATOM 9175 C C . SER E 1 384 ? 76.44100 -55.15400 35.46400 1.000 26.49000 364 SER C C 1
ATOM 9176 O O . SER E 1 384 ? 77.19500 -55.78200 36.21900 1.000 25.35000 364 SER C O 1
ATOM 9179 N N . ASN E 1 385 ? 76.82700 -54.73300 34.26200 1.000 24.19000 365 ASN C N 1
ATOM 9180 C CA . ASN E 1 385 ? 78.20300 -54.87200 33.81600 1.000 22.32000 365 ASN C CA 1
ATOM 9181 C C . ASN E 1 385 ? 78.62200 -53.63500 33.03700 1.000 23.78000 365 ASN C C 1
ATOM 9182 O O . ASN E 1 385 ? 79.30700 -53.72200 32.00800 1.000 22.34000 365 ASN C O 1
ATOM 9187 N N . GLY E 1 386 ? 78.21300 -52.46000 33.51700 1.000 21.87000 366 GLY C N 1
ATOM 9188 C CA . GLY E 1 386 ? 78.41900 -51.23800 32.76800 1.000 20.02000 366 GLY C CA 1
ATOM 9189 C C . GLY E 1 386 ? 78.85500 -50.07800 33.63500 1.000 25.10000 366 GLY C C 1
ATOM 9190 O O . GLY E 1 386 ? 78.86300 -50.15900 34.86800 1.000 24.73000 366 GLY C O 1
ATOM 9191 N N . PRO E 1 387 ? 79.23800 -48.96700 32.99600 1.000 23.65000 367 PRO C N 1
ATOM 9192 C CA . PRO E 1 387 ? 79.31000 -48.77200 31.54200 1.000 22.70000 367 PRO C CA 1
ATOM 9193 C C . PRO E 1 387 ? 80.58200 -49.40300 30.97300 1.000 23.79000 367 PRO C C 1
ATOM 9194 O O . PRO E 1 387 ? 81.65300 -49.27800 31.55500 1.000 21.75000 367 PRO C O 1
ATOM 9198 N N . ASP E 1 388 ? 80.47800 -50.11100 29.85900 1.000 18.90000 368 ASP C N 1
ATOM 9199 C CA . ASP E 1 388 ? 81.63400 -50.72300 29.21500 1.000 19.24000 368 ASP C CA 1
ATOM 9200 C C . ASP E 1 388 ? 82.61500 -49.65300 28.73600 1.000 22.41000 368 ASP C C 1
ATOM 9201 O O . ASP E 1 388 ? 82.24600 -48.81000 27.90100 1.000 21.66000 368 ASP C O 1
ATOM 9206 N N . PRO E 1 389 ? 83.85600 -49.64000 29.24000 1.000 21.98000 369 PRO C N 1
ATOM 9207 C CA . PRO E 1 389 ? 84.86500 -48.70200 28.72900 1.000 22.21000 369 PRO C CA 1
ATOM 9208 C C . PRO E 1 389 ? 85.31300 -49.01200 27.30300 1.000 20.72000 369 PRO C C 1
ATOM 9209 O O . PRO E 1 389 ? 86.04300 -48.20600 26.70200 1.000 21.84000 369 PRO C O 1
ATOM 9213 N N . ALA E 1 390 ? 84.92200 -50.15400 26.75500 1.000 19.48000 370 ALA C N 1
ATOM 9214 C CA . ALA E 1 390 ? 85.27100 -50.50400 25.38600 1.000 27.07000 370 ALA C CA 1
ATOM 9215 C C . ALA E 1 390 ? 84.10300 -51.21000 24.71600 1.000 21.68000 370 ALA C C 1
ATOM 9216 O O . ALA E 1 390 ? 84.24000 -52.30600 24.18100 1.000 22.38000 370 ALA C O 1
ATOM 9218 N N . GLY E 1 391 ? 82.92000 -50.60000 24.75400 1.000 20.86000 371 GLY C N 1
ATOM 9219 C CA . GLY E 1 391 ? 81.77500 -51.17800 24.08800 1.000 19.63000 371 GLY C CA 1
ATOM 9220 C C . GLY E 1 391 ? 82.07500 -51.37400 22.61300 1.000 20.23000 371 GLY C C 1
ATOM 9221 O O . GLY E 1 391 ? 82.72900 -50.53600 21.99000 1.000 21.36000 371 GLY C O 1
ATOM 9222 N N . PRO E 1 392 ? 81.59700 -52.48200 22.02000 1.000 20.41000 372 PRO C N 1
ATOM 9223 C CA . PRO E 1 392 ? 80.71400 -53.51400 22.58800 1.000 18.03000 372 PRO C CA 1
ATOM 9224 C C . PRO E 1 392 ? 81.42300 -54.76400 23.13600 1.000 20.13000 372 PRO C C 1
ATOM 9225 O O . PRO E 1 392 ? 80.89200 -55.87100 23.02800 1.000 18.74000 372 PRO C O 1
ATOM 9229 N N . ASP E 1 393 ? 82.57900 -54.58900 23.78500 1.000 24.43000 373 ASP C N 1
ATOM 9230 C CA . ASP E 1 393 ? 83.35200 -55.71100 24.32700 1.000 23.12000 373 ASP C CA 1
ATOM 9231 C C . ASP E 1 393 ? 82.49900 -56.69300 25.14000 1.000 24.94000 373 ASP C C 1
ATOM 9232 O O . ASP E 1 393 ? 82.48100 -57.90000 24.86100 1.000 21.59000 373 ASP C O 1
ATOM 9237 N N . VAL E 1 394 ? 81.79000 -56.20300 26.16400 1.000 21.69000 374 VAL C N 1
ATOM 9238 C CA . VAL E 1 394 ? 81.05000 -57.12900 27.02200 1.000 19.94000 374 VAL C CA 1
ATOM 9239 C C . VAL E 1 394 ? 79.68000 -57.44800 26.42600 1.000 20.14000 374 VAL C C 1
ATOM 9240 O O . VAL E 1 394 ? 78.87300 -58.14400 27.04800 1.000 24.75000 374 VAL C O 1
ATOM 9244 N N . SER E 1 395 ? 79.41500 -56.98700 25.20000 1.000 20.59000 375 SER C N 1
ATOM 9245 C CA . SER E 1 395 ? 78.15900 -57.26500 24.50900 1.000 20.33000 375 SER C CA 1
ATOM 9246 C C . SER E 1 395 ? 78.34500 -58.15800 23.27800 1.000 22.50000 375 SER C C 1
ATOM 9247 O O . SER E 1 395 ? 77.51700 -58.12900 22.36300 1.000 20.71000 375 SER C O 1
ATOM 9250 N N . GLN E 1 396 ? 79.40400 -58.97300 23.24200 1.000 21.21000 376 GLN C N 1
ATOM 9251 C CA . GLN E 1 396 ? 79.73300 -59.68200 22.00200 1.000 20.42000 376 GLN C CA 1
ATOM 9252 C C . GLN E 1 396 ? 78.66800 -60.69700 21.60600 1.000 21.73000 376 GLN C C 1
ATOM 9253 O O . GLN E 1 396 ? 78.39900 -60.87700 20.41100 1.000 24.42000 376 GLN C O 1
ATOM 9259 N N . ARG E 1 397 ? 78.06100 -61.39100 22.57100 1.000 18.38000 377 ARG C N 1
ATOM 9260 C CA . ARG E 1 397 ? 76.99600 -62.32300 22.20600 1.000 19.25000 377 ARG C CA 1
ATOM 9261 C C . ARG E 1 397 ? 75.80900 -61.57300 21.60600 1.000 23.00000 377 ARG C C 1
ATOM 9262 O O . ARG E 1 397 ? 75.25800 -61.98100 20.57900 1.000 23.84000 377 ARG C O 1
ATOM 9270 N N . TYR E 1 398 ? 75.42800 -60.45400 22.23100 1.000 22.47000 378 TYR C N 1
ATOM 9271 C CA . TYR E 1 398 ? 74.30000 -59.64300 21.77300 1.000 21.40000 378 TYR C CA 1
ATOM 9272 C C . TYR E 1 398 ? 74.46600 -59.18800 20.32600 1.000 20.54000 378 TYR C C 1
ATOM 9273 O O . TYR E 1 398 ? 73.54100 -59.31700 19.51700 1.000 20.04000 378 TYR C O 1
ATOM 9282 N N . ILE E 1 399 ? 75.62700 -58.62600 19.98500 1.000 21.38000 379 ILE C N 1
ATOM 9283 C CA . ILE E 1 399 ? 75.78700 -58.03300 18.65800 1.000 19.02000 379 ILE C CA 1
ATOM 9284 C C . ILE E 1 399 ? 75.82800 -59.06000 17.53300 1.000 22.93000 379 ILE C C 1
ATOM 9285 O O . ILE E 1 399 ? 75.71200 -58.66800 16.36500 1.000 23.83000 379 ILE C O 1
ATOM 9290 N N . THR E 1 400 ? 75.96400 -60.36200 17.83200 1.000 20.96000 380 THR C N 1
ATOM 9291 C CA . THR E 1 400 ? 75.87100 -61.34100 16.75300 1.000 22.13000 380 THR C CA 1
ATOM 9292 C C . THR E 1 400 ? 74.49100 -61.33400 16.12100 1.000 24.84000 380 THR C C 1
ATOM 9293 O O . THR E 1 400 ? 74.32000 -61.87600 15.02600 1.000 24.02000 380 THR C O 1
ATOM 9297 N N . HIS E 1 401 ? 73.50400 -60.73600 16.78600 1.000 21.40000 381 HIS C N 1
ATOM 9298 C CA . HIS E 1 401 ? 72.15200 -60.70800 16.25700 1.000 22.30000 381 HIS C CA 1
ATOM 9299 C C . HIS E 1 401 ? 71.81800 -59.42700 15.49900 1.000 22.03000 381 HIS C C 1
ATOM 9300 O O . HIS E 1 401 ? 70.79400 -59.40100 14.80700 1.000 25.53000 381 HIS C O 1
ATOM 9307 N N . ILE E 1 402 ? 72.64900 -58.38000 15.58700 1.000 19.11000 382 ILE C N 1
ATOM 9308 C CA . ILE E 1 402 ? 72.26900 -57.07100 15.04800 1.000 24.17000 382 ILE C CA 1
ATOM 9309 C C . ILE E 1 402 ? 73.40600 -56.32800 14.35100 1.000 23.98000 382 ILE C C 1
ATOM 9310 O O . ILE E 1 402 ? 73.15900 -55.38200 13.59500 1.000 25.08000 382 ILE C O 1
ATOM 9315 N N . ALA E 1 403 ? 74.65400 -56.70000 14.61400 1.000 19.89000 383 ALA C N 1
ATOM 9316 C CA . ALA E 1 403 ? 75.74400 -55.91000 14.06200 1.000 19.63000 383 ALA C CA 1
ATOM 9317 C C . ALA E 1 403 ? 75.98700 -56.24900 12.59100 1.000 20.85000 383 ALA C C 1
ATOM 9318 O O . ALA E 1 403 ? 75.58700 -57.30500 12.09300 1.000 23.75000 383 ALA C O 1
ATOM 9320 N N . ALA E 1 404 ? 76.65600 -55.32600 11.89900 1.000 20.26000 384 ALA C N 1
ATOM 9321 C CA . ALA E 1 404 ? 77.19800 -55.63500 10.58000 1.000 24.25000 384 ALA C CA 1
ATOM 9322 C C . ALA E 1 404 ? 77.99500 -56.92900 10.66300 1.000 26.94000 384 ALA C C 1
ATOM 9323 O O . ALA E 1 404 ? 78.84400 -57.08200 11.54600 1.000 24.50000 384 ALA C O 1
ATOM 9325 N N . ARG E 1 405 ? 77.71500 -57.86700 9.75400 1.000 25.66000 385 ARG C N 1
ATOM 9326 C CA . ARG E 1 405 ? 78.27700 -59.21000 9.88700 1.000 24.23000 385 ARG C CA 1
ATOM 9327 C C . ARG E 1 405 ? 78.18600 -59.94800 8.55100 1.000 25.34000 385 ARG C C 1
ATOM 9328 O O . ARG E 1 405 ? 77.63600 -59.43700 7.57000 1.000 24.60000 385 ARG C O 1
ATOM 9336 N N . GLY E 1 406 ? 78.73900 -61.16500 8.52400 1.000 26.52000 386 GLY C N 1
ATOM 9337 C CA . GLY E 1 406 ? 78.61900 -62.03200 7.36500 1.000 23.87000 386 GLY C CA 1
ATOM 9338 C C . GLY E 1 406 ? 78.31800 -63.45400 7.80400 1.000 29.23000 386 GLY C C 1
ATOM 9339 O O . GLY E 1 406 ? 78.48900 -63.81200 8.97400 1.000 25.59000 386 GLY C O 1
ATOM 9340 N N . VAL E 1 407 ? 77.86100 -64.26600 6.84700 1.000 23.74000 387 VAL C N 1
ATOM 9341 C CA . VAL E 1 407 ? 77.51100 -65.66400 7.09400 1.000 20.37000 387 VAL C CA 1
ATOM 9342 C C . VAL E 1 407 ? 78.11400 -66.52400 5.98700 1.000 34.49000 387 VAL C C 1
ATOM 9343 O O . VAL E 1 407 ? 77.91400 -66.24000 4.80000 1.000 26.22000 387 VAL C O 1
ATOM 9347 N N . LEU E 1 408 ? 78.83800 -67.57900 6.37100 1.000 27.72000 388 LEU C N 1
ATOM 9348 C CA . LEU E 1 408 ? 79.30700 -68.59400 5.42500 1.000 26.51000 388 LEU C CA 1
ATOM 9349 C C . LEU E 1 408 ? 78.90300 -69.97000 5.93200 1.000 31.00000 388 LEU C C 1
ATOM 9350 O O . LEU E 1 408 ? 79.11100 -70.28400 7.11000 1.000 30.37000 388 LEU C O 1
ATOM 9355 N N . ILE E 1 409 ? 78.31200 -70.78600 5.06100 1.000 27.77000 389 ILE C N 1
ATOM 9356 C CA . ILE E 1 409 ? 77.90000 -72.13800 5.42200 1.000 28.27000 389 ILE C CA 1
ATOM 9357 C C . ILE E 1 409 ? 78.57200 -73.12000 4.47100 1.000 37.41000 389 ILE C C 1
ATOM 9358 O O . ILE E 1 409 ? 78.46000 -72.98700 3.24600 1.000 32.81000 389 ILE C O 1
ATOM 9363 N N . VAL E 1 410 ? 79.26600 -74.10200 5.04200 1.000 34.12000 390 VAL C N 1
ATOM 9364 C CA . VAL E 1 410 ? 80.13400 -75.01500 4.30900 1.000 35.15000 390 VAL C CA 1
ATOM 9365 C C . VAL E 1 410 ? 79.62100 -76.43600 4.50200 1.000 38.53000 390 VAL C C 1
ATOM 9366 O O . VAL E 1 410 ? 79.38100 -76.86800 5.63700 1.000 32.29000 390 VAL C O 1
ATOM 9370 N N . ASP E 1 411 ? 79.47200 -77.16500 3.39800 1.000 39.64000 391 ASP C N 1
ATOM 9371 C CA . ASP E 1 411 ? 79.05200 -78.56300 3.43100 1.000 39.04000 391 ASP C CA 1
ATOM 9372 C C . ASP E 1 411 ? 80.30300 -79.43500 3.45200 1.000 38.04000 391 ASP C C 1
ATOM 9373 O O . ASP E 1 411 ? 81.06700 -79.45600 2.48300 1.000 37.51000 391 ASP C O 1
ATOM 9378 N N . THR E 1 412 ? 80.52700 -80.13000 4.57100 1.000 37.33000 392 THR C N 1
ATOM 9379 C CA . THR E 1 412 ? 81.64600 -81.05400 4.70200 1.000 36.19000 392 THR C CA 1
ATOM 9380 C C . THR E 1 412 ? 81.29800 -82.46400 4.25600 1.000 37.73000 392 THR C C 1
ATOM 9381 O O . THR E 1 412 ? 82.19100 -83.31600 4.21800 1.000 38.19000 392 THR C O 1
ATOM 9385 N N . ASN E 1 413 ? 80.02200 -82.73800 3.97400 1.000 40.44000 393 ASN C N 1
ATOM 9386 C CA . ASN E 1 413 ? 79.57100 -84.05300 3.52000 1.000 40.32000 393 ASN C CA 1
ATOM 9387 C C . ASN E 1 413 ? 79.83900 -84.18600 2.02000 1.000 44.19000 393 ASN C C 1
ATOM 9388 O O . ASN E 1 413 ? 78.94600 -84.40800 1.20200 1.000 45.00000 393 ASN C O 1
ATOM 9393 N N . VAL E 1 414 ? 81.11400 -84.00100 1.67100 1.000 49.10000 394 VAL C N 1
ATOM 9394 C CA . VAL E 1 414 ? 81.58600 -84.00300 0.29500 1.000 49.80000 394 VAL C CA 1
ATOM 9395 C C . VAL E 1 414 ? 82.92300 -84.73000 0.24400 1.000 52.64000 394 VAL C C 1
ATOM 9396 O O . VAL E 1 414 ? 83.53700 -85.03100 1.26900 1.000 51.92000 394 VAL C O 1
ATOM 9400 N N . THR E 1 415 ? 83.37400 -84.98600 -0.98000 1.000 55.44000 395 THR C N 1
ATOM 9401 C CA . THR E 1 415 ? 84.65000 -85.64800 -1.21000 1.000 52.03000 395 THR C CA 1
ATOM 9402 C C . THR E 1 415 ? 85.79500 -84.81300 -0.65200 1.000 46.53000 395 THR C C 1
ATOM 9403 O O . THR E 1 415 ? 85.95600 -83.64300 -1.00900 1.000 48.11000 395 THR C O 1
ATOM 9407 N N . GLY E 1 416 ? 86.59500 -85.42100 0.22300 1.000 47.09000 396 GLY C N 1
ATOM 9408 C CA . GLY E 1 416 ? 87.66400 -84.72100 0.89900 1.000 47.66000 396 GLY C CA 1
ATOM 9409 C C . GLY E 1 416 ? 87.27000 -84.08000 2.21400 1.000 46.92000 396 GLY C C 1
ATOM 9410 O O . GLY E 1 416 ? 88.15300 -83.61100 2.94500 1.000 37.26000 396 GLY C O 1
ATOM 9411 N N . GLY E 1 417 ? 85.97900 -84.05100 2.54000 1.000 44.68000 397 GLY C N 1
ATOM 9412 C CA . GLY E 1 417 ? 85.52500 -83.41900 3.75900 1.000 47.66000 397 GLY C CA 1
ATOM 9413 C C . GLY E 1 417 ? 85.41200 -84.37800 4.93400 1.000 49.73000 397 GLY C C 1
ATOM 9414 O O . GLY E 1 417 ? 85.33500 -85.59500 4.76900 1.000 43.77000 397 GLY C O 1
ATOM 9415 N N . ALA E 1 418 ? 85.38700 -83.80000 6.14000 1.000 40.13000 398 ALA C N 1
ATOM 9416 C CA . ALA E 1 418 ? 85.36200 -84.58600 7.36500 1.000 36.22000 398 ALA C CA 1
ATOM 9417 C C . ALA E 1 418 ? 84.02700 -85.27300 7.60000 1.000 38.54000 398 ALA C C 1
ATOM 9418 O O . ALA E 1 418 ? 83.92200 -86.06600 8.54000 1.000 40.89000 398 ALA C O 1
ATOM 9420 N N . LYS E 1 419 ? 83.01200 -84.97800 6.78800 1.000 37.95000 399 LYS C N 1
ATOM 9421 C CA . LYS E 1 419 ? 81.69100 -85.60100 6.90300 1.000 37.67000 399 LYS C CA 1
ATOM 9422 C C . LYS E 1 419 ? 81.02800 -85.27600 8.24700 1.000 38.93000 399 LYS C C 1
ATOM 9423 O O . LYS E 1 419 ? 80.48600 -86.15000 8.92900 1.000 42.73000 399 LYS C O 1
ATOM 9429 N N . ILE E 1 420 ? 81.05500 -83.99800 8.62000 1.000 35.98000 400 ILE C N 1
ATOM 9430 C CA . ILE E 1 420 ? 80.38100 -83.55900 9.83800 1.000 35.20000 400 ILE C CA 1
ATOM 9431 C C . ILE E 1 420 ? 79.23800 -82.61400 9.48400 1.000 41.69000 400 ILE C C 1
ATOM 9432 O O . ILE E 1 420 ? 78.89100 -81.72300 10.26400 1.000 38.36000 400 ILE C O 1
ATOM 9437 N N . GLY E 1 421 ? 78.64000 -82.80000 8.30900 1.000 39.13000 401 GLY C N 1
ATOM 9438 C CA . GLY E 1 421 ? 77.49900 -81.97700 7.94800 1.000 37.31000 401 GLY C CA 1
ATOM 9439 C C . GLY E 1 421 ? 77.89000 -80.54100 7.62400 1.000 34.06000 401 GLY C C 1
ATOM 9440 O O . GLY E 1 421 ? 78.98300 -80.25500 7.12300 1.000 32.38000 401 GLY C O 1
ATOM 9441 N N . LEU E 1 422 ? 76.97900 -79.61900 7.93300 1.000 31.82000 402 LEU C N 1
ATOM 9442 C CA . LEU E 1 422 ? 77.16600 -78.21000 7.61800 1.000 29.22000 402 LEU C CA 1
ATOM 9443 C C . LEU E 1 422 ? 77.79100 -77.47200 8.79400 1.000 28.62000 402 LEU C C 1
ATOM 9444 O O . LEU E 1 422 ? 77.39100 -77.66600 9.94300 1.000 33.11000 402 LEU C O 1
ATOM 9449 N N . VAL E 1 423 ? 78.77300 -76.62600 8.48900 1.000 30.28000 403 VAL C N 1
ATOM 9450 C CA . VAL E 1 423 ? 79.48300 -75.80900 9.46400 1.000 27.15000 403 VAL C CA 1
ATOM 9451 C C . VAL E 1 423 ? 79.26400 -74.34800 9.09300 1.000 31.93000 403 VAL C C 1
ATOM 9452 O O . VAL E 1 423 ? 79.45100 -73.96300 7.93400 1.000 30.23000 403 VAL C O 1
ATOM 9456 N N . GLY E 1 424 ? 78.84700 -73.54500 10.06600 1.000 30.47000 404 GLY C N 1
ATOM 9457 C CA . GLY E 1 424 ? 78.62100 -72.12700 9.85300 1.000 25.06000 404 GLY C CA 1
ATOM 9458 C C . GLY E 1 424 ? 79.77700 -71.30300 10.39600 1.000 27.40000 404 GLY C C 1
ATOM 9459 O O . GLY E 1 424 ? 80.34700 -71.62300 11.44100 1.000 29.90000 404 GLY C O 1
ATOM 9460 N N . PHE E 1 425 ? 80.12100 -70.24600 9.66700 1.000 21.89000 405 PHE C N 1
ATOM 9461 C CA . PHE E 1 425 ? 81.12500 -69.28500 10.10600 1.000 25.03000 405 PHE C CA 1
ATOM 9462 C C . PHE E 1 425 ? 80.49700 -67.90000 10.02800 1.000 33.33000 405 PHE C C 1
ATOM 9463 O O . PHE E 1 425 ? 80.08000 -67.47000 8.94900 1.000 27.55000 405 PHE C O 1
ATOM 9471 N N . VAL E 1 426 ? 80.40400 -67.22000 11.17000 1.000 27.18000 406 VAL C N 1
ATOM 9472 C CA . VAL E 1 426 ? 79.71700 -65.93000 11.24600 1.000 23.97000 406 VAL C CA 1
ATOM 9473 C C . VAL E 1 426 ? 80.66900 -64.87300 11.79800 1.000 27.50000 406 VAL C C 1
ATOM 9474 O O . VAL E 1 426 ? 80.73700 -64.68400 13.02100 1.000 26.36000 406 VAL C O 1
ATOM 9478 N N . PRO E 1 427 ? 81.41900 -64.17100 10.95000 1.000 21.49000 407 PRO C N 1
ATOM 9479 C CA . PRO E 1 427 ? 82.19600 -63.02300 11.42800 1.000 23.22000 407 PRO C CA 1
ATOM 9480 C C . PRO E 1 427 ? 81.28100 -61.84100 11.72000 1.000 27.33000 407 PRO C C 1
ATOM 9481 O O . PRO E 1 427 ? 80.33900 -61.56900 10.97000 1.000 22.33000 407 PRO C O 1
ATOM 9485 N N . VAL E 1 428 ? 81.56700 -61.13400 12.81900 1.000 22.56000 408 VAL C N 1
ATOM 9486 C CA . VAL E 1 428 ? 80.68500 -60.09200 13.34000 1.000 20.82000 408 VAL C CA 1
ATOM 9487 C C . VAL E 1 428 ? 81.50500 -58.84100 13.63100 1.000 22.54000 408 VAL C C 1
ATOM 9488 O O . VAL E 1 428 ? 82.48600 -58.89000 14.38300 1.000 22.58000 408 VAL C O 1
ATOM 9492 N N . GLY E 1 429 ? 81.09500 -57.71500 13.05600 1.000 22.87000 409 GLY C N 1
ATOM 9493 C CA . GLY E 1 429 ? 81.81300 -56.48000 13.29300 1.000 19.52000 409 GLY C CA 1
ATOM 9494 C C . GLY E 1 429 ? 81.70600 -56.00600 14.73400 1.000 22.74000 409 GLY C C 1
ATOM 9495 O O . GLY E 1 429 ? 80.79000 -56.35800 15.48000 1.000 22.60000 409 GLY C O 1
ATOM 9496 N N . MET E 1 430 ? 82.68000 -55.19300 15.13400 1.000 20.39000 410 MET C N 1
ATOM 9497 C CA . MET E 1 430 ? 82.63400 -54.48900 16.41400 1.000 24.03000 410 MET C CA 1
ATOM 9498 C C . MET E 1 430 ? 83.06700 -53.05700 16.15800 1.000 20.70000 410 MET C C 1
ATOM 9499 O O . MET E 1 430 ? 84.20500 -52.83200 15.74200 1.000 23.25000 410 MET C O 1
ATOM 9504 N N . SER E 1 431 ? 82.16700 -52.09500 16.39200 1.000 20.49000 411 SER C N 1
ATOM 9505 C CA . SER E 1 431 ? 82.50100 -50.66400 16.28400 1.000 22.25000 411 SER C CA 1
ATOM 9506 C C . SER E 1 431 ? 83.08000 -50.42200 14.89100 1.000 21.89000 411 SER C C 1
ATOM 9507 O O . SER E 1 431 ? 82.51400 -50.92000 13.90700 1.000 23.56000 411 SER C O 1
ATOM 9510 N N . GLU E 1 432 ? 84.18900 -49.68900 14.75300 1.000 21.62000 412 GLU C N 1
ATOM 9511 C CA . GLU E 1 432 ? 84.71400 -49.37600 13.43400 1.000 23.27000 412 GLU C CA 1
ATOM 9512 C C . GLU E 1 432 ? 85.64800 -50.45800 12.89300 1.000 24.56000 412 GLU C C 1
ATOM 9513 O O . GLU E 1 432 ? 86.42100 -50.18000 11.97100 1.000 25.50000 412 GLU C O 1
ATOM 9519 N N . VAL E 1 433 ? 85.60400 -51.67500 13.44800 1.000 22.23000 413 VAL C N 1
ATOM 9520 C CA . VAL E 1 433 ? 86.18800 -52.83800 12.77600 1.000 22.14000 413 VAL C CA 1
ATOM 9521 C C . VAL E 1 433 ? 85.02100 -53.72000 12.36300 1.000 23.64000 413 VAL C C 1
ATOM 9522 O O . VAL E 1 433 ? 84.69800 -54.70900 13.03000 1.000 23.75000 413 VAL C O 1
ATOM 9526 N N . SER E 1 434 ? 84.34800 -53.33700 11.26900 1.000 18.27000 414 SER C N 1
ATOM 9527 C CA . SER E 1 434 ? 83.11500 -54.00100 10.87800 1.000 20.37000 414 SER C CA 1
ATOM 9528 C C . SER E 1 434 ? 83.04600 -54.31400 9.38700 1.000 22.28000 414 SER C C 1
ATOM 9529 O O . SER E 1 434 ? 82.02000 -54.82700 8.92600 1.000 25.35000 414 SER C O 1
ATOM 9532 N N . THR E 1 435 ? 84.09100 -54.03000 8.63000 1.000 21.64000 415 THR C N 1
ATOM 9533 C CA . THR E 1 435 ? 84.15100 -54.44500 7.22800 1.000 21.35000 415 THR C CA 1
ATOM 9534 C C . THR E 1 435 ? 84.38700 -55.95200 7.16700 1.000 21.19000 415 THR C C 1
ATOM 9535 O O . THR E 1 435 ? 85.43800 -56.43900 7.58700 1.000 25.65000 415 THR C O 1
ATOM 9539 N N . CYS E 1 436 ? 83.40300 -56.69100 6.67900 1.000 22.36000 416 CYS C N 1
ATOM 9540 C CA . CYS E 1 436 ? 83.50300 -58.14000 6.54000 1.000 26.42000 416 CYS C CA 1
ATOM 9541 C C . CYS E 1 436 ? 83.80800 -58.44100 5.07400 1.000 25.24000 416 CYS C C 1
ATOM 9542 O O . CYS E 1 436 ? 82.92800 -58.32100 4.21700 1.000 25.89000 416 CYS C O 1
ATOM 9545 N N . ASP E 1 437 ? 85.04400 -58.84900 4.79800 1.000 26.24000 417 ASP C N 1
ATOM 9546 C CA . ASP E 1 437 ? 85.57300 -59.00100 3.43600 1.000 26.70000 417 ASP C CA 1
ATOM 9547 C C . ASP E 1 437 ? 85.69200 -60.48900 3.09800 1.000 27.72000 417 ASP C C 1
ATOM 9548 O O . ASP E 1 437 ? 86.67900 -61.12600 3.46300 1.000 30.78000 417 ASP C O 1
ATOM 9553 N N . TRP E 1 438 ? 84.68900 -61.04300 2.40900 1.000 24.30000 418 TRP C N 1
ATOM 9554 C CA . TRP E 1 438 ? 84.77800 -62.40700 1.89600 1.000 28.68000 418 TRP C CA 1
ATOM 9555 C C . TRP E 1 438 ? 85.66700 -62.42700 0.65900 1.000 35.60000 418 TRP C C 1
ATOM 9556 O O . TRP E 1 438 ? 85.46100 -61.63500 -0.26500 1.000 30.80000 418 TRP C O 1
ATOM 9567 N N . PHE E 1 439 ? 86.64200 -63.33200 0.63200 1.000 34.66000 419 PHE C N 1
ATOM 9568 C CA . PHE E 1 439 ? 87.44200 -63.49400 -0.57500 1.000 34.80000 419 PHE C CA 1
ATOM 9569 C C . PHE E 1 439 ? 86.67700 -64.30500 -1.62400 1.000 30.16000 419 PHE C C 1
ATOM 9570 O O . PHE E 1 439 ? 85.72500 -65.03600 -1.32600 1.000 30.14000 419 PHE C O 1
ATOM 9578 N N . ASP E 1 440 ? 87.09600 -64.16200 -2.88400 1.000 36.47000 420 ASP C N 1
ATOM 9579 C CA . ASP E 1 440 ? 86.34700 -64.80500 -3.95300 1.000 35.66000 420 ASP C CA 1
ATOM 9580 C C . ASP E 1 440 ? 86.42600 -66.32700 -3.89600 1.000 31.78000 420 ASP C C 1
ATOM 9581 O O . ASP E 1 440 ? 85.56200 -66.99200 -4.47300 1.000 33.95000 420 ASP C O 1
ATOM 9586 N N . ASN E 1 441 ? 87.40400 -66.89800 -3.18400 1.000 37.11000 421 ASN C N 1
ATOM 9587 C CA . ASN E 1 441 ? 87.40900 -68.35300 -3.03300 1.000 33.37000 421 ASN C CA 1
ATOM 9588 C C . ASN E 1 441 ? 86.25900 -68.87200 -2.17900 1.000 39.57000 421 ASN C C 1
ATOM 9589 O O . ASN E 1 441 ? 86.15500 -70.09300 -2.00900 1.000 32.04000 421 ASN C O 1
ATOM 9594 N N . THR E 1 442 ? 85.39400 -68.00500 -1.64200 1.000 31.26000 422 THR C N 1
ATOM 9595 C CA . THR E 1 442 ? 84.24700 -68.45800 -0.86800 1.000 28.77000 422 THR C CA 1
ATOM 9596 C C . THR E 1 442 ? 82.93000 -68.31500 -1.61700 1.000 28.23000 422 THR C C 1
ATOM 9597 O O . THR E 1 442 ? 81.87300 -68.49200 -1.00800 1.000 28.38000 422 THR C O 1
ATOM 9601 N N . GLU E 1 443 ? 82.95000 -68.01900 -2.92000 1.000 35.48000 423 GLU C N 1
ATOM 9602 C CA . GLU E 1 443 ? 81.68700 -67.93400 -3.64900 1.000 29.69000 423 GLU C CA 1
ATOM 9603 C C . GLU E 1 443 ? 80.92400 -69.24400 -3.53500 1.000 29.75000 423 GLU C C 1
ATOM 9604 O O . GLU E 1 443 ? 81.51300 -70.32400 -3.45200 1.000 35.74000 423 GLU C O 1
ATOM 9610 N N . GLU E 1 444 ? 79.59800 -69.14000 -3.50900 1.000 27.89000 424 GLU C N 1
ATOM 9611 C CA . GLU E 1 444 ? 78.77100 -70.32600 -3.36500 1.000 27.36000 424 GLU C CA 1
ATOM 9612 C C . GLU E 1 444 ? 79.07800 -71.30000 -4.49800 1.000 41.61000 424 GLU C C 1
ATOM 9613 O O . GLU E 1 444 ? 79.21400 -70.89700 -5.65400 1.000 33.92000 424 GLU C O 1
ATOM 9619 N N . GLY E 1 445 ? 79.23200 -72.57900 -4.15600 1.000 34.56000 425 GLY C N 1
ATOM 9620 C CA . GLY E 1 445 ? 79.59800 -73.60000 -5.10900 1.000 41.87000 425 GLY C CA 1
ATOM 9621 C C . GLY E 1 445 ? 81.08000 -73.90800 -5.17800 1.000 41.12000 425 GLY C C 1
ATOM 9622 O O . GLY E 1 445 ? 81.45300 -74.94500 -5.74200 1.000 46.44000 425 GLY C O 1
ATOM 9623 N N . LYS E 1 446 ? 81.93500 -73.04300 -4.63600 1.000 34.71000 426 LYS C N 1
ATOM 9624 C CA . LYS E 1 446 ? 83.35800 -73.34500 -4.59100 1.000 35.95000 426 LYS C CA 1
ATOM 9625 C C . LYS E 1 446 ? 83.68800 -74.20400 -3.36800 1.000 42.53000 426 LYS C C 1
ATOM 9626 O O . LYS E 1 446 ? 82.93300 -74.26300 -2.39200 1.000 40.54000 426 LYS C O 1
ATOM 9632 N N . THR E 1 447 ? 84.83300 -74.88100 -3.43500 1.000 42.33000 427 THR C N 1
ATOM 9633 C CA . THR E 1 447 ? 85.32300 -75.72600 -2.35100 1.000 39.98000 427 THR C CA 1
ATOM 9634 C C . THR E 1 447 ? 86.51900 -75.05200 -1.69200 1.000 40.08000 427 THR C C 1
ATOM 9635 O O . THR E 1 447 ? 87.44400 -74.61200 -2.38200 1.000 36.06000 427 THR C O 1
ATOM 9639 N N . ILE E 1 448 ? 86.49800 -74.96000 -0.35900 1.000 39.26000 428 ILE C N 1
ATOM 9640 C CA . ILE E 1 448 ? 87.61800 -74.40600 0.39200 1.000 36.06000 428 ILE C CA 1
ATOM 9641 C C . ILE E 1 448 ? 88.30400 -75.54000 1.14000 1.000 29.79000 428 ILE C C 1
ATOM 9642 O O . ILE E 1 448 ? 87.67900 -76.54100 1.51300 1.000 33.34000 428 ILE C O 1
ATOM 9647 N N . SER E 1 449 ? 89.60200 -75.38100 1.35800 1.000 34.90000 429 SER C N 1
ATOM 9648 C CA . SER E 1 449 ? 90.37900 -76.35400 2.10800 1.000 38.05000 429 SER C CA 1
ATOM 9649 C C . SER E 1 449 ? 90.68300 -75.80700 3.49300 1.000 32.86000 429 SER C C 1
ATOM 9650 O O . SER E 1 449 ? 91.07700 -74.64400 3.64300 1.000 33.58000 429 SER C O 1
ATOM 9653 N N . LYS E 1 450 ? 90.50500 -76.66400 4.49100 1.000 35.50000 430 LYS C N 1
ATOM 9654 C CA . LYS E 1 450 ? 90.87000 -76.36500 5.86700 1.000 32.46000 430 LYS C CA 1
ATOM 9655 C C . LYS E 1 450 ? 92.18500 -75.59800 5.92200 1.000 34.47000 430 LYS C C 1
ATOM 9656 O O . LYS E 1 450 ? 93.20100 -76.03900 5.37400 1.000 33.61000 430 LYS C O 1
ATOM 9662 N N . GLY E 1 451 ? 92.15400 -74.41000 6.52600 1.000 29.57000 431 GLY C N 1
ATOM 9663 C CA . GLY E 1 451 ? 93.32800 -73.57400 6.64900 1.000 25.87000 431 GLY C CA 1
ATOM 9664 C C . GLY E 1 451 ? 93.49100 -72.51300 5.58000 1.000 30.63000 431 GLY C C 1
ATOM 9665 O O . GLY E 1 451 ? 94.35700 -71.64000 5.73400 1.000 33.71000 431 GLY C O 1
ATOM 9666 N N . ASP E 1 452 ? 92.70600 -72.56100 4.50300 1.000 32.25000 432 ASP C N 1
ATOM 9667 C CA . ASP E 1 452 ? 92.81400 -71.53600 3.46600 1.000 37.47000 432 ASP C CA 1
ATOM 9668 C C . ASP E 1 452 ? 92.37300 -70.18100 4.00200 1.000 35.15000 432 ASP C C 1
ATOM 9669 O O . ASP E 1 452 ? 91.35000 -70.07200 4.68400 1.000 37.25000 432 ASP C O 1
ATOM 9674 N N . VAL E 1 453 ? 93.14500 -69.14300 3.68000 1.000 30.80000 433 VAL C N 1
ATOM 9675 C CA . VAL E 1 453 ? 92.72600 -67.78100 3.99500 1.000 34.50000 433 VAL C CA 1
ATOM 9676 C C . VAL E 1 453 ? 91.53500 -67.42900 3.11700 1.000 37.09000 433 VAL C C 1
ATOM 9677 O O . VAL E 1 453 ? 91.61300 -67.48400 1.88400 1.000 35.06000 433 VAL C O 1
ATOM 9681 N N . ILE E 1 454 ? 90.41800 -67.07000 3.75100 1.000 25.54000 434 ILE C N 1
ATOM 9682 C CA . ILE E 1 454 ? 89.14100 -66.91600 3.06700 1.000 27.36000 434 ILE C CA 1
ATOM 9683 C C . ILE E 1 454 ? 88.50500 -65.54800 3.27700 1.000 30.38000 434 ILE C C 1
ATOM 9684 O O . ILE E 1 454 ? 87.40300 -65.30900 2.77800 1.000 28.70000 434 ILE C O 1
ATOM 9689 N N . GLY E 1 455 ? 89.15500 -64.63800 3.99300 1.000 26.99000 435 GLY C N 1
ATOM 9690 C CA . GLY E 1 455 ? 88.56200 -63.33900 4.24000 1.000 28.07000 435 GLY C CA 1
ATOM 9691 C C . GLY E 1 455 ? 89.34100 -62.58300 5.29100 1.000 28.00000 435 GLY C C 1
ATOM 9692 O O . GLY E 1 455 ? 90.37700 -63.04300 5.78800 1.000 28.53000 435 GLY C O 1
ATOM 9693 N N . ALA E 1 456 ? 88.82500 -61.39800 5.62300 1.000 23.42000 436 ALA C N 1
ATOM 9694 C CA . ALA E 1 456 ? 89.44200 -60.60400 6.67100 1.000 26.47000 436 ALA C CA 1
ATOM 9695 C C . ALA E 1 456 ? 88.46600 -59.55100 7.17600 1.000 30.38000 436 ALA C C 1
ATOM 9696 O O . ALA E 1 456 ? 87.56600 -59.11200 6.45100 1.000 26.80000 436 ALA C O 1
ATOM 9698 N N . PHE E 1 457 ? 88.66000 -59.16000 8.43300 1.000 28.43000 437 PHE C N 1
ATOM 9699 C CA . PHE E 1 457 ? 88.10900 -57.91200 8.93600 1.000 26.49000 437 PHE C CA 1
ATOM 9700 C C . PHE E 1 457 ? 88.99600 -56.76800 8.46600 1.000 23.02000 437 PHE C C 1
ATOM 9701 O O . PHE E 1 457 ? 90.22000 -56.90700 8.40100 1.000 27.88000 437 PHE C O 1
ATOM 9709 N N . HIS E 1 458 ? 88.38500 -55.62700 8.16000 1.000 21.97000 438 HIS C N 1
ATOM 9710 C CA . HIS E 1 458 ? 89.11200 -54.37600 8.01900 1.000 23.96000 438 HIS C CA 1
ATOM 9711 C C . HIS E 1 458 ? 88.50900 -53.33300 8.94600 1.000 22.46000 438 HIS C C 1
ATOM 9712 O O . HIS E 1 458 ? 87.31300 -53.37300 9.24400 1.000 23.86000 438 HIS C O 1
ATOM 9719 N N . SER E 1 459 ? 89.34100 -52.38500 9.37300 1.000 23.02000 439 SER C N 1
ATOM 9720 C CA . SER E 1 459 ? 88.82900 -51.14100 9.92900 1.000 26.04000 439 SER C CA 1
ATOM 9721 C C . SER E 1 459 ? 87.97500 -50.43300 8.87900 1.000 28.79000 439 SER C C 1
ATOM 9722 O O . SER E 1 459 ? 88.46700 -50.10600 7.79500 1.000 26.62000 439 SER C O 1
ATOM 9725 N N . GLY E 1 460 ? 86.70000 -50.21700 9.18800 1.000 24.94000 440 GLY C N 1
ATOM 9726 C CA . GLY E 1 460 ? 85.78100 -49.62100 8.24400 1.000 27.98000 440 GLY C CA 1
ATOM 9727 C C . GLY E 1 460 ? 84.35400 -50.04800 8.53300 1.000 25.46000 440 GLY C C 1
ATOM 9728 O O . GLY E 1 460 ? 84.05600 -50.65100 9.55800 1.000 23.81000 440 GLY C O 1
ATOM 9729 N N . GLY E 1 461 ? 83.47100 -49.71700 7.59900 1.000 22.53000 441 GLY C N 1
ATOM 9730 C CA . GLY E 1 461 ? 82.04700 -49.94700 7.78100 1.000 23.07000 441 GLY C CA 1
ATOM 9731 C C . GLY E 1 461 ? 81.51400 -51.22800 7.16500 1.000 27.08000 441 GLY C C 1
ATOM 9732 O O . GLY E 1 461 ? 82.26600 -51.97800 6.52400 1.000 25.91000 441 GLY C O 1
ATOM 9738 N N . THR F 2 2 ? 84.65800 -60.13500 16.34100 1.000 24.13000 502 THR G N 1
ATOM 9739 C CA . THR F 2 2 ? 84.31900 -61.33900 17.08100 1.000 24.80000 502 THR G CA 1
ATOM 9740 C C . THR F 2 2 ? 83.73300 -62.29600 16.03800 1.000 24.74000 502 THR G C 1
ATOM 9741 O O . THR F 2 2 ? 83.48100 -61.87400 14.90000 1.000 25.86000 502 THR G O 1
ATOM 9745 N N . HIS F 2 3 ? 83.55300 -63.57500 16.36300 1.000 20.91000 503 HIS G N 1
ATOM 9746 C CA . HIS F 2 3 ? 83.02200 -64.48700 15.35700 1.000 23.66000 503 HIS G CA 1
ATOM 9747 C C . HIS F 2 3 ? 82.45200 -65.72700 16.02200 1.000 24.95000 503 HIS G C 1
ATOM 9748 O O . HIS F 2 3 ? 82.83000 -66.09000 17.13900 1.000 24.35000 503 HIS G O 1
ATOM 9755 N N . CYS F 2 4 ? 81.52700 -66.36400 15.31500 1.000 20.41000 504 CYS G N 1
ATOM 9756 C CA . CYS F 2 4 ? 80.90900 -67.60600 15.74200 1.000 23.18000 504 CYS G CA 1
ATOM 9757 C C . CYS F 2 4 ? 81.22500 -68.71500 14.75000 1.000 29.20000 504 CYS G C 1
ATOM 9758 O O . CYS F 2 4 ? 81.34500 -68.47300 13.54800 1.000 25.33000 504 CYS G O 1
ATOM 9761 N N . LEU F 2 5 ? 81.35800 -69.93300 15.26900 1.000 23.43000 505 LEU G N 1
ATOM 9762 C CA . LEU F 2 5 ? 81.34400 -71.14900 14.46600 1.000 25.91000 505 LEU G CA 1
ATOM 9763 C C . LEU F 2 5 ? 80.17400 -71.99400 14.93300 1.000 29.95000 505 LEU G C 1
ATOM 9764 O O . LEU F 2 5 ? 79.91600 -72.09400 16.13900 1.000 24.67000 505 LEU G O 1
ATOM 9769 N N . ILE F 2 6 ? 79.44700 -72.58000 13.98400 1.000 23.69000 506 ILE G N 1
ATOM 9770 C CA . ILE F 2 6 ? 78.18200 -73.24100 14.27500 1.000 26.19000 506 ILE G CA 1
ATOM 9771 C C . ILE F 2 6 ? 78.23200 -74.66500 13.74400 1.000 31.43000 506 ILE G C 1
ATOM 9772 O O . ILE F 2 6 ? 78.53700 -74.88100 12.56500 1.000 31.54000 506 ILE G O 1
ATOM 9777 N N . PHE F 2 7 ? 77.89800 -75.62800 14.59700 1.000 30.18000 507 PHE G N 1
ATOM 9778 C CA . PHE F 2 7 ? 77.98200 -77.04000 14.24800 1.000 29.73000 507 PHE G CA 1
ATOM 9779 C C . PHE F 2 7 ? 76.63700 -77.70600 14.46900 1.000 30.53000 507 PHE G C 1
ATOM 9780 O O . PHE F 2 7 ? 75.91500 -77.36500 15.41100 1.000 29.63000 507 PHE G O 1
ATOM 9788 N N . GLN F 2 8 ? 76.29800 -78.65400 13.59800 1.000 34.27000 508 GLN G N 1
ATOM 9789 C CA . GLN F 2 8 ? 75.02000 -79.33000 13.71800 1.000 28.59000 508 GLN G CA 1
ATOM 9790 C C . GLN F 2 8 ? 75.03000 -80.31700 14.88500 1.000 34.90000 508 GLN G C 1
ATOM 9791 O O . GLN F 2 8 ? 76.07900 -80.78000 15.33800 1.000 36.06000 508 GLN G O 1
ATOM 9797 N N . ARG F 2 9 ? 73.82200 -80.64200 15.35500 1.000 32.80000 509 ARG G N 1
ATOM 9798 C CA . ARG F 2 9 ? 73.65300 -81.48500 16.53900 1.000 40.91000 509 ARG G CA 1
ATOM 9799 C C . ARG F 2 9 ? 74.34100 -82.83800 16.37000 1.000 45.43000 509 ARG G C 1
ATOM 9800 O O . ARG F 2 9 ? 75.07500 -83.29000 17.25700 1.000 44.58000 509 ARG G O 1
ATOM 9808 N N . ASP F 2 10 ? 74.12800 -83.49400 15.22600 1.000 42.05000 510 ASP G N 1
ATOM 9809 C CA . ASP F 2 10 ? 74.68500 -84.82900 15.03200 1.000 47.20000 510 ASP G CA 1
ATOM 9810 C C . ASP F 2 10 ? 76.19400 -84.79000 14.84400 1.000 42.94000 510 ASP G C 1
ATOM 9811 O O . ASP F 2 10 ? 76.89000 -85.71800 15.27200 1.000 44.05000 510 ASP G O 1
ATOM 9816 N N . ALA F 2 11 ? 76.72000 -83.72700 14.23200 1.000 38.71000 511 ALA G N 1
ATOM 9817 C CA . ALA F 2 11 ? 78.16700 -83.58800 14.10700 1.000 40.91000 511 ALA G CA 1
ATOM 9818 C C . ALA F 2 11 ? 78.83400 -83.42900 15.46700 1.000 46.85000 511 ALA G C 1
ATOM 9819 O O . ALA F 2 11 ? 79.93300 -83.95500 15.68900 1.000 42.91000 511 ALA G O 1
ATOM 9821 N N . VAL F 2 12 ? 78.19000 -82.70200 16.38700 1.000 39.06000 512 VAL G N 1
ATOM 9822 C CA . VAL F 2 12 ? 78.75800 -82.49500 17.71700 1.000 40.43000 512 VAL G CA 1
ATOM 9823 C C . VAL F 2 12 ? 78.86700 -83.81500 18.47600 1.000 39.53000 512 VAL G C 1
ATOM 9824 O O . VAL F 2 12 ? 79.78300 -83.99900 19.28900 1.000 37.45000 512 VAL G O 1
ATOM 9828 N N . LYS F 2 13 ? 77.95900 -84.76100 18.20700 1.000 36.19000 513 LYS G N 1
ATOM 9829 C CA . LYS F 2 13 ? 78.05200 -86.08800 18.81100 1.000 41.63000 513 LYS G CA 1
ATOM 9830 C C . LYS F 2 13 ? 79.36300 -86.78300 18.46900 1.000 44.85000 513 LYS G C 1
ATOM 9831 O O . LYS F 2 13 ? 79.80800 -87.65900 19.21800 1.000 42.96000 513 LYS G O 1
ATOM 9837 N N . LYS F 2 14 ? 79.98300 -86.42800 17.34100 1.000 43.12000 514 LYS G N 1
ATOM 9838 C CA . LYS F 2 14 ? 81.17100 -87.11500 16.85300 1.000 37.39000 514 LYS G CA 1
ATOM 9839 C C . LYS F 2 14 ? 82.45400 -86.31800 17.03900 1.000 41.03000 514 LYS G C 1
ATOM 9840 O O . LYS F 2 14 ? 83.52500 -86.80700 16.66900 1.000 42.58000 514 LYS G O 1
ATOM 9846 N N . LEU F 2 15 ? 82.38800 -85.12000 17.60900 1.000 34.87000 515 LEU G N 1
ATOM 9847 C CA . LEU F 2 15 ? 83.54500 -84.24500 17.70900 1.000 33.22000 515 LEU G CA 1
ATOM 9848 C C . LEU F 2 15 ? 83.98400 -84.08400 19.15800 1.000 33.51000 515 LEU G C 1
ATOM 9849 O O . LEU F 2 15 ? 83.15100 -84.01600 20.06400 1.000 38.71000 515 LEU G O 1
ATOM 9854 N N . GLN F 2 16 ? 85.29400 -84.00400 19.36800 1.000 31.42000 516 GLN G N 1
ATOM 9855 C CA . GLN F 2 16 ? 85.86300 -83.64100 20.65900 1.000 33.63000 516 GLN G CA 1
ATOM 9856 C C . GLN F 2 16 ? 86.52200 -82.27800 20.50700 1.000 33.43000 516 GLN G C 1
ATOM 9857 O O . GLN F 2 16 ? 87.56100 -82.15700 19.85000 1.000 28.47000 516 GLN G O 1
ATOM 9863 N N . PHE F 2 17 ? 85.91700 -81.25300 21.10300 1.000 32.85000 517 PHE G N 1
ATOM 9864 C CA . PHE F 2 17 ? 86.51600 -79.92600 21.08100 1.000 26.19000 517 PHE G CA 1
ATOM 9865 C C . PHE F 2 17 ? 87.62600 -79.82500 22.11300 1.000 30.63000 517 PHE G C 1
ATOM 9866 O O . PHE F 2 17 ? 87.59700 -80.48400 23.15600 1.000 29.52000 517 PHE G O 1
ATOM 9874 N N . ILE F 2 18 ? 88.61000 -78.98200 21.82300 1.000 27.76000 518 ILE G N 1
ATOM 9875 C CA . ILE F 2 18 ? 89.65600 -78.73800 22.81000 1.000 26.34000 518 ILE G CA 1
ATOM 9876 C C . ILE F 2 18 ? 89.02700 -78.06800 24.03000 1.000 32.49000 518 ILE G C 1
ATOM 9877 O O . ILE F 2 18 ? 88.03200 -77.34100 23.89500 1.000 26.24000 518 ILE G O 1
ATOM 9882 N N . PRO F 2 19 ? 89.55100 -78.31100 25.23400 1.000 27.96000 519 PRO G N 1
ATOM 9883 C CA . PRO F 2 19 ? 88.93700 -77.71400 26.43800 1.000 27.92000 519 PRO G CA 1
ATOM 9884 C C . PRO F 2 19 ? 88.97100 -76.19300 26.47400 1.000 26.39000 519 PRO G C 1
ATOM 9885 O O . PRO F 2 19 ? 88.03000 -75.57000 26.98700 1.000 26.18000 519 PRO G O 1
ATOM 9889 N N . LYS F 2 20 ? 90.04000 -75.57400 25.97400 1.000 23.37000 520 LYS G N 1
ATOM 9890 C CA . LYS F 2 20 ? 90.11900 -74.11800 25.98900 1.000 27.71000 520 LYS G CA 1
ATOM 9891 C C . LYS F 2 20 ? 88.95500 -73.47900 25.23800 1.000 25.90000 520 LYS G C 1
ATOM 9892 O O . LYS F 2 20 ? 88.52100 -72.37800 25.59400 1.000 28.07000 520 LYS G O 1
ATOM 9898 N N . ALA F 2 21 ? 88.43000 -74.15200 24.21600 1.000 22.88000 521 ALA G N 1
ATOM 9899 C CA . ALA F 2 21 ? 87.29300 -73.63400 23.46600 1.000 25.68000 521 ALA G CA 1
ATOM 9900 C C . ALA F 2 21 ? 85.96100 -74.03900 24.08000 1.000 26.68000 521 ALA G C 1
ATOM 9901 O O . ALA F 2 21 ? 85.04200 -73.21800 24.16100 1.000 24.58000 521 ALA G O 1
ATOM 9903 N N . GLN F 2 22 ? 85.82900 -75.29500 24.50900 1.000 24.16000 522 GLN G N 1
ATOM 9904 C CA . GLN F 2 22 ? 84.54600 -75.75000 25.03000 1.000 28.06000 522 GLN G CA 1
ATOM 9905 C C . GLN F 2 22 ? 84.24800 -75.17200 26.40500 1.000 24.78000 522 GLN G C 1
ATOM 9906 O O . GLN F 2 22 ? 83.07500 -75.06400 26.78800 1.000 23.15000 522 GLN G O 1
ATOM 9912 N N . TYR F 2 23 ? 85.28200 -74.80800 27.15700 1.000 22.78000 523 TYR G N 1
ATOM 9913 C CA . TYR F 2 23 ? 85.14100 -74.25800 28.50400 1.000 27.19000 523 TYR G CA 1
ATOM 9914 C C . TYR F 2 23 ? 85.91700 -72.94700 28.57500 1.000 24.10000 523 TYR G C 1
ATOM 9915 O O . TYR F 2 23 ? 86.96300 -72.86200 29.22500 1.000 25.44000 523 TYR G O 1
ATOM 9924 N N . PRO F 2 24 ? 85.40200 -71.88900 27.93200 1.000 23.63000 524 PRO G N 1
ATOM 9925 C CA . PRO F 2 24 ? 86.23000 -70.69900 27.65000 1.000 23.87000 524 PRO G CA 1
ATOM 9926 C C . PRO F 2 24 ? 86.78600 -69.98000 28.86800 1.000 22.75000 524 PRO G C 1
ATOM 9927 O O . PRO F 2 24 ? 87.80200 -69.28800 28.72900 1.000 23.13000 524 PRO G O 1
ATOM 9931 N N . GLU F 2 25 ? 86.16600 -70.08800 30.05000 1.000 23.63000 525 GLU G N 1
ATOM 9932 C CA . GLU F 2 25 ? 86.73100 -69.39900 31.20600 1.000 24.35000 525 GLU G CA 1
ATOM 9933 C C . GLU F 2 25 ? 88.14500 -69.86700 31.53100 1.000 25.73000 525 GLU G C 1
ATOM 9934 O O . GLU F 2 25 ? 88.89100 -69.12400 32.17800 1.000 25.75000 525 GLU G O 1
ATOM 9940 N N . ILE F 2 26 ? 88.53000 -71.07600 31.11400 1.000 27.48000 526 ILE G N 1
ATOM 9941 C CA . ILE F 2 26 ? 89.88200 -71.55000 31.40800 1.000 24.17000 526 ILE G CA 1
ATOM 9942 C C . ILE F 2 26 ? 90.92500 -70.94500 30.47600 1.000 26.58000 526 ILE G C 1
ATOM 9943 O O . ILE F 2 26 ? 92.12600 -71.00600 30.77200 1.000 26.16000 526 ILE G O 1
ATOM 9948 N N . ALA F 2 27 ? 90.50900 -70.34500 29.36500 1.000 30.52000 527 ALA G N 1
ATOM 9949 C CA . ALA F 2 27 ? 91.46800 -69.83500 28.39300 1.000 27.28000 527 ALA G CA 1
ATOM 9950 C C . ALA F 2 27 ? 92.16700 -68.58900 28.92200 1.000 28.56000 527 ALA G C 1
ATOM 9951 O O . ALA F 2 27 ? 91.54500 -67.71700 29.53600 1.000 27.31000 527 ALA G O 1
ATOM 9953 N N . THR F 2 28 ? 93.47700 -68.50600 28.68100 1.000 23.35000 528 THR G N 1
ATOM 9954 C CA . THR F 2 28 ? 94.26000 -67.34500 29.08500 1.000 26.46000 528 THR G CA 1
ATOM 9955 C C . THR F 2 28 ? 94.93900 -66.62800 27.93000 1.000 26.66000 528 THR G C 1
ATOM 9956 O O . THR F 2 28 ? 95.53100 -65.56300 28.15100 1.000 27.15000 528 THR G O 1
ATOM 9960 N N . THR F 2 29 ? 94.88400 -67.17900 26.71900 1.000 23.28000 529 THR G N 1
ATOM 9961 C CA . THR F 2 29 ? 95.52700 -66.59100 25.55300 1.000 27.28000 529 THR G CA 1
ATOM 9962 C C . THR F 2 29 ? 94.64200 -66.81700 24.34200 1.000 22.90000 529 THR G C 1
ATOM 9963 O O . THR F 2 29 ? 93.69300 -67.60700 24.37200 1.000 23.80000 529 THR G O 1
ATOM 9967 N N . ASN F 2 30 ? 94.99000 -66.13200 23.25400 1.000 27.54000 530 ASN G N 1
ATOM 9968 C CA . ASN F 2 30 ? 94.48400 -66.50600 21.94400 1.000 23.99000 530 ASN G CA 1
ATOM 9969 C C . ASN F 2 30 ? 94.72600 -67.98100 21.67400 1.000 27.24000 530 ASN G C 1
ATOM 9970 O O . ASN F 2 30 ? 95.71400 -68.56600 22.12900 1.000 26.78000 530 ASN G O 1
ATOM 9975 N N . LEU F 2 31 ? 93.81400 -68.57600 20.91100 1.000 26.14000 531 LEU G N 1
ATOM 9976 C CA . LEU F 2 31 ? 94.08300 -69.81900 20.21200 1.000 23.69000 531 LEU G CA 1
ATOM 9977 C C . LEU F 2 31 ? 94.72500 -69.48700 18.87400 1.000 28.64000 531 LEU G C 1
ATOM 9978 O O . LEU F 2 31 ? 94.34500 -68.51300 18.21300 1.000 26.72000 531 LEU G O 1
ATOM 9983 N N . ALA F 2 32 ? 95.70600 -70.29600 18.48300 1.000 28.38000 532 ALA G N 1
ATOM 9984 C CA . ALA F 2 32 ? 96.41400 -70.07700 17.22900 1.000 27.32000 532 ALA G CA 1
ATOM 9985 C C . ALA F 2 32 ? 95.52700 -70.43700 16.04100 1.000 23.28000 532 ALA G C 1
ATOM 9986 O O . ALA F 2 32 ? 94.94500 -71.52600 15.98400 1.000 27.28000 532 ALA G O 1
ATOM 9988 N N . VAL F 2 33 ? 95.40500 -69.51200 15.09000 1.000 28.17000 533 VAL G N 1
ATOM 9989 C CA . VAL F 2 33 ? 94.67200 -69.84000 13.88000 1.000 30.12000 533 VAL G CA 1
ATOM 9990 C C . VAL F 2 33 ? 95.34000 -71.06100 13.24900 1.000 27.30000 533 VAL G C 1
ATOM 9991 O O . VAL F 2 33 ? 96.54800 -71.28000 13.40900 1.000 29.23000 533 VAL G O 1
ATOM 9995 N N . ASN F 2 34 ? 94.52700 -71.90600 12.61600 1.000 22.23000 534 ASN G N 1
ATOM 9996 C CA . ASN F 2 34 ? 94.87600 -73.14900 11.93300 1.000 30.74000 534 ASN G CA 1
ATOM 9997 C C . ASN F 2 34 ? 95.16800 -74.29900 12.91000 1.000 35.59000 534 ASN G C 1
ATOM 9998 O O . ASN F 2 34 ? 95.32200 -75.44200 12.46400 1.000 30.51000 534 ASN G O 1
ATOM 10003 N N . SER F 2 35 ? 95.23400 -74.05200 14.21700 1.000 33.13000 535 SER G N 1
ATOM 10004 C CA . SER F 2 35 ? 95.49500 -75.12600 15.16500 1.000 29.79000 535 SER G CA 1
ATOM 10005 C C . SER F 2 35 ? 94.20700 -75.88500 15.47700 1.000 32.10000 535 SER G C 1
ATOM 10006 O O . SER F 2 35 ? 93.10200 -75.44800 15.15100 1.000 32.39000 535 SER G O 1
ATOM 10009 N N . GLU F 2 36 ? 94.35800 -77.03100 16.14000 1.000 28.18000 536 GLU G N 1
ATOM 10010 C CA . GLU F 2 36 ? 93.21900 -77.89900 16.41300 1.000 29.60000 536 GLU G CA 1
ATOM 10011 C C . GLU F 2 36 ? 92.13000 -77.17300 17.19600 1.000 28.63000 536 GLU G C 1
ATOM 10012 O O . GLU F 2 36 ? 92.41500 -76.47700 18.17500 1.000 24.48000 536 GLU G O 1
ATOM 10018 N N . LEU F 2 37 ? 90.88400 -77.35300 16.76700 1.000 26.16000 537 LEU G N 1
ATOM 10019 C CA . LEU F 2 37 ? 89.71000 -76.91500 17.52200 1.000 32.24000 537 LEU G CA 1
ATOM 10020 C C . LEU F 2 37 ? 88.80100 -78.07000 17.90100 1.000 29.98000 537 LEU G C 1
ATOM 10021 O O . LEU F 2 37 ? 88.31300 -78.12500 19.03300 1.000 26.18000 537 LEU G O 1
ATOM 10026 N N . ALA F 2 38 ? 88.56900 -79.00800 16.98600 1.000 27.59000 538 ALA G N 1
ATOM 10027 C CA . ALA F 2 38 ? 87.87100 -80.24300 17.31200 1.000 27.76000 538 ALA G CA 1
ATOM 10028 C C . ALA F 2 38 ? 88.40800 -81.35400 16.42000 1.000 36.55000 538 ALA G C 1
ATOM 10029 O O . ALA F 2 38 ? 88.77800 -81.11000 15.27100 1.000 30.79000 538 ALA G O 1
ATOM 10031 N N . LYS F 2 39 ? 88.43800 -82.57500 16.95300 1.000 36.99000 539 LYS G N 1
ATOM 10032 C CA . LYS F 2 39 ? 88.81600 -83.74400 16.17000 1.000 36.22000 539 LYS G CA 1
ATOM 10033 C C . LYS F 2 39 ? 87.71000 -84.78900 16.22700 1.000 37.74000 539 LYS G C 1
ATOM 10034 O O . LYS F 2 39 ? 86.89800 -84.81900 17.15800 1.000 36.12000 539 LYS G O 1
ATOM 10040 N N . LEU F 2 40 ? 87.67500 -85.64200 15.20300 1.000 32.56000 540 LEU G N 1
ATOM 10041 C CA . LEU F 2 40 ? 86.69100 -86.71500 15.15600 1.000 37.54000 540 LEU G CA 1
ATOM 10042 C C . LEU F 2 40 ? 87.02300 -87.79800 16.17800 1.000 41.02000 540 LEU G C 1
ATOM 10043 O O . LEU F 2 40 ? 88.19200 -88.10300 16.42400 1.000 42.38000 540 LEU G O 1
ATOM 10048 N N . THR F 2 41 ? 85.98400 -88.38700 16.76600 1.000 44.84000 541 THR G N 1
ATOM 10049 C CA . THR F 2 41 ? 86.16200 -89.46700 17.74000 1.000 52.03000 541 THR G CA 1
ATOM 10050 C C . THR F 2 41 ? 85.53000 -90.76800 17.25700 1.000 49.26000 541 THR G C 1
ATOM 10051 O O . THR F 2 41 ? 84.59300 -90.75400 16.45900 1.000 59.00000 541 THR G O 1
ATOM 10055 N N . VAL G 1 81 ? 50.99500 -98.85000 60.20800 1.000 62.20000 61 VAL D N 1
ATOM 10056 C CA . VAL G 1 81 ? 51.79600 -97.84500 59.51900 1.000 54.84000 61 VAL D CA 1
ATOM 10057 C C . VAL G 1 81 ? 51.74800 -96.53100 60.29900 1.000 51.54000 61 VAL D C 1
ATOM 10058 O O . VAL G 1 81 ? 50.68000 -96.09400 60.74900 1.000 49.70000 61 VAL D O 1
ATOM 10062 N N . GLU G 1 82 ? 52.92000 -95.92100 60.48500 1.000 45.51000 62 GLU D N 1
ATOM 10063 C CA . GLU G 1 82 ? 53.05000 -94.71400 61.29700 1.000 37.84000 62 GLU D CA 1
ATOM 10064 C C . GLU G 1 82 ? 52.18500 -93.58500 60.74300 1.000 35.09000 62 GLU D C 1
ATOM 10065 O O . GLU G 1 82 ? 52.01800 -93.45200 59.53100 1.000 32.91000 62 GLU D O 1
ATOM 10071 N N . ASN G 1 83 ? 51.61500 -92.78200 61.64600 1.000 30.43000 63 ASN D N 1
ATOM 10072 C CA . ASN G 1 83 ? 50.93700 -91.54900 61.28000 1.000 28.39000 63 ASN D CA 1
ATOM 10073 C C . ASN G 1 83 ? 51.85200 -90.72400 60.37600 1.000 27.01000 63 ASN D C 1
ATOM 10074 O O . ASN G 1 83 ? 52.97900 -90.40500 60.77800 1.000 29.06000 63 ASN D O 1
ATOM 10079 N N . PRO G 1 84 ? 51.42300 -90.38100 59.16100 1.000 28.47000 64 PRO D N 1
ATOM 10080 C CA . PRO G 1 84 ? 52.34100 -89.68900 58.23700 1.000 27.72000 64 PRO D CA 1
ATOM 10081 C C . PRO G 1 84 ? 52.76300 -88.30800 58.72500 1.000 25.83000 64 PRO D C 1
ATOM 10082 O O . PRO G 1 84 ? 53.84600 -87.83600 58.35500 1.000 23.29000 64 PRO D O 1
ATOM 10086 N N . VAL G 1 85 ? 51.94900 -87.64400 59.55000 1.000 25.99000 65 VAL D N 1
ATOM 10087 C CA . VAL G 1 85 ? 52.39100 -86.38400 60.14100 1.000 25.39000 65 VAL D CA 1
ATOM 10088 C C . VAL G 1 85 ? 53.50500 -86.63700 61.15100 1.000 26.35000 65 VAL D C 1
ATOM 10089 O O . VAL G 1 85 ? 54.41800 -85.81700 61.30200 1.000 26.28000 65 VAL D O 1
ATOM 10093 N N . GLU G 1 86 ? 53.47600 -87.78600 61.83200 1.000 25.45000 66 GLU D N 1
ATOM 10094 C CA A GLU G 1 86 ? 54.56700 -88.12100 62.74100 0.570 27.63000 66 GLU D CA 1
ATOM 10095 C CA B GLU G 1 86 ? 54.56500 -88.13400 62.73900 0.430 27.63000 66 GLU D CA 1
ATOM 10096 C C . GLU G 1 86 ? 55.84900 -88.42700 61.97600 1.000 24.79000 66 GLU D C 1
ATOM 10097 O O . GLU G 1 86 ? 56.94300 -88.05300 62.41500 1.000 25.81000 66 GLU D O 1
ATOM 10108 N N . THR G 1 87 ? 55.74300 -89.10800 60.83200 1.000 23.03000 67 THR D N 1
ATOM 10109 C CA . THR G 1 87 ? 56.92800 -89.32100 60.00800 1.000 23.40000 67 THR D CA 1
ATOM 10110 C C . THR G 1 87 ? 57.53600 -87.98000 59.60100 1.000 21.49000 67 THR D C 1
ATOM 10111 O O . THR G 1 87 ? 58.76500 -87.82400 59.55700 1.000 21.80000 67 THR D O 1
ATOM 10115 N N . PHE G 1 88 ? 56.67900 -87.00600 59.29500 1.000 23.15000 68 PHE D N 1
ATOM 10116 C CA . PHE G 1 88 ? 57.13000 -85.67300 58.89500 1.000 22.65000 68 PHE D CA 1
ATOM 10117 C C . PHE G 1 88 ? 57.78100 -84.95100 60.07300 1.000 24.90000 68 PHE D C 1
ATOM 10118 O O . PHE G 1 88 ? 58.81700 -84.29700 59.91500 1.000 20.09000 68 PHE D O 1
ATOM 10126 N N . ARG G 1 89 ? 57.19900 -85.07500 61.26900 1.000 22.11000 69 ARG D N 1
ATOM 10127 C CA A ARG G 1 89 ? 57.83600 -84.49600 62.44900 0.570 21.96000 69 ARG D CA 1
ATOM 10128 C CA B ARG G 1 89 ? 57.83400 -84.50300 62.45300 0.430 22.00000 69 ARG D CA 1
ATOM 10129 C C . ARG G 1 89 ? 59.26400 -85.00900 62.60000 1.000 24.94000 69 ARG D C 1
ATOM 10130 O O . ARG G 1 89 ? 60.20200 -84.22500 62.79500 1.000 24.33000 69 ARG D O 1
ATOM 10145 N N . LYS G 1 90 ? 59.45100 -86.32900 62.48800 1.000 23.03000 70 LYS D N 1
ATOM 10146 C CA . LYS G 1 90 ? 60.77900 -86.91700 62.64300 1.000 24.95000 70 LYS D CA 1
ATOM 10147 C C . LYS G 1 90 ? 61.73300 -86.44600 61.55300 1.000 24.20000 70 LYS D C 1
ATOM 10148 O O . LYS G 1 90 ? 62.91100 -86.18300 61.82400 1.000 22.69000 70 LYS D O 1
ATOM 10154 N N . LEU G 1 91 ? 61.25800 -86.37200 60.30500 1.000 24.71000 71 LEU D N 1
ATOM 10155 C CA . LEU G 1 91 ? 62.09800 -85.85600 59.23000 1.000 19.89000 71 LEU D CA 1
ATOM 10156 C C . LEU G 1 91 ? 62.65300 -84.47900 59.58500 1.000 19.32000 71 LEU D C 1
ATOM 10157 O O . LEU G 1 91 ? 63.85500 -84.22200 59.45200 1.000 21.56000 71 LEU D O 1
ATOM 10162 N N . ILE G 1 92 ? 61.77700 -83.58000 60.03000 1.000 21.64000 72 ILE D N 1
ATOM 10163 C CA . ILE G 1 92 ? 62.18000 -82.20600 60.33200 1.000 22.38000 72 ILE D CA 1
ATOM 10164 C C . ILE G 1 92 ? 63.14300 -82.17600 61.51200 1.000 23.43000 72 ILE D C 1
ATOM 10165 O O . ILE G 1 92 ? 64.19400 -81.52500 61.46900 1.000 22.44000 72 ILE D O 1
ATOM 10170 N N . GLU G 1 93 ? 62.78800 -82.87000 62.59000 1.000 21.69000 73 GLU D N 1
ATOM 10171 C CA . GLU G 1 93 ? 63.55100 -82.76800 63.82500 1.000 24.99000 73 GLU D CA 1
ATOM 10172 C C . GLU G 1 93 ? 64.85200 -83.54900 63.76600 1.000 28.35000 73 GLU D C 1
ATOM 10173 O O . GLU G 1 93 ? 65.82200 -83.16100 64.42600 1.000 26.41000 73 GLU D O 1
ATOM 10179 N N . ASN G 1 94 ? 64.91700 -84.61200 62.96300 1.000 20.93000 74 ASN D N 1
ATOM 10180 C CA . ASN G 1 94 ? 66.13200 -85.41000 62.89500 1.000 22.42000 74 ASN D CA 1
ATOM 10181 C C . ASN G 1 94 ? 67.05400 -85.00300 61.75200 1.000 24.38000 74 ASN D C 1
ATOM 10182 O O . ASN G 1 94 ? 68.02200 -85.71500 61.46900 1.000 26.40000 74 ASN D O 1
ATOM 10187 N N . ASP G 1 95 ? 66.81200 -83.85700 61.12400 1.000 25.11000 75 ASP D N 1
ATOM 10188 C CA . ASP G 1 95 ? 67.70900 -83.32700 60.10100 1.000 21.69000 75 ASP D CA 1
ATOM 10189 C C . ASP G 1 95 ? 68.01900 -81.88100 60.44300 1.000 22.14000 75 ASP D C 1
ATOM 10190 O O . ASP G 1 95 ? 67.11000 -81.04300 60.48100 1.000 22.81000 75 ASP D O 1
ATOM 10195 N N . SER G 1 96 ? 69.29800 -81.59000 60.68500 1.000 21.77000 76 SER D N 1
ATOM 10196 C CA . SER G 1 96 ? 69.66400 -80.25900 61.16000 1.000 23.93000 76 SER D CA 1
ATOM 10197 C C . SER G 1 96 ? 69.26100 -79.18400 60.16100 1.000 20.88000 76 SER D C 1
ATOM 10198 O O . SER G 1 96 ? 68.73100 -78.13800 60.54300 1.000 22.66000 76 SER D O 1
ATOM 10201 N N . THR G 1 97 ? 69.48800 -79.43100 58.87400 1.000 21.44000 77 THR D N 1
ATOM 10202 C CA . THR G 1 97 ? 69.15400 -78.42500 57.86700 1.000 20.09000 77 THR D CA 1
ATOM 10203 C C . THR G 1 97 ? 67.64500 -78.21500 57.77000 1.000 17.40000 77 THR D C 1
ATOM 10204 O O . THR G 1 97 ? 67.16600 -77.07700 57.76100 1.000 20.93000 77 THR D O 1
ATOM 10208 N N . LEU G 1 98 ? 66.87100 -79.30200 57.69500 1.000 19.27000 78 LEU D N 1
ATOM 10209 C CA . LEU G 1 98 ? 65.42100 -79.14000 57.63300 1.000 17.41000 78 LEU D CA 1
ATOM 10210 C C . LEU G 1 98 ? 64.87100 -78.52200 58.91700 1.000 21.48000 78 LEU D C 1
ATOM 10211 O O . LEU G 1 98 ? 63.89200 -77.77300 58.87100 1.000 22.33000 78 LEU D O 1
ATOM 10216 N N . TYR G 1 99 ? 65.48500 -78.82300 60.06400 1.000 22.27000 79 TYR D N 1
ATOM 10217 C CA . TYR G 1 99 ? 65.08300 -78.18600 61.31800 1.000 23.60000 79 TYR D CA 1
ATOM 10218 C C . TYR G 1 99 ? 65.27400 -76.67500 61.24000 1.000 22.45000 79 TYR D C 1
ATOM 10219 O O . TYR G 1 99 ? 64.36600 -75.90300 61.57400 1.000 19.92000 79 TYR D O 1
ATOM 10228 N N . MET G 1 100 ? 66.45700 -76.24400 60.78100 1.000 22.20000 80 MET D N 1
ATOM 10229 C CA . MET G 1 100 ? 66.72000 -74.83300 60.50000 1.000 23.06000 80 MET D CA 1
ATOM 10230 C C . MET G 1 100 ? 65.65200 -74.23100 59.58500 1.000 22.43000 80 MET D C 1
ATOM 10231 O O . MET G 1 100 ? 65.03100 -73.21500 59.91400 1.000 20.73000 80 MET D O 1
ATOM 10236 N N . LEU G 1 101 ? 65.41200 -74.86200 58.43100 1.000 19.70000 81 LEU D N 1
ATOM 10237 C CA . LEU G 1 101 ? 64.49200 -74.27100 57.46500 1.000 20.36000 81 LEU D CA 1
ATOM 10238 C C . LEU G 1 101 ? 63.07000 -74.21000 58.00000 1.000 22.83000 81 LEU D C 1
ATOM 10239 O O . LEU G 1 101 ? 62.33300 -73.26700 57.68500 1.000 21.29000 81 LEU D O 1
ATOM 10244 N N . ALA G 1 102 ? 62.66500 -75.20200 58.80100 1.000 21.03000 82 ALA D N 1
ATOM 10245 C CA . ALA G 1 102 ? 61.31300 -75.21700 59.34200 1.000 22.73000 82 ALA D CA 1
ATOM 10246 C C . ALA G 1 102 ? 61.09900 -74.13900 60.38700 1.000 25.98000 82 ALA D C 1
ATOM 10247 O O . ALA G 1 102 ? 59.95000 -73.87700 60.75000 1.000 23.63000 82 ALA D O 1
ATOM 10249 N N . HIS G 1 103 ? 62.17000 -73.52900 60.89500 1.000 21.15000 83 HIS D N 1
ATOM 10250 C CA . HIS G 1 103 ? 62.02200 -72.30800 61.67300 1.000 21.72000 83 HIS D CA 1
ATOM 10251 C C . HIS G 1 103 ? 62.07700 -71.06800 60.78400 1.000 18.83000 83 HIS D C 1
ATOM 10252 O O . HIS G 1 103 ? 61.21200 -70.19000 60.86600 1.000 20.62000 83 HIS D O 1
ATOM 10259 N N . SER G 1 104 ? 63.09300 -70.98600 59.92800 1.000 21.03000 84 SER D N 1
ATOM 10260 C CA . SER G 1 104 ? 63.31100 -69.76700 59.15500 1.000 21.18000 84 SER D CA 1
ATOM 10261 C C . SER G 1 104 ? 62.16600 -69.47500 58.19700 1.000 22.49000 84 SER D C 1
ATOM 10262 O O . SER G 1 104 ? 61.87000 -68.30400 57.94000 1.000 19.50000 84 SER D O 1
ATOM 10265 N N . MET G 1 105 ? 61.50100 -70.50700 57.66600 1.000 20.16000 85 MET D N 1
ATOM 10266 C CA . MET G 1 105 ? 60.40700 -70.23800 56.73800 1.000 26.12000 85 MET D CA 1
ATOM 10267 C C . MET G 1 105 ? 59.24500 -69.53400 57.42100 1.000 23.21000 85 MET D C 1
ATOM 10268 O O . MET G 1 105 ? 58.43900 -68.89000 56.73400 1.000 19.93000 85 MET D O 1
ATOM 10273 N N . PHE G 1 106 ? 59.13100 -69.65300 58.75000 1.000 21.52000 86 PHE D N 1
ATOM 10274 C CA . PHE G 1 106 ? 58.16100 -68.85400 59.48500 1.000 18.86000 86 PHE D CA 1
ATOM 10275 C C . PHE G 1 106 ? 58.75200 -67.52700 59.93000 1.000 22.34000 86 PHE D C 1
ATOM 10276 O O . PHE G 1 106 ? 58.07600 -66.49400 59.83300 1.000 20.28000 86 PHE D O 1
ATOM 10284 N N . ASP G 1 107 ? 60.01400 -67.53200 60.38600 1.000 22.39000 87 ASP D N 1
ATOM 10285 C CA . ASP G 1 107 ? 60.64200 -66.29000 60.84200 1.000 24.89000 87 ASP D CA 1
ATOM 10286 C C . ASP G 1 107 ? 60.68800 -65.24800 59.73100 1.000 25.18000 87 ASP D C 1
ATOM 10287 O O . ASP G 1 107 ? 60.59000 -64.04600 60.00000 1.000 23.43000 87 ASP D O 1
ATOM 10292 N N . GLU G 1 108 ? 60.83300 -65.68600 58.47600 1.000 23.88000 88 GLU D N 1
ATOM 10293 C CA . GLU G 1 108 ? 60.94000 -64.77400 57.34400 1.000 22.48000 88 GLU D CA 1
ATOM 10294 C C . GLU G 1 108 ? 59.59900 -64.19900 56.88800 1.000 22.33000 88 GLU D C 1
ATOM 10295 O O . GLU G 1 108 ? 59.59000 -63.30700 56.03500 1.000 23.51000 88 GLU D O 1
ATOM 10301 N N . VAL G 1 109 ? 58.48200 -64.66400 57.43100 1.000 19.58000 89 VAL D N 1
ATOM 10302 C CA . VAL G 1 109 ? 57.18900 -64.01800 57.18600 1.000 18.93000 89 VAL D CA 1
ATOM 10303 C C . VAL G 1 109 ? 57.11200 -62.74200 58.02100 1.000 21.35000 89 VAL D C 1
ATOM 10304 O O . VAL G 1 109 ? 57.29200 -62.81100 59.24300 1.000 23.16000 89 VAL D O 1
ATOM 10308 N N . PRO G 1 110 ? 56.83000 -61.58000 57.42400 1.000 20.80000 90 PRO D N 1
ATOM 10309 C CA . PRO G 1 110 ? 56.71100 -60.34600 58.22400 1.000 23.57000 90 PRO D CA 1
ATOM 10310 C C . PRO G 1 110 ? 55.69300 -60.48100 59.35000 1.000 27.59000 90 PRO D C 1
ATOM 10311 O O . PRO G 1 110 ? 54.67800 -61.17100 59.21700 1.000 22.61000 90 PRO D O 1
ATOM 10315 N N . GLU G 1 111 ? 55.97800 -59.80400 60.47800 1.000 24.01000 91 GLU D N 1
ATOM 10316 C CA . GLU G 1 111 ? 55.02900 -59.77400 61.58900 1.000 24.53000 91 GLU D CA 1
ATOM 10317 C C . GLU G 1 111 ? 53.85800 -58.84100 61.31700 1.000 23.73000 91 GLU D C 1
ATOM 10318 O O . GLU G 1 111 ? 52.77300 -59.03000 61.87900 1.000 23.47000 91 GLU D O 1
ATOM 10324 N N . LYS G 1 112 ? 54.05400 -57.83600 60.47200 1.000 21.52000 92 LYS D N 1
ATOM 10325 C CA . LYS G 1 112 ? 53.07300 -56.77500 60.29200 1.000 22.44000 92 LYS D CA 1
ATOM 10326 C C . LYS G 1 112 ? 51.91900 -57.20200 59.38800 1.000 27.61000 92 LYS D C 1
ATOM 10327 O O . LYS G 1 112 ? 52.07700 -58.01400 58.46900 1.000 23.53000 92 LYS D O 1
ATOM 10333 N N . ALA G 1 113 ? 50.76100 -56.60200 59.63500 1.000 23.91000 93 ALA D N 1
ATOM 10334 C CA . ALA G 1 113 ? 49.59300 -56.83400 58.79900 1.000 23.08000 93 ALA D CA 1
ATOM 10335 C C . ALA G 1 113 ? 49.91500 -56.53100 57.33500 1.000 28.34000 93 ALA D C 1
ATOM 10336 O O . ALA G 1 113 ? 50.65500 -55.57900 57.04400 1.000 24.81000 93 ALA D O 1
ATOM 10338 N N . PRO G 1 114 ? 49.34600 -57.28400 56.39000 1.000 25.25000 94 PRO D N 1
ATOM 10339 C CA . PRO G 1 114 ? 48.32800 -58.33200 56.59000 1.000 22.76000 94 PRO D CA 1
ATOM 10340 C C . PRO G 1 114 ? 48.91200 -59.70300 56.92700 1.000 23.62000 94 PRO D C 1
ATOM 10341 O O . PRO G 1 114 ? 48.16200 -60.66500 57.03800 1.000 24.82000 94 PRO D O 1
ATOM 10345 N N . TYR G 1 115 ? 50.23000 -59.83600 57.09400 1.000 23.27000 95 TYR D N 1
ATOM 10346 C CA . TYR G 1 115 ? 50.86000 -61.14600 57.22200 1.000 20.45000 95 TYR D CA 1
ATOM 10347 C C . TYR G 1 115 ? 50.75200 -61.73700 58.61500 1.000 21.78000 95 TYR D C 1
ATOM 10348 O O . TYR G 1 115 ? 51.19800 -62.87300 58.81700 1.000 23.32000 95 TYR D O 1
ATOM 10357 N N . ASP G 1 116 ? 50.18000 -61.00000 59.56900 1.000 22.21000 96 ASP D N 1
ATOM 10358 C CA . ASP G 1 116 ? 49.83300 -61.58200 60.86200 1.000 23.60000 96 ASP D CA 1
ATOM 10359 C C . ASP G 1 116 ? 48.63400 -62.52200 60.77400 1.000 27.10000 96 ASP D C 1
ATOM 10360 O O . ASP G 1 116 ? 48.37200 -63.25800 61.72900 1.000 24.45000 96 ASP D O 1
ATOM 10365 N N . ARG G 1 117 ? 47.90000 -62.50200 59.66500 1.000 24.10000 97 ARG D N 1
ATOM 10366 C CA . ARG G 1 117 ? 46.81700 -63.43700 59.40100 1.000 23.28000 97 ARG D CA 1
ATOM 10367 C C . ARG G 1 117 ? 47.10600 -64.17800 58.09700 1.000 23.26000 97 ARG D C 1
ATOM 10368 O O . ARG G 1 117 ? 47.85500 -63.69500 57.24700 1.000 20.99000 97 ARG D O 1
ATOM 10376 N N . ASP G 1 118 ? 46.51300 -65.36600 57.94800 1.000 22.28000 98 ASP D N 1
ATOM 10377 C CA . ASP G 1 118 ? 46.66800 -66.13000 56.71500 1.000 21.87000 98 ASP D CA 1
ATOM 10378 C C . ASP G 1 118 ? 45.92500 -65.40400 55.57900 1.000 23.23000 98 ASP D C 1
ATOM 10379 O O . ASP G 1 118 ? 45.23100 -64.40600 55.81400 1.000 21.77000 98 ASP D O 1
ATOM 10384 N N . PRO G 1 119 ? 46.08700 -65.84500 54.32300 1.000 20.68000 99 PRO D N 1
ATOM 10385 C CA . PRO G 1 119 ? 45.52000 -65.06500 53.20800 1.000 21.33000 99 PRO D CA 1
ATOM 10386 C C . PRO G 1 119 ? 43.99800 -64.97900 53.20900 1.000 23.48000 99 PRO D C 1
ATOM 10387 O O . PRO G 1 119 ? 43.46000 -64.05400 52.59400 1.000 22.53000 99 PRO D O 1
ATOM 10391 N N . THR G 1 120 ? 43.27700 -65.87400 53.89700 1.000 20.32000 100 THR D N 1
ATOM 10392 C CA . THR G 1 120 ? 41.82700 -65.67300 53.99200 1.000 22.91000 100 THR D CA 1
ATOM 10393 C C . THR G 1 120 ? 41.46600 -64.48500 54.87800 1.000 26.22000 100 THR D C 1
ATOM 10394 O O . THR G 1 120 ? 40.32600 -64.00700 54.81600 1.000 22.53000 100 THR D O 1
ATOM 10398 N N . THR G 1 121 ? 42.40800 -64.01500 55.70200 1.000 24.47000 101 THR D N 1
ATOM 10399 C CA . THR G 1 121 ? 42.25700 -63.01300 56.76000 1.000 28.48000 101 THR D CA 1
ATOM 10400 C C . THR G 1 121 ? 41.41300 -63.51300 57.92300 1.000 31.93000 101 THR D C 1
ATOM 10401 O O . THR G 1 121 ? 41.18800 -62.75600 58.87800 1.000 29.26000 101 THR D O 1
ATOM 10405 N N . LEU G 1 122 ? 40.97000 -64.76700 57.90700 1.000 27.26000 102 LEU D N 1
ATOM 10406 C CA . LEU G 1 122 ? 40.03600 -65.23700 58.92100 1.000 30.40000 102 LEU D CA 1
ATOM 10407 C C . LEU G 1 122 ? 40.71100 -65.77400 60.17200 1.000 33.74000 102 LEU D C 1
ATOM 10408 O O . LEU G 1 122 ? 40.04600 -65.89900 61.21100 1.000 26.87000 102 LEU D O 1
ATOM 10413 N N . LYS G 1 123 ? 42.00000 -66.10700 60.10100 1.000 26.16000 103 LYS D N 1
ATOM 10414 C CA . LYS G 1 123 ? 42.71100 -66.69200 61.22700 1.000 26.09000 103 LYS D CA 1
ATOM 10415 C C . LYS G 1 123 ? 44.11500 -66.10900 61.30700 1.000 30.64000 103 LYS D C 1
ATOM 10416 O O . LYS G 1 123 ? 44.68200 -65.67500 60.30500 1.000 25.57000 103 LYS D O 1
ATOM 10422 N N . LYS G 1 124 ? 44.67600 -66.12600 62.51700 1.000 27.96000 104 LYS D N 1
ATOM 10423 C CA . LYS G 1 124 ? 46.07000 -65.74600 62.70200 1.000 29.00000 104 LYS D CA 1
ATOM 10424 C C . LYS G 1 124 ? 46.98900 -66.66200 61.89900 1.000 25.49000 104 LYS D C 1
ATOM 10425 O O . LYS G 1 124 ? 46.74000 -67.86400 61.76900 1.000 22.76000 104 LYS D O 1
ATOM 10431 N N . GLN G 1 125 ? 48.07000 -66.08500 61.37700 1.000 22.44000 105 GLN D N 1
ATOM 10432 C CA . GLN G 1 125 ? 49.07700 -66.85400 60.65500 1.000 22.32000 105 GLN D CA 1
ATOM 10433 C C . GLN G 1 125 ? 49.85300 -67.77300 61.60100 1.000 26.07000 105 GLN D C 1
ATOM 10434 O O . GLN G 1 125 ? 50.27600 -67.36000 62.68900 1.000 27.47000 105 GLN D O 1
ATOM 10440 N N . VAL G 1 126 ? 50.03200 -69.03100 61.18400 1.000 21.65000 106 VAL D N 1
ATOM 10441 C CA . VAL G 1 126 ? 50.83400 -69.98000 61.94600 1.000 24.31000 106 VAL D CA 1
ATOM 10442 C C . VAL G 1 126 ? 52.30300 -69.57800 61.88400 1.000 26.01000 106 VAL D C 1
ATOM 10443 O O . VAL G 1 126 ? 52.82300 -69.21500 60.82000 1.000 23.85000 106 VAL D O 1
ATOM 10447 N N . ARG G 1 127 ? 52.99200 -69.65300 63.02500 1.000 24.19000 107 ARG D N 1
ATOM 10448 C CA . ARG G 1 127 ? 54.34400 -69.12100 63.11600 1.000 22.78000 107 ARG D CA 1
ATOM 10449 C C . ARG G 1 127 ? 55.39200 -70.15100 63.51400 1.000 24.58000 107 ARG D C 1
ATOM 10450 O O . ARG G 1 127 ? 56.55300 -69.77500 63.71600 1.000 24.50000 107 ARG D O 1
ATOM 10458 N N . ASN G 1 128 ? 55.03700 -71.43300 63.64900 1.000 20.29000 108 ASN D N 1
ATOM 10459 C CA . ASN G 1 128 ? 56.06100 -72.41800 63.97100 1.000 22.86000 108 ASN D CA 1
ATOM 10460 C C . ASN G 1 128 ? 55.65400 -73.78200 63.43100 1.000 23.39000 108 ASN D C 1
ATOM 10461 O O . ASN G 1 128 ? 54.46900 -74.06400 63.24900 1.000 24.71000 108 ASN D O 1
ATOM 10466 N N . TYR G 1 129 ? 56.65400 -74.63800 63.19700 1.000 21.08000 109 TYR D N 1
ATOM 10467 C CA . TYR G 1 129 ? 56.39000 -75.90500 62.51900 1.000 28.12000 109 TYR D CA 1
ATOM 10468 C C . TYR G 1 129 ? 55.60300 -76.88400 63.39000 1.000 25.68000 109 TYR D C 1
ATOM 10469 O O . TYR G 1 129 ? 54.96400 -77.79200 62.85200 1.000 24.61000 109 TYR D O 1
ATOM 10478 N N . LYS G 1 130 ? 55.63800 -76.73500 64.71900 1.000 22.14000 110 LYS D N 1
ATOM 10479 C CA . LYS G 1 130 ? 54.89100 -77.65400 65.57400 1.000 24.41000 110 LYS D CA 1
ATOM 10480 C C . LYS G 1 130 ? 53.39100 -77.38200 65.50100 1.000 21.06000 110 LYS D C 1
ATOM 10481 O O . LYS G 1 130 ? 52.58100 -78.31600 65.44200 1.000 23.25000 110 LYS D O 1
ATOM 10487 N N . THR G 1 131 ? 53.00000 -76.11200 65.51600 1.000 19.37000 111 THR D N 1
ATOM 10488 C CA . THR G 1 131 ? 51.59900 -75.78100 65.29300 1.000 20.55000 111 THR D CA 1
ATOM 10489 C C . THR G 1 131 ? 51.15500 -76.23200 63.90600 1.000 27.80000 111 THR D C 1
ATOM 10490 O O . THR G 1 131 ? 50.03300 -76.72500 63.73300 1.000 22.33000 111 THR D O 1
ATOM 10494 N N . MET G 1 132 ? 52.02500 -76.06200 62.90500 1.000 23.17000 112 MET D N 1
ATOM 10495 C CA . MET G 1 132 ? 51.72500 -76.55000 61.56200 1.000 22.89000 112 MET D CA 1
ATOM 10496 C C . MET G 1 132 ? 51.43000 -78.04600 61.58600 1.000 22.36000 112 MET D C 1
ATOM 10497 O O . MET G 1 132 ? 50.43300 -78.50600 61.01500 1.000 23.34000 112 MET D O 1
ATOM 10502 N N . LEU G 1 133 ? 52.29200 -78.82100 62.24700 1.000 19.58000 113 LEU D N 1
ATOM 10503 C CA . LEU G 1 133 ? 52.09300 -80.26500 62.31500 1.000 26.04000 113 LEU D CA 1
ATOM 10504 C C . LEU G 1 133 ? 50.80800 -80.61700 63.06000 1.000 26.17000 113 LEU D C 1
ATOM 10505 O O . LEU G 1 133 ? 50.06300 -81.50600 62.63300 1.000 22.40000 113 LEU D O 1
ATOM 10510 N N . TYR G 1 134 ? 50.51800 -79.92200 64.17000 1.000 24.40000 114 TYR D N 1
ATOM 10511 C CA . TYR G 1 134 ? 49.24400 -80.15000 64.85800 1.000 24.72000 114 TYR D CA 1
ATOM 10512 C C . TYR G 1 134 ? 48.05900 -79.92500 63.92100 1.000 27.02000 114 TYR D C 1
ATOM 10513 O O . TYR G 1 134 ? 47.09300 -80.69800 63.92600 1.000 24.06000 114 TYR D O 1
ATOM 10522 N N . LEU G 1 135 ? 48.09900 -78.85200 63.13600 1.000 21.38000 115 LEU D N 1
ATOM 10523 C CA . LEU G 1 135 ? 46.97900 -78.56500 62.24800 1.000 22.98000 115 LEU D CA 1
ATOM 10524 C C . LEU G 1 135 ? 46.90900 -79.57200 61.10300 1.000 24.25000 115 LEU D C 1
ATOM 10525 O O . LEU G 1 135 ? 45.81300 -79.98200 60.70100 1.000 26.27000 115 LEU D O 1
ATOM 10530 N N . PHE G 1 136 ? 48.06400 -79.96900 60.55800 1.000 22.50000 116 PHE D N 1
ATOM 10531 C CA . PHE G 1 136 ? 48.07600 -80.97800 59.49700 1.000 22.99000 116 PHE D CA 1
ATOM 10532 C C . PHE G 1 136 ? 47.42800 -82.27500 59.97200 1.000 25.84000 116 PHE D C 1
ATOM 10533 O O . PHE G 1 136 ? 46.65800 -82.90300 59.23600 1.000 25.07000 116 PHE D O 1
ATOM 10541 N N . ASN G 1 137 ? 47.72200 -82.68800 61.20300 1.000 23.69000 117 ASN D N 1
ATOM 10542 C CA . ASN G 1 137 ? 47.12900 -83.91600 61.71600 1.000 23.67000 117 ASN D CA 1
ATOM 10543 C C . ASN G 1 137 ? 45.62600 -83.76200 61.91900 1.000 28.56000 117 ASN D C 1
ATOM 10544 O O . ASN G 1 137 ? 44.85400 -84.68400 61.62400 1.000 24.26000 117 ASN D O 1
ATOM 10549 N N . THR G 1 138 ? 45.19700 -82.60900 62.42800 1.000 23.20000 118 THR D N 1
ATOM 10550 C CA . THR G 1 138 ? 43.77300 -82.31900 62.55300 1.000 23.86000 118 THR D CA 1
ATOM 10551 C C . THR G 1 138 ? 43.07700 -82.39200 61.20100 1.000 28.28000 118 THR D C 1
ATOM 10552 O O . THR G 1 138 ? 41.98500 -82.96100 61.08700 1.000 26.49000 118 THR D O 1
ATOM 10556 N N . LEU G 1 139 ? 43.69600 -81.81900 60.16500 1.000 24.14000 119 LEU D N 1
ATOM 10557 C CA . LEU G 1 139 ? 43.09200 -81.78000 58.83900 1.000 25.66000 119 LEU D CA 1
ATOM 10558 C C . LEU G 1 139 ? 42.93200 -83.16100 58.21600 1.000 24.22000 119 LEU D C 1
ATOM 10559 O O . LEU G 1 139 ? 42.12400 -83.31200 57.29500 1.000 26.68000 119 LEU D O 1
ATOM 10564 N N . LEU G 1 140 ? 43.69000 -84.16200 58.68100 1.000 24.63000 120 LEU D N 1
ATOM 10565 C CA . LEU G 1 140 ? 43.52400 -85.51900 58.16300 1.000 27.78000 120 LEU D CA 1
ATOM 10566 C C . LEU G 1 140 ? 42.08600 -86.02700 58.29400 1.000 26.37000 120 LEU D C 1
ATOM 10567 O O . LEU G 1 140 ? 41.69200 -86.92900 57.54600 1.000 30.23000 120 LEU D O 1
ATOM 10572 N N . THR G 1 141 ? 41.29000 -85.47500 59.20900 1.000 25.22000 121 THR D N 1
ATOM 10573 C CA . THR G 1 141 ? 39.87900 -85.83100 59.33100 1.000 28.16000 121 THR D CA 1
ATOM 10574 C C . THR G 1 141 ? 38.96900 -84.61100 59.17700 1.000 26.62000 121 THR D C 1
ATOM 10575 O O . THR G 1 141 ? 37.99300 -84.44500 59.91700 1.000 30.39000 121 THR D O 1
ATOM 10579 N N . GLU G 1 142 ? 39.26900 -83.74100 58.20600 1.000 23.88000 122 GLU D N 1
ATOM 10580 C CA . GLU G 1 142 ? 38.42400 -82.59200 57.89500 1.000 25.05000 122 GLU D CA 1
ATOM 10581 C C . GLU G 1 142 ? 38.28200 -82.45800 56.38600 1.000 24.19000 122 GLU D C 1
ATOM 10582 O O . GLU G 1 142 ? 39.23300 -82.70800 55.64300 1.000 25.77000 122 GLU D O 1
ATOM 10588 N N . VAL G 1 143 ? 37.09400 -82.06700 55.93400 1.000 27.18000 123 VAL D N 1
ATOM 10589 C CA . VAL G 1 143 ? 36.91100 -81.69800 54.53600 1.000 24.08000 123 VAL D CA 1
ATOM 10590 C C . VAL G 1 143 ? 37.19200 -80.20400 54.45300 1.000 28.55000 123 VAL D C 1
ATOM 10591 O O . VAL G 1 143 ? 37.11700 -79.50800 55.48000 1.000 27.55000 123 VAL D O 1
ATOM 10595 N N . PRO G 1 144 ? 37.51600 -79.66800 53.27900 1.000 24.79000 124 PRO D N 1
ATOM 10596 C CA . PRO G 1 144 ? 37.66400 -78.21300 53.15600 1.000 25.22000 124 PRO D CA 1
ATOM 10597 C C . PRO G 1 144 ? 36.37200 -77.48900 53.51200 1.000 32.27000 124 PRO D C 1
ATOM 10598 O O . PRO G 1 144 ? 35.26900 -77.94400 53.20000 1.000 29.48000 124 PRO D O 1
ATOM 10602 N N . GLU G 1 145 ? 36.52300 -76.34200 54.16600 1.000 28.66000 125 GLU D N 1
ATOM 10603 C CA . GLU G 1 145 ? 35.39100 -75.54100 54.59900 1.000 27.76000 125 GLU D CA 1
ATOM 10604 C C . GLU G 1 145 ? 35.04800 -74.47700 53.56500 1.000 30.91000 125 GLU D C 1
ATOM 10605 O O . GLU G 1 145 ? 35.93600 -73.82800 53.00800 1.000 26.42000 125 GLU D O 1
ATOM 10611 N N . TYR G 1 146 ? 33.75000 -74.28900 53.31100 1.000 26.92000 126 TYR D N 1
ATOM 10612 C CA . TYR G 1 146 ? 33.30700 -73.21800 52.41500 1.000 27.16000 126 TYR D CA 1
ATOM 10613 C C . TYR G 1 146 ? 33.13600 -71.95300 53.24700 1.000 31.90000 126 TYR D C 1
ATOM 10614 O O . TYR G 1 146 ? 32.03600 -71.58900 53.67000 1.000 31.91000 126 TYR D O 1
ATOM 10623 N N . PHE G 1 147 ? 34.26100 -71.27200 53.48900 1.000 28.26000 127 PHE D N 1
ATOM 10624 C CA . PHE G 1 147 ? 34.23900 -70.17500 54.45300 1.000 30.44000 127 PHE D CA 1
ATOM 10625 C C . PHE G 1 147 ? 33.57900 -68.91700 53.91100 1.000 30.72000 127 PHE D C 1
ATOM 10626 O O . PHE G 1 147 ? 33.40100 -67.96300 54.67600 1.000 32.14000 127 PHE D O 1
ATOM 10634 N N . LEU G 1 148 ? 33.19700 -68.88800 52.63000 1.000 30.05000 128 LEU D N 1
ATOM 10635 C CA . LEU G 1 148 ? 32.52500 -67.72000 52.07900 1.000 31.48000 128 LEU D CA 1
ATOM 10636 C C . LEU G 1 148 ? 31.07000 -67.59800 52.52000 1.000 34.70000 128 LEU D C 1
ATOM 10637 O O . LEU G 1 148 ? 30.48000 -66.52500 52.34000 1.000 33.00000 128 LEU D O 1
ATOM 10642 N N . ARG G 1 149 ? 30.48300 -68.65300 53.09500 1.000 31.74000 129 ARG D N 1
ATOM 10643 C CA . ARG G 1 149 ? 29.09200 -68.57300 53.53800 1.000 34.97000 129 ARG D CA 1
ATOM 10644 C C . ARG G 1 149 ? 28.90600 -67.46300 54.56700 1.000 33.83000 129 ARG D C 1
ATOM 10645 O O . ARG G 1 149 ? 28.07200 -66.56700 54.39500 1.000 31.46000 129 ARG D O 1
ATOM 10653 N N . ASP G 1 150 ? 29.67800 -67.51500 55.65100 1.000 34.47000 130 ASP D N 1
ATOM 10654 C CA . ASP G 1 150 ? 29.61000 -66.51100 56.70100 1.000 34.16000 130 ASP D CA 1
ATOM 10655 C C . ASP G 1 150 ? 30.59100 -65.37000 56.49300 1.000 37.74000 130 ASP D C 1
ATOM 10656 O O . ASP G 1 150 ? 30.53500 -64.38500 57.23700 1.000 37.61000 130 ASP D O 1
ATOM 10661 N N . ASN G 1 151 ? 31.48000 -65.47000 55.50500 1.000 35.24000 131 ASN D N 1
ATOM 10662 C CA . ASN G 1 151 ? 32.49100 -64.44200 55.23900 1.000 38.03000 131 ASN D CA 1
ATOM 10663 C C . ASN G 1 151 ? 32.57100 -64.17900 53.74300 1.000 33.67000 131 ASN D C 1
ATOM 10664 O O . ASN G 1 151 ? 33.59200 -64.45000 53.10300 1.000 33.70000 131 ASN D O 1
ATOM 10669 N N . PRO G 1 152 ? 31.51500 -63.60500 53.15700 1.000 31.66000 132 PRO D N 1
ATOM 10670 C CA . PRO G 1 152 ? 31.43600 -63.54500 51.69000 1.000 35.16000 132 PRO D CA 1
ATOM 10671 C C . PRO G 1 152 ? 32.47400 -62.64200 51.03300 1.000 36.11000 132 PRO D C 1
ATOM 10672 O O . PRO G 1 152 ? 32.73800 -62.81400 49.83700 1.000 31.03000 132 PRO D O 1
ATOM 10676 N N . ASN G 1 153 ? 33.09000 -61.71300 51.76100 1.000 32.24000 133 ASN D N 1
ATOM 10677 C CA . ASN G 1 153 ? 33.89600 -60.67600 51.13400 1.000 31.38000 133 ASN D CA 1
ATOM 10678 C C . ASN G 1 153 ? 35.40100 -60.84300 51.33300 1.000 35.62000 133 ASN D C 1
ATOM 10679 O O . ASN G 1 153 ? 36.16500 -59.97200 50.89500 1.000 37.54000 133 ASN D O 1
ATOM 10684 N N . VAL G 1 154 ? 35.85100 -61.93500 51.94500 1.000 32.25000 134 VAL D N 1
ATOM 10685 C CA . VAL G 1 154 ? 37.27900 -62.16100 52.17700 1.000 30.82000 134 VAL D CA 1
ATOM 10686 C C . VAL G 1 154 ? 37.90800 -62.83100 50.95500 1.000 32.52000 134 VAL D C 1
ATOM 10687 O O . VAL G 1 154 ? 37.17700 -63.36900 50.10600 1.000 31.03000 134 VAL D O 1
ATOM 10691 N N . PRO G 1 155 ? 39.23800 -62.81200 50.81400 1.000 32.36000 135 PRO D N 1
ATOM 10692 C CA . PRO G 1 155 ? 39.87500 -63.47200 49.66400 1.000 28.89000 135 PRO D CA 1
ATOM 10693 C C . PRO G 1 155 ? 39.51400 -64.94900 49.58400 1.000 28.55000 135 PRO D C 1
ATOM 10694 O O . PRO G 1 155 ? 39.57800 -65.67700 50.57200 1.000 27.03000 135 PRO D O 1
ATOM 10698 N N . SER G 1 156 ? 39.13400 -65.38700 48.38200 1.000 31.87000 136 SER D N 1
ATOM 10699 C CA . SER G 1 156 ? 38.55800 -66.70700 48.16500 1.000 27.71000 136 SER D CA 1
ATOM 10700 C C . SER G 1 156 ? 39.49100 -67.64000 47.40400 1.000 30.64000 136 SER D C 1
ATOM 10701 O O . SER G 1 156 ? 39.09700 -68.76300 47.07300 1.000 30.08000 136 SER D O 1
ATOM 10704 N N . GLY G 1 157 ? 40.72500 -67.21100 47.14200 1.000 27.34000 137 GLY D N 1
ATOM 10705 C CA . GLY G 1 157 ? 41.61800 -68.00100 46.31700 1.000 27.63000 137 GLY D CA 1
ATOM 10706 C C . GLY G 1 157 ? 41.92600 -69.37500 46.87600 1.000 22.93000 137 GLY D C 1
ATOM 10707 O O . GLY G 1 157 ? 42.25900 -70.28900 46.12200 1.000 23.76000 137 GLY D O 1
ATOM 10708 N N . LEU G 1 158 ? 41.82500 -69.55100 48.19200 1.000 21.67000 138 LEU D N 1
ATOM 10709 C CA . LEU G 1 158 ? 42.22400 -70.80400 48.81000 1.000 22.01000 138 LEU D CA 1
ATOM 10710 C C . LEU G 1 158 ? 41.03900 -71.66200 49.24700 1.000 22.84000 138 LEU D C 1
ATOM 10711 O O . LEU G 1 158 ? 41.23800 -72.62800 49.99500 1.000 25.15000 138 LEU D O 1
ATOM 10716 N N . ILE G 1 159 ? 39.82200 -71.34600 48.79400 1.000 24.63000 139 ILE D N 1
ATOM 10717 C CA . ILE G 1 159 ? 38.67600 -72.24000 48.97600 1.000 25.87000 139 ILE D CA 1
ATOM 10718 C C . ILE G 1 159 ? 39.05100 -73.61800 48.44500 1.000 23.11000 139 ILE D C 1
ATOM 10719 O O . ILE G 1 159 ? 39.45300 -73.75900 47.28400 1.000 25.41000 139 ILE D O 1
ATOM 10724 N N . GLY G 1 160 ? 38.92700 -74.63700 49.29100 1.000 25.55000 140 GLY D N 1
ATOM 10725 C CA . GLY G 1 160 ? 39.29000 -75.99300 48.94400 1.000 24.23000 140 GLY D CA 1
ATOM 10726 C C . GLY G 1 160 ? 40.65100 -76.43800 49.42900 1.000 26.14000 140 GLY D C 1
ATOM 10727 O O . GLY G 1 160 ? 40.97300 -77.62600 49.29800 1.000 25.85000 140 GLY D O 1
ATOM 10728 N N . PHE G 1 161 ? 41.44700 -75.53700 50.01800 1.000 22.10000 141 PHE D N 1
ATOM 10729 C CA . PHE G 1 161 ? 42.87200 -75.77800 50.25800 1.000 20.00000 141 PHE D CA 1
ATOM 10730 C C . PHE G 1 161 ? 43.25300 -75.45300 51.70200 1.000 25.33000 141 PHE D C 1
ATOM 10731 O O . PHE G 1 161 ? 43.92800 -74.45000 51.96600 1.000 21.51000 141 PHE D O 1
ATOM 10739 N N . PRO G 1 162 ? 42.86300 -76.29400 52.66600 1.000 26.53000 142 PRO D N 1
ATOM 10740 C CA . PRO G 1 162 ? 43.17400 -75.96800 54.07300 1.000 26.66000 142 PRO D CA 1
ATOM 10741 C C . PRO G 1 162 ? 44.65200 -76.07600 54.43100 1.000 27.47000 142 PRO D C 1
ATOM 10742 O O . PRO G 1 162 ? 45.11700 -75.30700 55.28800 1.000 24.85000 142 PRO D O 1
ATOM 10746 N N . PHE G 1 163 ? 45.40600 -77.00900 53.82700 1.000 23.37000 143 PHE D N 1
ATOM 10747 C CA . PHE G 1 163 ? 46.84800 -77.05600 54.07900 1.000 25.96000 143 PHE D CA 1
ATOM 10748 C C . PHE G 1 163 ? 47.54600 -75.83400 53.48900 1.000 26.65000 143 PHE D C 1
ATOM 10749 O O . PHE G 1 163 ? 48.43000 -75.24900 54.12800 1.000 22.88000 143 PHE D O 1
ATOM 10757 N N . ASN G 1 164 ? 47.17500 -75.47400 52.25400 1.000 22.30000 144 ASN D N 1
ATOM 10758 C CA . ASN G 1 164 ? 47.71000 -74.30400 51.55600 1.000 24.73000 144 ASN D CA 1
ATOM 10759 C C . ASN G 1 164 ? 47.56800 -73.04600 52.40400 1.000 24.94000 144 ASN D C 1
ATOM 10760 O O . ASN G 1 164 ? 48.45800 -72.18900 52.41100 1.000 22.72000 144 ASN D O 1
ATOM 10765 N N . ILE G 1 165 ? 46.44200 -72.91200 53.11200 1.000 24.06000 145 ILE D N 1
ATOM 10766 C CA . ILE G 1 165 ? 46.19500 -71.70500 53.90100 1.000 24.35000 145 ILE D CA 1
ATOM 10767 C C . ILE G 1 165 ? 47.27400 -71.53200 54.96200 1.000 24.10000 145 ILE D C 1
ATOM 10768 O O . ILE G 1 165 ? 47.74700 -70.41700 55.22300 1.000 23.12000 145 ILE D O 1
ATOM 10773 N N . ILE G 1 166 ? 47.69600 -72.63700 55.56700 1.000 21.60000 146 ILE D N 1
ATOM 10774 C CA . ILE G 1 166 ? 48.67000 -72.57800 56.64900 1.000 23.12000 146 ILE D CA 1
ATOM 10775 C C . ILE G 1 166 ? 50.03800 -72.14800 56.13300 1.000 22.79000 146 ILE D C 1
ATOM 10776 O O . ILE G 1 166 ? 50.73500 -71.35100 56.77900 1.000 19.91000 146 ILE D O 1
ATOM 10781 N N . VAL G 1 167 ? 50.44700 -72.65300 54.96700 1.000 22.28000 147 VAL D N 1
ATOM 10782 C CA . VAL G 1 167 ? 51.82600 -72.50300 54.50700 1.000 21.16000 147 VAL D CA 1
ATOM 10783 C C . VAL G 1 167 ? 51.96100 -71.47000 53.39500 1.000 19.17000 147 VAL D C 1
ATOM 10784 O O . VAL G 1 167 ? 53.06000 -71.29600 52.85900 1.000 20.94000 147 VAL D O 1
ATOM 10788 N N . ASP G 1 168 ? 50.88900 -70.74600 53.05800 1.000 19.29000 148 ASP D N 1
ATOM 10789 C CA . ASP G 1 168 ? 50.95000 -69.85600 51.90100 1.000 21.21000 148 ASP D CA 1
ATOM 10790 C C . ASP G 1 168 ? 52.00900 -68.76600 52.06400 1.000 21.13000 148 ASP D C 1
ATOM 10791 O O . ASP G 1 168 ? 52.79200 -68.51400 51.14200 1.000 19.90000 148 ASP D O 1
ATOM 10796 N N . TRP G 1 169 ? 52.03500 -68.07900 53.21800 1.000 17.76000 149 TRP D N 1
ATOM 10797 C CA . TRP G 1 169 ? 53.07700 -67.05900 53.32900 1.000 19.27000 149 TRP D CA 1
ATOM 10798 C C . TRP G 1 169 ? 54.45600 -67.70800 53.48500 1.000 20.33000 149 TRP D C 1
ATOM 10799 O O . TRP G 1 169 ? 55.42000 -67.24400 52.85400 1.000 23.98000 149 TRP D O 1
ATOM 10810 N N . PRO G 1 170 ? 54.60600 -68.78000 54.28200 1.000 19.38000 150 PRO D N 1
ATOM 10811 C CA . PRO G 1 170 ? 55.91100 -69.46400 54.31600 1.000 22.85000 150 PRO D CA 1
ATOM 10812 C C . PRO G 1 170 ? 56.40700 -69.89900 52.94600 1.000 24.37000 150 PRO D C 1
ATOM 10813 O O . PRO G 1 170 ? 57.62100 -69.85800 52.69800 1.000 22.21000 150 PRO D O 1
ATOM 10817 N N . MET G 1 171 ? 55.49700 -70.30400 52.04400 1.000 21.51000 151 MET D N 1
ATOM 10818 C CA . MET G 1 171 ? 55.88000 -70.67600 50.67700 1.000 21.91000 151 MET D CA 1
ATOM 10819 C C . MET G 1 171 ? 56.60200 -69.55400 49.95300 1.000 20.82000 151 MET D C 1
ATOM 10820 O O . MET G 1 171 ? 57.37900 -69.81400 49.02100 1.000 23.17000 151 MET D O 1
ATOM 10825 N N . GLY G 1 172 ? 56.31100 -68.31600 50.31500 1.000 18.41000 152 GLY D N 1
ATOM 10826 C CA . GLY G 1 172 ? 56.84600 -67.12400 49.70600 1.000 21.50000 152 GLY D CA 1
ATOM 10827 C C . GLY G 1 172 ? 58.14600 -66.61800 50.27900 1.000 20.23000 152 GLY D C 1
ATOM 10828 O O . GLY G 1 172 ? 58.63300 -65.57900 49.82300 1.000 21.23000 152 GLY D O 1
ATOM 10829 N N . THR G 1 173 ? 58.73500 -67.31400 51.25200 1.000 23.45000 153 THR D N 1
ATOM 10830 C CA . THR G 1 173 ? 60.00700 -66.91100 51.83900 1.000 22.46000 153 THR D CA 1
ATOM 10831 C C . THR G 1 173 ? 61.15900 -67.67200 51.19900 1.000 20.43000 153 THR D C 1
ATOM 10832 O O . THR G 1 173 ? 60.97100 -68.76100 50.65000 1.000 20.53000 153 THR D O 1
ATOM 10836 N N . PRO G 1 174 ? 62.38000 -67.12200 51.25800 1.000 23.56000 154 PRO D N 1
ATOM 10837 C CA . PRO G 1 174 ? 63.54600 -67.86900 50.74100 1.000 23.29000 154 PRO D CA 1
ATOM 10838 C C . PRO G 1 174 ? 63.73600 -69.23700 51.38200 1.000 21.96000 154 PRO D C 1
ATOM 10839 O O . PRO G 1 174 ? 63.98400 -70.21900 50.67100 1.000 20.26000 154 PRO D O 1
ATOM 10843 N N . SER G 1 175 ? 63.63700 -69.33400 52.71300 1.000 20.31000 155 SER D N 1
ATOM 10844 C CA . SER G 1 175 ? 63.77800 -70.63500 53.35700 1.000 20.66000 155 SER D CA 1
ATOM 10845 C C . SER G 1 175 ? 62.59300 -71.53600 53.04800 1.000 21.15000 155 SER D C 1
ATOM 10846 O O . SER G 1 175 ? 62.75600 -72.75800 52.93300 1.000 22.04000 155 SER D O 1
ATOM 10849 N N . GLY G 1 176 ? 61.39900 -70.95800 52.92300 1.000 20.55000 156 GLY D N 1
ATOM 10850 C CA . GLY G 1 176 ? 60.24500 -71.75800 52.55100 1.000 22.71000 156 GLY D CA 1
ATOM 10851 C C . GLY G 1 176 ? 60.37700 -72.34500 51.16000 1.000 22.48000 156 GLY D C 1
ATOM 10852 O O . GLY G 1 176 ? 60.04600 -73.51200 50.93500 1.000 20.54000 156 GLY D O 1
ATOM 10853 N N . ARG G 1 177 ? 60.87300 -71.55100 50.20700 1.000 20.19000 157 ARG D N 1
ATOM 10854 C CA A ARG G 1 177 ? 61.08300 -72.08400 48.86300 0.580 19.39000 157 ARG D CA 1
ATOM 10855 C CA B ARG G 1 177 ? 61.08200 -72.08300 48.86300 0.420 19.44000 157 ARG D CA 1
ATOM 10856 C C . ARG G 1 177 ? 62.04100 -73.26500 48.88900 1.000 24.14000 157 ARG D C 1
ATOM 10857 O O . ARG G 1 177 ? 61.79600 -74.28600 48.23800 1.000 18.54000 157 ARG D O 1
ATOM 10872 N N . GLN G 1 178 ? 63.12800 -73.15400 49.65900 1.000 21.71000 158 GLN D N 1
ATOM 10873 C CA . GLN G 1 178 ? 64.06500 -74.26500 49.78300 1.000 23.51000 158 GLN D CA 1
ATOM 10874 C C . GLN G 1 178 ? 63.39400 -75.47400 50.43000 1.000 25.28000 158 GLN D C 1
ATOM 10875 O O . GLN G 1 178 ? 63.48900 -76.59900 49.92200 1.000 23.66000 158 GLN D O 1
ATOM 10881 N N . PHE G 1 179 ? 62.68900 -75.25000 51.54600 1.000 22.99000 159 PHE D N 1
ATOM 10882 C CA . PHE G 1 179 ? 62.02100 -76.33700 52.26000 1.000 20.86000 159 PHE D CA 1
ATOM 10883 C C . PHE G 1 179 ? 61.07100 -77.11500 51.34800 1.000 21.99000 159 PHE D C 1
ATOM 10884 O O . PHE G 1 179 ? 61.08000 -78.35000 51.33000 1.000 19.77000 159 PHE D O 1
ATOM 10892 N N . PHE G 1 180 ? 60.24500 -76.40800 50.57600 1.000 20.93000 160 PHE D N 1
ATOM 10893 C CA . PHE G 1 180 ? 59.23800 -77.06300 49.74000 1.000 21.79000 160 PHE D CA 1
ATOM 10894 C C . PHE G 1 180 ? 59.79000 -77.55900 48.40100 1.000 22.94000 160 PHE D C 1
ATOM 10895 O O . PHE G 1 180 ? 59.02300 -78.09300 47.58500 1.000 21.42000 160 PHE D O 1
ATOM 10903 N N . LEU G 1 181 ? 61.09500 -77.43400 48.17000 1.000 18.12000 161 LEU D N 1
ATOM 10904 C CA . LEU G 1 181 ? 61.75800 -78.13600 47.07500 1.000 21.69000 161 LEU D CA 1
ATOM 10905 C C . LEU G 1 181 ? 62.48200 -79.40000 47.53100 1.000 28.20000 161 LEU D C 1
ATOM 10906 O O . LEU G 1 181 ? 63.03600 -80.11700 46.69400 1.000 21.86000 161 LEU D O 1
ATOM 10911 N N . ASP G 1 182 ? 62.48200 -79.70100 48.82800 1.000 21.55000 162 ASP D N 1
ATOM 10912 C CA . ASP G 1 182 ? 63.21200 -80.85600 49.33100 1.000 22.57000 162 ASP D CA 1
ATOM 10913 C C . ASP G 1 182 ? 62.45200 -82.13700 49.00600 1.000 21.81000 162 ASP D C 1
ATOM 10914 O O . ASP G 1 182 ? 61.24900 -82.23900 49.27300 1.000 20.42000 162 ASP D O 1
ATOM 10919 N N . THR G 1 183 ? 63.15500 -83.12500 48.43300 1.000 22.00000 163 THR D N 1
ATOM 10920 C CA . THR G 1 183 ? 62.45700 -84.32400 47.96700 1.000 23.43000 163 THR D CA 1
ATOM 10921 C C . THR G 1 183 ? 61.94200 -85.17100 49.12100 1.000 25.54000 163 THR D C 1
ATOM 10922 O O . THR G 1 183 ? 60.90700 -85.83100 48.97900 1.000 22.28000 163 THR D O 1
ATOM 10926 N N . ARG G 1 184 ? 62.64300 -85.18000 50.26000 1.000 23.01000 164 ARG D N 1
ATOM 10927 C CA . ARG G 1 184 ? 62.13800 -85.91000 51.42100 1.000 25.28000 164 ARG D CA 1
ATOM 10928 C C . ARG G 1 184 ? 60.92600 -85.21900 52.01400 1.000 21.80000 164 ARG D C 1
ATOM 10929 O O . ARG G 1 184 ? 59.97200 -85.88100 52.43600 1.000 21.60000 164 ARG D O 1
ATOM 10937 N N . VAL G 1 185 ? 60.94600 -83.88600 52.06800 1.000 19.29000 165 VAL D N 1
ATOM 10938 C CA . VAL G 1 185 ? 59.76000 -83.14500 52.48400 1.000 18.23000 165 VAL D CA 1
ATOM 10939 C C . VAL G 1 185 ? 58.56600 -83.49100 51.59700 1.000 20.15000 165 VAL D C 1
ATOM 10940 O O . VAL G 1 185 ? 57.44100 -83.69300 52.07900 1.000 23.12000 165 VAL D O 1
ATOM 10944 N N . ASN G 1 186 ? 58.77700 -83.54200 50.28600 1.000 20.33000 166 ASN D N 1
ATOM 10945 C CA . ASN G 1 186 ? 57.63200 -83.75600 49.41400 1.000 22.90000 166 ASN D CA 1
ATOM 10946 C C . ASN G 1 186 ? 57.15100 -85.20000 49.43600 1.000 20.75000 166 ASN D C 1
ATOM 10947 O O . ASN G 1 186 ? 55.95900 -85.44700 49.22400 1.000 24.91000 166 ASN D O 1
ATOM 10952 N N . LYS G 1 187 ? 58.03700 -86.16100 49.71000 1.000 23.39000 167 LYS D N 1
ATOM 10953 C CA . LYS G 1 187 ? 57.56100 -87.52100 49.96000 1.000 24.08000 167 LYS D CA 1
ATOM 10954 C C . LYS G 1 187 ? 56.70400 -87.57500 51.22400 1.000 28.52000 167 LYS D C 1
ATOM 10955 O O . LYS G 1 187 ? 55.65200 -88.22900 51.24200 1.000 22.67000 167 LYS D O 1
ATOM 10961 N N . CYS G 1 188 ? 57.11800 -86.86800 52.28700 1.000 23.21000 168 CYS D N 1
ATOM 10962 C CA . CYS G 1 188 ? 56.29000 -86.81600 53.48700 1.000 21.37000 168 CYS D CA 1
ATOM 10963 C C . CYS G 1 188 ? 54.96100 -86.14000 53.20800 1.000 21.70000 168 CYS D C 1
ATOM 10964 O O . CYS G 1 188 ? 53.91800 -86.58500 53.70200 1.000 21.44000 168 CYS D O 1
ATOM 10967 N N . LEU G 1 189 ? 54.97500 -85.05300 52.42800 1.000 22.96000 169 LEU D N 1
ATOM 10968 C CA . LEU G 1 189 ? 53.72300 -84.36400 52.12000 1.000 20.71000 169 LEU D CA 1
ATOM 10969 C C . LEU G 1 189 ? 52.82400 -85.23400 51.25200 1.000 21.73000 169 LEU D C 1
ATOM 10970 O O . LEU G 1 189 ? 51.60100 -85.24900 51.44200 1.000 24.73000 169 LEU D O 1
ATOM 10975 N N . LYS G 1 190 ? 53.41500 -85.94600 50.28600 1.000 22.19000 170 LYS D N 1
ATOM 10976 C CA . LYS G 1 190 ? 52.66400 -86.92500 49.49700 1.000 23.23000 170 LYS D CA 1
ATOM 10977 C C . LYS G 1 190 ? 51.89700 -87.87800 50.40300 1.000 23.60000 170 LYS D C 1
ATOM 10978 O O . LYS G 1 190 ? 50.68500 -88.07500 50.24300 1.000 24.21000 170 LYS D O 1
ATOM 10984 N N . ASP G 1 191 ? 52.59500 -88.46400 51.38300 1.000 24.63000 171 ASP D N 1
ATOM 10985 C CA . ASP G 1 191 ? 51.96600 -89.43800 52.27100 1.000 26.93000 171 ASP D CA 1
ATOM 10986 C C . ASP G 1 191 ? 50.90800 -88.79000 53.15500 1.000 24.94000 171 ASP D C 1
ATOM 10987 O O . ASP G 1 191 ? 49.86700 -89.40100 53.42500 1.000 26.80000 171 ASP D O 1
ATOM 10992 N N . ILE G 1 192 ? 51.14800 -87.55600 53.61700 1.000 24.75000 172 ILE D N 1
ATOM 10993 C CA . ILE G 1 192 ? 50.13800 -86.85100 54.40500 1.000 20.78000 172 ILE D CA 1
ATOM 10994 C C . ILE G 1 192 ? 48.90500 -86.56300 53.55300 1.000 22.59000 172 ILE D C 1
ATOM 10995 O O . ILE G 1 192 ? 47.76200 -86.79600 53.97100 1.000 25.03000 172 ILE D O 1
ATOM 11000 N N . LEU G 1 193 ? 49.11400 -86.02000 52.35600 1.000 21.90000 173 LEU D N 1
ATOM 11001 C CA . LEU G 1 193 ? 47.96300 -85.65300 51.54000 1.000 25.69000 173 LEU D CA 1
ATOM 11002 C C . LEU G 1 193 ? 47.22500 -86.88800 51.00800 1.000 25.38000 173 LEU D C 1
ATOM 11003 O O . LEU G 1 193 ? 46.00000 -86.84800 50.83300 1.000 24.53000 173 LEU D O 1
ATOM 11008 N N . ASN G 1 194 ? 47.93900 -87.99000 50.75900 1.000 22.93000 174 ASN D N 1
ATOM 11009 C CA . ASN G 1 194 ? 47.25600 -89.22100 50.35600 1.000 26.19000 174 ASN D CA 1
ATOM 11010 C C . ASN G 1 194 ? 46.44600 -89.81000 51.50700 1.000 25.87000 174 ASN D C 1
ATOM 11011 O O . ASN G 1 194 ? 45.33500 -90.30800 51.29500 1.000 26.35000 174 ASN D O 1
ATOM 11016 N N . LYS G 1 195 ? 46.96300 -89.72800 52.74000 1.000 25.27000 175 LYS D N 1
ATOM 11017 C CA . LYS G 1 195 ? 46.16100 -90.13800 53.88700 1.000 23.45000 175 LYS D CA 1
ATOM 11018 C C . LYS G 1 195 ? 44.94100 -89.24500 54.04100 1.000 25.52000 175 LYS D C 1
ATOM 11019 O O . LYS G 1 195 ? 43.85300 -89.72000 54.38900 1.000 26.76000 175 LYS D O 1
ATOM 11025 N N . TRP G 1 196 ? 45.10400 -87.94400 53.79600 1.000 24.04000 176 TRP D N 1
ATOM 11026 C CA . TRP G 1 196 ? 43.95400 -87.04600 53.76500 1.000 22.14000 176 TRP D CA 1
ATOM 11027 C C . TRP G 1 196 ? 42.92800 -87.50300 52.73100 1.000 26.16000 176 TRP D C 1
ATOM 11028 O O . TRP G 1 196 ? 41.72400 -87.53900 53.00900 1.000 25.66000 176 TRP D O 1
ATOM 11039 N N . ASN G 1 197 ? 43.39400 -87.82800 51.51900 1.000 21.67000 177 ASN D N 1
ATOM 11040 C CA . ASN G 1 197 ? 42.48800 -88.29600 50.47300 1.000 27.04000 177 ASN D CA 1
ATOM 11041 C C . ASN G 1 197 ? 41.69000 -89.51700 50.92500 1.000 28.50000 177 ASN D C 1
ATOM 11042 O O . ASN G 1 197 ? 40.50700 -89.65000 50.59100 1.000 27.99000 177 ASN D O 1
ATOM 11047 N N . GLU G 1 198 ? 42.31300 -90.41700 51.69200 1.000 29.68000 178 GLU D N 1
ATOM 11048 C CA A GLU G 1 198 ? 41.59500 -91.58900 52.18800 0.340 27.98000 178 GLU D CA 1
ATOM 11049 C CA B GLU G 1 198 ? 41.57800 -91.58500 52.16500 0.660 27.93000 178 GLU D CA 1
ATOM 11050 C C . GLU G 1 198 ? 40.38200 -91.17300 53.01000 1.000 31.01000 178 GLU D C 1
ATOM 11051 O O . GLU G 1 198 ? 39.29500 -91.74700 52.87300 1.000 29.67000 178 GLU D O 1
ATOM 11062 N N . PHE G 1 199 ? 40.54800 -90.15600 53.86300 1.000 26.62000 179 PHE D N 1
ATOM 11063 C CA . PHE G 1 199 ? 39.41600 -89.65100 54.63100 1.000 28.31000 179 PHE D CA 1
ATOM 11064 C C . PHE G 1 199 ? 38.37800 -88.99700 53.73000 1.000 25.15000 179 PHE D C 1
ATOM 11065 O O . PHE G 1 199 ? 37.17300 -89.10900 53.98000 1.000 25.88000 179 PHE D O 1
ATOM 11073 N N . LEU G 1 200 ? 38.83000 -88.26100 52.70900 1.000 21.10000 180 LEU D N 1
ATOM 11074 C CA . LEU G 1 200 ? 37.89900 -87.57600 51.82300 1.000 21.40000 180 LEU D CA 1
ATOM 11075 C C . LEU G 1 200 ? 37.05800 -88.56500 51.02400 1.000 28.19000 180 LEU D C 1
ATOM 11076 O O . LEU G 1 200 ? 35.96400 -88.21500 50.56300 1.000 24.12000 180 LEU D O 1
ATOM 11081 N N . LYS G 1 201 ? 37.56200 -89.78800 50.83200 1.000 30.30000 181 LYS D N 1
ATOM 11082 C CA . LYS G 1 201 ? 36.84200 -90.85200 50.14000 1.000 28.84000 181 LYS D CA 1
ATOM 11083 C C . LYS G 1 201 ? 36.03400 -91.73400 51.09100 1.000 33.05000 181 LYS D C 1
ATOM 11084 O O . LYS G 1 201 ? 35.33600 -92.64200 50.63100 1.000 28.28000 181 LYS D O 1
ATOM 11090 N N . ASP G 1 202 ? 36.08200 -91.45900 52.39700 1.000 26.35000 182 ASP D N 1
ATOM 11091 C CA . ASP G 1 202 ? 35.49500 -92.32900 53.40500 1.000 29.95000 182 ASP D CA 1
ATOM 11092 C C . ASP G 1 202 ? 34.03600 -91.93800 53.61000 1.000 30.35000 182 ASP D C 1
ATOM 11093 O O . ASP G 1 202 ? 33.76700 -90.87700 54.19500 1.000 30.20000 182 ASP D O 1
ATOM 11098 N N . PRO G 1 203 ? 33.06900 -92.75600 53.18500 1.000 30.33000 183 PRO D N 1
ATOM 11099 C CA . PRO G 1 203 ? 31.65800 -92.37700 53.37300 1.000 28.60000 183 PRO D CA 1
ATOM 11100 C C . PRO G 1 203 ? 31.25100 -92.26200 54.82900 1.000 28.77000 183 PRO D C 1
ATOM 11101 O O . PRO G 1 203 ? 30.20600 -91.66100 55.11300 1.000 29.12000 183 PRO D O 1
ATOM 11105 N N . THR G 1 204 ? 32.04500 -92.80100 55.76500 1.000 26.26000 184 THR D N 1
ATOM 11106 C CA . THR G 1 204 ? 31.73500 -92.69600 57.18800 1.000 27.51000 184 THR D CA 1
ATOM 11107 C C . THR G 1 204 ? 32.41800 -91.50900 57.86300 1.000 34.69000 184 THR D C 1
ATOM 11108 O O . THR G 1 204 ? 32.14200 -91.24900 59.04000 1.000 33.63000 184 THR D O 1
ATOM 11112 N N . ALA G 1 205 ? 33.26700 -90.77000 57.14200 1.000 32.43000 185 ALA D N 1
ATOM 11113 C CA . ALA G 1 205 ? 34.08500 -89.70100 57.72600 1.000 27.70000 185 ALA D CA 1
ATOM 11114 C C . ALA G 1 205 ? 34.78200 -90.19500 58.99300 1.000 29.47000 185 ALA D C 1
ATOM 11115 O O . ALA G 1 205 ? 34.69900 -89.59100 60.06500 1.000 34.75000 185 ALA D O 1
ATOM 11117 N N . GLN G 1 206 ? 35.45200 -91.33500 58.85300 1.000 29.34000 186 GLN D N 1
ATOM 11118 C CA . GLN G 1 206 ? 36.16200 -92.01000 59.93500 1.000 32.88000 186 GLN D CA 1
ATOM 11119 C C . GLN G 1 206 ? 35.24300 -92.25500 61.13700 1.000 35.60000 186 GLN D C 1
ATOM 11120 O O . GLN G 1 206 ? 35.41100 -91.69400 62.22000 1.000 34.80000 186 GLN D O 1
ATOM 11126 N N . GLY G 1 207 ? 34.25500 -93.11900 60.90400 1.000 36.98000 187 GLY D N 1
ATOM 11127 C CA . GLY G 1 207 ? 33.47600 -93.67900 61.99300 1.000 37.81000 187 GLY D CA 1
ATOM 11128 C C . GLY G 1 207 ? 32.36500 -92.80800 62.52600 1.000 42.53000 187 GLY D C 1
ATOM 11129 O O . GLY G 1 207 ? 31.99800 -92.93600 63.69900 1.000 38.59000 187 GLY D O 1
ATOM 11130 N N . ASN G 1 208 ? 31.81000 -91.91900 61.70000 1.000 38.53000 188 ASN D N 1
ATOM 11131 C CA . ASN G 1 208 ? 30.70400 -91.06000 62.10800 1.000 35.82000 188 ASN D CA 1
ATOM 11132 C C . ASN G 1 208 ? 29.37000 -91.53500 61.54400 1.000 41.52000 188 ASN D C 1
ATOM 11133 O O . ASN G 1 208 ? 28.49400 -90.71600 61.24400 1.000 42.49000 188 ASN D O 1
ATOM 11138 N N . GLY G 1 209 ? 29.19800 -92.84600 61.40200 1.000 40.00000 189 GLY D N 1
ATOM 11139 C CA . GLY G 1 209 ? 28.00900 -93.39100 60.78300 1.000 38.68000 189 GLY D CA 1
ATOM 11140 C C . GLY G 1 209 ? 28.13100 -93.39200 59.27300 1.000 40.97000 189 GLY D C 1
ATOM 11141 O O . GLY G 1 209 ? 29.06600 -92.85100 58.68700 1.000 39.24000 189 GLY D O 1
ATOM 11142 N N . ASN G 1 210 ? 27.14800 -94.00700 58.62600 1.000 40.64000 190 ASN D N 1
ATOM 11143 C CA . ASN G 1 210 ? 27.24200 -94.21000 57.18700 1.000 34.86000 190 ASN D CA 1
ATOM 11144 C C . ASN G 1 210 ? 26.83600 -92.98200 56.37800 1.000 36.17000 190 ASN D C 1
ATOM 11145 O O . ASN G 1 210 ? 27.03500 -92.97000 55.15800 1.000 36.93000 190 ASN D O 1
ATOM 11150 N N . LYS G 1 211 ? 26.28600 -91.95600 57.01800 1.000 38.09000 191 LYS D N 1
ATOM 11151 C CA . LYS G 1 211 ? 26.12500 -90.64500 56.40200 1.000 40.49000 191 LYS D CA 1
ATOM 11152 C C . LYS G 1 211 ? 27.17900 -89.65000 56.88500 1.000 35.02000 191 LYS D C 1
ATOM 11153 O O . LYS G 1 211 ? 27.02200 -88.44100 56.68400 1.000 34.35000 191 LYS D O 1
ATOM 11159 N N . GLY G 1 212 ? 28.24500 -90.13900 57.51900 1.000 34.85000 192 GLY D N 1
ATOM 11160 C CA . GLY G 1 212 ? 29.23900 -89.23800 58.08000 1.000 34.29000 192 GLY D CA 1
ATOM 11161 C C . GLY G 1 212 ? 29.91900 -88.38700 57.02500 1.000 32.18000 192 GLY D C 1
ATOM 11162 O O . GLY G 1 212 ? 30.14000 -87.19100 57.23200 1.000 31.59000 192 GLY D O 1
ATOM 11163 N N . GLY G 1 213 ? 30.25700 -88.99100 55.87900 1.000 30.40000 193 GLY D N 1
ATOM 11164 C CA . GLY G 1 213 ? 30.91000 -88.24000 54.81700 1.000 32.24000 193 GLY D CA 1
ATOM 11165 C C . GLY G 1 213 ? 30.01100 -87.17800 54.22000 1.000 34.78000 193 GLY D C 1
ATOM 11166 O O . GLY G 1 213 ? 30.47600 -86.10100 53.83000 1.000 36.87000 193 GLY D O 1
ATOM 11167 N N . ASN G 1 214 ? 28.71000 -87.46400 54.14300 1.000 33.59000 194 ASN D N 1
ATOM 11168 C CA . ASN G 1 214 ? 27.75000 -86.49300 53.63600 1.000 29.02000 194 ASN D CA 1
ATOM 11169 C C . ASN G 1 214 ? 27.52100 -85.36800 54.64100 1.000 30.11000 194 ASN D C 1
ATOM 11170 O O . ASN G 1 214 ? 27.51900 -84.18900 54.27400 1.000 33.49000 194 ASN D O 1
ATOM 11175 N N . GLN G 1 215 ? 27.33600 -85.71100 55.91800 1.000 31.20000 195 GLN D N 1
ATOM 11176 C CA . GLN G 1 215 ? 27.12900 -84.68200 56.93400 1.000 37.12000 195 GLN D CA 1
ATOM 11177 C C . GLN G 1 215 ? 28.33600 -83.75500 57.05300 1.000 34.55000 195 GLN D C 1
ATOM 11178 O O . GLN G 1 215 ? 28.17600 -82.56300 57.34500 1.000 31.96000 195 GLN D O 1
ATOM 11184 N N . ALA G 1 216 ? 29.54500 -84.28200 56.83400 1.000 30.80000 196 ALA D N 1
ATOM 11185 C CA . ALA G 1 216 ? 30.73900 -83.44600 56.89300 1.000 33.82000 196 ALA D CA 1
ATOM 11186 C C . ALA G 1 216 ? 30.66700 -82.32500 55.86600 1.000 32.27000 196 ALA D C 1
ATOM 11187 O O . ALA G 1 216 ? 31.03100 -81.18000 56.15900 1.000 32.89000 196 ALA D O 1
ATOM 11189 N N . LEU G 1 217 ? 30.17500 -82.63400 54.66100 1.000 31.65000 197 LEU D N 1
ATOM 11190 C CA . LEU G 1 217 ? 30.03100 -81.62200 53.61600 1.000 31.90000 197 LEU D CA 1
ATOM 11191 C C . LEU G 1 217 ? 28.98700 -80.57500 53.98800 1.000 33.63000 197 LEU D C 1
ATOM 11192 O O . LEU G 1 217 ? 29.18000 -79.37900 53.73100 1.000 27.99000 197 LEU D O 1
ATOM 11197 N N . ILE G 1 218 ? 27.86400 -81.00500 54.57200 1.000 29.42000 198 ILE D N 1
ATOM 11198 C CA . ILE G 1 218 ? 26.84000 -80.05300 54.99200 1.000 32.46000 198 ILE D CA 1
ATOM 11199 C C . ILE G 1 218 ? 27.35000 -79.20400 56.15000 1.000 28.32000 198 ILE D C 1
ATOM 11200 O O . ILE G 1 218 ? 27.14500 -77.98600 56.17700 1.000 31.82000 198 ILE D O 1
ATOM 11205 N N . ASP G 1 219 ? 28.03900 -79.82700 57.11300 1.000 31.40000 199 ASP D N 1
ATOM 11206 C CA . ASP G 1 219 ? 28.59500 -79.07800 58.23400 1.000 28.82000 199 ASP D CA 1
ATOM 11207 C C . ASP G 1 219 ? 29.58500 -78.01700 57.77400 1.000 34.00000 199 ASP D C 1
ATOM 11208 O O . ASP G 1 219 ? 29.69500 -76.95500 58.40200 1.000 33.68000 199 ASP D O 1
ATOM 11213 N N . ALA G 1 220 ? 30.30200 -78.28400 56.68300 1.000 32.20000 200 ALA D N 1
ATOM 11214 C CA . ALA G 1 220 ? 31.32300 -77.39500 56.14200 1.000 30.79000 200 ALA D CA 1
ATOM 11215 C C . ALA G 1 220 ? 30.75800 -76.28700 55.26200 1.000 34.05000 200 ALA D C 1
ATOM 11216 O O . ALA G 1 220 ? 31.54000 -75.49400 54.72600 1.000 32.91000 200 ALA D O 1
ATOM 11218 N N . GLY G 1 221 ? 29.43600 -76.20900 55.09400 1.000 26.80000 201 GLY D N 1
ATOM 11219 C CA . GLY G 1 221 ? 28.81000 -75.12000 54.36900 1.000 27.70000 201 GLY D CA 1
ATOM 11220 C C . GLY G 1 221 ? 28.52200 -75.37200 52.90300 1.000 31.90000 201 GLY D C 1
ATOM 11221 O O . GLY G 1 221 ? 28.01400 -74.46800 52.22300 1.000 31.88000 201 GLY D O 1
ATOM 11222 N N . TRP G 1 222 ? 28.80500 -76.56700 52.38800 1.000 31.51000 202 TRP D N 1
ATOM 11223 C CA . TRP G 1 222 ? 28.71200 -76.76700 50.95000 1.000 28.15000 202 TRP D CA 1
ATOM 11224 C C . TRP G 1 222 ? 27.27800 -76.85700 50.43000 1.000 30.39000 202 TRP D C 1
ATOM 11225 O O . TRP G 1 222 ? 27.07500 -76.71700 49.22100 1.000 26.75000 202 TRP D O 1
ATOM 11236 N N . SER G 1 223 ? 26.28300 -77.05700 51.29600 1.000 34.94000 203 SER D N 1
ATOM 11237 C CA . SER G 1 223 ? 24.88800 -77.01700 50.86700 1.000 34.89000 203 SER D CA 1
ATOM 11238 C C . SER G 1 223 ? 24.25800 -75.63300 51.01400 1.000 35.00000 203 SER D C 1
ATOM 11239 O O . SER G 1 223 ? 23.05900 -75.48400 50.75200 1.000 33.28000 203 SER D O 1
ATOM 11242 N N . SER G 1 224 ? 25.03200 -74.62100 51.40700 1.000 30.40000 204 SER D N 1
ATOM 11243 C CA . SER G 1 224 ? 24.50400 -73.26400 51.49300 1.000 32.24000 204 SER D CA 1
ATOM 11244 C C . SER G 1 224 ? 24.12700 -72.74300 50.10500 1.000 31.74000 204 SER D C 1
ATOM 11245 O O . SER G 1 224 ? 24.60800 -73.22800 49.08000 1.000 29.17000 204 SER D O 1
ATOM 11248 N N . ASP G 1 225 ? 23.23200 -71.74900 50.08100 1.000 31.02000 205 ASP D N 1
ATOM 11249 C CA . ASP G 1 225 ? 22.90200 -71.09700 48.81800 1.000 32.60000 205 ASP D CA 1
ATOM 11250 C C . ASP G 1 225 ? 24.14400 -70.49200 48.17900 1.000 33.16000 205 ASP D C 1
ATOM 11251 O O . ASP G 1 225 ? 24.32100 -70.56400 46.95800 1.000 33.21000 205 ASP D O 1
ATOM 11256 N N . ALA G 1 226 ? 25.01600 -69.89100 48.99000 1.000 36.36000 206 ALA D N 1
ATOM 11257 C CA . ALA G 1 226 ? 26.21800 -69.26400 48.44900 1.000 34.18000 206 ALA D CA 1
ATOM 11258 C C . ALA G 1 226 ? 27.06400 -70.27200 47.68100 1.000 30.04000 206 ALA D C 1
ATOM 11259 O O . ALA G 1 226 ? 27.50100 -69.99900 46.55800 1.000 35.22000 206 ALA D O 1
ATOM 11261 N N . ALA G 1 227 ? 27.29300 -71.45100 48.26600 1.000 31.00000 207 ALA D N 1
ATOM 11262 C CA . ALA G 1 227 ? 28.14300 -72.44700 47.61600 1.000 29.87000 207 ALA D CA 1
ATOM 11263 C C . ALA G 1 227 ? 27.47300 -73.02600 46.37500 1.000 31.29000 207 ALA D C 1
ATOM 11264 O O . ALA G 1 227 ? 28.09900 -73.14300 45.31600 1.000 31.16000 207 ALA D O 1
ATOM 11266 N N . VAL G 1 228 ? 26.19400 -73.38800 46.48300 1.000 34.54000 208 VAL D N 1
ATOM 11267 C CA . VAL G 1 228 ? 25.51500 -74.03400 45.36400 1.000 29.78000 208 VAL D CA 1
ATOM 11268 C C . VAL G 1 228 ? 25.30800 -73.05800 44.21100 1.000 27.13000 208 VAL D C 1
ATOM 11269 O O . VAL G 1 228 ? 25.53200 -73.40600 43.04700 1.000 30.48000 208 VAL D O 1
ATOM 11273 N N . GLU G 1 229 ? 24.87900 -71.82600 44.50500 1.000 31.76000 209 GLU D N 1
ATOM 11274 C CA . GLU G 1 229 ? 24.74100 -70.83300 43.43900 1.000 32.86000 209 GLU D CA 1
ATOM 11275 C C . GLU G 1 229 ? 26.06700 -70.60000 42.72800 1.000 31.55000 209 GLU D C 1
ATOM 11276 O O . GLU G 1 229 ? 26.10400 -70.44500 41.50000 1.000 33.70000 209 GLU D O 1
ATOM 11282 N N . GLN G 1 230 ? 27.16800 -70.57700 43.48300 1.000 31.23000 210 GLN D N 1
ATOM 11283 C CA . GLN G 1 230 ? 28.47500 -70.39000 42.86200 1.000 33.45000 210 GLN D CA 1
ATOM 11284 C C . GLN G 1 230 ? 28.83100 -71.56600 41.96800 1.000 28.60000 210 GLN D C 1
ATOM 11285 O O . GLN G 1 230 ? 29.35600 -71.37600 40.86300 1.000 30.71000 210 GLN D O 1
ATOM 11291 N N . LEU G 1 231 ? 28.56500 -72.79000 42.43700 1.000 31.18000 211 LEU D N 1
ATOM 11292 C CA . LEU G 1 231 ? 28.82700 -73.97200 41.62200 1.000 30.61000 211 LEU D CA 1
ATOM 11293 C C . LEU G 1 231 ? 27.99000 -73.95600 40.35100 1.000 31.23000 211 LEU D C 1
ATOM 11294 O O . LEU G 1 231 ? 28.48600 -74.29000 39.26700 1.000 27.22000 211 LEU D O 1
ATOM 11299 N N . VAL G 1 232 ? 26.72100 -73.55400 40.46200 1.000 31.56000 212 VAL D N 1
ATOM 11300 C CA . VAL G 1 232 ? 25.86600 -73.46900 39.28000 1.000 34.78000 212 VAL D CA 1
ATOM 11301 C C . VAL G 1 232 ? 26.34600 -72.35800 38.35500 1.000 33.44000 212 VAL D C 1
ATOM 11302 O O . VAL G 1 232 ? 26.46400 -72.54900 37.13900 1.000 32.99000 212 VAL D O 1
ATOM 11306 N N . ASN G 1 233 ? 26.61600 -71.17600 38.91800 1.000 31.27000 213 ASN D N 1
ATOM 11307 C CA . ASN G 1 233 ? 27.03900 -70.04400 38.09700 1.000 31.13000 213 ASN D CA 1
ATOM 11308 C C . ASN G 1 233 ? 28.33900 -70.33800 37.36400 1.000 28.22000 213 ASN D C 1
ATOM 11309 O O . ASN G 1 233 ? 28.51400 -69.92000 36.21400 1.000 26.33000 213 ASN D O 1
ATOM 11314 N N . LYS G 1 234 ? 29.27500 -71.03700 38.01800 1.000 27.33000 214 LYS D N 1
ATOM 11315 C CA . LYS G 1 234 ? 30.54000 -71.34800 37.35500 1.000 28.68000 214 LYS D CA 1
ATOM 11316 C C . LYS G 1 234 ? 30.33200 -72.31700 36.19600 1.000 29.54000 214 LYS D C 1
ATOM 11317 O O . LYS G 1 234 ? 30.94400 -72.16400 35.13000 1.000 28.54000 214 LYS D O 1
ATOM 11323 N N . ALA G 1 235 ? 29.48700 -73.33200 36.38600 1.000 28.03000 215 ALA D N 1
ATOM 11324 C CA . ALA G 1 235 ? 29.21700 -74.25400 35.28600 1.000 29.16000 215 ALA D CA 1
ATOM 11325 C C . ALA G 1 235 ? 28.53100 -73.53500 34.12800 1.000 27.52000 215 ALA D C 1
ATOM 11326 O O . ALA G 1 235 ? 28.83000 -73.79600 32.95700 1.000 30.02000 215 ALA D O 1
ATOM 11328 N N . ASN G 1 236 ? 27.62500 -72.60200 34.43800 1.000 31.41000 216 ASN D N 1
ATOM 11329 C CA . ASN G 1 236 ? 26.87500 -71.91700 33.38800 1.000 30.27000 216 ASN D CA 1
ATOM 11330 C C . ASN G 1 236 ? 27.70800 -70.89500 32.62200 1.000 29.43000 216 ASN D C 1
ATOM 11331 O O . ASN G 1 236 ? 27.33600 -70.54000 31.49700 1.000 31.14000 216 ASN D O 1
ATOM 11336 N N . GLU G 1 237 ? 28.82700 -70.41600 33.18100 1.000 29.96000 217 GLU D N 1
ATOM 11337 C CA . GLU G 1 237 ? 29.54500 -69.32500 32.51900 1.000 31.03000 217 GLU D CA 1
ATOM 11338 C C . GLU G 1 237 ? 30.18000 -69.74400 31.20000 1.000 30.54000 217 GLU D C 1
ATOM 11339 O O . GLU G 1 237 ? 30.48500 -68.87700 30.37300 1.000 32.61000 217 GLU D O 1
ATOM 11345 N N . SER G 1 238 ? 30.38200 -71.03900 30.96800 1.000 28.66000 218 SER D N 1
ATOM 11346 C CA . SER G 1 238 ? 31.08900 -71.48900 29.77500 1.000 24.68000 218 SER D CA 1
ATOM 11347 C C . SER G 1 238 ? 30.15800 -71.91500 28.64200 1.000 29.67000 218 SER D C 1
ATOM 11348 O O . SER G 1 238 ? 30.64500 -72.37300 27.60600 1.000 28.99000 218 SER D O 1
ATOM 11351 N N . THR G 1 239 ? 28.84300 -71.77300 28.80100 1.000 33.04000 219 THR D N 1
ATOM 11352 C CA . THR G 1 239 ? 27.90200 -72.27000 27.80400 1.000 34.39000 219 THR D CA 1
ATOM 11353 C C . THR G 1 239 ? 26.75100 -71.28400 27.62700 1.000 37.18000 219 THR D C 1
ATOM 11354 O O . THR G 1 239 ? 26.43600 -70.49400 28.52000 1.000 35.29000 219 THR D O 1
ATOM 11358 N N . THR G 1 240 ? 26.12000 -71.33700 26.44800 1.000 41.01000 220 THR D N 1
ATOM 11359 C CA . THR G 1 240 ? 24.85500 -70.63200 26.25100 1.000 37.31000 220 THR D CA 1
ATOM 11360 C C . THR G 1 240 ? 23.66300 -71.43100 26.77500 1.000 39.25000 220 THR D C 1
ATOM 11361 O O . THR G 1 240 ? 22.63000 -70.84100 27.10500 1.000 42.82000 220 THR D O 1
ATOM 11365 N N . ASP G 1 241 ? 23.79100 -72.75300 26.89000 1.000 42.18000 221 ASP D N 1
ATOM 11366 C CA . ASP G 1 241 ? 22.70700 -73.60900 27.37800 1.000 42.25000 221 ASP D CA 1
ATOM 11367 C C . ASP G 1 241 ? 22.72500 -73.63200 28.91000 1.000 45.74000 221 ASP D C 1
ATOM 11368 O O . ASP G 1 241 ? 23.08800 -74.61900 29.55600 1.000 47.46000 221 ASP D O 1
ATOM 11373 N N . LYS G 1 242 ? 22.29000 -72.51600 29.49400 1.000 39.07000 222 LYS D N 1
ATOM 11374 C CA . LYS G 1 242 ? 22.37000 -72.33000 30.93800 1.000 43.05000 222 LYS D CA 1
ATOM 11375 C C . LYS G 1 242 ? 21.25700 -73.08000 31.66400 1.000 42.85000 222 LYS D C 1
ATOM 11376 O O . LYS G 1 242 ? 20.11400 -73.12800 31.20000 1.000 40.09000 222 LYS D O 1
ATOM 11382 N N . LYS G 1 243 ? 21.59800 -73.66300 32.81700 1.000 35.22000 223 LYS D N 1
ATOM 11383 C CA . LYS G 1 243 ? 20.67300 -74.46600 33.60600 1.000 38.48000 223 LYS D CA 1
ATOM 11384 C C . LYS G 1 243 ? 20.36600 -73.78000 34.93200 1.000 38.34000 223 LYS D C 1
ATOM 11385 O O . LYS G 1 243 ? 21.22600 -73.13000 35.53000 1.000 40.96000 223 LYS D O 1
ATOM 11391 N N . LYS G 1 244 ? 19.13500 -73.96700 35.40900 1.000 38.50000 224 LYS D N 1
ATOM 11392 C CA . LYS G 1 244 ? 18.68500 -73.27900 36.61400 1.000 42.49000 224 LYS D CA 1
ATOM 11393 C C . LYS G 1 244 ? 19.17900 -73.94900 37.89300 1.000 38.05000 224 LYS D C 1
ATOM 11394 O O . LYS G 1 244 ? 19.47500 -73.25500 38.87300 1.000 40.19000 224 LYS D O 1
ATOM 11400 N N . THR G 1 245 ? 19.28700 -75.27800 37.91200 1.000 40.02000 225 THR D N 1
ATOM 11401 C CA . THR G 1 245 ? 19.59100 -76.00800 39.13400 1.000 34.78000 225 THR D CA 1
ATOM 11402 C C . THR G 1 245 ? 20.82700 -76.88900 38.96900 1.000 32.36000 225 THR D C 1
ATOM 11403 O O . THR G 1 245 ? 21.18200 -77.30500 37.85800 1.000 34.77000 225 THR D O 1
ATOM 11407 N N . PHE G 1 246 ? 21.48800 -77.13800 40.10400 1.000 38.93000 226 PHE D N 1
ATOM 11408 C CA . PHE G 1 246 ? 22.64000 -78.03600 40.15700 1.000 34.34000 226 PHE D CA 1
ATOM 11409 C C . PHE G 1 246 ? 22.29700 -79.41100 39.59600 1.000 35.89000 226 PHE D C 1
ATOM 11410 O O . PHE G 1 246 ? 23.07900 -79.99400 38.83700 1.000 29.65000 226 PHE D O 1
ATOM 11418 N N . SER G 1 247 ? 21.12500 -79.93900 39.96000 1.000 32.42000 227 SER D N 1
ATOM 11419 C CA . SER G 1 247 ? 20.73600 -81.28400 39.55900 1.000 33.88000 227 SER D CA 1
ATOM 11420 C C . SER G 1 247 ? 20.53100 -81.41800 38.05200 1.000 35.73000 227 SER D C 1
ATOM 11421 O O . SER G 1 247 ? 20.51200 -82.54400 37.55100 1.000 41.57000 227 SER D O 1
ATOM 11424 N N . GLU G 1 248 ? 20.36800 -80.31200 37.31800 1.000 32.63000 228 GLU D N 1
ATOM 11425 C CA . GLU G 1 248 ? 20.33700 -80.38300 35.85900 1.000 36.98000 228 GLU D CA 1
ATOM 11426 C C . GLU G 1 248 ? 21.72100 -80.41000 35.22900 1.000 36.97000 228 GLU D C 1
ATOM 11427 O O . GLU G 1 248 ? 21.83200 -80.68100 34.02700 1.000 32.25000 228 GLU D O 1
ATOM 11433 N N . ILE G 1 249 ? 22.77100 -80.12900 35.99300 1.000 35.32000 229 ILE D N 1
ATOM 11434 C CA . ILE G 1 249 ? 24.11800 -79.96500 35.46200 1.000 31.83000 229 ILE D CA 1
ATOM 11435 C C . ILE G 1 249 ? 24.99800 -81.16700 35.78600 1.000 29.52000 229 ILE D C 1
ATOM 11436 O O . ILE G 1 249 ? 25.68700 -81.69500 34.91200 1.000 28.39000 229 ILE D O 1
ATOM 11441 N N . PHE G 1 250 ? 24.97500 -81.62100 37.04000 1.000 29.87000 230 PHE D N 1
ATOM 11442 C CA . PHE G 1 250 ? 25.89500 -82.64100 37.52600 1.000 32.11000 230 PHE D CA 1
ATOM 11443 C C . PHE G 1 250 ? 25.14500 -83.88000 38.00300 1.000 30.47000 230 PHE D C 1
ATOM 11444 O O . PHE G 1 250 ? 24.04900 -83.79200 38.56400 1.000 31.98000 230 PHE D O 1
ATOM 11452 N N . GLN G 1 251 ? 25.76200 -85.03700 37.79200 1.000 30.45000 231 GLN D N 1
ATOM 11453 C CA . GLN G 1 251 ? 25.22300 -86.28600 38.30600 1.000 33.98000 231 GLN D CA 1
ATOM 11454 C C . GLN G 1 251 ? 25.46600 -86.40400 39.80400 1.000 37.26000 231 GLN D C 1
ATOM 11455 O O . GLN G 1 251 ? 26.52200 -86.01800 40.31300 1.000 32.36000 231 GLN D O 1
ATOM 11461 N N . HIS G 1 252 ? 24.48200 -86.95200 40.50600 1.000 30.99000 232 HIS D N 1
ATOM 11462 C CA . HIS G 1 252 ? 24.60500 -87.21600 41.93000 1.000 33.97000 232 HIS D CA 1
ATOM 11463 C C . HIS G 1 252 ? 23.64600 -88.34400 42.28600 1.000 41.68000 232 HIS D C 1
ATOM 11464 O O . HIS G 1 252 ? 22.76700 -88.68600 41.48500 1.000 34.89000 232 HIS D O 1
ATOM 11471 N N . PRO G 1 253 ? 23.80300 -88.95900 43.45600 1.000 33.18000 233 PRO D N 1
ATOM 11472 C CA . PRO G 1 253 ? 22.94300 -90.09400 43.81000 1.000 36.66000 233 PRO D CA 1
ATOM 11473 C C . PRO G 1 253 ? 21.45900 -89.74900 43.81500 1.000 42.42000 233 PRO D C 1
ATOM 11474 O O . PRO G 1 253 ? 21.05300 -88.58400 43.83000 1.000 39.85000 233 PRO D O 1
ATOM 11478 N N . ALA G 1 254 ? 20.64900 -90.80600 43.82700 1.000 41.88000 234 ALA D N 1
ATOM 11479 C CA . ALA G 1 254 ? 19.20400 -90.66700 43.75600 1.000 41.21000 234 ALA D CA 1
ATOM 11480 C C . ALA G 1 254 ? 18.66600 -89.91100 44.96500 1.000 40.08000 234 ALA D C 1
ATOM 11481 O O . ALA G 1 254 ? 19.21000 -89.98500 46.07100 1.000 41.39000 234 ALA D O 1
ATOM 11483 N N . ASN G 1 255 ? 17.58500 -89.16800 44.73500 1.000 36.76000 235 ASN D N 1
ATOM 11484 C CA . ASN G 1 255 ? 16.87500 -88.42800 45.77300 1.000 43.65000 235 ASN D CA 1
ATOM 11485 C C . ASN G 1 255 ? 17.73000 -87.31800 46.37200 1.000 40.71000 235 ASN D C 1
ATOM 11486 O O . ASN G 1 255 ? 17.45600 -86.84200 47.47900 1.000 38.47000 235 ASN D O 1
ATOM 11491 N N . GLY G 1 256 ? 18.75900 -86.89000 45.65000 1.000 39.94000 236 GLY D N 1
ATOM 11492 C CA . GLY G 1 256 ? 19.55900 -85.77900 46.11500 1.000 38.42000 236 GLY D CA 1
ATOM 11493 C C . GLY G 1 256 ? 18.81700 -84.46300 45.96300 1.000 34.47000 236 GLY D C 1
ATOM 11494 O O . GLY G 1 256 ? 18.10400 -84.23100 44.98600 1.000 38.87000 236 GLY D O 1
ATOM 11495 N N . THR G 1 257 ? 18.97200 -83.60400 46.96700 1.000 34.02000 237 THR D N 1
ATOM 11496 C CA . THR G 1 257 ? 18.47700 -82.23700 46.94500 1.000 33.96000 237 THR D CA 1
ATOM 11497 C C . THR G 1 257 ? 19.57000 -81.34100 47.51200 1.000 38.12000 237 THR D C 1
ATOM 11498 O O . THR G 1 257 ? 20.54700 -81.82000 48.09600 1.000 31.57000 237 THR D O 1
ATOM 11502 N N . GLN G 1 258 ? 19.39900 -80.02700 47.35000 1.000 31.85000 238 GLN D N 1
ATOM 11503 C CA . GLN G 1 258 ? 20.31800 -79.10400 48.00700 1.000 37.71000 238 GLN D CA 1
ATOM 11504 C C . GLN G 1 258 ? 20.39600 -79.39000 49.50200 1.000 40.20000 238 GLN D C 1
ATOM 11505 O O . GLN G 1 258 ? 21.48400 -79.38000 50.08700 1.000 38.31000 238 GLN D O 1
ATOM 11511 N N . GLU G 1 259 ? 19.25300 -79.69600 50.12700 1.000 36.33000 239 GLU D N 1
ATOM 11512 C CA . GLU G 1 259 ? 19.21300 -79.84300 51.57800 1.000 41.03000 239 GLU D CA 1
ATOM 11513 C C . GLU G 1 259 ? 20.05700 -81.01800 52.07000 1.000 38.62000 239 GLU D C 1
ATOM 11514 O O . GLU G 1 259 ? 20.65200 -80.93400 53.15300 1.000 37.04000 239 GLU D O 1
ATOM 11520 N N . ASN G 1 260 ? 20.12700 -82.11300 51.30900 1.000 35.79000 240 ASN D N 1
ATOM 11521 C CA . ASN G 1 260 ? 20.97500 -83.24100 51.67800 1.000 36.52000 240 ASN D CA 1
ATOM 11522 C C . ASN G 1 260 ? 22.29300 -83.24400 50.91200 1.000 35.64000 240 ASN D C 1
ATOM 11523 O O . ASN G 1 260 ? 22.95300 -84.28700 50.83700 1.000 33.84000 240 ASN D O 1
ATOM 11528 N N . PHE G 1 261 ? 22.69200 -82.08300 50.38600 1.000 35.16000 241 PHE D N 1
ATOM 11529 C CA . PHE G 1 261 ? 23.83600 -81.91200 49.48200 1.000 37.85000 241 PHE D CA 1
ATOM 11530 C C . PHE G 1 261 ? 23.88600 -83.01200 48.42800 1.000 33.90000 241 PHE D C 1
ATOM 11531 O O . PHE G 1 261 ? 24.92300 -83.63400 48.17600 1.000 33.40000 241 PHE D O 1
ATOM 11539 N N . PHE G 1 262 ? 22.73400 -83.23700 47.79400 1.000 36.66000 242 PHE D N 1
ATOM 11540 C CA . PHE G 1 262 ? 22.60700 -84.10800 46.62700 1.000 35.15000 242 PHE D CA 1
ATOM 11541 C C . PHE G 1 262 ? 23.01300 -85.54600 46.92900 1.000 33.02000 242 PHE D C 1
ATOM 11542 O O . PHE G 1 262 ? 23.31700 -86.31700 46.01500 1.000 29.86000 242 PHE D O 1
ATOM 11550 N N . ASN G 1 263 ? 22.98900 -85.91300 48.21300 1.000 32.63000 243 ASN D N 1
ATOM 11551 C CA . ASN G 1 263 ? 23.35900 -87.24300 48.69700 1.000 36.84000 243 ASN D CA 1
ATOM 11552 C C . ASN G 1 263 ? 24.75900 -87.66300 48.26100 1.000 34.42000 243 ASN D C 1
ATOM 11553 O O . ASN G 1 263 ? 25.07100 -88.86000 48.24400 1.000 35.20000 243 ASN D O 1
ATOM 11558 N N . TYR G 1 264 ? 25.62600 -86.70700 47.91700 1.000 34.01000 244 TYR D N 1
ATOM 11559 C CA . TYR G 1 264 ? 27.03600 -87.04200 47.74100 1.000 30.17000 244 TYR D CA 1
ATOM 11560 C C . TYR G 1 264 ? 27.55600 -87.69000 49.01800 1.000 31.82000 244 TYR D C 1
ATOM 11561 O O . TYR G 1 264 ? 27.39400 -87.14700 50.11600 1.000 34.76000 244 TYR D O 1
ATOM 11570 N N . ALA G 1 265 ? 28.14700 -88.87700 48.88400 1.000 34.77000 245 ALA D N 1
ATOM 11571 C CA . ALA G 1 265 ? 28.47900 -89.65600 50.07300 1.000 34.38000 245 ALA D CA 1
ATOM 11572 C C . ALA G 1 265 ? 29.76500 -89.19500 50.74200 1.000 36.10000 245 ALA D C 1
ATOM 11573 O O . ALA G 1 265 ? 29.99900 -89.53800 51.91000 1.000 30.51000 245 ALA D O 1
ATOM 11575 N N . CYS G 1 266 ? 30.59400 -88.43200 50.03600 1.000 32.59000 246 CYS D N 1
ATOM 11576 C CA . CYS G 1 266 ? 31.86800 -87.97200 50.57200 1.000 32.61000 246 CYS D CA 1
ATOM 11577 C C . CYS G 1 266 ? 32.40200 -86.88500 49.65400 1.000 31.73000 246 CYS D C 1
ATOM 11578 O O . CYS G 1 266 ? 31.95100 -86.73000 48.51500 1.000 29.40000 246 CYS D O 1
ATOM 11581 N N . TRP G 1 267 ? 33.38700 -86.14600 50.17100 1.000 28.99000 247 TRP D N 1
ATOM 11582 C CA . TRP G 1 267 ? 34.03300 -85.08300 49.40900 1.000 25.64000 247 TRP D CA 1
ATOM 11583 C C . TRP G 1 267 ? 34.49900 -85.56700 48.04300 1.000 24.58000 247 TRP D C 1
ATOM 11584 O O . TRP G 1 267 ? 34.25100 -84.91700 47.02000 1.000 24.72000 247 TRP D O 1
ATOM 11595 N N . ASP G 1 268 ? 35.20300 -86.69700 48.01400 1.000 29.02000 248 ASP D N 1
ATOM 11596 C CA . ASP G 1 268 ? 35.82300 -87.15400 46.77500 1.000 25.02000 248 ASP D CA 1
ATOM 11597 C C . ASP G 1 268 ? 34.79100 -87.36600 45.67100 1.000 26.02000 248 ASP D C 1
ATOM 11598 O O . ASP G 1 268 ? 35.05400 -87.05800 44.50400 1.000 26.75000 248 ASP D O 1
ATOM 11603 N N . ASN G 1 269 ? 33.60600 -87.88400 46.01800 1.000 29.95000 249 ASN D N 1
ATOM 11604 C CA . ASN G 1 269 ? 32.55800 -88.07000 45.01100 1.000 28.10000 249 ASN D CA 1
ATOM 11605 C C . ASN G 1 269 ? 32.03400 -86.73200 44.50300 1.000 29.68000 249 ASN D C 1
ATOM 11606 O O . ASN G 1 269 ? 31.76000 -86.57700 43.30700 1.000 28.88000 249 ASN D O 1
ATOM 11611 N N . PHE G 1 270 ? 31.87200 -85.76000 45.40100 1.000 28.77000 250 PHE D N 1
ATOM 11612 C CA . PHE G 1 270 ? 31.47800 -84.41900 44.97800 1.000 27.59000 250 PHE D CA 1
ATOM 11613 C C . PHE G 1 270 ? 32.56500 -83.77200 44.12900 1.000 27.58000 250 PHE D C 1
ATOM 11614 O O . PHE G 1 270 ? 32.27200 -83.16400 43.09200 1.000 27.04000 250 PHE D O 1
ATOM 11622 N N . PHE G 1 271 ? 33.83000 -83.92500 44.53700 1.000 29.63000 251 PHE D N 1
ATOM 11623 C CA . PHE G 1 271 ? 34.92500 -83.24500 43.85300 1.000 25.54000 251 PHE D CA 1
ATOM 11624 C C . PHE G 1 271 ? 35.08000 -83.73600 42.42100 1.000 27.11000 251 PHE D C 1
ATOM 11625 O O . PHE G 1 271 ? 35.35600 -82.94000 41.51500 1.000 25.11000 251 PHE D O 1
ATOM 11633 N N . THR G 1 272 ? 34.93100 -85.04300 42.20100 1.000 26.56000 252 THR D N 1
ATOM 11634 C CA . THR G 1 272 ? 35.09500 -85.63900 40.87900 1.000 26.61000 252 THR D CA 1
ATOM 11635 C C . THR G 1 272 ? 33.76200 -85.88500 40.18000 1.000 30.68000 252 THR D C 1
ATOM 11636 O O . THR G 1 272 ? 33.67900 -86.76000 39.30800 1.000 28.90000 252 THR D O 1
ATOM 11640 N N . ARG G 1 273 ? 32.72200 -85.13100 40.54100 1.000 28.88000 253 ARG D N 1
ATOM 11641 C CA . ARG G 1 273 ? 31.40100 -85.32900 39.95100 1.000 24.63000 253 ARG D CA 1
ATOM 11642 C C . ARG G 1 273 ? 31.44800 -85.18400 38.43200 1.000 31.15000 253 ARG D C 1
ATOM 11643 O O . ARG G 1 273 ? 32.26000 -84.43900 37.87300 1.000 28.64000 253 ARG D O 1
ATOM 11651 N N . ARG G 1 274 ? 30.55800 -85.91500 37.76100 1.000 29.82000 254 ARG D N 1
ATOM 11652 C CA . ARG G 1 274 ? 30.46000 -85.90200 36.31000 1.000 30.48000 254 ARG D CA 1
ATOM 11653 C C . ARG G 1 274 ? 29.33400 -84.97400 35.86200 1.000 25.26000 254 ARG D C 1
ATOM 11654 O O . ARG G 1 274 ? 28.35500 -84.76100 36.58400 1.000 28.93000 254 ARG D O 1
ATOM 11662 N N . PHE G 1 275 ? 29.48600 -84.42000 34.66100 1.000 26.05000 255 PHE D N 1
ATOM 11663 C CA . PHE G 1 275 ? 28.38900 -83.71000 34.01700 1.000 32.75000 255 PHE D CA 1
ATOM 11664 C C . PHE G 1 275 ? 27.28700 -84.68500 33.61300 1.000 34.44000 255 PHE D C 1
ATOM 11665 O O . PHE G 1 275 ? 27.55400 -85.81700 33.20300 1.000 30.67000 255 PHE D O 1
ATOM 11673 N N . LYS G 1 276 ? 26.04000 -84.22600 33.71800 1.000 33.28000 256 LYS D N 1
ATOM 11674 C CA . LYS G 1 276 ? 24.91300 -85.00100 33.21200 1.000 34.05000 256 LYS D CA 1
ATOM 11675 C C . LYS G 1 276 ? 24.97200 -85.12500 31.68900 1.000 31.88000 256 LYS D C 1
ATOM 11676 O O . LYS G 1 276 ? 25.57100 -84.30300 30.98500 1.000 34.01000 256 LYS D O 1
ATOM 11682 N N . ASP G 1 277 ? 24.33900 -86.17900 31.17700 1.000 32.65000 257 ASP D N 1
ATOM 11683 C CA . ASP G 1 277 ? 24.33400 -86.41300 29.73800 1.000 32.60000 257 ASP D CA 1
ATOM 11684 C C . ASP G 1 277 ? 23.77700 -85.20000 28.99300 1.000 27.02000 257 ASP D C 1
ATOM 11685 O O . ASP G 1 277 ? 22.74600 -84.63400 29.37500 1.000 33.77000 257 ASP D O 1
ATOM 11690 N N . GLY G 1 278 ? 24.47800 -84.78700 27.93700 1.000 29.90000 258 GLY D N 1
ATOM 11691 C CA . GLY G 1 278 ? 24.04500 -83.68500 27.10000 1.000 33.51000 258 GLY D CA 1
ATOM 11692 C C . GLY G 1 278 ? 24.42700 -82.30000 27.58600 1.000 39.36000 258 GLY D C 1
ATOM 11693 O O . GLY G 1 278 ? 24.27400 -81.33400 26.82800 1.000 32.52000 258 GLY D O 1
ATOM 11694 N N . VAL G 1 279 ? 24.92100 -82.17000 28.82000 1.000 33.45000 259 VAL D N 1
ATOM 11695 C CA . VAL G 1 279 ? 25.24600 -80.85200 29.36800 1.000 32.12000 259 VAL D CA 1
ATOM 11696 C C . VAL G 1 279 ? 26.53800 -80.30900 28.76400 1.000 34.58000 259 VAL D C 1
ATOM 11697 O O . VAL G 1 279 ? 26.71500 -79.09000 28.65500 1.000 32.88000 259 VAL D O 1
ATOM 11701 N N . ARG G 1 280 ? 27.43800 -81.18400 28.32800 1.000 26.05000 260 ARG D N 1
ATOM 11702 C CA . ARG G 1 280 ? 28.69000 -80.78600 27.68100 1.000 25.14000 260 ARG D CA 1
ATOM 11703 C C . ARG G 1 280 ? 28.85300 -81.56600 26.38000 1.000 30.61000 260 ARG D C 1
ATOM 11704 O O . ARG G 1 280 ? 29.66500 -82.49500 26.29300 1.000 30.95000 260 ARG D O 1
ATOM 11712 N N . PRO G 1 281 ? 28.10000 -81.20200 25.34100 1.000 34.32000 261 PRO D N 1
ATOM 11713 C CA . PRO G 1 281 ? 28.16500 -81.96100 24.08500 1.000 34.59000 261 PRO D CA 1
ATOM 11714 C C . PRO G 1 281 ? 29.54300 -81.88200 23.44500 1.000 34.08000 261 PRO D C 1
ATOM 11715 O O . PRO G 1 281 ? 30.23900 -80.86800 23.54000 1.000 31.33000 261 PRO D O 1
ATOM 11719 N N . VAL G 1 282 ? 29.93300 -82.97200 22.77800 1.000 26.35000 262 VAL D N 1
ATOM 11720 C CA . VAL G 1 282 ? 31.24700 -83.05100 22.14600 1.000 29.11000 262 VAL D CA 1
ATOM 11721 C C . VAL G 1 282 ? 31.21200 -82.31700 20.81000 1.000 36.28000 262 VAL D C 1
ATOM 11722 O O . VAL G 1 282 ? 30.36600 -82.60100 19.95200 1.000 32.80000 262 VAL D O 1
ATOM 11726 N N . ALA G 1 283 ? 32.14100 -81.38000 20.62000 1.000 31.75000 263 ALA D N 1
ATOM 11727 C CA . ALA G 1 283 ? 32.14900 -80.57500 19.40300 1.000 33.52000 263 ALA D CA 1
ATOM 11728 C C . ALA G 1 283 ? 32.66800 -81.37600 18.21400 1.000 33.41000 263 ALA D C 1
ATOM 11729 O O . ALA G 1 283 ? 33.37900 -82.37200 18.36300 1.000 31.20000 263 ALA D O 1
ATOM 11731 N N . ASP G 1 284 ? 32.31000 -80.90600 17.01100 1.000 31.27000 264 ASP D N 1
ATOM 11732 C CA . ASP G 1 284 ? 32.76700 -81.54300 15.77800 1.000 34.30000 264 ASP D CA 1
ATOM 11733 C C . ASP G 1 284 ? 34.26000 -81.36200 15.55300 1.000 34.90000 264 ASP D C 1
ATOM 11734 O O . ASP G 1 284 ? 34.87900 -82.17200 14.85300 1.000 35.13000 264 ASP D O 1
ATOM 11739 N N . ALA G 1 285 ? 34.84600 -80.30200 16.10400 1.000 36.27000 265 ALA D N 1
ATOM 11740 C CA . ALA G 1 285 ? 36.22800 -79.94700 15.81000 1.000 27.44000 265 ALA D CA 1
ATOM 11741 C C . ALA G 1 285 ? 37.19400 -81.08100 16.15500 1.000 27.80000 265 ALA D C 1
ATOM 11742 O O . ALA G 1 285 ? 36.93700 -81.92000 17.02100 1.000 29.58000 265 ALA D O 1
ATOM 11744 N N . ALA G 1 286 ? 38.34400 -81.06700 15.47600 1.000 24.87000 266 ALA D N 1
ATOM 11745 C CA . ALA G 1 286 ? 39.35200 -82.09400 15.69000 1.000 27.81000 266 ALA D CA 1
ATOM 11746 C C . ALA G 1 286 ? 39.87200 -82.09400 17.12100 1.000 28.96000 266 ALA D C 1
ATOM 11747 O O . ALA G 1 286 ? 40.19500 -83.15900 17.66100 1.000 25.34000 266 ALA D O 1
ATOM 11749 N N . VAL G 1 287 ? 39.96300 -80.92600 17.75500 1.000 28.36000 267 VAL D N 1
ATOM 11750 C CA . VAL G 1 287 ? 40.45900 -80.81900 19.12600 1.000 28.81000 267 VAL D CA 1
ATOM 11751 C C . VAL G 1 287 ? 39.40000 -80.15400 19.98600 1.000 27.02000 267 VAL D C 1
ATOM 11752 O O . VAL G 1 287 ? 38.89000 -79.08200 19.63600 1.000 25.95000 267 VAL D O 1
ATOM 11756 N N . VAL G 1 288 ? 39.09200 -80.77500 21.12400 1.000 24.76000 268 VAL D N 1
ATOM 11757 C CA . VAL G 1 288 ? 38.15300 -80.21000 22.07600 1.000 26.70000 268 VAL D CA 1
ATOM 11758 C C . VAL G 1 288 ? 38.88100 -79.97200 23.39200 1.000 28.48000 268 VAL D C 1
ATOM 11759 O O . VAL G 1 288 ? 39.98500 -80.47300 23.63000 1.000 26.41000 268 VAL D O 1
ATOM 11763 N N . ASN G 1 289 ? 38.25100 -79.17400 24.24300 1.000 29.19000 269 ASN D N 1
ATOM 11764 C CA . ASN G 1 289 ? 38.84700 -78.85300 25.53000 1.000 26.32000 269 ASN D CA 1
ATOM 11765 C C . ASN G 1 289 ? 38.85900 -80.08200 26.42400 1.000 22.93000 269 ASN D C 1
ATOM 11766 O O . ASN G 1 289 ? 37.83400 -80.74800 26.60400 1.000 26.37000 269 ASN D O 1
ATOM 11771 N N . ALA G 1 290 ? 40.03600 -80.38800 26.96800 1.000 25.51000 270 ALA D N 1
ATOM 11772 C CA . ALA G 1 290 ? 40.20700 -81.53900 27.84700 1.000 23.27000 270 ALA D CA 1
ATOM 11773 C C . ALA G 1 290 ? 39.70500 -81.26900 29.26100 1.000 28.75000 270 ALA D C 1
ATOM 11774 O O . ALA G 1 290 ? 39.31000 -82.20700 29.96900 1.000 25.87000 270 ALA D O 1
ATOM 11776 N N . CYS G 1 291 ? 39.69700 -80.00600 29.69000 1.000 25.46000 271 CYS D N 1
ATOM 11777 C CA . CYS G 1 291 ? 39.25700 -79.65300 31.03000 1.000 24.58000 271 CYS D CA 1
ATOM 11778 C C . CYS G 1 291 ? 38.31800 -78.46100 30.96500 1.000 20.50000 271 CYS D C 1
ATOM 11779 O O . CYS G 1 291 ? 38.43000 -77.61300 30.08300 1.000 22.64000 271 CYS D O 1
ATOM 11782 N N . GLU G 1 292 ? 37.37400 -78.42000 31.89600 1.000 26.25000 272 GLU D N 1
ATOM 11783 C CA . GLU G 1 292 ? 36.56400 -77.22700 32.10100 1.000 26.01000 272 GLU D CA 1
ATOM 11784 C C . GLU G 1 292 ? 37.48300 -76.21700 32.76400 1.000 25.01000 272 GLU D C 1
ATOM 11785 O O . GLU G 1 292 ? 37.75900 -76.33300 33.95600 1.000 22.80000 272 GLU D O 1
ATOM 11791 N N . SER G 1 293 ? 37.99300 -75.24900 31.99700 1.000 26.44000 273 SER D N 1
ATOM 11792 C CA . SER G 1 293 ? 39.23500 -74.59500 32.40400 1.000 29.59000 273 SER D CA 1
ATOM 11793 C C . SER G 1 293 ? 39.37700 -73.21400 31.77100 1.000 26.42000 273 SER D C 1
ATOM 11794 O O . SER G 1 293 ? 38.77200 -72.90700 30.74300 1.000 25.91000 273 SER D O 1
ATOM 11797 N N . PHE G 1 294 ? 40.22400 -72.39500 32.39700 1.000 23.34000 274 PHE D N 1
ATOM 11798 C CA . PHE G 1 294 ? 40.38400 -70.99000 32.05400 1.000 22.59000 274 PHE D CA 1
ATOM 11799 C C . PHE G 1 294 ? 41.71700 -70.79800 31.34500 1.000 22.42000 274 PHE D C 1
ATOM 11800 O O . PHE G 1 294 ? 42.76900 -71.09200 31.93300 1.000 23.73000 274 PHE D O 1
ATOM 11808 N N . PRO G 1 295 ? 41.72300 -70.31200 30.10200 1.000 22.29000 275 PRO D N 1
ATOM 11809 C CA . PRO G 1 295 ? 42.98200 -70.15300 29.35900 1.000 23.98000 275 PRO D CA 1
ATOM 11810 C C . PRO G 1 295 ? 44.02700 -69.34600 30.11900 1.000 25.60000 275 PRO D C 1
ATOM 11811 O O . PRO G 1 295 ? 43.74300 -68.27800 30.67100 1.000 23.42000 275 PRO D O 1
ATOM 11815 N N . LEU G 1 296 ? 45.25500 -69.86800 30.13600 1.000 23.67000 276 LEU D N 1
ATOM 11816 C CA . LEU G 1 296 ? 46.36900 -69.21900 30.82300 1.000 24.92000 276 LEU D CA 1
ATOM 11817 C C . LEU G 1 296 ? 47.45300 -68.79600 29.84600 1.000 23.93000 276 LEU D C 1
ATOM 11818 O O . LEU G 1 296 ? 47.80900 -67.61400 29.80300 1.000 22.06000 276 LEU D O 1
ATOM 11823 N N . SER G 1 297 ? 47.98200 -69.72700 29.05000 1.000 24.92000 277 SER D N 1
ATOM 11824 C CA . SER G 1 297 ? 49.08300 -69.43800 28.14700 1.000 22.67000 277 SER D CA 1
ATOM 11825 C C . SER G 1 297 ? 48.91400 -70.21600 26.84900 1.000 25.90000 277 SER D C 1
ATOM 11826 O O . SER G 1 297 ? 48.36500 -71.32400 26.83100 1.000 21.93000 277 SER D O 1
ATOM 11829 N N . PHE G 1 298 ? 49.41300 -69.62300 25.76800 1.000 19.53000 278 PHE D N 1
ATOM 11830 C CA . PHE G 1 298 ? 49.57000 -70.30500 24.48700 1.000 25.85000 278 PHE D CA 1
ATOM 11831 C C . PHE G 1 298 ? 50.92900 -69.90400 23.93200 1.000 22.35000 278 PHE D C 1
ATOM 11832 O O . PHE G 1 298 ? 51.14000 -68.73800 23.58900 1.000 26.46000 278 PHE D O 1
ATOM 11840 N N . ASP G 1 299 ? 51.85000 -70.86400 23.86000 1.000 21.80000 279 ASP D N 1
ATOM 11841 C CA . ASP G 1 299 ? 53.23300 -70.63300 23.45800 1.000 17.79000 279 ASP D CA 1
ATOM 11842 C C . ASP G 1 299 ? 53.52800 -71.43900 22.20700 1.000 21.14000 279 ASP D C 1
ATOM 11843 O O . ASP G 1 299 ? 53.19600 -72.62600 22.14900 1.000 23.59000 279 ASP D O 1
ATOM 11848 N N . THR G 1 300 ? 54.15700 -70.80700 21.22600 1.000 21.24000 280 THR D N 1
ATOM 11849 C CA . THR G 1 300 ? 54.54700 -71.46800 19.98700 1.000 24.49000 280 THR D CA 1
ATOM 11850 C C . THR G 1 300 ? 56.05900 -71.61700 19.94700 1.000 27.63000 280 THR D C 1
ATOM 11851 O O . THR G 1 300 ? 56.78800 -70.89500 20.63100 1.000 32.24000 280 THR D O 1
ATOM 11855 N N . ASP G 1 301 ? 56.52100 -72.57600 19.13900 1.000 26.44000 281 ASP D N 1
ATOM 11856 C CA . ASP G 1 301 ? 57.95100 -72.78000 18.87900 1.000 24.93000 281 ASP D CA 1
ATOM 11857 C C . ASP G 1 301 ? 58.73900 -73.05300 20.16600 1.000 29.06000 281 ASP D C 1
ATOM 11858 O O . ASP G 1 301 ? 59.78500 -72.45100 20.41200 1.000 32.88000 281 ASP D O 1
ATOM 11863 N N . VAL G 1 302 ? 58.24100 -73.98600 20.99100 1.000 27.91000 282 VAL D N 1
ATOM 11864 C CA . VAL G 1 302 ? 58.87700 -74.24300 22.28200 1.000 24.91000 282 VAL D CA 1
ATOM 11865 C C . VAL G 1 302 ? 60.13500 -75.08000 22.08000 1.000 33.78000 282 VAL D C 1
ATOM 11866 O O . VAL G 1 302 ? 60.25800 -75.84800 21.11600 1.000 30.78000 282 VAL D O 1
ATOM 11870 N N . SER G 1 303 ? 61.08400 -74.92900 23.00000 1.000 26.49000 283 SER D N 1
ATOM 11871 C CA . SER G 1 303 ? 62.38900 -75.56800 22.90700 1.000 29.05000 283 SER D CA 1
ATOM 11872 C C . SER G 1 303 ? 62.40000 -76.94600 23.57400 1.000 29.92000 283 SER D C 1
ATOM 11873 O O . SER G 1 303 ? 61.55800 -77.26500 24.41800 1.000 32.62000 283 SER D O 1
ATOM 11876 N N . ARG G 1 304 ? 63.40500 -77.74800 23.18800 1.000 27.39000 284 ARG D N 1
ATOM 11877 C CA A ARG G 1 304 ? 63.60800 -79.05400 23.81200 0.600 24.31000 284 ARG D CA 1
ATOM 11878 C CA B ARG G 1 304 ? 63.63100 -79.05300 23.80900 0.400 24.37000 284 ARG D CA 1
ATOM 11879 C C . ARG G 1 304 ? 63.78200 -78.92200 25.32000 1.000 25.62000 284 ARG D C 1
ATOM 11880 O O . ARG G 1 304 ? 63.15000 -79.65100 26.09600 1.000 26.86000 284 ARG D O 1
ATOM 11895 N N . ARG G 1 305 ? 64.64200 -78.00600 25.75100 1.000 23.71000 285 ARG D N 1
ATOM 11896 C CA . ARG G 1 305 ? 64.85700 -77.71000 27.16100 1.000 23.47000 285 ARG D CA 1
ATOM 11897 C C . ARG G 1 305 ? 65.08900 -76.21400 27.27800 1.000 24.85000 285 ARG D C 1
ATOM 11898 O O . ARG G 1 305 ? 65.62000 -75.58700 26.35600 1.000 27.16000 285 ARG D O 1
ATOM 11906 N N . ASN G 1 306 ? 64.68400 -75.62700 28.40100 1.000 22.05000 286 ASN D N 1
ATOM 11907 C CA . ASN G 1 306 ? 64.80700 -74.18400 28.50900 1.000 23.02000 286 ASN D CA 1
ATOM 11908 C C . ASN G 1 306 ? 64.96100 -73.77700 29.96800 1.000 25.25000 286 ASN D C 1
ATOM 11909 O O . ASN G 1 306 ? 64.76700 -74.57800 30.88100 1.000 24.56000 286 ASN D O 1
ATOM 11914 N N . THR G 1 307 ? 65.31000 -72.50200 30.16900 1.000 20.40000 287 THR D N 1
ATOM 11915 C CA . THR G 1 307 ? 65.55700 -71.93400 31.49700 1.000 27.15000 287 THR D CA 1
ATOM 11916 C C . THR G 1 307 ? 64.22600 -71.56000 32.14900 1.000 20.81000 287 THR D C 1
ATOM 11917 O O . THR G 1 307 ? 63.85600 -70.38900 32.27200 1.000 24.54000 287 THR D O 1
ATOM 11921 N N . PHE G 1 308 ? 63.49200 -72.59300 32.57000 1.000 22.88000 288 PHE D N 1
ATOM 11922 C CA . PHE G 1 308 ? 62.13400 -72.38100 33.05600 1.000 22.70000 288 PHE D CA 1
ATOM 11923 C C . PHE G 1 308 ? 62.09600 -71.56500 34.34600 1.000 23.82000 288 PHE D C 1
ATOM 11924 O O . PHE G 1 308 ? 61.00700 -71.13800 34.74900 1.000 25.49000 288 PHE D O 1
ATOM 11932 N N . TRP G 1 309 ? 63.24900 -71.34100 34.98900 1.000 20.53000 289 TRP D N 1
ATOM 11933 C CA . TRP G 1 309 ? 63.34500 -70.54700 36.21300 1.000 25.50000 289 TRP D CA 1
ATOM 11934 C C . TRP G 1 309 ? 63.45600 -69.04800 35.96100 1.000 26.28000 289 TRP D C 1
ATOM 11935 O O . TRP G 1 309 ? 63.36100 -68.27700 36.92000 1.000 24.17000 289 TRP D O 1
ATOM 11946 N N . LEU G 1 310 ? 63.65700 -68.61300 34.71800 1.000 23.88000 290 LEU D N 1
ATOM 11947 C CA . LEU G 1 310 ? 63.76500 -67.18900 34.43300 1.000 26.14000 290 LEU D CA 1
ATOM 11948 C C . LEU G 1 310 ? 62.38200 -66.53400 34.36600 1.000 30.57000 290 LEU D C 1
ATOM 11949 O O . LEU G 1 310 ? 61.35500 -67.20300 34.23200 1.000 29.58000 290 LEU D O 1
ATOM 11954 N N . LYS G 1 311 ? 62.36800 -65.20200 34.47100 1.000 30.96000 291 LYS D N 1
ATOM 11955 C CA . LYS G 1 311 ? 61.11000 -64.45800 34.44200 1.000 36.89000 291 LYS D CA 1
ATOM 11956 C C . LYS G 1 311 ? 60.35700 -64.74000 33.14300 1.000 30.34000 291 LYS D C 1
ATOM 11957 O O . LYS G 1 311 ? 60.94800 -64.83800 32.06200 1.000 29.96000 291 LYS D O 1
ATOM 11963 N N . GLY G 1 312 ? 59.04500 -64.90900 33.25700 1.000 35.30000 292 GLY D N 1
ATOM 11964 C CA . GLY G 1 312 ? 58.24500 -65.36700 32.14200 1.000 32.30000 292 GLY D CA 1
ATOM 11965 C C . GLY G 1 312 ? 58.16700 -66.87400 32.00100 1.000 33.34000 292 GLY D C 1
ATOM 11966 O O . GLY G 1 312 ? 57.29600 -67.36400 31.26900 1.000 31.87000 292 GLY D O 1
ATOM 11967 N N A THR G 1 313 ? 59.02000 -67.62300 32.72700 0.420 24.98000 293 THR D N 1
ATOM 11968 N N B THR G 1 313 ? 59.06100 -67.61900 32.66600 0.580 24.92000 293 THR D N 1
ATOM 11969 C CA A THR G 1 313 ? 59.16400 -69.08100 32.74800 0.420 24.44000 293 THR D CA 1
ATOM 11970 C CA B THR G 1 313 ? 59.03600 -69.07700 32.71200 0.580 24.39000 293 THR D CA 1
ATOM 11971 C C A THR G 1 313 ? 58.90000 -69.70700 31.37700 0.420 24.66000 293 THR D C 1
ATOM 11972 C C B THR G 1 313 ? 58.86700 -69.69200 31.32900 0.580 24.62000 293 THR D C 1
ATOM 11973 O O A THR G 1 313 ? 57.80300 -70.22000 31.11500 0.420 24.14000 293 THR D O 1
ATOM 11974 O O B THR G 1 313 ? 57.78200 -70.19700 31.01000 0.580 24.10000 293 THR D O 1
ATOM 11981 N N . PRO G 1 314 ? 59.89000 -69.67600 30.48300 1.000 24.11000 294 PRO D N 1
ATOM 11982 C CA . PRO G 1 314 ? 59.76300 -70.37600 29.19700 1.000 26.61000 294 PRO D CA 1
ATOM 11983 C C . PRO G 1 314 ? 59.60600 -71.87200 29.43400 1.000 27.36000 294 PRO D C 1
ATOM 11984 O O . PRO G 1 314 ? 60.20700 -72.44200 30.35200 1.000 23.25000 294 PRO D O 1
ATOM 11988 N N . TYR G 1 315 ? 58.76400 -72.50700 28.62800 1.000 23.76000 295 TYR D N 1
ATOM 11989 C CA . TYR G 1 315 ? 58.49300 -73.92100 28.84200 1.000 24.64000 295 TYR D CA 1
ATOM 11990 C C . TYR G 1 315 ? 59.71300 -74.75900 28.48400 1.000 27.22000 295 TYR D C 1
ATOM 11991 O O . TYR G 1 315 ? 60.44500 -74.44800 27.53900 1.000 22.52000 295 TYR D O 1
ATOM 12000 N N . SER G 1 316 ? 59.92300 -75.84000 29.23900 1.000 22.30000 296 SER D N 1
ATOM 12001 C CA . SER G 1 316 ? 61.05300 -76.75200 29.03400 1.000 23.02000 296 SER D CA 1
ATOM 12002 C C . SER G 1 316 ? 60.48900 -78.16400 28.89700 1.000 25.83000 296 SER D C 1
ATOM 12003 O O . SER G 1 316 ? 60.24600 -78.83400 29.90300 1.000 20.06000 296 SER D O 1
ATOM 12006 N N . LEU G 1 317 ? 60.29000 -78.61800 27.64900 1.000 19.22000 297 LEU D N 1
ATOM 12007 C CA . LEU G 1 317 ? 59.64100 -79.90900 27.41800 1.000 25.17000 297 LEU D CA 1
ATOM 12008 C C . LEU G 1 317 ? 60.36900 -81.05300 28.11900 1.000 20.70000 297 LEU D C 1
ATOM 12009 O O . LEU G 1 317 ? 59.73000 -81.95200 28.68100 1.000 21.58000 297 LEU D O 1
ATOM 12014 N N . HIS G 1 318 ? 61.70000 -81.05800 28.05400 1.000 20.77000 298 HIS D N 1
ATOM 12015 C CA . HIS G 1 318 ? 62.47400 -82.14000 28.65300 1.000 21.85000 298 HIS D CA 1
ATOM 12016 C C . HIS G 1 318 ? 62.13800 -82.28800 30.13000 1.000 24.28000 298 HIS D C 1
ATOM 12017 O O . HIS G 1 318 ? 61.96100 -83.40500 30.63600 1.000 23.80000 298 HIS D O 1
ATOM 12024 N N . ASP G 1 319 ? 61.98300 -81.16400 30.82000 1.000 22.38000 299 ASP D N 1
ATOM 12025 C CA . ASP G 1 319 ? 61.66200 -81.17900 32.24400 1.000 22.24000 299 ASP D CA 1
ATOM 12026 C C . ASP G 1 319 ? 60.18900 -81.48700 32.49100 1.000 21.11000 299 ASP D C 1
ATOM 12027 O O . ASP G 1 319 ? 59.85800 -82.34200 33.32300 1.000 22.97000 299 ASP D O 1
ATOM 12032 N N . MET G 1 320 ? 59.29400 -80.79900 31.77300 1.000 22.10000 300 MET D N 1
ATOM 12033 C CA . MET G 1 320 ? 57.85900 -81.00800 31.94900 1.000 18.85000 300 MET D CA 1
ATOM 12034 C C . MET G 1 320 ? 57.47800 -82.47100 31.75400 1.000 20.94000 300 MET D C 1
ATOM 12035 O O . MET G 1 320 ? 56.73800 -83.04600 32.56500 1.000 21.63000 300 MET D O 1
ATOM 12040 N N . LEU G 1 321 ? 57.95800 -83.08800 30.66800 1.000 21.62000 301 LEU D N 1
ATOM 12041 C CA . LEU G 1 321 ? 57.51300 -84.43700 30.33000 1.000 21.72000 301 LEU D CA 1
ATOM 12042 C C . LEU G 1 321 ? 58.24300 -85.51300 31.11000 1.000 25.32000 301 LEU D C 1
ATOM 12043 O O . LEU G 1 321 ? 57.85200 -86.68500 31.02300 1.000 25.88000 301 LEU D O 1
ATOM 12048 N N . GLY G 1 322 ? 59.26800 -85.14900 31.87800 1.000 27.15000 302 GLY D N 1
ATOM 12049 C CA . GLY G 1 322 ? 59.91800 -86.10800 32.75100 1.000 28.43000 302 GLY D CA 1
ATOM 12050 C C . GLY G 1 322 ? 60.99900 -86.93400 32.09500 1.000 29.87000 302 GLY D C 1
ATOM 12051 O O . GLY G 1 322 ? 61.28800 -88.03900 32.56800 1.000 27.56000 302 GLY D O 1
ATOM 12052 N N . ALA G 1 323 ? 61.59600 -86.43400 31.01000 1.000 26.26000 303 ALA D N 1
ATOM 12053 C CA . ALA G 1 323 ? 62.70200 -87.12900 30.35900 1.000 26.46000 303 ALA D CA 1
ATOM 12054 C C . ALA G 1 323 ? 63.95000 -87.13500 31.22500 1.000 32.57000 303 ALA D C 1
ATOM 12055 O O . ALA G 1 323 ? 64.88200 -87.90400 30.95300 1.000 33.34000 303 ALA D O 1
ATOM 12057 N N . THR G 1 324 ? 63.98400 -86.28400 32.24900 1.000 31.19000 304 THR D N 1
ATOM 12058 C CA . THR G 1 324 ? 65.03800 -86.35300 33.25300 1.000 34.21000 304 THR D CA 1
ATOM 12059 C C . THR G 1 324 ? 65.12600 -87.73700 33.87300 1.000 33.39000 304 THR D C 1
ATOM 12060 O O . THR G 1 324 ? 66.21900 -88.20900 34.20400 1.000 40.23000 304 THR D O 1
ATOM 12064 N N . GLN G 1 325 ? 63.98500 -88.40100 34.05100 1.000 33.67000 305 GLN D N 1
ATOM 12065 C CA . GLN G 1 325 ? 63.96800 -89.66500 34.76600 1.000 34.62000 305 GLN D CA 1
ATOM 12066 C C . GLN G 1 325 ? 63.34000 -90.82800 34.00600 1.000 36.69000 305 GLN D C 1
ATOM 12067 O O . GLN G 1 325 ? 63.28800 -91.93400 34.55200 1.000 35.91000 305 GLN D O 1
ATOM 12073 N N . ASP G 1 326 ? 62.86900 -90.63300 32.77500 1.000 32.49000 306 ASP D N 1
ATOM 12074 C CA . ASP G 1 326 ? 62.36200 -91.74800 31.96400 1.000 28.29000 306 ASP D CA 1
ATOM 12075 C C . ASP G 1 326 ? 62.84500 -91.51900 30.53800 1.000 34.66000 306 ASP D C 1
ATOM 12076 O O . ASP G 1 326 ? 62.31300 -90.66600 29.82200 1.000 33.40000 306 ASP D O 1
ATOM 12081 N N . GLU G 1 327 ? 63.85600 -92.28100 30.12900 1.000 35.38000 307 GLU D N 1
ATOM 12082 C CA . GLU G 1 327 ? 64.37600 -92.11600 28.78100 1.000 38.66000 307 GLU D CA 1
ATOM 12083 C C . GLU G 1 327 ? 63.34100 -92.47300 27.72300 1.000 31.50000 307 GLU D C 1
ATOM 12084 O O . GLU G 1 327 ? 63.45100 -92.00100 26.58800 1.000 33.82000 307 GLU D O 1
ATOM 12090 N N . ARG G 1 328 ? 62.32200 -93.26300 28.07600 1.000 29.75000 308 ARG D N 1
ATOM 12091 C CA . ARG G 1 328 ? 61.31800 -93.65700 27.09600 1.000 36.74000 308 ARG D CA 1
ATOM 12092 C C . ARG G 1 328 ? 60.47400 -92.48000 26.60500 1.000 36.08000 308 ARG D C 1
ATOM 12093 O O . ARG G 1 328 ? 59.88100 -92.57400 25.52800 1.000 35.00000 308 ARG D O 1
ATOM 12101 N N . VAL G 1 329 ? 60.40100 -91.37100 27.35300 1.000 32.16000 309 VAL D N 1
ATOM 12102 C CA . VAL G 1 329 ? 59.62400 -90.22500 26.88200 1.000 30.10000 309 VAL D CA 1
ATOM 12103 C C . VAL G 1 329 ? 60.47000 -89.25800 26.05500 1.000 24.98000 309 VAL D C 1
ATOM 12104 O O . VAL G 1 329 ? 59.92300 -88.32700 25.44700 1.000 29.18000 309 VAL D O 1
ATOM 12108 N N . ALA G 1 330 ? 61.78100 -89.49600 25.95200 1.000 28.10000 310 ALA D N 1
ATOM 12109 C CA . ALA G 1 330 ? 62.67900 -88.53300 25.32200 1.000 23.48000 310 ALA D CA 1
ATOM 12110 C C . ALA G 1 330 ? 62.39700 -88.37000 23.83100 1.000 28.64000 310 ALA D C 1
ATOM 12111 O O . ALA G 1 330 ? 62.55200 -87.26900 23.28200 1.000 25.17000 310 ALA D O 1
ATOM 12113 N N . SER G 1 331 ? 62.01500 -89.45100 23.14600 1.000 28.66000 311 SER D N 1
ATOM 12114 C CA . SER G 1 331 ? 61.67700 -89.30400 21.73300 1.000 30.60000 311 SER D CA 1
ATOM 12115 C C . SER G 1 331 ? 60.44400 -88.43200 21.55700 1.000 28.82000 311 SER D C 1
ATOM 12116 O O . SER G 1 331 ? 60.35100 -87.68500 20.57800 1.000 31.54000 311 SER D O 1
ATOM 12119 N N . TYR G 1 332 ? 59.49300 -88.49900 22.50000 1.000 26.44000 312 TYR D N 1
ATOM 12120 C CA . TYR G 1 332 ? 58.32200 -87.63700 22.40400 1.000 23.59000 312 TYR D CA 1
ATOM 12121 C C . TYR G 1 332 ? 58.68000 -86.18800 22.69900 1.000 29.84000 312 TYR D C 1
ATOM 12122 O O . TYR G 1 332 ? 58.10600 -85.27600 22.09100 1.000 27.74000 312 TYR D O 1
ATOM 12131 N N . VAL G 1 333 ? 59.62500 -85.96100 23.62000 1.000 27.41000 313 VAL D N 1
ATOM 12132 C CA . VAL G 1 333 ? 60.19400 -84.62400 23.80400 1.000 25.12000 313 VAL D CA 1
ATOM 12133 C C . VAL G 1 333 ? 60.74100 -84.10300 22.48100 1.000 27.09000 313 VAL D C 1
ATOM 12134 O O . VAL G 1 333 ? 60.42300 -82.98500 22.05100 1.000 27.45000 313 VAL D O 1
ATOM 12138 N N . ASP G 1 334 ? 61.58000 -84.90900 21.82100 1.000 27.42000 314 ASP D N 1
ATOM 12139 C CA . ASP G 1 334 ? 62.13300 -84.52900 20.52200 1.000 26.66000 314 ASP D CA 1
ATOM 12140 C C . ASP G 1 334 ? 61.03300 -84.19100 19.52400 1.000 26.10000 314 ASP D C 1
ATOM 12141 O O . ASP G 1 334 ? 61.10600 -83.18100 18.81800 1.000 31.77000 314 ASP D O 1
ATOM 12146 N N . GLY G 1 335 ? 60.00300 -85.03500 19.44500 1.000 29.32000 315 GLY D N 1
ATOM 12147 C CA . GLY G 1 335 ? 58.92300 -84.80700 18.49700 1.000 28.56000 315 GLY D CA 1
ATOM 12148 C C . GLY G 1 335 ? 58.10400 -83.55700 18.75400 1.000 29.75000 315 GLY D C 1
ATOM 12149 O O . GLY G 1 335 ? 57.42000 -83.08000 17.84100 1.000 25.69000 315 GLY D O 1
ATOM 12150 N N . PHE G 1 336 ? 58.15600 -83.01300 19.97100 1.000 26.88000 316 PHE D N 1
ATOM 12151 C CA . PHE G 1 336 ? 57.40600 -81.81500 20.32500 1.000 27.15000 316 PHE D CA 1
ATOM 12152 C C . PHE G 1 336 ? 58.22300 -80.53500 20.17300 1.000 27.91000 316 PHE D C 1
ATOM 12153 O O . PHE G 1 336 ? 57.68700 -79.44000 20.39000 1.000 26.43000 316 PHE D O 1
ATOM 12161 N N . VAL G 1 337 ? 59.50700 -80.64000 19.82000 1.000 27.00000 317 VAL D N 1
ATOM 12162 C CA . VAL G 1 337 ? 60.32200 -79.44300 19.66900 1.000 21.84000 317 VAL D CA 1
ATOM 12163 C C . VAL G 1 337 ? 59.77500 -78.59900 18.52300 1.000 31.12000 317 VAL D C 1
ATOM 12164 O O . VAL G 1 337 ? 59.40200 -79.11600 17.46200 1.000 28.39000 317 VAL D O 1
ATOM 12168 N N . GLY G 1 338 ? 59.70900 -77.28700 18.74300 1.000 30.10000 318 GLY D N 1
ATOM 12169 C CA . GLY G 1 338 ? 59.06000 -76.39500 17.80600 1.000 25.37000 318 GLY D CA 1
ATOM 12170 C C . GLY G 1 338 ? 57.55300 -76.44000 17.84400 1.000 29.27000 318 GLY D C 1
ATOM 12171 O O . GLY G 1 338 ? 56.91000 -75.68100 17.10800 1.000 31.94000 318 GLY D O 1
ATOM 12172 N N . GLY G 1 339 ? 56.96900 -77.30200 18.67500 1.000 24.67000 319 GLY D N 1
ATOM 12173 C CA . GLY G 1 339 ? 55.53400 -77.39100 18.80900 1.000 28.45000 319 GLY D CA 1
ATOM 12174 C C . GLY G 1 339 ? 54.97500 -76.26300 19.65400 1.000 25.27000 319 GLY D C 1
ATOM 12175 O O . GLY G 1 339 ? 55.64700 -75.28100 19.97300 1.000 27.22000 319 GLY D O 1
ATOM 12176 N N . SER G 1 340 ? 53.71000 -76.41900 20.02800 1.000 24.37000 320 SER D N 1
ATOM 12177 C CA . SER G 1 340 ? 53.01400 -75.41400 20.81700 1.000 27.01000 320 SER D CA 1
ATOM 12178 C C . SER G 1 340 ? 52.51100 -76.01600 22.12000 1.000 26.88000 320 SER D C 1
ATOM 12179 O O . SER G 1 340 ? 52.12000 -77.18600 22.17400 1.000 23.25000 320 SER D O 1
ATOM 12182 N N . VAL G 1 341 ? 52.49900 -75.18900 23.16300 1.000 21.90000 321 VAL D N 1
ATOM 12183 C CA . VAL G 1 341 ? 52.02400 -75.57500 24.49100 1.000 20.52000 321 VAL D CA 1
ATOM 12184 C C . VAL G 1 341 ? 50.90100 -74.62700 24.87500 1.000 18.75000 321 VAL D C 1
ATOM 12185 O O . VAL G 1 341 ? 51.09200 -73.40400 24.88200 1.000 23.89000 321 VAL D O 1
ATOM 12189 N N . TYR G 1 342 ? 49.72900 -75.18900 25.16000 1.000 22.39000 322 TYR D N 1
ATOM 12190 C CA . TYR G 1 342 ? 48.56900 -74.47300 25.67100 1.000 27.92000 322 TYR D CA 1
ATOM 12191 C C . TYR G 1 342 ? 48.35900 -74.88200 27.12500 1.000 21.97000 322 TYR D C 1
ATOM 12192 O O . TYR G 1 342 ? 48.42800 -76.07100 27.44800 1.000 21.91000 322 TYR D O 1
ATOM 12201 N N . GLN G 1 343 ? 48.11500 -73.90900 27.99800 1.000 20.57000 323 GLN D N 1
ATOM 12202 C CA . GLN G 1 343 ? 47.91700 -74.18500 29.41500 1.000 20.59000 323 GLN D CA 1
ATOM 12203 C C . GLN G 1 343 ? 46.66500 -73.47800 29.91100 1.000 19.82000 323 GLN D C 1
ATOM 12204 O O . GLN G 1 343 ? 46.39400 -72.33500 29.52700 1.000 23.65000 323 GLN D O 1
ATOM 12210 N N . ALA G 1 344 ? 45.90300 -74.16400 30.76200 1.000 20.53000 324 ALA D N 1
ATOM 12211 C CA . ALA G 1 344 ? 44.64500 -73.62400 31.26700 1.000 23.69000 324 ALA D CA 1
ATOM 12212 C C . ALA G 1 344 ? 44.40300 -74.12200 32.68200 1.000 22.30000 324 ALA D C 1
ATOM 12213 O O . ALA G 1 344 ? 44.80300 -75.23500 33.04100 1.000 24.57000 324 ALA D O 1
ATOM 12215 N N . PHE G 1 345 ? 43.69800 -73.29900 33.46300 1.000 23.51000 325 PHE D N 1
ATOM 12216 C CA . PHE G 1 345 ? 43.55700 -73.44000 34.91000 1.000 25.29000 325 PHE D CA 1
ATOM 12217 C C . PHE G 1 345 ? 42.16000 -73.92500 35.29800 1.000 26.05000 325 PHE D C 1
ATOM 12218 O O . PHE G 1 345 ? 41.15600 -73.43000 34.78000 1.000 25.71000 325 PHE D O 1
ATOM 12226 N N . LEU G 1 346 ? 42.09700 -74.88000 36.23700 1.000 23.33000 326 LEU D N 1
ATOM 12227 C CA . LEU G 1 346 ? 40.83600 -75.38900 36.78300 1.000 24.78000 326 LEU D CA 1
ATOM 12228 C C . LEU G 1 346 ? 40.62300 -74.83000 38.18300 1.000 28.69000 326 LEU D C 1
ATOM 12229 O O . LEU G 1 346 ? 41.34400 -75.19800 39.12000 1.000 26.28000 326 LEU D O 1
ATOM 12234 N N . SER G 1 347 ? 39.59500 -74.00700 38.34300 1.000 26.45000 327 SER D N 1
ATOM 12235 C CA . SER G 1 347 ? 39.27700 -73.44400 39.64800 1.000 30.11000 327 SER D CA 1
ATOM 12236 C C . SER G 1 347 ? 38.57900 -74.47600 40.53300 1.000 32.11000 327 SER D C 1
ATOM 12237 O O . SER G 1 347 ? 38.07200 -75.50600 40.06800 1.000 27.20000 327 SER D O 1
ATOM 12240 N N . ALA G 1 348 ? 38.52300 -74.15900 41.83000 1.000 24.38000 328 ALA D N 1
ATOM 12241 C CA . ALA G 1 348 ? 37.96700 -75.08400 42.81300 1.000 25.70000 328 ALA D CA 1
ATOM 12242 C C . ALA G 1 348 ? 36.47800 -75.33300 42.59700 1.000 27.24000 328 ALA D C 1
ATOM 12243 O O . ALA G 1 348 ? 35.96100 -76.38500 42.99300 1.000 29.62000 328 ALA D O 1
ATOM 12245 N N . ASP G 1 349 ? 35.75700 -74.37800 42.02000 1.000 25.34000 329 ASP D N 1
ATOM 12246 C CA . ASP G 1 349 ? 34.33300 -74.58500 41.79300 1.000 28.44000 329 ASP D CA 1
ATOM 12247 C C . ASP G 1 349 ? 34.04200 -75.12400 40.39500 1.000 31.01000 329 ASP D C 1
ATOM 12248 O O . ASP G 1 349 ? 32.88300 -75.09800 39.95800 1.000 31.54000 329 ASP D O 1
ATOM 12253 N N . SER G 1 350 ? 35.06500 -75.61400 39.70000 1.000 27.80000 330 SER D N 1
ATOM 12254 C CA . SER G 1 350 ? 34.96400 -76.14100 38.34500 1.000 30.98000 330 SER D CA 1
ATOM 12255 C C . SER G 1 350 ? 34.93100 -77.66500 38.36000 1.000 30.28000 330 SER D C 1
ATOM 12256 O O . SER G 1 350 ? 35.39400 -78.31400 39.29600 1.000 28.76000 330 SER D O 1
ATOM 12259 N N . TYR G 1 351 ? 34.39300 -78.22700 37.28100 1.000 31.77000 331 TYR D N 1
ATOM 12260 C CA . TYR G 1 351 ? 34.51600 -79.65400 37.01700 1.000 28.00000 331 TYR D CA 1
ATOM 12261 C C . TYR G 1 351 ? 35.98600 -80.05700 36.99100 1.000 22.42000 331 TYR D C 1
ATOM 12262 O O . TYR G 1 351 ? 36.81600 -79.37600 36.37900 1.000 24.06000 331 TYR D O 1
ATOM 12271 N N . HIS G 1 352 ? 36.31300 -81.15400 37.68000 1.000 25.00000 332 HIS D N 1
ATOM 12272 C CA . HIS G 1 352 ? 37.69900 -81.57800 37.86300 1.000 28.14000 332 HIS D CA 1
ATOM 12273 C C . HIS G 1 352 ? 38.06100 -82.87600 37.14500 1.000 30.06000 332 HIS D C 1
ATOM 12274 O O . HIS G 1 352 ? 39.16800 -83.39400 37.35600 1.000 26.01000 332 HIS D O 1
ATOM 12281 N N . CYS G 1 353 ? 37.17400 -83.43800 36.33000 1.000 27.08000 333 CYS D N 1
ATOM 12282 C CA . CYS G 1 353 ? 37.60600 -84.61800 35.59500 1.000 24.06000 333 CYS D CA 1
ATOM 12283 C C . CYS G 1 353 ? 38.27300 -84.18800 34.29800 1.000 28.27000 333 CYS D C 1
ATOM 12284 O O . CYS G 1 353 ? 38.25800 -83.01100 33.92100 1.000 29.22000 333 CYS D O 1
ATOM 12287 N N . TRP G 1 354 ? 38.88200 -85.15900 33.61900 1.000 28.08000 334 TRP D N 1
ATOM 12288 C CA . TRP G 1 354 ? 39.56900 -84.93500 32.35400 1.000 23.61000 334 TRP D CA 1
ATOM 12289 C C . TRP G 1 354 ? 38.84400 -85.68300 31.23900 1.000 28.18000 334 TRP D C 1
ATOM 12290 O O . TRP G 1 354 ? 38.44200 -86.84200 31.40700 1.000 26.19000 334 TRP D O 1
ATOM 12301 N N . ASN G 1 355 ? 38.68500 -85.01800 30.10700 1.000 27.60000 335 ASN D N 1
ATOM 12302 C CA . ASN G 1 355 ? 38.04700 -85.60200 28.93500 1.000 30.67000 335 ASN D CA 1
ATOM 12303 C C . ASN G 1 355 ? 39.03600 -85.60200 27.77900 1.000 25.73000 335 ASN D C 1
ATOM 12304 O O . ASN G 1 355 ? 39.89700 -84.72700 27.68700 1.000 27.06000 335 ASN D O 1
ATOM 12309 N N . ALA G 1 356 ? 38.91500 -86.59300 26.88300 1.000 26.49000 336 ALA D N 1
ATOM 12310 C CA . ALA G 1 356 ? 39.92500 -86.76300 25.83500 1.000 25.21000 336 ALA D CA 1
ATOM 12311 C C . ALA G 1 356 ? 39.86700 -85.60200 24.84300 1.000 28.24000 336 ALA D C 1
ATOM 12312 O O . ALA G 1 356 ? 38.80000 -85.32300 24.28300 1.000 29.20000 336 ALA D O 1
ATOM 12314 N N . PRO G 1 357 ? 40.98100 -84.90500 24.59500 1.000 24.84000 337 PRO D N 1
ATOM 12315 C CA . PRO G 1 357 ? 40.93400 -83.76300 23.66700 1.000 29.51000 337 PRO D CA 1
ATOM 12316 C C . PRO G 1 357 ? 40.86000 -84.17500 22.21400 1.000 28.30000 337 PRO D C 1
ATOM 12317 O O . PRO G 1 357 ? 40.41900 -83.37100 21.38200 1.000 27.92000 337 PRO D O 1
ATOM 12321 N N . VAL G 1 358 ? 41.32000 -85.38700 21.89400 1.000 30.94000 338 VAL D N 1
ATOM 12322 C CA . VAL G 1 358 ? 41.39400 -85.91200 20.53700 1.000 30.56000 338 VAL D CA 1
ATOM 12323 C C . VAL G 1 358 ? 41.09100 -87.40000 20.59800 1.000 34.93000 338 VAL D C 1
ATOM 12324 O O . VAL G 1 358 ? 41.15500 -88.03300 21.65800 1.000 27.31000 338 VAL D O 1
ATOM 12328 N N . THR G 1 359 ? 40.76300 -87.95400 19.43700 1.000 30.17000 339 THR D N 1
ATOM 12329 C CA . THR G 1 359 ? 40.67200 -89.39600 19.26000 1.000 29.23000 339 THR D CA 1
ATOM 12330 C C . THR G 1 359 ? 42.04100 -89.93000 18.87000 1.000 24.75000 339 THR D C 1
ATOM 12331 O O . THR G 1 359 ? 42.72500 -89.34800 18.02800 1.000 27.10000 339 THR D O 1
ATOM 12335 N N . GLY G 1 360 ? 42.44900 -91.02600 19.49900 1.000 30.98000 340 GLY D N 1
ATOM 12336 C CA . GLY G 1 360 ? 43.70400 -91.63900 19.11700 1.000 25.76000 340 GLY D CA 1
ATOM 12337 C C . GLY G 1 360 ? 44.09500 -92.75400 20.06300 1.000 27.56000 340 GLY D C 1
ATOM 12338 O O . GLY G 1 360 ? 43.38400 -93.08300 21.01900 1.000 32.90000 340 GLY D O 1
ATOM 12339 N N . LYS G 1 361 ? 45.25500 -93.32900 19.77300 1.000 26.82000 341 LYS D N 1
ATOM 12340 C CA . LYS G 1 361 ? 45.79000 -94.44700 20.53400 1.000 31.68000 341 LYS D CA 1
ATOM 12341 C C . LYS G 1 361 ? 46.84000 -93.93900 21.51500 1.000 30.17000 341 LYS D C 1
ATOM 12342 O O . LYS G 1 361 ? 47.79100 -93.25600 21.12200 1.000 26.52000 341 LYS D O 1
ATOM 12348 N N . VAL G 1 362 ? 46.66500 -94.27900 22.78700 1.000 31.59000 342 VAL D N 1
ATOM 12349 C CA . VAL G 1 362 ? 47.64400 -93.90300 23.80000 1.000 26.16000 342 VAL D CA 1
ATOM 12350 C C . VAL G 1 362 ? 48.95200 -94.62800 23.51500 1.000 28.60000 342 VAL D C 1
ATOM 12351 O O . VAL G 1 362 ? 48.99300 -95.86400 23.46400 1.000 31.85000 342 VAL D O 1
ATOM 12355 N N . VAL G 1 363 ? 50.03000 -93.86300 23.33100 1.000 23.79000 343 VAL D N 1
ATOM 12356 C CA . VAL G 1 363 ? 51.36400 -94.43400 23.15800 1.000 27.78000 343 VAL D CA 1
ATOM 12357 C C . VAL G 1 363 ? 52.27400 -94.22300 24.36500 1.000 31.77000 343 VAL D C 1
ATOM 12358 O O . VAL G 1 363 ? 53.36700 -94.81500 24.40600 1.000 24.71000 343 VAL D O 1
ATOM 12362 N N . TYR G 1 364 ? 51.88000 -93.40300 25.33800 1.000 29.31000 344 TYR D N 1
ATOM 12363 C CA . TYR G 1 364 ? 52.71400 -93.18100 26.51400 1.000 28.79000 344 TYR D CA 1
ATOM 12364 C C . TYR G 1 364 ? 51.83900 -92.62100 27.61900 1.000 27.80000 344 TYR D C 1
ATOM 12365 O O . TYR G 1 364 ? 51.00000 -91.75400 27.36700 1.000 23.35000 344 TYR D O 1
ATOM 12374 N N . ARG G 1 365 ? 52.04000 -93.11900 28.83700 1.000 23.82000 345 ARG D N 1
ATOM 12375 C CA . ARG G 1 365 ? 51.31200 -92.61200 29.98900 1.000 26.39000 345 ARG D CA 1
ATOM 12376 C C . ARG G 1 365 ? 52.22500 -92.72700 31.19700 1.000 27.06000 345 ARG D C 1
ATOM 12377 O O . ARG G 1 365 ? 52.93200 -93.72400 31.34800 1.000 26.24000 345 ARG D O 1
ATOM 12385 N N . SER G 1 366 ? 52.22700 -91.70000 32.04400 1.000 25.27000 346 SER D N 1
ATOM 12386 C CA . SER G 1 366 ? 53.10700 -91.73100 33.20100 1.000 26.54000 346 SER D CA 1
ATOM 12387 C C . SER G 1 366 ? 52.51900 -90.89600 34.32400 1.000 26.91000 346 SER D C 1
ATOM 12388 O O . SER G 1 366 ? 51.62700 -90.06900 34.12200 1.000 25.91000 346 SER D O 1
ATOM 12391 N N . LEU G 1 367 ? 53.02000 -91.16700 35.52100 1.000 26.76000 347 LEU D N 1
ATOM 12392 C CA . LEU G 1 367 ? 52.84900 -90.31900 36.68800 1.000 26.78000 347 LEU D CA 1
ATOM 12393 C C . LEU G 1 367 ? 54.23500 -89.91900 37.16700 1.000 26.15000 347 LEU D C 1
ATOM 12394 O O . LEU G 1 367 ? 55.15800 -90.74100 37.16400 1.000 27.19000 347 LEU D O 1
ATOM 12399 N N . ILE G 1 368 ? 54.39200 -88.65200 37.55200 1.000 24.85000 348 ILE D N 1
ATOM 12400 C CA . ILE G 1 368 ? 55.68400 -88.10700 37.95900 1.000 23.14000 348 ILE D CA 1
ATOM 12401 C C . ILE G 1 368 ? 55.51500 -87.50000 39.34700 1.000 27.24000 348 ILE D C 1
ATOM 12402 O O . ILE G 1 368 ? 54.69700 -86.59100 39.52700 1.000 22.30000 348 ILE D O 1
ATOM 12407 N N . ASP G 1 369 ? 56.27100 -88.00500 40.32400 1.000 23.36000 349 ASP D N 1
ATOM 12408 C CA . ASP G 1 369 ? 56.26600 -87.39700 41.64700 1.000 25.10000 349 ASP D CA 1
ATOM 12409 C C . ASP G 1 369 ? 56.92700 -86.02200 41.60000 1.000 24.43000 349 ASP D C 1
ATOM 12410 O O . ASP G 1 369 ? 57.84400 -85.77800 40.81300 1.000 24.61000 349 ASP D O 1
ATOM 12415 N N . GLY G 1 370 ? 56.49500 -85.13500 42.49600 1.000 25.47000 350 GLY D N 1
ATOM 12416 C CA . GLY G 1 370 ? 57.08700 -83.81300 42.52500 1.000 23.53000 350 GLY D CA 1
ATOM 12417 C C . GLY G 1 370 ? 56.70200 -82.97600 43.72700 1.000 24.69000 350 GLY D C 1
ATOM 12418 O O . GLY G 1 370 ? 56.39500 -83.50700 44.80400 1.000 21.09000 350 GLY D O 1
ATOM 12419 N N . THR G 1 371 ? 56.70800 -81.66000 43.53800 1.000 23.62000 351 THR D N 1
ATOM 12420 C CA . THR G 1 371 ? 56.42200 -80.70500 44.59600 1.000 21.42000 351 THR D CA 1
ATOM 12421 C C . THR G 1 371 ? 54.91100 -80.52400 44.75700 1.000 21.84000 351 THR D C 1
ATOM 12422 O O . THR G 1 371 ? 54.10900 -80.99300 43.94600 1.000 21.12000 351 THR D O 1
ATOM 12426 N N . TYR G 1 372 ? 54.53300 -79.82100 45.81000 1.000 17.59000 352 TYR D N 1
ATOM 12427 C CA . TYR G 1 372 ? 53.16500 -79.41200 46.12600 1.000 18.28000 352 TYR D CA 1
ATOM 12428 C C . TYR G 1 372 ? 53.04000 -77.92100 46.39600 1.000 20.89000 352 TYR D C 1
ATOM 12429 O O . TYR G 1 372 ? 52.10100 -77.28600 45.90600 1.000 21.58000 352 TYR D O 1
ATOM 12438 N N . PHE G 1 373 ? 53.95100 -77.35200 47.18200 1.000 21.67000 353 PHE D N 1
ATOM 12439 C CA . PHE G 1 373 ? 53.88000 -75.96400 47.61800 1.000 20.51000 353 PHE D CA 1
ATOM 12440 C C . PHE G 1 373 ? 55.10200 -75.17900 47.14000 1.000 20.67000 353 PHE D C 1
ATOM 12441 O O . PHE G 1 373 ? 55.55200 -74.23600 47.80000 1.000 21.59000 353 PHE D O 1
ATOM 12449 N N . ALA G 1 374 ? 55.65900 -75.55800 45.99300 1.000 22.91000 354 ALA D N 1
ATOM 12450 C CA . ALA G 1 374 ? 56.77700 -74.82100 45.41700 1.000 21.03000 354 ALA D CA 1
ATOM 12451 C C . ALA G 1 374 ? 56.25600 -73.74600 44.47600 1.000 25.92000 354 ALA D C 1
ATOM 12452 O O . ALA G 1 374 ? 55.48400 -74.04100 43.55300 1.000 21.88000 354 ALA D O 1
ATOM 12454 N N . GLU G 1 375 ? 56.67800 -72.49800 44.71200 1.000 20.39000 355 GLU D N 1
ATOM 12455 C CA . GLU G 1 375 ? 56.33200 -71.37500 43.84700 1.000 20.93000 355 GLU D CA 1
ATOM 12456 C C . GLU G 1 375 ? 57.59700 -70.58900 43.50900 1.000 23.37000 355 GLU D C 1
ATOM 12457 O O . GLU G 1 375 ? 58.67600 -70.84600 44.05800 1.000 24.77000 355 GLU D O 1
ATOM 12463 N N . THR G 1 376 ? 57.46300 -69.64100 42.57300 1.000 18.58000 356 THR D N 1
ATOM 12464 C CA . THR G 1 376 ? 58.60900 -68.86300 42.11800 1.000 23.36000 356 THR D CA 1
ATOM 12465 C C . THR G 1 376 ? 59.02900 -67.83200 43.16100 1.000 21.60000 356 THR D C 1
ATOM 12466 O O . THR G 1 376 ? 58.26400 -67.45500 44.05100 1.000 20.53000 356 THR D O 1
ATOM 12470 N N . ALA G 1 377 ? 60.26000 -67.33400 43.00500 1.000 20.50000 357 ALA D N 1
ATOM 12471 C CA . ALA G 1 377 ? 60.67600 -66.17500 43.79000 1.000 24.38000 357 ALA D CA 1
ATOM 12472 C C . ALA G 1 377 ? 59.83900 -64.94500 43.45200 1.000 25.21000 357 ALA D C 1
ATOM 12473 O O . ALA G 1 377 ? 59.56100 -64.12800 44.33600 1.000 20.07000 357 ALA D O 1
ATOM 12475 N N . ALA G 1 378 ? 59.43300 -64.78800 42.18000 1.000 21.04000 358 ALA D N 1
ATOM 12476 C CA . ALA G 1 378 ? 58.58900 -63.65100 41.81600 1.000 19.58000 358 ALA D CA 1
ATOM 12477 C C . ALA G 1 378 ? 57.26600 -63.67500 42.56900 1.000 19.55000 358 ALA D C 1
ATOM 12478 O O . ALA G 1 378 ? 56.69800 -62.61600 42.85600 1.000 21.31000 358 ALA D O 1
ATOM 12480 N N . ALA G 1 379 ? 56.77400 -64.86900 42.91100 1.000 20.16000 359 ALA D N 1
ATOM 12481 C CA . ALA G 1 379 ? 55.54600 -65.05400 43.67700 1.000 20.89000 359 ALA D CA 1
ATOM 12482 C C . ALA G 1 379 ? 55.73500 -64.92800 45.18900 1.000 20.03000 359 ALA D C 1
ATOM 12483 O O . ALA G 1 379 ? 54.76800 -65.14200 45.93200 1.000 21.12000 359 ALA D O 1
ATOM 12485 N N . GLY G 1 380 ? 56.93900 -64.61100 45.67200 1.000 19.76000 360 GLY D N 1
ATOM 12486 C CA . GLY G 1 380 ? 57.21400 -64.57400 47.09100 1.000 22.18000 360 GLY D CA 1
ATOM 12487 C C . GLY G 1 380 ? 57.37100 -63.15400 47.61700 1.000 22.61000 360 GLY D C 1
ATOM 12488 O O . GLY G 1 380 ? 57.19600 -62.17400 46.90300 1.000 19.80000 360 GLY D O 1
ATOM 12489 N N . PHE G 1 381 ? 57.71700 -63.06700 48.90400 1.000 18.66000 361 PHE D N 1
ATOM 12490 C CA . PHE G 1 381 ? 57.96200 -61.76300 49.51100 1.000 19.45000 361 PHE D CA 1
ATOM 12491 C C . PHE G 1 381 ? 59.09400 -61.05300 48.78300 1.000 21.99000 361 PHE D C 1
ATOM 12492 O O . PHE G 1 381 ? 60.12100 -61.65600 48.46000 1.000 20.91000 361 PHE D O 1
ATOM 12500 N N . GLY G 1 382 ? 58.88900 -59.76600 48.50500 1.000 22.55000 362 GLY D N 1
ATOM 12501 C CA . GLY G 1 382 ? 59.84100 -59.01300 47.71600 1.000 24.79000 362 GLY D CA 1
ATOM 12502 C C . GLY G 1 382 ? 59.86500 -59.35000 46.24000 1.000 24.42000 362 GLY D C 1
ATOM 12503 O O . GLY G 1 382 ? 60.70800 -58.81000 45.51700 1.000 22.83000 362 GLY D O 1
ATOM 12504 N N . GLY G 1 383 ? 58.97900 -60.23100 45.76300 1.000 21.47000 363 GLY D N 1
ATOM 12505 C CA . GLY G 1 383 ? 58.97200 -60.58500 44.35500 1.000 21.90000 363 GLY D CA 1
ATOM 12506 C C . GLY G 1 383 ? 58.11200 -59.65300 43.51600 1.000 20.66000 363 GLY D C 1
ATOM 12507 O O . GLY G 1 383 ? 57.18100 -59.01300 44.02000 1.000 20.28000 363 GLY D O 1
ATOM 12508 N N . SER G 1 384 ? 58.42600 -59.60400 42.21200 1.000 22.61000 364 SER D N 1
ATOM 12509 C CA . SER G 1 384 ? 57.72300 -58.69400 41.30900 1.000 24.97000 364 SER D CA 1
ATOM 12510 C C . SER G 1 384 ? 56.24700 -59.03100 41.17300 1.000 24.76000 364 SER D C 1
ATOM 12511 O O . SER G 1 384 ? 55.48700 -58.20400 40.66000 1.000 23.44000 364 SER D O 1
ATOM 12514 N N . ASN G 1 385 ? 55.81200 -60.19800 41.64400 1.000 21.19000 365 ASN D N 1
ATOM 12515 C CA . ASN G 1 385 ? 54.39500 -60.52900 41.63000 1.000 20.98000 365 ASN D CA 1
ATOM 12516 C C . ASN G 1 385 ? 54.02000 -61.30700 42.88900 1.000 22.73000 365 ASN D C 1
ATOM 12517 O O . ASN G 1 385 ? 53.20200 -62.23400 42.85700 1.000 20.65000 365 ASN D O 1
ATOM 12522 N N . GLY G 1 386 ? 54.59600 -60.91700 44.03000 1.000 21.56000 366 GLY D N 1
ATOM 12523 C CA . GLY G 1 386 ? 54.39700 -61.64100 45.26200 1.000 20.21000 366 GLY D CA 1
ATOM 12524 C C . GLY G 1 386 ? 54.22500 -60.72400 46.45900 1.000 21.68000 366 GLY D C 1
ATOM 12525 O O . GLY G 1 386 ? 54.37500 -59.50000 46.35700 1.000 22.95000 366 GLY D O 1
ATOM 12526 N N . PRO G 1 387 ? 53.88600 -61.30700 47.61800 1.000 19.50000 367 PRO D N 1
ATOM 12527 C CA . PRO G 1 387 ? 53.67900 -62.73700 47.85800 1.000 18.49000 367 PRO D CA 1
ATOM 12528 C C . PRO G 1 387 ? 52.31400 -63.17400 47.36000 1.000 19.32000 367 PRO D C 1
ATOM 12529 O O . PRO G 1 387 ? 51.31500 -62.49200 47.56600 1.000 17.95000 367 PRO D O 1
ATOM 12533 N N . ASP G 1 388 ? 52.26000 -64.31000 46.68300 1.000 22.17000 368 ASP D N 1
ATOM 12534 C CA . ASP G 1 388 ? 51.00500 -64.82200 46.12900 1.000 22.12000 368 ASP D CA 1
ATOM 12535 C C . ASP G 1 388 ? 50.07700 -65.24300 47.26500 1.000 19.98000 368 ASP D C 1
ATOM 12536 O O . ASP G 1 388 ? 50.43800 -66.13200 48.04600 1.000 18.96000 368 ASP D O 1
ATOM 12541 N N . PRO G 1 389 ? 48.88700 -64.64100 47.39800 1.000 21.73000 369 PRO D N 1
ATOM 12542 C CA . PRO G 1 389 ? 47.94500 -65.06700 48.44800 1.000 21.46000 369 PRO D CA 1
ATOM 12543 C C . PRO G 1 389 ? 47.32200 -66.42900 48.18900 1.000 24.48000 369 PRO D C 1
ATOM 12544 O O . PRO G 1 389 ? 46.60900 -66.95400 49.05500 1.000 22.77000 369 PRO D O 1
ATOM 12548 N N . ALA G 1 390 ? 47.54600 -67.01000 47.02100 1.000 21.63000 370 ALA D N 1
ATOM 12549 C CA . ALA G 1 390 ? 47.03500 -68.33900 46.73100 1.000 23.02000 370 ALA D CA 1
ATOM 12550 C C . ALA G 1 390 ? 48.04900 -69.09900 45.88300 1.000 26.61000 370 ALA D C 1
ATOM 12551 O O . ALA G 1 390 ? 47.72700 -69.64000 44.82400 1.000 22.27000 370 ALA D O 1
ATOM 12553 N N . GLY G 1 391 ? 49.30100 -69.14200 46.34900 1.000 22.55000 371 GLY D N 1
ATOM 12554 C CA . GLY G 1 391 ? 50.32900 -69.88000 45.65200 1.000 19.81000 371 GLY D CA 1
ATOM 12555 C C . GLY G 1 391 ? 49.95100 -71.34100 45.55400 1.000 20.95000 371 GLY D C 1
ATOM 12556 O O . GLY G 1 391 ? 49.37000 -71.92000 46.48400 1.000 20.58000 371 GLY D O 1
ATOM 12557 N N . PRO G 1 392 ? 50.29300 -71.98300 44.43300 1.000 19.91000 372 PRO D N 1
ATOM 12558 C CA . PRO G 1 392 ? 51.13100 -71.49600 43.33000 1.000 20.47000 372 PRO D CA 1
ATOM 12559 C C . PRO G 1 392 ? 50.36100 -70.89100 42.14900 1.000 20.56000 372 PRO D C 1
ATOM 12560 O O . PRO G 1 392 ? 50.75500 -71.09900 41.00700 1.000 20.50000 372 PRO D O 1
ATOM 12564 N N . ASP G 1 393 ? 49.30300 -70.11300 42.40600 1.000 21.65000 373 ASP D N 1
ATOM 12565 C CA . ASP G 1 393 ? 48.46800 -69.54300 41.34100 1.000 23.29000 373 ASP D CA 1
ATOM 12566 C C . ASP G 1 393 ? 49.27600 -68.80500 40.27200 1.000 27.61000 373 ASP D C 1
ATOM 12567 O O . ASP G 1 393 ? 49.08600 -69.02800 39.06200 1.000 22.22000 373 ASP D O 1
ATOM 12572 N N . VAL G 1 394 ? 50.16400 -67.89300 40.68400 1.000 20.84000 374 VAL D N 1
ATOM 12573 C CA . VAL G 1 394 ? 50.86400 -67.09300 39.68000 1.000 25.01000 374 VAL D CA 1
ATOM 12574 C C . VAL G 1 394 ? 52.13600 -67.80100 39.23100 1.000 21.22000 374 VAL D C 1
ATOM 12575 O O . VAL G 1 394 ? 52.91300 -67.25200 38.44200 1.000 24.17000 374 VAL D O 1
ATOM 12579 N N . SER G 1 395 ? 52.32900 -69.04300 39.68200 1.000 18.93000 375 SER D N 1
ATOM 12580 C CA . SER G 1 395 ? 53.48600 -69.85500 39.32000 1.000 19.64000 375 SER D CA 1
ATOM 12581 C C . SER G 1 395 ? 53.08000 -71.07700 38.49300 1.000 19.44000 375 SER D C 1
ATOM 12582 O O . SER G 1 395 ? 53.77200 -72.09300 38.49800 1.000 20.23000 375 SER D O 1
ATOM 12585 N N . GLN G 1 396 ? 51.95600 -70.99100 37.78600 1.000 18.77000 376 GLN D N 1
ATOM 12586 C CA . GLN G 1 396 ? 51.40600 -72.17600 37.12700 1.000 23.68000 376 GLN D CA 1
ATOM 12587 C C . GLN G 1 396 ? 52.31800 -72.70400 36.02200 1.000 19.64000 376 GLN D C 1
ATOM 12588 O O . GLN G 1 396 ? 52.41900 -73.92300 35.82900 1.000 19.91000 376 GLN D O 1
ATOM 12594 N N . ARG G 1 397 ? 52.97400 -71.81500 35.26800 1.000 20.18000 377 ARG D N 1
ATOM 12595 C CA . ARG G 1 397 ? 53.89000 -72.29600 34.23600 1.000 19.97000 377 ARG D CA 1
ATOM 12596 C C . ARG G 1 397 ? 55.10900 -72.96200 34.86300 1.000 23.54000 377 ARG D C 1
ATOM 12597 O O . ARG G 1 397 ? 55.56000 -74.01900 34.40500 1.000 22.05000 377 ARG D O 1
ATOM 12605 N N . TYR G 1 398 ? 55.65200 -72.34300 35.91400 1.000 19.53000 378 TYR D N 1
ATOM 12606 C CA . TYR G 1 398 ? 56.80600 -72.88500 36.62000 1.000 21.49000 378 TYR D CA 1
ATOM 12607 C C . TYR G 1 398 ? 56.55700 -74.31200 37.09600 1.000 17.07000 378 TYR D C 1
ATOM 12608 O O . TYR G 1 398 ? 57.37900 -75.20500 36.86400 1.000 21.79000 378 TYR D O 1
ATOM 12617 N N . ILE G 1 399 ? 55.41200 -74.55600 37.74200 1.000 20.25000 379 ILE D N 1
ATOM 12618 C CA . ILE G 1 399 ? 55.18900 -75.85300 38.37500 1.000 21.69000 379 ILE D CA 1
ATOM 12619 C C . ILE G 1 399 ? 54.96800 -76.99100 37.38000 1.000 24.53000 379 ILE D C 1
ATOM 12620 O O . ILE G 1 399 ? 55.05300 -78.15500 37.78000 1.000 20.18000 379 ILE D O 1
ATOM 12625 N N . THR G 1 400 ? 54.70200 -76.70700 36.09500 1.000 22.66000 380 THR D N 1
ATOM 12626 C CA . THR G 1 400 ? 54.60100 -77.80700 35.13400 1.000 22.31000 380 THR D CA 1
ATOM 12627 C C . THR G 1 400 ? 55.91300 -78.56500 34.99500 1.000 23.57000 380 THR D C 1
ATOM 12628 O O . THR G 1 400 ? 55.92300 -79.67200 34.43600 1.000 21.28000 380 THR D O 1
ATOM 12632 N N . HIS G 1 401 ? 57.01300 -77.99700 35.48400 1.000 20.93000 381 HIS D N 1
ATOM 12633 C CA . HIS G 1 401 ? 58.31600 -78.63100 35.42000 1.000 22.25000 381 HIS D CA 1
ATOM 12634 C C . HIS G 1 401 ? 58.69900 -79.39600 36.68300 1.000 23.06000 381 HIS D C 1
ATOM 12635 O O . HIS G 1 401 ? 59.67500 -80.15100 36.63500 1.000 23.03000 381 HIS D O 1
ATOM 12642 N N . ILE G 1 402 ? 57.97600 -79.23000 37.80100 1.000 20.82000 382 ILE D N 1
ATOM 12643 C CA . ILE G 1 402 ? 58.42000 -79.80600 39.07700 1.000 22.68000 382 ILE D CA 1
ATOM 12644 C C . ILE G 1 402 ? 57.30200 -80.37000 39.95400 1.000 22.86000 382 ILE D C 1
ATOM 12645 O O . ILE G 1 402 ? 57.57600 -81.12500 40.89400 1.000 24.40000 382 ILE D O 1
ATOM 12650 N N . ALA G 1 403 ? 56.05300 -79.98600 39.70900 1.000 21.20000 383 ALA D N 1
ATOM 12651 C CA . ALA G 1 403 ? 54.98200 -80.45300 40.58000 1.000 22.09000 383 ALA D CA 1
ATOM 12652 C C . ALA G 1 403 ? 54.62300 -81.90800 40.28100 1.000 23.44000 383 ALA D C 1
ATOM 12653 O O . ALA G 1 403 ? 54.89500 -82.42600 39.20000 1.000 24.47000 383 ALA D O 1
ATOM 12655 N N . ALA G 1 404 ? 54.01600 -82.57100 41.26900 1.000 23.44000 384 ALA D N 1
ATOM 12656 C CA . ALA G 1 404 ? 53.36100 -83.85200 41.01800 1.000 23.78000 384 ALA D CA 1
ATOM 12657 C C . ALA G 1 404 ? 52.42000 -83.71500 39.82600 1.000 25.35000 384 ALA D C 1
ATOM 12658 O O . ALA G 1 404 ? 51.62100 -82.77600 39.75600 1.000 22.36000 384 ALA D O 1
ATOM 12660 N N . ARG G 1 405 ? 52.53300 -84.63300 38.86900 1.000 23.62000 385 ARG D N 1
ATOM 12661 C CA . ARG G 1 405 ? 51.82400 -84.44500 37.60700 1.000 21.01000 385 ARG D CA 1
ATOM 12662 C C . ARG G 1 405 ? 51.73800 -85.77700 36.86700 1.000 25.64000 385 ARG D C 1
ATOM 12663 O O . ARG G 1 405 ? 52.22500 -86.80500 37.34000 1.000 23.61000 385 ARG D O 1
ATOM 12671 N N . GLY G 1 406 ? 51.12400 -85.73800 35.68200 1.000 25.87000 386 GLY D N 1
ATOM 12672 C CA . GLY G 1 406 ? 51.00500 -86.91700 34.84600 1.000 25.86000 386 GLY D CA 1
ATOM 12673 C C . GLY G 1 406 ? 51.15200 -86.53700 33.38700 1.000 22.81000 386 GLY D C 1
ATOM 12674 O O . GLY G 1 406 ? 51.07100 -85.36000 33.02300 1.000 20.84000 386 GLY D O 1
ATOM 12675 N N . VAL G 1 407 ? 51.38500 -87.55100 32.54800 1.000 20.18000 387 VAL D N 1
ATOM 12676 C CA . VAL G 1 407 ? 51.63000 -87.33000 31.12400 1.000 21.40000 387 VAL D CA 1
ATOM 12677 C C . VAL G 1 407 ? 50.84900 -88.36000 30.32100 1.000 27.26000 387 VAL D C 1
ATOM 12678 O O . VAL G 1 407 ? 50.87600 -89.55600 30.63700 1.000 23.38000 387 VAL D O 1
ATOM 12682 N N . LEU G 1 408 ? 50.14700 -87.89200 29.29200 1.000 25.75000 388 LEU D N 1
ATOM 12683 C CA . LEU G 1 408 ? 49.44700 -88.75000 28.34700 1.000 24.58000 388 LEU D CA 1
ATOM 12684 C C . LEU G 1 408 ? 49.78600 -88.28000 26.94400 1.000 25.13000 388 LEU D C 1
ATOM 12685 O O . LEU G 1 408 ? 49.67800 -87.08700 26.64700 1.000 26.85000 388 LEU D O 1
ATOM 12690 N N . ILE G 1 409 ? 50.20700 -89.20400 26.08800 1.000 27.29000 389 ILE D N 1
ATOM 12691 C CA . ILE G 1 409 ? 50.53400 -88.88400 24.70600 1.000 24.66000 389 ILE D CA 1
ATOM 12692 C C . ILE G 1 409 ? 49.69100 -89.78200 23.81800 1.000 27.16000 389 ILE D C 1
ATOM 12693 O O . ILE G 1 409 ? 49.68200 -91.00600 23.99700 1.000 26.92000 389 ILE D O 1
ATOM 12698 N N . VAL G 1 410 ? 48.96600 -89.16900 22.88800 1.000 24.13000 390 VAL D N 1
ATOM 12699 C CA . VAL G 1 410 ? 47.95500 -89.84400 22.08600 1.000 25.43000 390 VAL D CA 1
ATOM 12700 C C . VAL G 1 410 ? 48.33500 -89.70000 20.62000 1.000 30.19000 390 VAL D C 1
ATOM 12701 O O . VAL G 1 410 ? 48.64400 -88.59300 20.16700 1.000 28.06000 390 VAL D O 1
ATOM 12705 N N . ASP G 1 411 ? 48.32900 -90.81800 19.88300 1.000 27.81000 391 ASP D N 1
ATOM 12706 C CA . ASP G 1 411 ? 48.65700 -90.81500 18.45500 1.000 31.78000 391 ASP D CA 1
ATOM 12707 C C . ASP G 1 411 ? 47.36500 -90.67200 17.65700 1.000 30.38000 391 ASP D C 1
ATOM 12708 O O . ASP G 1 411 ? 46.52000 -91.57400 17.66400 1.000 27.56000 391 ASP D O 1
ATOM 12713 N N . THR G 1 412 ? 47.21100 -89.54000 16.97000 1.000 26.96000 392 THR D N 1
ATOM 12714 C CA . THR G 1 412 ? 46.00300 -89.28000 16.20300 1.000 28.34000 392 THR D CA 1
ATOM 12715 C C . THR G 1 412 ? 46.11300 -89.73200 14.75100 1.000 31.87000 392 THR D C 1
ATOM 12716 O O . THR G 1 412 ? 45.12500 -89.63100 14.01800 1.000 33.07000 392 THR D O 1
ATOM 12720 N N . ASN G 1 413 ? 47.28900 -90.20100 14.32400 1.000 33.54000 393 ASN D N 1
ATOM 12721 C CA . ASN G 1 413 ? 47.49300 -90.74600 12.98000 1.000 34.72000 393 ASN D CA 1
ATOM 12722 C C . ASN G 1 413 ? 47.01200 -92.19800 12.92700 1.000 29.31000 393 ASN D C 1
ATOM 12723 O O . ASN G 1 413 ? 47.77600 -93.13300 12.70900 1.000 35.67000 393 ASN D O 1
ATOM 12728 N N . VAL G 1 414 ? 45.71400 -92.37500 13.15300 1.000 35.34000 394 VAL D N 1
ATOM 12729 C CA . VAL G 1 414 ? 45.08900 -93.68900 13.23700 1.000 39.48000 394 VAL D CA 1
ATOM 12730 C C . VAL G 1 414 ? 43.70700 -93.61700 12.59700 1.000 43.81000 394 VAL D C 1
ATOM 12731 O O . VAL G 1 414 ? 43.17000 -92.54000 12.33300 1.000 37.72000 394 VAL D O 1
ATOM 12735 N N . THR G 1 415 ? 43.12300 -94.79100 12.37000 1.000 44.53000 395 THR D N 1
ATOM 12736 C CA . THR G 1 415 ? 41.76900 -94.86600 11.84300 1.000 44.24000 395 THR D CA 1
ATOM 12737 C C . THR G 1 415 ? 40.79900 -94.15400 12.77600 1.000 43.62000 395 THR D C 1
ATOM 12738 O O . THR G 1 415 ? 40.76100 -94.42900 13.97600 1.000 45.52000 395 THR D O 1
ATOM 12742 N N . GLY G 1 416 ? 40.01800 -93.23000 12.22000 1.000 39.50000 396 GLY D N 1
ATOM 12743 C CA . GLY G 1 416 ? 39.10300 -92.43700 13.00700 1.000 42.05000 396 GLY D CA 1
ATOM 12744 C C . GLY G 1 416 ? 39.71300 -91.21700 13.66500 1.000 41.65000 396 GLY D C 1
ATOM 12745 O O . GLY G 1 416 ? 38.97200 -90.42100 14.25500 1.000 39.04000 396 GLY D O 1
ATOM 12746 N N . GLY G 1 417 ? 41.03900 -91.03900 13.58300 1.000 37.66000 397 GLY D N 1
ATOM 12747 C CA . GLY G 1 417 ? 41.69200 -89.88700 14.17000 1.000 37.73000 397 GLY D CA 1
ATOM 12748 C C . GLY G 1 417 ? 41.86300 -88.75200 13.18100 1.000 41.24000 397 GLY D C 1
ATOM 12749 O O . GLY G 1 417 ? 41.73100 -88.92300 11.97100 1.000 35.27000 397 GLY D O 1
ATOM 12750 N N . ALA G 1 418 ? 42.17500 -87.57400 13.72500 1.000 34.26000 398 ALA D N 1
ATOM 12751 C CA . ALA G 1 418 ? 42.24800 -86.35300 12.93400 1.000 32.34000 398 ALA D CA 1
ATOM 12752 C C . ALA G 1 418 ? 43.54400 -86.21400 12.14800 1.000 32.05000 398 ALA D C 1
ATOM 12753 O O . ALA G 1 418 ? 43.66000 -85.27500 11.35400 1.000 30.84000 398 ALA D O 1
ATOM 12755 N N . LYS G 1 419 ? 44.51600 -87.10400 12.35500 1.000 30.77000 399 LYS D N 1
ATOM 12756 C CA . LYS G 1 419 ? 45.77700 -87.09500 11.60200 1.000 30.70000 399 LYS D CA 1
ATOM 12757 C C . LYS G 1 419 ? 46.59100 -85.83500 11.87700 1.000 34.40000 399 LYS D C 1
ATOM 12758 O O . LYS G 1 419 ? 47.17700 -85.24000 10.96900 1.000 30.98000 399 LYS D O 1
ATOM 12764 N N . ILE G 1 420 ? 46.64000 -85.42400 13.14300 1.000 35.78000 400 ILE D N 1
ATOM 12765 C CA . ILE G 1 420 ? 47.43800 -84.26900 13.53400 1.000 34.40000 400 ILE D CA 1
ATOM 12766 C C . ILE G 1 420 ? 48.58900 -84.73500 14.41500 1.000 37.23000 400 ILE D C 1
ATOM 12767 O O . ILE G 1 420 ? 49.04800 -83.99800 15.29400 1.000 35.06000 400 ILE D O 1
ATOM 12772 N N . GLY G 1 421 ? 49.05900 -85.96300 14.19200 1.000 34.68000 401 GLY D N 1
ATOM 12773 C CA . GLY G 1 421 ? 50.25400 -86.43400 14.87100 1.000 28.81000 401 GLY D CA 1
ATOM 12774 C C . GLY G 1 421 ? 50.01000 -86.72300 16.34600 1.000 26.37000 401 GLY D C 1
ATOM 12775 O O . GLY G 1 421 ? 48.92100 -87.13500 16.76200 1.000 28.33000 401 GLY D O 1
ATOM 12776 N N . LEU G 1 422 ? 51.04800 -86.49400 17.14900 1.000 30.52000 402 LEU D N 1
ATOM 12777 C CA . LEU G 1 422 ? 51.01200 -86.78800 18.57900 1.000 25.94000 402 LEU D CA 1
ATOM 12778 C C . LEU G 1 422 ? 50.53800 -85.57000 19.36600 1.000 26.87000 402 LEU D C 1
ATOM 12779 O O . LEU G 1 422 ? 51.01100 -84.45100 19.13200 1.000 28.87000 402 LEU D O 1
ATOM 12784 N N . VAL G 1 423 ? 49.60600 -85.79300 20.29500 1.000 25.42000 403 VAL D N 1
ATOM 12785 C CA . VAL G 1 423 ? 49.05400 -84.74200 21.14700 1.000 23.98000 403 VAL D CA 1
ATOM 12786 C C . VAL G 1 423 ? 49.33000 -85.12100 22.59800 1.000 23.96000 403 VAL D C 1
ATOM 12787 O O . VAL G 1 423 ? 49.02400 -86.24400 23.01800 1.000 24.25000 403 VAL D O 1
ATOM 12791 N N . GLY G 1 424 ? 49.93000 -84.20500 23.35100 1.000 24.34000 404 GLY D N 1
ATOM 12792 C CA . GLY G 1 424 ? 50.24700 -84.44400 24.75800 1.000 21.65000 404 GLY D CA 1
ATOM 12793 C C . GLY G 1 424 ? 49.22700 -83.78100 25.66900 1.000 25.62000 404 GLY D C 1
ATOM 12794 O O . GLY G 1 424 ? 48.71000 -82.70800 25.36200 1.000 26.02000 404 GLY D O 1
ATOM 12795 N N . PHE G 1 425 ? 48.92700 -84.45200 26.77900 1.000 22.99000 405 PHE D N 1
ATOM 12796 C CA . PHE G 1 425 ? 48.05300 -83.93400 27.82400 1.000 26.27000 405 PHE D CA 1
ATOM 12797 C C . PHE G 1 425 ? 48.80600 -84.08400 29.13800 1.000 26.54000 405 PHE D C 1
ATOM 12798 O O . PHE G 1 425 ? 49.23400 -85.19200 29.48400 1.000 23.63000 405 PHE D O 1
ATOM 12806 N N . VAL G 1 426 ? 49.01200 -82.96900 29.83900 1.000 24.41000 406 VAL D N 1
ATOM 12807 C CA . VAL G 1 426 ? 49.84100 -82.96600 31.04800 1.000 23.76000 406 VAL D CA 1
ATOM 12808 C C . VAL G 1 426 ? 49.06700 -82.34100 32.20100 1.000 21.54000 406 VAL D C 1
ATOM 12809 O O . VAL G 1 426 ? 49.14700 -81.12100 32.40400 1.000 24.27000 406 VAL D O 1
ATOM 12813 N N . PRO G 1 427 ? 48.29700 -83.11900 32.96000 1.000 22.43000 407 PRO D N 1
ATOM 12814 C CA . PRO G 1 427 ? 47.68100 -82.57600 34.17500 1.000 21.39000 407 PRO D CA 1
ATOM 12815 C C . PRO G 1 427 ? 48.74200 -82.34400 35.23800 1.000 24.86000 407 PRO D C 1
ATOM 12816 O O . PRO G 1 427 ? 49.62500 -83.17900 35.44600 1.000 26.16000 407 PRO D O 1
ATOM 12820 N N . VAL G 1 428 ? 48.66100 -81.19100 35.89900 1.000 20.85000 408 VAL D N 1
ATOM 12821 C CA . VAL G 1 428 ? 49.70700 -80.74500 36.81100 1.000 22.05000 408 VAL D CA 1
ATOM 12822 C C . VAL G 1 428 ? 49.04800 -80.34600 38.12000 1.000 23.63000 408 VAL D C 1
ATOM 12823 O O . VAL G 1 428 ? 48.09500 -79.55500 38.12200 1.000 21.87000 408 VAL D O 1
ATOM 12827 N N . GLY G 1 429 ? 49.53700 -80.91500 39.22300 1.000 22.05000 409 GLY D N 1
ATOM 12828 C CA . GLY G 1 429 ? 48.94700 -80.63900 40.51500 1.000 20.98000 409 GLY D CA 1
ATOM 12829 C C . GLY G 1 429 ? 49.25200 -79.23400 40.98900 1.000 21.90000 409 GLY D C 1
ATOM 12830 O O . GLY G 1 429 ? 50.21400 -78.59500 40.56500 1.000 18.93000 409 GLY D O 1
ATOM 12831 N N . MET G 1 430 ? 48.38300 -78.74000 41.86700 1.000 20.23000 410 MET D N 1
ATOM 12832 C CA . MET G 1 430 ? 48.58900 -77.48000 42.56900 1.000 20.64000 410 MET D CA 1
ATOM 12833 C C . MET G 1 430 ? 48.25100 -77.71800 44.03300 1.000 21.60000 410 MET D C 1
ATOM 12834 O O . MET G 1 430 ? 47.10900 -78.06500 44.35600 1.000 21.84000 410 MET D O 1
ATOM 12839 N N . SER G 1 431 ? 49.23900 -77.54900 44.90800 1.000 21.43000 411 SER D N 1
ATOM 12840 C CA . SER G 1 431 ? 49.02800 -77.63400 46.36800 1.000 20.57000 411 SER D CA 1
ATOM 12841 C C . SER G 1 431 ? 48.38100 -78.98100 46.68200 1.000 23.07000 411 SER D C 1
ATOM 12842 O O . SER G 1 431 ? 48.83900 -80.00800 46.15400 1.000 24.33000 411 SER D O 1
ATOM 12845 N N . GLU G 1 432 ? 47.33600 -79.04100 47.51400 1.000 21.84000 412 GLU D N 1
ATOM 12846 C CA . GLU G 1 432 ? 46.73100 -80.31800 47.86400 1.000 24.02000 412 GLU D CA 1
ATOM 12847 C C . GLU G 1 432 ? 45.64200 -80.75800 46.87900 1.000 23.72000 412 GLU D C 1
ATOM 12848 O O . GLU G 1 432 ? 44.82000 -81.61400 47.22600 1.000 22.26000 412 GLU D O 1
ATOM 12854 N N . VAL G 1 433 ? 45.60500 -80.18800 45.67400 1.000 22.94000 413 VAL D N 1
ATOM 12855 C CA . VAL G 1 433 ? 44.83700 -80.81600 44.60100 1.000 21.40000 413 VAL D CA 1
ATOM 12856 C C . VAL G 1 433 ? 45.86100 -81.36400 43.62100 1.000 25.98000 413 VAL D C 1
ATOM 12857 O O . VAL G 1 433 ? 46.17600 -80.74300 42.60200 1.000 22.81000 413 VAL D O 1
ATOM 12861 N N . SER G 1 434 ? 46.42600 -82.51400 43.95300 1.000 24.28000 414 SER D N 1
ATOM 12862 C CA . SER G 1 434 ? 47.53800 -83.03000 43.17900 1.000 25.95000 414 SER D CA 1
ATOM 12863 C C . SER G 1 434 ? 47.41200 -84.50900 42.85900 1.000 21.79000 414 SER D C 1
ATOM 12864 O O . SER G 1 434 ? 48.35600 -85.07800 42.31100 1.000 24.00000 414 SER D O 1
ATOM 12867 N N . THR G 1 435 ? 46.30100 -85.15600 43.18100 1.000 25.17000 415 THR D N 1
ATOM 12868 C CA . THR G 1 435 ? 46.15600 -86.55800 42.81900 1.000 23.59000 415 THR D CA 1
ATOM 12869 C C . THR G 1 435 ? 45.76700 -86.62100 41.34600 1.000 23.95000 415 THR D C 1
ATOM 12870 O O . THR G 1 435 ? 44.77400 -86.01300 40.93400 1.000 24.73000 415 THR D O 1
ATOM 12874 N N . CYS G 1 436 ? 46.59000 -87.30100 40.55400 1.000 23.66000 416 CYS D N 1
ATOM 12875 C CA . CYS G 1 436 ? 46.38800 -87.45300 39.11400 1.000 25.07000 416 CYS D CA 1
ATOM 12876 C C . CYS G 1 436 ? 45.92300 -88.88700 38.87100 1.000 26.54000 416 CYS D C 1
ATOM 12877 O O . CYS G 1 436 ? 46.72200 -89.82800 38.90900 1.000 28.44000 416 CYS D O 1
ATOM 12880 N N . ASP G 1 437 ? 44.62700 -89.04400 38.63700 1.000 27.47000 417 ASP D N 1
ATOM 12881 C CA . ASP G 1 437 ? 43.97000 -90.34800 38.57200 1.000 25.51000 417 ASP D CA 1
ATOM 12882 C C . ASP G 1 437 ? 43.64200 -90.66200 37.11100 1.000 27.65000 417 ASP D C 1
ATOM 12883 O O . ASP G 1 437 ? 42.64900 -90.17000 36.57500 1.000 26.57000 417 ASP D O 1
ATOM 12888 N N . TRP G 1 438 ? 44.49300 -91.46100 36.46000 1.000 26.07000 418 TRP D N 1
ATOM 12889 C CA . TRP G 1 438 ? 44.23100 -91.92100 35.09700 1.000 28.22000 418 TRP D CA 1
ATOM 12890 C C . TRP G 1 438 ? 43.21500 -93.05700 35.11600 1.000 31.70000 418 TRP D C 1
ATOM 12891 O O . TRP G 1 438 ? 43.35600 -94.00500 35.89400 1.000 29.06000 418 TRP D O 1
ATOM 12902 N N . PHE G 1 439 ? 42.21200 -92.99300 34.24000 1.000 29.48000 419 PHE D N 1
ATOM 12903 C CA . PHE G 1 439 ? 41.24200 -94.08100 34.22300 1.000 26.94000 419 PHE D CA 1
ATOM 12904 C C . PHE G 1 439 ? 41.73400 -95.24100 33.34700 1.000 28.78000 419 PHE D C 1
ATOM 12905 O O . PHE G 1 439 ? 42.68600 -95.10700 32.57700 1.000 28.53000 419 PHE D O 1
ATOM 12913 N N . ASP G 1 440 ? 41.07100 -96.40100 33.49500 1.000 29.51000 420 ASP D N 1
ATOM 12914 C CA . ASP G 1 440 ? 41.51600 -97.62900 32.82500 1.000 32.06000 420 ASP D CA 1
ATOM 12915 C C . ASP G 1 440 ? 41.51900 -97.48200 31.31100 1.000 28.29000 420 ASP D C 1
ATOM 12916 O O . ASP G 1 440 ? 42.27000 -98.18200 30.62100 1.000 29.37000 420 ASP D O 1
ATOM 12921 N N . ASN G 1 441 ? 40.67400 -96.60400 30.77500 1.000 27.59000 421 ASN D N 1
ATOM 12922 C CA . ASN G 1 441 ? 40.58700 -96.48200 29.33000 1.000 32.05000 421 ASN D CA 1
ATOM 12923 C C . ASN G 1 441 ? 41.79600 -95.79100 28.71700 1.000 35.18000 421 ASN D C 1
ATOM 12924 O O . ASN G 1 441 ? 41.87400 -95.72200 27.48900 1.000 29.65000 421 ASN D O 1
ATOM 12929 N N . THR G 1 442 ? 42.75400 -95.30500 29.50800 1.000 31.47000 422 THR D N 1
ATOM 12930 C CA A THR G 1 442 ? 43.93600 -94.60500 29.01200 0.820 25.72000 422 THR D CA 1
ATOM 12931 C CA B THR G 1 442 ? 43.90200 -94.63900 28.91500 0.180 25.92000 422 THR D CA 1
ATOM 12932 C C . THR G 1 442 ? 45.18300 -95.46200 29.03500 1.000 27.40000 422 THR D C 1
ATOM 12933 O O . THR G 1 442 ? 46.27400 -94.94700 28.76400 1.000 26.83000 422 THR D O 1
ATOM 12940 N N . GLU G 1 443 ? 45.06400 -96.73800 29.39500 1.000 27.76000 423 GLU D N 1
ATOM 12941 C CA . GLU G 1 443 ? 46.21400 -97.63000 29.37800 1.000 33.87000 423 GLU D CA 1
ATOM 12942 C C . GLU G 1 443 ? 46.89400 -97.58000 28.01400 1.000 29.55000 423 GLU D C 1
ATOM 12943 O O . GLU G 1 443 ? 46.23000 -97.46200 26.97900 1.000 30.85000 423 GLU D O 1
ATOM 12949 N N . GLU G 1 444 ? 48.22600 -97.63100 28.01900 1.000 28.81000 424 GLU D N 1
ATOM 12950 C CA . GLU G 1 444 ? 48.97600 -97.56100 26.77100 1.000 24.95000 424 GLU D CA 1
ATOM 12951 C C . GLU G 1 444 ? 48.53900 -98.68700 25.83500 1.000 35.43000 424 GLU D C 1
ATOM 12952 O O . GLU G 1 444 ? 48.42500 -99.84400 26.25400 1.000 30.49000 424 GLU D O 1
ATOM 12958 N N . GLY G 1 445 ? 48.30000 -98.34100 24.56500 1.000 31.16000 425 GLY D N 1
ATOM 12959 C CA . GLY G 1 445 ? 47.80200 -99.26800 23.57100 1.000 30.94000 425 GLY D CA 1
ATOM 12960 C C . GLY G 1 445 ? 46.30600 -99.19500 23.33900 1.000 35.58000 425 GLY D C 1
ATOM 12961 O O . GLY G 1 445 ? 45.82700 -99.66800 22.29900 1.000 30.58000 425 GLY D O 1
ATOM 12962 N N . LYS G 1 446 ? 45.55700 -98.63300 24.28300 1.000 31.42000 426 LYS D N 1
ATOM 12963 C CA . LYS G 1 446 ? 44.12500 -98.46300 24.11700 1.000 31.25000 426 LYS D CA 1
ATOM 12964 C C . LYS G 1 446 ? 43.83000 -97.21300 23.28900 1.000 34.06000 426 LYS D C 1
ATOM 12965 O O . LYS G 1 446 ? 44.62700 -96.27300 23.22700 1.000 30.09000 426 LYS D O 1
ATOM 12971 N N . THR G 1 447 ? 42.67200 -97.22300 22.63100 1.000 29.89000 427 THR D N 1
ATOM 12972 C CA . THR G 1 447 ? 42.20900 -96.08900 21.84200 1.000 29.90000 427 THR D CA 1
ATOM 12973 C C . THR G 1 447 ? 41.13000 -95.34300 22.61400 1.000 29.71000 427 THR D C 1
ATOM 12974 O O . THR G 1 447 ? 40.20200 -95.96200 23.14700 1.000 32.83000 427 THR D O 1
ATOM 12978 N N . ILE G 1 448 ? 41.25700 -94.02000 22.67900 1.000 25.71000 428 ILE D N 1
ATOM 12979 C CA . ILE G 1 448 ? 40.26000 -93.17400 23.31600 1.000 28.91000 428 ILE D CA 1
ATOM 12980 C C . ILE G 1 448 ? 39.56000 -92.35500 22.24100 1.000 27.50000 428 ILE D C 1
ATOM 12981 O O . ILE G 1 448 ? 40.12700 -92.05100 21.18700 1.000 28.79000 428 ILE D O 1
ATOM 12986 N N . SER G 1 449 ? 38.31100 -92.00600 22.51500 1.000 31.26000 429 SER D N 1
ATOM 12987 C CA . SER G 1 449 ? 37.54000 -91.15000 21.63300 1.000 33.99000 429 SER D CA 1
ATOM 12988 C C . SER G 1 449 ? 37.42900 -89.75800 22.22900 1.000 29.79000 429 SER D C 1
ATOM 12989 O O . SER G 1 449 ? 37.25400 -89.59800 23.44200 1.000 29.47000 429 SER D O 1
ATOM 12992 N N . LYS G 1 450 ? 37.54500 -88.76100 21.35900 1.000 32.01000 430 LYS D N 1
ATOM 12993 C CA . LYS G 1 450 ? 37.32100 -87.36700 21.69700 1.000 29.36000 430 LYS D CA 1
ATOM 12994 C C . LYS G 1 450 ? 36.11700 -87.21400 22.61400 1.000 34.11000 430 LYS D C 1
ATOM 12995 O O . LYS G 1 450 ? 35.01200 -87.67300 22.29700 1.000 29.25000 430 LYS D O 1
ATOM 13001 N N . GLY G 1 451 ? 36.34600 -86.61000 23.78200 1.000 26.31000 431 GLY D N 1
ATOM 13002 C CA . GLY G 1 451 ? 35.29400 -86.38300 24.74500 1.000 28.02000 431 GLY D CA 1
ATOM 13003 C C . GLY G 1 451 ? 35.09100 -87.48200 25.76300 1.000 26.52000 431 GLY D C 1
ATOM 13004 O O . GLY G 1 451 ? 34.30800 -87.28800 26.69800 1.000 27.27000 431 GLY D O 1
ATOM 13005 N N . ASP G 1 452 ? 35.75500 -88.62900 25.61700 1.000 25.48000 432 ASP D N 1
ATOM 13006 C CA . ASP G 1 452 ? 35.68500 -89.65500 26.65400 1.000 30.24000 432 ASP D CA 1
ATOM 13007 C C . ASP G 1 452 ? 36.27600 -89.12800 27.95700 1.000 28.48000 432 ASP D C 1
ATOM 13008 O O . ASP G 1 452 ? 37.34300 -88.51100 27.96000 1.000 28.00000 432 ASP D O 1
ATOM 13013 N N . VAL G 1 453 ? 35.59800 -89.40100 29.06700 1.000 28.90000 433 VAL D N 1
ATOM 13014 C CA . VAL G 1 453 ? 36.18400 -89.10900 30.37600 1.000 30.02000 433 VAL D CA 1
ATOM 13015 C C . VAL G 1 453 ? 37.36800 -90.05100 30.58400 1.000 31.51000 433 VAL D C 1
ATOM 13016 O O . VAL G 1 453 ? 37.23400 -91.27700 30.49500 1.000 26.85000 433 VAL D O 1
ATOM 13020 N N . ILE G 1 454 ? 38.54600 -89.48000 30.82200 1.000 26.40000 434 ILE D N 1
ATOM 13021 C CA . ILE G 1 454 ? 39.78500 -90.24500 30.85700 1.000 27.32000 434 ILE D CA 1
ATOM 13022 C C . ILE G 1 454 ? 40.50900 -90.15700 32.19400 1.000 27.26000 434 ILE D C 1
ATOM 13023 O O . ILE G 1 454 ? 41.52400 -90.83700 32.37700 1.000 25.54000 434 ILE D O 1
ATOM 13028 N N . GLY G 1 455 ? 40.02600 -89.35400 33.13500 1.000 25.62000 435 GLY D N 1
ATOM 13029 C CA . GLY G 1 455 ? 40.67800 -89.28200 34.42700 1.000 25.05000 435 GLY D CA 1
ATOM 13030 C C . GLY G 1 455 ? 40.13200 -88.13000 35.24400 1.000 28.45000 435 GLY D C 1
ATOM 13031 O O . GLY G 1 455 ? 39.17000 -87.46900 34.85100 1.000 25.71000 435 GLY D O 1
ATOM 13032 N N . ALA G 1 456 ? 40.76700 -87.89800 36.39500 1.000 25.59000 436 ALA D N 1
ATOM 13033 C CA . ALA G 1 456 ? 40.33700 -86.79200 37.23600 1.000 25.13000 436 ALA D CA 1
ATOM 13034 C C . ALA G 1 456 ? 41.46600 -86.35700 38.16200 1.000 26.97000 436 ALA D C 1
ATOM 13035 O O . ALA G 1 456 ? 42.32800 -87.15900 38.53800 1.000 26.20000 436 ALA D O 1
ATOM 13037 N N . PHE G 1 457 ? 41.44300 -85.07300 38.51800 1.000 26.48000 437 PHE D N 1
ATOM 13038 C CA . PHE G 1 457 ? 42.12100 -84.61500 39.72400 1.000 26.94000 437 PHE D CA 1
ATOM 13039 C C . PHE G 1 457 ? 41.32400 -85.01800 40.95600 1.000 27.52000 437 PHE D C 1
ATOM 13040 O O . PHE G 1 457 ? 40.08900 -85.00400 40.95100 1.000 26.98000 437 PHE D O 1
ATOM 13048 N N . HIS G 1 458 ? 42.04100 -85.33500 42.04100 1.000 24.72000 438 HIS D N 1
ATOM 13049 C CA . HIS G 1 458 ? 41.44900 -85.44600 43.36600 1.000 26.14000 438 HIS D CA 1
ATOM 13050 C C . HIS G 1 458 ? 42.21800 -84.55300 44.33200 1.000 26.08000 438 HIS D C 1
ATOM 13051 O O . HIS G 1 458 ? 43.42000 -84.33400 44.17300 1.000 25.02000 438 HIS D O 1
ATOM 13058 N N . SER G 1 459 ? 41.52200 -84.05600 45.34400 1.000 25.52000 439 SER D N 1
ATOM 13059 C CA . SER G 1 459 ? 42.21200 -83.51800 46.50700 1.000 28.24000 439 SER D CA 1
ATOM 13060 C C . SER G 1 459 ? 43.06500 -84.62400 47.11900 1.000 27.99000 439 SER D C 1
ATOM 13061 O O . SER G 1 459 ? 42.57200 -85.72000 47.40000 1.000 27.26000 439 SER D O 1
ATOM 13064 N N . GLY G 1 460 ? 44.34800 -84.36100 47.28600 1.000 25.98000 440 GLY D N 1
ATOM 13065 C CA . GLY G 1 460 ? 45.25700 -85.37900 47.76600 1.000 23.02000 440 GLY D CA 1
ATOM 13066 C C . GLY G 1 460 ? 46.63100 -85.18600 47.16200 1.000 20.73000 440 GLY D C 1
ATOM 13067 O O . GLY G 1 460 ? 46.90800 -84.18700 46.51200 1.000 22.20000 440 GLY D O 1
ATOM 13068 N N . GLY G 1 461 ? 47.48400 -86.17100 47.39500 1.000 21.27000 441 GLY D N 1
ATOM 13069 C CA . GLY G 1 461 ? 48.87300 -86.09200 46.99200 1.000 24.45000 441 GLY D CA 1
ATOM 13070 C C . GLY G 1 461 ? 49.19100 -86.76200 45.67600 1.000 29.69000 441 GLY D C 1
ATOM 13071 O O . GLY G 1 461 ? 50.34200 -86.74100 45.23700 1.000 25.14000 441 GLY D O 1
ATOM 13077 N N . THR H 2 2 ? 45.96500 -77.44900 37.16000 1.000 21.81000 502 THR H N 1
ATOM 13078 C CA . THR H 2 2 ? 46.28800 -76.78900 35.91800 1.000 23.76000 502 THR H CA 1
ATOM 13079 C C . THR H 2 2 ? 46.70600 -77.89500 34.94000 1.000 23.96000 502 THR H C 1
ATOM 13080 O O . THR H 2 2 ? 46.92500 -79.04400 35.35400 1.000 24.60000 502 THR H O 1
ATOM 13084 N N . HIS H 2 3 ? 46.76500 -77.59400 33.64300 1.000 20.57000 503 HIS H N 1
ATOM 13085 C CA . HIS H 2 3 ? 47.12500 -78.64100 32.69500 1.000 21.74000 503 HIS H CA 1
ATOM 13086 C C . HIS H 2 3 ? 47.62300 -78.00200 31.41500 1.000 24.65000 503 HIS H C 1
ATOM 13087 O O . HIS H 2 3 ? 47.25200 -76.87300 31.07900 1.000 21.66000 503 HIS H O 1
ATOM 13094 N N . CYS H 2 4 ? 48.46700 -78.74600 30.70600 1.000 21.81000 504 CYS H N 1
ATOM 13095 C CA . CYS H 2 4 ? 48.95800 -78.35900 29.39600 1.000 19.82000 504 CYS H CA 1
ATOM 13096 C C . CYS H 2 4 ? 48.47100 -79.33000 28.32900 1.000 25.94000 504 CYS H C 1
ATOM 13097 O O . CYS H 2 4 ? 48.31400 -80.52900 28.57800 1.000 23.18000 504 CYS H O 1
ATOM 13100 N N . LEU H 2 5 ? 48.25600 -78.79100 27.12900 1.000 23.28000 505 LEU H N 1
ATOM 13101 C CA . LEU H 2 5 ? 48.06700 -79.57200 25.91600 1.000 26.32000 505 LEU H CA 1
ATOM 13102 C C . LEU H 2 5 ? 49.20900 -79.21800 24.98600 1.000 25.50000 505 LEU H C 1
ATOM 13103 O O . LEU H 2 5 ? 49.53400 -78.03600 24.82900 1.000 26.85000 505 LEU H O 1
ATOM 13108 N N . ILE H 2 6 ? 49.84100 -80.23300 24.39700 1.000 25.92000 506 ILE H N 1
ATOM 13109 C CA . ILE H 2 6 ? 51.04500 -80.04500 23.60000 1.000 18.79000 506 ILE H CA 1
ATOM 13110 C C . ILE H 2 6 ? 50.79600 -80.58300 22.19300 1.000 30.92000 506 ILE H C 1
ATOM 13111 O O . ILE H 2 6 ? 50.31800 -81.71300 22.02800 1.000 23.05000 506 ILE H O 1
ATOM 13116 N N . PHE H 2 7 ? 51.14800 -79.78400 21.18500 1.000 23.03000 507 PHE H N 1
ATOM 13117 C CA . PHE H 2 7 ? 50.89400 -80.11900 19.79000 1.000 28.42000 507 PHE H CA 1
ATOM 13118 C C . PHE H 2 7 ? 52.18400 -80.03200 18.99900 1.000 27.41000 507 PHE H C 1
ATOM 13119 O O . PHE H 2 7 ? 53.02600 -79.17300 19.26200 1.000 28.68000 507 PHE H O 1
ATOM 13127 N N . GLN H 2 8 ? 52.32600 -80.90900 18.00500 1.000 27.98000 508 GLN H N 1
ATOM 13128 C CA . GLN H 2 8 ? 53.53300 -80.88700 17.19800 1.000 26.58000 508 GLN H CA 1
ATOM 13129 C C . GLN H 2 8 ? 53.50500 -79.74000 16.18800 1.000 30.53000 508 GLN H C 1
ATOM 13130 O O . GLN H 2 8 ? 52.44800 -79.24400 15.77700 1.000 30.14000 508 GLN H O 1
ATOM 13136 N N . ARG H 2 9 ? 54.71000 -79.33700 15.78900 1.000 23.62000 509 ARG H N 1
ATOM 13137 C CA . ARG H 2 9 ? 54.90200 -78.16900 14.93800 1.000 28.70000 509 ARG H CA 1
ATOM 13138 C C . ARG H 2 9 ? 54.12400 -78.29400 13.62800 1.000 36.58000 509 ARG H C 1
ATOM 13139 O O . ARG H 2 9 ? 53.44500 -77.34900 13.20400 1.000 35.90000 509 ARG H O 1
ATOM 13147 N N . ASP H 2 10 ? 54.19300 -79.46100 12.98200 1.000 32.57000 510 ASP H N 1
ATOM 13148 C CA . ASP H 2 10 ? 53.51700 -79.62000 11.69400 1.000 36.43000 510 ASP H CA 1
ATOM 13149 C C . ASP H 2 10 ? 52.01100 -79.70200 11.86000 1.000 35.66000 510 ASP H C 1
ATOM 13150 O O . ASP H 2 10 ? 51.26700 -79.34100 10.94300 1.000 38.85000 510 ASP H O 1
ATOM 13155 N N . ALA H 2 11 ? 51.54200 -80.17900 13.01200 1.000 30.20000 511 ALA H N 1
ATOM 13156 C CA . ALA H 2 11 ? 50.10500 -80.20300 13.25400 1.000 32.64000 511 ALA H CA 1
ATOM 13157 C C . ALA H 2 11 ? 49.56200 -78.79400 13.45100 1.000 37.14000 511 ALA H C 1
ATOM 13158 O O . ALA H 2 11 ? 48.45800 -78.47900 12.99100 1.000 35.54000 511 ALA H O 1
ATOM 13160 N N . VAL H 2 12 ? 50.33000 -77.93500 14.13100 1.000 31.76000 512 VAL H N 1
ATOM 13161 C CA . VAL H 2 12 ? 49.91200 -76.55700 14.36600 1.000 31.21000 512 VAL H CA 1
ATOM 13162 C C . VAL H 2 12 ? 49.63900 -75.83100 13.05400 1.000 31.24000 512 VAL H C 1
ATOM 13163 O O . VAL H 2 12 ? 48.73400 -74.99000 12.97700 1.000 31.58000 512 VAL H O 1
ATOM 13167 N N . LYS H 2 13 ? 50.39500 -76.14900 12.00300 1.000 33.97000 513 LYS H N 1
ATOM 13168 C CA . LYS H 2 13 ? 50.15600 -75.52600 10.70200 1.000 38.50000 513 LYS H CA 1
ATOM 13169 C C . LYS H 2 13 ? 48.78700 -75.87500 10.12700 1.000 38.63000 513 LYS H C 1
ATOM 13170 O O . LYS H 2 13 ? 48.26200 -75.12000 9.30100 1.000 42.58000 513 LYS H O 1
ATOM 13176 N N . LYS H 2 14 ? 48.19100 -76.98600 10.54300 1.000 36.30000 514 LYS H N 1
ATOM 13177 C CA . LYS H 2 14 ? 46.89700 -77.40900 10.02300 1.000 38.60000 514 LYS H CA 1
ATOM 13178 C C . LYS H 2 14 ? 45.73400 -77.06200 10.94300 1.000 41.40000 514 LYS H C 1
ATOM 13179 O O . LYS H 2 14 ? 44.58800 -77.39800 10.61800 1.000 38.60000 514 LYS H O 1
ATOM 13185 N N . LEU H 2 15 ? 45.98900 -76.41200 12.08000 1.000 29.93000 515 LEU H N 1
ATOM 13186 C CA . LEU H 2 15 ? 44.97100 -76.18400 13.09100 1.000 29.56000 515 LEU H CA 1
ATOM 13187 C C . LEU H 2 15 ? 44.68700 -74.70000 13.25700 1.000 32.88000 515 LEU H C 1
ATOM 13188 O O . LEU H 2 15 ? 45.60100 -73.86800 13.22300 1.000 34.15000 515 LEU H O 1
ATOM 13193 N N . GLN H 2 16 ? 43.41700 -74.37800 13.46300 1.000 32.68000 516 GLN H N 1
ATOM 13194 C CA . GLN H 2 16 ? 42.99400 -73.03900 13.85700 1.000 30.38000 516 GLN H CA 1
ATOM 13195 C C . GLN H 2 16 ? 42.42700 -73.12500 15.26600 1.000 30.80000 516 GLN H C 1
ATOM 13196 O O . GLN H 2 16 ? 41.33800 -73.67600 15.47300 1.000 26.67000 516 GLN H O 1
ATOM 13202 N N . PHE H 2 17 ? 43.16000 -72.58000 16.23200 1.000 26.23000 517 PHE H N 1
ATOM 13203 C CA . PHE H 2 17 ? 42.68700 -72.56700 17.60600 1.000 26.04000 517 PHE H CA 1
ATOM 13204 C C . PHE H 2 17 ? 41.69100 -71.43400 17.81800 1.000 25.61000 517 PHE H C 1
ATOM 13205 O O . PHE H 2 17 ? 41.74000 -70.40200 17.14700 1.000 30.61000 517 PHE H O 1
ATOM 13213 N N . ILE H 2 18 ? 40.77800 -71.63600 18.76100 1.000 24.92000 518 ILE H N 1
ATOM 13214 C CA . ILE H 2 18 ? 39.85600 -70.54800 19.10100 1.000 26.75000 518 ILE H CA 1
ATOM 13215 C C . ILE H 2 18 ? 40.64500 -69.39400 19.71500 1.000 31.40000 518 ILE H C 1
ATOM 13216 O O . ILE H 2 18 ? 41.64900 -69.63600 20.42000 1.000 26.77000 518 ILE H O 1
ATOM 13221 N N . PRO H 2 19 ? 40.26600 -68.13300 19.46500 1.000 29.14000 519 PRO H N 1
ATOM 13222 C CA . PRO H 2 19 ? 41.06900 -67.00000 19.96700 1.000 27.23000 519 PRO H CA 1
ATOM 13223 C C . PRO H 2 19 ? 41.13700 -66.90100 21.48300 1.000 22.63000 519 PRO H C 1
ATOM 13224 O O . PRO H 2 19 ? 42.15000 -66.43000 22.01500 1.000 26.39000 519 PRO H O 1
ATOM 13228 N N . LYS H 2 20 ? 40.09100 -67.31400 22.19500 1.000 24.05000 520 LYS H N 1
ATOM 13229 C CA . LYS H 2 20 ? 40.13500 -67.28000 23.65300 1.000 24.45000 520 LYS H CA 1
ATOM 13230 C C . LYS H 2 20 ? 41.23800 -68.17400 24.20300 1.000 27.82000 520 LYS H C 1
ATOM 13231 O O . LYS H 2 20 ? 41.80900 -67.87900 25.26000 1.000 26.76000 520 LYS H O 1
ATOM 13237 N N . ALA H 2 21 ? 41.55700 -69.26200 23.50200 1.000 25.42000 521 ALA H N 1
ATOM 13238 C CA . ALA H 2 21 ? 42.66600 -70.10900 23.92800 1.000 30.04000 521 ALA H CA 1
ATOM 13239 C C . ALA H 2 21 ? 44.00500 -69.60800 23.40000 1.000 26.69000 521 ALA H C 1
ATOM 13240 O O . ALA H 2 21 ? 45.00300 -69.60900 24.13300 1.000 23.86000 521 ALA H O 1
ATOM 13242 N N . GLN H 2 22 ? 44.05100 -69.16600 22.14300 1.000 25.56000 522 GLN H N 1
ATOM 13243 C CA . GLN H 2 22 ? 45.32900 -68.76800 21.55600 1.000 24.39000 522 GLN H CA 1
ATOM 13244 C C . GLN H 2 22 ? 45.81300 -67.42300 22.09200 1.000 22.91000 522 GLN H C 1
ATOM 13245 O O . GLN H 2 22 ? 47.02200 -67.16400 22.10800 1.000 21.33000 522 GLN H O 1
ATOM 13251 N N . TYR H 2 23 ? 44.89500 -66.56000 22.52700 1.000 21.80000 523 TYR H N 1
ATOM 13252 C CA . TYR H 2 23 ? 45.21700 -65.23600 23.05500 1.000 25.85000 523 TYR H CA 1
ATOM 13253 C C . TYR H 2 23 ? 44.60500 -65.12900 24.44700 1.000 24.61000 523 TYR H C 1
ATOM 13254 O O . TYR H 2 23 ? 43.62100 -64.40500 24.65400 1.000 23.74000 523 TYR H O 1
ATOM 13263 N N . PRO H 2 24 ? 45.17000 -65.85200 25.42500 1.000 22.99000 524 PRO H N 1
ATOM 13264 C CA . PRO H 2 24 ? 44.45600 -66.07800 26.69200 1.000 24.31000 524 PRO H CA 1
ATOM 13265 C C . PRO H 2 24 ? 44.06800 -64.81200 27.43200 1.000 22.50000 524 PRO H C 1
ATOM 13266 O O . PRO H 2 24 ? 43.11100 -64.85200 28.21300 1.000 26.01000 524 PRO H O 1
ATOM 13270 N N . GLU H 2 25 ? 44.75100 -63.68500 27.22000 1.000 22.66000 525 GLU H N 1
ATOM 13271 C CA A GLU H 2 25 ? 44.37300 -62.45700 27.91800 0.660 25.50000 525 GLU H CA 1
ATOM 13272 C CA B GLU H 2 25 ? 44.35500 -62.49100 27.95400 0.340 25.48000 525 GLU H CA 1
ATOM 13273 C C . GLU H 2 25 ? 42.96300 -62.01000 27.57100 1.000 24.32000 525 GLU H C 1
ATOM 13274 O O . GLU H 2 25 ? 42.36600 -61.23400 28.31900 1.000 24.34000 525 GLU H O 1
ATOM 13285 N N . ILE H 2 26 ? 42.41600 -62.46500 26.44100 1.000 23.95000 526 ILE H N 1
ATOM 13286 C CA . ILE H 2 26 ? 41.05900 -62.04300 26.10100 1.000 25.64000 526 ILE H CA 1
ATOM 13287 C C . ILE H 2 26 ? 40.00000 -62.88000 26.79800 1.000 26.86000 526 ILE H C 1
ATOM 13288 O O . ILE H 2 26 ? 38.82700 -62.48500 26.81100 1.000 25.57000 526 ILE H O 1
ATOM 13293 N N . ALA H 2 27 ? 40.37600 -64.00700 27.40200 1.000 26.24000 527 ALA H N 1
ATOM 13294 C CA . ALA H 2 27 ? 39.38300 -64.89000 28.00300 1.000 23.69000 527 ALA H CA 1
ATOM 13295 C C . ALA H 2 27 ? 38.81100 -64.27600 29.27400 1.000 30.16000 527 ALA H C 1
ATOM 13296 O O . ALA H 2 27 ? 39.52900 -63.65300 30.06400 1.000 29.20000 527 ALA H O 1
ATOM 13298 N N . THR H 2 28 ? 37.50200 -64.44800 29.47200 1.000 22.95000 528 THR H N 1
ATOM 13299 C CA . THR H 2 28 ? 36.85400 -63.98300 30.69200 1.000 28.53000 528 THR H CA 1
ATOM 13300 C C . THR H 2 28 ? 36.15900 -65.08100 31.47600 1.000 29.93000 528 THR H C 1
ATOM 13301 O O . THR H 2 28 ? 35.73600 -64.82700 32.60800 1.000 26.86000 528 THR H O 1
ATOM 13305 N N . THR H 2 29 ? 36.02000 -66.28500 30.92100 1.000 27.83000 529 THR H N 1
ATOM 13306 C CA . THR H 2 29 ? 35.33400 -67.38200 31.59500 1.000 27.64000 529 THR H CA 1
ATOM 13307 C C . THR H 2 29 ? 36.06800 -68.68300 31.30000 1.000 23.78000 529 THR H C 1
ATOM 13308 O O . THR H 2 29 ? 36.96100 -68.73900 30.44900 1.000 26.52000 529 THR H O 1
ATOM 13312 N N . ASN H 2 30 ? 35.66800 -69.73900 32.00900 1.000 25.31000 530 ASN H N 1
ATOM 13313 C CA . ASN H 2 30 ? 36.05500 -71.08800 31.61700 1.000 26.53000 530 ASN H CA 1
ATOM 13314 C C . ASN H 2 30 ? 35.62700 -71.36000 30.18500 1.000 26.66000 530 ASN H C 1
ATOM 13315 O O . ASN H 2 30 ? 34.60900 -70.84700 29.71600 1.000 25.03000 530 ASN H O 1
ATOM 13320 N N . LEU H 2 31 ? 36.40700 -72.19700 29.50700 1.000 26.06000 531 LEU H N 1
ATOM 13321 C CA . LEU H 2 31 ? 35.94900 -72.90100 28.31700 1.000 27.50000 531 LEU H CA 1
ATOM 13322 C C . LEU H 2 31 ? 35.26400 -74.19900 28.73300 1.000 32.76000 531 LEU H C 1
ATOM 13323 O O . LEU H 2 31 ? 35.67800 -74.85500 29.69700 1.000 27.80000 531 LEU H O 1
ATOM 13328 N N . ALA H 2 32 ? 34.19800 -74.55400 28.01700 1.000 23.82000 532 ALA H N 1
ATOM 13329 C CA . ALA H 2 32 ? 33.45100 -75.76100 28.33600 1.000 26.96000 532 ALA H CA 1
ATOM 13330 C C . ALA H 2 32 ? 34.23000 -76.99200 27.89600 1.000 24.89000 532 ALA H C 1
ATOM 13331 O O . ALA H 2 32 ? 34.71500 -77.05700 26.76200 1.000 26.25000 532 ALA H O 1
ATOM 13333 N N . VAL H 2 33 ? 34.34900 -77.97000 28.79900 1.000 26.45000 533 VAL H N 1
ATOM 13334 C CA . VAL H 2 33 ? 34.95800 -79.23700 28.42600 1.000 25.16000 533 VAL H CA 1
ATOM 13335 C C . VAL H 2 33 ? 34.15200 -79.83000 27.27700 1.000 25.62000 533 VAL H C 1
ATOM 13336 O O . VAL H 2 33 ? 32.93200 -79.64600 27.19200 1.000 23.16000 533 VAL H O 1
ATOM 13340 N N . ASN H 2 34 ? 34.84200 -80.49000 26.35500 1.000 22.49000 534 ASN H N 1
ATOM 13341 C CA . ASN H 2 34 ? 34.29300 -81.12800 25.16100 1.000 26.57000 534 ASN H CA 1
ATOM 13342 C C . ASN H 2 34 ? 33.92300 -80.10500 24.08500 1.000 28.52000 534 ASN H C 1
ATOM 13343 O O . ASN H 2 34 ? 33.60700 -80.51100 22.96300 1.000 29.92000 534 ASN H O 1
ATOM 13348 N N . SER H 2 35 ? 33.94700 -78.79900 24.37200 1.000 31.69000 535 SER H N 1
ATOM 13349 C CA . SER H 2 35 ? 33.68100 -77.79900 23.34300 1.000 27.77000 535 SER H CA 1
ATOM 13350 C C . SER H 2 35 ? 34.92000 -77.58000 22.48000 1.000 25.12000 535 SER H C 1
ATOM 13351 O O . SER H 2 35 ? 36.01700 -78.03300 22.79900 1.000 28.70000 535 SER H O 1
ATOM 13354 N N . GLU H 2 36 ? 34.73300 -76.86500 21.36700 1.000 27.61000 536 GLU H N 1
ATOM 13355 C CA . GLU H 2 36 ? 35.79100 -76.71400 20.37100 1.000 27.48000 536 GLU H CA 1
ATOM 13356 C C . GLU H 2 36 ? 37.01900 -76.01600 20.94800 1.000 31.51000 536 GLU H C 1
ATOM 13357 O O . GLU H 2 36 ? 36.91100 -75.01900 21.66300 1.000 28.04000 536 GLU H O 1
ATOM 13363 N N . LEU H 2 37 ? 38.19700 -76.54100 20.61900 1.000 28.42000 537 LEU H N 1
ATOM 13364 C CA . LEU H 2 37 ? 39.45500 -75.90000 20.96800 1.000 27.40000 537 LEU H CA 1
ATOM 13365 C C . LEU H 2 37 ? 40.28000 -75.56700 19.73800 1.000 26.94000 537 LEU H C 1
ATOM 13366 O O . LEU H 2 37 ? 40.80100 -74.45000 19.62700 1.000 25.12000 537 LEU H O 1
ATOM 13371 N N . ALA H 2 38 ? 40.40600 -76.50300 18.80000 1.000 25.85000 538 ALA H N 1
ATOM 13372 C CA . ALA H 2 38 ? 41.02500 -76.22100 17.51600 1.000 26.32000 538 ALA H CA 1
ATOM 13373 C C . ALA H 2 38 ? 40.32800 -77.04300 16.44200 1.000 29.76000 538 ALA H C 1
ATOM 13374 O O . ALA H 2 38 ? 39.85300 -78.15300 16.69600 1.000 26.46000 538 ALA H O 1
ATOM 13376 N N . LYS H 2 39 ? 40.27000 -76.49100 15.24200 1.000 26.45000 539 LYS H N 1
ATOM 13377 C CA . LYS H 2 39 ? 39.67500 -77.18700 14.10800 1.000 32.53000 539 LYS H CA 1
ATOM 13378 C C . LYS H 2 39 ? 40.68100 -77.26900 12.97200 1.000 30.36000 539 LYS H C 1
ATOM 13379 O O . LYS H 2 39 ? 41.55700 -76.41100 12.83700 1.000 33.99000 539 LYS H O 1
ATOM 13385 N N . LEU H 2 40 ? 40.54400 -78.30500 12.14300 1.000 32.82000 540 LEU H N 1
ATOM 13386 C CA . LEU H 2 40 ? 41.39800 -78.42700 10.97100 1.000 31.89000 540 LEU H CA 1
ATOM 13387 C C . LEU H 2 40 ? 41.00300 -77.39100 9.92700 1.000 32.38000 540 LEU H C 1
ATOM 13388 O O . LEU H 2 40 ? 39.81800 -77.13000 9.70700 1.000 36.44000 540 LEU H O 1
ATOM 13393 N N . THR H 2 41 ? 42.00300 -76.79200 9.28600 1.000 35.21000 541 THR H N 1
ATOM 13394 C CA . THR H 2 41 ? 41.75000 -75.82700 8.20900 1.000 43.58000 541 THR H CA 1
ATOM 13395 C C . THR H 2 41 ? 41.95600 -76.45900 6.83400 1.000 46.68000 541 THR H C 1
ATOM 13396 O O . THR H 2 41 ? 42.96800 -77.11600 6.59300 1.000 50.16000 541 THR H O 1
#

Secondary structure (DSSP, 8-state):
---HHHHHHHHHHT-HHHHHHHHHHHHTS-SSTTTTB-TTSSSBPP-SHHHHHHHHHHHTT-PPP-TTTT-TTS--TTTT-HHHHHHTTGGGSHHHHHHTT-HHHHHHHHHHHHHHHHHHT-TTTTTS-TTHHHHHHHHTTTTSHHHHHHHHHHHHTT-SS--SSHHHHB---TT--TTTGGG--SHHHHHTPPBPTTSSPPPSSSEE-SSSBEEEEEE-S-BSS--TTSTT---BHHHHTTTTT-GGGHHHHHHHTT-EEEEEE--TTS--EEE-SS-EEEEEEEEE--BSS---STTSTTSTT-S-TTTTGGGHHHHTTTBSEEEEEEE-SSTTS----EEEEEEB-BTTB-EEEE-GGGSTT-EE-TT-EEEEEESB-/---HHHHHHHHHHT-HHHHHHHHHHHHTS-SSTTTTB-TTSSSBPP-SHHHHHHHHHHHTT-PPP-TTTT-TTS--TTTT-HHHHHHHHHHTSHHHHHHTT-HHHHHHHHHHHHHHHHHHT-TTTTTS-TTHHHHHHHHTTTTSHHHHHHHHHHHHTT-SS--SSGGGTB---TT--TTTGGG--SHHHHHTPPBPTTSSPPPSSSEE-SSSBEEEEEE-S-BSS--TTSTT---BHHHHTTTTT-GGGHHHHHHHTT-EEEEEE--TTS--EEE-SS-EEEEEEEEE--BSS---STTSTTSTT-S-TTTTGGGHHHHTTTBSEEEEEEE-SSTTS----EEEEEEB-BTTB-EEEE-GGGSTT-EE-TT-EEEEEESB-/---HHHHHHHHHHT-HHHHHHHHHHHHTS-SSTTTTB-TTSSSBPP-SHHHHHHHHHHHTT-PPP-TTTT-TTS--TTTT-HHHHHHHHHHTSHHHHHHTT-HHHHHHHHHHHHHHHHHHT-TTTTTS-TTHHHHHHHHTTTTSHHHHHHHHHHHHTT-SS--SSGGGTB---TT--TTTGGG--SHHHHHTPPBPTTSSPPPSSSEE-SSSBEEEEEE-S-BSS--TTSTT---BHHHHHTTTT-GGGHHHHHHHTT-EEEEEE--TTS--EEE-SS-EEEEEEEEE--BSS---STTSTTSTT-S-TTTTGGGHHHHTTTBSEEEEEEE-SSTTS----EEEEEEB-BTTB-EEEE-GGGSTT-EE-TT-EEEEEESB-/---HHHHHHHHHHT-HHHHHHHHHHHHTS-SSTTTTB-TTSSSBPP-SHHHHHHHHHHHTT-PPP-TTTT-TTS--TTTT-HHHHHHHHHHTSHHHHHHTT-HHHHHHHHHHHHHHHHHHT-TTTTTS-TTHHHHHHHHTTTTSHHHHHHHHHHHHTT-SS--SSGGGTB---TT--TTTGGG--SHHHHHTPPBPTTSSPPPSSSEE-SSSBEEEEEE-S-BSS--TTSTT---BHHHHTTTTT-GGGHHHHHHTTT-EEEEEE--TTS--EEE-SS-EEEEEEEEE--BSS---STTSTTSTT-S-TTTTGGGHHHHTTTBSEEEEEEE-SSTTS----EEEEEEB-BTTB-EEEE-GGGSTT-EE-TT-EEEEEESB-/-EEEEE-HHHHTTEEE-HHHHSGGG--SPBPTTSEEEEE-/-EEEEE-HHHHTTEEE-HHHHSGGG--SPBPTTSEEEEE-/-EEEEE-HHHHTTEEE-HHHHSGGG--SPBPTTSEEEEE-/-EEEEE-HHHHTTEEE-HHHHSGGG--SPBPTTSEEEEE-

B-factor: mean 29.13, std 8.39, range [13.19, 89.28]

Organism: Aspergillus oryzae (strain ATCC 42149 / RIB 40) (NCBI:txid510516)

Solvent-accessible surface area: 63941 Å² total; per-residue (Å²): 208,76,62,14,2,64,56,1,56,97,32,0,47,54,31,14,19,1,32,19,6,0,48,14,0,1,62,68,1,48,44,93,79,80,43,65,89,8,8,5,60,57,140,76,4,9,80,51,6,70,1,1,0,53,34,2,64,52,23,17,55,82,17,2,108,9,14,19,116,97,50,89,144,32,66,56,51,7,9,7,30,20,1,2,28,14,0,1,14,0,0,0,0,78,13,0,50,30,0,3,21,28,74,78,0,10,113,10,1,55,52,0,2,54,84,0,14,91,18,1,104,34,61,39,10,125,68,108,44,138,116,7,3,5,82,23,0,44,100,15,3,10,20,20,95,44,0,12,102,52,3,13,94,38,6,20,54,21,29,139,86,113,48,155,69,4,43,60,2,2,82,48,56,86,130,14,70,64,156,35,0,6,26,5,37,4,7,12,70,4,6,12,6,84,20,89,139,60,17,18,94,69,26,147,10,15,0,0,2,0,0,2,1,61,6,62,13,28,36,85,44,13,17,58,30,34,46,1,40,71,179,56,15,39,4,0,0,24,0,0,1,5,9,17,142,51,159,132,0,37,74,40,2,84,30,1,48,9,0,1,0,1,0,0,54,16,20,36,24,3,5,5,0,0,5,0,0,0,31,0,92,1,40,2,62,21,112,36,106,19,8,9,2,2,4,26,60,38,0,0,42,87,21,93,92,28,24,4,71,17,0,4,55,66,2,6,43,12,3,0,1,12,3,9,11,0,0,0,0,1,35,0,84,37,137,64,10,25,103,2,12,38,2,0,1,0,0,0,0,21,0,0,17,3,28,14,43,23,48,108,56,0,78,67,45,97,85,1,56,48,11,57,46,0,0,0,4,22,1,0,13,6,1,0,0,0,0,38,91,101,5,39,139,86,16,82,6,31,77,106,0,51,120,16,161,95,12,113,39,3,15,7,1,11,34,58,0,0,101,81,122,189,72,65,13,8,54,55,0,82,86,25,0,56,123,33,101,69,3,97,104,7,0,74,26,0,1,98,69,2,48,139,168,79,79,43,63,87,7,9,6,58,55,143,164,9,18,98,61,5,129,56,1,12,143,49,2,62,44,23,17,53,88,16,1,108,8,14,21,115,100,47,89,142,33,67,54,51,7,9,6,30,20,0,2,28,14,0,1,14,0,0,0,0,80,14,0,51,97,0,2,80,40,114,123,0,9,117,11,1,56,52,0,0,56,75,0,13,93,18,2,101,36,60,38,8,127,68,106,44,132,110,8,4,5,85,24,0,42,103,15,3,8,21,18,92,42,0,12,103,52,2,13,95,39,7,18,52,22,33,137,95,118,48,182,67,3,43,70,2,3,91,46,56,85,131,15,69,66,152,40,0,7,26,5,33,5,5,10,70,3,7,12,6,90,20,82,148,59,20,17,93,69,28,146,11,15,0,0,2,0,0,3,1,48,6,65,12,31,38,57,44,12,18,57,108,35,51,29,157,82,121,57,16,37,4,0,0,31,13,0,1,5,8,67,168,51,142,128,0,22,76,38,2,88,31,2,46,8,0,2,0,1,0,0,55,15,20,32,24,3,6,5,0,0,5,0,1,1,31,0,75,0,31,2,74,21,115,36,106,19,10,7,1,2,5,27,60,37,0,0,43,88,14,54,46,8,25,4,68,15,0,4,54,65,2,7,45,26,2,0,9,35,4,6,12,0,0,0,0,2,34,0,87,35,137,64,11,25,103,2,12,37,2,0,2,0,0,0,1,20,0,0,17,3,31,16,44,26,50,119,54,0,93,66,44,84,86,2,55,48,11,59,46,0,0,0,4,19,1,0,11,6,2,0,0,0,0,40,97,100,6,41,148,89,14,82,7,32,52,106,0,50,27,12,27,46,1,105,38,4,17,7,1,10,34,58,0,0,103,81,123,180,72,64,13,3,62,55,1,60,94,33,0,46,54,26,14,20,1,32,20,6,0,47,14,0,1,60,66,1,47,44,93,80,80,43,67,95,7,7,4,56,55,137,75,3,9,77,53,6,71,1,1,0,52,33,2,64,43,22,15,56,88,17,1,111,10,15,20,116,97,50,90,142,32,68,54,53,6,9,6,30,20,1,3,28,14,0,1,14,0,0,0,0,80,14,0,49,30,0,3,22,29,74,79,0,10,116,12,2,57,52,0,1,49,72,0,9,98,17,2,102,37,64,44,10,123,70,105,45,110,117,6,4,9,85,22,0,43,102,15,3,12,20,20,92,44,0,10,102,49,2,12,95,41,6,17,52,22,33,137,77,123,61,190,70,4,40,72,2,2,93,48,60,85,133,13,68,64,156,39,0,6,37,6,35,5,7,10,71,6,8,13,8,86,25,88,143,49,16,17,94,72,28,146,10,14,0,0,2,0,1,3,1,59,6,68,11,28,37,83,43,12,16,54,30,32,47,1,42,66,180,54,16,38,4,0,0,26,0,0,1,5,13,17,143,50,154,125,0,36,77,40,2,85,29,2,46,10,0,1,0,1,0,0,55,17,18,37,24,3,4,6,0,0,5,0,0,0,32,0,91,1,42,2,69,23,111,38,107,20,8,9,2,2,4,27,58,40,0,0,42,89,21,94,92,30,26,3,69,16,0,4,54,66,2,6,44,11,2,0,1,12,3,8,12,0,0,0,0,1,33,0,88,36,137,66,9,28,105,2,12,37,1,0,1,0,0,0,1,20,0,0,18,3,24,14,45,23,48,99,56,0,72,74,44,90,86,1,56,49,12,58,48,0,0,1,5,13,0,0,12,6,1,0,0,0,0,39,98,99,4,39,157,89,16,82,6,31,78,104,0,49,121,15,161,96,11,114,38,3,16,10,1,11,34,54,0,0,90,83,116,189,75,65,15,3,61,56,1,71,98,32,0,71,122,34,101,68,2,94,106,6,0,71,27,0,1,99,68,1,48,138,170,80,82,43,62,90,7,7,6,59,57,143,159,9,18,92,62,5,117,56,1,0,142,48,2,65,49,24,14,58,82,16,1,108,15,14,28,116,100,45,92,144,33,71,56,52,7,15,7,30,20,1,2,28,15,0,1,14,0,0,0,0,81,14,0,51,100,0,2,82,29,112,113,0,10,114,11,1,56,52,0,0,60,69,0,20,102,15,1,108,35,67,38,7,121,69,106,44,134,116,5,3,7,86,21,0,43,103,15,2,11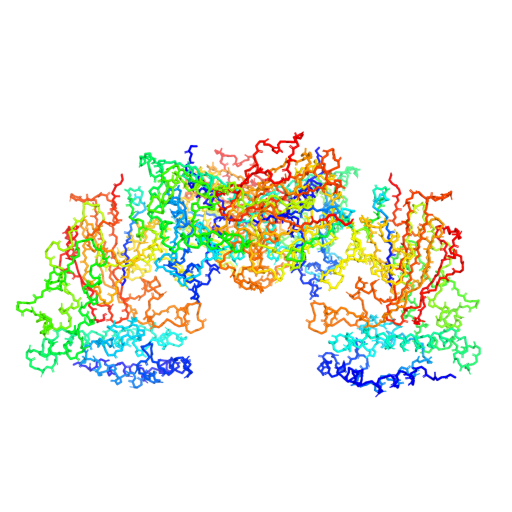,21,22,88,45,0,11,101,66,3,13,87,28,7,19,54,22,30,136,80,125,58,175,60,4,42,70,2,2,87,47,63,82,130,14,70,65,153,38,0,6,27,5,38,4,6,7,70,6,8,13,7,88,22,85,146,52,14,17,99,71,26,147,13,16,0,0,3,0,0,2,1,48,7,65,12,29,36,55,43,11,17,53,110,36,50,28,160,73,120,54,20,39,4,0,0,28,14,0,1,5,11,69,164,52,157,130,0,32,74,39,1,84,31,1,43,10,0,1,0,1,0,0,55,16,20,37,34,3,5,6,0,0,5,0,1,0,30,0,78,0,32,2,76,23,114,38,104,18,10,7,2,2,4,29,60,37,0,0,43,90,13,53,46,7,25,4,70,15,0,4,53,66,1,6,41,26,3,0,8,34,3,7,12,0,0,0,0,2,34,0,88,34,139,66,10,26,107,3,12,37,2,0,2,0,0,0,1,21,1,0,19,3,33,17,45,25,44,117,52,0,92,65,48,85,84,1,55,45,11,56,47,0,0,0,4,15,0,0,12,6,1,0,0,0,0,39,100,95,6,39,155,85,17,82,6,32,53,102,0,48,29,12,29,46,1,103,40,2,18,10,1,10,34,59,0,0,101,80,122

Radius of gyration: 40.14 Å; Cα contacts (8 Å, |Δi|>4): 4038; chains: 8; bounding box: 103×106×71 Å

Nearest PDB structures (foldseek):
  9jf5-assembly2_F  TM=1.025E+00  e=3.509E-06  Aspergillus oryzae RIB40
  9jfn-assembly3_G  TM=1.024E+00  e=6.184E-06  Aspergillus oryzae RIB40
  9jfn-assembly3_C  TM=1.002E+00  e=5.983E-79  Aspergillus oryzae RIB40
  8x4q-assembly3_E  TM=8.726E-01  e=1.211E-26  Psilocybe cubensis
  8x4q-assembly1_A  TM=8.513E-01  e=8.068E-27  Psilocybe cubensis